Protein 7XOF (pdb70)

InterPro domains:
  IPR002310 Glycine-tRNA ligase, alpha subunit [MF_00254] (72-352)
  IPR002310 Glycine-tRNA ligase, alpha subunit [PF02091] (74-351)
  IPR002310 Glycine-tRNA ligase, alpha subunit [PR01044] (126-141)
  IPR002310 Glycine-tRNA ligase, alpha subunit [PR01044] (147-167)
  IPR002310 Glycine-tRNA ligase, alpha subunit [PR01044] (178-202)
  IPR002310 Glycine-tRNA ligase, alpha subunit [PR01044] (204-224)
  IPR002310 Glycine-tRNA ligase, alpha subunit [PR01044] (227-242)
  IPR002310 Glycine-tRNA ligase, alpha subunit [PR01044] (312-328)
  IPR002310 Glycine-tRNA ligase, alpha subunit [TIGR00388] (73-357)
  IPR002310 Glycine-tRNA ligase, alpha subunit [cd00733] (73-351)
  IPR006194 Glycine-tRNA synthetase, heterodimeric [PS50861] (73-347)
  IPR006194 Glycine-tRNA synthetase, heterodimeric [PS50861] (741-1030)
  IPR006194 Glycine-tRNA synthetase, heterodimeric [PTHR30075] (70-1066)
  IPR008909 DALR anticodon binding [PF05746] (961-1054)
  IPR015944 Glycine-tRNA ligase, beta subunit [MF_00255] (383-1065)
  IPR015944 Glycine-tRNA ligase, beta subunit [PF02092] (386-930)
  IPR015944 Glycine-tRNA ligase, beta subunit [TIGR00211] (386-1065)
  IPR045864 Class II Aminoacyl-tRNA synthetase/Biotinyl protein ligase (BPL) and lipoyl protein ligase (LPL) [G3DSA:3.30.930.10] (60-275)
  IPR045864 Class II Aminoacyl-tRNA synthetase/Biotinyl protein ligase (BPL) and lipoyl protein ligase (LPL) [SSF55681] (73-352)

Foldseek 3Di:
DFDALVNLVVLLQVLLVVVVADEDEEDPAAAQFPCLPCLHQQVQAAFFWHWYKYKYFHAFLLLQPLQPAQPRFRTFIKIKTKGPQDPQPVVVSVVVSCVSSVDDPQFWFKFFAWDWDDDVLQLWTFTTGFIDTLQDGFKDWTFIQTTLVHGGPRTMIMIMGGSLVVQCLSVVHRGSQQGRNDVPHGPVNVPSNVSNVSNCCLAANPDLVVLVVLLVVLLVVLVVCLVVLNLPSSSVSLRSSVVSVSSCVNNPNQFLVNVVVSSVSSSVSSSSSNVSSNVVCVVVVVVSDGDDAQDFFFKKKKKFFFAFFALVLFVQQLVLLQVLVVVVCVVQQWDFDDKDWFTARGMTMIMTHRTHQWHDPVVIGGPLVSCQVCVQVSNLPRDDPDWHARRDPRIDRGDGNEMEIAGFQDRSWYAYSNYTYDQWDAADPPAPPRIDGDRTSVCVVVVNVVSQFDRHLVVLLVVVLVVQQVVLVVVQWGWDQDPVLSSRLSHREGRWDKAKAFEDCVLLPPDPVLLVCCQCVSRSWIWIAHPPPRGTDRMIIDIGYHSHNRVSSRVSNRSVSHSVSVQLVVLVVVQLVDALLVLLVCQQRAAPDPLFGGVSLLLVLLLVQLLVQLVLQPHDNVCSVLLSVLSSNAQSCCRGPNCVVVVVCQLVVSLVRCVVVPHDNLSSNLNSQLCPPVDVPRDHDADSSNLSSVLSSLLLVLQQVLLVVQPPPDPDNPSCNLVSLLNNLCSQQVNLTWGQLQVSSVSSQVSTSGHGDVVSSVVSLVSSLVSLLVVLVVVPQDSLLLQQLCVQASRTSNVSSQQSVVVSVVCPDPCNLLLLVLLPVLCVVLVPPPADADVVLDDDPLVVVLVVLLVVLLVQFDQPDHVVSVSVSSVSNRVSSVCCVVPPDLVDDPPVSNRNVSRSSVSNNCRCHNRTRSPSPVND/DAAALVNLVVLLQVLLVVVPAAEDEEDPFAAQFSCLPCLHQQVQAAFFWHWYKYKYFHAQLLQQPLLPAQDTFRTFIKIKTKGPQDPQPVVVSVVVSCVSSVDDPQFWFWFFAWDWDDDLLFLWTFTTGFIDTLLFGFWDWTFTQATLVHGGPRTMIMIMGGSLRVQCLRVVPQGQLARRNDVPHGPVNVPSNVSNVSNCQLAPNPDLVVLVVLLVVLLVVLVVCLVVLNLPVSSVSLRSNVVSVSSNVNNPNQFPVNVVVSSVSSSNSNSSSNVSSNVVCVVVVVVSDGDDADDDFDWFAKKKKKFFFAFFALVLFVQQLVLLQVLVVVLCVVQQKDFDDKDWFGARGMTMIMTGRIGQAHPPGDGPLVSCQPVVQVSSQPRDDLDWHARGHPRIDRGDGNEIEIARFQDWSWHDYSRYTYDQKDAADPPDPPRIDGDRTSVCVVVVNVVRQFDRHLVVLLVVQQVQQQVVLVVVQWGWPQFVVLSSRVSRREGHWDKAKAFEDCVLLVPPQVLLCCCQCVSSSWTWIAHPPPRGTDRMIIDTGYHSHNRVSSRSSNRSVSRSSSSQLVVLVVVPPVDALLVLQVCQQRAAPDPLFHGVNSLLVLLLVQLQVLLVQLVDDNVCVVLLSVLSSRAQSCCRGSNCVVVVSCQLVVSLVSCVVVVHDNLSSNLNNQLCPPVDVRRDHDADSSSLSNVLSSLLLCQLQCLVVVQPADPSDNPVPNLVSLLNNLVNCQVNVTWGQQLVSSVSSQVSTSDHGDSVSSVVSLVSSLVSLLVVLVVVPFDNLLLVQLCVQASSTSNLSSQQSVQVSVVVPDVCNVLLLVLLVVLVVVLPPVCLLVVDDQDVVLDDDVLVVQLVVLLVVLLVQADLVDHVVSNSVSSVSNRVSSVVCVVPPDLCDPPPVSNSSSNNSSVSSNCRCHNRGHSVRPD

Organism: Oryza sativa subsp. japonica (NCBI:txid39947)

Secondary structure (DSSP, 8-state):
-PPPHHHHHHHHHHHHHHTT-EE----SS-BSSGGGSHHHHTTTSSS--EEEEEEEEEE-GGG--TT-SSS--SEEEEEEEEEES--S-HHHHHHHHHHHTT--TTTS-EEEEE---EEGGGTEEEEEEEEEETTEEEEEEEEEEEETTEEEEEEEEEEEEEHHHHHHHHTT-SSGGG-EEETTEEHHHHHHHHHHHHHHIIIIIS-HHHHHHHHHHHHHHHHHHHHTT-HHHHHHHHHHHHHHHHHHHHTT---TTHHHHHHHHHHHHHHHHHHHHHHHHHHTT-TT---------EEEEEEEEES---HHHHHHHHHHHHHHHHHHHHHTT-----EEEEEETTEEEEEEEEE-SBPPP----BHHHHHHHHHHHHHHH---SS-B-SSSS--BSS-EEEEEEEETTEE---EETTEE-BSEE--STTSTTSSEE-SSGGGHHHHHHHHT----HHHHHHHHHHHHHHHHHTTTEEE---HHHHHHHHTT-SSEEEEEEE--GGGGGS-HHHHHHIIIIII-PEEEEETTT-SEEEEEEEEEESS--HHHHHHHHHHHHHHHHHHHHHHHHHHTTS-HHHHGGGGGGSEEETTTEEHHHHHHHHHTTHHHHHHHHT--GGGHHHHHHHHHHTTGGGGSHHHHH-GGGTTHHHHHHHHHHT--HHHHHHHHHTT---STT-----SHHHHHHHHHHHHHHHHHHHHTT---SSS--TT-HHHHHHHHHHHHHHTT----HHHHHHHHHTTSSS---HHHHHHHHHHHHHHHHHHHHHHT--HHHHHHHHHHHTTSHHHHHHHHHHHHHHTTSSSHHHHHHHHHHHHHHHTS------GGG--SHHHHHHHHHHHHHHHH--TT--HHHHHHHHHHHHHHHHHHHHH--TT-SSHHHHHHHHHHHHHHHTTTTTT--GGGSTT-/-PPPHHHHHHHHHHHHHHTT-EE----SS-BSSGGGSHHHHTTTSSS--EEEEEEEEEE-GGG--TT-SSS--SEEEEEEEEEES--S-HHHHHHHHHHHTT--TTTS-EEEEE---EETTTTEEEEEEEEEETTEEEEEEEEEEEETTEEEEEEEEEEEEEHHHHHHHHHT-SSGGG-EEETTEEHHHHHHHHHHHHHHIIIIIS-HHHHHHHHHHHHHHHHHHHHTT-HHHHHHHHHHHHHHHHHHHHTT---TTHHHHHHHHHHHHHHHHHHHHHHHHHHTT-TT------------EEEEEEEEESPPPHHHHHHHHHHHHHHHHHHHHHTT---S-EEEEEETTEEEEEEEEE-SB-----BHHHHHHHHHHHHHHH---SS-B-SSSS--BSS-EEEEEEEETTEE---EETTEEEESEEE-STTSTTSEEE-SSGGGHHHHHHHTT----HHHHHHHHHHHHHHHHHTTTEEE---HHHHHHHHTT-SSEEEEEEE--GGGGGS-HHHHHHIIIIII--EEEEETTT-SEEEEEEEEEESS--HHHHHHHHHHHHHHHHHHHHHHHHHHHTS-HHHHHGGGGGSEEETTTEEHHHHHHHHHHHHHHHHHHTT--TTTHHHHHHHHTTTTGGGGSHHHHH-GGGTTHHHHHHHHTTT--HHHHHHHHHTT---STT-----SHHHHHHHHHHHHHHHHHHHHTT----SS--TT-HHHHHHHHHHHHHHTT----HHHHHHHHHHT-SS---HHHHHHHHHHHHHHHHHHHHHTT--HHHHHHHHHHHTTSHHHHHHHHHHHHHHTTSSHHHHHHHHHHHHHHHHTT-THHHHS---GGG--SHHHHHHHHHHHHHHHS--TT--HHHHHHHHGGGHHHHHHHHHH--TT-SSHHHHHHHHHHHHHHHHTTTTT--TTS--

Nearest PDB structures (foldseek):
  7xof-assembly1_A  TM=1.001E+00  e=0.000E+00  Oryza sativa Japonica Group
  7xjy-assembly1_B  TM=9.845E-01  e=1.356E-102  Oryza sativa Japonica Group
  7lu4-assembly1_A  TM=8.728E-01  e=5.247E-87  Thermanaerothrix daxensis
  7lu4-assembly1_B  TM=8.501E-01  e=8.000E-86  Thermanaerothrix daxensis
  5f5w-assembly1_A  TM=9.738E-01  e=4.546E-29  Aquifex aeolicus VF5

Radius of gyration: 50.52 Å; Cα contacts (8 Å, |Δi|>4): 3530; chains: 2; bounding box: 124×88×186 Å

Solvent-accessible surface area: 74160 Å² total; per-residue (Å²): 168,88,24,13,1,17,83,0,16,22,108,0,17,56,32,0,30,91,56,52,1,4,13,8,15,14,10,32,2,19,2,12,18,0,9,27,5,44,34,0,2,3,26,0,4,15,32,7,47,10,59,1,0,0,7,0,1,0,8,95,1,82,29,2,86,72,2,108,32,38,64,104,4,2,27,36,1,13,0,0,0,0,5,0,46,20,75,24,63,0,10,63,23,0,14,102,0,0,53,36,3,59,6,69,24,159,59,37,11,26,25,7,12,64,56,39,40,115,19,76,35,11,7,4,87,1,3,0,1,26,0,30,5,7,13,22,58,4,2,33,0,0,0,0,8,51,1,0,48,34,106,2,94,1,3,0,0,1,0,19,0,18,0,8,97,0,0,16,50,50,25,68,36,126,24,0,75,75,0,64,0,17,183,60,44,32,2,8,68,15,22,45,36,30,2,86,8,20,0,11,11,8,53,83,54,1,45,16,101,31,14,52,46,14,0,64,24,28,16,93,16,0,139,47,0,20,81,76,145,18,0,28,0,0,2,30,16,4,3,38,0,8,21,7,20,45,9,0,36,13,44,63,94,14,37,46,83,82,100,68,160,13,67,25,38,15,100,43,5,1,107,59,0,0,73,7,7,32,76,16,7,98,111,64,58,49,76,26,33,74,55,161,151,175,36,147,58,67,2,0,0,0,0,0,0,4,8,20,5,4,16,97,8,0,32,80,0,10,122,43,0,35,138,33,0,60,99,34,0,127,70,86,74,6,50,63,28,159,6,120,18,25,0,0,8,24,0,0,0,0,16,0,74,79,0,46,29,41,18,107,150,120,122,33,78,89,0,21,90,1,0,45,99,16,0,33,95,6,1,76,52,10,76,22,119,131,32,1,47,5,50,30,126,43,77,2,0,3,0,0,58,34,4,0,0,2,3,0,89,107,67,0,79,20,81,24,8,67,39,82,16,12,25,121,4,23,0,21,68,62,42,117,56,28,115,17,129,3,108,16,2,74,85,0,65,100,23,2,102,139,10,38,3,35,10,42,40,119,74,0,62,108,130,0,52,106,31,0,41,89,52,0,118,69,64,32,0,59,36,43,32,54,106,82,11,6,77,55,3,4,1,18,2,4,8,12,73,14,2,34,2,129,4,44,100,67,2,66,94,12,16,112,44,0,2,18,17,0,0,29,100,27,10,32,3,0,0,0,25,12,103,124,101,45,89,16,26,26,8,0,0,12,8,0,36,8,96,24,94,93,86,35,0,68,119,21,4,29,58,17,0,100,42,58,0,76,26,0,83,112,38,38,124,79,2,28,127,69,132,2,60,89,8,26,103,73,0,49,79,61,57,36,26,140,129,2,20,16,23,20,59,5,0,96,14,0,48,91,6,0,26,100,0,0,84,50,9,64,10,91,120,183,56,18,82,19,0,104,74,0,0,39,16,0,23,0,0,45,20,0,38,0,6,96,44,0,94,31,0,24,3,20,1,0,53,46,8,0,69,118,51,66,49,49,127,69,14,0,50,0,1,25,2,1,27,4,18,102,116,118,82,12,82,43,0,140,49,37,0,0,2,0,0,0,0,0,17,23,0,2,7,0,0,0,1,6,17,18,56,26,52,17,107,66,133,104,33,101,76,22,0,66,72,35,0,54,1,0,0,39,0,0,27,97,31,145,42,90,7,34,1,55,121,0,0,54,43,3,11,139,63,19,78,21,111,28,88,88,46,26,12,94,69,0,31,97,4,1,23,89,37,1,46,88,17,4,49,85,132,56,23,77,54,67,4,0,88,0,0,14,93,58,14,12,50,18,0,39,55,0,19,76,0,0,58,62,2,25,61,15,32,185,60,162,43,14,84,99,0,5,105,10,4,4,119,0,25,111,44,32,135,55,89,206,110,87,28,80,59,97,39,12,110,108,102,46,0,102,56,0,47,58,19,18,88,113,0,24,137,100,9,97,99,47,7,74,3,62,36,4,12,86,1,1,67,78,2,42,108,28,7,96,52,0,32,90,75,11,125,11,77,14,167,79,104,61,8,51,69,11,14,20,6,0,0,40,70,0,18,65,15,10,55,18,0,3,44,9,46,36,7,91,63,33,160,94,14,12,0,15,73,0,9,50,80,0,12,58,29,0,31,91,57,49,1,6,16,11,16,7,10,29,6,16,3,12,18,0,9,19,4,43,29,0,1,5,29,0,7,17,26,10,46,13,55,2,0,0,12,0,3,0,5,100,1,88,20,2,56,65,6,92,0,11,45,44,8,2,29,35,0,9,0,0,0,0,4,0,48,16,72,24,68,0,10,64,23,0,14,108,0,0,51,36,4,60,9,66,19,138,62,30,6,26,18,8,17,80,54,41,40,114,14,68,23,4,8,4,80,1,2,0,1,27,0,35,1,3,9,28,62,2,2,44,0,0,0,1,8,51,2,0,42,40,110,3,111,3,5,0,0,4,0,17,0,14,0,10,104,1,0,17,21,36,36,52,34,82,25,1,78,71,0,65,0,17,179,69,46,34,2,8,62,14,24,42,25,29,2,94,6,21,0,12,6,7,51,86,55,0,51,16,96,19,17,30,105,13,1,71,33,25,12,102,13,0,130,44,0,17,88,76,140,17,0,28,0,0,0,35,12,2,2,45,0,5,23,8,4,38,12,8,37,19,49,62,113,16,28,44,86,78,84,72,172,36,51,22,45,1,92,32,2,0,80,53,0,0,71,13,6,34,109,13,10,104,117,73,59,48,78,26,28,101,56,152,158,239,57,150,73,36,142,40,67,11,0,0,0,0,0,0,3,9,19,6,7,21,149,13,0,51,69,0,6,120,47,0,46,136,28,0,64,84,38,0,140,158,85,99,4,45,62,32,129,23,100,33,19,0,0,7,19,0,0,0,0,16,0,84,85,0,51,60,59,21,108,184,65,99,61,0,50,69,1,0,35,112,9,0,32,97,9,1,69,52,12,74,23,85,113,36,2,50,6,54,29,124,50,77,3,0,3,0,0,63,28,3,0,0,2,16,2,87,124,74,0,68,17,78,18,6,71,36,78,18,16,26,106,3,27,0,21,70,58,38,117,48,33,119,19,138,2,127,10,5,84,75,0,72,105,17,1,130,145,9,37,3,26,10,23,24,85,93,0,50,124,116,0,60,114,47,0,49,86,48,0,104,67,49,34,1,58,31,52,26,50,87,29,5,2,71,56,5,0,1,15,1,4,8,6,76,16,8,31,1,126,9,75,98,62,7,66,97,19,22,125,47,0,2,27,12,0,0,19,74,54,13,37,4,1,0,0,28,13,118,128,70,47,93,18,40,24,1,2,0,10,8,0,34,7,95,29,93,94,106,35,0,60,57,11,2,34,24,8,0,92,19,44,0,44,4,0,66,52,5,38,107,98,0,43,147,67,87,0,70,94,7,24,102,72,0,50,70,56,74,30,36,110,161,4,18,19,16,37,60,5,0,102,14,0,45,100,6,0,25,90,0,0,91,45,17,67,23,99,133,140,50,19,81,18,0,110,82,0,0,40,23,0,23,0,0,37,16,0,36,0,5,90,38,0,106,28,0,19,1,9,0,0,46,52,1,0,80,72,45,71,66,49,140,77,14,0,55,0,0,16,5,4,21,2,18,92,58,71,63,10,92,39,0,119,43,53,4,0,10,0,0,0,0,0,18,23,0,1,8,0,0,0,1,10,25,27,54,29,77,30,70,123,79,98,39,106,68,25,0,109,115,38,0,16,2,0,0,38,0,0,26,82,29,141,13,78,10,45,1,56,118,0,0,53,35,1,10,160,66,14,81,37,132,30,100,96,39,21,19,73,68,0,24,111,36,0,28,158,11,1,33,67,6,8,61,84,121,55,26,67,54,63,11,0,81,0,0,9,91,46,14,14,55,18,0,32,55,0,12,78,2,0,53,64,2,29,58,14,31,174,76,137,38,11,72,91,3,11,109,16,4,32,92,0,54,148,44,31,61,86,80,136,66,2,78,76,68,134,20,65,52,100,18,34,124,90,100,37,1,117,35,0,43,63,18,16,81,90,0,35,132,101,10,100,103,39,10,66,3,155,33,4,13,75,5,1,64,72,1,44,118,27,6,49,52,0,35,102,74,8,148,17,89,13,178,78,106,138,9,56,9,6,11,1,0,0,0,16,65,0,19,55,15,8,141,9,1,3,36,20,89,53,16,117

B-factor: mean 53.89, std 11.97, range [23.92, 171.67]

Sequence (1851 aa):
SVLTFQQAIQRLQDYWASVGCAVMQCSNTEVGAGTMNPLTFLRVLGPEPWNVAYVEPSIRPDDSRYGDNPNRLQRHTQFQVILKPDPGNSQDLFLHSLSALGINVREHDIRFVEDNWESPVLGAWGLGWEVWMDGMEITQFTYFQQSGSLPLLPVSVEITYGLERILMSLQGVDHFKNIQYTKGITYGELFLENEKEMSAYYLEHANVDNIQKHFDDFEEEARSLLSLWLPIPAYDHVLKASHAFNILDSRGFVGVTERARYFGRMRSLARQCAQQLWVKTRENLGYPLGTYQEVGQPRAFVLEIGTEELPPHDVIEATKQLEKSLIQILEKRRLSHGKVRSYGTPRRLAVVVENLNMKQMEESARFADEVLTEDLPTIISGISFPKSMRWNSNIVFSRPIRWIFALHGDLIVPFCFAGISSGNQSCGLRNSSLANFKVEAAELYLHTLEKAGILIDMQERKQRILHDSSILAEGVGGDIIAPDSLVQEVINLVEAPMPIIGRYDVSFLALPKDVLITVMQKHQKYFPVTSKTMGNLLPCFITVANGAIKEEVVRKGNEAVLRARYEDAKFFYKMDTQKKLSEFRDQLSSILFHERLGTMLDKMKRVENTVAEVALLLGINEKMIPAIKDAAALAMSDLATNIVTEFTSLAGIMARHYALRDGLSEQIAEALFEITLPRFSGDVFPKTDPGIVLAVTDRLDSLVGLFGAGCQPSSTNDPFGLRRISYGLVQILVENKKNFDLTKALTLVAEEQPITIDSGVIDEVVQFVTRRLEQLLVDEGINCEIVRSVLIERANCPYLAASQTAIEMEAFSRTEDFPKIVEAYSRPTRIIRGKELEVDASVFEKDEERALWSAYLEVADKIHPGVDIKAFADASLELLQPLEDFFTNVFVMAEDEKVRNNRLALLTKVASLPKGIADLSVLPGFSVLTFQQAIQRLQDYWASVGCAVMQCSNTEVGAGTMNPLTFLRVLGPEPWNVAYVEPSIRPDDSRYGDNPNRLQRHTQFQVILKPDPGNSQDLFLHSLSALGINVREHDIRFVEDNWESPVLGAWGLGWEVWMDGMEITQFTYFQQSGSLPLLPVSVEITYGLERILMSLQGVDHFKNIQYTKGITYGELFLENEKEMSAYYLEHANVDNIQKHFDDFEEEARSLLSLWLPIPAYDHVLKASHAFNILDSRGFVGVTERARYFGRMRSLARQCAQLWVKTRENLGYPLGTYQEKGVVGQPRAFVLEIGTEELPPHDVIEATKQLEKSLIQILEKRRLSHGKVRSYGTPRRLAVVVENLNMKQMEARFADDEVLTEDLPTIISGISFPKSMRWNSNIVFSRPIRWIFALHGDLIVPFCFAGISSGNQSCGLRNSSLANFKVEAAELYLHTLEKAGILIDMQERKQRILHDSSILAEGVGGDIIAPDSLVQEVINLVEAPMPIIGRYDVSFLALPKDVLITVMQKHQKYFPVTSKTMGNLLPCFITVANGAIKEEVVRKGNEAVLRARYEDAKFFYKMDTQKKLSEFRDQLSSILFHERLGTMLDKMKRVENTVAEVALLLGINEKMIPAIKDAAALAMSDLATNIVTEFTSLAGIMARHYALRDGLSEQIAEALFEITLPRFSGDVFPKTDPGIVLAVTDRLDSLVGLFGAGCQPSSTNDPFGLRRISYGLVQILVENKKNFDLTKALTLVAEEQPITIDSGVIDEVVQFVTRRLEQLLVDEGINCEIVRSVLIERANCPYLAASQTAIEMEAFSRTEDFPKIVEAYSRPTRIIRGKEIGSALEVDASVFEKDEERALWSAYLEVADKIHPGVDIKAFADASLELLQPLEDFFTNVFVMAEDEKVRNNRLALLTKVASLPKGIADLSVLP

Structure (mmCIF, N/CA/C/O backbone):
data_7XOF
#
_entry.id   7XOF
#
_cell.length_a   74.130
_cell.length_b   130.940
_cell.length_c   123.390
_cell.angle_alpha   90.000
_cell.angle_beta   101.880
_cell.angle_gamma   90.000
#
_symmetry.space_group_name_H-M   'P 1 21 1'
#
loop_
_entity.id
_entity.type
_entity.pdbx_description
1 polymer 'Glycine--tRNA ligase'
2 water water
#
loop_
_atom_site.group_PDB
_atom_site.id
_atom_site.type_symbol
_atom_site.label_atom_id
_atom_site.label_alt_id
_atom_site.label_comp_id
_atom_site.label_asym_id
_atom_site.label_entity_id
_atom_site.label_seq_id
_atom_site.pdbx_PDB_ins_code
_atom_site.Cartn_x
_atom_site.Cartn_y
_atom_site.Cartn_z
_atom_site.occupancy
_atom_site.B_iso_or_equiv
_atom_site.auth_seq_id
_atom_site.auth_comp_id
_atom_site.auth_asym_id
_atom_site.auth_atom_id
_atom_site.pdbx_PDB_model_num
ATOM 1 N N . SER A 1 47 ? 40.882 17.049 20.309 1.00 69.06 70 SER A N 1
ATOM 2 C CA . SER A 1 47 ? 41.525 17.824 21.365 1.00 66.51 70 SER A CA 1
ATOM 3 C C . SER A 1 47 ? 41.029 17.396 22.742 1.00 68.83 70 SER A C 1
ATOM 4 O O . SER A 1 47 ? 41.689 16.618 23.431 1.00 76.93 70 SER A O 1
ATOM 7 N N . VAL A 1 48 ? 39.864 17.895 23.146 1.00 67.56 71 VAL A N 1
ATOM 8 C CA . VAL A 1 48 ? 39.320 17.600 24.467 1.00 63.26 71 VAL A CA 1
ATOM 9 C C . VAL A 1 48 ? 38.339 16.442 24.373 1.00 53.56 71 VAL A C 1
ATOM 10 O O . VAL A 1 48 ? 37.633 16.264 23.375 1.00 52.36 71 VAL A O 1
ATOM 14 N N . LEU A 1 49 ? 38.297 15.650 25.440 1.00 54.86 72 LEU A N 1
ATOM 15 C CA . LEU A 1 49 ? 37.463 14.460 25.487 1.00 51.79 72 LEU A CA 1
ATOM 16 C C . LEU A 1 49 ? 35.986 14.827 25.578 1.00 49.04 72 LEU A C 1
ATOM 17 O O . LEU A 1 49 ? 35.590 15.686 26.372 1.00 46.50 72 LEU A O 1
ATOM 22 N N . THR A 1 50 ? 35.167 14.159 24.769 1.00 45.70 73 THR A N 1
ATOM 23 C CA . THR A 1 50 ? 33.722 14.335 24.798 1.00 44.51 73 THR A CA 1
ATOM 24 C C . THR A 1 50 ? 33.072 13.285 25.698 1.00 44.74 73 THR A C 1
ATOM 25 O O . THR A 1 50 ? 33.688 12.298 26.104 1.00 40.76 73 THR A O 1
ATOM 29 N N . PHE A 1 51 ? 31.794 13.520 25.995 1.00 40.26 74 PHE A N 1
ATOM 30 C CA . PHE A 1 51 ? 31.036 12.652 26.890 1.00 38.45 74 PHE A CA 1
ATOM 31 C C . PHE A 1 51 ? 31.011 11.212 26.382 1.00 41.65 74 PHE A C 1
ATOM 32 O O . PHE A 1 51 ? 31.309 10.263 27.123 1.00 42.55 74 PHE A O 1
ATOM 40 N N . GLN A 1 52 ? 30.677 11.029 25.103 1.00 46.61 75 GLN A N 1
ATOM 41 C CA . GLN A 1 52 ? 30.518 9.676 24.588 1.00 46.53 75 GLN A CA 1
ATOM 42 C C . GLN A 1 52 ? 31.859 8.956 24.459 1.00 45.13 75 GLN A C 1
ATOM 43 O O . GLN A 1 52 ? 31.913 7.731 24.622 1.00 49.34 75 GLN A O 1
ATOM 49 N N . GLN A 1 53 ? 32.952 9.684 24.194 1.00 40.94 76 GLN A N 1
ATOM 50 C CA . GLN A 1 53 ? 34.259 9.031 24.202 1.00 40.50 76 GLN A CA 1
ATOM 51 C C . GLN A 1 53 ? 34.639 8.593 25.609 1.00 45.93 76 GLN A C 1
ATOM 52 O O . GLN A 1 53 ? 35.249 7.536 25.784 1.00 50.87 76 GLN A O 1
ATOM 58 N N . ALA A 1 54 ? 34.299 9.392 26.623 1.00 46.70 77 ALA A N 1
ATOM 59 C CA . ALA A 1 54 ? 34.508 8.952 27.999 1.00 41.93 77 ALA A CA 1
ATOM 60 C C . ALA A 1 54 ? 33.765 7.650 28.268 1.00 43.01 77 ALA A C 1
ATOM 61 O O . ALA A 1 54 ? 34.319 6.720 28.874 1.00 42.01 77 ALA A O 1
ATOM 63 N N . ILE A 1 55 ? 32.519 7.553 27.796 1.00 38.20 78 ILE A N 1
ATOM 64 C CA . ILE A 1 55 ? 31.748 6.328 28.011 1.00 39.97 78 ILE A CA 1
ATOM 65 C C . ILE A 1 55 ? 32.393 5.144 27.294 1.00 39.74 78 ILE A C 1
ATOM 66 O O . ILE A 1 55 ? 32.548 4.056 27.869 1.00 42.69 78 ILE A O 1
ATOM 71 N N . GLN A 1 56 ? 32.781 5.336 26.030 1.00 33.69 79 GLN A N 1
ATOM 72 C CA . GLN A 1 56 ? 33.416 4.252 25.283 1.00 39.49 79 GLN A CA 1
ATOM 73 C C . GLN A 1 56 ? 34.725 3.824 25.927 1.00 43.66 79 GLN A C 1
ATOM 74 O O . GLN A 1 56 ? 35.018 2.627 26.012 1.00 42.09 79 GLN A O 1
ATOM 80 N N . ARG A 1 57 ? 35.528 4.787 26.385 1.00 40.81 80 ARG A N 1
ATOM 81 C CA . ARG A 1 57 ? 36.821 4.463 26.976 1.00 41.69 80 ARG A CA 1
ATOM 82 C C . ARG A 1 57 ? 36.655 3.722 28.295 1.00 39.90 80 ARG A C 1
ATOM 83 O O . ARG A 1 57 ? 37.432 2.812 28.602 1.00 39.28 80 ARG A O 1
ATOM 91 N N . LEU A 1 58 ? 35.632 4.075 29.076 1.00 39.01 81 LEU A N 1
ATOM 92 C CA . LEU A 1 58 ? 35.387 3.358 30.322 1.00 40.53 81 LEU A CA 1
ATOM 93 C C . LEU A 1 58 ? 34.910 1.932 30.054 1.00 38.60 81 LEU A C 1
ATOM 94 O O . LEU A 1 58 ? 35.379 0.976 30.691 1.00 34.23 81 LEU A O 1
ATOM 99 N N . GLN A 1 59 ? 33.972 1.770 29.114 1.00 42.77 82 GLN A N 1
ATOM 100 C CA . GLN A 1 59 ? 33.533 0.427 28.744 1.00 40.21 82 GLN A CA 1
ATOM 101 C C . GLN A 1 59 ? 34.700 -0.411 28.241 1.00 37.36 82 GLN A C 1
ATOM 102 O O . GLN A 1 59 ? 34.844 -1.579 28.621 1.00 39.92 82 GLN A O 1
ATOM 108 N N . ASP A 1 60 ? 35.572 0.184 27.423 1.00 37.40 83 ASP A N 1
ATOM 109 C CA . ASP A 1 60 ? 36.692 -0.564 26.865 1.00 37.94 83 ASP A CA 1
ATOM 110 C C . ASP A 1 60 ? 37.698 -0.944 27.944 1.00 39.90 83 ASP A C 1
ATOM 111 O O . ASP A 1 60 ? 38.167 -2.089 27.985 1.00 41.55 83 ASP A O 1
ATOM 116 N N . TYR A 1 61 ? 38.024 -0.011 28.844 1.00 43.09 84 TYR A N 1
ATOM 117 C CA . TYR A 1 61 ? 38.960 -0.330 29.916 1.00 39.22 84 TYR A CA 1
ATOM 118 C C . TYR A 1 61 ? 38.433 -1.457 30.790 1.00 42.69 84 TYR A C 1
ATOM 119 O O . TYR A 1 61 ? 39.137 -2.442 31.050 1.00 39.38 84 TYR A O 1
ATOM 128 N N . TRP A 1 62 ? 37.200 -1.317 31.284 1.00 38.18 85 TRP A N 1
ATOM 129 C CA . TRP A 1 62 ? 36.701 -2.326 32.206 1.00 33.02 85 TRP A CA 1
ATOM 130 C C . TRP A 1 62 ? 36.454 -3.659 31.507 1.00 39.14 85 TRP A C 1
ATOM 131 O O . TRP A 1 62 ? 36.629 -4.712 32.132 1.00 38.59 85 TRP A O 1
ATOM 142 N N . ALA A 1 63 ? 36.114 -3.650 30.209 1.00 38.28 86 ALA A N 1
ATOM 143 C CA . ALA A 1 63 ? 36.035 -4.906 29.466 1.00 33.90 86 ALA A CA 1
ATOM 144 C C . ALA A 1 63 ? 37.404 -5.563 29.343 1.00 38.33 86 ALA A C 1
ATOM 145 O O . ALA A 1 63 ? 37.516 -6.792 29.404 1.00 38.51 86 ALA A O 1
ATOM 147 N N . SER A 1 64 ? 38.464 -4.763 29.180 1.00 37.00 87 SER A N 1
ATOM 148 C CA . SER A 1 64 ? 39.806 -5.329 29.103 1.00 34.06 87 SER A CA 1
ATOM 149 C C . SER A 1 64 ? 40.261 -5.956 30.418 1.00 45.67 87 SER A C 1
ATOM 150 O O . SER A 1 64 ? 41.210 -6.748 30.416 1.00 47.52 87 SER A O 1
ATOM 153 N N . VAL A 1 65 ? 39.617 -5.616 31.540 1.00 41.96 88 VAL A N 1
ATOM 154 C CA . VAL A 1 65 ? 39.998 -6.154 32.848 1.00 35.25 88 VAL A CA 1
ATOM 155 C C . VAL A 1 65 ? 39.245 -7.442 33.161 1.00 39.05 88 VAL A C 1
ATOM 156 O O . VAL A 1 65 ? 39.554 -8.114 34.156 1.00 35.63 88 VAL A O 1
ATOM 160 N N . GLY A 1 66 ? 38.293 -7.836 32.320 1.00 42.62 89 GLY A N 1
ATOM 161 C CA . GLY A 1 66 ? 37.499 -9.026 32.550 1.00 32.50 89 GLY A CA 1
ATOM 162 C C . GLY A 1 66 ? 36.045 -8.743 32.834 1.00 39.11 89 GLY A C 1
ATOM 163 O O . GLY A 1 66 ? 35.258 -9.690 32.976 1.00 41.53 89 GLY A O 1
ATOM 164 N N . CYS A 1 67 ? 35.660 -7.475 32.917 1.00 38.28 90 CYS A N 1
ATOM 165 C CA . CYS A 1 67 ? 34.276 -7.144 33.181 1.00 34.91 90 CYS A CA 1
ATOM 166 C C . CYS A 1 67 ? 33.428 -7.431 31.955 1.00 40.52 90 CYS A C 1
ATOM 167 O O . CYS A 1 67 ? 33.906 -7.459 30.818 1.00 41.54 90 CYS A O 1
ATOM 170 N N . ALA A 1 68 ? 32.146 -7.628 32.202 1.00 38.41 91 ALA A N 1
ATOM 171 C CA . ALA A 1 68 ? 31.165 -7.772 31.146 1.00 31.49 91 ALA A CA 1
ATOM 172 C C . ALA A 1 68 ? 30.371 -6.473 31.053 1.00 37.94 91 ALA A C 1
ATOM 173 O O . ALA A 1 68 ? 29.883 -5.965 32.069 1.00 36.53 91 ALA A O 1
ATOM 175 N N . VAL A 1 69 ? 30.282 -5.914 29.847 1.00 43.53 92 VAL A N 1
ATOM 176 C CA . VAL A 1 69 ? 29.639 -4.619 29.629 1.00 38.19 92 VAL A CA 1
ATOM 177 C C . VAL A 1 69 ? 28.146 -4.843 29.433 1.00 36.92 92 VAL A C 1
ATOM 178 O O . VAL A 1 69 ? 27.722 -5.436 28.438 1.00 40.66 92 VAL A O 1
ATOM 182 N N . MET A 1 70 ? 27.351 -4.346 30.368 1.00 35.09 93 MET A N 1
ATOM 183 C CA . MET A 1 70 ? 25.918 -4.578 30.397 1.00 38.71 93 MET A CA 1
ATOM 184 C C . MET A 1 70 ? 25.193 -3.385 29.791 1.00 36.10 93 MET A C 1
ATOM 185 O O . MET A 1 70 ? 25.799 -2.500 29.183 1.00 33.75 93 MET A O 1
ATOM 190 N N . GLN A 1 71 ? 23.882 -3.359 29.970 1.00 36.93 94 GLN A N 1
ATOM 191 C CA . GLN A 1 71 ? 23.032 -2.282 29.502 1.00 40.17 94 GLN A CA 1
ATOM 192 C C . GLN A 1 71 ? 22.408 -1.585 30.704 1.00 41.17 94 GLN A C 1
ATOM 193 O O . GLN A 1 71 ? 22.431 -2.091 31.830 1.00 45.35 94 GLN A O 1
ATOM 199 N N . CYS A 1 72 ? 21.865 -0.401 30.453 1.00 40.16 95 CYS A N 1
ATOM 200 C CA . CYS A 1 72 ? 21.165 0.351 31.479 1.00 41.29 95 CYS A CA 1
ATOM 201 C C . CYS A 1 72 ? 19.886 -0.373 31.876 1.00 40.33 95 CYS A C 1
ATOM 202 O O . CYS A 1 72 ? 19.342 -1.180 31.120 1.00 42.97 95 CYS A O 1
ATOM 205 N N . SER A 1 73 ? 19.398 -0.065 33.073 1.00 38.64 96 SER A N 1
ATOM 206 C CA . SER A 1 73 ? 18.072 -0.516 33.470 1.00 38.75 96 SER A CA 1
ATOM 207 C C . SER A 1 73 ? 17.024 0.025 32.506 1.00 38.85 96 SER A C 1
ATOM 208 O O . SER A 1 73 ? 17.093 1.179 32.072 1.00 45.35 96 SER A O 1
ATOM 211 N N . ASN A 1 74 ? 16.066 -0.821 32.140 1.00 43.18 97 ASN A N 1
ATOM 212 C CA . ASN A 1 74 ? 14.938 -0.393 31.327 1.00 41.85 97 ASN A CA 1
ATOM 213 C C . ASN A 1 74 ? 13.725 -0.050 32.184 1.00 42.96 97 ASN A C 1
ATOM 214 O O . ASN A 1 74 ? 12.599 0.010 31.677 1.00 43.95 97 ASN A O 1
ATOM 219 N N . THR A 1 75 ? 13.940 0.146 33.479 1.00 39.50 98 THR A N 1
ATOM 220 C CA . THR A 1 75 ? 12.975 0.769 34.366 1.00 42.96 98 THR A CA 1
ATOM 221 C C . THR A 1 75 ? 13.730 1.800 35.193 1.00 39.59 98 THR A C 1
ATOM 222 O O . THR A 1 75 ? 14.948 1.699 35.368 1.00 43.86 98 THR A O 1
ATOM 226 N N . GLU A 1 76 ? 13.016 2.825 35.650 1.00 41.86 99 GLU A N 1
ATOM 227 C CA . GLU A 1 76 ? 13.683 3.986 36.232 1.00 43.71 99 GLU A CA 1
ATOM 228 C C . GLU A 1 76 ? 14.324 3.612 37.558 1.00 40.92 99 GLU A C 1
ATOM 229 O O . GLU A 1 76 ? 13.637 3.168 38.483 1.00 43.69 99 GLU A O 1
ATOM 235 N N . VAL A 1 77 ? 15.637 3.792 37.652 1.00 39.90 100 VAL A N 1
ATOM 236 C CA . VAL A 1 77 ? 16.364 3.563 38.893 1.00 43.91 100 VAL A CA 1
ATOM 237 C C . VAL A 1 77 ? 17.072 4.853 39.281 1.00 41.36 100 VAL A C 1
ATOM 238 O O . VAL A 1 77 ? 17.498 5.636 38.425 1.00 37.87 100 VAL A O 1
ATOM 242 N N . GLY A 1 78 ? 17.185 5.077 40.591 1.00 44.90 101 GLY A N 1
ATOM 243 C CA . GLY A 1 78 ? 17.875 6.245 41.104 1.00 35.70 101 GLY A CA 1
ATOM 244 C C . GLY A 1 78 ? 19.384 6.144 41.144 1.00 37.77 101 GLY A C 1
ATOM 245 O O . GLY A 1 78 ? 20.049 7.150 41.404 1.00 40.12 101 GLY A O 1
ATOM 246 N N . ALA A 1 79 ? 19.940 4.959 40.900 1.00 38.43 102 ALA A N 1
ATOM 247 C CA . ALA A 1 79 ? 21.383 4.745 40.931 1.00 36.80 102 ALA A CA 1
ATOM 248 C C . ALA A 1 79 ? 21.680 3.398 40.293 1.00 39.29 102 ALA A C 1
ATOM 249 O O . ALA A 1 79 ? 20.835 2.499 40.286 1.00 36.35 102 ALA A O 1
ATOM 251 N N . GLY A 1 80 ? 22.902 3.267 39.763 1.00 35.65 103 GLY A N 1
ATOM 252 C CA . GLY A 1 80 ? 23.352 1.974 39.278 1.00 39.49 103 GLY A CA 1
ATOM 253 C C . GLY A 1 80 ? 23.274 0.888 40.334 1.00 40.71 103 GLY A C 1
ATOM 254 O O . GLY A 1 80 ? 23.010 -0.275 40.015 1.00 38.34 103 GLY A O 1
ATOM 255 N N . THR A 1 81 ? 23.487 1.255 41.603 1.00 39.07 104 THR A N 1
ATOM 256 C CA . THR A 1 81 ? 23.365 0.297 42.700 1.00 43.74 104 THR A CA 1
ATOM 257 C C . THR A 1 81 ? 21.995 -0.364 42.717 1.00 38.29 104 THR A C 1
ATOM 258 O O . THR A 1 81 ? 21.870 -1.539 43.081 1.00 37.50 104 THR A O 1
ATOM 262 N N . MET A 1 82 ? 20.951 0.387 42.362 1.00 33.44 105 MET A N 1
ATOM 263 C CA . MET A 1 82 ? 19.602 -0.157 42.408 1.00 38.98 105 MET A CA 1
ATOM 264 C C . MET A 1 82 ? 19.333 -1.148 41.286 1.00 41.69 105 MET A C 1
ATOM 265 O O . MET A 1 82 ? 18.445 -1.998 41.429 1.00 39.08 105 MET A O 1
ATOM 270 N N . ASN A 1 83 ? 20.058 -1.046 40.178 1.00 36.50 106 ASN A N 1
ATOM 271 C CA . ASN A 1 83 ? 19.903 -2.005 39.101 1.00 41.90 106 ASN A CA 1
ATOM 272 C C . ASN A 1 83 ? 20.146 -3.409 39.645 1.00 40.71 106 ASN A C 1
ATOM 273 O O . ASN A 1 83 ? 21.100 -3.611 40.410 1.00 36.48 106 ASN A O 1
ATOM 278 N N . PRO A 1 84 ? 19.306 -4.390 39.298 1.00 40.16 107 PRO A N 1
ATOM 279 C CA . PRO A 1 84 ? 19.531 -5.764 39.788 1.00 37.51 107 PRO A CA 1
ATOM 280 C C . PRO A 1 84 ? 20.912 -6.303 39.470 1.00 36.40 107 PRO A C 1
ATOM 281 O O . PRO A 1 84 ? 21.426 -7.144 40.218 1.00 32.50 107 PRO A O 1
ATOM 285 N N . LEU A 1 85 ? 21.535 -5.838 38.383 1.00 36.67 108 LEU A N 1
ATOM 286 C CA . LEU A 1 85 ? 22.919 -6.195 38.086 1.00 35.20 108 LEU A CA 1
ATOM 287 C C . LEU A 1 85 ? 23.859 -5.937 39.256 1.00 35.62 108 LEU A C 1
ATOM 288 O O . LEU A 1 85 ? 24.963 -6.492 39.281 1.00 37.89 108 LEU A O 1
ATOM 293 N N . THR A 1 86 ? 23.460 -5.086 40.204 1.00 33.72 109 THR A N 1
ATOM 294 C CA . THR A 1 86 ? 24.205 -4.849 41.434 1.00 34.01 109 THR A CA 1
ATOM 295 C C . THR A 1 86 ? 23.459 -5.385 42.649 1.00 34.18 109 THR A C 1
ATOM 296 O O . THR A 1 86 ? 23.949 -6.308 43.304 1.00 30.53 109 THR A O 1
ATOM 300 N N . PHE A 1 87 ? 22.272 -4.840 42.948 1.00 31.59 110 PHE A N 1
ATOM 301 C CA . PHE A 1 87 ? 21.555 -5.195 44.171 1.00 34.72 110 PHE A CA 1
ATOM 302 C C . PHE A 1 87 ? 21.394 -6.705 44.322 1.00 29.71 110 PHE A C 1
ATOM 303 O O . PHE A 1 87 ? 21.758 -7.278 45.354 1.00 37.12 110 PHE A O 1
ATOM 311 N N . LEU A 1 88 ? 20.841 -7.368 43.309 1.00 35.22 111 LEU A N 1
ATOM 312 C CA . LEU A 1 88 ? 20.641 -8.811 43.409 1.00 37.64 111 LEU A CA 1
ATOM 313 C C . LEU A 1 88 ? 21.946 -9.577 43.225 1.00 38.17 111 LEU A C 1
ATOM 314 O O . LEU A 1 88 ? 22.243 -10.495 44.000 1.00 36.03 111 LEU A O 1
ATOM 319 N N . ARG A 1 89 ? 22.752 -9.190 42.233 1.00 30.73 112 ARG A N 1
ATOM 320 C CA . ARG A 1 89 ? 23.899 -10.002 41.843 1.00 33.30 112 ARG A CA 1
ATOM 321 C C . ARG A 1 89 ? 25.015 -10.029 42.877 1.00 34.54 112 ARG A C 1
ATOM 322 O O . ARG A 1 89 ? 25.818 -10.968 42.854 1.00 33.90 112 ARG A O 1
ATOM 330 N N . VAL A 1 90 ? 25.106 -9.035 43.769 1.00 34.06 113 VAL A N 1
ATOM 331 C CA . VAL A 1 90 ? 26.154 -9.065 44.790 1.00 32.83 113 VAL A CA 1
ATOM 332 C C . VAL A 1 90 ? 25.896 -10.114 45.854 1.00 36.11 113 VAL A C 1
ATOM 333 O O . VAL A 1 90 ? 26.794 -10.409 46.646 1.00 39.01 113 VAL A O 1
ATOM 337 N N . LEU A 1 91 ? 24.690 -10.669 45.903 1.00 41.49 114 LEU A N 1
ATOM 338 C CA . LEU A 1 91 ? 24.360 -11.701 46.868 1.00 35.10 114 LEU A CA 1
ATOM 339 C C . LEU A 1 91 ? 24.917 -13.048 46.421 1.00 36.25 114 LEU A C 1
ATOM 340 O O . LEU A 1 91 ? 25.263 -13.251 45.256 1.00 36.53 114 LEU A O 1
ATOM 345 N N . GLY A 1 92 ? 25.015 -13.971 47.380 1.00 35.27 115 GLY A N 1
ATOM 346 C CA . GLY A 1 92 ? 25.508 -15.302 47.128 1.00 31.22 115 GLY A CA 1
ATOM 347 C C . GLY A 1 92 ? 26.998 -15.376 46.849 1.00 33.39 115 GLY A C 1
ATOM 348 O O . GLY A 1 92 ? 27.687 -14.361 46.714 1.00 35.92 115 GLY A O 1
ATOM 349 N N . PRO A 1 93 ? 27.518 -16.601 46.747 1.00 37.25 116 PRO A N 1
ATOM 350 C CA . PRO A 1 93 ? 28.953 -16.799 46.504 1.00 37.67 116 PRO A CA 1
ATOM 351 C C . PRO A 1 93 ? 29.388 -16.693 45.049 1.00 41.20 116 PRO A C 1
ATOM 352 O O . PRO A 1 93 ? 30.593 -16.777 44.782 1.00 40.64 116 PRO A O 1
ATOM 356 N N . GLU A 1 94 ? 28.470 -16.536 44.100 1.00 35.82 117 GLU A N 1
ATOM 357 C CA . GLU A 1 94 ? 28.866 -16.509 42.700 1.00 39.56 117 GLU A CA 1
ATOM 358 C C . GLU A 1 94 ? 29.667 -15.242 42.398 1.00 45.18 117 GLU A C 1
ATOM 359 O O . GLU A 1 94 ? 29.351 -14.165 42.917 1.00 41.78 117 GLU A O 1
ATOM 365 N N . PRO A 1 95 ? 30.704 -15.336 41.568 1.00 43.82 118 PRO A N 1
ATOM 366 C CA . PRO A 1 95 ? 31.441 -14.133 41.165 1.00 45.25 118 PRO A CA 1
ATOM 367 C C . PRO A 1 95 ? 30.615 -13.289 40.199 1.00 31.73 118 PRO A C 1
ATOM 368 O O . PRO A 1 95 ? 29.598 -13.724 39.664 1.00 36.81 118 PRO A O 1
ATOM 372 N N . TRP A 1 96 ? 31.072 -12.055 39.987 1.00 36.66 119 TRP A N 1
ATOM 373 C CA . TRP A 1 96 ? 30.327 -11.055 39.226 1.00 39.37 119 TRP A CA 1
ATOM 374 C C . TRP A 1 96 ? 31.203 -9.853 38.889 1.00 37.96 119 TRP A C 1
ATOM 375 O O . TRP A 1 96 ? 31.513 -9.034 39.761 1.00 39.27 119 TRP A O 1
ATOM 386 N N . ASN A 1 97 ? 31.620 -9.738 37.634 1.00 36.71 120 ASN A N 1
ATOM 387 C CA . ASN A 1 97 ? 32.417 -8.606 37.176 1.00 36.18 120 ASN A CA 1
ATOM 388 C C . ASN A 1 97 ? 31.664 -7.928 36.043 1.00 35.85 120 ASN A C 1
ATOM 389 O O . ASN A 1 97 ? 31.592 -8.462 34.930 1.00 36.21 120 ASN A O 1
ATOM 394 N N . VAL A 1 98 ? 31.097 -6.755 36.328 1.00 41.23 121 VAL A N 1
ATOM 395 C CA . VAL A 1 98 ? 30.219 -6.082 35.378 1.00 36.56 121 VAL A CA 1
ATOM 396 C C . VAL A 1 98 ? 30.491 -4.587 35.356 1.00 40.78 121 VAL A C 1
ATOM 397 O O . VAL A 1 98 ? 30.969 -3.997 36.332 1.00 37.83 121 VAL A O 1
ATOM 401 N N . ALA A 1 99 ? 30.146 -3.978 34.224 1.00 39.52 122 ALA A N 1
ATOM 402 C CA . ALA A 1 99 ? 30.322 -2.551 34.011 1.00 34.83 122 ALA A CA 1
ATOM 403 C C . ALA A 1 99 ? 29.197 -2.063 33.113 1.00 36.81 122 ALA A C 1
ATOM 404 O O . ALA A 1 99 ? 28.928 -2.675 32.078 1.00 36.04 122 ALA A O 1
ATOM 406 N N . TYR A 1 100 ? 28.539 -0.974 33.506 1.00 38.17 123 TYR A N 1
ATOM 407 C CA . TYR A 1 100 ? 27.436 -0.465 32.699 1.00 37.69 123 TYR A CA 1
ATOM 408 C C . TYR A 1 100 ? 27.166 1.003 32.996 1.00 38.67 123 TYR A C 1
ATOM 409 O O . TYR A 1 100 ? 27.339 1.475 34.123 1.00 35.59 123 TYR A O 1
ATOM 418 N N . VAL A 1 101 ? 26.739 1.714 31.954 1.00 34.52 124 VAL A N 1
ATOM 419 C CA . VAL A 1 101 ? 26.205 3.059 32.110 1.00 34.70 124 VAL A CA 1
ATOM 420 C C . VAL A 1 101 ? 24.823 2.975 32.743 1.00 37.71 124 VAL A C 1
ATOM 421 O O . VAL A 1 101 ? 24.015 2.104 32.397 1.00 44.00 124 VAL A O 1
ATOM 425 N N . GLU A 1 102 ? 24.540 3.866 33.682 1.00 40.06 125 GLU A N 1
ATOM 426 C CA . GLU A 1 102 ? 23.220 3.920 34.302 1.00 44.87 125 GLU A CA 1
ATOM 427 C C . GLU A 1 102 ? 22.727 5.360 34.362 1.00 43.95 125 GLU A C 1
ATOM 428 O O . GLU A 1 102 ? 23.301 6.186 35.106 1.00 45.12 125 GLU A O 1
ATOM 434 N N . PRO A 1 103 ? 21.708 5.714 33.584 1.00 43.69 126 PRO A N 1
ATOM 435 C CA . PRO A 1 103 ? 20.996 6.973 33.831 1.00 46.09 126 PRO A CA 1
ATOM 436 C C . PRO A 1 103 ? 20.240 6.867 35.147 1.00 41.77 126 PRO A C 1
ATOM 437 O O . PRO A 1 103 ? 19.352 6.026 35.303 1.00 42.72 126 PRO A O 1
ATOM 441 N N . SER A 1 104 ? 20.623 7.707 36.102 1.00 33.15 127 SER A N 1
ATOM 442 C CA . SER A 1 104 ? 20.022 7.742 37.424 1.00 39.58 127 SER A CA 1
ATOM 443 C C . SER A 1 104 ? 19.053 8.909 37.519 1.00 41.29 127 SER A C 1
ATOM 444 O O . SER A 1 104 ? 19.410 10.053 37.197 1.00 40.17 127 SER A O 1
ATOM 447 N N . ILE A 1 105 ? 17.840 8.607 37.986 1.00 42.23 128 ILE A N 1
ATOM 448 C CA . ILE A 1 105 ? 16.704 9.521 37.995 1.00 45.45 128 ILE A CA 1
ATOM 449 C C . ILE A 1 105 ? 16.375 9.880 39.436 1.00 38.05 128 ILE A C 1
ATOM 450 O O . ILE A 1 105 ? 15.951 9.021 40.217 1.00 39.42 128 ILE A O 1
ATOM 455 N N . ARG A 1 106 ? 16.533 11.157 39.775 1.00 35.42 129 ARG A N 1
ATOM 456 C CA . ARG A 1 106 ? 16.280 11.665 41.121 1.00 41.09 129 ARG A CA 1
ATOM 457 C C . ARG A 1 106 ? 15.298 12.824 41.029 1.00 42.76 129 ARG A C 1
ATOM 458 O O . ARG A 1 106 ? 15.704 13.984 40.864 1.00 40.26 129 ARG A O 1
ATOM 466 N N . PRO A 1 107 ? 13.993 12.544 41.130 1.00 43.40 130 PRO A N 1
ATOM 467 C CA . PRO A 1 107 ? 12.988 13.609 40.946 1.00 47.80 130 PRO A CA 1
ATOM 468 C C . PRO A 1 107 ? 13.178 14.816 41.851 1.00 49.08 130 PRO A C 1
ATOM 469 O O . PRO A 1 107 ? 12.778 15.927 41.475 1.00 49.86 130 PRO A O 1
ATOM 473 N N . ASP A 1 108 ? 13.783 14.641 43.027 1.00 47.09 131 ASP A N 1
ATOM 474 C CA . ASP A 1 108 ? 13.962 15.781 43.920 1.00 49.56 131 ASP A CA 1
ATOM 475 C C . ASP A 1 108 ? 15.049 16.724 43.418 1.00 50.46 131 ASP A C 1
ATOM 476 O O . ASP A 1 108 ? 15.018 17.921 43.727 1.00 55.82 131 ASP A O 1
ATOM 481 N N . ASP A 1 109 ? 15.995 16.219 42.629 1.00 46.01 132 ASP A N 1
ATOM 482 C CA . ASP A 1 109 ? 17.050 17.037 42.044 1.00 50.55 132 ASP A CA 1
ATOM 483 C C . ASP A 1 109 ? 16.585 17.852 40.835 1.00 48.10 132 ASP A C 1
ATOM 484 O O . ASP A 1 109 ? 17.425 18.468 40.166 1.00 45.25 132 ASP A O 1
ATOM 489 N N . SER A 1 110 ? 15.285 17.862 40.536 1.00 42.52 133 SER A N 1
ATOM 490 C CA . SER A 1 110 ? 14.752 18.663 39.440 1.00 45.27 133 SER A CA 1
ATOM 491 C C . SER A 1 110 ? 14.970 20.152 39.671 1.00 45.20 133 SER A C 1
ATOM 492 O O . SER A 1 110 ? 14.376 20.733 40.582 1.00 46.33 133 SER A O 1
ATOM 495 N N . ARG A 1 111 ? 15.800 20.781 38.833 1.00 47.85 134 ARG A N 1
ATOM 496 C CA . ARG A 1 111 ? 16.048 22.219 38.893 1.00 43.87 134 ARG A CA 1
ATOM 497 C C . ARG A 1 111 ? 15.736 22.914 37.569 1.00 46.70 134 ARG A C 1
ATOM 498 O O . ARG A 1 111 ? 16.219 24.027 37.335 1.00 46.16 134 ARG A O 1
ATOM 506 N N . TYR A 1 112 ? 14.956 22.274 36.692 1.00 43.63 135 TYR A N 1
ATOM 507 C CA . TYR A 1 112 ? 14.567 22.816 35.387 1.00 44.50 135 TYR A CA 1
ATOM 508 C C . TYR A 1 112 ? 15.762 23.104 34.486 1.00 45.39 135 TYR A C 1
ATOM 509 O O . TYR A 1 112 ? 15.642 23.866 33.521 1.00 51.22 135 TYR A O 1
ATOM 518 N N . GLY A 1 113 ? 16.915 22.508 34.772 1.00 41.56 136 GLY A N 1
ATOM 519 C CA . GLY A 1 113 ? 18.101 22.770 33.987 1.00 44.38 136 GLY A CA 1
ATOM 520 C C . GLY A 1 113 ? 18.773 24.092 34.272 1.00 45.92 136 GLY A C 1
ATOM 521 O O . GLY A 1 113 ? 19.743 24.437 33.586 1.00 46.67 136 GLY A O 1
ATOM 522 N N . ASP A 1 114 ? 18.298 24.838 35.269 1.00 47.75 137 ASP A N 1
ATOM 523 C CA . ASP A 1 114 ? 18.877 26.143 35.565 1.00 51.74 137 ASP A CA 1
ATOM 524 C C . ASP A 1 114 ? 20.108 26.039 36.458 1.00 49.17 137 ASP A C 1
ATOM 525 O O . ASP A 1 114 ? 21.034 26.849 36.324 1.00 52.72 137 ASP A O 1
ATOM 530 N N . ASN A 1 115 ? 20.132 25.071 37.372 1.00 49.74 138 ASN A N 1
ATOM 531 C CA . ASN A 1 115 ? 21.317 24.834 38.186 1.00 46.42 138 ASN A CA 1
ATOM 532 C C . ASN A 1 115 ? 22.398 24.171 37.334 1.00 47.94 138 ASN A C 1
ATOM 533 O O . ASN A 1 115 ? 22.096 23.294 36.518 1.00 54.19 138 ASN A O 1
ATOM 538 N N . PRO A 1 116 ? 23.666 24.562 37.498 1.00 52.03 139 PRO A N 1
ATOM 539 C CA . PRO A 1 116 ? 24.723 24.022 36.629 1.00 48.50 139 PRO A CA 1
ATOM 540 C C . PRO A 1 116 ? 25.184 22.610 36.972 1.00 48.74 139 PRO A C 1
ATOM 541 O O . PRO A 1 116 ? 25.986 22.051 36.212 1.00 48.24 139 PRO A O 1
ATOM 545 N N . ASN A 1 117 ? 24.720 22.011 38.073 1.00 52.69 140 ASN A N 1
ATOM 546 C CA . ASN A 1 117 ? 25.189 20.674 38.448 1.00 50.96 140 ASN A CA 1
ATOM 547 C C . ASN A 1 117 ? 24.065 19.717 38.823 1.00 52.03 140 ASN A C 1
ATOM 548 O O . ASN A 1 117 ? 24.139 18.535 38.478 1.00 58.96 140 ASN A O 1
ATOM 553 N N . ARG A 1 118 ? 23.042 20.184 39.538 1.00 51.40 141 ARG A N 1
ATOM 554 C CA . ARG A 1 118 ? 21.988 19.301 40.025 1.00 46.67 141 ARG A CA 1
ATOM 555 C C . ARG A 1 118 ? 20.984 19.015 38.914 1.00 50.99 141 ARG A C 1
ATOM 556 O O . ARG A 1 118 ? 20.431 19.940 38.310 1.00 46.62 141 ARG A O 1
ATOM 564 N N . LEU A 1 119 ? 20.746 17.729 38.660 1.00 52.78 142 LEU A N 1
ATOM 565 C CA . LEU A 1 119 ? 19.991 17.262 37.505 1.00 44.69 142 LEU A CA 1
ATOM 566 C C . LEU A 1 119 ? 19.029 16.167 37.932 1.00 39.88 142 LEU A C 1
ATOM 567 O O . LEU A 1 119 ? 19.402 15.285 38.708 1.00 52.54 142 LEU A O 1
ATOM 572 N N . GLN A 1 120 ? 17.798 16.208 37.420 1.00 35.83 143 GLN A N 1
ATOM 573 C CA . GLN A 1 120 ? 16.877 15.112 37.711 1.00 42.58 143 GLN A CA 1
ATOM 574 C C . GLN A 1 120 ? 17.282 13.828 36.998 1.00 43.60 143 GLN A C 1
ATOM 575 O O . GLN A 1 120 ? 16.794 12.751 37.359 1.00 41.99 143 GLN A O 1
ATOM 581 N N . ARG A 1 121 ? 18.168 13.917 36.007 1.00 41.15 144 ARG A N 1
ATOM 582 C CA . ARG A 1 121 ? 18.692 12.746 35.312 1.00 36.93 144 ARG A CA 1
ATOM 583 C C . ARG A 1 121 ? 20.179 12.961 35.090 1.00 39.84 144 ARG A C 1
ATOM 584 O O . ARG A 1 121 ? 20.568 13.797 34.268 1.00 41.16 144 ARG A O 1
ATOM 592 N N . HIS A 1 122 ? 21.012 12.209 35.802 1.00 37.30 145 HIS A N 1
ATOM 593 C CA . HIS A 1 122 ? 22.445 12.266 35.542 1.00 34.82 145 HIS A CA 1
ATOM 594 C C . HIS A 1 122 ? 22.948 10.867 35.207 1.00 40.52 145 HIS A C 1
ATOM 595 O O . HIS A 1 122 ? 22.209 9.886 35.280 1.00 37.06 145 HIS A O 1
ATOM 602 N N . THR A 1 123 ? 24.201 10.773 34.777 1.00 37.45 146 THR A N 1
ATOM 603 C CA . THR A 1 123 ? 24.712 9.535 34.199 1.00 37.49 146 THR A CA 1
ATOM 604 C C . THR A 1 123 ? 25.854 9.006 35.053 1.00 40.44 146 THR A C 1
ATOM 605 O O . THR A 1 123 ? 26.936 9.604 35.091 1.00 37.86 146 THR A O 1
ATOM 609 N N . GLN A 1 124 ? 25.622 7.885 35.731 1.00 36.74 147 GLN A N 1
ATOM 610 C CA . GLN A 1 124 ? 26.697 7.209 36.434 1.00 40.88 147 GLN A CA 1
ATOM 611 C C . GLN A 1 124 ? 27.285 6.117 35.554 1.00 37.91 147 GLN A C 1
ATOM 612 O O . GLN A 1 124 ? 26.636 5.604 34.640 1.00 38.56 147 GLN A O 1
ATOM 618 N N . PHE A 1 125 ? 28.536 5.777 35.837 1.00 33.74 148 PHE A N 1
ATOM 619 C CA . PHE A 1 125 ? 29.147 4.559 35.319 1.00 36.74 148 PHE A CA 1
ATOM 620 C C . PHE A 1 125 ? 29.358 3.614 36.492 1.00 40.81 148 PHE A C 1
ATOM 621 O O . PHE A 1 125 ? 29.995 3.985 37.486 1.00 35.90 148 PHE A O 1
ATOM 629 N N . GLN A 1 126 ? 28.815 2.407 36.382 1.00 35.98 149 GLN A N 1
ATOM 630 C CA . GLN A 1 126 ? 28.766 1.451 37.475 1.00 34.98 149 GLN A CA 1
ATOM 631 C C . GLN A 1 126 ? 29.703 0.292 37.175 1.00 37.97 149 GLN A C 1
ATOM 632 O O . GLN A 1 126 ? 29.637 -0.299 36.091 1.00 35.25 149 GLN A O 1
ATOM 638 N N . VAL A 1 127 ? 30.567 -0.029 38.136 1.00 37.15 150 VAL A N 1
ATOM 639 C CA . VAL A 1 127 ? 31.448 -1.187 38.070 1.00 37.31 150 VAL A CA 1
ATOM 640 C C . VAL A 1 127 ? 31.268 -2.003 39.340 1.00 37.80 150 VAL A C 1
ATOM 641 O O . VAL A 1 127 ? 31.360 -1.463 40.448 1.00 39.74 150 VAL A O 1
ATOM 645 N N . ILE A 1 128 ? 31.015 -3.301 39.182 1.00 37.05 151 ILE A N 1
ATOM 646 C CA . ILE A 1 128 ? 30.982 -4.239 40.301 1.00 39.10 151 ILE A CA 1
ATOM 647 C C . ILE A 1 128 ? 32.062 -5.288 40.066 1.00 37.67 151 ILE A C 1
ATOM 648 O O . ILE A 1 128 ? 32.077 -5.946 39.015 1.00 38.46 151 ILE A O 1
ATOM 653 N N . LEU A 1 129 ? 32.965 -5.437 41.038 1.00 33.81 152 LEU A N 1
ATOM 654 C CA . LEU A 1 129 ? 33.997 -6.469 41.009 1.00 37.20 152 LEU A CA 1
ATOM 655 C C . LEU A 1 129 ? 33.767 -7.416 42.177 1.00 42.39 152 LEU A C 1
ATOM 656 O O . LEU A 1 129 ? 33.863 -7.007 43.339 1.00 42.82 152 LEU A O 1
ATOM 661 N N . LYS A 1 130 ? 33.462 -8.673 41.871 1.00 39.18 153 LYS A N 1
ATOM 662 C CA . LYS A 1 130 ? 33.179 -9.640 42.918 1.00 43.47 153 LYS A CA 1
ATOM 663 C C . LYS A 1 130 ? 33.745 -10.999 42.525 1.00 47.34 153 LYS A C 1
ATOM 664 O O . LYS A 1 130 ? 33.447 -11.499 41.436 1.00 54.46 153 LYS A O 1
ATOM 670 N N . PRO A 1 131 ? 34.600 -11.615 43.356 1.00 48.88 154 PRO A N 1
ATOM 671 C CA . PRO A 1 131 ? 35.118 -11.083 44.622 1.00 43.80 154 PRO A CA 1
ATOM 672 C C . PRO A 1 131 ? 36.141 -9.977 44.396 1.00 43.97 154 PRO A C 1
ATOM 673 O O . PRO A 1 131 ? 36.475 -9.685 43.244 1.00 43.76 154 PRO A O 1
ATOM 677 N N . ASP A 1 132 ? 36.622 -9.376 45.479 1.00 44.63 155 ASP A N 1
ATOM 678 C CA . ASP A 1 132 ? 37.596 -8.297 45.383 1.00 42.99 155 ASP A CA 1
ATOM 679 C C . ASP A 1 132 ? 38.905 -8.827 44.812 1.00 43.14 155 ASP A C 1
ATOM 680 O O . ASP A 1 132 ? 39.529 -9.699 45.425 1.00 37.06 155 ASP A O 1
ATOM 685 N N . PRO A 1 133 ? 39.353 -8.343 43.650 1.00 44.55 156 PRO A N 1
ATOM 686 C CA . PRO A 1 133 ? 40.641 -8.804 43.112 1.00 39.76 156 PRO A CA 1
ATOM 687 C C . PRO A 1 133 ? 41.837 -8.359 43.933 1.00 36.74 156 PRO A C 1
ATOM 688 O O . PRO A 1 133 ? 42.929 -8.904 43.743 1.00 36.76 156 PRO A O 1
ATOM 692 N N . GLY A 1 134 ? 41.680 -7.371 44.813 1.00 38.54 157 GLY A N 1
ATOM 693 C CA . GLY A 1 134 ? 42.746 -6.943 45.688 1.00 37.67 157 GLY A CA 1
ATOM 694 C C . GLY A 1 134 ? 43.541 -5.750 45.206 1.00 42.90 157 GLY A C 1
ATOM 695 O O . GLY A 1 134 ? 44.354 -5.225 45.978 1.00 49.85 157 GLY A O 1
ATOM 696 N N . ASN A 1 135 ? 43.340 -5.305 43.966 1.00 39.31 158 ASN A N 1
ATOM 697 C CA . ASN A 1 135 ? 44.002 -4.114 43.440 1.00 36.62 158 ASN A CA 1
ATOM 698 C C . ASN A 1 135 ? 43.001 -3.206 42.743 1.00 38.47 158 ASN A C 1
ATOM 699 O O . ASN A 1 135 ? 43.286 -2.636 41.689 1.00 41.62 158 ASN A O 1
ATOM 704 N N . SER A 1 136 ? 41.811 -3.043 43.334 1.00 39.77 159 SER A N 1
ATOM 705 C CA . SER A 1 136 ? 40.773 -2.226 42.705 1.00 42.07 159 SER A CA 1
ATOM 706 C C . SER A 1 136 ? 41.169 -0.757 42.604 1.00 46.00 159 SER A C 1
ATOM 707 O O . SER A 1 136 ? 40.790 -0.083 41.636 1.00 47.52 159 SER A O 1
ATOM 710 N N . GLN A 1 137 ? 41.908 -0.235 43.584 1.00 42.37 160 GLN A N 1
ATOM 711 C CA . GLN A 1 137 ? 42.362 1.150 43.490 1.00 43.22 160 GLN A CA 1
ATOM 712 C C . GLN A 1 137 ? 43.278 1.343 42.290 1.00 43.53 160 GLN A C 1
ATOM 713 O O . GLN A 1 137 ? 43.170 2.347 41.571 1.00 45.57 160 GLN A O 1
ATOM 719 N N . ASP A 1 138 ? 44.185 0.391 42.057 1.00 40.51 161 ASP A N 1
ATOM 720 C CA . ASP A 1 138 ? 45.062 0.476 40.894 1.00 44.93 161 ASP A CA 1
ATOM 721 C C . ASP A 1 138 ? 44.261 0.422 39.602 1.00 44.77 161 ASP A C 1
ATOM 722 O O . ASP A 1 138 ? 44.522 1.189 38.666 1.00 44.88 161 ASP A O 1
ATOM 727 N N . LEU A 1 139 ? 43.273 -0.473 39.538 1.00 42.71 162 LEU A N 1
ATOM 728 C CA . LEU A 1 139 ? 42.455 -0.589 38.337 1.00 41.05 162 LEU A CA 1
ATOM 729 C C . LEU A 1 139 ? 41.687 0.700 38.076 1.00 42.45 162 LEU A C 1
ATOM 730 O O . LEU A 1 139 ? 41.548 1.125 36.926 1.00 43.81 162 LEU A O 1
ATOM 735 N N . PHE A 1 140 ? 41.203 1.349 39.139 1.00 41.42 163 PHE A N 1
ATOM 736 C CA . PHE A 1 140 ? 40.466 2.595 38.984 1.00 36.72 163 PHE A CA 1
ATOM 737 C C . PHE A 1 140 ? 41.376 3.715 38.504 1.00 41.22 163 PHE A C 1
ATOM 738 O O . PHE A 1 140 ? 41.007 4.495 37.622 1.00 46.30 163 PHE A O 1
ATOM 746 N N . LEU A 1 141 ? 42.571 3.824 39.081 1.00 39.25 164 LEU A N 1
ATOM 747 C CA . LEU A 1 141 ? 43.530 4.818 38.602 1.00 44.34 164 LEU A CA 1
ATOM 748 C C . LEU A 1 141 ? 43.864 4.594 37.134 1.00 44.30 164 LEU A C 1
ATOM 749 O O . LEU A 1 141 ? 43.958 5.543 36.354 1.00 45.93 164 LEU A O 1
ATOM 754 N N . HIS A 1 142 ? 43.994 3.323 36.718 1.00 40.48 165 HIS A N 1
ATOM 755 C CA . HIS A 1 142 ? 44.206 3.012 35.314 1.00 43.46 165 HIS A CA 1
ATOM 756 C C . HIS A 1 142 ? 43.015 3.408 34.465 1.00 43.38 165 HIS A C 1
ATOM 757 O O . HIS A 1 142 ? 43.191 3.869 33.331 1.00 36.75 165 HIS A O 1
ATOM 764 N N . SER A 1 143 ? 41.790 3.244 34.992 1.00 42.35 166 SER A N 1
ATOM 765 C CA . SER A 1 143 ? 40.612 3.719 34.275 1.00 40.65 166 SER A CA 1
ATOM 766 C C . SER A 1 143 ? 40.666 5.224 34.074 1.00 41.19 166 SER A C 1
ATOM 767 O O . SER A 1 143 ? 40.305 5.729 33.011 1.00 44.32 166 SER A O 1
ATOM 770 N N . LEU A 1 144 ? 41.162 5.960 35.079 1.00 40.58 167 LEU A N 1
ATOM 771 C CA . LEU A 1 144 ? 41.342 7.398 34.915 1.00 38.52 167 LEU A CA 1
ATOM 772 C C . LEU A 1 144 ? 42.340 7.696 33.816 1.00 44.54 167 LEU A C 1
ATOM 773 O O . LEU A 1 144 ? 42.117 8.581 32.977 1.00 46.37 167 LEU A O 1
ATOM 778 N N . SER A 1 145 ? 43.453 6.941 33.781 1.00 38.90 168 SER A N 1
ATOM 779 C CA . SER A 1 145 ? 44.421 7.152 32.710 1.00 41.43 168 SER A CA 1
ATOM 780 C C . SER A 1 145 ? 43.839 6.834 31.345 1.00 42.29 168 SER A C 1
ATOM 781 O O . SER A 1 145 ? 44.190 7.491 30.360 1.00 50.22 168 SER A O 1
ATOM 784 N N . ALA A 1 146 ? 42.922 5.852 31.262 1.00 41.98 169 ALA A N 1
ATOM 785 C CA . ALA A 1 146 ? 42.283 5.527 29.993 1.00 46.23 169 ALA A CA 1
ATOM 786 C C . ALA A 1 146 ? 41.278 6.589 29.562 1.00 44.58 169 ALA A C 1
ATOM 787 O O . ALA A 1 146 ? 40.840 6.563 28.409 1.00 44.38 169 ALA A O 1
ATOM 789 N N . LEU A 1 147 ? 40.904 7.509 30.462 1.00 43.44 170 LEU A N 1
ATOM 790 C CA . LEU A 1 147 ? 40.068 8.650 30.136 1.00 43.92 170 LEU A CA 1
ATOM 791 C C . LEU A 1 147 ? 40.891 9.854 29.695 1.00 42.59 170 LEU A C 1
ATOM 792 O O . LEU A 1 147 ? 40.322 10.921 29.476 1.00 51.78 170 LEU A O 1
ATOM 797 N N . GLY A 1 148 ? 42.222 9.709 29.577 1.00 36.40 171 GLY A N 1
ATOM 798 C CA . GLY A 1 148 ? 43.104 10.809 29.268 1.00 39.15 171 GLY A CA 1
ATOM 799 C C . GLY A 1 148 ? 43.647 11.565 30.461 1.00 43.37 171 GLY A C 1
ATOM 800 O O . GLY A 1 148 ? 44.403 12.530 30.277 1.00 43.96 171 GLY A O 1
ATOM 801 N N . ILE A 1 149 ? 43.307 11.157 31.677 1.00 47.14 172 ILE A N 1
ATOM 802 C CA . ILE A 1 149 ? 43.708 11.868 32.883 1.00 41.80 172 ILE A CA 1
ATOM 803 C C . ILE A 1 149 ? 45.119 11.452 33.281 1.00 43.92 172 ILE A C 1
ATOM 804 O O . ILE A 1 149 ? 45.386 10.265 33.490 1.00 47.98 172 ILE A O 1
ATOM 809 N N . ASN A 1 150 ? 46.021 12.428 33.380 1.00 42.82 173 ASN A N 1
ATOM 810 C CA . ASN A 1 150 ? 47.367 12.185 33.882 1.00 46.18 173 ASN A CA 1
ATOM 811 C C . ASN A 1 150 ? 47.307 12.141 35.405 1.00 47.06 173 ASN A C 1
ATOM 812 O O . ASN A 1 150 ? 47.103 13.170 36.058 1.00 43.76 173 ASN A O 1
ATOM 817 N N . VAL A 1 151 ? 47.473 10.944 35.971 1.00 49.84 174 VAL A N 1
ATOM 818 C CA . VAL A 1 151 ? 47.321 10.766 37.411 1.00 48.03 174 VAL A CA 1
ATOM 819 C C . VAL A 1 151 ? 48.540 11.251 38.190 1.00 45.99 174 VAL A C 1
ATOM 820 O O . VAL A 1 151 ? 48.426 11.513 39.392 1.00 49.84 174 VAL A O 1
ATOM 824 N N . ARG A 1 152 ? 49.704 11.383 37.545 1.00 49.97 175 ARG A N 1
ATOM 825 C CA . ARG A 1 152 ? 50.854 11.979 38.221 1.00 47.90 175 ARG A CA 1
ATOM 826 C C . ARG A 1 152 ? 50.659 13.477 38.429 1.00 51.27 175 ARG A C 1
ATOM 827 O O . ARG A 1 152 ? 51.008 14.013 39.487 1.00 52.85 175 ARG A O 1
ATOM 835 N N . GLU A 1 153 ? 50.102 14.168 37.431 1.00 52.29 176 GLU A N 1
ATOM 836 C CA . GLU A 1 153 ? 49.977 15.622 37.498 1.00 50.20 176 GLU A CA 1
ATOM 837 C C . GLU A 1 153 ? 48.753 16.056 38.299 1.00 46.26 176 GLU A C 1
ATOM 838 O O . GLU A 1 153 ? 48.794 17.080 38.990 1.00 47.36 176 GLU A O 1
ATOM 844 N N . HIS A 1 154 ? 47.661 15.300 38.218 1.00 48.22 177 HIS A N 1
ATOM 845 C CA . HIS A 1 154 ? 46.474 15.596 39.004 1.00 44.80 177 HIS A CA 1
ATOM 846 C C . HIS A 1 154 ? 46.616 15.049 40.415 1.00 46.56 177 HIS A C 1
ATOM 847 O O . HIS A 1 154 ? 47.430 14.164 40.688 1.00 52.94 177 HIS A O 1
ATOM 854 N N . ASP A 1 155 ? 45.801 15.586 41.315 1.00 42.61 178 ASP A N 1
ATOM 855 C CA . ASP A 1 155 ? 45.788 15.165 42.712 1.00 43.84 178 ASP A CA 1
ATOM 856 C C . ASP A 1 155 ? 44.544 14.304 42.916 1.00 48.88 178 ASP A C 1
ATOM 857 O O . ASP A 1 155 ? 43.443 14.821 43.116 1.00 45.21 178 ASP A O 1
ATOM 862 N N . ILE A 1 156 ? 44.725 12.984 42.843 1.00 51.82 179 ILE A N 1
ATOM 863 C CA . ILE A 1 156 ? 43.645 12.014 43.007 1.00 44.38 179 ILE A CA 1
ATOM 864 C C . ILE A 1 156 ? 43.673 11.521 44.447 1.00 43.34 179 ILE A C 1
ATOM 865 O O . ILE A 1 156 ? 44.667 10.935 44.888 1.00 43.10 179 ILE A O 1
ATOM 870 N N . ARG A 1 157 ? 42.581 11.736 45.180 1.00 42.57 180 ARG A N 1
ATOM 871 C CA . ARG A 1 157 ? 42.555 11.485 46.613 1.00 41.50 180 ARG A CA 1
ATOM 872 C C . ARG A 1 157 ? 41.407 10.565 47.004 1.00 43.10 180 ARG A C 1
ATOM 873 O O . ARG A 1 157 ? 40.268 10.765 46.581 1.00 43.99 180 ARG A O 1
ATOM 881 N N . PHE A 1 158 ? 41.712 9.575 47.841 1.00 43.09 181 PHE A N 1
ATOM 882 C CA . PHE A 1 158 ? 40.710 8.683 48.416 1.00 44.06 181 PHE A CA 1
ATOM 883 C C . PHE A 1 158 ? 40.356 9.222 49.800 1.00 41.79 181 PHE A C 1
ATOM 884 O O . PHE A 1 158 ? 41.163 9.126 50.729 1.00 43.12 181 PHE A O 1
ATOM 892 N N . VAL A 1 159 ? 39.163 9.791 49.949 1.00 39.78 182 VAL A N 1
ATOM 893 C CA . VAL A 1 159 ? 38.770 10.420 51.203 1.00 40.58 182 VAL A CA 1
ATOM 894 C C . VAL A 1 159 ? 37.576 9.675 51.771 1.00 38.52 182 VAL A C 1
ATOM 895 O O . VAL A 1 159 ? 36.634 9.358 51.041 1.00 43.36 182 VAL A O 1
ATOM 899 N N . GLU A 1 160 ? 37.603 9.421 53.078 1.00 44.18 183 GLU A N 1
ATOM 900 C CA . GLU A 1 160 ? 36.557 8.622 53.711 1.00 43.91 183 GLU A CA 1
ATOM 901 C C . GLU A 1 160 ? 35.167 9.130 53.360 1.00 46.38 183 GLU A C 1
ATOM 902 O O . GLU A 1 160 ? 34.861 10.321 53.500 1.00 45.49 183 GLU A O 1
ATOM 908 N N . ASP A 1 161 ? 34.338 8.206 52.888 1.00 48.22 184 ASP A N 1
ATOM 909 C CA . ASP A 1 161 ? 32.929 8.427 52.633 1.00 45.80 184 ASP A CA 1
ATOM 910 C C . ASP A 1 161 ? 32.290 7.049 52.489 1.00 46.73 184 ASP A C 1
ATOM 911 O O . ASP A 1 161 ? 32.330 6.448 51.410 1.00 52.64 184 ASP A O 1
ATOM 916 N N . ASN A 1 162 ? 31.741 6.515 53.575 1.00 42.54 185 ASN A N 1
ATOM 917 C CA . ASN A 1 162 ? 31.242 5.140 53.592 1.00 45.47 185 ASN A CA 1
ATOM 918 C C . ASN A 1 162 ? 29.817 5.107 53.048 1.00 49.08 185 ASN A C 1
ATOM 919 O O . ASN A 1 162 ? 28.888 5.586 53.703 1.00 47.33 185 ASN A O 1
ATOM 924 N N . TRP A 1 163 ? 29.641 4.527 51.862 1.00 44.09 186 TRP A N 1
ATOM 925 C CA . TRP A 1 163 ? 28.326 4.479 51.240 1.00 43.12 186 TRP A CA 1
ATOM 926 C C . TRP A 1 163 ? 27.360 3.638 52.067 1.00 47.77 186 TRP A C 1
ATOM 927 O O . TRP A 1 163 ? 27.735 2.608 52.637 1.00 49.80 186 TRP A O 1
ATOM 938 N N . GLU A 1 164 ? 26.103 4.077 52.126 1.00 50.70 187 GLU A N 1
ATOM 939 C CA . GLU A 1 164 ? 25.063 3.303 52.790 1.00 51.35 187 GLU A CA 1
ATOM 940 C C . GLU A 1 164 ? 23.705 3.665 52.203 1.00 55.18 187 GLU A C 1
ATOM 941 O O . GLU A 1 164 ? 23.449 4.828 51.877 1.00 49.34 187 GLU A O 1
ATOM 947 N N . SER A 1 165 ? 22.847 2.656 52.064 1.00 53.03 188 SER A N 1
ATOM 948 C CA . SER A 1 165 ? 21.461 2.842 51.640 1.00 46.60 188 SER A CA 1
ATOM 949 C C . SER A 1 165 ? 20.572 2.076 52.607 1.00 48.84 188 SER A C 1
ATOM 950 O O . SER A 1 165 ? 20.347 0.869 52.438 1.00 47.73 188 SER A O 1
ATOM 953 N N . PRO A 1 166 ? 20.057 2.746 53.645 1.00 50.74 189 PRO A N 1
ATOM 954 C CA . PRO A 1 166 ? 19.200 2.045 54.616 1.00 53.09 189 PRO A CA 1
ATOM 955 C C . PRO A 1 166 ? 18.008 1.348 53.985 1.00 49.90 189 PRO A C 1
ATOM 956 O O . PRO A 1 166 ? 17.687 0.213 54.366 1.00 48.43 189 PRO A O 1
ATOM 960 N N . VAL A 1 167 ? 17.348 1.994 53.018 1.00 47.99 190 VAL A N 1
ATOM 961 C CA . VAL A 1 167 ? 16.147 1.424 52.420 1.00 45.46 190 VAL A CA 1
ATOM 962 C C . VAL A 1 167 ? 16.461 0.180 51.599 1.00 48.27 190 VAL A C 1
ATOM 963 O O . VAL A 1 167 ? 15.584 -0.671 51.414 1.00 46.31 190 VAL A O 1
ATOM 967 N N . LEU A 1 168 ? 17.693 0.043 51.112 1.00 48.32 191 LEU A N 1
ATOM 968 C CA . LEU A 1 168 ? 18.136 -1.168 50.431 1.00 37.53 191 LEU A CA 1
ATOM 969 C C . LEU A 1 168 ? 18.817 -2.152 51.368 1.00 44.80 191 LEU A C 1
ATOM 970 O O . LEU A 1 168 ? 19.338 -3.170 50.898 1.00 43.24 191 LEU A O 1
ATOM 975 N N . GLY A 1 169 ? 18.830 -1.872 52.672 1.00 49.16 192 GLY A N 1
ATOM 976 C CA . GLY A 1 169 ? 19.491 -2.738 53.631 1.00 43.89 192 GLY A CA 1
ATOM 977 C C . GLY A 1 169 ? 20.946 -2.979 53.316 1.00 44.56 192 GLY A C 1
ATOM 978 O O . GLY A 1 169 ? 21.464 -4.070 53.584 1.00 43.33 192 GLY A O 1
ATOM 979 N N . ALA A 1 170 ? 21.622 -1.989 52.742 1.00 43.07 193 ALA A N 1
ATOM 980 C CA . ALA A 1 170 ? 22.969 -2.169 52.232 1.00 43.70 193 ALA A CA 1
ATOM 981 C C . ALA A 1 170 ? 23.897 -1.105 52.796 1.00 50.46 193 ALA A C 1
ATOM 982 O O . ALA A 1 170 ? 23.493 0.041 53.024 1.00 44.78 193 ALA A O 1
ATOM 984 N N . TRP A 1 171 ? 25.151 -1.499 53.023 1.00 47.11 194 TRP A N 1
ATOM 985 C CA . TRP A 1 171 ? 26.173 -0.544 53.421 1.00 49.79 194 TRP A CA 1
ATOM 986 C C . TRP A 1 171 ? 27.549 -1.097 53.084 1.00 44.76 194 TRP A C 1
ATOM 987 O O . TRP A 1 171 ? 27.723 -2.295 52.835 1.00 43.06 194 TRP A O 1
ATOM 998 N N . GLY A 1 172 ? 28.525 -0.195 53.072 1.00 38.22 195 GLY A N 1
ATOM 999 C CA . GLY A 1 172 ? 29.907 -0.593 52.907 1.00 44.98 195 GLY A CA 1
ATOM 1000 C C . GLY A 1 172 ? 30.833 0.467 53.461 1.00 42.99 195 GLY A C 1
ATOM 1001 O O . GLY A 1 172 ? 30.403 1.522 53.936 1.00 44.78 195 GLY A O 1
ATOM 1002 N N . LEU A 1 173 ? 32.125 0.178 53.396 1.00 36.99 196 LEU A N 1
ATOM 1003 C CA . LEU A 1 173 ? 33.114 1.180 53.771 1.00 41.26 196 LEU A CA 1
ATOM 1004 C C . LEU A 1 173 ? 33.972 1.526 52.569 1.00 41.24 196 LEU A C 1
ATOM 1005 O O . LEU A 1 173 ? 34.247 0.674 51.723 1.00 45.59 196 LEU A O 1
ATOM 1010 N N . GLY A 1 174 ? 34.375 2.782 52.484 1.00 36.65 197 GLY A N 1
ATOM 1011 C CA . GLY A 1 174 ? 35.273 3.165 51.422 1.00 37.02 197 GLY A CA 1
ATOM 1012 C C . GLY A 1 174 ? 35.514 4.652 51.378 1.00 43.75 197 GLY A C 1
ATOM 1013 O O . GLY A 1 174 ? 35.710 5.297 52.411 1.00 40.71 197 GLY A O 1
ATOM 1014 N N . TRP A 1 175 ? 35.485 5.208 50.172 1.00 42.69 198 TRP A N 1
ATOM 1015 C CA . TRP A 1 175 ? 35.882 6.586 49.958 1.00 39.37 198 TRP A CA 1
ATOM 1016 C C . TRP A 1 175 ? 35.049 7.223 48.857 1.00 44.92 198 TRP A C 1
ATOM 1017 O O . TRP A 1 175 ? 34.369 6.551 48.073 1.00 41.99 198 TRP A O 1
ATOM 1028 N N . GLU A 1 176 ? 35.111 8.541 48.818 1.00 41.13 199 GLU A N 1
ATOM 1029 C CA . GLU A 1 176 ? 34.799 9.287 47.622 1.00 40.10 199 GLU A CA 1
ATOM 1030 C C . GLU A 1 176 ? 36.137 9.752 47.066 1.00 41.34 199 GLU A C 1
ATOM 1031 O O . GLU A 1 176 ? 37.071 10.033 47.830 1.00 39.52 199 GLU A O 1
ATOM 1037 N N . VAL A 1 177 ? 36.262 9.750 45.750 1.00 38.42 200 VAL A N 1
ATOM 1038 C CA . VAL A 1 177 ? 37.512 10.102 45.090 1.00 44.99 200 VAL A CA 1
ATOM 1039 C C . VAL A 1 177 ? 37.432 11.561 44.666 1.00 43.05 200 VAL A C 1
ATOM 1040 O O . VAL A 1 177 ? 36.456 11.989 44.040 1.00 43.17 200 VAL A O 1
ATOM 1044 N N . TRP A 1 178 ? 38.443 12.328 45.042 1.00 44.15 201 TRP A N 1
ATOM 1045 C CA . TRP A 1 178 ? 38.543 13.739 44.717 1.00 45.21 201 TRP A CA 1
ATOM 1046 C C . TRP A 1 178 ? 39.567 13.878 43.606 1.00 45.99 201 TRP A C 1
ATOM 1047 O O . TRP A 1 178 ? 40.692 13.383 43.738 1.00 45.94 201 TRP A O 1
ATOM 1058 N N . MET A 1 179 ? 39.175 14.519 42.513 1.00 45.19 202 MET A N 1
ATOM 1059 C CA . MET A 1 179 ? 40.117 14.966 41.499 1.00 43.00 202 MET A CA 1
ATOM 1060 C C . MET A 1 179 ? 40.281 16.465 41.696 1.00 40.86 202 MET A C 1
ATOM 1061 O O . MET A 1 179 ? 39.359 17.235 41.409 1.00 44.26 202 MET A O 1
ATOM 1066 N N . ASP A 1 180 ? 41.438 16.867 42.222 1.00 45.91 203 ASP A N 1
ATOM 1067 C CA . ASP A 1 180 ? 41.749 18.273 42.488 1.00 45.85 203 ASP A CA 1
ATOM 1068 C C . ASP A 1 180 ? 40.623 18.956 43.262 1.00 47.01 203 ASP A C 1
ATOM 1069 O O . ASP A 1 180 ? 40.299 20.125 43.036 1.00 51.25 203 ASP A O 1
ATOM 1074 N N . GLY A 1 181 ? 40.007 18.208 44.178 1.00 42.31 204 GLY A N 1
ATOM 1075 C CA . GLY A 1 181 ? 39.032 18.741 45.097 1.00 45.78 204 GLY A CA 1
ATOM 1076 C C . GLY A 1 181 ? 37.593 18.386 44.792 1.00 49.59 204 GLY A C 1
ATOM 1077 O O . GLY A 1 181 ? 36.729 18.579 45.657 1.00 50.20 204 GLY A O 1
ATOM 1078 N N . MET A 1 182 ? 37.310 17.870 43.600 1.00 51.07 205 MET A N 1
ATOM 1079 C CA . MET A 1 182 ? 35.946 17.573 43.183 1.00 47.42 205 MET A CA 1
ATOM 1080 C C . MET A 1 182 ? 35.661 16.084 43.307 1.00 44.34 205 MET A C 1
ATOM 1081 O O . MET A 1 182 ? 36.431 15.257 42.808 1.00 41.00 205 MET A O 1
ATOM 1086 N N . GLU A 1 183 ? 34.534 15.755 43.930 1.00 46.21 206 GLU A N 1
ATOM 1087 C CA . GLU A 1 183 ? 34.066 14.378 43.995 1.00 46.15 206 GLU A CA 1
ATOM 1088 C C . GLU A 1 183 ? 33.745 13.862 42.601 1.00 49.33 206 GLU A C 1
ATOM 1089 O O . GLU A 1 183 ? 32.926 14.448 41.886 1.00 52.50 206 GLU A O 1
ATOM 1095 N N . ILE A 1 184 ? 34.386 12.762 42.211 1.00 48.40 207 ILE A N 1
ATOM 1096 C CA . ILE A 1 184 ? 34.160 12.187 40.888 1.00 46.68 207 ILE A CA 1
ATOM 1097 C C . ILE A 1 184 ? 33.745 10.725 40.923 1.00 43.66 207 ILE A C 1
ATOM 1098 O O . ILE A 1 184 ? 33.237 10.210 39.907 1.00 38.12 207 ILE A O 1
ATOM 1103 N N . THR A 1 185 ? 33.910 10.013 42.038 1.00 39.07 208 THR A N 1
ATOM 1104 C CA . THR A 1 185 ? 33.700 8.573 42.058 1.00 42.25 208 THR A CA 1
ATOM 1105 C C . THR A 1 185 ? 33.430 8.138 43.489 1.00 40.62 208 THR A C 1
ATOM 1106 O O . THR A 1 185 ? 34.110 8.580 44.409 1.00 42.58 208 THR A O 1
ATOM 1110 N N . GLN A 1 186 ? 32.430 7.288 43.672 1.00 41.06 209 GLN A N 1
ATOM 1111 C CA . GLN A 1 186 ? 32.227 6.590 44.933 1.00 41.05 209 GLN A CA 1
ATOM 1112 C C . GLN A 1 186 ? 32.869 5.212 44.841 1.00 43.50 209 GLN A C 1
ATOM 1113 O O . GLN A 1 186 ? 32.685 4.497 43.851 1.00 41.01 209 GLN A O 1
ATOM 1119 N N . PHE A 1 187 ? 33.616 4.842 45.877 1.00 36.84 210 PHE A N 1
ATOM 1120 C CA . PHE A 1 187 ? 34.421 3.626 45.891 1.00 40.79 210 PHE A CA 1
ATOM 1121 C C . PHE A 1 187 ? 34.107 2.903 47.192 1.00 41.23 210 PHE A C 1
ATOM 1122 O O . PHE A 1 187 ? 34.443 3.395 48.271 1.00 38.70 210 PHE A O 1
ATOM 1130 N N . THR A 1 188 ? 33.465 1.741 47.108 1.00 38.92 211 THR A N 1
ATOM 1131 C CA . THR A 1 188 ? 32.936 1.108 48.308 1.00 37.66 211 THR A CA 1
ATOM 1132 C C . THR A 1 188 ? 33.218 -0.385 48.314 1.00 37.27 211 THR A C 1
ATOM 1133 O O . THR A 1 188 ? 33.033 -1.064 47.305 1.00 36.58 211 THR A O 1
ATOM 1137 N N . TYR A 1 189 ? 33.666 -0.891 49.459 1.00 40.26 212 TYR A N 1
ATOM 1138 C CA . TYR A 1 189 ? 33.647 -2.321 49.746 1.00 35.36 212 TYR A CA 1
ATOM 1139 C C . TYR A 1 189 ? 32.300 -2.611 50.390 1.00 35.32 212 TYR A C 1
ATOM 1140 O O . TYR A 1 189 ? 32.062 -2.242 51.547 1.00 38.97 212 TYR A O 1
ATOM 1149 N N . PHE A 1 190 ? 31.402 -3.216 49.607 1.00 38.45 213 PHE A N 1
ATOM 1150 C CA . PHE A 1 190 ? 30.087 -3.610 50.087 1.00 39.72 213 PHE A CA 1
ATOM 1151 C C . PHE A 1 190 ? 30.228 -4.706 51.134 1.00 42.24 213 PHE A C 1
ATOM 1152 O O . PHE A 1 190 ? 30.932 -5.697 50.920 1.00 37.00 213 PHE A O 1
ATOM 1160 N N . GLN A 1 191 ? 29.562 -4.536 52.268 1.00 44.17 214 GLN A N 1
ATOM 1161 C CA . GLN A 1 191 ? 29.600 -5.551 53.307 1.00 46.01 214 GLN A CA 1
ATOM 1162 C C . GLN A 1 191 ? 28.277 -6.267 53.466 1.00 43.11 214 GLN A C 1
ATOM 1163 O O . GLN A 1 191 ? 28.249 -7.431 53.872 1.00 42.00 214 GLN A O 1
ATOM 1169 N N . GLN A 1 192 ? 27.190 -5.596 53.117 1.00 41.05 215 GLN A N 1
ATOM 1170 C CA . GLN A 1 192 ? 25.855 -6.079 53.389 1.00 41.04 215 GLN A CA 1
ATOM 1171 C C . GLN A 1 192 ? 24.928 -5.475 52.350 1.00 44.79 215 GLN A C 1
ATOM 1172 O O . GLN A 1 192 ? 25.059 -4.297 52.008 1.00 37.79 215 GLN A O 1
ATOM 1178 N N . SER A 1 193 ? 24.025 -6.294 51.817 1.00 45.77 216 SER A N 1
ATOM 1179 C CA . SER A 1 193 ? 23.029 -5.818 50.875 1.00 39.75 216 SER A CA 1
ATOM 1180 C C . SER A 1 193 ? 21.726 -6.565 51.115 1.00 37.86 216 SER A C 1
ATOM 1181 O O . SER A 1 193 ? 21.724 -7.785 51.306 1.00 32.92 216 SER A O 1
ATOM 1184 N N . GLY A 1 194 ? 20.625 -5.821 51.101 1.00 42.86 217 GLY A N 1
ATOM 1185 C CA . GLY A 1 194 ? 19.328 -6.403 51.401 1.00 38.10 217 GLY A CA 1
ATOM 1186 C C . GLY A 1 194 ? 19.276 -6.995 52.789 1.00 43.10 217 GLY A C 1
ATOM 1187 O O . GLY A 1 194 ? 18.674 -8.057 52.984 1.00 47.42 217 GLY A O 1
ATOM 1188 N N . SER A 1 195 ? 19.920 -6.335 53.756 1.00 44.47 218 SER A N 1
ATOM 1189 C CA . SER A 1 195 ? 20.017 -6.761 55.149 1.00 38.96 218 SER A CA 1
ATOM 1190 C C . SER A 1 195 ? 20.760 -8.082 55.312 1.00 42.31 218 SER A C 1
ATOM 1191 O O . SER A 1 195 ? 20.708 -8.689 56.388 1.00 44.87 218 SER A O 1
ATOM 1194 N N . LEU A 1 196 ? 21.466 -8.533 54.282 1.00 42.84 219 LEU A N 1
ATOM 1195 C CA . LEU A 1 196 ? 22.177 -9.792 54.337 1.00 44.45 219 LEU A CA 1
ATOM 1196 C C . LEU A 1 196 ? 23.678 -9.554 54.249 1.00 45.82 219 LEU A C 1
ATOM 1197 O O . LEU A 1 196 ? 24.125 -8.715 53.459 1.00 43.31 219 LEU A O 1
ATOM 1202 N N . PRO A 1 197 ? 24.475 -10.262 55.047 1.00 45.76 220 PRO A N 1
ATOM 1203 C CA . PRO A 1 197 ? 25.928 -10.100 54.954 1.00 41.91 220 PRO A CA 1
ATOM 1204 C C . PRO A 1 197 ? 26.442 -10.696 53.656 1.00 45.82 220 PRO A C 1
ATOM 1205 O O . PRO A 1 197 ? 25.974 -11.743 53.203 1.00 45.91 220 PRO A O 1
ATOM 1209 N N . LEU A 1 198 ? 27.408 -10.013 53.053 1.00 45.50 221 LEU A N 1
ATOM 1210 C CA . LEU A 1 198 ? 27.936 -10.399 51.754 1.00 40.79 221 LEU A CA 1
ATOM 1211 C C . LEU A 1 198 ? 29.201 -11.234 51.908 1.00 42.50 221 LEU A C 1
ATOM 1212 O O . LEU A 1 198 ? 30.057 -10.941 52.746 1.00 50.06 221 LEU A O 1
ATOM 1217 N N . LEU A 1 199 ? 29.306 -12.276 51.092 1.00 39.68 222 LEU A N 1
ATOM 1218 C CA . LEU A 1 199 ? 30.451 -13.175 51.029 1.00 41.13 222 LEU A CA 1
ATOM 1219 C C . LEU A 1 199 ? 30.430 -13.864 49.672 1.00 43.18 222 LEU A C 1
ATOM 1220 O O . LEU A 1 199 ? 29.546 -14.693 49.416 1.00 42.55 222 LEU A O 1
ATOM 1225 N N . PRO A 1 200 ? 31.369 -13.545 48.767 1.00 43.60 223 PRO A N 1
ATOM 1226 C CA . PRO A 1 200 ? 32.488 -12.637 49.014 1.00 42.70 223 PRO A CA 1
ATOM 1227 C C . PRO A 1 200 ? 32.120 -11.157 48.856 1.00 43.29 223 PRO A C 1
ATOM 1228 O O . PRO A 1 200 ? 31.142 -10.831 48.185 1.00 48.17 223 PRO A O 1
ATOM 1232 N N . VAL A 1 201 ? 32.917 -10.286 49.479 1.00 39.76 224 VAL A N 1
ATOM 1233 C CA . VAL A 1 201 ? 32.696 -8.850 49.381 1.00 36.59 224 VAL A CA 1
ATOM 1234 C C . VAL A 1 201 ? 32.847 -8.396 47.933 1.00 39.83 224 VAL A C 1
ATOM 1235 O O . VAL A 1 201 ? 33.713 -8.883 47.192 1.00 37.12 224 VAL A O 1
ATOM 1239 N N . SER A 1 202 ? 31.991 -7.462 47.523 1.00 36.14 225 SER A N 1
ATOM 1240 C CA . SER A 1 202 ? 32.084 -6.810 46.224 1.00 39.75 225 SER A CA 1
ATOM 1241 C C . SER A 1 202 ? 32.651 -5.398 46.354 1.00 40.31 225 SER A C 1
ATOM 1242 O O . SER A 1 202 ? 32.465 -4.713 47.365 1.00 36.80 225 SER A O 1
ATOM 1245 N N . VAL A 1 203 ? 33.367 -4.973 45.319 1.00 38.30 226 VAL A N 1
ATOM 1246 C CA . VAL A 1 203 ? 33.862 -3.607 45.217 1.00 40.78 226 VAL A CA 1
ATOM 1247 C C . VAL A 1 203 ? 32.987 -2.879 44.206 1.00 42.16 226 VAL A C 1
ATOM 1248 O O . VAL A 1 203 ? 32.862 -3.320 43.054 1.00 39.55 226 VAL A O 1
ATOM 1252 N N . GLU A 1 204 ? 32.365 -1.783 44.642 1.00 36.61 227 GLU A N 1
ATOM 1253 C CA . GLU A 1 204 ? 31.509 -0.958 43.800 1.00 38.08 227 GLU A CA 1
ATOM 1254 C C . GLU A 1 204 ? 32.222 0.348 43.486 1.00 36.57 227 GLU A C 1
ATOM 1255 O O . GLU A 1 204 ? 32.625 1.082 44.397 1.00 38.12 227 GLU A O 1
ATOM 1261 N N . ILE A 1 205 ? 32.356 0.640 42.198 1.00 39.07 228 ILE A N 1
ATOM 1262 C CA . ILE A 1 205 ? 32.973 1.868 41.718 1.00 39.88 228 ILE A CA 1
ATOM 1263 C C . ILE A 1 205 ? 31.943 2.592 40.864 1.00 36.30 228 ILE A C 1
ATOM 1264 O O . ILE A 1 205 ? 31.496 2.067 39.837 1.00 38.84 228 ILE A O 1
ATOM 1269 N N . THR A 1 206 ? 31.557 3.786 41.292 1.00 35.10 229 THR A N 1
ATOM 1270 C CA . THR A 1 206 ? 30.522 4.560 40.621 1.00 36.93 229 THR A CA 1
ATOM 1271 C C . THR A 1 206 ? 31.110 5.896 40.205 1.00 37.52 229 THR A C 1
ATOM 1272 O O . THR A 1 206 ? 31.515 6.686 41.057 1.00 39.77 229 THR A O 1
ATOM 1276 N N . TYR A 1 207 ? 31.166 6.139 38.906 1.00 40.62 230 TYR A N 1
ATOM 1277 C CA . TYR A 1 207 ? 31.645 7.406 38.389 1.00 34.79 230 TYR A CA 1
ATOM 1278 C C . TYR A 1 207 ? 30.461 8.328 38.168 1.00 35.40 230 TYR A C 1
ATOM 1279 O O . TYR A 1 207 ? 29.418 7.894 37.670 1.00 38.52 230 TYR A O 1
ATOM 1288 N N . GLY A 1 208 ? 30.633 9.598 38.531 1.00 39.80 231 GLY A N 1
ATOM 1289 C CA . GLY A 1 208 ? 29.730 10.650 38.106 1.00 37.24 231 GLY A CA 1
ATOM 1290 C C . GLY A 1 208 ? 30.194 11.285 36.809 1.00 36.93 231 GLY A C 1
ATOM 1291 O O . GLY A 1 208 ? 31.099 12.124 36.805 1.00 42.91 231 GLY A O 1
ATOM 1292 N N . LEU A 1 209 ? 29.572 10.899 35.695 1.00 41.51 232 LEU A N 1
ATOM 1293 C CA . LEU A 1 209 ? 30.110 11.251 34.383 1.00 43.03 232 LEU A CA 1
ATOM 1294 C C . LEU A 1 209 ? 29.973 12.744 34.083 1.00 41.88 232 LEU A C 1
ATOM 1295 O O . LEU A 1 209 ? 30.916 13.366 33.577 1.00 39.49 232 LEU A O 1
ATOM 1300 N N . GLU A 1 210 ? 28.808 13.331 34.368 1.00 36.27 233 GLU A N 1
ATOM 1301 C CA . GLU A 1 210 ? 28.620 14.761 34.129 1.00 45.13 233 GLU A CA 1
ATOM 1302 C C . GLU A 1 210 ? 29.714 15.589 34.806 1.00 44.36 233 GLU A C 1
ATOM 1303 O O . GLU A 1 210 ? 30.322 16.461 34.179 1.00 43.76 233 GLU A O 1
ATOM 1309 N N . ARG A 1 211 ? 29.998 15.304 36.083 1.00 44.34 234 ARG A N 1
ATOM 1310 C CA . ARG A 1 211 ? 30.998 16.076 36.822 1.00 40.73 234 ARG A CA 1
ATOM 1311 C C . ARG A 1 211 ? 32.397 15.861 36.256 1.00 42.49 234 ARG A C 1
ATOM 1312 O O . ARG A 1 211 ? 33.166 16.822 36.084 1.00 44.91 234 ARG A O 1
ATOM 1320 N N . ILE A 1 212 ? 32.747 14.601 35.983 1.00 36.45 235 ILE A N 1
ATOM 1321 C CA . ILE A 1 212 ? 34.044 14.283 35.393 1.00 38.19 235 ILE A CA 1
ATOM 1322 C C . ILE A 1 212 ? 34.247 15.072 34.106 1.00 43.57 235 ILE A C 1
ATOM 1323 O O . ILE A 1 212 ? 35.270 15.739 33.929 1.00 39.74 235 ILE A O 1
ATOM 1328 N N . LEU A 1 213 ? 33.278 15.004 33.184 1.00 42.95 236 LEU A N 1
ATOM 1329 C CA . LEU A 1 213 ? 33.434 15.713 31.914 1.00 44.14 236 LEU A CA 1
ATOM 1330 C C . LEU A 1 213 ? 33.448 17.219 32.122 1.00 44.57 236 LEU A C 1
ATOM 1331 O O . LEU A 1 213 ? 34.182 17.940 31.435 1.00 42.88 236 LEU A O 1
ATOM 1336 N N . MET A 1 214 ? 32.660 17.711 33.078 1.00 46.78 237 MET A N 1
ATOM 1337 C CA . MET A 1 214 ? 32.619 19.144 33.333 1.00 43.42 237 MET A CA 1
ATOM 1338 C C . MET A 1 214 ? 33.986 19.664 33.750 1.00 39.40 237 MET A C 1
ATOM 1339 O O . MET A 1 214 ? 34.384 20.765 33.355 1.00 45.69 237 MET A O 1
ATOM 1344 N N . SER A 1 215 ? 34.726 18.890 34.539 1.00 34.58 238 SER A N 1
ATOM 1345 C CA . SER A 1 215 ? 36.050 19.361 34.926 1.00 40.34 238 SER A CA 1
ATOM 1346 C C . SER A 1 215 ? 37.141 18.961 33.944 1.00 45.57 238 SER A C 1
ATOM 1347 O O . SER A 1 215 ? 38.169 19.643 33.872 1.00 50.35 238 SER A O 1
ATOM 1350 N N . LEU A 1 216 ? 36.955 17.880 33.189 1.00 41.06 239 LEU A N 1
ATOM 1351 C CA . LEU A 1 216 ? 37.914 17.575 32.138 1.00 42.65 239 LEU A CA 1
ATOM 1352 C C . LEU A 1 216 ? 37.807 18.582 30.997 1.00 44.66 239 LEU A C 1
ATOM 1353 O O . LEU A 1 216 ? 38.828 18.966 30.418 1.00 46.02 239 LEU A O 1
ATOM 1358 N N . GLN A 1 217 ? 36.592 19.048 30.693 1.00 39.60 240 GLN A N 1
ATOM 1359 C CA . GLN A 1 217 ? 36.353 20.028 29.637 1.00 48.30 240 GLN A CA 1
ATOM 1360 C C . GLN A 1 217 ? 36.444 21.469 30.126 1.00 52.04 240 GLN A C 1
ATOM 1361 O O . GLN A 1 217 ? 36.387 22.391 29.304 1.00 50.40 240 GLN A O 1
ATOM 1367 N N . GLY A 1 218 ? 36.563 21.682 31.433 1.00 49.18 241 GLY A N 1
ATOM 1368 C CA . GLY A 1 218 ? 36.661 23.029 31.972 1.00 40.55 241 GLY A CA 1
ATOM 1369 C C . GLY A 1 218 ? 35.427 23.875 31.750 1.00 43.88 241 GLY A C 1
ATOM 1370 O O . GLY A 1 218 ? 35.543 25.063 31.423 1.00 41.41 241 GLY A O 1
ATOM 1371 N N . VAL A 1 219 ? 34.241 23.293 31.921 1.00 43.12 242 VAL A N 1
ATOM 1372 C CA . VAL A 1 219 ? 32.982 24.009 31.749 1.00 48.60 242 VAL A CA 1
ATOM 1373 C C . VAL A 1 219 ? 32.218 23.957 33.063 1.00 43.04 242 VAL A C 1
ATOM 1374 O O . VAL A 1 219 ? 32.203 22.924 33.743 1.00 43.43 242 VAL A O 1
ATOM 1378 N N . ASP A 1 220 ? 31.598 25.080 33.427 1.00 45.17 243 ASP A N 1
ATOM 1379 C CA . ASP A 1 220 ? 30.937 25.234 34.715 1.00 48.99 243 ASP A CA 1
ATOM 1380 C C . ASP A 1 220 ? 29.418 25.106 34.627 1.00 45.43 243 ASP A C 1
ATOM 1381 O O . ASP A 1 220 ? 28.717 25.474 35.575 1.00 48.74 243 ASP A O 1
ATOM 1386 N N . HIS A 1 221 ? 28.891 24.603 33.518 1.00 44.68 244 HIS A N 1
ATOM 1387 C CA . HIS A 1 221 ? 27.466 24.329 33.418 1.00 47.77 244 HIS A CA 1
ATOM 1388 C C . HIS A 1 221 ? 27.262 23.073 32.589 1.00 46.42 244 HIS A C 1
ATOM 1389 O O . HIS A 1 221 ? 27.817 22.960 31.492 1.00 48.40 244 HIS A O 1
ATOM 1396 N N . PHE A 1 222 ? 26.470 22.136 33.120 1.00 43.42 245 PHE A N 1
ATOM 1397 C CA . PHE A 1 222 ? 26.293 20.844 32.465 1.00 46.68 245 PHE A CA 1
ATOM 1398 C C . PHE A 1 222 ? 25.843 20.997 31.017 1.00 45.47 245 PHE A C 1
ATOM 1399 O O . PHE A 1 222 ? 26.223 20.192 30.160 1.00 42.84 245 PHE A O 1
ATOM 1407 N N . LYS A 1 223 ? 25.045 22.028 30.722 1.00 45.80 246 LYS A N 1
ATOM 1408 C CA . LYS A 1 223 ? 24.515 22.198 29.375 1.00 46.50 246 LYS A CA 1
ATOM 1409 C C . LYS A 1 223 ? 25.606 22.484 28.356 1.00 42.92 246 LYS A C 1
ATOM 1410 O O . LYS A 1 223 ? 25.367 22.336 27.154 1.00 42.31 246 LYS A O 1
ATOM 1416 N N . ASN A 1 224 ? 26.799 22.862 28.803 1.00 40.05 247 ASN A N 1
ATOM 1417 C CA . ASN A 1 224 ? 27.899 23.156 27.900 1.00 42.95 247 ASN A CA 1
ATOM 1418 C C . ASN A 1 224 ? 28.912 22.020 27.813 1.00 44.19 247 ASN A C 1
ATOM 1419 O O . ASN A 1 224 ? 30.021 22.232 27.316 1.00 45.50 247 ASN A O 1
ATOM 1424 N N . ILE A 1 225 ? 28.561 20.825 28.291 1.00 42.50 248 ILE A N 1
ATOM 1425 C CA . ILE A 1 225 ? 29.393 19.650 28.060 1.00 39.16 248 ILE A CA 1
ATOM 1426 C C . ILE A 1 225 ? 29.329 19.280 26.585 1.00 44.51 248 ILE A C 1
ATOM 1427 O O . ILE A 1 225 ? 28.240 19.185 26.005 1.00 41.10 248 ILE A O 1
ATOM 1432 N N . GLN A 1 226 ? 30.491 19.063 25.970 1.00 45.98 249 GLN A N 1
ATOM 1433 C CA . GLN A 1 226 ? 30.539 18.505 24.619 1.00 43.93 249 GLN A CA 1
ATOM 1434 C C . GLN A 1 226 ? 30.216 17.017 24.709 1.00 45.46 249 GLN A C 1
ATOM 1435 O O . GLN A 1 226 ? 31.070 16.200 25.069 1.00 39.41 249 GLN A O 1
ATOM 1441 N N . TYR A 1 227 ? 28.964 16.662 24.409 1.00 44.06 250 TYR A N 1
ATOM 1442 C CA . TYR A 1 227 ? 28.606 15.251 24.304 1.00 48.90 250 TYR A CA 1
ATOM 1443 C C . TYR A 1 227 ? 29.361 14.594 23.159 1.00 45.81 250 TYR A C 1
ATOM 1444 O O . TYR A 1 227 ? 30.029 13.568 23.340 1.00 48.39 250 TYR A O 1
ATOM 1453 N N . THR A 1 228 ? 29.271 15.182 21.973 1.00 50.63 251 THR A N 1
ATOM 1454 C CA . THR A 1 228 ? 30.024 14.744 20.813 1.00 54.62 251 THR A CA 1
ATOM 1455 C C . THR A 1 228 ? 30.534 15.988 20.102 1.00 58.15 251 THR A C 1
ATOM 1456 O O . THR A 1 228 ? 30.182 17.116 20.461 1.00 57.66 251 THR A O 1
ATOM 1460 N N . LYS A 1 229 ? 31.379 15.792 19.096 1.00 58.64 252 LYS A N 1
ATOM 1461 C CA . LYS A 1 229 ? 31.822 16.928 18.297 1.00 69.18 252 LYS A CA 1
ATOM 1462 C C . LYS A 1 229 ? 30.616 17.473 17.537 1.00 67.61 252 LYS A C 1
ATOM 1463 O O . LYS A 1 229 ? 30.045 16.783 16.686 1.00 72.70 252 LYS A O 1
ATOM 1469 N N . GLY A 1 230 ? 30.187 18.687 17.885 1.00 60.15 253 GLY A N 1
ATOM 1470 C CA . GLY A 1 230 ? 29.103 19.359 17.199 1.00 57.17 253 GLY A CA 1
ATOM 1471 C C . GLY A 1 230 ? 27.812 19.477 17.984 1.00 58.98 253 GLY A C 1
ATOM 1472 O O . GLY A 1 230 ? 26.990 20.345 17.662 1.00 69.91 253 GLY A O 1
ATOM 1473 N N . ILE A 1 231 ? 27.593 18.635 18.991 1.00 62.07 254 ILE A N 1
ATOM 1474 C CA . ILE A 1 231 ? 26.373 18.684 19.789 1.00 57.62 254 ILE A CA 1
ATOM 1475 C C . ILE A 1 231 ? 26.752 18.733 21.262 1.00 50.11 254 ILE A C 1
ATOM 1476 O O . ILE A 1 231 ? 27.527 17.896 21.739 1.00 49.42 254 ILE A O 1
ATOM 1481 N N . THR A 1 232 ? 26.205 19.706 21.980 1.00 49.29 255 THR A N 1
ATOM 1482 C CA . THR A 1 232 ? 26.455 19.808 23.407 1.00 49.62 255 THR A CA 1
ATOM 1483 C C . THR A 1 232 ? 25.428 19.001 24.189 1.00 45.58 255 THR A C 1
ATOM 1484 O O . THR A 1 232 ? 24.362 18.638 23.683 1.00 44.36 255 THR A O 1
ATOM 1488 N N . TYR A 1 233 ? 25.784 18.719 25.445 1.00 45.79 256 TYR A N 1
ATOM 1489 C CA . TYR A 1 233 ? 24.865 18.073 26.372 1.00 40.54 256 TYR A CA 1
ATOM 1490 C C . TYR A 1 233 ? 23.554 18.840 26.451 1.00 42.92 256 TYR A C 1
ATOM 1491 O O . TYR A 1 233 ? 22.470 18.239 26.491 1.00 41.42 256 TYR A O 1
ATOM 1500 N N . GLY A 1 234 ? 23.640 20.174 26.445 1.00 39.16 257 GLY A N 1
ATOM 1501 C CA . GLY A 1 234 ? 22.444 20.990 26.550 1.00 36.34 257 GLY A CA 1
ATOM 1502 C C . GLY A 1 234 ? 21.465 20.745 25.421 1.00 38.05 257 GLY A C 1
ATOM 1503 O O . GLY A 1 234 ? 20.279 20.516 25.663 1.00 43.97 257 GLY A O 1
ATOM 1504 N N . GLU A 1 235 ? 21.951 20.772 24.176 1.00 37.41 258 GLU A N 1
ATOM 1505 C CA . GLU A 1 235 ? 21.078 20.573 23.020 1.00 40.70 258 GLU A CA 1
ATOM 1506 C C . GLU A 1 235 ? 20.356 19.234 23.058 1.00 43.90 258 GLU A C 1
ATOM 1507 O O . GLU A 1 235 ? 19.288 19.099 22.449 1.00 38.91 258 GLU A O 1
ATOM 1513 N N . LEU A 1 236 ? 20.907 18.247 23.763 1.00 40.15 259 LEU A N 1
ATOM 1514 C CA . LEU A 1 236 ? 20.263 16.949 23.882 1.00 40.95 259 LEU A CA 1
ATOM 1515 C C . LEU A 1 236 ? 19.337 16.850 25.084 1.00 43.70 259 LEU A C 1
ATOM 1516 O O . LEU A 1 236 ? 18.334 16.131 25.014 1.00 43.47 259 LEU A O 1
ATOM 1521 N N . PHE A 1 237 ? 19.639 17.552 26.186 1.00 45.13 260 PHE A N 1
ATOM 1522 C CA . PHE A 1 237 ? 19.001 17.244 27.462 1.00 43.30 260 PHE A CA 1
ATOM 1523 C C . PHE A 1 237 ? 18.392 18.419 28.228 1.00 42.94 260 PHE A C 1
ATOM 1524 O O . PHE A 1 237 ? 17.708 18.165 29.224 1.00 43.11 260 PHE A O 1
ATOM 1532 N N . LEU A 1 238 ? 18.596 19.677 27.816 1.00 42.62 261 LEU A N 1
ATOM 1533 C CA . LEU A 1 238 ? 18.083 20.797 28.606 1.00 43.40 261 LEU A CA 1
ATOM 1534 C C . LEU A 1 238 ? 16.561 20.824 28.610 1.00 42.67 261 LEU A C 1
ATOM 1535 O O . LEU A 1 238 ? 15.938 21.070 29.650 1.00 45.04 261 LEU A O 1
ATOM 1540 N N . GLU A 1 239 ? 15.944 20.562 27.459 1.00 44.68 262 GLU A N 1
ATOM 1541 C CA . GLU A 1 239 ? 14.489 20.532 27.387 1.00 44.92 262 GLU A CA 1
ATOM 1542 C C . GLU A 1 239 ? 13.921 19.342 28.160 1.00 48.47 262 GLU A C 1
ATOM 1543 O O . GLU A 1 239 ? 12.869 19.455 28.806 1.00 45.09 262 GLU A O 1
ATOM 1549 N N . ASN A 1 240 ? 14.603 18.193 28.106 1.00 45.26 263 ASN A N 1
ATOM 1550 C CA . ASN A 1 240 ? 14.219 17.060 28.942 1.00 42.17 263 ASN A CA 1
ATOM 1551 C C . ASN A 1 240 ? 14.244 17.446 30.415 1.00 46.00 263 ASN A C 1
ATOM 1552 O O . ASN A 1 240 ? 13.309 17.153 31.168 1.00 44.85 263 ASN A O 1
ATOM 1557 N N . GLU A 1 241 ? 15.317 18.113 30.840 1.00 41.22 264 GLU A N 1
ATOM 1558 C CA . GLU A 1 241 ? 15.418 18.586 32.217 1.00 43.84 264 GLU A CA 1
ATOM 1559 C C . GLU A 1 241 ? 14.253 19.503 32.570 1.00 45.12 264 GLU A C 1
ATOM 1560 O O . GLU A 1 241 ? 13.609 19.331 33.609 1.00 44.39 264 GLU A O 1
ATOM 1566 N N . LYS A 1 242 ? 13.947 20.461 31.691 1.00 45.18 265 LYS A N 1
ATOM 1567 C CA . LYS A 1 242 ? 12.859 21.406 31.944 1.00 44.50 265 LYS A CA 1
ATOM 1568 C C . LYS A 1 242 ? 11.523 20.685 32.117 1.00 41.85 265 LYS A C 1
ATOM 1569 O O . LYS A 1 242 ? 10.828 20.851 33.134 1.00 43.43 265 LYS A O 1
ATOM 1575 N N . GLU A 1 243 ? 11.158 19.857 31.137 1.00 45.19 266 GLU A N 1
ATOM 1576 C CA . GLU A 1 243 ? 9.838 19.238 31.153 1.00 47.14 266 GLU A CA 1
ATOM 1577 C C . GLU A 1 243 ? 9.716 18.201 32.265 1.00 48.00 266 GLU A C 1
ATOM 1578 O O . GLU A 1 243 ? 8.680 18.131 32.941 1.00 48.36 266 GLU A O 1
ATOM 1584 N N . MET A 1 244 ? 10.755 17.386 32.483 1.00 44.21 267 MET A N 1
ATOM 1585 C CA . MET A 1 244 ? 10.686 16.420 33.571 1.00 46.23 267 MET A CA 1
ATOM 1586 C C . MET A 1 244 ? 10.684 17.106 34.931 1.00 42.96 267 MET A C 1
ATOM 1587 O O . MET A 1 244 ? 10.039 16.611 35.858 1.00 44.81 267 MET A O 1
ATOM 1592 N N . SER A 1 245 ? 11.392 18.232 35.080 1.00 41.65 268 SER A N 1
ATOM 1593 C CA . SER A 1 245 ? 11.312 18.993 36.323 1.00 44.45 268 SER A CA 1
ATOM 1594 C C . SER A 1 245 ? 9.886 19.451 36.581 1.00 47.35 268 SER A C 1
ATOM 1595 O O . SER A 1 245 ? 9.385 19.366 37.713 1.00 45.26 268 SER A O 1
ATOM 1598 N N . ALA A 1 246 ? 9.214 19.936 35.536 1.00 44.48 269 ALA A N 1
ATOM 1599 C CA . ALA A 1 246 ? 7.820 20.325 35.708 1.00 48.36 269 ALA A CA 1
ATOM 1600 C C . ALA A 1 246 ? 6.965 19.128 36.107 1.00 50.79 269 ALA A C 1
ATOM 1601 O O . ALA A 1 246 ? 6.144 19.224 37.026 1.00 50.65 269 ALA A O 1
ATOM 1603 N N . TYR A 1 247 ? 7.159 17.983 35.444 1.00 47.93 270 TYR A N 1
ATOM 1604 C CA . TYR A 1 247 ? 6.381 16.795 35.796 1.00 48.90 270 TYR A CA 1
ATOM 1605 C C . TYR A 1 247 ? 6.592 16.409 37.259 1.00 44.17 270 TYR A C 1
ATOM 1606 O O . TYR A 1 247 ? 5.626 16.221 38.008 1.00 41.83 270 TYR A O 1
ATOM 1615 N N . TYR A 1 248 ? 7.854 16.317 37.686 1.00 40.98 271 TYR A N 1
ATOM 1616 C CA . TYR A 1 248 ? 8.198 15.793 39.004 1.00 41.43 271 TYR A CA 1
ATOM 1617 C C . TYR A 1 248 ? 7.850 16.751 40.138 1.00 50.20 271 TYR A C 1
ATOM 1618 O O . TYR A 1 248 ? 7.636 16.297 41.268 1.00 46.77 271 TYR A O 1
ATOM 1627 N N . LEU A 1 249 ? 7.793 18.060 39.878 1.00 47.90 272 LEU A N 1
ATOM 1628 C CA . LEU A 1 249 ? 7.562 18.999 40.968 1.00 43.90 272 LEU A CA 1
ATOM 1629 C C . LEU A 1 249 ? 6.150 19.571 41.020 1.00 47.83 272 LEU A C 1
ATOM 1630 O O . LEU A 1 249 ? 5.687 19.915 42.112 1.00 49.68 272 LEU A O 1
ATOM 1635 N N . GLU A 1 250 ? 5.439 19.679 39.897 1.00 51.66 273 GLU A N 1
ATOM 1636 C CA . GLU A 1 250 ? 4.161 20.384 39.951 1.00 49.69 273 GLU A CA 1
ATOM 1637 C C . GLU A 1 250 ? 2.976 19.652 39.312 1.00 49.88 273 GLU A C 1
ATOM 1638 O O . GLU A 1 250 ? 1.833 19.882 39.720 1.00 55.29 273 GLU A O 1
ATOM 1644 N N . HIS A 1 251 ? 3.199 18.773 38.333 1.00 52.09 274 HIS A N 1
ATOM 1645 C CA . HIS A 1 251 ? 2.080 18.260 37.545 1.00 53.02 274 HIS A CA 1
ATOM 1646 C C . HIS A 1 251 ? 1.780 16.775 37.701 1.00 49.34 274 HIS A C 1
ATOM 1647 O O . HIS A 1 251 ? 0.705 16.345 37.272 1.00 52.49 274 HIS A O 1
ATOM 1654 N N . ALA A 1 252 ? 2.664 15.982 38.301 1.00 51.72 275 ALA A N 1
ATOM 1655 C CA . ALA A 1 252 ? 2.410 14.546 38.379 1.00 50.91 275 ALA A CA 1
ATOM 1656 C C . ALA A 1 252 ? 1.221 14.258 39.291 1.00 52.72 275 ALA A C 1
ATOM 1657 O O . ALA A 1 252 ? 1.134 14.791 40.400 1.00 56.16 275 ALA A O 1
ATOM 1659 N N . ASN A 1 253 ? 0.301 13.418 38.816 1.00 56.23 276 ASN A N 1
ATOM 1660 C CA . ASN A 1 253 ? -0.853 13.012 39.613 1.00 56.67 276 ASN A CA 1
ATOM 1661 C C . ASN A 1 253 ? -0.427 12.206 40.833 1.00 53.72 276 ASN A C 1
ATOM 1662 O O . ASN A 1 253 ? -0.063 11.034 40.706 1.00 51.76 276 ASN A O 1
ATOM 1667 N N . VAL A 1 254 ? -0.518 12.809 42.022 1.00 53.19 277 VAL A N 1
ATOM 1668 C CA . VAL A 1 254 ? -0.035 12.139 43.226 1.00 54.88 277 VAL A CA 1
ATOM 1669 C C . VAL A 1 254 ? -1.008 11.065 43.707 1.00 59.45 277 VAL A C 1
ATOM 1670 O O . VAL A 1 254 ? -0.591 10.103 44.358 1.00 61.20 277 VAL A O 1
ATOM 1674 N N . ASP A 1 255 ? -2.301 11.196 43.403 1.00 64.18 278 ASP A N 1
ATOM 1675 C CA . ASP A 1 255 ? -3.266 10.194 43.847 1.00 64.15 278 ASP A CA 1
ATOM 1676 C C . ASP A 1 255 ? -3.069 8.880 43.101 1.00 61.16 278 ASP A C 1
ATOM 1677 O O . ASP A 1 255 ? -3.001 7.802 43.713 1.00 68.61 278 ASP A O 1
ATOM 1682 N N . ASN A 1 256 ? -2.946 8.955 41.774 1.00 58.46 279 ASN A N 1
ATOM 1683 C CA . ASN A 1 256 ? -2.683 7.754 40.991 1.00 61.56 279 ASN A CA 1
ATOM 1684 C C . ASN A 1 256 ? -1.307 7.177 41.284 1.00 53.51 279 ASN A C 1
ATOM 1685 O O . ASN A 1 256 ? -1.144 5.957 41.266 1.00 53.10 279 ASN A O 1
ATOM 1690 N N . ILE A 1 257 ? -0.312 8.020 41.558 1.00 50.54 280 ILE A N 1
ATOM 1691 C CA . ILE A 1 257 ? 1.011 7.503 41.905 1.00 56.05 280 ILE A CA 1
ATOM 1692 C C . ILE A 1 257 ? 0.986 6.811 43.265 1.00 51.64 280 ILE A C 1
ATOM 1693 O O . ILE A 1 257 ? 1.660 5.794 43.468 1.00 50.33 280 ILE A O 1
ATOM 1698 N N . GLN A 1 258 ? 0.196 7.328 44.208 1.00 48.51 281 GLN A N 1
ATOM 1699 C CA . GLN A 1 258 ? -0.014 6.621 45.469 1.00 56.63 281 GLN A CA 1
ATOM 1700 C C . GLN A 1 258 ? -0.624 5.242 45.220 1.00 52.36 281 GLN A C 1
ATOM 1701 O O . GLN A 1 258 ? -0.121 4.217 45.711 1.00 49.44 281 GLN A O 1
ATOM 1707 N N . LYS A 1 259 ? -1.712 5.205 44.444 1.00 53.76 282 LYS A N 1
ATOM 1708 C CA . LYS A 1 259 ? -2.366 3.933 44.146 1.00 56.52 282 LYS A CA 1
ATOM 1709 C C . LYS A 1 259 ? -1.424 2.989 43.407 1.00 53.29 282 LYS A C 1
ATOM 1710 O O . LYS A 1 259 ? -1.459 1.769 43.613 1.00 53.00 282 LYS A O 1
ATOM 1712 N N . HIS A 1 260 ? -0.557 3.537 42.558 1.00 51.09 283 HIS A N 1
ATOM 1713 C CA . HIS A 1 260 ? 0.387 2.705 41.824 1.00 52.66 283 HIS A CA 1
ATOM 1714 C C . HIS A 1 260 ? 1.455 2.142 42.750 1.00 52.34 283 HIS A C 1
ATOM 1715 O O . HIS A 1 260 ? 1.860 0.989 42.599 1.00 48.13 283 HIS A O 1
ATOM 1722 N N . PHE A 1 261 ? 1.930 2.940 43.708 1.00 54.53 284 PHE A N 1
ATOM 1723 C CA . PHE A 1 261 ? 2.828 2.410 44.729 1.00 48.70 284 PHE A CA 1
ATOM 1724 C C . PHE A 1 261 ? 2.190 1.223 45.433 1.00 48.07 284 PHE A C 1
ATOM 1725 O O . PHE A 1 261 ? 2.827 0.178 45.627 1.00 48.82 284 PHE A O 1
ATOM 1733 N N . ASP A 1 262 ? 0.924 1.371 45.828 1.00 49.22 285 ASP A N 1
ATOM 1734 C CA . ASP A 1 262 ? 0.250 0.281 46.529 1.00 46.52 285 ASP A CA 1
ATOM 1735 C C . ASP A 1 262 ? 0.140 -0.961 45.652 1.00 52.87 285 ASP A C 1
ATOM 1736 O O . ASP A 1 262 ? 0.415 -2.082 46.105 1.00 53.51 285 ASP A O 1
ATOM 1741 N N . ASP A 1 263 ? -0.238 -0.779 44.384 1.00 54.29 286 ASP A N 1
ATOM 1742 C CA . ASP A 1 263 ? -0.356 -1.921 43.483 1.00 51.11 286 ASP A CA 1
ATOM 1743 C C . ASP A 1 263 ? 1.002 -2.546 43.181 1.00 52.44 286 ASP A C 1
ATOM 1744 O O . ASP A 1 263 ? 1.094 -3.764 42.996 1.00 49.58 286 ASP A O 1
ATOM 1749 N N . PHE A 1 264 ? 2.063 -1.739 43.133 1.00 47.27 287 PHE A N 1
ATOM 1750 C CA . PHE A 1 264 ? 3.396 -2.280 42.906 1.00 48.95 287 PHE A CA 1
ATOM 1751 C C . PHE A 1 264 ? 3.839 -3.129 44.085 1.00 50.94 287 PHE A C 1
ATOM 1752 O O . PHE A 1 264 ? 4.410 -4.209 43.902 1.00 51.39 287 PHE A O 1
ATOM 1760 N N . GLU A 1 265 ? 3.582 -2.654 45.305 1.00 43.98 288 GLU A N 1
ATOM 1761 C CA . GLU A 1 265 ? 3.890 -3.465 46.477 1.00 48.37 288 GLU A CA 1
ATOM 1762 C C . GLU A 1 265 ? 3.085 -4.760 46.470 1.00 49.98 288 GLU A C 1
ATOM 1763 O O . GLU A 1 265 ? 3.620 -5.833 46.780 1.00 48.16 288 GLU A O 1
ATOM 1769 N N . GLU A 1 266 ? 1.807 -4.684 46.077 1.00 52.47 289 GLU A N 1
ATOM 1770 C CA . GLU A 1 266 ? 0.975 -5.883 45.973 1.00 49.67 289 GLU A CA 1
ATOM 1771 C C . GLU A 1 266 ? 1.532 -6.872 44.957 1.00 43.04 289 GLU A C 1
ATOM 1772 O O . GLU A 1 266 ? 1.566 -8.087 45.203 1.00 41.26 289 GLU A O 1
ATOM 1778 N N . GLU A 1 267 ? 1.961 -6.374 43.802 1.00 47.83 290 GLU A N 1
ATOM 1779 C CA . GLU A 1 267 ? 2.454 -7.274 42.770 1.00 50.23 290 GLU A CA 1
ATOM 1780 C C . GLU A 1 267 ? 3.787 -7.877 43.174 1.00 46.14 290 GLU A C 1
ATOM 1781 O O . GLU A 1 267 ? 4.038 -9.062 42.923 1.00 46.59 290 GLU A O 1
ATOM 1787 N N . ALA A 1 268 ? 4.654 -7.076 43.799 1.00 43.67 291 ALA A N 1
ATOM 1788 C CA . ALA A 1 268 ? 5.921 -7.605 44.288 1.00 45.24 291 ALA A CA 1
ATOM 1789 C C . ALA A 1 268 ? 5.685 -8.699 45.317 1.00 44.15 291 ALA A C 1
ATOM 1790 O O . ALA A 1 268 ? 6.336 -9.745 45.275 1.00 41.98 291 ALA A O 1
ATOM 1792 N N . ARG A 1 269 ? 4.739 -8.476 46.235 1.00 48.20 292 ARG A N 1
ATOM 1793 C CA . ARG A 1 269 ? 4.348 -9.498 47.201 1.00 45.23 292 ARG A CA 1
ATOM 1794 C C . ARG A 1 269 ? 3.905 -10.777 46.499 1.00 51.04 292 ARG A C 1
ATOM 1795 O O . ARG A 1 269 ? 4.387 -11.879 46.807 1.00 52.37 292 ARG A O 1
ATOM 1803 N N . SER A 1 270 ? 2.965 -10.643 45.557 1.00 52.51 293 SER A N 1
ATOM 1804 C CA . SER A 1 270 ? 2.457 -11.798 44.822 1.00 47.68 293 SER A CA 1
ATOM 1805 C C . SER A 1 270 ? 3.592 -12.572 44.161 1.00 47.71 293 SER A C 1
ATOM 1806 O O . SER A 1 270 ? 3.694 -13.795 44.307 1.00 51.12 293 SER A O 1
ATOM 1809 N N . LEU A 1 271 ? 4.467 -11.870 43.443 1.00 45.80 294 LEU A N 1
ATOM 1810 C CA . LEU A 1 271 ? 5.574 -12.537 42.766 1.00 45.97 294 LEU A CA 1
ATOM 1811 C C . LEU A 1 271 ? 6.561 -13.151 43.751 1.00 49.79 294 LEU A C 1
ATOM 1812 O O . LEU A 1 271 ? 7.169 -14.185 43.450 1.00 49.47 294 LEU A O 1
ATOM 1817 N N . LEU A 1 272 ? 6.734 -12.539 44.926 1.00 46.98 295 LEU A N 1
ATOM 1818 C CA . LEU A 1 272 ? 7.585 -13.135 45.950 1.00 48.95 295 LEU A CA 1
ATOM 1819 C C . LEU A 1 272 ? 7.032 -14.480 46.391 1.00 49.69 295 LEU A C 1
ATOM 1820 O O . LEU A 1 272 ? 7.768 -15.470 46.475 1.00 55.44 295 LEU A O 1
ATOM 1825 N N . SER A 1 273 ? 5.728 -14.540 46.669 1.00 50.17 296 SER A N 1
ATOM 1826 C CA . SER A 1 273 ? 5.147 -15.816 47.076 1.00 50.26 296 SER A CA 1
ATOM 1827 C C . SER A 1 273 ? 5.193 -16.862 45.966 1.00 50.89 296 SER A C 1
ATOM 1828 O O . SER A 1 273 ? 5.163 -18.062 46.261 1.00 50.92 296 SER A O 1
ATOM 1831 N N . LEU A 1 274 ? 5.275 -16.442 44.705 1.00 56.95 297 LEU A N 1
ATOM 1832 C CA . LEU A 1 274 ? 5.400 -17.359 43.577 1.00 50.35 297 LEU A CA 1
ATOM 1833 C C . LEU A 1 274 ? 6.844 -17.766 43.296 1.00 46.96 297 LEU A C 1
ATOM 1834 O O . LEU A 1 274 ? 7.093 -18.473 42.314 1.00 43.37 297 LEU A O 1
ATOM 1839 N N . TRP A 1 275 ? 7.793 -17.326 44.126 1.00 48.08 298 TRP A N 1
ATOM 1840 C CA . TRP A 1 275 ? 9.215 -17.655 43.979 1.00 45.96 298 TRP A CA 1
ATOM 1841 C C . TRP A 1 275 ? 9.803 -17.097 42.681 1.00 47.41 298 TRP A C 1
ATOM 1842 O O . TRP A 1 275 ? 10.613 -17.745 42.015 1.00 47.52 298 TRP A O 1
ATOM 1853 N N . LEU A 1 276 ? 9.421 -15.863 42.340 1.00 43.94 299 LEU A N 1
ATOM 1854 C CA . LEU A 1 276 ? 9.917 -15.165 41.151 1.00 49.00 299 LEU A CA 1
ATOM 1855 C C . LEU A 1 276 ? 10.595 -13.869 41.579 1.00 45.48 299 LEU A C 1
ATOM 1856 O O . LEU A 1 276 ? 9.966 -12.800 41.580 1.00 45.65 299 LEU A O 1
ATOM 1861 N N . PRO A 1 277 ? 11.881 -13.913 41.940 1.00 43.05 300 PRO A N 1
ATOM 1862 C CA . PRO A 1 277 ? 12.539 -12.693 42.438 1.00 40.80 300 PRO A CA 1
ATOM 1863 C C . PRO A 1 277 ? 12.691 -11.593 41.403 1.00 43.05 300 PRO A C 1
ATOM 1864 O O . PRO A 1 277 ? 12.686 -10.413 41.775 1.00 41.59 300 PRO A O 1
ATOM 1868 N N . ILE A 1 278 ? 12.836 -11.925 40.126 1.00 39.82 301 ILE A N 1
ATOM 1869 C CA . ILE A 1 278 ? 13.197 -10.920 39.129 1.00 43.04 301 ILE A CA 1
ATOM 1870 C C . ILE A 1 278 ? 12.020 -9.973 38.882 1.00 40.81 301 ILE A C 1
ATOM 1871 O O . ILE A 1 278 ? 12.185 -8.748 39.028 1.00 40.98 301 ILE A O 1
ATOM 1876 N N . PRO A 1 279 ? 10.815 -10.459 38.549 1.00 43.86 302 PRO A N 1
ATOM 1877 C CA . PRO A 1 279 ? 9.688 -9.516 38.430 1.00 44.12 302 PRO A CA 1
ATOM 1878 C C . PRO A 1 279 ? 9.336 -8.823 39.737 1.00 43.18 302 PRO A C 1
ATOM 1879 O O . PRO A 1 279 ? 8.971 -7.633 39.733 1.00 45.27 302 PRO A O 1
ATOM 1883 N N . ALA A 1 280 ? 9.439 -9.538 40.861 1.00 40.75 303 ALA A N 1
ATOM 1884 C CA . ALA A 1 280 ? 9.171 -8.922 42.159 1.00 40.76 303 ALA A CA 1
ATOM 1885 C C . ALA A 1 280 ? 10.079 -7.723 42.385 1.00 37.27 303 ALA A C 1
ATOM 1886 O O . ALA A 1 280 ? 9.626 -6.645 42.790 1.00 38.51 303 ALA A O 1
ATOM 1888 N N . TYR A 1 281 ? 11.372 -7.888 42.106 1.00 39.35 304 TYR A N 1
ATOM 1889 C CA . TYR A 1 281 ? 12.312 -6.795 42.306 1.00 41.91 304 TYR A CA 1
ATOM 1890 C C . TYR A 1 281 ? 12.055 -5.661 41.330 1.00 44.43 304 TYR A C 1
ATOM 1891 O O . TYR A 1 281 ? 12.216 -4.485 41.681 1.00 45.37 304 TYR A O 1
ATOM 1900 N N . ASP A 1 282 ? 11.692 -5.997 40.091 1.00 45.17 305 ASP A N 1
ATOM 1901 C CA . ASP A 1 282 ? 11.277 -4.973 39.139 1.00 41.00 305 ASP A CA 1
ATOM 1902 C C . ASP A 1 282 ? 10.179 -4.093 39.727 1.00 44.98 305 ASP A C 1
ATOM 1903 O O . ASP A 1 282 ? 10.213 -2.856 39.613 1.00 48.68 305 ASP A O 1
ATOM 1908 N N . HIS A 1 283 ? 9.197 -4.718 40.377 1.00 42.85 306 HIS A N 1
ATOM 1909 C CA . HIS A 1 283 ? 8.108 -3.930 40.946 1.00 41.61 306 HIS A CA 1
ATOM 1910 C C . HIS A 1 283 ? 8.546 -3.171 42.192 1.00 41.60 306 HIS A C 1
ATOM 1911 O O . HIS A 1 283 ? 8.001 -2.099 42.478 1.00 37.95 306 HIS A O 1
ATOM 1918 N N . VAL A 1 284 ? 9.530 -3.691 42.932 1.00 39.95 307 VAL A N 1
ATOM 1919 C CA . VAL A 1 284 ? 10.108 -2.903 44.026 1.00 41.78 307 VAL A CA 1
ATOM 1920 C C . VAL A 1 284 ? 10.753 -1.631 43.479 1.00 46.34 307 VAL A C 1
ATOM 1921 O O . VAL A 1 284 ? 10.618 -0.541 44.057 1.00 42.82 307 VAL A O 1
ATOM 1925 N N . LEU A 1 285 ? 11.464 -1.752 42.353 1.00 44.72 308 LEU A N 1
ATOM 1926 C CA . LEU A 1 285 ? 12.064 -0.584 41.709 1.00 42.50 308 LEU A CA 1
ATOM 1927 C C . LEU A 1 285 ? 11.000 0.439 41.335 1.00 45.01 308 LEU A C 1
ATOM 1928 O O . LEU A 1 285 ? 11.145 1.644 41.601 1.00 40.03 308 LEU A O 1
ATOM 1933 N N . LYS A 1 286 ? 9.930 -0.027 40.683 1.00 46.20 309 LYS A N 1
ATOM 1934 C CA . LYS A 1 286 ? 8.858 0.888 40.298 1.00 48.05 309 LYS A CA 1
ATOM 1935 C C . LYS A 1 286 ? 8.209 1.540 41.517 1.00 43.94 309 LYS A C 1
ATOM 1936 O O . LYS A 1 286 ? 7.826 2.719 41.464 1.00 43.27 309 LYS A O 1
ATOM 1942 N N . ALA A 1 287 ? 8.101 0.802 42.623 1.00 39.39 310 ALA A N 1
ATOM 1943 C CA . ALA A 1 287 ? 7.577 1.382 43.857 1.00 43.93 310 ALA A CA 1
ATOM 1944 C C . ALA A 1 287 ? 8.483 2.494 44.373 1.00 39.90 310 ALA A C 1
ATOM 1945 O O . ALA A 1 287 ? 7.997 3.536 44.828 1.00 38.71 310 ALA A O 1
ATOM 1947 N N . SER A 1 288 ? 9.804 2.292 44.302 1.00 43.78 311 SER A N 1
ATOM 1948 C CA . SER A 1 288 ? 10.740 3.338 44.723 1.00 39.20 311 SER A CA 1
ATOM 1949 C C . SER A 1 288 ? 10.614 4.587 43.859 1.00 40.42 311 SER A C 1
ATOM 1950 O O . SER A 1 288 ? 10.643 5.714 44.374 1.00 42.58 311 SER A O 1
ATOM 1953 N N . HIS A 1 289 ? 10.492 4.413 42.540 1.00 39.96 312 HIS A N 1
ATOM 1954 C CA . HIS A 1 289 ? 10.382 5.590 41.677 1.00 42.04 312 HIS A CA 1
ATOM 1955 C C . HIS A 1 289 ? 9.075 6.339 41.932 1.00 42.02 312 HIS A C 1
ATOM 1956 O O . HIS A 1 289 ? 9.062 7.580 42.015 1.00 41.33 312 HIS A O 1
ATOM 1963 N N . ALA A 1 290 ? 7.966 5.600 42.077 1.00 38.16 313 ALA A N 1
ATOM 1964 C CA . ALA A 1 290 ? 6.697 6.218 42.453 1.00 38.91 313 ALA A CA 1
ATOM 1965 C C . ALA A 1 290 ? 6.825 7.006 43.749 1.00 41.48 313 ALA A C 1
ATOM 1966 O O . ALA A 1 290 ? 6.334 8.142 43.850 1.00 49.08 313 ALA A O 1
ATOM 1968 N N . PHE A 1 291 ? 7.482 6.421 44.753 1.00 36.73 314 PHE A N 1
ATOM 1969 C CA . PHE A 1 291 ? 7.673 7.135 46.009 1.00 42.72 314 PHE A CA 1
ATOM 1970 C C . PHE A 1 291 ? 8.457 8.421 45.791 1.00 40.53 314 PHE A C 1
ATOM 1971 O O . PHE A 1 291 ? 8.098 9.472 46.328 1.00 40.88 314 PHE A O 1
ATOM 1979 N N . ASN A 1 292 ? 9.554 8.344 45.034 1.00 38.26 315 ASN A N 1
ATOM 1980 C CA . ASN A 1 292 ? 10.370 9.529 44.796 1.00 36.22 315 ASN A CA 1
ATOM 1981 C C . ASN A 1 292 ? 9.558 10.642 44.157 1.00 43.26 315 ASN A C 1
ATOM 1982 O O . ASN A 1 292 ? 9.757 11.824 44.472 1.00 38.47 315 ASN A O 1
ATOM 1987 N N . ILE A 1 293 ? 8.647 10.289 43.244 1.00 45.95 316 ILE A N 1
ATOM 1988 C CA . ILE A 1 293 ? 7.813 11.322 42.639 1.00 42.72 316 ILE A CA 1
ATOM 1989 C C . ILE A 1 293 ? 6.856 11.907 43.670 1.00 45.96 316 ILE A C 1
ATOM 1990 O O . ILE A 1 293 ? 6.662 13.129 43.728 1.00 42.65 316 ILE A O 1
ATOM 1995 N N . LEU A 1 294 ? 6.246 11.055 44.505 1.00 45.66 317 LEU A N 1
ATOM 1996 C CA . LEU A 1 294 ? 5.438 11.574 45.612 1.00 44.37 317 LEU A CA 1
ATOM 1997 C C . LEU A 1 294 ? 6.231 12.554 46.469 1.00 45.77 317 LEU A C 1
ATOM 1998 O O . LEU A 1 294 ? 5.701 13.574 46.921 1.00 49.18 317 LEU A O 1
ATOM 2003 N N . ASP A 1 295 ? 7.506 12.250 46.702 1.00 43.63 318 ASP A N 1
ATOM 2004 C CA . ASP A 1 295 ? 8.338 13.080 47.565 1.00 42.39 318 ASP A CA 1
ATOM 2005 C C . ASP A 1 295 ? 8.640 14.426 46.912 1.00 43.97 318 ASP A C 1
ATOM 2006 O O . ASP A 1 295 ? 8.497 15.479 47.542 1.00 49.37 318 ASP A O 1
ATOM 2011 N N . SER A 1 296 ? 9.072 14.406 45.649 1.00 44.74 319 SER A N 1
ATOM 2012 C CA . SER A 1 296 ? 9.404 15.650 44.958 1.00 47.08 319 SER A CA 1
ATOM 2013 C C . SER A 1 296 ? 8.167 16.507 44.707 1.00 45.82 319 SER A C 1
ATOM 2014 O O . SER A 1 296 ? 8.272 17.736 44.634 1.00 43.11 319 SER A O 1
ATOM 2017 N N . ARG A 1 297 ? 6.994 15.885 44.560 1.00 48.88 320 ARG A N 1
ATOM 2018 C CA . ARG A 1 297 ? 5.756 16.648 44.460 1.00 41.75 320 ARG A CA 1
ATOM 2019 C C . ARG A 1 297 ? 5.362 17.269 45.789 1.00 42.39 320 ARG A C 1
ATOM 2020 O O . ARG A 1 297 ? 4.486 18.137 45.815 1.00 48.69 320 ARG A O 1
ATOM 2028 N N . GLY A 1 298 ? 5.982 16.841 46.885 1.00 46.55 321 GLY A N 1
ATOM 2029 C CA . GLY A 1 298 ? 5.713 17.416 48.185 1.00 40.47 321 GLY A CA 1
ATOM 2030 C C . GLY A 1 298 ? 4.554 16.812 48.944 1.00 44.12 321 GLY A C 1
ATOM 2031 O O . GLY A 1 298 ? 3.921 17.511 49.741 1.00 47.03 321 GLY A O 1
ATOM 2032 N N . PHE A 1 299 ? 4.254 15.528 48.739 1.00 48.56 322 PHE A N 1
ATOM 2033 C CA . PHE A 1 299 ? 3.083 14.919 49.361 1.00 48.70 322 PHE A CA 1
ATOM 2034 C C . PHE A 1 299 ? 3.444 13.789 50.316 1.00 47.45 322 PHE A C 1
ATOM 2035 O O . PHE A 1 299 ? 2.569 13.009 50.703 1.00 58.38 322 PHE A O 1
ATOM 2043 N N . VAL A 1 300 ? 4.704 13.684 50.717 1.00 43.19 323 VAL A N 1
ATOM 2044 C CA . VAL A 1 300 ? 5.114 12.729 51.738 1.00 52.94 323 VAL A CA 1
ATOM 2045 C C . VAL A 1 300 ? 5.214 13.500 53.050 1.00 55.03 323 VAL A C 1
ATOM 2046 O O . VAL A 1 300 ? 6.170 14.247 53.278 1.00 47.89 323 VAL A O 1
ATOM 2050 N N . GLY A 1 301 ? 4.210 13.326 53.910 1.00 60.16 324 GLY A N 1
ATOM 2051 C CA . GLY A 1 301 ? 4.229 13.965 55.210 1.00 51.86 324 GLY A CA 1
ATOM 2052 C C . GLY A 1 301 ? 5.401 13.509 56.057 1.00 59.51 324 GLY A C 1
ATOM 2053 O O . GLY A 1 301 ? 6.015 12.465 55.826 1.00 54.68 324 GLY A O 1
ATOM 2054 N N . VAL A 1 302 ? 5.705 14.315 57.077 1.00 64.92 325 VAL A N 1
ATOM 2055 C CA . VAL A 1 302 ? 6.948 14.128 57.816 1.00 59.01 325 VAL A CA 1
ATOM 2056 C C . VAL A 1 302 ? 6.929 12.814 58.597 1.00 60.65 325 VAL A C 1
ATOM 2057 O O . VAL A 1 302 ? 7.970 12.162 58.752 1.00 58.07 325 VAL A O 1
ATOM 2061 N N . THR A 1 303 ? 5.760 12.380 59.070 1.00 62.86 326 THR A N 1
ATOM 2062 C CA . THR A 1 303 ? 5.649 11.070 59.702 1.00 55.56 326 THR A CA 1
ATOM 2063 C C . THR A 1 303 ? 5.365 9.959 58.699 1.00 62.21 326 THR A C 1
ATOM 2064 O O . THR A 1 303 ? 5.756 8.810 58.932 1.00 64.86 326 THR A O 1
ATOM 2068 N N . GLU A 1 304 ? 4.698 10.278 57.585 1.00 66.73 327 GLU A N 1
ATOM 2069 C CA . GLU A 1 304 ? 4.406 9.281 56.556 1.00 60.23 327 GLU A CA 1
ATOM 2070 C C . GLU A 1 304 ? 5.679 8.647 56.000 1.00 56.61 327 GLU A C 1
ATOM 2071 O O . GLU A 1 304 ? 5.684 7.458 55.622 1.00 59.85 327 GLU A O 1
ATOM 2077 N N . ARG A 1 305 ? 6.763 9.425 55.950 1.00 49.59 328 ARG A N 1
ATOM 2078 C CA . ARG A 1 305 ? 7.974 8.978 55.276 1.00 49.68 328 ARG A CA 1
ATOM 2079 C C . ARG A 1 305 ? 8.508 7.686 55.871 1.00 49.88 328 ARG A C 1
ATOM 2080 O O . ARG A 1 305 ? 9.024 6.840 55.137 1.00 54.04 328 ARG A O 1
ATOM 2088 N N . ALA A 1 306 ? 8.370 7.503 57.187 1.00 49.26 329 ALA A N 1
ATOM 2089 C CA . ALA A 1 306 ? 8.890 6.300 57.828 1.00 50.54 329 ALA A CA 1
ATOM 2090 C C . ALA A 1 306 ? 8.101 5.064 57.414 1.00 53.21 329 ALA A C 1
ATOM 2091 O O . ALA A 1 306 ? 8.683 3.995 57.184 1.00 45.91 329 ALA A O 1
ATOM 2093 N N . ARG A 1 307 ? 6.775 5.185 57.336 1.00 53.41 330 ARG A N 1
ATOM 2094 C CA . ARG A 1 307 ? 5.962 4.069 56.871 1.00 48.57 330 ARG A CA 1
ATOM 2095 C C . ARG A 1 307 ? 6.365 3.670 55.459 1.00 49.68 330 ARG A C 1
ATOM 2096 O O . ARG A 1 307 ? 6.570 2.479 55.165 1.00 45.45 330 ARG A O 1
ATOM 2104 N N . TYR A 1 308 ? 6.504 4.666 54.575 1.00 51.56 331 TYR A N 1
ATOM 2105 C CA . TYR A 1 308 ? 6.938 4.384 53.207 1.00 45.94 331 TYR A CA 1
ATOM 2106 C C . TYR A 1 308 ? 8.301 3.694 53.185 1.00 49.99 331 TYR A C 1
ATOM 2107 O O . TYR A 1 308 ? 8.507 2.705 52.459 1.00 48.29 331 TYR A O 1
ATOM 2116 N N . PHE A 1 309 ? 9.240 4.213 53.978 1.00 46.22 332 PHE A N 1
ATOM 2117 C CA . PHE A 1 309 ? 10.583 3.652 54.066 1.00 47.29 332 PHE A CA 1
ATOM 2118 C C . PHE A 1 309 ? 10.541 2.185 54.480 1.00 48.14 332 PHE A C 1
ATOM 2119 O O . PHE A 1 309 ? 11.242 1.341 53.905 1.00 50.49 332 PHE A O 1
ATOM 2127 N N . GLY A 1 310 ? 9.729 1.867 55.490 1.00 42.53 333 GLY A N 1
ATOM 2128 C CA . GLY A 1 310 ? 9.652 0.491 55.957 1.00 42.05 333 GLY A CA 1
ATOM 2129 C C . GLY A 1 310 ? 9.078 -0.447 54.916 1.00 44.75 333 GLY A C 1
ATOM 2130 O O . GLY A 1 310 ? 9.571 -1.565 54.732 1.00 42.90 333 GLY A O 1
ATOM 2131 N N . ARG A 1 311 ? 8.028 -0.010 54.217 1.00 44.68 334 ARG A N 1
ATOM 2132 C CA . ARG A 1 311 ? 7.446 -0.858 53.177 1.00 44.51 334 ARG A CA 1
ATOM 2133 C C . ARG A 1 311 ? 8.468 -1.155 52.078 1.00 46.22 334 ARG A C 1
ATOM 2134 O O . ARG A 1 311 ? 8.653 -2.317 51.661 1.00 41.49 334 ARG A O 1
ATOM 2142 N N . MET A 1 312 ? 9.178 -0.115 51.632 1.00 43.43 335 MET A N 1
ATOM 2143 C CA . MET A 1 312 ? 10.200 -0.300 50.607 1.00 42.56 335 MET A CA 1
ATOM 2144 C C . MET A 1 312 ? 11.298 -1.255 51.072 1.00 43.42 335 MET A C 1
ATOM 2145 O O . MET A 1 312 ? 11.671 -2.192 50.349 1.00 46.42 335 MET A O 1
ATOM 2150 N N . ARG A 1 313 ? 11.817 -1.049 52.289 1.00 44.95 336 ARG A N 1
ATOM 2151 C CA . ARG A 1 313 ? 12.928 -1.876 52.763 1.00 41.67 336 ARG A CA 1
ATOM 2152 C C . ARG A 1 313 ? 12.509 -3.326 52.975 1.00 44.07 336 ARG A C 1
ATOM 2153 O O . ARG A 1 313 ? 13.285 -4.246 52.684 1.00 42.58 336 ARG A O 1
ATOM 2161 N N . SER A 1 314 ? 11.306 -3.550 53.515 1.00 43.74 337 SER A N 1
ATOM 2162 C CA . SER A 1 314 ? 10.817 -4.915 53.691 1.00 40.53 337 SER A CA 1
ATOM 2163 C C . SER A 1 314 ? 10.776 -5.655 52.362 1.00 44.74 337 SER A C 1
ATOM 2164 O O . SER A 1 314 ? 11.263 -6.791 52.252 1.00 42.15 337 SER A O 1
ATOM 2167 N N . LEU A 1 315 ? 10.195 -5.020 51.333 1.00 43.30 338 LEU A N 1
ATOM 2168 C CA . LEU A 1 315 ? 10.129 -5.681 50.031 1.00 43.52 338 LEU A CA 1
ATOM 2169 C C . LEU A 1 315 ? 11.524 -5.988 49.492 1.00 43.86 338 LEU A C 1
ATOM 2170 O O . LEU A 1 315 ? 11.772 -7.087 48.974 1.00 48.49 338 LEU A O 1
ATOM 2175 N N . ALA A 1 316 ? 12.448 -5.030 49.608 1.00 39.88 339 ALA A N 1
ATOM 2176 C CA . ALA A 1 316 ? 13.798 -5.242 49.087 1.00 42.54 339 ALA A CA 1
ATOM 2177 C C . ALA A 1 316 ? 14.485 -6.411 49.783 1.00 47.60 339 ALA A C 1
ATOM 2178 O O . ALA A 1 316 ? 15.096 -7.272 49.132 1.00 54.56 339 ALA A O 1
ATOM 2180 N N . ARG A 1 317 ? 14.403 -6.445 51.114 1.00 41.31 340 ARG A N 1
ATOM 2181 C CA . ARG A 1 317 ? 15.002 -7.533 51.881 1.00 45.14 340 ARG A CA 1
ATOM 2182 C C . ARG A 1 317 ? 14.436 -8.887 51.449 1.00 49.03 340 ARG A C 1
ATOM 2183 O O . ARG A 1 317 ? 15.187 -9.856 51.247 1.00 48.59 340 ARG A O 1
ATOM 2191 N N . GLN A 1 318 ? 13.109 -8.966 51.280 1.00 53.17 341 GLN A N 1
ATOM 2192 C CA . GLN A 1 318 ? 12.497 -10.228 50.865 1.00 49.71 341 GLN A CA 1
ATOM 2193 C C . GLN A 1 318 ? 12.974 -10.651 49.482 1.00 47.35 341 GLN A C 1
ATOM 2194 O O . GLN A 1 318 ? 13.268 -11.835 49.257 1.00 54.30 341 GLN A O 1
ATOM 2200 N N . CYS A 1 319 ? 13.046 -9.703 48.541 1.00 41.81 342 CYS A N 1
ATOM 2201 C CA . CYS A 1 319 ? 13.538 -10.032 47.205 1.00 45.93 342 CYS A CA 1
ATOM 2202 C C . CYS A 1 319 ? 14.961 -10.569 47.266 1.00 43.48 342 CYS A C 1
ATOM 2203 O O . CYS A 1 319 ? 15.312 -11.513 46.545 1.00 42.36 342 CYS A O 1
ATOM 2206 N N . ALA A 1 320 ? 15.791 -9.984 48.136 1.00 45.90 343 ALA A N 1
ATOM 2207 C CA . ALA A 1 320 ? 17.176 -10.433 48.276 1.00 49.34 343 ALA A CA 1
ATOM 2208 C C . ALA A 1 320 ? 17.255 -11.854 48.822 1.00 45.68 343 ALA A C 1
ATOM 2209 O O . ALA A 1 320 ? 18.056 -12.673 48.341 1.00 45.86 343 ALA A O 1
ATOM 2211 N N A GLN A 1 321 ? 16.435 -12.166 49.828 0.59 50.32 344 GLN A N 1
ATOM 2212 N N B GLN A 1 321 ? 16.446 -12.165 49.839 0.41 48.92 344 GLN A N 1
ATOM 2213 C CA A GLN A 1 321 ? 16.446 -13.518 50.383 0.59 50.74 344 GLN A CA 1
ATOM 2214 C CA B GLN A 1 321 ? 16.454 -13.527 50.371 0.41 52.05 344 GLN A CA 1
ATOM 2215 C C A GLN A 1 321 ? 15.991 -14.538 49.346 0.59 48.75 344 GLN A C 1
ATOM 2216 C C B GLN A 1 321 ? 16.008 -14.531 49.323 0.41 48.79 344 GLN A C 1
ATOM 2217 O O A GLN A 1 321 ? 16.590 -15.615 49.210 0.59 52.35 344 GLN A O 1
ATOM 2218 O O B GLN A 1 321 ? 16.615 -15.602 49.179 0.41 50.22 344 GLN A O 1
ATOM 2229 N N . LEU A 1 322 ? 14.941 -14.211 48.590 1.00 48.12 345 LEU A N 1
ATOM 2230 C CA . LEU A 1 322 ? 14.461 -15.149 47.587 1.00 46.77 345 LEU A CA 1
ATOM 2231 C C . LEU A 1 322 ? 15.482 -15.323 46.472 1.00 42.82 345 LEU A C 1
ATOM 2232 O O . LEU A 1 322 ? 15.700 -16.444 46.008 1.00 47.57 345 LEU A O 1
ATOM 2237 N N . TRP A 1 323 ? 16.154 -14.245 46.065 1.00 42.19 346 TRP A N 1
ATOM 2238 C CA . TRP A 1 323 ? 17.212 -14.373 45.068 1.00 43.27 346 TRP A CA 1
ATOM 2239 C C . TRP A 1 323 ? 18.311 -15.316 45.548 1.00 45.52 346 TRP A C 1
ATOM 2240 O O . TRP A 1 323 ? 18.800 -16.158 44.783 1.00 47.04 346 TRP A O 1
ATOM 2251 N N . VAL A 1 324 ? 18.736 -15.172 46.807 1.00 44.17 347 VAL A N 1
ATOM 2252 C CA . VAL A 1 324 ? 19.766 -16.068 47.330 1.00 43.01 347 VAL A CA 1
ATOM 2253 C C . VAL A 1 324 ? 19.284 -17.514 47.281 1.00 41.45 347 VAL A C 1
ATOM 2254 O O . VAL A 1 324 ? 20.003 -18.412 46.818 1.00 42.49 347 VAL A O 1
ATOM 2258 N N . LYS A 1 325 ? 18.052 -17.754 47.745 1.00 41.49 348 LYS A N 1
ATOM 2259 C CA . LYS A 1 325 ? 17.498 -19.108 47.685 1.00 43.36 348 LYS A CA 1
ATOM 2260 C C . LYS A 1 325 ? 17.443 -19.632 46.251 1.00 51.42 348 LYS A C 1
ATOM 2261 O O . LYS A 1 325 ? 17.640 -20.829 46.016 1.00 47.66 348 LYS A O 1
ATOM 2267 N N . THR A 1 326 ? 17.170 -18.752 45.281 1.00 41.41 349 THR A N 1
ATOM 2268 C CA . THR A 1 326 ? 17.022 -19.182 43.892 1.00 40.78 349 THR A CA 1
ATOM 2269 C C . THR A 1 326 ? 18.367 -19.534 43.272 1.00 46.83 349 THR A C 1
ATOM 2270 O O . THR A 1 326 ? 18.472 -20.504 42.510 1.00 49.11 349 THR A O 1
ATOM 2274 N N . ARG A 1 327 ? 19.398 -18.735 43.553 1.00 42.95 350 ARG A N 1
ATOM 2275 C CA . ARG A 1 327 ? 20.732 -19.073 43.070 1.00 44.88 350 ARG A CA 1
ATOM 2276 C C . ARG A 1 327 ? 21.214 -20.365 43.711 1.00 48.32 350 ARG A C 1
ATOM 2277 O O . ARG A 1 327 ? 21.926 -21.159 43.081 1.00 45.16 350 ARG A O 1
ATOM 2285 N N . GLU A 1 328 ? 20.823 -20.600 44.962 1.00 49.95 351 GLU A N 1
ATOM 2286 C CA . GLU A 1 328 ? 21.151 -21.866 45.601 1.00 52.43 351 GLU A CA 1
ATOM 2287 C C . GLU A 1 328 ? 20.437 -23.020 44.905 1.00 47.51 351 GLU A C 1
ATOM 2288 O O . GLU A 1 328 ? 21.061 -24.025 44.544 1.00 50.33 351 GLU A O 1
ATOM 2294 N N . ASN A 1 329 ? 19.133 -22.871 44.669 1.00 46.53 352 ASN A N 1
ATOM 2295 C CA . ASN A 1 329 ? 18.358 -23.913 44.005 1.00 40.63 352 ASN A CA 1
ATOM 2296 C C . ASN A 1 329 ? 18.829 -24.172 42.587 1.00 41.60 352 ASN A C 1
ATOM 2297 O O . ASN A 1 329 ? 18.550 -25.241 42.041 1.00 47.86 352 ASN A O 1
ATOM 2302 N N . LEU A 1 330 ? 19.530 -23.225 41.981 1.00 47.66 353 LEU A N 1
ATOM 2303 C CA . LEU A 1 330 ? 20.048 -23.376 40.631 1.00 41.85 353 LEU A CA 1
ATOM 2304 C C . LEU A 1 330 ? 21.426 -24.022 40.618 1.00 44.98 353 LEU A C 1
ATOM 2305 O O . LEU A 1 330 ? 21.972 -24.270 39.536 1.00 43.05 353 LEU A O 1
ATOM 2310 N N . GLY A 1 331 ? 22.002 -24.280 41.792 1.00 47.71 354 GLY A N 1
ATOM 2311 C CA . GLY A 1 331 ? 23.318 -24.886 41.891 1.00 46.27 354 GLY A CA 1
ATOM 2312 C C . GLY A 1 331 ? 24.476 -23.925 41.780 1.00 46.73 354 GLY A C 1
ATOM 2313 O O . GLY A 1 331 ? 25.583 -24.358 41.431 1.00 45.01 354 GLY A O 1
ATOM 2314 N N . TYR A 1 332 ? 24.261 -22.642 42.074 1.00 44.91 355 TYR A N 1
ATOM 2315 C CA . TYR A 1 332 ? 25.247 -21.580 41.920 1.00 42.62 355 TYR A CA 1
ATOM 2316 C C . TYR A 1 332 ? 26.005 -21.736 40.579 1.00 41.38 355 TYR A C 1
ATOM 2317 O O . TYR A 1 332 ? 27.206 -21.893 40.566 1.00 41.28 355 TYR A O 1
ATOM 2326 N N . PRO A 1 333 ? 25.269 -21.669 39.457 1.00 48.92 356 PRO A N 1
ATOM 2327 C CA . PRO A 1 333 ? 25.873 -22.050 38.164 1.00 36.73 356 PRO A CA 1
ATOM 2328 C C . PRO A 1 333 ? 27.080 -21.222 37.751 1.00 40.46 356 PRO A C 1
ATOM 2329 O O . PRO A 1 333 ? 27.876 -21.693 36.932 1.00 39.13 356 PRO A O 1
ATOM 2333 N N . LEU A 1 334 ? 27.246 -20.015 38.280 1.00 42.95 357 LEU A N 1
ATOM 2334 C CA . LEU A 1 334 ? 28.407 -19.204 37.937 1.00 38.27 357 LEU A CA 1
ATOM 2335 C C . LEU A 1 334 ? 29.668 -19.630 38.679 1.00 43.70 357 LEU A C 1
ATOM 2336 O O . LEU A 1 334 ? 30.730 -19.046 38.446 1.00 44.77 357 LEU A O 1
ATOM 2341 N N . GLY A 1 335 ? 29.586 -20.636 39.546 1.00 45.26 358 GLY A N 1
ATOM 2342 C CA . GLY A 1 335 ? 30.700 -20.993 40.399 1.00 41.94 358 GLY A CA 1
ATOM 2343 C C . GLY A 1 335 ? 30.589 -20.363 41.777 1.00 44.09 358 GLY A C 1
ATOM 2344 O O . GLY A 1 335 ? 29.816 -19.437 42.014 1.00 41.48 358 GLY A O 1
ATOM 2345 N N . THR A 1 336 ? 31.387 -20.886 42.708 1.00 49.34 359 THR A N 1
ATOM 2346 C CA . THR A 1 336 ? 31.348 -20.444 44.093 1.00 43.33 359 THR A CA 1
ATOM 2347 C C . THR A 1 336 ? 32.709 -19.942 44.552 1.00 48.74 359 THR A C 1
ATOM 2348 O O . THR A 1 336 ? 33.756 -20.444 44.132 1.00 54.51 359 THR A O 1
ATOM 2352 N N . TYR A 1 337 ? 32.662 -18.941 45.430 1.00 52.85 360 TYR A N 1
ATOM 2353 C CA . TYR A 1 337 ? 33.859 -18.357 46.024 1.00 52.71 360 TYR A CA 1
ATOM 2354 C C . TYR A 1 337 ? 34.635 -19.389 46.837 1.00 58.00 360 TYR A C 1
ATOM 2355 O O . TYR A 1 337 ? 34.051 -20.203 47.558 1.00 51.07 360 TYR A O 1
ATOM 2364 N N . GLN A 1 338 ? 35.964 -19.347 46.718 1.00 63.28 361 GLN A N 1
ATOM 2365 C CA . GLN A 1 338 ? 36.861 -20.140 47.550 1.00 62.06 361 GLN A CA 1
ATOM 2366 C C . GLN A 1 338 ? 37.870 -19.224 48.225 1.00 67.50 361 GLN A C 1
ATOM 2367 O O . GLN A 1 338 ? 38.315 -18.235 47.634 1.00 72.13 361 GLN A O 1
ATOM 2373 N N . GLU A 1 339 ? 38.240 -19.559 49.457 1.00 70.51 362 GLU A N 1
ATOM 2374 C CA . GLU A 1 339 ? 39.225 -18.763 50.182 1.00 78.83 362 GLU A CA 1
ATOM 2375 C C . GLU A 1 339 ? 40.559 -19.492 50.291 1.00 83.52 362 GLU A C 1
ATOM 2376 O O . GLU A 1 339 ? 41.185 -19.503 51.353 1.00 86.31 362 GLU A O 1
ATOM 2382 N N . VAL A 1 357 ? 73.820 -15.897 69.403 1.00 70.36 380 VAL A N 1
ATOM 2383 C CA . VAL A 1 357 ? 73.607 -14.581 69.991 1.00 74.86 380 VAL A CA 1
ATOM 2384 C C . VAL A 1 357 ? 73.334 -13.524 68.930 1.00 74.84 380 VAL A C 1
ATOM 2385 O O . VAL A 1 357 ? 72.709 -13.791 67.897 1.00 79.70 380 VAL A O 1
ATOM 2389 N N . GLY A 1 358 ? 73.817 -12.317 69.220 1.00 68.01 381 GLY A N 1
ATOM 2390 C CA . GLY A 1 358 ? 73.683 -11.167 68.354 1.00 64.47 381 GLY A CA 1
ATOM 2391 C C . GLY A 1 358 ? 73.607 -9.886 69.158 1.00 62.08 381 GLY A C 1
ATOM 2392 O O . GLY A 1 358 ? 72.907 -9.825 70.173 1.00 60.63 381 GLY A O 1
ATOM 2393 N N . GLN A 1 359 ? 74.343 -8.866 68.734 1.00 58.60 382 GLN A N 1
ATOM 2394 C CA . GLN A 1 359 ? 74.149 -7.544 69.300 1.00 57.51 382 GLN A CA 1
ATOM 2395 C C . GLN A 1 359 ? 72.750 -7.038 68.936 1.00 63.20 382 GLN A C 1
ATOM 2396 O O . GLN A 1 359 ? 72.181 -7.447 67.918 1.00 62.77 382 GLN A O 1
ATOM 2402 N N . PRO A 1 360 ? 72.161 -6.167 69.757 1.00 58.76 383 PRO A N 1
ATOM 2403 C CA . PRO A 1 360 ? 70.775 -5.760 69.506 1.00 56.82 383 PRO A CA 1
ATOM 2404 C C . PRO A 1 360 ? 70.655 -4.995 68.199 1.00 60.22 383 PRO A C 1
ATOM 2405 O O . PRO A 1 360 ? 71.588 -4.318 67.759 1.00 61.52 383 PRO A O 1
ATOM 2409 N N . ARG A 1 361 ? 69.493 -5.135 67.566 1.00 61.94 384 ARG A N 1
ATOM 2410 C CA . ARG A 1 361 ? 69.216 -4.498 66.288 1.00 51.96 384 ARG A CA 1
ATOM 2411 C C . ARG A 1 361 ? 67.820 -3.900 66.325 1.00 51.95 384 ARG A C 1
ATOM 2412 O O . ARG A 1 361 ? 66.920 -4.426 66.986 1.00 50.42 384 ARG A O 1
ATOM 2420 N N . ALA A 1 362 ? 67.653 -2.790 65.606 1.00 53.45 385 ALA A N 1
ATOM 2421 C CA . ALA A 1 362 ? 66.349 -2.151 65.497 1.00 51.12 385 ALA A CA 1
ATOM 2422 C C . ALA A 1 362 ? 65.334 -3.096 64.869 1.00 47.22 385 ALA A C 1
ATOM 2423 O O . ALA A 1 362 ? 65.665 -3.938 64.027 1.00 42.24 385 ALA A O 1
ATOM 2425 N N . PHE A 1 363 ? 64.088 -2.959 65.304 1.00 43.65 386 PHE A N 1
ATOM 2426 C CA . PHE A 1 363 ? 62.957 -3.665 64.729 1.00 43.04 386 PHE A CA 1
ATOM 2427 C C . PHE A 1 363 ? 61.974 -2.645 64.179 1.00 48.39 386 PHE A C 1
ATOM 2428 O O . PHE A 1 363 ? 61.703 -1.625 64.813 1.00 48.46 386 PHE A O 1
ATOM 2436 N N . VAL A 1 364 ? 61.457 -2.913 62.989 1.00 50.54 387 VAL A N 1
ATOM 2437 C CA . VAL A 1 364 ? 60.457 -2.058 62.369 1.00 45.02 387 VAL A CA 1
ATOM 2438 C C . VAL A 1 364 ? 59.292 -2.929 61.928 1.00 43.93 387 VAL A C 1
ATOM 2439 O O . VAL A 1 364 ? 59.490 -3.945 61.246 1.00 40.09 387 VAL A O 1
ATOM 2443 N N . LEU A 1 365 ? 58.082 -2.544 62.339 1.00 45.96 388 LEU A N 1
ATOM 2444 C CA . LEU A 1 365 ? 56.856 -3.111 61.799 1.00 44.16 388 LEU A CA 1
ATOM 2445 C C . LEU A 1 365 ? 56.069 -2.016 61.085 1.00 47.57 388 LEU A C 1
ATOM 2446 O O . LEU A 1 365 ? 55.922 -0.906 61.605 1.00 40.08 388 LEU A O 1
ATOM 2451 N N . GLU A 1 366 ? 55.582 -2.329 59.887 1.00 46.18 389 GLU A N 1
ATOM 2452 C CA . GLU A 1 366 ? 54.768 -1.419 59.085 1.00 47.52 389 GLU A CA 1
ATOM 2453 C C . GLU A 1 366 ? 53.628 -2.220 58.472 1.00 42.11 389 GLU A C 1
ATOM 2454 O O . GLU A 1 366 ? 53.858 -3.116 57.660 1.00 42.88 389 GLU A O 1
ATOM 2460 N N . ILE A 1 367 ? 52.407 -1.898 58.869 1.00 40.29 390 ILE A N 1
ATOM 2461 C CA . ILE A 1 367 ? 51.199 -2.436 58.265 1.00 44.47 390 ILE A CA 1
ATOM 2462 C C . ILE A 1 367 ? 50.787 -1.473 57.157 1.00 43.04 390 ILE A C 1
ATOM 2463 O O . ILE A 1 367 ? 50.387 -0.339 57.430 1.00 42.94 390 ILE A O 1
ATOM 2468 N N . GLY A 1 368 ? 50.927 -1.904 55.905 1.00 43.41 391 GLY A N 1
ATOM 2469 C CA . GLY A 1 368 ? 50.551 -1.092 54.771 1.00 43.25 391 GLY A CA 1
ATOM 2470 C C . GLY A 1 368 ? 49.129 -1.354 54.338 1.00 44.08 391 GLY A C 1
ATOM 2471 O O . GLY A 1 368 ? 48.788 -2.483 53.951 1.00 47.32 391 GLY A O 1
ATOM 2472 N N . THR A 1 369 ? 48.318 -0.295 54.374 1.00 36.46 392 THR A N 1
ATOM 2473 C CA . THR A 1 369 ? 46.879 -0.344 54.186 1.00 44.49 392 THR A CA 1
ATOM 2474 C C . THR A 1 369 ? 46.449 0.509 52.993 1.00 45.07 392 THR A C 1
ATOM 2475 O O . THR A 1 369 ? 47.211 1.326 52.463 1.00 42.25 392 THR A O 1
ATOM 2479 N N . GLU A 1 370 ? 45.205 0.310 52.568 1.00 40.24 393 GLU A N 1
ATOM 2480 C CA . GLU A 1 370 ? 44.559 1.315 51.745 1.00 44.59 393 GLU A CA 1
ATOM 2481 C C . GLU A 1 370 ? 44.158 2.494 52.636 1.00 41.31 393 GLU A C 1
ATOM 2482 O O . GLU A 1 370 ? 44.206 2.414 53.865 1.00 40.28 393 GLU A O 1
ATOM 2488 N N . GLU A 1 371 ? 43.782 3.607 52.006 1.00 41.29 394 GLU A N 1
ATOM 2489 C CA . GLU A 1 371 ? 43.641 4.876 52.718 1.00 38.36 394 GLU A CA 1
ATOM 2490 C C . GLU A 1 371 ? 42.703 4.782 53.920 1.00 42.78 394 GLU A C 1
ATOM 2491 O O . GLU A 1 371 ? 41.489 4.617 53.760 1.00 41.54 394 GLU A O 1
ATOM 2497 N N . LEU A 1 372 ? 43.279 4.893 55.150 1.00 42.34 395 LEU A N 1
ATOM 2498 C CA . LEU A 1 372 ? 42.520 4.897 56.391 1.00 35.99 395 LEU A CA 1
ATOM 2499 C C . LEU A 1 372 ? 42.026 6.305 56.722 1.00 37.74 395 LEU A C 1
ATOM 2500 O O . LEU A 1 372 ? 42.704 7.294 56.428 1.00 40.14 395 LEU A O 1
ATOM 2505 N N . PRO A 1 373 ? 40.859 6.421 57.349 1.00 35.24 396 PRO A N 1
ATOM 2506 C CA . PRO A 1 373 ? 40.400 7.733 57.838 1.00 40.77 396 PRO A CA 1
ATOM 2507 C C . PRO A 1 373 ? 41.366 8.295 58.866 1.00 44.01 396 PRO A C 1
ATOM 2508 O O . PRO A 1 373 ? 42.124 7.537 59.491 1.00 43.14 396 PRO A O 1
ATOM 2512 N N . PRO A 1 374 ? 41.377 9.620 59.065 1.00 49.08 397 PRO A N 1
ATOM 2513 C CA . PRO A 1 374 ? 42.362 10.211 60.002 1.00 41.56 397 PRO A CA 1
ATOM 2514 C C . PRO A 1 374 ? 42.268 9.667 61.423 1.00 41.03 397 PRO A C 1
ATOM 2515 O O . PRO A 1 374 ? 43.295 9.293 62.028 1.00 40.31 397 PRO A O 1
ATOM 2519 N N . HIS A 1 375 ? 41.052 9.606 61.975 1.00 39.79 398 HIS A N 1
ATOM 2520 C CA . HIS A 1 375 ? 40.892 9.097 63.333 1.00 39.38 398 HIS A CA 1
ATOM 2521 C C . HIS A 1 375 ? 41.381 7.657 63.444 1.00 46.22 398 HIS A C 1
ATOM 2522 O O . HIS A 1 375 ? 42.001 7.278 64.450 1.00 46.34 398 HIS A O 1
ATOM 2529 N N . ASP A 1 376 ? 41.114 6.836 62.421 1.00 44.12 399 ASP A N 1
ATOM 2530 C CA . ASP A 1 376 ? 41.568 5.450 62.463 1.00 41.35 399 ASP A CA 1
ATOM 2531 C C . ASP A 1 376 ? 43.089 5.366 62.437 1.00 43.51 399 ASP A C 1
ATOM 2532 O O . ASP A 1 376 ? 43.672 4.505 63.105 1.00 46.06 399 ASP A O 1
ATOM 2537 N N . VAL A 1 377 ? 43.753 6.264 61.701 1.00 38.67 400 VAL A N 1
ATOM 2538 C CA . VAL A 1 377 ? 45.215 6.292 61.714 1.00 39.03 400 VAL A CA 1
ATOM 2539 C C . VAL A 1 377 ? 45.721 6.564 63.124 1.00 44.03 400 VAL A C 1
ATOM 2540 O O . VAL A 1 377 ? 46.568 5.828 63.657 1.00 46.10 400 VAL A O 1
ATOM 2544 N N . ILE A 1 378 ? 45.197 7.621 63.753 1.00 39.98 401 ILE A N 1
ATOM 2545 C CA . ILE A 1 378 ? 45.649 7.987 65.095 1.00 41.45 401 ILE A CA 1
ATOM 2546 C C . ILE A 1 378 ? 45.457 6.819 66.055 1.00 49.59 401 ILE A C 1
ATOM 2547 O O . ILE A 1 378 ? 46.390 6.391 66.760 1.00 49.12 401 ILE A O 1
ATOM 2552 N N . GLU A 1 379 ? 44.234 6.288 66.096 1.00 47.03 402 GLU A N 1
ATOM 2553 C CA . GLU A 1 379 ? 43.900 5.300 67.110 1.00 46.11 402 GLU A CA 1
ATOM 2554 C C . GLU A 1 379 ? 44.633 3.990 66.856 1.00 48.14 402 GLU A C 1
ATOM 2555 O O . GLU A 1 379 ? 45.055 3.312 67.802 1.00 50.03 402 GLU A O 1
ATOM 2561 N N . ALA A 1 380 ? 44.834 3.636 65.588 1.00 46.39 403 ALA A N 1
ATOM 2562 C CA . ALA A 1 380 ? 45.533 2.400 65.285 1.00 49.11 403 ALA A CA 1
ATOM 2563 C C . ALA A 1 380 ? 47.005 2.502 65.645 1.00 44.43 403 ALA A C 1
ATOM 2564 O O . ALA A 1 380 ? 47.596 1.522 66.107 1.00 43.68 403 ALA A O 1
ATOM 2566 N N . THR A 1 381 ? 47.623 3.673 65.446 1.00 47.74 404 THR A N 1
ATOM 2567 C CA . THR A 1 381 ? 49.028 3.790 65.836 1.00 45.64 404 THR A CA 1
ATOM 2568 C C . THR A 1 381 ? 49.178 3.732 67.351 1.00 46.08 404 THR A C 1
ATOM 2569 O O . THR A 1 381 ? 50.083 3.055 67.867 1.00 47.62 404 THR A O 1
ATOM 2573 N N . LYS A 1 382 ? 48.291 4.416 68.083 1.00 47.49 405 LYS A N 1
ATOM 2574 C CA . LYS A 1 382 ? 48.312 4.299 69.541 1.00 40.18 405 LYS A CA 1
ATOM 2575 C C . LYS A 1 382 ? 48.188 2.842 69.975 1.00 42.95 405 LYS A C 1
ATOM 2576 O O . LYS A 1 382 ? 48.976 2.354 70.803 1.00 48.65 405 LYS A O 1
ATOM 2582 N N . GLN A 1 383 ? 47.216 2.120 69.405 1.00 41.60 406 GLN A N 1
ATOM 2583 C CA . GLN A 1 383 ? 46.996 0.731 69.802 1.00 46.08 406 GLN A CA 1
ATOM 2584 C C . GLN A 1 383 ? 48.202 -0.143 69.475 1.00 43.69 406 GLN A C 1
ATOM 2585 O O . GLN A 1 383 ? 48.604 -0.990 70.285 1.00 46.03 406 GLN A O 1
ATOM 2591 N N . LEU A 1 384 ? 48.791 0.047 68.295 1.00 43.03 407 LEU A N 1
ATOM 2592 C CA . LEU A 1 384 ? 49.910 -0.793 67.889 1.00 48.25 407 LEU A CA 1
ATOM 2593 C C . LEU A 1 384 ? 51.100 -0.583 68.810 1.00 44.70 407 LEU A C 1
ATOM 2594 O O . LEU A 1 384 ? 51.713 -1.550 69.282 1.00 44.37 407 LEU A O 1
ATOM 2599 N N . GLU A 1 385 ? 51.435 0.681 69.092 1.00 48.21 408 GLU A N 1
ATOM 2600 C CA . GLU A 1 385 ? 52.553 0.956 69.989 1.00 49.02 408 GLU A CA 1
ATOM 2601 C C . GLU A 1 385 ? 52.319 0.333 71.363 1.00 47.38 408 GLU A C 1
ATOM 2602 O O . GLU A 1 385 ? 53.198 -0.355 71.906 1.00 48.05 408 GLU A O 1
ATOM 2608 N N . LYS A 1 386 ? 51.133 0.562 71.940 1.00 45.84 409 LYS A N 1
ATOM 2609 C CA . LYS A 1 386 ? 50.844 0.025 73.267 1.00 44.15 409 LYS A CA 1
ATOM 2610 C C . LYS A 1 386 ? 51.014 -1.492 73.296 1.00 50.30 409 LYS A C 1
ATOM 2611 O O . LYS A 1 386 ? 51.725 -2.041 74.155 1.00 57.41 409 LYS A O 1
ATOM 2617 N N . SER A 1 387 ? 50.385 -2.185 72.342 1.00 44.69 410 SER A N 1
ATOM 2618 C CA . SER A 1 387 ? 50.395 -3.644 72.362 1.00 53.49 410 SER A CA 1
ATOM 2619 C C . SER A 1 387 ? 51.801 -4.193 72.171 1.00 52.63 410 SER A C 1
ATOM 2620 O O . SER A 1 387 ? 52.192 -5.175 72.824 1.00 59.47 410 SER A O 1
ATOM 2623 N N . LEU A 1 388 ? 52.579 -3.575 71.279 1.00 46.78 411 LEU A N 1
ATOM 2624 C CA . LEU A 1 388 ? 53.916 -4.087 71.024 1.00 49.37 411 LEU A CA 1
ATOM 2625 C C . LEU A 1 388 ? 54.806 -3.910 72.245 1.00 54.92 411 LEU A C 1
ATOM 2626 O O . LEU A 1 388 ? 55.535 -4.837 72.622 1.00 51.85 411 LEU A O 1
ATOM 2631 N N . ILE A 1 389 ? 54.746 -2.737 72.886 1.00 50.37 412 ILE A N 1
ATOM 2632 C CA . ILE A 1 389 ? 55.524 -2.529 74.105 1.00 51.28 412 ILE A CA 1
ATOM 2633 C C . ILE A 1 389 ? 55.167 -3.591 75.139 1.00 52.66 412 ILE A C 1
ATOM 2634 O O . ILE A 1 389 ? 56.048 -4.218 75.750 1.00 49.10 412 ILE A O 1
ATOM 2639 N N . GLN A 1 390 ? 53.864 -3.831 75.327 1.00 52.58 413 GLN A N 1
ATOM 2640 C CA . GLN A 1 390 ? 53.440 -4.751 76.378 1.00 51.28 413 GLN A CA 1
ATOM 2641 C C . GLN A 1 390 ? 53.936 -6.167 76.124 1.00 54.98 413 GLN A C 1
ATOM 2642 O O . GLN A 1 390 ? 54.494 -6.801 77.025 1.00 59.02 413 GLN A O 1
ATOM 2648 N N . ILE A 1 391 ? 53.732 -6.699 74.914 1.00 49.29 414 ILE A N 1
ATOM 2649 C CA . ILE A 1 391 ? 54.165 -8.082 74.722 1.00 54.50 414 ILE A CA 1
ATOM 2650 C C . ILE A 1 391 ? 55.684 -8.190 74.646 1.00 56.45 414 ILE A C 1
ATOM 2651 O O . ILE A 1 391 ? 56.231 -9.261 74.924 1.00 63.69 414 ILE A O 1
ATOM 2656 N N . LEU A 1 392 ? 56.392 -7.116 74.280 1.00 54.28 415 LEU A N 1
ATOM 2657 C CA . LEU A 1 392 ? 57.847 -7.158 74.377 1.00 55.73 415 LEU A CA 1
ATOM 2658 C C . LEU A 1 392 ? 58.287 -7.279 75.830 1.00 64.18 415 LEU A C 1
ATOM 2659 O O . LEU A 1 392 ? 59.256 -7.983 76.141 1.00 63.80 415 LEU A O 1
ATOM 2664 N N . GLU A 1 393 ? 57.578 -6.603 76.737 1.00 62.48 416 GLU A N 1
ATOM 2665 C CA . GLU A 1 393 ? 57.931 -6.697 78.150 1.00 56.42 416 GLU A CA 1
ATOM 2666 C C . GLU A 1 393 ? 57.536 -8.052 78.729 1.00 59.01 416 GLU A C 1
ATOM 2667 O O . GLU A 1 393 ? 58.339 -8.708 79.403 1.00 59.40 416 GLU A O 1
ATOM 2673 N N . LYS A 1 394 ? 56.300 -8.488 78.472 1.00 60.82 417 LYS A N 1
ATOM 2674 C CA . LYS A 1 394 ? 55.832 -9.783 78.951 1.00 56.59 417 LYS A CA 1
ATOM 2675 C C . LYS A 1 394 ? 56.652 -10.933 78.386 1.00 61.16 417 LYS A C 1
ATOM 2676 O O . LYS A 1 394 ? 56.627 -12.033 78.948 1.00 64.36 417 LYS A O 1
ATOM 2678 N N . ARG A 1 395 ? 57.370 -10.707 77.289 1.00 61.16 418 ARG A N 1
ATOM 2679 C CA . ARG A 1 395 ? 58.253 -11.710 76.718 1.00 59.77 418 ARG A CA 1
ATOM 2680 C C . ARG A 1 395 ? 59.713 -11.465 77.067 1.00 60.92 418 ARG A C 1
ATOM 2681 O O . ARG A 1 395 ? 60.590 -12.091 76.468 1.00 63.65 418 ARG A O 1
ATOM 2689 N N . ARG A 1 396 ? 59.989 -10.567 78.016 1.00 59.72 419 ARG A N 1
ATOM 2690 C CA . ARG A 1 396 ? 61.347 -10.337 78.520 1.00 62.22 419 ARG A CA 1
ATOM 2691 C C . ARG A 1 396 ? 62.316 -10.000 77.391 1.00 61.05 419 ARG A C 1
ATOM 2692 O O . ARG A 1 396 ? 63.453 -10.475 77.353 1.00 61.66 419 ARG A O 1
ATOM 2700 N N . LEU A 1 397 ? 61.858 -9.178 76.457 1.00 62.13 420 LEU A N 1
ATOM 2701 C CA . LEU A 1 397 ? 62.707 -8.650 75.400 1.00 60.24 420 LEU A CA 1
ATOM 2702 C C . LEU A 1 397 ? 63.044 -7.204 75.737 1.00 57.24 420 LEU A C 1
ATOM 2703 O O . LEU A 1 397 ? 62.148 -6.358 75.825 1.00 60.93 420 LEU A O 1
ATOM 2708 N N . SER A 1 398 ? 64.326 -6.931 75.949 1.00 62.26 421 SER A N 1
ATOM 2709 C CA . SER A 1 398 ? 64.775 -5.584 76.260 1.00 59.41 421 SER A CA 1
ATOM 2710 C C . SER A 1 398 ? 65.018 -4.803 74.978 1.00 57.19 421 SER A C 1
ATOM 2711 O O . SER A 1 398 ? 65.445 -5.354 73.959 1.00 51.04 421 SER A O 1
ATOM 2714 N N . HIS A 1 399 ? 64.745 -3.503 75.040 1.00 56.54 422 HIS A N 1
ATOM 2715 C CA . HIS A 1 399 ? 64.768 -2.694 73.833 1.00 54.77 422 HIS A CA 1
ATOM 2716 C C . HIS A 1 399 ? 65.007 -1.238 74.196 1.00 52.81 422 HIS A C 1
ATOM 2717 O O . HIS A 1 399 ? 64.783 -0.817 75.335 1.00 57.31 422 HIS A O 1
ATOM 2724 N N . GLY A 1 400 ? 65.463 -0.477 73.203 1.00 52.39 423 GLY A N 1
ATOM 2725 C CA . GLY A 1 400 ? 65.618 0.956 73.334 1.00 47.78 423 GLY A CA 1
ATOM 2726 C C . GLY A 1 400 ? 64.292 1.665 73.156 1.00 45.63 423 GLY A C 1
ATOM 2727 O O . GLY A 1 400 ? 63.216 1.090 73.339 1.00 42.56 423 GLY A O 1
ATOM 2728 N N . LYS A 1 401 ? 64.378 2.943 72.792 1.00 46.84 424 LYS A N 1
ATOM 2729 C CA . LYS A 1 401 ? 63.177 3.758 72.673 1.00 46.81 424 LYS A CA 1
ATOM 2730 C C . LYS A 1 401 ? 62.299 3.255 71.535 1.00 59.70 424 LYS A C 1
ATOM 2731 O O . LYS A 1 401 ? 62.767 2.633 70.574 1.00 52.62 424 LYS A O 1
ATOM 2737 N N . VAL A 1 402 ? 61.003 3.512 71.668 1.00 57.59 425 VAL A N 1
ATOM 2738 C CA . VAL A 1 402 ? 60.000 3.046 70.724 1.00 56.10 425 VAL A CA 1
ATOM 2739 C C . VAL A 1 402 ? 59.212 4.255 70.250 1.00 58.27 425 VAL A C 1
ATOM 2740 O O . VAL A 1 402 ? 58.745 5.056 71.069 1.00 56.91 425 VAL A O 1
ATOM 2744 N N . ARG A 1 403 ? 59.083 4.393 68.931 1.00 53.34 426 ARG A N 1
ATOM 2745 C CA . ARG A 1 403 ? 58.361 5.505 68.325 1.00 54.09 426 ARG A CA 1
ATOM 2746 C C . ARG A 1 403 ? 57.417 4.980 67.251 1.00 57.37 426 ARG A C 1
ATOM 2747 O O . ARG A 1 403 ? 57.817 4.171 66.407 1.00 48.87 426 ARG A O 1
ATOM 2755 N N . SER A 1 404 ? 56.166 5.438 67.290 1.00 59.63 427 SER A N 1
ATOM 2756 C CA . SER A 1 404 ? 55.141 5.037 66.336 1.00 52.38 427 SER A CA 1
ATOM 2757 C C . SER A 1 404 ? 54.857 6.175 65.365 1.00 54.82 427 SER A C 1
ATOM 2758 O O . SER A 1 404 ? 54.825 7.346 65.758 1.00 54.81 427 SER A O 1
ATOM 2761 N N . TYR A 1 405 ? 54.642 5.807 64.102 1.00 49.04 428 TYR A N 1
ATOM 2762 C CA . TYR A 1 405 ? 54.442 6.723 62.990 1.00 46.21 428 TYR A CA 1
ATOM 2763 C C . TYR A 1 405 ? 53.261 6.226 62.160 1.00 53.29 428 TYR A C 1
ATOM 2764 O O . TYR A 1 405 ? 52.877 5.058 62.238 1.00 52.83 428 TYR A O 1
ATOM 2773 N N . GLY A 1 406 ? 52.667 7.115 61.366 1.00 52.99 429 GLY A N 1
ATOM 2774 C CA . GLY A 1 406 ? 51.441 6.764 60.676 1.00 44.75 429 GLY A CA 1
ATOM 2775 C C . GLY A 1 406 ? 51.065 7.746 59.592 1.00 49.85 429 GLY A C 1
ATOM 2776 O O . GLY A 1 406 ? 51.260 8.958 59.730 1.00 52.58 429 GLY A O 1
ATOM 2777 N N . THR A 1 407 ? 50.539 7.206 58.496 1.00 47.91 430 THR A N 1
ATOM 2778 C CA . THR A 1 407 ? 49.971 7.910 57.356 1.00 46.12 430 THR A CA 1
ATOM 2779 C C . THR A 1 407 ? 48.716 7.158 56.940 1.00 41.22 430 THR A C 1
ATOM 2780 O O . THR A 1 407 ? 48.523 6.003 57.339 1.00 44.32 430 THR A O 1
ATOM 2784 N N . PRO A 1 408 ? 47.846 7.782 56.101 1.00 44.94 431 PRO A N 1
ATOM 2785 C CA . PRO A 1 408 ? 46.623 7.093 55.653 1.00 41.58 431 PRO A CA 1
ATOM 2786 C C . PRO A 1 408 ? 46.860 5.691 55.099 1.00 40.10 431 PRO A C 1
ATOM 2787 O O . PRO A 1 408 ? 45.961 4.840 55.136 1.00 38.62 431 PRO A O 1
ATOM 2791 N N . ARG A 1 409 ? 48.071 5.432 54.606 1.00 38.19 432 ARG A N 1
ATOM 2792 C CA . ARG A 1 409 ? 48.394 4.162 53.973 1.00 38.81 432 ARG A CA 1
ATOM 2793 C C . ARG A 1 409 ? 49.377 3.311 54.756 1.00 45.02 432 ARG A C 1
ATOM 2794 O O . ARG A 1 409 ? 49.762 2.240 54.267 1.00 41.34 432 ARG A O 1
ATOM 2802 N N . ARG A 1 410 ? 49.806 3.733 55.952 1.00 43.15 433 ARG A N 1
ATOM 2803 C CA . ARG A 1 410 ? 50.835 2.966 56.647 1.00 44.94 433 ARG A CA 1
ATOM 2804 C C . ARG A 1 410 ? 50.755 3.207 58.151 1.00 49.98 433 ARG A C 1
ATOM 2805 O O . ARG A 1 410 ? 50.576 4.345 58.602 1.00 44.04 433 ARG A O 1
ATOM 2813 N N . LEU A 1 411 ? 50.849 2.119 58.917 1.00 42.20 434 LEU A N 1
ATOM 2814 C CA . LEU A 1 411 ? 50.903 2.160 60.372 1.00 44.66 434 LEU A CA 1
ATOM 2815 C C . LEU A 1 411 ? 52.231 1.545 60.773 1.00 48.02 434 LEU A C 1
ATOM 2816 O O . LEU A 1 411 ? 52.478 0.386 60.455 1.00 49.32 434 LEU A O 1
ATOM 2821 N N . ALA A 1 412 ? 53.092 2.297 61.455 1.00 47.54 435 ALA A N 1
ATOM 2822 C CA . ALA A 1 412 ? 54.440 1.800 61.688 1.00 46.01 435 ALA A CA 1
ATOM 2823 C C . ALA A 1 412 ? 54.867 2.022 63.130 1.00 44.92 435 ALA A C 1
ATOM 2824 O O . ALA A 1 412 ? 54.428 2.961 63.797 1.00 45.18 435 ALA A O 1
ATOM 2826 N N . VAL A 1 413 ? 55.753 1.147 63.589 1.00 50.56 436 VAL A N 1
ATOM 2827 C CA . VAL A 1 413 ? 56.356 1.241 64.909 1.00 50.60 436 VAL A CA 1
ATOM 2828 C C . VAL A 1 413 ? 57.817 0.822 64.799 1.00 48.22 436 VAL A C 1
ATOM 2829 O O . VAL A 1 413 ? 58.139 -0.219 64.206 1.00 40.67 436 VAL A O 1
ATOM 2833 N N . VAL A 1 414 ? 58.697 1.657 65.347 1.00 48.11 437 VAL A N 1
ATOM 2834 C CA . VAL A 1 414 ? 60.139 1.473 65.309 1.00 49.94 437 VAL A CA 1
ATOM 2835 C C . VAL A 1 414 ? 60.611 1.267 66.741 1.00 50.25 437 VAL A C 1
ATOM 2836 O O . VAL A 1 414 ? 60.432 2.146 67.598 1.00 47.30 437 VAL A O 1
ATOM 2840 N N . VAL A 1 415 ? 61.192 0.101 66.999 1.00 49.22 438 VAL A N 1
ATOM 2841 C CA . VAL A 1 415 ? 61.759 -0.271 68.286 1.00 50.33 438 VAL A CA 1
ATOM 2842 C C . VAL A 1 415 ? 63.269 -0.239 68.131 1.00 51.90 438 VAL A C 1
ATOM 2843 O O . VAL A 1 415 ? 63.850 -1.118 67.483 1.00 44.17 438 VAL A O 1
ATOM 2847 N N . GLU A 1 416 ? 63.912 0.766 68.719 1.00 53.34 439 GLU A N 1
ATOM 2848 C CA . GLU A 1 416 ? 65.364 0.837 68.651 1.00 57.63 439 GLU A CA 1
ATOM 2849 C C . GLU A 1 416 ? 65.979 -0.223 69.561 1.00 53.17 439 GLU A C 1
ATOM 2850 O O . GLU A 1 416 ? 65.514 -0.439 70.681 1.00 54.35 439 GLU A O 1
ATOM 2856 N N . ASN A 1 417 ? 67.000 -0.915 69.052 1.00 52.32 440 ASN A N 1
ATOM 2857 C CA . ASN A 1 417 ? 67.860 -1.780 69.866 1.00 52.83 440 ASN A CA 1
ATOM 2858 C C . ASN A 1 417 ? 67.077 -2.910 70.534 1.00 56.66 440 ASN A C 1
ATOM 2859 O O . ASN A 1 417 ? 67.239 -3.186 71.725 1.00 56.67 440 ASN A O 1
ATOM 2864 N N . LEU A 1 418 ? 66.218 -3.569 69.763 1.00 57.40 441 LEU A N 1
ATOM 2865 C CA . LEU A 1 418 ? 65.543 -4.752 70.278 1.00 56.78 441 LEU A CA 1
ATOM 2866 C C . LEU A 1 418 ? 66.547 -5.890 70.419 1.00 56.72 441 LEU A C 1
ATOM 2867 O O . LEU A 1 418 ? 67.286 -6.196 69.478 1.00 59.36 441 LEU A O 1
ATOM 2872 N N . ASN A 1 419 ? 66.579 -6.504 71.601 1.00 58.05 442 ASN A N 1
ATOM 2873 C CA . ASN A 1 419 ? 67.509 -7.594 71.863 1.00 53.67 442 ASN A CA 1
ATOM 2874 C C . ASN A 1 419 ? 67.263 -8.766 70.917 1.00 60.78 442 ASN A C 1
ATOM 2875 O O . ASN A 1 419 ? 66.142 -9.012 70.463 1.00 60.00 442 ASN A O 1
ATOM 2880 N N . MET A 1 420 ? 68.338 -9.495 70.625 1.00 58.46 443 MET A N 1
ATOM 2881 C CA . MET A 1 420 ? 68.236 -10.667 69.770 1.00 51.60 443 MET A CA 1
ATOM 2882 C C . MET A 1 420 ? 67.591 -11.854 70.471 1.00 58.89 443 MET A C 1
ATOM 2883 O O . MET A 1 420 ? 67.119 -12.771 69.794 1.00 63.61 443 MET A O 1
ATOM 2888 N N . LYS A 1 421 ? 67.546 -11.862 71.799 1.00 63.92 444 LYS A N 1
ATOM 2889 C CA . LYS A 1 421 ? 67.018 -13.021 72.499 1.00 66.23 444 LYS A CA 1
ATOM 2890 C C . LYS A 1 421 ? 66.349 -12.582 73.792 1.00 61.86 444 LYS A C 1
ATOM 2891 O O . LYS A 1 421 ? 66.571 -11.474 74.292 1.00 61.23 444 LYS A O 1
ATOM 2893 N N . GLN A 1 422 ? 65.513 -13.473 74.316 1.00 64.41 445 GLN A N 1
ATOM 2894 C CA . GLN A 1 422 ? 64.812 -13.236 75.567 1.00 62.59 445 GLN A CA 1
ATOM 2895 C C . GLN A 1 422 ? 65.788 -13.196 76.734 1.00 64.24 445 GLN A C 1
ATOM 2896 O O . GLN A 1 422 ? 66.825 -13.865 76.730 1.00 73.22 445 GLN A O 1
ATOM 2902 N N . MET A 1 423 ? 65.440 -12.413 77.750 1.00 66.83 446 MET A N 1
ATOM 2903 C CA . MET A 1 423 ? 66.146 -12.491 79.021 1.00 61.57 446 MET A CA 1
ATOM 2904 C C . MET A 1 423 ? 65.821 -13.814 79.705 1.00 68.89 446 MET A C 1
ATOM 2905 O O . MET A 1 423 ? 64.656 -14.223 79.769 1.00 67.42 446 MET A O 1
ATOM 2910 N N . GLU A 1 424 ? 66.848 -14.492 80.210 1.00 68.42 447 GLU A N 1
ATOM 2911 C CA . GLU A 1 424 ? 66.634 -15.736 80.938 1.00 68.19 447 GLU A CA 1
ATOM 2912 C C . GLU A 1 424 ? 66.147 -15.422 82.346 1.00 62.86 447 GLU A C 1
ATOM 2913 O O . GLU A 1 424 ? 66.801 -14.682 83.087 1.00 72.17 447 GLU A O 1
ATOM 2919 N N . GLU A 1 425 ? 64.991 -15.966 82.706 1.00 67.10 448 GLU A N 1
ATOM 2920 C CA . GLU A 1 425 ? 64.453 -15.791 84.049 1.00 70.05 448 GLU A CA 1
ATOM 2921 C C . GLU A 1 425 ? 64.019 -17.136 84.630 1.00 74.00 448 GLU A C 1
ATOM 2922 O O . GLU A 1 425 ? 63.721 -18.077 83.892 1.00 68.80 448 GLU A O 1
ATOM 2924 N N . SER A 1 480 ? 62.718 -20.901 79.248 1.00 72.58 503 SER A N 1
ATOM 2925 C CA . SER A 1 480 ? 62.697 -20.932 77.788 1.00 73.64 503 SER A CA 1
ATOM 2926 C C . SER A 1 480 ? 62.911 -19.536 77.211 1.00 75.71 503 SER A C 1
ATOM 2927 O O . SER A 1 480 ? 61.961 -18.768 77.055 1.00 76.04 503 SER A O 1
ATOM 2930 N N . ALA A 1 481 ? 64.164 -19.213 76.900 1.00 75.17 504 ALA A N 1
ATOM 2931 C CA . ALA A 1 481 ? 64.535 -17.925 76.321 1.00 76.52 504 ALA A CA 1
ATOM 2932 C C . ALA A 1 481 ? 64.876 -18.159 74.851 1.00 73.05 504 ALA A C 1
ATOM 2933 O O . ALA A 1 481 ? 65.975 -18.617 74.524 1.00 69.81 504 ALA A O 1
ATOM 2935 N N . ARG A 1 482 ? 63.926 -17.847 73.970 1.00 69.26 505 ARG A N 1
ATOM 2936 C CA . ARG A 1 482 ? 64.093 -18.068 72.541 1.00 67.57 505 ARG A CA 1
ATOM 2937 C C . ARG A 1 482 ? 64.580 -16.803 71.839 1.00 66.58 505 ARG A C 1
ATOM 2938 O O . ARG A 1 482 ? 64.675 -15.722 72.429 1.00 59.54 505 ARG A O 1
ATOM 2946 N N . PHE A 1 483 ? 64.887 -16.958 70.553 1.00 69.57 506 PHE A N 1
ATOM 2947 C CA . PHE A 1 483 ? 65.257 -15.829 69.715 1.00 67.91 506 PHE A CA 1
ATOM 2948 C C . PHE A 1 483 ? 64.068 -14.884 69.562 1.00 64.24 506 PHE A C 1
ATOM 2949 O O . PHE A 1 483 ? 62.910 -15.310 69.524 1.00 66.17 506 PHE A O 1
ATOM 2957 N N . ALA A 1 484 ? 64.364 -13.583 69.487 1.00 64.22 507 ALA A N 1
ATOM 2958 C CA . ALA A 1 484 ? 63.303 -12.579 69.446 1.00 63.70 507 ALA A CA 1
ATOM 2959 C C . ALA A 1 484 ? 62.425 -12.728 68.209 1.00 58.27 507 ALA A C 1
ATOM 2960 O O . ALA A 1 484 ? 61.213 -12.475 68.264 1.00 55.32 507 ALA A O 1
ATOM 2962 N N . ASP A 1 485 ? 63.016 -13.145 67.089 1.00 67.36 508 ASP A N 1
ATOM 2963 C CA . ASP A 1 485 ? 62.255 -13.288 65.853 1.00 57.43 508 ASP A CA 1
ATOM 2964 C C . ASP A 1 485 ? 61.200 -14.383 65.955 1.00 56.36 508 ASP A C 1
ATOM 2965 O O . ASP A 1 485 ? 60.099 -14.219 65.428 1.00 52.42 508 ASP A O 1
ATOM 2970 N N . GLU A 1 486 ? 61.482 -15.471 66.671 1.00 60.15 509 GLU A N 1
ATOM 2971 C CA . GLU A 1 486 ? 60.509 -16.557 66.786 1.00 60.35 509 GLU A CA 1
ATOM 2972 C C . GLU A 1 486 ? 59.324 -16.162 67.673 1.00 57.21 509 GLU A C 1
ATOM 2973 O O . GLU A 1 486 ? 58.153 -16.404 67.324 1.00 56.40 509 GLU A O 1
ATOM 2979 N N . VAL A 1 487 ? 59.608 -15.555 68.831 1.00 54.65 510 VAL A N 1
ATOM 2980 C CA . VAL A 1 487 ? 58.525 -15.115 69.707 1.00 58.62 510 VAL A CA 1
ATOM 2981 C C . VAL A 1 487 ? 57.680 -14.059 69.006 1.00 57.48 510 VAL A C 1
ATOM 2982 O O . VAL A 1 487 ? 56.445 -14.075 69.091 1.00 58.70 510 VAL A O 1
ATOM 2986 N N . LEU A 1 488 ? 58.325 -13.147 68.269 1.00 57.23 511 LEU A N 1
ATOM 2987 C CA . LEU A 1 488 ? 57.558 -12.168 67.508 1.00 51.67 511 LEU A CA 1
ATOM 2988 C C . LEU A 1 488 ? 56.773 -12.830 66.382 1.00 53.15 511 LEU A C 1
ATOM 2989 O O . LEU A 1 488 ? 55.664 -12.392 66.067 1.00 49.54 511 LEU A O 1
ATOM 2994 N N . THR A 1 489 ? 57.311 -13.898 65.788 1.00 54.10 512 THR A N 1
ATOM 2995 C CA . THR A 1 489 ? 56.584 -14.611 64.744 1.00 53.25 512 THR A CA 1
ATOM 2996 C C . THR A 1 489 ? 55.272 -15.164 65.278 1.00 54.37 512 THR A C 1
ATOM 2997 O O . THR A 1 489 ? 54.237 -15.089 64.606 1.00 59.54 512 THR A O 1
ATOM 3001 N N . GLU A 1 490 ? 55.285 -15.706 66.492 1.00 57.74 513 GLU A N 1
ATOM 3002 C CA . GLU A 1 490 ? 54.022 -16.207 67.026 1.00 53.63 513 GLU A CA 1
ATOM 3003 C C . GLU A 1 490 ? 53.181 -15.140 67.724 1.00 55.87 513 GLU A C 1
ATOM 3004 O O . GLU A 1 490 ? 52.012 -15.406 68.022 1.00 58.89 513 GLU A O 1
ATOM 3010 N N . ASP A 1 491 ? 53.725 -13.950 67.990 1.00 59.64 514 ASP A N 1
ATOM 3011 C CA . ASP A 1 491 ? 52.966 -12.930 68.713 1.00 56.28 514 ASP A CA 1
ATOM 3012 C C . ASP A 1 491 ? 52.405 -11.811 67.844 1.00 56.40 514 ASP A C 1
ATOM 3013 O O . ASP A 1 491 ? 51.370 -11.239 68.200 1.00 56.40 514 ASP A O 1
ATOM 3018 N N . LEU A 1 492 ? 53.053 -11.471 66.732 1.00 52.28 515 LEU A N 1
ATOM 3019 C CA . LEU A 1 492 ? 52.703 -10.271 65.975 1.00 53.10 515 LEU A CA 1
ATOM 3020 C C . LEU A 1 492 ? 51.321 -10.344 65.323 1.00 53.16 515 LEU A C 1
ATOM 3021 O O . LEU A 1 492 ? 50.623 -9.318 65.274 1.00 53.44 515 LEU A O 1
ATOM 3026 N N . PRO A 1 493 ? 50.890 -11.497 64.784 1.00 51.34 516 PRO A N 1
ATOM 3027 C CA . PRO A 1 493 ? 49.509 -11.553 64.279 1.00 51.26 516 PRO A CA 1
ATOM 3028 C C . PRO A 1 493 ? 48.486 -11.208 65.345 1.00 49.48 516 PRO A C 1
ATOM 3029 O O . PRO A 1 493 ? 47.476 -10.569 65.040 1.00 52.81 516 PRO A O 1
ATOM 3033 N N . THR A 1 494 ? 48.734 -11.593 66.598 1.00 50.82 517 THR A N 1
ATOM 3034 C CA . THR A 1 494 ? 47.819 -11.237 67.677 1.00 51.06 517 THR A CA 1
ATOM 3035 C C . THR A 1 494 ? 47.803 -9.730 67.906 1.00 56.70 517 THR A C 1
ATOM 3036 O O . THR A 1 494 ? 46.737 -9.135 68.115 1.00 55.35 517 THR A O 1
ATOM 3040 N N . ILE A 1 495 ? 48.979 -9.098 67.862 1.00 54.50 518 ILE A N 1
ATOM 3041 C CA . ILE A 1 495 ? 49.060 -7.649 68.025 1.00 51.52 518 ILE A CA 1
ATOM 3042 C C . ILE A 1 495 ? 48.259 -6.950 66.935 1.00 53.62 518 ILE A C 1
ATOM 3043 O O . ILE A 1 495 ? 47.482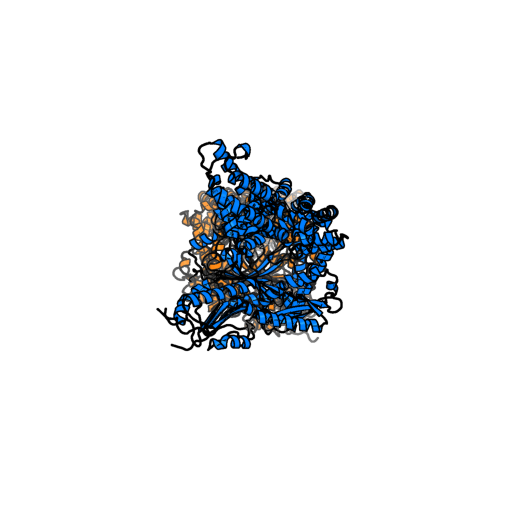 -6.025 67.206 1.00 51.09 518 ILE A O 1
ATOM 3048 N N . ILE A 1 496 ? 48.440 -7.379 65.684 1.00 52.34 519 ILE A N 1
ATOM 3049 C CA . ILE A 1 496 ? 47.713 -6.751 64.583 1.00 52.12 519 ILE A CA 1
ATOM 3050 C C . ILE A 1 496 ? 46.218 -7.011 64.710 1.00 51.89 519 ILE A C 1
ATOM 3051 O O . ILE A 1 496 ? 45.394 -6.115 64.482 1.00 46.32 519 ILE A O 1
ATOM 3056 N N . SER A 1 497 ? 45.844 -8.234 65.089 1.00 47.54 520 SER A N 1
ATOM 3057 C CA . SER A 1 497 ? 44.442 -8.585 65.258 1.00 46.58 520 SER A CA 1
ATOM 3058 C C . SER A 1 497 ? 43.794 -7.838 66.411 1.00 46.03 520 SER A C 1
ATOM 3059 O O . SER A 1 497 ? 42.563 -7.758 66.464 1.00 49.76 520 SER A O 1
ATOM 3062 N N . GLY A 1 498 ? 44.588 -7.297 67.338 1.00 43.98 521 GLY A N 1
ATOM 3063 C CA . GLY A 1 498 ? 44.010 -6.560 68.444 1.00 36.13 521 GLY A CA 1
ATOM 3064 C C . GLY A 1 498 ? 43.542 -5.163 68.100 1.00 43.11 521 GLY A C 1
ATOM 3065 O O . GLY A 1 498 ? 42.755 -4.586 68.858 1.00 46.15 521 GLY A O 1
ATOM 3066 N N . ILE A 1 499 ? 44.004 -4.608 66.981 1.00 42.91 522 ILE A N 1
ATOM 3067 C CA . ILE A 1 499 ? 43.701 -3.221 66.629 1.00 42.07 522 ILE A CA 1
ATOM 3068 C C . ILE A 1 499 ? 42.235 -3.133 66.216 1.00 45.79 522 ILE A C 1
ATOM 3069 O O . ILE A 1 499 ? 41.830 -3.699 65.198 1.00 49.55 522 ILE A O 1
ATOM 3074 N N . SER A 1 500 ? 41.437 -2.416 67.000 1.00 48.04 523 SER A N 1
ATOM 3075 C CA . SER A 1 500 ? 40.013 -2.286 66.746 1.00 46.53 523 SER A CA 1
ATOM 3076 C C . SER A 1 500 ? 39.675 -0.859 66.335 1.00 44.74 523 SER A C 1
ATOM 3077 O O . SER A 1 500 ? 40.348 0.099 66.727 1.00 43.02 523 SER A O 1
ATOM 3080 N N . PHE A 1 501 ? 38.627 -0.734 65.535 1.00 45.88 524 PHE A N 1
ATOM 3081 C CA . PHE A 1 501 ? 38.134 0.530 65.016 1.00 42.20 524 PHE A CA 1
ATOM 3082 C C . PHE A 1 501 ? 36.647 0.631 65.310 1.00 40.13 524 PHE A C 1
ATOM 3083 O O . PHE A 1 501 ? 35.986 -0.384 65.549 1.00 46.60 524 PHE A O 1
ATOM 3091 N N . PRO A 1 502 ? 36.090 1.846 65.326 1.00 44.70 525 PRO A N 1
ATOM 3092 C CA . PRO A 1 502 ? 34.625 1.958 65.452 1.00 45.38 525 PRO A CA 1
ATOM 3093 C C . PRO A 1 502 ? 33.883 1.299 64.300 1.00 46.50 525 PRO A C 1
ATOM 3094 O O . PRO A 1 502 ? 32.810 0.718 64.507 1.00 49.21 525 PRO A O 1
ATOM 3098 N N . LYS A 1 503 ? 34.428 1.373 63.087 1.00 40.44 526 LYS A N 1
ATOM 3099 C CA . LYS A 1 503 ? 33.873 0.705 61.918 1.00 40.08 526 LYS A CA 1
ATOM 3100 C C . LYS A 1 503 ? 34.961 -0.125 61.252 1.00 41.35 526 LYS A C 1
ATOM 3101 O O . LYS A 1 503 ? 36.102 0.326 61.118 1.00 45.57 526 LYS A O 1
ATOM 3107 N N . SER A 1 504 ? 34.603 -1.340 60.838 1.00 42.90 527 SER A N 1
ATOM 3108 C CA . SER A 1 504 ? 35.548 -2.283 60.252 1.00 42.92 527 SER A CA 1
ATOM 3109 C C . SER A 1 504 ? 34.928 -2.916 59.014 1.00 39.45 527 SER A C 1
ATOM 3110 O O . SER A 1 504 ? 33.723 -2.814 58.773 1.00 38.78 527 SER A O 1
ATOM 3113 N N . MET A 1 505 ? 35.764 -3.601 58.236 1.00 37.43 528 MET A N 1
ATOM 3114 C CA . MET A 1 505 ? 35.303 -4.193 56.989 1.00 43.94 528 MET A CA 1
ATOM 3115 C C . MET A 1 505 ? 36.166 -5.398 56.639 1.00 41.73 528 MET A C 1
ATOM 3116 O O . MET A 1 505 ? 37.318 -5.511 57.063 1.00 42.51 528 MET A O 1
ATOM 3121 N N . ARG A 1 506 ? 35.583 -6.296 55.848 1.00 43.54 529 ARG A N 1
ATOM 3122 C CA . ARG A 1 506 ? 36.248 -7.471 55.304 1.00 40.61 529 ARG A CA 1
ATOM 3123 C C . ARG A 1 506 ? 36.493 -7.284 53.811 1.00 44.46 529 ARG A C 1
ATOM 3124 O O . ARG A 1 506 ? 35.860 -6.449 53.151 1.00 39.26 529 ARG A O 1
ATOM 3132 N N . TRP A 1 507 ? 37.433 -8.063 53.278 1.00 41.46 530 TRP A N 1
ATOM 3133 C CA . TRP A 1 507 ? 37.714 -7.997 51.850 1.00 43.14 530 TRP A CA 1
ATOM 3134 C C . TRP A 1 507 ? 38.043 -9.369 51.274 1.00 43.05 530 TRP A C 1
ATOM 3135 O O . TRP A 1 507 ? 37.399 -9.810 50.319 1.00 57.34 530 TRP A O 1
ATOM 3146 N N . ASN A 1 508 ? 39.035 -10.054 51.833 1.00 43.69 531 ASN A N 1
ATOM 3147 C CA . ASN A 1 508 ? 39.436 -11.356 51.330 1.00 37.28 531 ASN A CA 1
ATOM 3148 C C . ASN A 1 508 ? 39.115 -12.494 52.284 1.00 48.41 531 ASN A C 1
ATOM 3149 O O . ASN A 1 508 ? 39.219 -13.657 51.887 1.00 59.20 531 ASN A O 1
ATOM 3154 N N . SER A 1 509 ? 38.747 -12.197 53.524 1.00 47.95 532 SER A N 1
ATOM 3155 C CA . SER A 1 509 ? 38.572 -13.224 54.539 1.00 45.28 532 SER A CA 1
ATOM 3156 C C . SER A 1 509 ? 37.565 -12.714 55.563 1.00 47.50 532 SER A C 1
ATOM 3157 O O . SER A 1 509 ? 36.824 -11.761 55.304 1.00 50.10 532 SER A O 1
ATOM 3160 N N . ASN A 1 510 ? 37.548 -13.343 56.735 1.00 43.16 533 ASN A N 1
ATOM 3161 C CA . ASN A 1 510 ? 36.711 -12.907 57.841 1.00 42.50 533 ASN A CA 1
ATOM 3162 C C . ASN A 1 510 ? 37.436 -11.960 58.784 1.00 50.98 533 ASN A C 1
ATOM 3163 O O . ASN A 1 510 ? 36.812 -11.435 59.714 1.00 46.37 533 ASN A O 1
ATOM 3168 N N . ILE A 1 511 ? 38.733 -11.732 58.580 1.00 46.62 534 ILE A N 1
ATOM 3169 C CA . ILE A 1 511 ? 39.423 -10.742 59.388 1.00 50.69 534 ILE A CA 1
ATOM 3170 C C . ILE A 1 511 ? 38.928 -9.355 58.989 1.00 45.85 534 ILE A C 1
ATOM 3171 O O . ILE A 1 511 ? 38.710 -9.063 57.803 1.00 47.20 534 ILE A O 1
ATOM 3176 N N . VAL A 1 512 ? 38.712 -8.502 59.980 1.00 42.69 535 VAL A N 1
ATOM 3177 C CA . VAL A 1 512 ? 38.184 -7.165 59.751 1.00 44.65 535 VAL A CA 1
ATOM 3178 C C . VAL A 1 512 ? 39.277 -6.142 60.026 1.00 43.04 535 VAL A C 1
ATOM 3179 O O . VAL A 1 512 ? 40.179 -6.364 60.839 1.00 41.34 535 VAL A O 1
ATOM 3183 N N . PHE A 1 513 ? 39.194 -5.017 59.321 1.00 44.72 536 PHE A N 1
ATOM 3184 C CA . PHE A 1 513 ? 40.068 -3.878 59.560 1.00 43.49 536 PHE A CA 1
ATOM 3185 C C . PHE A 1 513 ? 39.346 -2.630 59.083 1.00 42.48 536 PHE A C 1
ATOM 3186 O O . PHE A 1 513 ? 38.286 -2.705 58.459 1.00 47.20 536 PHE A O 1
ATOM 3194 N N . SER A 1 514 ? 39.937 -1.474 59.392 1.00 43.15 537 SER A N 1
ATOM 3195 C CA . SER A 1 514 ? 39.373 -0.208 58.935 1.00 40.95 537 SER A CA 1
ATOM 3196 C C . SER A 1 514 ? 39.312 -0.154 57.412 1.00 41.65 537 SER A C 1
ATOM 3197 O O . SER A 1 514 ? 38.272 0.178 56.830 1.00 42.70 537 SER A O 1
ATOM 3200 N N . ARG A 1 515 ? 40.432 -0.471 56.751 1.00 41.42 538 ARG A N 1
ATOM 3201 C CA . ARG A 1 515 ? 40.560 -0.614 55.304 1.00 40.42 538 ARG A CA 1
ATOM 3202 C C . ARG A 1 515 ? 41.462 -1.816 55.039 1.00 41.14 538 ARG A C 1
ATOM 3203 O O . ARG A 1 515 ? 42.115 -2.301 55.973 1.00 42.00 538 ARG A O 1
ATOM 3211 N N . PRO A 1 516 ? 41.524 -2.340 53.813 1.00 39.50 539 PRO A N 1
ATOM 3212 C CA . PRO A 1 516 ? 42.281 -3.577 53.593 1.00 40.80 539 PRO A CA 1
ATOM 3213 C C . PRO A 1 516 ? 43.762 -3.392 53.868 1.00 41.72 539 PRO A C 1
ATOM 3214 O O . PRO A 1 516 ? 44.349 -2.361 53.537 1.00 44.16 539 PRO A O 1
ATOM 3218 N N . ILE A 1 517 ? 44.360 -4.408 54.481 1.00 41.03 540 ILE A N 1
ATOM 3219 C CA . ILE A 1 517 ? 45.806 -4.484 54.628 1.00 42.43 540 ILE A CA 1
ATOM 3220 C C . ILE A 1 517 ? 46.355 -5.110 53.356 1.00 36.10 540 ILE A C 1
ATOM 3221 O O . ILE A 1 517 ? 45.931 -6.198 52.956 1.00 40.99 540 ILE A O 1
ATOM 3226 N N . ARG A 1 518 ? 47.282 -4.419 52.704 1.00 38.48 541 ARG A N 1
ATOM 3227 C CA . ARG A 1 518 ? 47.823 -4.902 51.448 1.00 42.01 541 ARG A CA 1
ATOM 3228 C C . ARG A 1 518 ? 49.281 -5.312 51.542 1.00 41.08 541 ARG A C 1
ATOM 3229 O O . ARG A 1 518 ? 49.761 -6.019 50.650 1.00 43.63 541 ARG A O 1
ATOM 3237 N N . TRP A 1 519 ? 49.994 -4.914 52.591 1.00 39.68 542 TRP A N 1
ATOM 3238 C CA . TRP A 1 519 ? 51.322 -5.490 52.772 1.00 46.17 542 TRP A CA 1
ATOM 3239 C C . TRP A 1 519 ? 51.754 -5.352 54.223 1.00 47.12 542 TRP A C 1
ATOM 3240 O O . TRP A 1 519 ? 51.211 -4.547 54.980 1.00 45.25 542 TRP A O 1
ATOM 3251 N N . ILE A 1 520 ? 52.724 -6.175 54.614 1.00 50.47 543 ILE A N 1
ATOM 3252 C CA . ILE A 1 520 ? 53.239 -6.166 55.979 1.00 46.31 543 ILE A CA 1
ATOM 3253 C C . ILE A 1 520 ? 54.760 -6.213 55.921 1.00 47.83 543 ILE A C 1
ATOM 3254 O O . ILE A 1 520 ? 55.342 -7.146 55.351 1.00 44.31 543 ILE A O 1
ATOM 3259 N N . PHE A 1 521 ? 55.394 -5.203 56.509 1.00 44.98 544 PHE A N 1
ATOM 3260 C CA . PHE A 1 521 ? 56.836 -5.010 56.521 1.00 49.48 544 PHE A CA 1
ATOM 3261 C C . PHE A 1 521 ? 57.320 -5.259 57.945 1.00 47.80 544 PHE A C 1
ATOM 3262 O O . PHE A 1 521 ? 56.875 -4.585 58.875 1.00 47.82 544 PHE A O 1
ATOM 3270 N N . ALA A 1 522 ? 58.206 -6.233 58.129 1.00 48.14 545 ALA A N 1
ATOM 3271 C CA . ALA A 1 522 ? 58.671 -6.551 59.480 1.00 49.88 545 ALA A CA 1
ATOM 3272 C C . ALA A 1 522 ? 60.135 -6.955 59.408 1.00 47.31 545 ALA A C 1
ATOM 3273 O O . ALA A 1 522 ? 60.458 -8.015 58.862 1.00 41.14 545 ALA A O 1
ATOM 3275 N N . LEU A 1 523 ? 61.012 -6.124 59.969 1.00 46.08 546 LEU A N 1
ATOM 3276 C CA . LEU A 1 523 ? 62.453 -6.341 59.884 1.00 47.22 546 LEU A CA 1
ATOM 3277 C C . LEU A 1 523 ? 63.089 -6.183 61.260 1.00 53.85 546 LEU A C 1
ATOM 3278 O O . LEU A 1 523 ? 62.944 -5.135 61.896 1.00 51.25 546 LEU A O 1
ATOM 3283 N N . HIS A 1 524 ? 63.799 -7.221 61.719 1.00 51.92 547 HIS A N 1
ATOM 3284 C CA . HIS A 1 524 ? 64.646 -7.141 62.913 1.00 52.59 547 HIS A CA 1
ATOM 3285 C C . HIS A 1 524 ? 66.093 -7.167 62.434 1.00 52.59 547 HIS A C 1
ATOM 3286 O O . HIS A 1 524 ? 66.612 -8.219 62.054 1.00 53.43 547 HIS A O 1
ATOM 3293 N N . GLY A 1 525 ? 66.741 -6.005 62.451 1.00 51.23 548 GLY A N 1
ATOM 3294 C CA . GLY A 1 525 ? 68.052 -5.879 61.857 1.00 52.00 548 GLY A CA 1
ATOM 3295 C C . GLY A 1 525 ? 68.043 -6.182 60.373 1.00 58.20 548 GLY A C 1
ATOM 3296 O O . GLY A 1 525 ? 67.376 -5.492 59.593 1.00 50.92 548 GLY A O 1
ATOM 3297 N N . ASP A 1 526 ? 68.774 -7.220 59.973 1.00 61.31 549 ASP A N 1
ATOM 3298 C CA . ASP A 1 526 ? 68.844 -7.625 58.578 1.00 49.14 549 ASP A CA 1
ATOM 3299 C C . ASP A 1 526 ? 67.840 -8.713 58.230 1.00 54.28 549 ASP A C 1
ATOM 3300 O O . ASP A 1 526 ? 67.817 -9.169 57.082 1.00 58.30 549 ASP A O 1
ATOM 3305 N N . LEU A 1 527 ? 67.011 -9.142 59.176 1.00 55.53 550 LEU A N 1
ATOM 3306 C CA . LEU A 1 527 ? 66.236 -10.365 59.027 1.00 59.91 550 LEU A CA 1
ATOM 3307 C C . LEU A 1 527 ? 64.745 -10.068 59.048 1.00 53.77 550 LEU A C 1
ATOM 3308 O O . LEU A 1 527 ? 64.261 -9.326 59.909 1.00 56.99 550 LEU A O 1
ATOM 3313 N N . ILE A 1 528 ? 64.025 -10.663 58.098 1.00 54.96 551 ILE A N 1
ATOM 3314 C CA . ILE A 1 528 ? 62.572 -10.587 58.080 1.00 52.20 551 ILE A CA 1
ATOM 3315 C C . ILE A 1 528 ? 62.016 -11.422 59.221 1.00 48.76 551 ILE A C 1
ATOM 3316 O O . ILE A 1 528 ? 62.350 -12.605 59.366 1.00 49.93 551 ILE A O 1
ATOM 3321 N N . VAL A 1 529 ? 61.174 -10.810 60.044 1.00 48.81 552 VAL A N 1
ATOM 3322 C CA . VAL A 1 529 ? 60.396 -11.563 61.021 1.00 49.23 552 VAL A CA 1
ATOM 3323 C C . VAL A 1 529 ? 59.234 -12.205 60.273 1.00 52.60 552 VAL A C 1
ATOM 3324 O O . VAL A 1 529 ? 58.251 -11.526 59.940 1.00 47.22 552 VAL A O 1
ATOM 3328 N N . PRO A 1 530 ? 59.305 -13.507 59.989 1.00 54.87 553 PRO A N 1
ATOM 3329 C CA . PRO A 1 530 ? 58.330 -14.124 59.083 1.00 45.41 553 PRO A CA 1
ATOM 3330 C C . PRO A 1 530 ? 57.044 -14.544 59.779 1.00 50.33 553 PRO A C 1
ATOM 3331 O O . PRO A 1 530 ? 57.084 -15.281 60.769 1.00 55.67 553 PRO A O 1
ATOM 3335 N N . PHE A 1 531 ? 55.903 -14.079 59.273 1.00 50.73 554 PHE A N 1
ATOM 3336 C CA . PHE A 1 531 ? 54.598 -14.496 59.773 1.00 47.27 554 PHE A CA 1
ATOM 3337 C C . PHE A 1 531 ? 53.545 -14.174 58.718 1.00 54.42 554 PHE A C 1
ATOM 3338 O O . PHE A 1 531 ? 53.845 -13.639 57.646 1.00 51.40 554 PHE A O 1
ATOM 3346 N N . CYS A 1 532 ? 52.297 -14.501 59.041 1.00 54.43 555 CYS A N 1
ATOM 3347 C CA . CYS A 1 532 ? 51.182 -14.396 58.115 1.00 51.70 555 CYS A CA 1
ATOM 3348 C C . CYS A 1 532 ? 50.009 -13.735 58.820 1.00 57.01 555 CYS A C 1
ATOM 3349 O O . CYS A 1 532 ? 49.734 -14.022 59.990 1.00 58.12 555 CYS A O 1
ATOM 3352 N N . PHE A 1 533 ? 49.326 -12.842 58.113 1.00 55.37 556 PHE A N 1
ATOM 3353 C CA . PHE A 1 533 ? 48.136 -12.202 58.652 1.00 55.33 556 PHE A CA 1
ATOM 3354 C C . PHE A 1 533 ? 47.276 -11.729 57.496 1.00 51.02 556 PHE A C 1
ATOM 3355 O O . PHE A 1 533 ? 47.796 -11.207 56.508 1.00 49.11 556 PHE A O 1
ATOM 3363 N N . ALA A 1 534 ? 45.963 -11.918 57.626 1.00 50.94 557 ALA A N 1
ATOM 3364 C CA . ALA A 1 534 ? 45.011 -11.416 56.638 1.00 52.67 557 ALA A CA 1
ATOM 3365 C C . ALA A 1 534 ? 45.309 -11.958 55.240 1.00 53.95 557 ALA A C 1
ATOM 3366 O O . ALA A 1 534 ? 44.966 -11.337 54.230 1.00 53.59 557 ALA A O 1
ATOM 3368 N N . GLY A 1 535 ? 45.945 -13.126 55.169 1.00 47.73 558 GLY A N 1
ATOM 3369 C CA . GLY A 1 535 ? 46.420 -13.622 53.893 1.00 48.68 558 GLY A CA 1
ATOM 3370 C C . GLY A 1 535 ? 47.634 -12.907 53.349 1.00 48.81 558 GLY A C 1
ATOM 3371 O O . GLY A 1 535 ? 48.003 -13.127 52.191 1.00 52.80 558 GLY A O 1
ATOM 3372 N N . ILE A 1 536 ? 48.265 -12.049 54.145 1.00 48.78 559 ILE A N 1
ATOM 3373 C CA . ILE A 1 536 ? 49.462 -11.319 53.748 1.00 52.62 559 ILE A CA 1
ATOM 3374 C C . ILE A 1 536 ? 50.637 -11.893 54.522 1.00 54.55 559 ILE A C 1
ATOM 3375 O O . ILE A 1 536 ? 50.593 -11.974 55.755 1.00 55.86 559 ILE A O 1
ATOM 3380 N N . SER A 1 537 ? 51.682 -12.288 53.807 1.00 51.40 560 SER A N 1
ATOM 3381 C CA . SER A 1 537 ? 52.910 -12.745 54.437 1.00 55.92 560 SER A CA 1
ATOM 3382 C C . SER A 1 537 ? 53.901 -11.589 54.528 1.00 56.09 560 SER A C 1
ATOM 3383 O O . SER A 1 537 ? 54.060 -10.816 53.577 1.00 51.92 560 SER A O 1
ATOM 3386 N N . SER A 1 538 ? 54.563 -11.477 55.680 1.00 53.98 561 SER A N 1
ATOM 3387 C CA . SER A 1 538 ? 55.440 -10.348 55.954 1.00 50.09 561 SER A CA 1
ATOM 3388 C C . SER A 1 538 ? 56.694 -10.405 55.088 1.00 48.37 561 SER A C 1
ATOM 3389 O O . SER A 1 538 ? 57.050 -11.443 54.525 1.00 51.26 561 SER A O 1
ATOM 3392 N N . GLY A 1 539 ? 57.368 -9.267 54.987 1.00 48.17 562 GLY A N 1
ATOM 3393 C CA . GLY A 1 539 ? 58.571 -9.201 54.186 1.00 49.57 562 GLY A CA 1
ATOM 3394 C C . GLY A 1 539 ? 59.298 -7.891 54.389 1.00 52.02 562 GLY A C 1
ATOM 3395 O O . GLY A 1 539 ? 59.012 -7.133 55.317 1.00 50.23 562 GLY A O 1
ATOM 3396 N N . ASN A 1 540 ? 60.259 -7.638 53.501 1.00 52.60 563 ASN A N 1
ATOM 3397 C CA . ASN A 1 540 ? 61.046 -6.412 53.524 1.00 53.87 563 ASN A CA 1
ATOM 3398 C C . ASN A 1 540 ? 60.647 -5.453 52.409 1.00 54.36 563 ASN A C 1
ATOM 3399 O O . ASN A 1 540 ? 61.422 -4.561 52.053 1.00 55.81 563 ASN A O 1
ATOM 3404 N N . GLN A 1 541 ? 59.460 -5.624 51.847 1.00 50.15 564 GLN A N 1
ATOM 3405 C CA . GLN A 1 541 ? 58.980 -4.767 50.779 1.00 51.65 564 GLN A CA 1
ATOM 3406 C C . GLN A 1 541 ? 57.965 -3.775 51.323 1.00 52.92 564 GLN A C 1
ATOM 3407 O O . GLN A 1 541 ? 57.197 -4.087 52.239 1.00 51.68 564 GLN A O 1
ATOM 3413 N N . SER A 1 542 ? 57.975 -2.573 50.761 1.00 52.86 565 SER A N 1
ATOM 3414 C CA . SER A 1 542 ? 56.986 -1.570 51.119 1.00 50.30 565 SER A CA 1
ATOM 3415 C C . SER A 1 542 ? 56.446 -0.894 49.869 1.00 53.76 565 SER A C 1
ATOM 3416 O O . SER A 1 542 ? 56.745 -1.315 48.747 1.00 56.84 565 SER A O 1
ATOM 3419 N N . CYS A 1 543 ? 55.647 0.151 50.054 1.00 53.33 566 CYS A N 1
ATOM 3420 C CA . CYS A 1 543 ? 55.081 0.909 48.950 1.00 47.62 566 CYS A CA 1
ATOM 3421 C C . CYS A 1 543 ? 55.289 2.387 49.231 1.00 47.80 566 CYS A C 1
ATOM 3422 O O . CYS A 1 543 ? 54.998 2.855 50.336 1.00 46.20 566 CYS A O 1
ATOM 3425 N N . GLY A 1 544 ? 55.800 3.112 48.246 1.00 51.96 567 GLY A N 1
ATOM 3426 C CA . GLY A 1 544 ? 55.950 4.552 48.333 1.00 49.17 567 GLY A CA 1
ATOM 3427 C C . GLY A 1 544 ? 54.754 5.282 47.763 1.00 45.69 567 GLY A C 1
ATOM 3428 O O . GLY A 1 544 ? 53.621 4.792 47.794 1.00 39.96 567 GLY A O 1
ATOM 3429 N N . LEU A 1 545 ? 55.005 6.477 47.238 1.00 46.51 568 LEU A N 1
ATOM 3430 C CA . LEU A 1 545 ? 53.956 7.221 46.554 1.00 51.69 568 LEU A CA 1
ATOM 3431 C C . LEU A 1 545 ? 53.545 6.500 45.275 1.00 45.77 568 LEU A C 1
ATOM 3432 O O . LEU A 1 545 ? 54.384 5.936 44.565 1.00 43.35 568 LEU A O 1
ATOM 3437 N N . ARG A 1 546 ? 52.241 6.475 45.002 1.00 38.51 569 ARG A N 1
ATOM 3438 C CA . ARG A 1 546 ? 51.779 5.859 43.761 1.00 42.71 569 ARG A CA 1
ATOM 3439 C C . ARG A 1 546 ? 52.309 6.646 42.568 1.00 46.88 569 ARG A C 1
ATOM 3440 O O . ARG A 1 546 ? 52.469 7.871 42.630 1.00 48.49 569 ARG A O 1
ATOM 3448 N N . ASN A 1 547 ? 52.587 5.932 41.474 1.00 49.76 570 ASN A N 1
ATOM 3449 C CA . ASN A 1 547 ? 53.101 6.527 40.245 1.00 52.96 570 ASN A CA 1
ATOM 3450 C C . ASN A 1 547 ? 54.464 7.168 40.453 1.00 46.75 570 ASN A C 1
ATOM 3451 O O . ASN A 1 547 ? 54.776 8.190 39.848 1.00 55.29 570 ASN A O 1
ATOM 3456 N N . SER A 1 548 ? 55.275 6.574 41.310 1.00 49.30 571 SER A N 1
ATOM 3457 C CA . SER A 1 548 ? 56.600 7.095 41.628 1.00 52.81 571 SER A CA 1
ATOM 3458 C C . SER A 1 548 ? 57.639 6.003 41.422 1.00 53.50 571 SER A C 1
ATOM 3459 O O . SER A 1 548 ? 57.317 4.808 41.376 1.00 51.72 571 SER A O 1
ATOM 3462 N N . SER A 1 549 ? 58.903 6.433 41.276 1.00 56.96 572 SER A N 1
ATOM 3463 C CA . SER A 1 549 ? 60.010 5.490 41.109 1.00 58.87 572 SER A CA 1
ATOM 3464 C C . SER A 1 549 ? 60.134 4.543 42.291 1.00 61.32 572 SER A C 1
ATOM 3465 O O . SER A 1 549 ? 60.683 3.445 42.147 1.00 59.05 572 SER A O 1
ATOM 3468 N N . LEU A 1 550 ? 59.638 4.945 43.469 1.00 56.96 573 LEU A N 1
ATOM 3469 C CA . LEU A 1 550 ? 59.687 4.135 44.674 1.00 56.74 573 LEU A CA 1
ATOM 3470 C C . LEU A 1 550 ? 58.292 3.711 45.119 1.00 54.65 573 LEU A C 1
ATOM 3471 O O . LEU A 1 550 ? 58.057 3.423 46.295 1.00 57.10 573 LEU A O 1
ATOM 3476 N N . ALA A 1 551 ? 57.348 3.671 44.163 1.00 52.59 574 ALA A N 1
ATOM 3477 C CA . ALA A 1 551 ? 56.046 3.069 44.424 1.00 58.15 574 ALA A CA 1
ATOM 3478 C C . ALA A 1 551 ? 56.161 1.650 44.960 1.00 54.26 574 ALA A C 1
ATOM 3479 O O . ALA A 1 551 ? 55.244 1.163 45.630 1.00 53.09 574 ALA A O 1
ATOM 3481 N N . ASN A 1 552 ? 57.272 0.964 44.662 1.00 53.31 575 ASN A N 1
ATOM 3482 C CA . ASN A 1 552 ? 57.595 -0.325 45.256 1.00 53.76 575 ASN A CA 1
ATOM 3483 C C . ASN A 1 552 ? 59.071 -0.294 45.597 1.00 54.60 575 ASN A C 1
ATOM 3484 O O . ASN A 1 552 ? 59.897 -0.012 44.724 1.00 59.44 575 ASN A O 1
ATOM 3489 N N . PHE A 1 553 ? 59.409 -0.542 46.860 1.00 50.72 576 PHE A N 1
ATOM 3490 C CA . PHE A 1 553 ? 60.807 -0.581 47.266 1.00 54.28 576 PHE A CA 1
ATOM 3491 C C . PHE A 1 553 ? 60.996 -1.642 48.340 1.00 54.65 576 PHE A C 1
ATOM 3492 O O . PHE A 1 553 ? 60.036 -2.107 48.957 1.00 52.80 576 PHE A O 1
ATOM 3500 N N . LYS A 1 554 ? 62.249 -2.037 48.544 1.00 54.66 577 LYS A N 1
ATOM 3501 C CA . LYS A 1 554 ? 62.605 -2.975 49.593 1.00 55.32 577 LYS A CA 1
ATOM 3502 C C . LYS A 1 554 ? 63.688 -2.359 50.466 1.00 51.41 577 LYS A C 1
ATOM 3503 O O . LYS A 1 554 ? 64.474 -1.523 50.011 1.00 51.22 577 LYS A O 1
ATOM 3509 N N . VAL A 1 555 ? 63.708 -2.768 51.732 1.00 55.10 578 VAL A N 1
ATOM 3510 C CA . VAL A 1 555 ? 64.668 -2.284 52.717 1.00 50.53 578 VAL A CA 1
ATOM 3511 C C . VAL A 1 555 ? 65.525 -3.460 53.165 1.00 55.51 578 VAL A C 1
ATOM 3512 O O . VAL A 1 555 ? 64.997 -4.521 53.520 1.00 49.70 578 VAL A O 1
ATOM 3516 N N . GLU A 1 556 ? 66.841 -3.268 53.159 1.00 54.24 579 GLU A N 1
ATOM 3517 C CA . GLU A 1 556 ? 67.756 -4.340 53.516 1.00 60.08 579 GLU A CA 1
ATOM 3518 C C . GLU A 1 556 ? 68.033 -4.414 55.012 1.00 54.15 579 GLU A C 1
ATOM 3519 O O . GLU A 1 556 ? 68.234 -5.513 55.543 1.00 58.52 579 GLU A O 1
ATOM 3525 N N . ALA A 1 557 ? 68.040 -3.277 55.704 1.00 52.19 580 ALA A N 1
ATOM 3526 C CA . ALA A 1 557 ? 68.307 -3.218 57.134 1.00 49.88 580 ALA A CA 1
ATOM 3527 C C . ALA A 1 557 ? 67.220 -2.392 57.802 1.00 52.83 580 ALA A C 1
ATOM 3528 O O . ALA A 1 557 ? 66.878 -1.310 57.315 1.00 51.41 580 ALA A O 1
ATOM 3530 N N . ALA A 1 558 ? 66.678 -2.904 58.913 1.00 52.02 581 ALA A N 1
ATOM 3531 C CA . ALA A 1 558 ? 65.651 -2.169 59.645 1.00 50.00 581 ALA A CA 1
ATOM 3532 C C . ALA A 1 558 ? 66.104 -0.751 59.965 1.00 47.18 581 ALA A C 1
ATOM 3533 O O . ALA A 1 558 ? 65.325 0.203 59.844 1.00 52.08 581 ALA A O 1
ATOM 3535 N N . GLU A 1 559 ? 67.374 -0.583 60.331 1.00 45.90 582 GLU A N 1
ATOM 3536 C CA . GLU A 1 559 ? 67.878 0.746 60.641 1.00 52.99 582 GLU A CA 1
ATOM 3537 C C . GLU A 1 559 ? 67.863 1.679 59.436 1.00 52.77 582 GLU A C 1
ATOM 3538 O O . GLU A 1 559 ? 68.165 2.867 59.594 1.00 56.49 582 GLU A O 1
ATOM 3544 N N . LEU A 1 560 ? 67.528 1.180 58.247 1.00 50.27 583 LEU A N 1
ATOM 3545 C CA . LEU A 1 560 ? 67.447 2.006 57.048 1.00 54.93 583 LEU A CA 1
ATOM 3546 C C . LEU A 1 560 ? 66.015 2.355 56.667 1.00 49.60 583 LEU A C 1
ATOM 3547 O O . LEU A 1 560 ? 65.808 3.027 55.652 1.00 46.26 583 LEU A O 1
ATOM 3552 N N . TYR A 1 561 ? 65.030 1.935 57.465 1.00 46.78 584 TYR A N 1
ATOM 3553 C CA . TYR A 1 561 ? 63.631 2.112 57.087 1.00 45.93 584 TYR A CA 1
ATOM 3554 C C . TYR A 1 561 ? 63.280 3.590 56.952 1.00 48.23 584 TYR A C 1
ATOM 3555 O O . TYR A 1 561 ? 62.885 4.051 55.873 1.00 54.74 584 TYR A O 1
ATOM 3564 N N . LEU A 1 562 ? 63.447 4.353 58.035 1.00 49.59 585 LEU A N 1
ATOM 3565 C CA . LEU A 1 562 ? 63.071 5.764 58.040 1.00 48.71 585 LEU A CA 1
ATOM 3566 C C . LEU A 1 562 ? 63.713 6.521 56.883 1.00 49.98 585 LEU A C 1
ATOM 3567 O O . LEU A 1 562 ? 63.020 7.140 56.068 1.00 55.96 585 LEU A O 1
ATOM 3572 N N . HIS A 1 563 ? 65.043 6.463 56.791 1.00 54.50 586 HIS A N 1
ATOM 3573 C CA . HIS A 1 563 ? 65.748 7.129 55.700 1.00 53.81 586 HIS A CA 1
ATOM 3574 C C . HIS A 1 563 ? 65.151 6.746 54.351 1.00 56.11 586 HIS A C 1
ATOM 3575 O O . HIS A 1 563 ? 64.906 7.615 53.504 1.00 54.75 586 HIS A O 1
ATOM 3582 N N . THR A 1 564 ? 64.838 5.459 54.162 1.00 51.58 587 THR A N 1
ATOM 3583 C CA . THR A 1 564 ? 64.258 5.023 52.894 1.00 49.95 587 THR A CA 1
ATOM 3584 C C . THR A 1 564 ? 62.953 5.756 52.600 1.00 55.87 587 THR A C 1
ATOM 3585 O O . THR A 1 564 ? 62.761 6.278 51.494 1.00 52.33 587 THR A O 1
ATOM 3589 N N . LEU A 1 565 ? 62.051 5.834 53.588 1.00 54.29 588 LEU A N 1
ATOM 3590 C CA . LEU A 1 565 ? 60.826 6.599 53.371 1.00 48.98 588 LEU A CA 1
ATOM 3591 C C . LEU A 1 565 ? 61.143 8.045 53.035 1.00 53.78 588 LEU A C 1
ATOM 3592 O O . LEU A 1 565 ? 60.500 8.640 52.163 1.00 56.16 588 LEU A O 1
ATOM 3597 N N . GLU A 1 566 ? 62.147 8.623 53.702 1.00 52.39 589 GLU A N 1
ATOM 3598 C CA . GLU A 1 566 ? 62.497 10.007 53.410 1.00 60.52 589 GLU A CA 1
ATOM 3599 C C . GLU A 1 566 ? 62.906 10.170 51.954 1.00 58.36 589 GLU A C 1
ATOM 3600 O O . GLU A 1 566 ? 62.621 11.206 51.342 1.00 59.57 589 GLU A O 1
ATOM 3606 N N . LYS A 1 567 ? 63.539 9.153 51.369 1.00 56.00 590 LYS A N 1
ATOM 3607 C CA . LYS A 1 567 ? 63.929 9.238 49.973 1.00 51.64 590 LYS A CA 1
ATOM 3608 C C . LYS A 1 567 ? 62.809 8.834 49.028 1.00 55.80 590 LYS A C 1
ATOM 3609 O O . LYS A 1 567 ? 62.891 9.132 47.833 1.00 58.19 590 LYS A O 1
ATOM 3615 N N . ALA A 1 568 ? 61.763 8.181 49.532 1.00 55.47 591 ALA A N 1
ATOM 3616 C CA . ALA A 1 568 ? 60.571 7.969 48.728 1.00 47.57 591 ALA A CA 1
ATOM 3617 C C . ALA A 1 568 ? 59.665 9.188 48.726 1.00 51.60 591 ALA A C 1
ATOM 3618 O O . ALA A 1 568 ? 58.669 9.208 47.993 1.00 54.53 591 ALA A O 1
ATOM 3620 N N . GLY A 1 569 ? 59.997 10.202 49.520 1.00 47.48 592 GLY A N 1
ATOM 3621 C CA . GLY A 1 569 ? 59.219 11.418 49.570 1.00 46.51 592 GLY A CA 1
ATOM 3622 C C . GLY A 1 569 ? 58.076 11.405 50.554 1.00 49.33 592 GLY A C 1
ATOM 3623 O O . GLY A 1 569 ? 57.153 12.213 50.413 1.00 54.58 592 GLY A O 1
ATOM 3624 N N . ILE A 1 570 ? 58.103 10.523 51.548 1.00 51.11 593 ILE A N 1
ATOM 3625 C CA . ILE A 1 570 ? 57.033 10.412 52.532 1.00 48.33 593 ILE A CA 1
ATOM 3626 C C . ILE A 1 570 ? 57.524 10.984 53.854 1.00 52.47 593 ILE A C 1
ATOM 3627 O O . ILE A 1 570 ? 58.651 10.704 54.284 1.00 58.24 593 ILE A O 1
ATOM 3632 N N . LEU A 1 571 ? 56.683 11.799 54.486 1.00 52.75 594 LEU A N 1
ATOM 3633 C CA . LEU A 1 571 ? 56.923 12.306 55.833 1.00 45.95 594 LEU A CA 1
ATOM 3634 C C . LEU A 1 571 ? 56.058 11.473 56.773 1.00 45.15 594 LEU A C 1
ATOM 3635 O O . LEU A 1 571 ? 54.900 11.797 57.032 1.00 43.42 594 LEU A O 1
ATOM 3640 N N . ILE A 1 572 ? 56.629 10.386 57.291 1.00 42.65 595 ILE A N 1
ATOM 3641 C CA . ILE A 1 572 ? 55.829 9.467 58.092 1.00 47.07 595 ILE A CA 1
ATOM 3642 C C . ILE A 1 572 ? 55.581 10.011 59.504 1.00 49.28 595 ILE A C 1
ATOM 3643 O O . ILE A 1 572 ? 54.569 9.671 60.129 1.00 54.07 595 ILE A O 1
ATOM 3648 N N . ASP A 1 573 ? 56.466 10.862 60.028 1.00 47.15 596 ASP A N 1
ATOM 3649 C CA . ASP A 1 573 ? 56.231 11.460 61.341 1.00 51.76 596 ASP A CA 1
ATOM 3650 C C . ASP A 1 573 ? 55.134 12.513 61.237 1.00 53.21 596 ASP A C 1
ATOM 3651 O O . ASP A 1 573 ? 55.263 13.487 60.489 1.00 52.38 596 ASP A O 1
ATOM 3656 N N . MET A 1 574 ? 54.060 12.325 62.008 1.00 55.19 597 MET A N 1
ATOM 3657 C CA . MET A 1 574 ? 52.898 13.198 61.885 1.00 54.83 597 MET A CA 1
ATOM 3658 C C . MET A 1 574 ? 53.168 14.607 62.409 1.00 57.69 597 MET A C 1
ATOM 3659 O O . MET A 1 574 ? 52.600 15.577 61.890 1.00 58.15 597 MET A O 1
ATOM 3664 N N . GLN A 1 575 ? 54.001 14.756 63.442 1.00 57.42 598 GLN A N 1
ATOM 3665 C CA . GLN A 1 575 ? 54.341 16.107 63.875 1.00 61.92 598 GLN A CA 1
ATOM 3666 C C . GLN A 1 575 ? 55.247 16.785 62.856 1.00 57.07 598 GLN A C 1
ATOM 3667 O O . GLN A 1 575 ? 55.130 17.992 62.616 1.00 58.67 598 GLN A O 1
ATOM 3673 N N . GLU A 1 576 ? 56.132 16.013 62.221 1.00 53.11 599 GLU A N 1
ATOM 3674 C CA . GLU A 1 576 ? 56.922 16.529 61.106 1.00 57.40 599 GLU A CA 1
ATOM 3675 C C . GLU A 1 576 ? 56.017 17.000 59.966 1.00 60.59 599 GLU A C 1
ATOM 3676 O O . GLU A 1 576 ? 56.190 18.107 59.432 1.00 56.72 599 GLU A O 1
ATOM 3682 N N . ARG A 1 577 ? 55.051 16.159 59.578 1.00 52.84 600 ARG A N 1
ATOM 3683 C CA . ARG A 1 577 ? 54.081 16.529 58.551 1.00 52.85 600 ARG A CA 1
ATOM 3684 C C . ARG A 1 577 ? 53.357 17.811 58.928 1.00 54.53 600 ARG A C 1
ATOM 3685 O O . ARG A 1 577 ? 53.232 18.730 58.111 1.00 55.44 600 ARG A O 1
ATOM 3693 N N . LYS A 1 578 ? 52.853 17.873 60.163 1.00 49.39 601 LYS A N 1
ATOM 3694 C CA . LYS A 1 578 ? 52.123 19.050 60.620 1.00 56.00 601 LYS A CA 1
ATOM 3695 C C . LYS A 1 578 ? 52.989 20.297 60.551 1.00 54.60 601 LYS A C 1
ATOM 3696 O O . LYS A 1 578 ? 52.515 21.374 60.167 1.00 57.81 601 LYS A O 1
ATOM 3702 N N . GLN A 1 579 ? 54.268 20.172 60.898 1.00 56.90 602 GLN A N 1
ATOM 3703 C CA . GLN A 1 579 ? 55.125 21.349 60.883 1.00 57.51 602 GLN A CA 1
ATOM 3704 C C . GLN A 1 579 ? 55.391 21.817 59.457 1.00 57.99 602 GLN A C 1
ATOM 3705 O O . GLN A 1 579 ? 55.321 23.019 59.177 1.00 57.49 602 GLN A O 1
ATOM 3711 N N . ARG A 1 580 ? 55.668 20.895 58.529 1.00 57.46 603 ARG A N 1
ATOM 3712 C CA . ARG A 1 580 ? 55.908 21.355 57.161 1.00 55.13 603 ARG A CA 1
ATOM 3713 C C . ARG A 1 580 ? 54.640 21.937 56.546 1.00 54.54 603 ARG A C 1
ATOM 3714 O O . ARG A 1 580 ? 54.701 22.945 55.826 1.00 60.79 603 ARG A O 1
ATOM 3722 N N . ILE A 1 581 ? 53.480 21.350 56.850 1.00 51.78 604 ILE A N 1
ATOM 3723 C CA . ILE A 1 581 ? 52.220 21.902 56.359 1.00 52.96 604 ILE A CA 1
ATOM 3724 C C . ILE A 1 581 ? 52.036 23.330 56.858 1.00 57.09 604 ILE A C 1
ATOM 3725 O O . ILE A 1 581 ? 51.846 24.266 56.066 1.00 52.11 604 ILE A O 1
ATOM 3730 N N . LEU A 1 582 ? 52.098 23.521 58.182 1.00 55.33 605 LEU A N 1
ATOM 3731 C CA . LEU A 1 582 ? 51.888 24.849 58.748 1.00 49.90 605 LEU A CA 1
ATOM 3732 C C . LEU A 1 582 ? 52.897 25.845 58.194 1.00 52.70 605 LEU A C 1
ATOM 3733 O O . LEU A 1 582 ? 52.533 26.956 57.790 1.00 55.01 605 LEU A O 1
ATOM 3738 N N . HIS A 1 583 ? 54.169 25.450 58.131 1.00 55.13 606 HIS A N 1
ATOM 3739 C CA . HIS A 1 583 ? 55.209 26.365 57.676 1.00 55.97 606 HIS A CA 1
ATOM 3740 C C . HIS A 1 583 ? 54.967 26.809 56.238 1.00 55.50 606 HIS A C 1
ATOM 3741 O O . HIS A 1 583 ? 54.912 28.011 55.948 1.00 50.93 606 HIS A O 1
ATOM 3748 N N . ASP A 1 584 ? 54.817 25.853 55.320 1.00 54.75 607 ASP A N 1
ATOM 3749 C CA . ASP A 1 584 ? 54.726 26.213 53.910 1.00 53.44 607 ASP A CA 1
ATOM 3750 C C . ASP A 1 584 ? 53.421 26.951 53.611 1.00 53.14 607 ASP A C 1
ATOM 3751 O O . ASP A 1 584 ? 53.399 27.881 52.787 1.00 52.06 607 ASP A O 1
ATOM 3756 N N . SER A 1 585 ? 52.332 26.592 54.301 1.00 51.07 608 SER A N 1
ATOM 3757 C CA . SER A 1 585 ? 51.084 27.330 54.130 1.00 46.97 608 SER A CA 1
ATOM 3758 C C . SER A 1 585 ? 51.228 28.769 54.612 1.00 53.36 608 SER A C 1
ATOM 3759 O O . SER A 1 585 ? 50.784 29.709 53.939 1.00 48.93 608 SER A O 1
ATOM 3762 N N . SER A 1 586 ? 51.847 28.971 55.782 1.00 57.05 609 SER A N 1
ATOM 3763 C CA . SER A 1 586 ? 51.993 30.335 56.277 1.00 54.16 609 SER A CA 1
ATOM 3764 C C . SER A 1 586 ? 52.955 31.141 55.415 1.00 51.58 609 SER A C 1
ATOM 3765 O O . SER A 1 586 ? 52.810 32.361 55.314 1.00 50.90 609 SER A O 1
ATOM 3768 N N . ILE A 1 587 ? 53.918 30.484 54.768 1.00 52.93 610 ILE A N 1
ATOM 3769 C CA . ILE A 1 587 ? 54.773 31.188 53.814 1.00 51.54 610 ILE A CA 1
ATOM 3770 C C . ILE A 1 587 ? 53.956 31.664 52.615 1.00 54.11 610 ILE A C 1
ATOM 3771 O O . ILE A 1 587 ? 54.063 32.826 52.191 1.00 57.17 610 ILE A O 1
ATOM 3776 N N . LEU A 1 588 ? 53.138 30.775 52.038 1.00 52.29 611 LEU A N 1
ATOM 3777 C CA . LEU A 1 588 ? 52.292 31.199 50.922 1.00 48.42 611 LEU A CA 1
ATOM 3778 C C . LEU A 1 588 ? 51.350 32.323 51.340 1.00 48.98 611 LEU A C 1
ATOM 3779 O O . LEU A 1 588 ? 51.086 33.242 50.557 1.00 47.06 611 LEU A O 1
ATOM 3784 N N . ALA A 1 589 ? 50.846 32.273 52.578 1.00 55.60 612 ALA A N 1
ATOM 3785 C CA . ALA A 1 589 ? 49.966 33.333 53.071 1.00 55.61 612 ALA A CA 1
ATOM 3786 C C . ALA A 1 589 ? 50.723 34.641 53.281 1.00 53.99 612 ALA A C 1
ATOM 3787 O O . ALA A 1 589 ? 50.179 35.726 53.045 1.00 54.84 612 ALA A O 1
ATOM 3789 N N . GLU A 1 590 ? 51.967 34.559 53.756 1.00 51.56 613 GLU A N 1
ATOM 3790 C CA . GLU A 1 590 ? 52.817 35.742 53.817 1.00 57.45 613 GLU A CA 1
ATOM 3791 C C . GLU A 1 590 ? 52.947 36.381 52.441 1.00 53.24 613 GLU A C 1
ATOM 3792 O O . GLU A 1 590 ? 52.844 37.606 52.298 1.00 53.30 613 GLU A O 1
ATOM 3798 N N . GLY A 1 591 ? 53.145 35.559 51.417 1.00 49.74 614 GLY A N 1
ATOM 3799 C CA . GLY A 1 591 ? 53.290 36.044 50.057 1.00 50.72 614 GLY A CA 1
ATOM 3800 C C . GLY A 1 591 ? 52.177 36.955 49.576 1.00 49.71 614 GLY A C 1
ATOM 3801 O O . GLY A 1 591 ? 52.359 37.689 48.602 1.00 52.81 614 GLY A O 1
ATOM 3802 N N . VAL A 1 592 ? 51.022 36.919 50.238 1.00 49.91 615 VAL A N 1
ATOM 3803 C CA . VAL A 1 592 ? 49.916 37.816 49.934 1.00 43.49 615 VAL A CA 1
ATOM 3804 C C . VAL A 1 592 ? 49.581 38.719 51.122 1.00 46.87 615 VAL A C 1
ATOM 3805 O O . VAL A 1 592 ? 48.491 39.277 51.187 1.00 45.62 615 VAL A O 1
ATOM 3809 N N . GLY A 1 593 ? 50.507 38.868 52.064 1.00 46.07 616 GLY A N 1
ATOM 3810 C CA . GLY A 1 593 ? 50.240 39.667 53.249 1.00 47.47 616 GLY A CA 1
ATOM 3811 C C . GLY A 1 593 ? 49.136 39.115 54.123 1.00 55.04 616 GLY A C 1
ATOM 3812 O O . GLY A 1 593 ? 48.302 39.880 54.622 1.00 56.02 616 GLY A O 1
ATOM 3813 N N . GLY A 1 594 ? 49.112 37.795 54.328 1.00 58.56 617 GLY A N 1
ATOM 3814 C CA . GLY A 1 594 ? 48.052 37.177 55.090 1.00 54.30 617 GLY A CA 1
ATOM 3815 C C . GLY A 1 594 ? 48.570 36.107 56.032 1.00 53.00 617 GLY A C 1
ATOM 3816 O O . GLY A 1 594 ? 49.755 35.758 56.038 1.00 50.45 617 GLY A O 1
ATOM 3817 N N . ASP A 1 595 ? 47.636 35.593 56.829 1.00 49.42 618 ASP A N 1
ATOM 3818 C CA . ASP A 1 595 ? 47.871 34.539 57.799 1.00 55.30 618 ASP A CA 1
ATOM 3819 C C . ASP A 1 595 ? 46.809 33.464 57.603 1.00 53.08 618 ASP A C 1
ATOM 3820 O O . ASP A 1 595 ? 45.708 33.745 57.120 1.00 50.62 618 ASP A O 1
ATOM 3825 N N . ILE A 1 596 ? 47.142 32.231 57.979 1.00 52.10 619 ILE A N 1
ATOM 3826 C CA . ILE A 1 596 ? 46.261 31.090 57.742 1.00 49.11 619 ILE A CA 1
ATOM 3827 C C . ILE A 1 596 ? 45.344 30.872 58.938 1.00 48.05 619 ILE A C 1
ATOM 3828 O O . ILE A 1 596 ? 45.742 31.033 60.099 1.00 54.33 619 ILE A O 1
ATOM 3833 N N . ILE A 1 597 ? 44.091 30.535 58.644 1.00 45.95 620 ILE A N 1
ATOM 3834 C CA . ILE A 1 597 ? 43.127 30.116 59.655 1.00 48.36 620 ILE A CA 1
ATOM 3835 C C . ILE A 1 597 ? 43.198 28.593 59.695 1.00 49.78 620 ILE A C 1
ATOM 3836 O O . ILE A 1 597 ? 42.708 27.913 58.793 1.00 50.37 620 ILE A O 1
ATOM 3841 N N . ALA A 1 598 ? 43.826 28.055 60.737 1.00 45.61 621 ALA A N 1
ATOM 3842 C CA . ALA A 1 598 ? 44.136 26.629 60.829 1.00 45.02 621 ALA A CA 1
ATOM 3843 C C . ALA A 1 598 ? 43.747 26.102 62.204 1.00 48.58 621 ALA A C 1
ATOM 3844 O O . ALA A 1 598 ? 44.609 25.904 63.071 1.00 53.70 621 ALA A O 1
ATOM 3846 N N . PRO A 1 599 ? 42.459 25.847 62.435 1.00 48.29 622 PRO A N 1
ATOM 3847 C CA . PRO A 1 599 ? 42.047 25.280 63.724 1.00 49.02 622 PRO A CA 1
ATOM 3848 C C . PRO A 1 599 ? 42.625 23.888 63.899 1.00 52.12 622 PRO A C 1
ATOM 3849 O O . PRO A 1 599 ? 42.820 23.150 62.931 1.00 54.29 622 PRO A O 1
ATOM 3853 N N . ASP A 1 600 ? 42.893 23.530 65.158 1.00 54.80 623 ASP A N 1
ATOM 3854 C CA . ASP A 1 600 ? 43.582 22.273 65.447 1.00 54.57 623 ASP A CA 1
ATOM 3855 C C . ASP A 1 600 ? 42.893 21.077 64.802 1.00 55.45 623 ASP A C 1
ATOM 3856 O O . ASP A 1 600 ? 43.559 20.168 64.296 1.00 54.57 623 ASP A O 1
ATOM 3861 N N . SER A 1 601 ? 41.559 21.064 64.804 1.00 56.35 624 SER A N 1
ATOM 3862 C CA . SER A 1 601 ? 40.821 19.946 64.223 1.00 48.97 624 SER A CA 1
ATOM 3863 C C . SER A 1 601 ? 41.114 19.805 62.732 1.00 55.05 624 SER A C 1
ATOM 3864 O O . SER A 1 601 ? 41.442 18.710 62.246 1.00 54.95 624 SER A O 1
ATOM 3867 N N . LEU A 1 602 ? 40.998 20.909 61.987 1.00 52.19 625 LEU A N 1
ATOM 3868 C CA . LEU A 1 602 ? 41.246 20.867 60.551 1.00 50.76 625 LEU A CA 1
ATOM 3869 C C . LEU A 1 602 ? 42.670 20.419 60.252 1.00 48.48 625 LEU A C 1
ATOM 3870 O O . LEU A 1 602 ? 42.904 19.651 59.313 1.00 51.47 625 LEU A O 1
ATOM 3875 N N . VAL A 1 603 ? 43.633 20.896 61.039 1.00 42.11 626 VAL A N 1
ATOM 3876 C CA . VAL A 1 603 ? 45.029 20.522 60.832 1.00 46.31 626 VAL A CA 1
ATOM 3877 C C . VAL A 1 603 ? 45.231 19.038 61.098 1.00 49.56 626 VAL A C 1
ATOM 3878 O O . VAL A 1 603 ? 45.923 18.348 60.343 1.00 46.41 626 VAL A O 1
ATOM 3882 N N . GLN A 1 604 ? 44.661 18.538 62.198 1.00 55.13 627 GLN A N 1
ATOM 3883 C CA . GLN A 1 604 ? 44.700 17.109 62.489 1.00 52.00 627 GLN A CA 1
ATOM 3884 C C . GLN A 1 604 ? 44.205 16.305 61.297 1.00 50.83 627 GLN A C 1
ATOM 3885 O O . GLN A 1 604 ? 44.826 15.318 60.888 1.00 50.32 627 GLN A O 1
ATOM 3891 N N . GLU A 1 605 ? 43.089 16.734 60.710 1.00 50.55 628 GLU A N 1
ATOM 3892 C CA . GLU A 1 605 ? 42.545 16.009 59.568 1.00 49.76 628 GLU A CA 1
ATOM 3893 C C . GLU A 1 605 ? 43.478 16.077 58.364 1.00 48.55 628 GLU A C 1
ATOM 3894 O O . GLU A 1 605 ? 43.754 15.056 57.724 1.00 48.33 628 GLU A O 1
ATOM 3900 N N . VAL A 1 606 ? 43.976 17.274 58.039 1.00 47.54 629 VAL A N 1
ATOM 3901 C CA . VAL A 1 606 ? 44.856 17.424 56.880 1.00 44.21 629 VAL A CA 1
ATOM 3902 C C . VAL A 1 606 ? 46.122 16.590 57.043 1.00 43.76 629 VAL A C 1
ATOM 3903 O O . VAL A 1 606 ? 46.658 16.069 56.057 1.00 41.84 629 VAL A O 1
ATOM 3907 N N . ILE A 1 607 ? 46.612 16.440 58.281 1.00 43.45 630 ILE A N 1
ATOM 3908 C CA . ILE A 1 607 ? 47.789 15.608 58.544 1.00 44.88 630 ILE A CA 1
ATOM 3909 C C . ILE A 1 607 ? 47.622 14.222 57.938 1.00 45.91 630 ILE A C 1
ATOM 3910 O O . ILE A 1 607 ? 48.558 13.665 57.350 1.00 48.39 630 ILE A O 1
ATOM 3915 N N . ASN A 1 608 ? 46.429 13.639 58.072 1.00 41.88 631 ASN A N 1
ATOM 3916 C CA . ASN A 1 608 ? 46.181 12.281 57.606 1.00 43.99 631 ASN A CA 1
ATOM 3917 C C . ASN A 1 608 ? 45.223 12.240 56.414 1.00 47.88 631 ASN A C 1
ATOM 3918 O O . ASN A 1 608 ? 44.459 11.281 56.250 1.00 43.43 631 ASN A O 1
ATOM 3923 N N . LEU A 1 609 ? 45.253 13.281 55.578 1.00 40.51 632 LEU A N 1
ATOM 3924 C CA . LEU A 1 609 ? 44.735 13.205 54.219 1.00 44.21 632 LEU A CA 1
ATOM 3925 C C . LEU A 1 609 ? 45.845 13.138 53.186 1.00 45.84 632 LEU A C 1
ATOM 3926 O O . LEU A 1 609 ? 45.558 12.962 51.997 1.00 43.61 632 LEU A O 1
ATOM 3931 N N . VAL A 1 610 ? 47.100 13.280 53.608 1.00 45.80 633 VAL A N 1
ATOM 3932 C CA . VAL A 1 610 ? 48.255 13.252 52.725 1.00 41.58 633 VAL A CA 1
ATOM 3933 C C . VAL A 1 610 ? 49.337 12.397 53.372 1.00 47.50 633 VAL A C 1
ATOM 3934 O O . VAL A 1 610 ? 49.279 12.062 54.558 1.00 48.87 633 VAL A O 1
ATOM 3938 N N . GLU A 1 611 ? 50.328 12.031 52.566 1.00 44.32 634 GLU A N 1
ATOM 3939 C CA . GLU A 1 611 ? 51.569 11.483 53.081 1.00 44.79 634 GLU A CA 1
ATOM 3940 C C . GLU A 1 611 ? 52.782 12.126 52.433 1.00 46.16 634 GLU A C 1
ATOM 3941 O O . GLU A 1 611 ? 53.913 11.757 52.762 1.00 53.63 634 GLU A O 1
ATOM 3947 N N . ALA A 1 612 ? 52.577 13.093 51.542 1.00 49.42 635 ALA A N 1
ATOM 3948 C CA . ALA A 1 612 ? 53.655 13.958 51.067 1.00 43.87 635 ALA A CA 1
ATOM 3949 C C . ALA A 1 612 ? 53.047 15.328 50.823 1.00 44.92 635 ALA A C 1
ATOM 3950 O O . ALA A 1 612 ? 52.636 15.655 49.702 1.00 49.95 635 ALA A O 1
ATOM 3952 N N . PRO A 1 613 ? 52.964 16.161 51.858 1.00 47.64 636 PRO A N 1
ATOM 3953 C CA . PRO A 1 613 ? 52.169 17.389 51.742 1.00 53.14 636 PRO A CA 1
ATOM 3954 C C . PRO A 1 613 ? 52.820 18.402 50.813 1.00 54.75 636 PRO A C 1
ATOM 3955 O O . PRO A 1 613 ? 54.045 18.539 50.762 1.00 56.39 636 PRO A O 1
ATOM 3959 N N . MET A 1 614 ? 51.974 19.102 50.061 1.00 55.18 637 MET A N 1
ATOM 3960 C CA . MET A 1 614 ? 52.434 20.106 49.105 1.00 57.48 637 MET A CA 1
ATOM 3961 C C . MET A 1 614 ? 51.409 21.231 49.103 1.00 58.21 637 MET A C 1
ATOM 3962 O O . MET A 1 614 ? 50.395 21.172 48.395 1.00 50.91 637 MET A O 1
ATOM 3967 N N . PRO A 1 615 ? 51.607 22.247 49.939 1.00 51.83 638 PRO A N 1
ATOM 3968 C CA . PRO A 1 615 ? 50.619 23.331 50.022 1.00 52.28 638 PRO A CA 1
ATOM 3969 C C . PRO A 1 615 ? 50.635 24.213 48.781 1.00 49.69 638 PRO A C 1
ATOM 3970 O O . PRO A 1 615 ? 51.690 24.541 48.234 1.00 54.91 638 PRO A O 1
ATOM 3974 N N . ILE A 1 616 ? 49.440 24.594 48.340 1.00 47.31 639 ILE A N 1
ATOM 3975 C CA . ILE A 1 616 ? 49.229 25.383 47.136 1.00 48.79 639 ILE A CA 1
ATOM 3976 C C . ILE A 1 616 ? 48.243 26.488 47.479 1.00 49.01 639 ILE A C 1
ATOM 3977 O O . ILE A 1 616 ? 47.244 26.243 48.164 1.00 49.46 639 ILE A O 1
ATOM 3982 N N . ILE A 1 617 ? 48.515 27.702 47.013 1.00 43.50 640 ILE A N 1
ATOM 3983 C CA . ILE A 1 617 ? 47.591 28.811 47.217 1.00 52.17 640 ILE A CA 1
ATOM 3984 C C . ILE A 1 617 ? 46.802 29.050 45.936 1.00 52.36 640 ILE A C 1
ATOM 3985 O O . ILE A 1 617 ? 47.342 28.967 44.823 1.00 48.32 640 ILE A O 1
ATOM 3990 N N . GLY A 1 618 ? 45.496 29.287 46.100 1.00 45.13 641 GLY A N 1
ATOM 3991 C CA . GLY A 1 618 ? 44.631 29.625 44.992 1.00 46.17 641 GLY A CA 1
ATOM 3992 C C . GLY A 1 618 ? 43.685 30.736 45.397 1.00 47.15 641 GLY A C 1
ATOM 3993 O O . GLY A 1 618 ? 43.570 31.076 46.576 1.00 49.60 641 GLY A O 1
ATOM 3994 N N . ARG A 1 619 ? 43.011 31.302 44.403 1.00 46.66 642 ARG A N 1
ATOM 3995 C CA . ARG A 1 619 ? 42.152 32.457 44.616 1.00 46.77 642 ARG A CA 1
ATOM 3996 C C . ARG A 1 619 ? 40.684 32.108 44.399 1.00 43.79 642 ARG A C 1
ATOM 3997 O O . ARG A 1 619 ? 40.346 31.101 43.767 1.00 46.96 642 ARG A O 1
ATOM 4005 N N . TYR A 1 620 ? 39.810 32.960 44.939 1.00 43.62 643 TYR A N 1
ATOM 4006 C CA . TYR A 1 620 ? 38.392 32.959 44.599 1.00 45.20 643 TYR A CA 1
ATOM 4007 C C . TYR A 1 620 ? 37.932 34.390 44.335 1.00 47.32 643 TYR A C 1
ATOM 4008 O O . TYR A 1 620 ? 38.659 35.357 44.571 1.00 50.82 643 TYR A O 1
ATOM 4017 N N . ASP A 1 621 ? 36.703 34.512 43.845 1.00 47.29 644 ASP A N 1
ATOM 4018 C CA . ASP A 1 621 ? 36.201 35.795 43.371 1.00 47.17 644 ASP A CA 1
ATOM 4019 C C . ASP A 1 621 ? 35.878 36.723 44.535 1.00 48.63 644 ASP A C 1
ATOM 4020 O O . ASP A 1 621 ? 35.362 36.292 45.570 1.00 43.95 644 ASP A O 1
ATOM 4025 N N . VAL A 1 622 ? 36.156 38.016 44.345 1.00 47.71 645 VAL A N 1
ATOM 4026 C CA . VAL A 1 622 ? 35.918 38.991 45.403 1.00 43.63 645 VAL A CA 1
ATOM 4027 C C . VAL A 1 622 ? 34.432 39.186 45.686 1.00 44.20 645 VAL A C 1
ATOM 4028 O O . VAL A 1 622 ? 34.080 39.630 46.785 1.00 48.04 645 VAL A O 1
ATOM 4032 N N . SER A 1 623 ? 33.549 38.866 44.730 1.00 43.41 646 SER A N 1
ATOM 4033 C CA . SER A 1 623 ? 32.112 38.883 45.006 1.00 46.58 646 SER A CA 1
ATOM 4034 C C . SER A 1 623 ? 31.787 38.092 46.258 1.00 43.87 646 SER A C 1
ATOM 4035 O O . SER A 1 623 ? 30.965 38.513 47.080 1.00 45.29 646 SER A O 1
ATOM 4038 N N . PHE A 1 624 ? 32.422 36.930 46.410 1.00 43.90 647 PHE A N 1
ATOM 4039 C CA . PHE A 1 624 ? 32.116 36.056 47.529 1.00 46.00 647 PHE A CA 1
ATOM 4040 C C . PHE A 1 624 ? 32.542 36.661 48.860 1.00 42.27 647 PHE A C 1
ATOM 4041 O O . PHE A 1 624 ? 32.066 36.212 49.907 1.00 44.76 647 PHE A O 1
ATOM 4049 N N . LEU A 1 625 ? 33.400 37.685 48.848 1.00 40.14 648 LEU A N 1
ATOM 4050 C CA . LEU A 1 625 ? 33.715 38.374 50.095 1.00 43.89 648 LEU A CA 1
ATOM 4051 C C . LEU A 1 625 ? 32.484 39.046 50.690 1.00 45.02 648 LEU A C 1
ATOM 4052 O O . LEU A 1 625 ? 32.465 39.325 51.894 1.00 41.90 648 LEU A O 1
ATOM 4057 N N . ALA A 1 626 ? 31.453 39.295 49.876 1.00 42.20 649 ALA A N 1
ATOM 4058 C CA . ALA A 1 626 ? 30.199 39.833 50.388 1.00 38.99 649 ALA A CA 1
ATOM 4059 C C . ALA A 1 626 ? 29.421 38.809 51.204 1.00 43.60 649 ALA A C 1
ATOM 4060 O O . ALA A 1 626 ? 28.546 39.197 51.985 1.00 42.60 649 ALA A O 1
ATOM 4062 N N . LEU A 1 627 ? 29.696 37.520 51.024 1.00 42.77 650 LEU A N 1
ATOM 4063 C CA . LEU A 1 627 ? 29.066 36.508 51.852 1.00 45.11 650 LEU A CA 1
ATOM 4064 C C . LEU A 1 627 ? 29.612 36.592 53.276 1.00 46.11 650 LEU A C 1
ATOM 4065 O O . LEU A 1 627 ? 30.726 37.073 53.491 1.00 44.01 650 LEU A O 1
ATOM 4070 N N . PRO A 1 628 ? 28.843 36.143 54.267 1.00 45.17 651 PRO A N 1
ATOM 4071 C CA . PRO A 1 628 ? 29.311 36.253 55.653 1.00 49.52 651 PRO A CA 1
ATOM 4072 C C . PRO A 1 628 ? 30.575 35.443 55.901 1.00 46.91 651 PRO A C 1
ATOM 4073 O O . PRO A 1 628 ? 30.789 34.378 55.317 1.00 51.36 651 PRO A O 1
ATOM 4077 N N . LYS A 1 629 ? 31.427 36.001 56.766 1.00 51.20 652 LYS A N 1
ATOM 4078 C CA . LYS A 1 629 ? 32.674 35.376 57.199 1.00 52.00 652 LYS A CA 1
ATOM 4079 C C . LYS A 1 629 ? 32.528 33.877 57.427 1.00 51.98 652 LYS A C 1
ATOM 4080 O O . LYS A 1 629 ? 33.245 33.063 56.827 1.00 51.19 652 LYS A O 1
ATOM 4086 N N . ASP A 1 630 ? 31.567 33.500 58.271 1.00 48.34 653 ASP A N 1
ATOM 4087 C CA . ASP A 1 630 ? 31.459 32.114 58.706 1.00 49.39 653 ASP A CA 1
ATOM 4088 C C . ASP A 1 630 ? 31.061 31.186 57.567 1.00 50.27 653 ASP A C 1
ATOM 4089 O O . ASP A 1 630 ? 31.490 30.030 57.544 1.00 44.41 653 ASP A O 1
ATOM 4094 N N . VAL A 1 631 ? 30.253 31.660 56.619 1.00 46.55 654 VAL A N 1
ATOM 4095 C CA . VAL A 1 631 ? 29.905 30.820 55.476 1.00 45.75 654 VAL A CA 1
ATOM 4096 C C . VAL A 1 631 ? 31.149 30.503 54.656 1.00 47.26 654 VAL A C 1
ATOM 4097 O O . VAL A 1 631 ? 31.420 29.337 54.336 1.00 49.74 654 VAL A O 1
ATOM 4101 N N . LEU A 1 632 ? 31.914 31.539 54.293 1.00 45.27 655 LEU A N 1
ATOM 4102 C CA . LEU A 1 632 ? 33.154 31.335 53.551 1.00 45.18 655 LEU A CA 1
ATOM 4103 C C . LEU A 1 632 ? 34.065 30.361 54.283 1.00 44.75 655 LEU A C 1
ATOM 4104 O O . LEU A 1 632 ? 34.594 29.409 53.692 1.00 45.73 655 LEU A O 1
ATOM 4109 N N . ILE A 1 633 ? 34.212 30.557 55.596 1.00 46.56 656 ILE A N 1
ATOM 4110 C CA . ILE A 1 633 ? 35.149 29.737 56.358 1.00 49.63 656 ILE A CA 1
ATOM 4111 C C . ILE A 1 633 ? 34.663 28.299 56.475 1.00 45.04 656 ILE A C 1
ATOM 4112 O O . ILE A 1 633 ? 35.451 27.361 56.332 1.00 42.29 656 ILE A O 1
ATOM 4117 N N . THR A 1 634 ? 33.376 28.091 56.755 1.00 42.08 657 THR A N 1
ATOM 4118 C CA . THR A 1 634 ? 32.879 26.728 56.905 1.00 45.55 657 THR A CA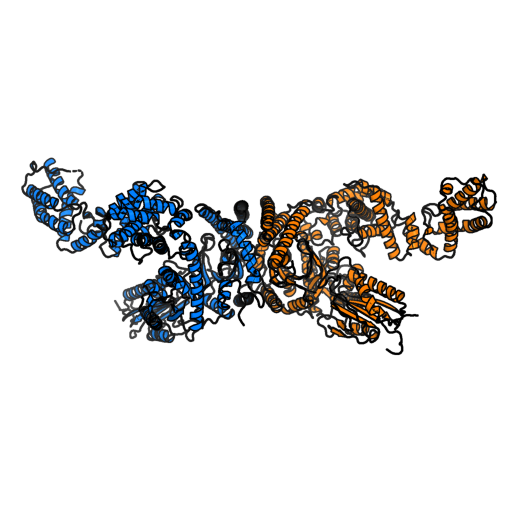 1
ATOM 4119 C C . THR A 1 634 ? 32.944 25.971 55.586 1.00 49.47 657 THR A C 1
ATOM 4120 O O . THR A 1 634 ? 33.376 24.813 55.556 1.00 55.18 657 THR A O 1
ATOM 4124 N N . VAL A 1 635 ? 32.535 26.608 54.481 1.00 42.47 658 VAL A N 1
ATOM 4125 C CA . VAL A 1 635 ? 32.622 25.950 53.179 1.00 46.94 658 VAL A CA 1
ATOM 4126 C C . VAL A 1 635 ? 34.068 25.589 52.862 1.00 44.06 658 VAL A C 1
ATOM 4127 O O . VAL A 1 635 ? 34.356 24.501 52.355 1.00 47.11 658 VAL A O 1
ATOM 4131 N N . MET A 1 636 ? 35.002 26.483 53.182 1.00 41.92 659 MET A N 1
ATOM 4132 C CA . MET A 1 636 ? 36.416 26.201 52.953 1.00 45.93 659 MET A CA 1
ATOM 4133 C C . MET A 1 636 ? 36.916 25.051 53.823 1.00 50.37 659 MET A C 1
ATOM 4134 O O . MET A 1 636 ? 37.541 24.105 53.331 1.00 49.01 659 MET A O 1
ATOM 4139 N N . GLN A 1 637 ? 36.663 25.134 55.130 1.00 48.56 660 GLN A N 1
ATOM 4140 C CA . GLN A 1 637 ? 37.260 24.236 56.108 1.00 49.15 660 GLN A CA 1
ATOM 4141 C C . GLN A 1 637 ? 36.570 22.881 56.103 1.00 50.23 660 GLN A C 1
ATOM 4142 O O . GLN A 1 637 ? 37.198 21.851 55.840 1.00 51.59 660 GLN A O 1
ATOM 4148 N N . LYS A 1 638 ? 35.267 22.874 56.391 1.00 48.27 661 LYS A N 1
ATOM 4149 C CA . LYS A 1 638 ? 34.549 21.620 56.582 1.00 60.20 661 LYS A CA 1
ATOM 4150 C C . LYS A 1 638 ? 34.479 20.814 55.289 1.00 58.21 661 LYS A C 1
ATOM 4151 O O . LYS A 1 638 ? 34.711 19.600 55.298 1.00 58.08 661 LYS A O 1
ATOM 4157 N N . HIS A 1 639 ? 34.185 21.468 54.166 1.00 56.89 662 HIS A N 1
ATOM 4158 C CA . HIS A 1 639 ? 33.872 20.739 52.944 1.00 55.78 662 HIS A CA 1
ATOM 4159 C C . HIS A 1 639 ? 35.088 20.494 52.054 1.00 56.00 662 HIS A C 1
ATOM 4160 O O . HIS A 1 639 ? 35.199 19.422 51.452 1.00 59.72 662 HIS A O 1
ATOM 4167 N N . GLN A 1 640 ? 36.014 21.449 51.964 1.00 52.49 663 GLN A N 1
ATOM 4168 C CA . GLN A 1 640 ? 37.168 21.313 51.086 1.00 47.34 663 GLN A CA 1
ATOM 4169 C C . GLN A 1 640 ? 38.473 21.028 51.818 1.00 50.15 663 GLN A C 1
ATOM 4170 O O . GLN A 1 640 ? 39.445 20.622 51.169 1.00 46.75 663 GLN A O 1
ATOM 4176 N N . LYS A 1 641 ? 38.513 21.220 53.140 1.00 50.22 664 LYS A N 1
ATOM 4177 C CA . LYS A 1 641 ? 39.718 21.074 53.958 1.00 44.25 664 LYS A CA 1
ATOM 4178 C C . LYS A 1 641 ? 40.773 22.115 53.596 1.00 43.59 664 LYS A C 1
ATOM 4179 O O . LYS A 1 641 ? 41.973 21.851 53.694 1.00 47.53 664 LYS A O 1
ATOM 4185 N N . TYR A 1 642 ? 40.337 23.301 53.180 1.00 46.03 665 TYR A N 1
ATOM 4186 C CA . TYR A 1 642 ? 41.239 24.391 52.841 1.00 43.68 665 TYR A CA 1
ATOM 4187 C C . TYR A 1 642 ? 41.553 25.231 54.073 1.00 43.48 665 TYR A C 1
ATOM 4188 O O . TYR A 1 642 ? 40.776 25.283 55.031 1.00 45.97 665 TYR A O 1
ATOM 4197 N N . PHE A 1 643 ? 42.705 25.898 54.035 1.00 42.80 666 PHE A N 1
ATOM 4198 C CA . PHE A 1 643 ? 43.028 26.929 55.016 1.00 45.58 666 PHE A CA 1
ATOM 4199 C C . PHE A 1 643 ? 42.562 28.284 54.499 1.00 48.64 666 PHE A C 1
ATOM 4200 O O . PHE A 1 643 ? 43.060 28.738 53.455 1.00 42.25 666 PHE A O 1
ATOM 4208 N N . PRO A 1 644 ? 41.621 28.955 55.165 1.00 46.58 667 PRO A N 1
ATOM 4209 C CA . PRO A 1 644 ? 41.336 30.350 54.815 1.00 45.13 667 PRO A CA 1
ATOM 4210 C C . PRO A 1 644 ? 42.554 31.224 55.063 1.00 43.46 667 PRO A C 1
ATOM 4211 O O . PRO A 1 644 ? 43.440 30.896 55.854 1.00 43.96 667 PRO A O 1
ATOM 4215 N N . VAL A 1 645 ? 42.597 32.355 54.367 1.00 43.33 668 VAL A N 1
ATOM 4216 C CA . VAL A 1 645 ? 43.666 33.326 54.548 1.00 46.19 668 VAL A CA 1
ATOM 4217 C C . VAL A 1 645 ? 43.031 34.655 54.916 1.00 43.65 668 VAL A C 1
ATOM 4218 O O . VAL A 1 645 ? 42.065 35.086 54.279 1.00 45.07 668 VAL A O 1
ATOM 4222 N N . THR A 1 646 ? 43.553 35.286 55.961 1.00 49.79 669 THR A N 1
ATOM 4223 C CA . THR A 1 646 ? 43.046 36.561 56.437 1.00 51.41 669 THR A CA 1
ATOM 4224 C C . THR A 1 646 ? 44.171 37.586 56.405 1.00 48.34 669 THR A C 1
ATOM 4225 O O . THR A 1 646 ? 45.350 37.233 56.502 1.00 49.44 669 THR A O 1
ATOM 4229 N N . SER A 1 647 ? 43.813 38.857 56.226 1.00 45.32 670 SER A N 1
ATOM 4230 C CA . SER A 1 647 ? 44.837 39.899 56.120 1.00 55.46 670 SER A CA 1
ATOM 4231 C C . SER A 1 647 ? 45.527 40.151 57.454 1.00 55.87 670 SER A C 1
ATOM 4232 O O . SER A 1 647 ? 44.877 40.266 58.499 1.00 49.84 670 SER A O 1
ATOM 4235 N N . LYS A 1 648 ? 46.857 40.259 57.400 1.00 59.41 671 LYS A N 1
ATOM 4236 C CA . LYS A 1 648 ? 47.654 40.660 58.549 1.00 64.53 671 LYS A CA 1
ATOM 4237 C C . LYS A 1 648 ? 47.377 42.089 58.997 1.00 69.24 671 LYS A C 1
ATOM 4238 O O . LYS A 1 648 ? 47.698 42.439 60.137 1.00 64.99 671 LYS A O 1
ATOM 4244 N N . THR A 1 649 ? 46.787 42.929 58.138 1.00 67.90 672 THR A N 1
ATOM 4245 C CA . THR A 1 649 ? 46.570 44.345 58.426 1.00 68.52 672 THR A CA 1
ATOM 4246 C C . THR A 1 649 ? 45.141 44.662 58.852 1.00 72.72 672 THR A C 1
ATOM 4247 O O . THR A 1 649 ? 44.936 45.235 59.930 1.00 83.13 672 THR A O 1
ATOM 4251 N N . MET A 1 650 ? 44.146 44.304 58.041 1.00 80.89 673 MET A N 1
ATOM 4252 C CA . MET A 1 650 ? 42.757 44.611 58.349 1.00 79.12 673 MET A CA 1
ATOM 4253 C C . MET A 1 650 ? 42.085 43.520 59.178 1.00 80.75 673 MET A C 1
ATOM 4254 O O . MET A 1 650 ? 40.972 43.729 59.665 1.00 82.39 673 MET A O 1
ATOM 4259 N N . GLY A 1 651 ? 42.724 42.348 59.338 1.00 69.10 674 GLY A N 1
ATOM 4260 C CA . GLY A 1 651 ? 42.091 41.197 59.956 1.00 64.83 674 GLY A CA 1
ATOM 4261 C C . GLY A 1 651 ? 40.995 40.537 59.153 1.00 65.72 674 GLY A C 1
ATOM 4262 O O . GLY A 1 651 ? 40.519 39.472 59.551 1.00 65.44 674 GLY A O 1
ATOM 4263 N N . ASN A 1 652 ? 40.582 41.131 58.022 1.00 63.94 675 ASN A N 1
ATOM 4264 C CA . ASN A 1 652 ? 39.476 40.609 57.230 1.00 62.19 675 ASN A CA 1
ATOM 4265 C C . ASN A 1 652 ? 39.970 39.551 56.247 1.00 56.04 675 ASN A C 1
ATOM 4266 O O . ASN A 1 652 ? 41.160 39.475 55.933 1.00 54.44 675 ASN A O 1
ATOM 4271 N N . LEU A 1 653 ? 39.035 38.729 55.753 1.00 53.08 676 LEU A N 1
ATOM 4272 C CA . LEU A 1 653 ? 39.408 37.608 54.889 1.00 52.38 676 LEU A CA 1
ATOM 4273 C C . LEU A 1 653 ? 39.918 38.117 53.543 1.00 42.10 676 LEU A C 1
ATOM 4274 O O . LEU A 1 653 ? 39.316 39.009 52.938 1.00 44.94 676 LEU A O 1
ATOM 4279 N N . LEU A 1 654 ? 41.047 37.563 53.084 1.00 35.81 677 LEU A N 1
ATOM 4280 C CA . LEU A 1 654 ? 41.583 37.747 51.743 1.00 36.53 677 LEU A CA 1
ATOM 4281 C C . LEU A 1 654 ? 40.973 36.719 50.796 1.00 46.80 677 LEU A C 1
ATOM 4282 O O . LEU A 1 654 ? 40.707 35.581 51.199 1.00 46.99 677 LEU A O 1
ATOM 4287 N N . PRO A 1 655 ? 40.744 37.061 49.527 1.00 45.48 678 PRO A N 1
ATOM 4288 C CA . PRO A 1 655 ? 40.137 36.084 48.609 1.00 44.97 678 PRO A CA 1
ATOM 4289 C C . PRO A 1 655 ? 41.076 34.944 48.232 1.00 45.05 678 PRO A C 1
ATOM 4290 O O . PRO A 1 655 ? 41.183 34.591 47.052 1.00 48.04 678 PRO A O 1
ATOM 4294 N N . CYS A 1 656 ? 41.743 34.351 49.225 1.00 43.44 679 CYS A N 1
ATOM 4295 C CA . CYS A 1 656 ? 42.746 33.319 49.010 1.00 45.05 679 CYS A CA 1
ATOM 4296 C C . CYS A 1 656 ? 42.428 32.087 49.845 1.00 52.70 679 CYS A C 1
ATOM 4297 O O . CYS A 1 656 ? 41.772 32.166 50.886 1.00 51.11 679 CYS A O 1
ATOM 4300 N N . PHE A 1 657 ? 42.923 30.940 49.380 1.00 49.92 680 PHE A N 1
ATOM 4301 C CA . PHE A 1 657 ? 42.841 29.699 50.132 1.00 47.53 680 PHE A CA 1
ATOM 4302 C C . PHE A 1 657 ? 44.106 28.889 49.908 1.00 48.95 680 PHE A C 1
ATOM 4303 O O . PHE A 1 657 ? 44.800 29.049 48.902 1.00 49.70 680 PHE A O 1
ATOM 4311 N N . ILE A 1 658 ? 44.398 28.018 50.871 1.00 45.89 681 ILE A N 1
ATOM 4312 C CA . ILE A 1 658 ? 45.494 27.064 50.772 1.00 48.33 681 ILE A CA 1
ATOM 4313 C C . ILE A 1 658 ? 44.907 25.662 50.775 1.00 44.34 681 ILE A C 1
ATOM 4314 O O . ILE A 1 658 ? 44.094 25.322 51.643 1.00 45.44 681 ILE A O 1
ATOM 4319 N N . THR A 1 659 ? 45.306 24.858 49.801 1.00 40.04 682 THR A N 1
ATOM 4320 C CA . THR A 1 659 ? 44.962 23.449 49.773 1.00 46.40 682 THR A CA 1
ATOM 4321 C C . THR A 1 659 ? 46.254 22.652 49.866 1.00 46.24 682 THR A C 1
ATOM 4322 O O . THR A 1 659 ? 47.266 23.029 49.277 1.00 49.07 682 THR A O 1
ATOM 4326 N N . VAL A 1 660 ? 46.234 21.565 50.621 1.00 42.51 683 VAL A N 1
ATOM 4327 C CA . VAL A 1 660 ? 47.429 20.758 50.831 1.00 46.55 683 VAL A CA 1
ATOM 4328 C C . VAL A 1 660 ? 47.312 19.552 49.907 1.00 45.01 683 VAL A C 1
ATOM 4329 O O . VAL A 1 660 ? 46.582 18.601 50.195 1.00 45.27 683 VAL A O 1
ATOM 4333 N N . ALA A 1 661 ? 48.012 19.594 48.777 1.00 45.37 684 ALA A N 1
ATOM 4334 C CA . ALA A 1 661 ? 47.989 18.478 47.850 1.00 50.48 684 ALA A CA 1
ATOM 4335 C C . ALA A 1 661 ? 48.915 17.366 48.340 1.00 51.73 684 ALA A C 1
ATOM 4336 O O . ALA A 1 661 ? 49.679 17.529 49.295 1.00 49.56 684 ALA A O 1
ATOM 4338 N N . ASN A 1 662 ? 48.847 16.222 47.661 1.00 51.33 685 ASN A N 1
ATOM 4339 C CA . ASN A 1 662 ? 49.618 15.040 48.026 1.00 47.07 685 ASN A CA 1
ATOM 4340 C C . ASN A 1 662 ? 50.447 14.583 46.835 1.00 48.58 685 ASN A C 1
ATOM 4341 O O . ASN A 1 662 ? 49.892 14.239 45.785 1.00 52.14 685 ASN A O 1
ATOM 4346 N N . GLY A 1 663 ? 51.762 14.576 46.999 1.00 47.44 686 GLY A N 1
ATOM 4347 C CA . GLY A 1 663 ? 52.641 13.983 46.014 1.00 50.65 686 GLY A CA 1
ATOM 4348 C C . GLY A 1 663 ? 53.225 14.990 45.046 1.00 56.23 686 GLY A C 1
ATOM 4349 O O . GLY A 1 663 ? 53.090 16.210 45.185 1.00 62.32 686 GLY A O 1
ATOM 4350 N N . ALA A 1 664 ? 53.895 14.442 44.032 1.00 54.32 687 ALA A N 1
ATOM 4351 C CA . ALA A 1 664 ? 54.575 15.241 43.014 1.00 59.96 687 ALA A CA 1
ATOM 4352 C C . ALA A 1 664 ? 53.596 15.660 41.911 1.00 54.95 687 ALA A C 1
ATOM 4353 O O . ALA A 1 664 ? 53.771 15.366 40.729 1.00 50.06 687 ALA A O 1
ATOM 4355 N N . ILE A 1 665 ? 52.547 16.366 42.332 1.00 54.54 688 ILE A N 1
ATOM 4356 C CA . ILE A 1 665 ? 51.504 16.840 41.428 1.00 53.74 688 ILE A CA 1
ATOM 4357 C C . ILE A 1 665 ? 52.008 18.053 40.659 1.00 50.93 688 ILE A C 1
ATOM 4358 O O . ILE A 1 665 ? 53.074 18.598 40.968 1.00 56.14 688 ILE A O 1
ATOM 4363 N N . LYS A 1 666 ? 51.239 18.490 39.664 1.00 51.90 689 LYS A N 1
ATOM 4364 C CA . LYS A 1 666 ? 51.521 19.725 38.945 1.00 50.23 689 LYS A CA 1
ATOM 4365 C C . LYS A 1 666 ? 50.726 20.855 39.591 1.00 53.29 689 LYS A C 1
ATOM 4366 O O . LYS A 1 666 ? 49.489 20.815 39.609 1.00 51.06 689 LYS A O 1
ATOM 4372 N N . GLU A 1 667 ? 51.438 21.854 40.127 1.00 53.45 690 GLU A N 1
ATOM 4373 C CA . GLU A 1 667 ? 50.795 22.881 40.946 1.00 54.00 690 GLU A CA 1
ATOM 4374 C C . GLU A 1 667 ? 49.702 23.619 40.180 1.00 49.82 690 GLU A C 1
ATOM 4375 O O . GLU A 1 667 ? 48.631 23.905 40.733 1.00 47.40 690 GLU A O 1
ATOM 4381 N N . GLU A 1 668 ? 49.948 23.918 38.901 1.00 61.16 691 GLU A N 1
ATOM 4382 C CA . GLU A 1 668 ? 48.988 24.672 38.095 1.00 58.52 691 GLU A CA 1
ATOM 4383 C C . GLU A 1 668 ? 47.665 23.922 37.962 1.00 54.70 691 GLU A C 1
ATOM 4384 O O . GLU A 1 668 ? 46.584 24.484 38.206 1.00 50.31 691 GLU A O 1
ATOM 4390 N N . VAL A 1 669 ? 47.739 22.643 37.590 1.00 52.41 692 VAL A N 1
ATOM 4391 C CA . VAL A 1 669 ? 46.540 21.829 37.399 1.00 49.94 692 VAL A CA 1
ATOM 4392 C C . VAL A 1 669 ? 45.733 21.755 38.691 1.00 45.83 692 VAL A C 1
ATOM 4393 O O . VAL A 1 669 ? 44.512 21.975 38.705 1.00 42.86 692 VAL A O 1
ATOM 4397 N N . VAL A 1 670 ? 46.411 21.439 39.796 1.00 44.47 693 VAL A N 1
ATOM 4398 C CA . VAL A 1 670 ? 45.719 21.207 41.059 1.00 41.74 693 VAL A CA 1
ATOM 4399 C C . VAL A 1 670 ? 45.061 22.489 41.546 1.00 43.40 693 VAL A C 1
ATOM 4400 O O . VAL A 1 670 ? 43.899 22.489 41.985 1.00 41.91 693 VAL A O 1
ATOM 4404 N N . ARG A 1 671 ? 45.801 23.602 41.484 1.00 48.12 694 ARG A N 1
ATOM 4405 C CA . ARG A 1 671 ? 45.245 24.897 41.859 1.00 42.09 694 ARG A CA 1
ATOM 4406 C C . ARG A 1 671 ? 44.004 25.229 41.046 1.00 49.74 694 ARG A C 1
ATOM 4407 O O . ARG A 1 671 ? 42.985 25.650 41.605 1.00 46.46 694 ARG A O 1
ATOM 4415 N N . LYS A 1 672 ? 44.071 25.066 39.718 1.00 46.12 695 LYS A N 1
ATOM 4416 C CA . LYS A 1 672 ? 42.918 25.427 38.897 1.00 44.19 695 LYS A CA 1
ATOM 4417 C C . LYS A 1 672 ? 41.708 24.560 39.226 1.00 40.79 695 LYS A C 1
ATOM 4418 O O . LYS A 1 672 ? 40.581 25.067 39.323 1.00 41.59 695 LYS A O 1
ATOM 4424 N N . GLY A 1 673 ? 41.915 23.253 39.408 1.00 39.59 696 GLY A N 1
ATOM 4425 C CA . GLY A 1 673 ? 40.785 22.387 39.719 1.00 37.30 696 GLY A CA 1
ATOM 4426 C C . GLY A 1 673 ? 40.129 22.754 41.036 1.00 42.25 696 GLY A C 1
ATOM 4427 O O . GLY A 1 673 ? 38.894 22.845 41.142 1.00 40.48 696 GLY A O 1
ATOM 4428 N N . ASN A 1 674 ? 40.953 22.999 42.056 1.00 41.30 697 ASN A N 1
ATOM 4429 C CA . ASN A 1 674 ? 40.418 23.407 43.345 1.00 41.61 697 ASN A CA 1
ATOM 4430 C C . ASN A 1 674 ? 39.686 24.744 43.244 1.00 43.81 697 ASN A C 1
ATOM 4431 O O . ASN A 1 674 ? 38.619 24.920 43.849 1.00 42.68 697 ASN A O 1
ATOM 4436 N N . GLU A 1 675 ? 40.233 25.693 42.473 1.00 43.64 698 GLU A N 1
ATOM 4437 C CA . GLU A 1 675 ? 39.569 26.984 42.308 1.00 43.24 698 GLU A CA 1
ATOM 4438 C C . GLU A 1 675 ? 38.201 26.820 41.660 1.00 41.36 698 GLU A C 1
ATOM 4439 O O . GLU A 1 675 ? 37.237 27.492 42.048 1.00 42.26 698 GLU A O 1
ATOM 4445 N N . ALA A 1 676 ? 38.093 25.919 40.679 1.00 40.92 699 ALA A N 1
ATOM 4446 C CA . ALA A 1 676 ? 36.800 25.687 40.038 1.00 35.04 699 ALA A CA 1
ATOM 4447 C C . ALA A 1 676 ? 35.790 25.124 41.034 1.00 40.21 699 ALA A C 1
ATOM 4448 O O . ALA A 1 676 ? 34.631 25.568 41.090 1.00 40.13 699 ALA A O 1
ATOM 4450 N N . VAL A 1 677 ? 36.218 24.149 41.840 1.00 34.94 700 VAL A N 1
ATOM 4451 C CA . VAL A 1 677 ? 35.297 23.561 42.814 1.00 40.39 700 VAL A CA 1
ATOM 4452 C C . VAL A 1 677 ? 34.839 24.611 43.825 1.00 42.79 700 VAL A C 1
ATOM 4453 O O . VAL A 1 677 ? 33.648 24.695 44.172 1.00 39.33 700 VAL A O 1
ATOM 4457 N N . LEU A 1 678 ? 35.776 25.418 44.327 1.00 39.33 701 LEU A N 1
ATOM 4458 C CA . LEU A 1 678 ? 35.399 26.408 45.328 1.00 38.05 701 LEU A CA 1
ATOM 4459 C C . LEU A 1 678 ? 34.478 27.459 44.729 1.00 41.03 701 LEU A C 1
ATOM 4460 O O . LEU A 1 678 ? 33.535 27.907 45.392 1.00 39.88 701 LEU A O 1
ATOM 4465 N N . ARG A 1 679 ? 34.715 27.852 43.473 1.00 37.43 702 ARG A N 1
ATOM 4466 C CA . ARG A 1 679 ? 33.794 28.777 42.824 1.00 36.79 702 ARG A CA 1
ATOM 4467 C C . ARG A 1 679 ? 32.393 28.195 42.757 1.00 38.25 702 ARG A C 1
ATOM 4468 O O . ARG A 1 679 ? 31.412 28.899 43.024 1.00 39.25 702 ARG A O 1
ATOM 4476 N N . ALA A 1 680 ? 32.277 26.911 42.401 1.00 37.69 703 ALA A N 1
ATOM 4477 C CA . ALA A 1 680 ? 30.957 26.288 42.313 1.00 35.53 703 ALA A CA 1
ATOM 4478 C C . ALA A 1 680 ? 30.246 26.315 43.662 1.00 43.96 703 ALA A C 1
ATOM 4479 O O . ALA A 1 680 ? 29.078 26.733 43.764 1.00 41.98 703 ALA A O 1
ATOM 4481 N N . ARG A 1 681 ? 30.942 25.867 44.714 1.00 37.69 704 ARG A N 1
ATOM 4482 C CA . ARG A 1 681 ? 30.338 25.867 46.044 1.00 39.49 704 ARG A CA 1
ATOM 4483 C C . ARG A 1 681 ? 29.945 27.277 46.472 1.00 39.62 704 ARG A C 1
ATOM 4484 O O . ARG A 1 681 ? 28.866 27.483 47.042 1.00 42.46 704 ARG A O 1
ATOM 4492 N N . TYR A 1 682 ? 30.794 28.269 46.183 1.00 39.89 705 TYR A N 1
ATOM 4493 C CA . TYR A 1 682 ? 30.483 29.634 46.592 1.00 42.02 705 TYR A CA 1
ATOM 4494 C C . TYR A 1 682 ? 29.316 30.206 45.805 1.00 44.13 705 TYR A C 1
ATOM 4495 O O . TYR A 1 682 ? 28.546 30.999 46.348 1.00 44.82 705 TYR A O 1
ATOM 4504 N N . GLU A 1 683 ? 29.173 29.827 44.531 1.00 43.72 706 GLU A N 1
ATOM 4505 C CA . GLU A 1 683 ? 28.016 30.264 43.754 1.00 46.24 706 GLU A CA 1
ATOM 4506 C C . GLU A 1 683 ? 26.729 29.696 44.334 1.00 47.21 706 GLU A C 1
ATOM 4507 O O . GLU A 1 683 ? 25.712 30.399 44.432 1.00 43.32 706 GLU A O 1
ATOM 4513 N N . ASP A 1 684 ? 26.761 28.421 44.734 1.00 44.38 707 ASP A N 1
ATOM 4514 C CA . ASP A 1 684 ? 25.607 27.840 45.412 1.00 44.61 707 ASP A CA 1
ATOM 4515 C C . ASP A 1 684 ? 25.299 28.581 46.711 1.00 46.91 707 ASP A C 1
ATOM 4516 O O . ASP A 1 684 ? 24.133 28.878 47.006 1.00 46.54 707 ASP A O 1
ATOM 4521 N N . ALA A 1 685 ? 26.333 28.885 47.500 1.00 45.62 708 ALA A N 1
ATOM 4522 C CA . ALA A 1 685 ? 26.116 29.598 48.755 1.00 47.46 708 ALA A CA 1
ATOM 4523 C C . ALA A 1 685 ? 25.563 30.997 48.507 1.00 47.56 708 ALA A C 1
ATOM 4524 O O . ALA A 1 685 ? 24.702 31.469 49.253 1.00 48.94 708 ALA A O 1
ATOM 4526 N N . LYS A 1 686 ? 26.053 31.672 47.463 1.00 50.83 709 LYS A N 1
ATOM 4527 C CA . LYS A 1 686 ? 25.562 33.001 47.103 1.00 51.60 709 LYS A CA 1
ATOM 4528 C C . LYS A 1 686 ? 24.085 32.955 46.744 1.00 46.73 709 LYS A C 1
ATOM 4529 O O . LYS A 1 686 ? 23.289 33.788 47.206 1.00 48.02 709 LYS A O 1
ATOM 4535 N N . PHE A 1 687 ? 23.697 31.948 45.960 1.00 42.50 710 PHE A N 1
ATOM 4536 C CA . PHE A 1 687 ? 22.297 31.793 45.584 1.00 49.63 710 PHE A CA 1
ATOM 4537 C C . PHE A 1 687 ? 21.418 31.500 46.799 1.00 49.20 710 PHE A C 1
ATOM 4538 O O . PHE A 1 687 ? 20.338 32.092 46.956 1.00 50.38 710 PHE A O 1
ATOM 4546 N N . PHE A 1 688 ? 21.874 30.608 47.686 1.00 50.12 711 PHE A N 1
ATOM 4547 C CA . PHE A 1 688 ? 21.057 30.239 48.841 1.00 49.60 711 PHE A CA 1
ATOM 4548 C C . PHE A 1 688 ? 20.983 31.364 49.867 1.00 45.54 711 PHE A C 1
ATOM 4549 O O . PHE A 1 688 ? 19.940 31.560 50.497 1.00 48.49 711 PHE A O 1
ATOM 4557 N N . TYR A 1 689 ? 22.074 32.111 50.053 1.00 45.07 712 TYR A N 1
ATOM 4558 C CA . TYR A 1 689 ? 22.040 33.272 50.939 1.00 50.73 712 TYR A CA 1
ATOM 4559 C C . TYR A 1 689 ? 21.084 34.332 50.411 1.00 49.60 712 TYR A C 1
ATOM 4560 O O . TYR A 1 689 ? 20.340 34.949 51.187 1.00 47.68 712 TYR A O 1
ATOM 4569 N N . LYS A 1 690 ? 21.093 34.560 49.092 1.00 46.58 713 LYS A N 1
ATOM 4570 C CA . LYS A 1 690 ? 20.145 35.505 48.512 1.00 50.55 713 LYS A CA 1
ATOM 4571 C C . LYS A 1 690 ? 18.710 35.050 48.735 1.00 46.23 713 LYS A C 1
ATOM 4572 O O . LYS A 1 690 ? 17.846 35.856 49.094 1.00 46.87 713 LYS A O 1
ATOM 4578 N N . MET A 1 691 ? 18.435 33.759 48.540 1.00 48.67 714 MET A N 1
ATOM 4579 C CA . MET A 1 691 ? 17.097 33.252 48.836 1.00 50.07 714 MET A CA 1
ATOM 4580 C C . MET A 1 691 ? 16.733 33.472 50.297 1.00 51.97 714 MET A C 1
ATOM 4581 O O . MET A 1 691 ? 15.631 33.938 50.611 1.00 50.47 714 MET A O 1
ATOM 4586 N N . ASP A 1 692 ? 17.657 33.137 51.204 1.00 51.46 715 ASP A N 1
ATOM 4587 C CA . ASP A 1 692 ? 17.384 33.173 52.637 1.00 51.44 715 ASP A CA 1
ATOM 4588 C C . ASP A 1 692 ? 17.093 34.589 53.120 1.00 52.61 715 ASP A C 1
ATOM 4589 O O . ASP A 1 692 ? 16.190 34.802 53.938 1.00 54.83 715 ASP A O 1
ATOM 4594 N N . THR A 1 693 ? 17.853 35.572 52.640 1.00 48.86 716 THR A N 1
ATOM 4595 C CA . THR A 1 693 ? 17.660 36.942 53.106 1.00 55.35 716 THR A CA 1
ATOM 4596 C C . THR A 1 693 ? 16.449 37.642 52.473 1.00 48.31 716 THR A C 1
ATOM 4597 O O . THR A 1 693 ? 16.365 38.869 52.567 1.00 46.47 716 THR A O 1
ATOM 4601 N N . GLN A 1 694 ? 15.524 36.913 51.840 1.00 48.87 717 GLN A N 1
ATOM 4602 C CA . GLN A 1 694 ? 14.260 37.490 51.396 1.00 52.00 717 GLN A CA 1
ATOM 4603 C C . GLN A 1 694 ? 13.170 37.402 52.454 1.00 52.92 717 GLN A C 1
ATOM 4604 O O . GLN A 1 694 ? 12.121 38.036 52.299 1.00 56.38 717 GLN A O 1
ATOM 4610 N N . LYS A 1 695 ? 13.385 36.621 53.509 1.00 58.20 718 LYS A N 1
ATOM 4611 C CA . LYS A 1 695 ? 12.474 36.548 54.641 1.00 60.55 718 LYS A CA 1
ATOM 4612 C C . LYS A 1 695 ? 13.250 36.800 55.927 1.00 57.00 718 LYS A C 1
ATOM 4613 O O . LYS A 1 695 ? 14.469 36.612 55.989 1.00 55.87 718 LYS A O 1
ATOM 4619 N N . LYS A 1 696 ? 12.531 37.234 56.958 1.00 53.29 719 LYS A N 1
ATOM 4620 C CA . LYS A 1 696 ? 13.122 37.288 58.286 1.00 56.99 719 LYS A CA 1
ATOM 4621 C C . LYS A 1 696 ? 13.295 35.876 58.835 1.00 53.28 719 LYS A C 1
ATOM 4622 O O . LYS A 1 696 ? 12.568 34.946 58.467 1.00 54.63 719 LYS A O 1
ATOM 4628 N N . LEU A 1 697 ? 14.291 35.716 59.708 1.00 50.64 720 LEU A N 1
ATOM 4629 C CA . LEU A 1 697 ? 14.571 34.401 60.274 1.00 49.36 720 LEU A CA 1
ATOM 4630 C C . LEU A 1 697 ? 13.361 33.843 61.014 1.00 51.46 720 LEU A C 1
ATOM 4631 O O . LEU A 1 697 ? 13.123 32.629 60.988 1.00 51.25 720 LEU A O 1
ATOM 4636 N N . SER A 1 698 ? 12.575 34.714 61.651 1.00 53.71 721 SER A N 1
ATOM 4637 C CA . SER A 1 698 ? 11.343 34.281 62.303 1.00 48.88 721 SER A CA 1
ATOM 4638 C C . SER A 1 698 ? 10.366 33.648 61.318 1.00 51.88 721 SER A C 1
ATOM 4639 O O . SER A 1 698 ? 9.524 32.836 61.717 1.00 53.52 721 SER A O 1
ATOM 4642 N N . GLU A 1 699 ? 10.442 34.018 60.038 1.00 44.80 722 GLU A N 1
ATOM 4643 C CA . GLU A 1 699 ? 9.521 33.459 59.059 1.00 56.86 722 GLU A CA 1
ATOM 4644 C C . GLU A 1 699 ? 9.931 32.068 58.603 1.00 61.89 722 GLU A C 1
ATOM 4645 O O . GLU A 1 699 ? 9.105 31.354 58.024 1.00 65.76 722 GLU A O 1
ATOM 4651 N N . PHE A 1 700 ? 11.180 31.668 58.850 1.00 56.34 723 PHE A N 1
ATOM 4652 C CA . PHE A 1 700 ? 11.600 30.297 58.596 1.00 49.06 723 PHE A CA 1
ATOM 4653 C C . PHE A 1 700 ? 11.165 29.343 59.697 1.00 51.45 723 PHE A C 1
ATOM 4654 O O . PHE A 1 700 ? 11.128 28.131 59.468 1.00 57.11 723 PHE A O 1
ATOM 4662 N N . ARG A 1 701 ? 10.830 29.862 60.881 1.00 58.22 724 ARG A N 1
ATOM 4663 C CA . ARG A 1 701 ? 10.620 29.002 62.042 1.00 51.98 724 ARG A CA 1
ATOM 4664 C C . ARG A 1 701 ? 9.460 28.037 61.837 1.00 51.28 724 ARG A C 1
ATOM 4665 O O . ARG A 1 701 ? 9.516 26.893 62.302 1.00 54.36 724 ARG A O 1
ATOM 4673 N N . ASP A 1 702 ? 8.415 28.463 61.127 1.00 56.62 725 ASP A N 1
ATOM 4674 C CA . ASP A 1 702 ? 7.254 27.602 60.938 1.00 54.62 725 ASP A CA 1
ATOM 4675 C C . ASP A 1 702 ? 7.567 26.369 60.098 1.00 49.98 725 ASP A C 1
ATOM 4676 O O . ASP A 1 702 ? 6.835 25.378 60.185 1.00 48.48 725 ASP A O 1
ATOM 4681 N N . GLN A 1 703 ? 8.629 26.401 59.294 1.00 46.65 726 GLN A N 1
ATOM 4682 C CA . GLN A 1 703 ? 9.020 25.231 58.518 1.00 52.84 726 GLN A CA 1
ATOM 4683 C C . GLN A 1 703 ? 9.755 24.189 59.353 1.00 49.68 726 GLN A C 1
ATOM 4684 O O . GLN A 1 703 ? 10.102 23.128 58.825 1.00 51.71 726 GLN A O 1
ATOM 4690 N N . LEU A 1 704 ? 10.006 24.458 60.635 1.00 51.64 727 LEU A N 1
ATOM 4691 C CA . LEU A 1 704 ? 10.479 23.412 61.532 1.00 52.00 727 LEU A CA 1
ATOM 4692 C C . LEU A 1 704 ? 9.442 22.318 61.735 1.00 48.45 727 LEU A C 1
ATOM 4693 O O . LEU A 1 704 ? 9.766 21.276 62.313 1.00 52.05 727 LEU A O 1
ATOM 4698 N N . SER A 1 705 ? 8.205 22.536 61.291 1.00 46.73 728 SER A N 1
ATOM 4699 C CA . SER A 1 705 ? 7.180 21.508 61.389 1.00 49.93 728 SER A CA 1
ATOM 4700 C C . SER A 1 705 ? 7.364 20.417 60.348 1.00 46.91 728 SER A C 1
ATOM 4701 O O . SER A 1 705 ? 6.680 19.392 60.415 1.00 48.95 728 SER A O 1
ATOM 4704 N N . SER A 1 706 ? 8.269 20.617 59.397 1.00 48.14 729 SER A N 1
ATOM 4705 C CA . SER A 1 706 ? 8.575 19.632 58.373 1.00 48.38 729 SER A CA 1
ATOM 4706 C C . SER A 1 706 ? 9.735 18.729 58.763 1.00 51.44 729 SER A C 1
ATOM 4707 O O . SER A 1 706 ? 10.099 17.837 57.989 1.00 59.12 729 SER A O 1
ATOM 4710 N N . ILE A 1 707 ? 10.317 18.929 59.939 1.00 49.20 730 ILE A N 1
ATOM 4711 C CA . ILE A 1 707 ? 11.419 18.110 60.424 1.00 47.66 730 ILE A CA 1
ATOM 4712 C C . ILE A 1 707 ? 10.936 17.392 61.673 1.00 48.85 730 ILE A C 1
ATOM 4713 O O . ILE A 1 707 ? 10.672 18.032 62.699 1.00 47.21 730 ILE A O 1
ATOM 4718 N N . LEU A 1 708 ? 10.809 16.070 61.591 1.00 44.32 731 LEU A N 1
ATOM 4719 C CA . LEU A 1 708 ? 10.399 15.297 62.753 1.00 48.12 731 LEU A CA 1
ATOM 4720 C C . LEU A 1 708 ? 11.527 15.239 63.771 1.00 51.46 731 LEU A C 1
ATOM 4721 O O . LEU A 1 708 ? 12.706 15.169 63.415 1.00 54.54 731 LEU A O 1
ATOM 4726 N N . PHE A 1 709 ? 11.162 15.287 65.047 1.00 41.96 732 PHE A N 1
ATOM 4727 C CA . PHE A 1 709 ? 12.107 14.962 66.101 1.00 47.37 732 PHE A CA 1
ATOM 4728 C C . PHE A 1 709 ? 11.961 13.519 66.561 1.00 46.88 732 PHE A C 1
ATOM 4729 O O . PHE A 1 709 ? 12.966 12.819 66.728 1.00 44.35 732 PHE A O 1
ATOM 4737 N N . HIS A 1 710 ? 10.722 13.057 66.728 1.00 44.28 733 HIS A N 1
ATOM 4738 C CA . HIS A 1 710 ? 10.379 11.690 67.090 1.00 44.56 733 HIS A CA 1
ATOM 4739 C C . HIS A 1 710 ? 8.878 11.534 66.910 1.00 48.66 733 HIS A C 1
ATOM 4740 O O . HIS A 1 710 ? 8.120 12.448 67.241 1.00 53.80 733 HIS A O 1
ATOM 4747 N N . GLU A 1 711 ? 8.458 10.379 66.378 1.00 51.45 734 GLU A N 1
ATOM 4748 C CA . GLU A 1 711 ? 7.052 10.189 66.020 1.00 52.50 734 GLU A CA 1
ATOM 4749 C C . GLU A 1 711 ? 6.122 10.435 67.202 1.00 50.00 734 GLU A C 1
ATOM 4750 O O . GLU A 1 711 ? 5.009 10.941 67.021 1.00 54.38 734 GLU A O 1
ATOM 4756 N N . ARG A 1 712 ? 6.563 10.117 68.415 1.00 51.06 735 ARG A N 1
ATOM 4757 C CA . ARG A 1 712 ? 5.734 10.306 69.593 1.00 53.68 735 ARG A CA 1
ATOM 4758 C C . ARG A 1 712 ? 5.821 11.713 70.161 1.00 54.87 735 ARG A C 1
ATOM 4759 O O . ARG A 1 712 ? 4.925 12.119 70.911 1.00 53.61 735 ARG A O 1
ATOM 4767 N N . LEU A 1 713 ? 6.868 12.466 69.820 1.00 52.55 736 LEU A N 1
ATOM 4768 C CA . LEU A 1 713 ? 7.090 13.792 70.380 1.00 54.36 736 LEU A CA 1
ATOM 4769 C C . LEU A 1 713 ? 6.853 14.924 69.393 1.00 53.44 736 LEU A C 1
ATOM 4770 O O . LEU A 1 713 ? 6.913 16.090 69.796 1.00 45.78 736 LEU A O 1
ATOM 4775 N N . GLY A 1 714 ? 6.594 14.621 68.122 1.00 49.58 737 GLY A N 1
ATOM 4776 C CA . GLY A 1 714 ? 6.322 15.658 67.153 1.00 41.71 737 GLY A CA 1
ATOM 4777 C C . GLY A 1 714 ? 7.549 16.165 66.424 1.00 47.62 737 GLY A C 1
ATOM 4778 O O . GLY A 1 714 ? 8.553 15.455 66.299 1.00 41.54 737 GLY A O 1
ATOM 4779 N N . THR A 1 715 ? 7.471 17.409 65.949 1.00 46.70 738 THR A N 1
ATOM 4780 C CA . THR A 1 715 ? 8.460 18.003 65.066 1.00 47.83 738 THR A CA 1
ATOM 4781 C C . THR A 1 715 ? 9.424 18.897 65.844 1.00 49.05 738 THR A C 1
ATOM 4782 O O . THR A 1 715 ? 9.332 19.048 67.064 1.00 47.75 738 THR A O 1
ATOM 4786 N N . MET A 1 716 ? 10.368 19.500 65.112 1.00 48.41 739 MET A N 1
ATOM 4787 C CA . MET A 1 716 ? 11.283 20.463 65.717 1.00 49.07 739 MET A CA 1
ATOM 4788 C C . MET A 1 716 ? 10.562 21.726 66.159 1.00 50.10 739 MET A C 1
ATOM 4789 O O . MET A 1 716 ? 10.982 22.373 67.127 1.00 49.73 739 MET A O 1
ATOM 4794 N N . LEU A 1 717 ? 9.477 22.089 65.473 1.00 49.90 740 LEU A N 1
ATOM 4795 C CA . LEU A 1 717 ? 8.689 23.234 65.911 1.00 49.35 740 LEU A CA 1
ATOM 4796 C C . LEU A 1 717 ? 8.077 22.982 67.285 1.00 49.61 740 LEU A C 1
ATOM 4797 O O . LEU A 1 717 ? 8.091 23.867 68.150 1.00 47.96 740 LEU A O 1
ATOM 4802 N N . ASP A 1 718 ? 7.548 21.773 67.507 1.00 45.47 741 ASP A N 1
ATOM 4803 C CA . ASP A 1 718 ? 7.030 21.416 68.825 1.00 47.26 741 ASP A CA 1
ATOM 4804 C C . ASP A 1 718 ? 8.130 21.463 69.878 1.00 48.15 741 ASP A C 1
ATOM 4805 O O . ASP A 1 718 ? 7.919 21.965 70.990 1.00 47.46 741 ASP A O 1
ATOM 4810 N N . LYS A 1 719 ? 9.311 20.936 69.543 1.00 46.10 742 LYS A N 1
ATOM 4811 C CA . LYS A 1 719 ? 10.430 20.939 70.476 1.00 48.26 742 LYS A CA 1
ATOM 4812 C C . LYS A 1 719 ? 10.821 22.361 70.865 1.00 50.45 742 LYS A C 1
ATOM 4813 O O . LYS A 1 719 ? 11.094 22.644 72.040 1.00 41.04 742 LYS A O 1
ATOM 4819 N N . MET A 1 720 ? 10.829 23.277 69.893 1.00 47.32 743 MET A N 1
ATOM 4820 C CA . MET A 1 720 ? 11.234 24.646 70.189 1.00 46.51 743 MET A CA 1
ATOM 4821 C C . MET A 1 720 ? 10.157 25.390 70.967 1.00 44.93 743 MET A C 1
ATOM 4822 O O . MET A 1 720 ? 10.473 26.208 71.841 1.00 47.03 743 MET A O 1
ATOM 4827 N N . LYS A 1 721 ? 8.883 25.119 70.673 1.00 40.48 744 LYS A N 1
ATOM 4828 C CA . LYS A 1 721 ? 7.812 25.641 71.515 1.00 40.33 744 LYS A CA 1
ATOM 4829 C C . LYS A 1 721 ? 7.962 25.160 72.955 1.00 45.16 744 LYS A C 1
ATOM 4830 O O . LYS A 1 721 ? 7.739 25.924 73.901 1.00 50.87 744 LYS A O 1
ATOM 4836 N N . ARG A 1 722 ? 8.346 23.897 73.143 1.00 46.57 745 ARG A N 1
ATOM 4837 C CA . ARG A 1 722 ? 8.559 23.393 74.496 1.00 45.70 745 ARG A CA 1
ATOM 4838 C C . ARG A 1 722 ? 9.743 24.084 75.163 1.00 45.76 745 ARG A C 1
ATOM 4839 O O . ARG A 1 722 ? 9.708 24.359 76.369 1.00 46.64 745 ARG A O 1
ATOM 4847 N N . VAL A 1 723 ? 10.801 24.364 74.398 1.00 42.06 746 VAL A N 1
ATOM 4848 C CA . VAL A 1 723 ? 11.953 25.074 74.953 1.00 42.31 746 VAL A CA 1
ATOM 4849 C C . VAL A 1 723 ? 11.547 26.471 75.409 1.00 48.36 746 VAL A C 1
ATOM 4850 O O . VAL A 1 723 ? 11.877 26.904 76.521 1.00 50.19 746 VAL A O 1
ATOM 4854 N N . GLU A 1 724 ? 10.808 27.192 74.565 1.00 47.22 747 GLU A N 1
ATOM 4855 C CA . GLU A 1 724 ? 10.472 28.573 74.888 1.00 47.41 747 GLU A CA 1
ATOM 4856 C C . GLU A 1 724 ? 9.429 28.686 75.996 1.00 46.49 747 GLU A C 1
ATOM 4857 O O . GLU A 1 724 ? 9.256 29.779 76.547 1.00 51.61 747 GLU A O 1
ATOM 4863 N N . ASN A 1 725 ? 8.752 27.594 76.355 1.00 46.29 748 ASN A N 1
ATOM 4864 C CA . ASN A 1 725 ? 7.863 27.585 77.510 1.00 43.74 748 ASN A CA 1
ATOM 4865 C C . ASN A 1 725 ? 8.567 27.169 78.793 1.00 46.59 748 ASN A C 1
ATOM 4866 O O . ASN A 1 725 ? 7.951 27.212 79.861 1.00 44.96 748 ASN A O 1
ATOM 4871 N N . THR A 1 726 ? 9.829 26.750 78.710 1.00 43.27 749 THR A N 1
ATOM 4872 C CA . THR A 1 726 ? 10.573 26.259 79.860 1.00 45.40 749 THR A CA 1
ATOM 4873 C C . THR A 1 726 ? 11.821 27.072 80.157 1.00 43.56 749 THR A C 1
ATOM 4874 O O . THR A 1 726 ? 12.419 26.896 81.224 1.00 48.99 749 THR A O 1
ATOM 4878 N N . VAL A 1 727 ? 12.219 27.964 79.255 1.00 39.76 750 VAL A N 1
ATOM 4879 C CA . VAL A 1 727 ? 13.550 28.546 79.310 1.00 41.90 750 VAL A CA 1
ATOM 4880 C C . VAL A 1 727 ? 13.711 29.477 80.517 1.00 45.93 750 VAL A C 1
ATOM 4881 O O . VAL A 1 727 ? 14.796 29.554 81.114 1.00 41.95 750 VAL A O 1
ATOM 4885 N N . ALA A 1 728 ? 12.634 30.150 80.936 1.00 40.18 751 ALA A N 1
ATOM 4886 C CA . ALA A 1 728 ? 12.744 31.152 81.991 1.00 42.72 751 ALA A CA 1
ATOM 4887 C C . ALA A 1 728 ? 12.910 30.499 83.361 1.00 50.83 751 ALA A C 1
ATOM 4888 O O . ALA A 1 728 ? 13.760 30.911 84.165 1.00 46.41 751 ALA A O 1
ATOM 4890 N N . GLU A 1 729 ? 12.091 29.490 83.655 1.00 49.25 752 GLU A N 1
ATOM 4891 C CA . GLU A 1 729 ? 12.225 28.804 84.931 1.00 49.48 752 GLU A CA 1
ATOM 4892 C C . GLU A 1 729 ? 13.578 28.112 85.032 1.00 48.57 752 GLU A C 1
ATOM 4893 O O . GLU A 1 729 ? 14.185 28.080 86.107 1.00 51.29 752 GLU A O 1
ATOM 4899 N N . VAL A 1 730 ? 14.078 27.573 83.916 1.00 43.72 753 VAL A N 1
ATOM 4900 C CA . VAL A 1 730 ? 15.417 26.989 83.923 1.00 47.68 753 VAL A CA 1
ATOM 4901 C C . VAL A 1 730 ? 16.461 28.057 84.225 1.00 46.78 753 VAL A C 1
ATOM 4902 O O . VAL A 1 730 ? 17.396 27.829 85.004 1.00 45.66 753 VAL A O 1
ATOM 4906 N N . ALA A 1 731 ? 16.304 29.246 83.633 1.00 46.06 754 ALA A N 1
ATOM 4907 C CA . ALA A 1 731 ? 17.215 30.351 83.924 1.00 41.80 754 ALA A CA 1
ATOM 4908 C C . ALA A 1 731 ? 17.222 30.693 85.411 1.00 47.31 754 ALA A C 1
ATOM 4909 O O . ALA A 1 731 ? 18.285 30.884 86.015 1.00 46.23 754 ALA A O 1
ATOM 4911 N N . LEU A 1 732 ? 16.038 30.782 86.020 1.00 49.09 755 LEU A N 1
ATOM 4912 C CA . LEU A 1 732 ? 15.975 31.070 87.453 1.00 39.66 755 LEU A CA 1
ATOM 4913 C C . LEU A 1 732 ? 16.621 29.958 88.268 1.00 44.18 755 LEU A C 1
ATOM 4914 O O . LEU A 1 732 ? 17.316 30.223 89.255 1.00 49.02 755 LEU A O 1
ATOM 4919 N N . LEU A 1 733 ? 16.410 28.707 87.866 1.00 49.97 756 LEU A N 1
ATOM 4920 C CA . LEU A 1 733 ? 17.067 27.589 88.526 1.00 42.42 756 LEU A CA 1
ATOM 4921 C C . LEU A 1 733 ? 18.581 27.647 88.375 1.00 50.83 756 LEU A C 1
ATOM 4922 O O . LEU A 1 733 ? 19.302 27.090 89.213 1.00 58.71 756 LEU A O 1
ATOM 4927 N N . LEU A 1 734 ? 19.077 28.302 87.326 1.00 46.01 757 LEU A N 1
ATOM 4928 C CA . LEU A 1 734 ? 20.506 28.498 87.136 1.00 43.30 757 LEU A CA 1
ATOM 4929 C C . LEU A 1 734 ? 21.016 29.777 87.783 1.00 44.62 757 LEU A C 1
ATOM 4930 O O . LEU A 1 734 ? 22.229 30.011 87.787 1.00 48.98 757 LEU A O 1
ATOM 4935 N N . GLY A 1 735 ? 20.130 30.607 88.319 1.00 43.22 758 GLY A N 1
ATOM 4936 C CA . GLY A 1 735 ? 20.567 31.839 88.952 1.00 53.59 758 GLY A CA 1
ATOM 4937 C C . GLY A 1 735 ? 20.959 32.935 87.987 1.00 51.50 758 GLY A C 1
ATOM 4938 O O . GLY A 1 735 ? 21.943 33.645 88.226 1.00 52.12 758 GLY A O 1
ATOM 4939 N N . ILE A 1 736 ? 20.218 33.092 86.904 1.00 49.63 759 ILE A N 1
ATOM 4940 C CA . ILE A 1 736 ? 20.470 34.134 85.918 1.00 48.58 759 ILE A CA 1
ATOM 4941 C C . ILE A 1 736 ? 19.783 35.414 86.366 1.00 42.60 759 ILE A C 1
ATOM 4942 O O . ILE A 1 736 ? 18.673 35.381 86.912 1.00 39.48 759 ILE A O 1
ATOM 4947 N N . ASN A 1 737 ? 20.453 36.544 86.152 1.00 42.09 760 ASN A N 1
ATOM 4948 C CA . ASN A 1 737 ? 19.822 37.849 86.302 1.00 37.81 760 ASN A CA 1
ATOM 4949 C C . ASN A 1 737 ? 18.440 37.842 85.668 1.00 44.30 760 ASN A C 1
ATOM 4950 O O . ASN A 1 737 ? 18.300 37.583 84.468 1.00 46.31 760 ASN A O 1
ATOM 4955 N N . GLU A 1 738 ? 17.420 38.121 86.485 1.00 40.08 761 GLU A N 1
ATOM 4956 C CA . GLU A 1 738 ? 16.049 38.144 85.987 1.00 45.63 761 GLU A CA 1
ATOM 4957 C C . GLU A 1 738 ? 15.873 39.152 84.852 1.00 49.10 761 GLU A C 1
ATOM 4958 O O . GLU A 1 738 ? 15.041 38.948 83.957 1.00 49.50 761 GLU A O 1
ATOM 4964 N N . LYS A 1 739 ? 16.661 40.227 84.850 1.00 46.34 762 LYS A N 1
ATOM 4965 C CA . LYS A 1 739 ? 16.546 41.212 83.784 1.00 46.11 762 LYS A CA 1
ATOM 4966 C C . LYS A 1 739 ? 17.004 40.667 82.439 1.00 45.68 762 LYS A C 1
ATOM 4967 O O . LYS A 1 739 ? 16.676 41.257 81.405 1.00 48.41 762 LYS A O 1
ATOM 4973 N N . MET A 1 740 ? 17.756 39.564 82.426 1.00 41.95 763 MET A N 1
ATOM 4974 C CA . MET A 1 740 ? 18.118 38.898 81.181 1.00 41.98 763 MET A CA 1
ATOM 4975 C C . MET A 1 740 ? 17.023 37.977 80.661 1.00 42.33 763 MET A C 1
ATOM 4976 O O . MET A 1 740 ? 17.119 37.526 79.514 1.00 38.91 763 MET A O 1
ATOM 4981 N N . ILE A 1 741 ? 16.001 37.683 81.469 1.00 46.20 764 ILE A N 1
ATOM 4982 C CA . ILE A 1 741 ? 14.964 36.719 81.074 1.00 42.13 764 ILE A CA 1
ATOM 4983 C C . ILE A 1 741 ? 14.258 37.131 79.770 1.00 46.40 764 ILE A C 1
ATOM 4984 O O . ILE A 1 741 ? 14.051 36.265 78.911 1.00 45.94 764 ILE A O 1
ATOM 4989 N N . PRO A 1 742 ? 13.841 38.392 79.586 1.00 48.16 765 PRO A N 1
ATOM 4990 C CA . PRO A 1 742 ? 13.103 38.718 78.350 1.00 44.05 765 PRO A CA 1
ATOM 4991 C C . PRO A 1 742 ? 13.926 38.545 77.088 1.00 48.15 765 PRO A C 1
ATOM 4992 O O . PRO A 1 742 ? 13.362 38.215 76.036 1.00 48.08 765 PRO A O 1
ATOM 4996 N N . ALA A 1 743 ? 15.241 38.763 77.151 1.00 43.72 766 ALA A N 1
ATOM 4997 C CA . ALA A 1 743 ? 16.082 38.450 76.002 1.00 41.63 766 ALA A CA 1
ATOM 4998 C C . ALA A 1 743 ? 16.144 36.943 75.781 1.00 44.71 766 ALA A C 1
ATOM 4999 O O . ALA A 1 743 ? 15.906 36.457 74.666 1.00 48.59 766 ALA A O 1
ATOM 5001 N N . ILE A 1 744 ? 16.422 36.188 76.850 1.00 40.47 767 ILE A N 1
ATOM 5002 C CA . ILE A 1 744 ? 16.453 34.727 76.781 1.00 40.76 767 ILE A CA 1
ATOM 5003 C C . ILE A 1 744 ? 15.214 34.202 76.062 1.00 44.46 767 ILE A C 1
ATOM 5004 O O . ILE A 1 744 ? 15.311 33.418 75.108 1.00 44.46 767 ILE A O 1
ATOM 5009 N N . LYS A 1 745 ? 14.031 34.665 76.485 1.00 44.53 768 LYS A N 1
ATOM 5010 C CA . LYS A 1 745 ? 12.788 34.209 75.867 1.00 42.80 768 LYS A CA 1
ATOM 5011 C C . LYS A 1 745 ? 12.761 34.532 74.380 1.00 45.13 768 LYS A C 1
ATOM 5012 O O . LYS A 1 745 ? 12.444 33.667 73.552 1.00 40.45 768 LYS A O 1
ATOM 5018 N N . ASP A 1 746 ? 13.105 35.774 74.020 1.00 46.64 769 ASP A N 1
ATOM 5019 C CA . ASP A 1 746 ? 13.193 36.131 72.608 1.00 43.69 769 ASP A CA 1
ATOM 5020 C C . ASP A 1 746 ? 14.129 35.185 71.878 1.00 45.23 769 ASP A C 1
ATOM 5021 O O . ASP A 1 746 ? 13.813 34.712 70.779 1.00 45.16 769 ASP A O 1
ATOM 5026 N N . ALA A 1 747 ? 15.271 34.864 72.499 1.00 42.74 770 ALA A N 1
ATOM 5027 C CA . ALA A 1 747 ? 16.184 33.900 71.899 1.00 44.17 770 ALA A CA 1
ATOM 5028 C C . ALA A 1 747 ? 15.462 32.591 71.603 1.00 44.97 770 ALA A C 1
ATOM 5029 O O . ALA A 1 747 ? 15.530 32.069 70.485 1.00 42.34 770 ALA A O 1
ATOM 5031 N N . ALA A 1 748 ? 14.719 32.073 72.584 1.00 39.76 771 ALA A N 1
ATOM 5032 C CA . ALA A 1 748 ? 14.064 30.786 72.387 1.00 47.33 771 ALA A CA 1
ATOM 5033 C C . ALA A 1 748 ? 12.991 30.869 71.311 1.00 48.76 771 ALA A C 1
ATOM 5034 O O . ALA A 1 748 ? 12.663 29.853 70.682 1.00 39.87 771 ALA A O 1
ATOM 5036 N N . ALA A 1 749 ? 12.448 32.064 71.065 1.00 47.15 772 ALA A N 1
ATOM 5037 C CA . ALA A 1 749 ? 11.441 32.179 70.018 1.00 40.79 772 ALA A CA 1
ATOM 5038 C C . ALA A 1 749 ? 12.047 32.090 68.626 1.00 44.55 772 ALA A C 1
ATOM 5039 O O . ALA A 1 749 ? 11.310 31.899 67.654 1.00 52.50 772 ALA A O 1
ATOM 5041 N N . LEU A 1 750 ? 13.366 32.206 68.509 1.00 46.60 773 LEU A N 1
ATOM 5042 C CA . LEU A 1 750 ? 14.045 32.079 67.234 1.00 42.22 773 LEU A CA 1
ATOM 5043 C C . LEU A 1 750 ? 14.958 30.862 67.161 1.00 46.46 773 LEU A C 1
ATOM 5044 O O . LEU A 1 750 ? 15.504 30.584 66.086 1.00 42.69 773 LEU A O 1
ATOM 5049 N N . ALA A 1 751 ? 15.123 30.127 68.263 1.00 44.82 774 ALA A N 1
ATOM 5050 C CA . ALA A 1 751 ? 16.122 29.068 68.333 1.00 43.31 774 ALA A CA 1
ATOM 5051 C C . ALA A 1 751 ? 15.877 27.997 67.274 1.00 48.24 774 ALA A C 1
ATOM 5052 O O . ALA A 1 751 ? 14.754 27.508 67.108 1.00 40.61 774 ALA A O 1
ATOM 5054 N N . MET A 1 752 ? 16.942 27.653 66.549 1.00 47.13 775 MET A N 1
ATOM 5055 C CA . MET A 1 752 ? 16.952 26.619 65.516 1.00 43.73 775 MET A CA 1
ATOM 5056 C C . MET A 1 752 ? 16.053 26.949 64.325 1.00 46.96 775 MET A C 1
ATOM 5057 O O . MET A 1 752 ? 15.721 26.061 63.535 1.00 49.04 775 MET A O 1
ATOM 5062 N N . SER A 1 753 ? 15.662 28.216 64.155 1.00 48.82 776 SER A N 1
ATOM 5063 C CA . SER A 1 753 ? 14.904 28.599 62.964 1.00 47.77 776 SER A CA 1
ATOM 5064 C C . SER A 1 753 ? 15.701 28.393 61.685 1.00 45.04 776 SER A C 1
ATOM 5065 O O . SER A 1 753 ? 15.106 28.224 60.614 1.00 47.20 776 SER A O 1
ATOM 5068 N N . ASP A 1 754 ? 17.030 28.402 61.772 1.00 41.24 777 ASP A N 1
ATOM 5069 C CA . ASP A 1 754 ? 17.864 28.294 60.584 1.00 47.80 777 ASP A CA 1
ATOM 5070 C C . ASP A 1 754 ? 17.862 26.901 59.967 1.00 47.40 777 ASP A C 1
ATOM 5071 O O . ASP A 1 754 ? 18.338 26.754 58.836 1.00 40.23 777 ASP A O 1
ATOM 5076 N N . LEU A 1 755 ? 17.354 25.885 60.674 1.00 45.41 778 LEU A N 1
ATOM 5077 C CA . LEU A 1 755 ? 17.373 24.530 60.130 1.00 43.22 778 LEU A CA 1
ATOM 5078 C C . LEU A 1 755 ? 16.563 24.435 58.843 1.00 45.90 778 LEU A C 1
ATOM 5079 O O . LEU A 1 755 ? 16.844 23.584 57.993 1.00 48.83 778 LEU A O 1
ATOM 5084 N N . ALA A 1 756 ? 15.572 25.304 58.674 1.00 46.30 779 ALA A N 1
ATOM 5085 C CA . ALA A 1 756 ? 14.720 25.291 57.496 1.00 51.56 779 ALA A CA 1
ATOM 5086 C C . ALA A 1 756 ? 15.160 26.295 56.437 1.00 47.79 779 ALA A C 1
ATOM 5087 O O . ALA A 1 756 ? 14.436 26.505 55.459 1.00 51.10 779 ALA A O 1
ATOM 5089 N N . THR A 1 757 ? 16.317 26.928 56.612 1.00 48.72 780 THR A N 1
ATOM 5090 C CA . THR A 1 757 ? 16.835 27.820 55.587 1.00 49.27 780 THR A CA 1
ATOM 5091 C C . THR A 1 757 ? 17.590 27.014 54.534 1.00 50.51 780 THR A C 1
ATOM 5092 O O . THR A 1 757 ? 17.945 25.850 54.738 1.00 49.93 780 THR A O 1
ATOM 5096 N N . ASN A 1 758 ? 17.817 27.648 53.384 1.00 50.72 781 ASN A N 1
ATOM 5097 C CA . ASN A 1 758 ? 18.454 26.949 52.273 1.00 49.33 781 ASN A CA 1
ATOM 5098 C C . ASN A 1 758 ? 19.938 26.730 52.538 1.00 47.70 781 ASN A C 1
ATOM 5099 O O . ASN A 1 758 ? 20.483 25.661 52.229 1.00 56.95 781 ASN A O 1
ATOM 5104 N N . ILE A 1 759 ? 20.600 27.730 53.119 1.00 48.32 782 ILE A N 1
ATOM 5105 C CA . ILE A 1 759 ? 22.031 27.636 53.387 1.00 52.25 782 ILE A CA 1
ATOM 5106 C C . ILE A 1 759 ? 22.324 26.448 54.296 1.00 50.21 782 ILE A C 1
ATOM 5107 O O . ILE A 1 759 ? 23.236 25.654 54.038 1.00 49.29 782 ILE A O 1
ATOM 5112 N N . VAL A 1 760 ? 21.549 26.302 55.373 1.00 45.43 783 VAL A N 1
ATOM 5113 C CA . VAL A 1 760 ? 21.792 25.193 56.289 1.00 51.04 783 VAL A CA 1
ATOM 5114 C C . VAL A 1 760 ? 21.351 23.880 55.656 1.00 51.98 783 VAL A C 1
ATOM 5115 O O . VAL A 1 760 ? 21.993 22.838 55.837 1.00 47.69 783 VAL A O 1
ATOM 5119 N N . THR A 1 761 ? 20.262 23.911 54.886 1.00 52.30 784 THR A N 1
ATOM 5120 C CA . THR A 1 761 ? 19.792 22.689 54.247 1.00 49.81 784 THR A CA 1
ATOM 5121 C C . THR A 1 761 ? 20.855 22.108 53.323 1.00 52.53 784 THR A C 1
ATOM 5122 O O . THR A 1 761 ? 21.027 20.886 53.257 1.00 53.48 784 THR A O 1
ATOM 5126 N N . GLU A 1 762 ? 21.615 22.961 52.636 1.00 52.82 785 GLU A N 1
ATOM 5127 C CA . GLU A 1 762 ? 22.689 22.419 51.813 1.00 52.53 785 GLU A CA 1
ATOM 5128 C C . GLU A 1 762 ? 24.025 22.337 52.550 1.00 55.71 785 GLU A C 1
ATOM 5129 O O . GLU A 1 762 ? 24.840 21.464 52.230 1.00 58.40 785 GLU A O 1
ATOM 5135 N N . PHE A 1 763 ? 24.271 23.201 53.536 1.00 49.51 786 PHE A N 1
ATOM 5136 C CA . PHE A 1 763 ? 25.517 23.194 54.311 1.00 49.63 786 PHE A CA 1
ATOM 5137 C C . PHE A 1 763 ? 25.178 22.925 55.780 1.00 56.78 786 PHE A C 1
ATOM 5138 O O . PHE A 1 763 ? 25.088 23.849 56.595 1.00 55.27 786 PHE A O 1
ATOM 5146 N N . THR A 1 764 ? 25.024 21.644 56.126 1.00 49.62 787 THR A N 1
ATOM 5147 C CA . THR A 1 764 ? 24.475 21.292 57.433 1.00 52.32 787 THR A CA 1
ATOM 5148 C C . THR A 1 764 ? 25.382 21.692 58.593 1.00 51.03 787 THR A C 1
ATOM 5149 O O . THR A 1 764 ? 24.903 21.787 59.728 1.00 46.75 787 THR A O 1
ATOM 5153 N N . SER A 1 765 ? 26.669 21.935 58.343 1.00 52.67 788 SER A N 1
ATOM 5154 C CA . SER A 1 765 ? 27.571 22.365 59.405 1.00 49.59 788 SER A CA 1
ATOM 5155 C C . SER A 1 765 ? 27.297 23.790 59.871 1.00 55.35 788 SER A C 1
ATOM 5156 O O . SER A 1 765 ? 27.868 24.213 60.886 1.00 55.19 788 SER A O 1
ATOM 5159 N N . LEU A 1 766 ? 26.432 24.525 59.172 1.00 49.19 789 LEU A N 1
ATOM 5160 C CA . LEU A 1 766 ? 26.151 25.923 59.459 1.00 44.84 789 LEU A CA 1
ATOM 5161 C C . LEU A 1 766 ? 24.939 26.127 60.359 1.00 47.50 789 LEU A C 1
ATOM 5162 O O . LEU A 1 766 ? 24.501 27.269 60.530 1.00 52.20 789 LEU A O 1
ATOM 5167 N N . ALA A 1 767 ? 24.376 25.064 60.926 1.00 41.16 790 ALA A N 1
ATOM 5168 C CA . ALA A 1 767 ? 23.291 25.251 61.878 1.00 46.89 790 ALA A CA 1
ATOM 5169 C C . ALA A 1 767 ? 23.808 25.981 63.116 1.00 49.00 790 ALA A C 1
ATOM 5170 O O . ALA A 1 767 ? 24.963 25.818 63.521 1.00 51.35 790 ALA A O 1
ATOM 5172 N N . GLY A 1 768 ? 22.945 26.800 63.710 1.00 45.52 791 GLY A N 1
ATOM 5173 C CA . GLY A 1 768 ? 23.348 27.703 64.797 1.00 39.22 791 GLY A CA 1
ATOM 5174 C C . GLY A 1 768 ? 24.102 28.933 64.335 1.00 42.47 791 GLY A C 1
ATOM 5175 O O . GLY A 1 768 ? 23.717 30.059 64.660 1.00 49.48 791 GLY A O 1
ATOM 5176 N N . ILE A 1 769 ? 25.182 28.740 63.575 1.00 41.81 792 ILE A N 1
ATOM 5177 C CA . ILE A 1 769 ? 25.924 29.860 63.002 1.00 43.08 792 ILE A CA 1
ATOM 5178 C C . ILE A 1 769 ? 25.000 30.748 62.177 1.00 46.46 792 ILE A C 1
ATOM 5179 O O . ILE A 1 769 ? 24.997 31.982 62.312 1.00 47.03 792 ILE A O 1
ATOM 5184 N N . MET A 1 770 ? 24.198 30.126 61.306 1.00 46.64 793 MET A N 1
ATOM 5185 C CA . MET A 1 770 ? 23.321 30.886 60.424 1.00 47.96 793 MET A CA 1
ATOM 5186 C C . MET A 1 770 ? 22.188 31.553 61.195 1.00 45.94 793 MET A C 1
ATOM 5187 O O . MET A 1 770 ? 21.759 32.650 60.833 1.00 45.96 793 MET A O 1
ATOM 5192 N N . ALA A 1 771 ? 21.657 30.895 62.228 1.00 44.78 794 ALA A N 1
ATOM 5193 C CA . ALA A 1 771 ? 20.631 31.548 63.033 1.00 43.90 794 ALA A CA 1
ATOM 5194 C C . ALA A 1 771 ? 21.184 32.816 63.665 1.00 43.35 794 ALA A C 1
ATOM 5195 O O . ALA A 1 771 ? 20.513 33.853 63.688 1.00 43.06 794 ALA A O 1
ATOM 5197 N N . ARG A 1 772 ? 22.427 32.757 64.139 1.00 45.14 795 ARG A N 1
ATOM 5198 C CA . ARG A 1 772 ? 23.096 33.935 64.679 1.00 49.98 795 ARG A CA 1
ATOM 5199 C C . ARG A 1 772 ? 23.219 35.035 63.624 1.00 45.74 795 ARG A C 1
ATOM 5200 O O . ARG A 1 772 ? 22.820 36.187 63.855 1.00 44.81 795 ARG A O 1
ATOM 5208 N N . HIS A 1 773 ? 23.761 34.693 62.451 1.00 42.37 796 HIS A N 1
ATOM 5209 C CA . HIS A 1 773 ? 23.957 35.698 61.405 1.00 46.70 796 HIS A CA 1
ATOM 5210 C C . HIS A 1 773 ? 22.633 36.311 60.952 1.00 49.20 796 HIS A C 1
ATOM 5211 O O . HIS A 1 773 ? 22.524 37.533 60.792 1.00 43.42 796 HIS A O 1
ATOM 5218 N N . TYR A 1 774 ? 21.611 35.478 60.744 1.00 47.11 797 TYR A N 1
ATOM 5219 C CA . TYR A 1 774 ? 20.329 35.976 60.263 1.00 44.75 797 TYR A CA 1
ATOM 5220 C C . TYR A 1 774 ? 19.623 36.810 61.319 1.00 46.61 797 TYR A C 1
ATOM 5221 O O . TYR A 1 774 ? 18.951 37.792 60.985 1.00 47.59 797 TYR A O 1
ATOM 5230 N N . ALA A 1 775 ? 19.744 36.434 62.596 1.00 47.34 798 ALA A N 1
ATOM 5231 C CA . ALA A 1 775 ? 19.177 37.254 63.661 1.00 42.54 798 ALA A CA 1
ATOM 5232 C C . ALA A 1 775 ? 19.843 38.621 63.698 1.00 44.95 798 ALA A C 1
ATOM 5233 O O . ALA A 1 775 ? 19.167 39.654 63.775 1.00 40.31 798 ALA A O 1
ATOM 5235 N N . LEU A 1 776 ? 21.177 38.642 63.633 1.00 46.64 799 LEU A N 1
ATOM 5236 C CA . LEU A 1 776 ? 21.898 39.907 63.549 1.00 43.70 799 LEU A CA 1
ATOM 5237 C C . LEU A 1 776 ? 21.408 40.735 62.367 1.00 46.91 799 LEU A C 1
ATOM 5238 O O . LEU A 1 776 ? 21.220 41.953 62.479 1.00 45.39 799 LEU A O 1
ATOM 5243 N N . ARG A 1 777 ? 21.184 40.082 61.228 1.00 44.46 800 ARG A N 1
ATOM 5244 C CA . ARG A 1 777 ? 20.673 40.779 60.054 1.00 44.85 800 ARG A CA 1
ATOM 5245 C C . ARG A 1 777 ? 19.300 41.383 60.325 1.00 46.22 800 ARG A C 1
ATOM 5246 O O . ARG A 1 777 ? 19.041 42.545 59.992 1.00 40.31 800 ARG A O 1
ATOM 5254 N N . ASP A 1 778 ? 18.407 40.605 60.937 1.00 48.10 801 ASP A N 1
ATOM 5255 C CA . ASP A 1 778 ? 17.050 41.055 61.217 1.00 47.59 801 ASP A CA 1
ATOM 5256 C C . ASP A 1 778 ? 16.999 42.171 62.254 1.00 52.04 801 ASP A C 1
ATOM 5257 O O . ASP A 1 778 ? 15.917 42.717 62.492 1.00 55.67 801 ASP A O 1
ATOM 5262 N N . GLY A 1 779 ? 18.123 42.505 62.883 1.00 49.09 802 GLY A N 1
ATOM 5263 C CA . GLY A 1 779 ? 18.180 43.596 63.833 1.00 54.60 802 GLY A CA 1
ATOM 5264 C C . GLY A 1 779 ? 18.204 43.203 65.293 1.00 56.99 802 GLY A C 1
ATOM 5265 O O . GLY A 1 779 ? 17.989 44.066 66.153 1.00 54.21 802 GLY A O 1
ATOM 5266 N N . LEU A 1 780 ? 18.460 41.942 65.605 1.00 51.75 803 LEU A N 1
ATOM 5267 C CA . LEU A 1 780 ? 18.430 41.484 66.982 1.00 45.78 803 LEU A CA 1
ATOM 5268 C C . LEU A 1 780 ? 19.786 41.692 67.648 1.00 51.86 803 LEU A C 1
ATOM 5269 O O . LEU A 1 780 ? 20.811 41.885 66.983 1.00 47.26 803 LEU A O 1
ATOM 5274 N N . SER A 1 781 ? 19.775 41.660 68.983 1.00 45.59 804 SER A N 1
ATOM 5275 C CA . SER A 1 781 ? 20.983 41.886 69.765 1.00 45.64 804 SER A CA 1
ATOM 5276 C C . SER A 1 781 ? 22.024 40.808 69.487 1.00 48.66 804 SER A C 1
ATOM 5277 O O . SER A 1 781 ? 21.698 39.677 69.120 1.00 47.82 804 SER A O 1
ATOM 5280 N N . GLU A 1 782 ? 23.293 41.170 69.673 1.00 44.95 805 GLU A N 1
ATOM 5281 C CA . GLU A 1 782 ? 24.369 40.194 69.543 1.00 49.15 805 GLU A CA 1
ATOM 5282 C C . GLU A 1 782 ? 24.278 39.127 70.625 1.00 51.46 805 GLU A C 1
ATOM 5283 O O . GLU A 1 782 ? 24.724 37.991 70.421 1.00 51.77 805 GLU A O 1
ATOM 5289 N N . GLN A 1 783 ? 23.669 39.465 71.763 1.00 43.85 806 GLN A N 1
ATOM 5290 C CA . GLN A 1 783 ? 23.470 38.498 72.836 1.00 42.13 806 GLN A CA 1
ATOM 5291 C C . GLN A 1 783 ? 22.479 37.418 72.414 1.00 45.40 806 GLN A C 1
ATOM 5292 O O . GLN A 1 783 ? 22.736 36.217 72.582 1.00 48.20 806 GLN A O 1
ATOM 5298 N N . ILE A 1 784 ? 21.355 37.829 71.825 1.00 47.77 807 ILE A N 1
ATOM 5299 C CA . ILE A 1 784 ? 20.345 36.875 71.373 1.00 49.01 807 ILE A CA 1
ATOM 5300 C C . ILE A 1 784 ? 20.913 35.988 70.273 1.00 44.32 807 ILE A C 1
ATOM 5301 O O . ILE A 1 784 ? 20.782 34.754 70.301 1.00 42.49 807 ILE A O 1
ATOM 5306 N N . ALA A 1 785 ? 21.561 36.611 69.289 1.00 38.80 808 ALA A N 1
ATOM 5307 C CA . ALA A 1 785 ? 22.122 35.862 68.172 1.00 49.59 808 ALA A CA 1
ATOM 5308 C C . ALA A 1 785 ? 23.165 34.862 68.655 1.00 45.12 808 ALA A C 1
ATOM 5309 O O . ALA A 1 785 ? 23.204 33.704 68.200 1.00 46.68 808 ALA A O 1
ATOM 5311 N N . GLU A 1 786 ? 24.011 35.288 69.592 1.00 44.15 809 GLU A N 1
ATOM 5312 C CA . GLU A 1 786 ? 24.999 34.373 70.135 1.00 42.57 809 GLU A CA 1
ATOM 5313 C C . GLU A 1 786 ? 24.321 33.208 70.844 1.00 48.64 809 GLU A C 1
ATOM 5314 O O . GLU A 1 786 ? 24.746 32.058 70.692 1.00 50.53 809 GLU A O 1
ATOM 5320 N N . ALA A 1 787 ? 23.238 33.477 71.586 1.00 39.49 810 ALA A N 1
ATOM 5321 C CA . ALA A 1 787 ? 22.464 32.384 72.174 1.00 40.26 810 ALA A CA 1
ATOM 5322 C C . ALA A 1 787 ? 21.973 31.402 71.107 1.00 43.63 810 ALA A C 1
ATOM 5323 O O . ALA A 1 787 ? 21.916 30.186 71.345 1.00 37.25 810 ALA A O 1
ATOM 5325 N N . LEU A 1 788 ? 21.589 31.913 69.931 1.00 41.23 811 LEU A N 1
ATOM 5326 C CA . LEU A 1 788 ? 21.080 31.023 68.886 1.00 33.07 811 LEU A CA 1
ATOM 5327 C C . LEU A 1 788 ? 22.168 30.084 68.384 1.00 41.42 811 LEU A C 1
ATOM 5328 O O . LEU A 1 788 ? 21.907 28.906 68.108 1.00 41.23 811 LEU A O 1
ATOM 5333 N N . PHE A 1 789 ? 23.398 30.583 68.251 1.00 41.57 812 PHE A N 1
ATOM 5334 C CA . PHE A 1 789 ? 24.474 29.645 67.911 1.00 38.58 812 PHE A CA 1
ATOM 5335 C C . PHE A 1 789 ? 24.828 28.736 69.092 1.00 48.36 812 PHE A C 1
ATOM 5336 O O . PHE A 1 789 ? 25.258 27.591 68.889 1.00 42.30 812 PHE A O 1
ATOM 5344 N N . GLU A 1 790 ? 24.631 29.213 70.326 1.00 46.67 813 GLU A N 1
ATOM 5345 C CA . GLU A 1 790 ? 25.105 28.508 71.511 1.00 44.36 813 GLU A CA 1
ATOM 5346 C C . GLU A 1 790 ? 24.194 27.368 71.961 1.00 46.48 813 GLU A C 1
ATOM 5347 O O . GLU A 1 790 ? 24.677 26.438 72.618 1.00 44.52 813 GLU A O 1
ATOM 5353 N N . ILE A 1 791 ? 22.898 27.418 71.637 1.00 46.04 814 ILE A N 1
ATOM 5354 C CA . ILE A 1 791 ? 21.989 26.327 72.008 1.00 47.04 814 ILE A CA 1
ATOM 5355 C C . ILE A 1 791 ? 22.490 24.973 71.508 1.00 47.10 814 ILE A C 1
ATOM 5356 O O . ILE A 1 791 ? 22.116 23.931 72.054 1.00 41.01 814 ILE A O 1
ATOM 5361 N N . THR A 1 792 ? 23.343 24.964 70.488 1.00 47.79 815 THR A N 1
ATOM 5362 C CA . THR A 1 792 ? 23.832 23.733 69.891 1.00 44.30 815 THR A CA 1
ATOM 5363 C C . THR A 1 792 ? 25.105 23.207 70.541 1.00 46.74 815 THR A C 1
ATOM 5364 O O . THR A 1 792 ? 25.473 22.055 70.294 1.00 51.83 815 THR A O 1
ATOM 5368 N N . LEU A 1 793 ? 25.785 24.008 71.359 1.00 46.43 816 LEU A N 1
ATOM 5369 C CA . LEU A 1 793 ? 27.077 23.546 71.848 1.00 50.81 816 LEU A CA 1
ATOM 5370 C C . LEU A 1 793 ? 26.927 22.753 73.146 1.00 48.16 816 LEU A C 1
ATOM 5371 O O . LEU A 1 793 ? 26.045 23.044 73.961 1.00 48.86 816 LEU A O 1
ATOM 5376 N N . PRO A 1 794 ? 27.769 21.733 73.372 1.00 45.89 817 PRO A N 1
ATOM 5377 C CA . PRO A 1 794 ? 28.771 21.232 72.430 1.00 54.23 817 PRO A CA 1
ATOM 5378 C C . PRO A 1 794 ? 28.133 20.385 71.331 1.00 57.49 817 PRO A C 1
ATOM 5379 O O . PRO A 1 794 ? 27.187 19.644 71.596 1.00 54.57 817 PRO A O 1
ATOM 5383 N N . ARG A 1 795 ? 28.639 20.512 70.109 1.00 52.96 818 ARG A N 1
ATOM 5384 C CA . ARG A 1 795 ? 28.093 19.784 68.977 1.00 54.70 818 ARG A CA 1
ATOM 5385 C C . ARG A 1 795 ? 28.766 18.435 68.763 1.00 58.85 818 ARG A C 1
ATOM 5386 O O . ARG A 1 795 ? 28.275 17.631 67.963 1.00 56.81 818 ARG A O 1
ATOM 5394 N N . PHE A 1 796 ? 29.862 18.173 69.467 1.00 62.81 819 PHE A N 1
ATOM 5395 C CA . PHE A 1 796 ? 30.656 16.957 69.354 1.00 55.10 819 PHE A CA 1
ATOM 5396 C C . PHE A 1 796 ? 31.699 16.994 70.461 1.00 58.79 819 PHE A C 1
ATOM 5397 O O . PHE A 1 796 ? 31.984 18.057 71.021 1.00 62.07 819 PHE A O 1
ATOM 5405 N N . SER A 1 797 ? 32.261 15.829 70.778 1.00 55.15 820 SER A N 1
ATOM 5406 C CA . SER A 1 797 ? 33.352 15.781 71.747 1.00 61.60 820 SER A CA 1
ATOM 5407 C C . SER A 1 797 ? 34.540 16.595 71.249 1.00 59.05 820 SER A C 1
ATOM 5408 O O . SER A 1 797 ? 35.016 16.401 70.127 1.00 63.82 820 SER A O 1
ATOM 5411 N N . GLY A 1 798 ? 35.021 17.507 72.091 1.00 59.69 821 GLY A N 1
ATOM 5412 C CA . GLY A 1 798 ? 36.071 18.430 71.719 1.00 58.18 821 GLY A CA 1
ATOM 5413 C C . GLY A 1 798 ? 35.584 19.790 71.266 1.00 61.36 821 GLY A C 1
ATOM 5414 O O . GLY A 1 798 ? 36.393 20.722 71.181 1.00 57.98 821 GLY A O 1
ATOM 5415 N N . ASP A 1 799 ? 34.292 19.930 70.972 1.00 59.79 822 ASP A N 1
ATOM 5416 C CA . ASP A 1 799 ? 33.732 21.213 70.584 1.00 59.86 822 ASP A CA 1
ATOM 5417 C C . ASP A 1 799 ? 33.728 22.165 71.778 1.00 55.18 822 ASP A C 1
ATOM 5418 O O . ASP A 1 799 ? 33.964 21.773 72.924 1.00 67.98 822 ASP A O 1
ATOM 5423 N N . VAL A 1 800 ? 33.461 23.437 71.496 1.00 53.85 823 VAL A N 1
ATOM 5424 C CA . VAL A 1 800 ? 33.433 24.466 72.527 1.00 53.22 823 VAL A CA 1
ATOM 5425 C C . VAL A 1 800 ? 32.081 24.392 73.227 1.00 53.78 823 VAL A C 1
ATOM 5426 O O . VAL A 1 800 ? 31.159 23.725 72.743 1.00 51.52 823 VAL A O 1
ATOM 5430 N N . PHE A 1 801 ? 31.955 25.060 74.367 1.00 53.09 824 PHE A N 1
ATOM 5431 C CA . PHE A 1 801 ? 30.747 25.070 75.172 1.00 53.31 824 PHE A CA 1
ATOM 5432 C C . PHE A 1 801 ? 30.083 26.441 75.132 1.00 53.30 824 PHE A C 1
ATOM 5433 O O . PHE A 1 801 ? 30.727 27.446 74.813 1.00 54.59 824 PHE A O 1
ATOM 5441 N N . PRO A 1 802 ? 28.786 26.518 75.430 1.00 49.67 825 PRO A N 1
ATOM 5442 C CA . PRO A 1 802 ? 28.149 27.834 75.592 1.00 48.87 825 PRO A CA 1
ATOM 5443 C C . PRO A 1 802 ? 28.744 28.571 76.785 1.00 52.21 825 PRO A C 1
ATOM 5444 O O . PRO A 1 802 ? 28.901 27.994 77.863 1.00 54.47 825 PRO A O 1
ATOM 5448 N N . LYS A 1 803 ? 29.077 29.852 76.591 1.00 55.03 826 LYS A N 1
ATOM 5449 C CA . LYS A 1 803 ? 29.670 30.665 77.654 1.00 53.04 826 LYS A CA 1
ATOM 5450 C C . LYS A 1 803 ? 28.762 31.771 78.171 1.00 52.15 826 LYS A C 1
ATOM 5451 O O . LYS A 1 803 ? 28.888 32.153 79.337 1.00 54.16 826 LYS A O 1
ATOM 5457 N N . THR A 1 804 ? 27.874 32.314 77.340 1.00 52.46 827 THR A N 1
ATOM 5458 C CA . THR A 1 804 ? 26.977 33.373 77.786 1.00 42.72 827 THR A CA 1
ATOM 5459 C C . THR A 1 804 ? 25.771 32.783 78.509 1.00 43.90 827 THR A C 1
ATOM 5460 O O . THR A 1 804 ? 25.325 31.670 78.215 1.00 44.97 827 THR A O 1
ATOM 5464 N N . ASP A 1 805 ? 25.249 33.543 79.471 1.00 44.53 828 ASP A N 1
ATOM 5465 C CA . ASP A 1 805 ? 24.100 33.092 80.256 1.00 42.99 828 ASP A CA 1
ATOM 5466 C C . ASP A 1 805 ? 22.904 32.701 79.393 1.00 41.47 828 ASP A C 1
ATOM 5467 O O . ASP A 1 805 ? 22.364 31.600 79.597 1.00 44.38 828 ASP A O 1
ATOM 5472 N N . PRO A 1 806 ? 22.454 33.507 78.421 1.00 45.47 829 PRO A N 1
ATOM 5473 C CA . PRO A 1 806 ? 21.299 33.068 77.613 1.00 43.29 829 PRO A CA 1
ATOM 5474 C C . PRO A 1 806 ? 21.582 31.819 76.797 1.00 40.78 829 PRO A C 1
ATOM 5475 O O . PRO A 1 806 ? 20.720 30.933 76.702 1.00 38.57 829 PRO A O 1
ATOM 5479 N N . GLY A 1 807 ? 22.778 31.716 76.214 1.00 43.92 830 GLY A N 1
ATOM 5480 C CA . GLY A 1 807 ? 23.137 30.504 75.492 1.00 41.55 830 GLY A CA 1
ATOM 5481 C C . GLY A 1 807 ? 23.194 29.277 76.386 1.00 44.79 830 GLY A C 1
ATOM 5482 O O . GLY A 1 807 ? 22.726 28.200 76.003 1.00 44.86 830 GLY A O 1
ATOM 5483 N N . ILE A 1 808 ? 23.783 29.417 77.581 1.00 42.91 831 ILE A N 1
ATOM 5484 C CA . ILE A 1 808 ? 23.789 28.311 78.538 1.00 41.21 831 ILE A CA 1
ATOM 5485 C C . ILE A 1 808 ? 22.365 27.864 78.836 1.00 43.39 831 ILE A C 1
ATOM 5486 O O . ILE A 1 808 ? 22.058 26.665 78.825 1.00 44.06 831 ILE A O 1
ATOM 5491 N N . VAL A 1 809 ? 21.478 28.822 79.123 1.00 38.15 832 VAL A N 1
ATOM 5492 C CA . VAL A 1 809 ? 20.093 28.476 79.436 1.00 39.67 832 VAL A CA 1
ATOM 5493 C C . VAL A 1 809 ? 19.446 27.728 78.272 1.00 45.00 832 VAL A C 1
ATOM 5494 O O . VAL A 1 809 ? 18.764 26.711 78.469 1.00 42.97 832 VAL A O 1
ATOM 5498 N N . LEU A 1 810 ? 19.663 28.207 77.043 1.00 40.71 833 LEU A N 1
ATOM 5499 C CA . LEU A 1 810 ? 19.052 27.562 75.883 1.00 43.04 833 LEU A CA 1
ATOM 5500 C C . LEU A 1 810 ? 19.555 26.133 75.720 1.00 42.84 833 LEU A C 1
ATOM 5501 O O . LEU A 1 810 ? 18.765 25.202 75.509 1.00 41.36 833 LEU A O 1
ATOM 5506 N N . ALA A 1 811 ? 20.874 25.945 75.810 1.00 40.53 834 ALA A N 1
ATOM 5507 C CA . ALA A 1 811 ? 21.451 24.613 75.669 1.00 44.44 834 ALA A CA 1
ATOM 5508 C C . ALA A 1 811 ? 20.930 23.670 76.745 1.00 43.54 834 ALA A C 1
ATOM 5509 O O . ALA A 1 811 ? 20.531 22.532 76.454 1.00 48.81 834 ALA A O 1
ATOM 5511 N N . VAL A 1 812 ? 20.935 24.126 78.001 1.00 43.44 835 VAL A N 1
ATOM 5512 C CA . VAL A 1 812 ? 20.475 23.284 79.102 1.00 44.81 835 VAL A CA 1
ATOM 5513 C C . VAL A 1 812 ? 19.028 22.871 78.877 1.00 45.12 835 VAL A C 1
ATOM 5514 O O . VAL A 1 812 ? 18.673 21.693 79.007 1.00 45.47 835 VAL A O 1
ATOM 5518 N N . THR A 1 813 ? 18.173 23.833 78.522 1.00 40.58 836 THR A N 1
ATOM 5519 C CA . THR A 1 813 ? 16.758 23.525 78.367 1.00 43.61 836 THR A CA 1
ATOM 5520 C C . THR A 1 813 ? 16.529 22.549 77.221 1.00 47.40 836 THR A C 1
ATOM 5521 O O . THR A 1 813 ? 15.754 21.594 77.356 1.00 44.84 836 THR A O 1
ATOM 5525 N N . ASP A 1 814 ? 17.215 22.753 76.092 1.00 46.40 837 ASP A N 1
ATOM 5526 C CA . ASP A 1 814 ? 17.022 21.860 74.955 1.00 42.93 837 ASP A CA 1
ATOM 5527 C C . ASP A 1 814 ? 17.470 20.443 75.293 1.00 43.68 837 ASP A C 1
ATOM 5528 O O . ASP A 1 814 ? 16.790 19.463 74.948 1.00 40.19 837 ASP A O 1
ATOM 5533 N N . ARG A 1 815 ? 18.605 20.315 75.986 1.00 47.09 838 ARG A N 1
ATOM 5534 C CA . ARG A 1 815 ? 19.110 18.989 76.327 1.00 40.53 838 ARG A CA 1
ATOM 5535 C C . ARG A 1 815 ? 18.207 18.291 77.340 1.00 41.52 838 ARG A C 1
ATOM 5536 O O . ARG A 1 815 ? 17.939 17.087 77.216 1.00 46.49 838 ARG A O 1
ATOM 5544 N N . LEU A 1 816 ? 17.718 19.029 78.342 1.00 41.10 839 LEU A N 1
ATOM 5545 C CA . LEU A 1 816 ? 16.746 18.455 79.266 1.00 43.02 839 LEU A CA 1
ATOM 5546 C C . LEU A 1 816 ? 15.505 17.979 78.523 1.00 42.49 839 LEU A C 1
ATOM 5547 O O . LEU A 1 816 ? 14.945 16.920 78.840 1.00 45.08 839 LEU A O 1
ATOM 5552 N N . ASP A 1 817 ? 15.058 18.754 77.531 1.00 42.70 840 ASP A N 1
ATOM 5553 C CA . ASP A 1 817 ? 13.851 18.395 76.795 1.00 48.59 840 ASP A CA 1
ATOM 5554 C C . ASP A 1 817 ? 14.043 17.094 76.029 1.00 41.89 840 ASP A C 1
ATOM 5555 O O . ASP A 1 817 ? 13.187 16.202 76.073 1.00 41.15 840 ASP A O 1
ATOM 5560 N N . SER A 1 818 ? 15.166 16.977 75.310 1.00 40.46 841 SER A N 1
ATOM 5561 C CA . SER A 1 818 ? 15.489 15.718 74.642 1.00 45.18 841 SER A CA 1
ATOM 5562 C C . SER A 1 818 ? 15.473 14.554 75.625 1.00 49.35 841 SER A C 1
ATOM 5563 O O . SER A 1 818 ? 14.806 13.537 75.386 1.00 49.73 841 SER A O 1
ATOM 5566 N N . LEU A 1 819 ? 16.208 14.684 76.738 1.00 45.62 842 LEU A N 1
ATOM 5567 C CA . LEU A 1 819 ? 16.298 13.586 77.698 1.00 43.00 842 LEU A CA 1
ATOM 5568 C C . LEU A 1 819 ? 14.919 13.152 78.178 1.00 47.17 842 LEU A C 1
ATOM 5569 O O . LEU A 1 819 ? 14.557 11.971 78.082 1.00 51.06 842 LEU A O 1
ATOM 5574 N N . VAL A 1 820 ? 14.131 14.093 78.697 1.00 46.68 843 VAL A N 1
ATOM 5575 C CA . VAL A 1 820 ? 12.857 13.719 79.302 1.00 48.41 843 VAL A CA 1
ATOM 5576 C C . VAL A 1 820 ? 11.915 13.139 78.253 1.00 50.19 843 VAL A C 1
ATOM 5577 O O . VAL A 1 820 ? 11.299 12.089 78.471 1.00 52.57 843 VAL A O 1
ATOM 5581 N N . GLY A 1 821 ? 11.804 13.791 77.092 1.00 48.20 844 GLY A N 1
ATOM 5582 C CA . GLY A 1 821 ? 10.880 13.306 76.078 1.00 49.30 844 GLY A CA 1
ATOM 5583 C C . GLY A 1 821 ? 11.234 11.919 75.572 1.00 53.95 844 GLY A C 1
ATOM 5584 O O . GLY A 1 821 ? 10.369 11.045 75.450 1.00 50.50 844 GLY A O 1
ATOM 5585 N N . LEU A 1 822 ? 12.518 11.686 75.290 1.00 50.45 845 LEU A N 1
ATOM 5586 C CA . LEU A 1 822 ? 12.902 10.402 74.716 1.00 50.60 845 LEU A CA 1
ATOM 5587 C C . LEU A 1 822 ? 12.865 9.287 75.756 1.00 53.93 845 LEU A C 1
ATOM 5588 O O . LEU A 1 822 ? 12.504 8.149 75.432 1.00 52.94 845 LEU A O 1
ATOM 5593 N N . PHE A 1 823 ? 13.229 9.576 77.010 1.00 50.80 846 PHE A N 1
ATOM 5594 C CA . PHE A 1 823 ? 13.064 8.561 78.045 1.00 49.25 846 PHE A CA 1
ATOM 5595 C C . PHE A 1 823 ? 11.591 8.234 78.257 1.00 52.35 846 PHE A C 1
ATOM 5596 O O . PHE A 1 823 ? 11.232 7.073 78.478 1.00 54.96 846 PHE A O 1
ATOM 5604 N N . GLY A 1 824 ? 10.718 9.239 78.174 1.00 51.35 847 GLY A N 1
ATOM 5605 C CA . GLY A 1 824 ? 9.300 8.950 78.194 1.00 50.89 847 GLY A CA 1
ATOM 5606 C C . GLY A 1 824 ? 8.842 8.168 76.984 1.00 47.99 847 GLY A C 1
ATOM 5607 O O . GLY A 1 824 ? 7.789 7.524 77.035 1.00 47.64 847 GLY A O 1
ATOM 5608 N N . ALA A 1 825 ? 9.612 8.204 75.896 1.00 47.65 848 ALA A N 1
ATOM 5609 C CA . ALA A 1 825 ? 9.246 7.517 74.662 1.00 49.76 848 ALA A CA 1
ATOM 5610 C C . ALA A 1 825 ? 9.866 6.127 74.522 1.00 55.22 848 ALA A C 1
ATOM 5611 O O . ALA A 1 825 ? 9.610 5.454 73.517 1.00 49.78 848 ALA A O 1
ATOM 5613 N N . GLY A 1 826 ? 10.676 5.683 75.487 1.00 52.25 849 GLY A N 1
ATOM 5614 C CA . GLY A 1 826 ? 11.249 4.353 75.456 1.00 57.77 849 GLY A CA 1
ATOM 5615 C C . GLY A 1 826 ? 12.624 4.241 74.831 1.00 61.92 849 GLY A C 1
ATOM 5616 O O . GLY A 1 826 ? 13.148 3.122 74.727 1.00 63.46 849 GLY A O 1
ATOM 5617 N N . CYS A 1 827 ? 13.233 5.357 74.426 1.00 58.36 850 CYS A N 1
ATOM 5618 C CA . CYS A 1 827 ? 14.485 5.327 73.676 1.00 59.28 850 CYS A CA 1
ATOM 5619 C C . CYS A 1 827 ? 15.722 5.254 74.566 1.00 60.91 850 CYS A C 1
ATOM 5620 O O . CYS A 1 827 ? 16.836 5.375 74.041 1.00 71.00 850 CYS A O 1
ATOM 5623 N N . GLN A 1 828 ? 15.556 5.034 75.874 1.00 59.22 851 GLN A N 1
ATOM 5624 C CA . GLN A 1 828 ? 16.701 4.918 76.781 1.00 63.53 851 GLN A CA 1
ATOM 5625 C C . GLN A 1 828 ? 17.632 3.794 76.330 1.00 65.78 851 GLN A C 1
ATOM 5626 O O . GLN A 1 828 ? 17.170 2.667 76.087 1.00 70.05 851 GLN A O 1
ATOM 5632 N N . PRO A 1 829 ? 18.940 4.048 76.242 1.00 64.28 852 PRO A N 1
ATOM 5633 C CA . PRO A 1 829 ? 19.856 3.121 75.557 1.00 66.92 852 PRO A CA 1
ATOM 5634 C C . PRO A 1 829 ? 19.830 1.674 76.033 1.00 76.28 852 PRO A C 1
ATOM 5635 O O . PRO A 1 829 ? 19.489 0.781 75.252 1.00 89.99 852 PRO A O 1
ATOM 5639 N N . SER A 1 830 ? 20.242 1.436 77.282 1.00 72.67 853 SER A N 1
ATOM 5640 C CA . SER A 1 830 ? 20.312 0.104 77.889 1.00 79.65 853 SER A CA 1
ATOM 5641 C C . SER A 1 830 ? 21.432 -0.772 77.322 1.00 77.88 853 SER A C 1
ATOM 5642 O O . SER A 1 830 ? 21.758 -1.810 77.908 1.00 65.03 853 SER A O 1
ATOM 5645 N N . SER A 1 831 ? 22.030 -0.378 76.200 1.00 82.31 854 SER A N 1
ATOM 5646 C CA . SER A 1 831 ? 23.138 -1.129 75.613 1.00 80.71 854 SER A CA 1
ATOM 5647 C C . SER A 1 831 ? 23.943 -0.185 74.724 1.00 80.85 854 SER A C 1
ATOM 5648 O O . SER A 1 831 ? 23.775 1.038 74.777 1.00 82.40 854 SER A O 1
ATOM 5651 N N . THR A 1 832 ? 24.816 -0.760 73.892 1.00 81.39 855 THR A N 1
ATOM 5652 C CA . THR A 1 832 ? 25.696 0.028 73.035 1.00 82.58 855 THR A CA 1
ATOM 5653 C C . THR A 1 832 ? 24.950 0.803 71.955 1.00 86.25 855 THR A C 1
ATOM 5654 O O . THR A 1 832 ? 25.534 1.716 71.360 1.00 92.39 855 THR A O 1
ATOM 5658 N N . ASN A 1 833 ? 23.691 0.469 71.680 1.00 82.90 856 ASN A N 1
ATOM 5659 C CA . ASN A 1 833 ? 22.926 1.135 70.628 1.00 82.91 856 ASN A CA 1
ATOM 5660 C C . ASN A 1 833 ? 22.241 2.360 71.225 1.00 84.14 856 ASN A C 1
ATOM 5661 O O . ASN A 1 833 ? 21.174 2.257 71.837 1.00 87.29 856 ASN A O 1
ATOM 5666 N N . ASP A 1 834 ? 22.858 3.528 71.043 1.00 76.57 857 ASP A N 1
ATOM 5667 C CA . ASP A 1 834 ? 22.280 4.792 71.476 1.00 79.15 857 ASP A CA 1
ATOM 5668 C C . ASP A 1 834 ? 22.016 5.642 70.241 1.00 75.43 857 ASP A C 1
ATOM 5669 O O . ASP A 1 834 ? 22.781 6.572 69.951 1.00 74.04 857 ASP A O 1
ATOM 5674 N N . PRO A 1 835 ? 20.955 5.346 69.485 1.00 73.07 858 PRO A N 1
ATOM 5675 C CA . PRO A 1 835 ? 20.757 6.051 68.205 1.00 75.76 858 PRO A CA 1
ATOM 5676 C C . PRO A 1 835 ? 20.515 7.539 68.373 1.00 72.68 858 PRO A C 1
ATOM 5677 O O . PRO A 1 835 ? 21.010 8.338 67.569 1.00 67.27 858 PRO A O 1
ATOM 5681 N N . PHE A 1 836 ? 19.769 7.934 69.401 1.00 73.08 859 PHE A N 1
ATOM 5682 C CA . PHE A 1 836 ? 19.462 9.340 69.628 1.00 70.33 859 PHE A CA 1
ATOM 5683 C C . PHE A 1 836 ? 20.601 10.099 70.293 1.00 64.61 859 PHE A C 1
ATOM 5684 O O . PHE A 1 836 ? 20.494 11.319 70.452 1.00 61.77 859 PHE A O 1
ATOM 5692 N N . GLY A 1 837 ? 21.677 9.418 70.680 1.00 60.21 860 GLY A N 1
ATOM 5693 C CA . GLY A 1 837 ? 22.800 10.084 71.313 1.00 59.39 860 GLY A CA 1
ATOM 5694 C C . GLY A 1 837 ? 22.517 10.604 72.703 1.00 55.93 860 GLY A C 1
ATOM 5695 O O . GLY A 1 837 ? 23.113 11.606 73.113 1.00 50.86 860 GLY A O 1
ATOM 5696 N N . LEU A 1 838 ? 21.629 9.936 73.448 1.00 61.22 861 LEU A N 1
ATOM 5697 C CA . LEU A 1 838 ? 21.235 10.417 74.771 1.00 61.93 861 LEU A CA 1
ATOM 5698 C C . LEU A 1 838 ? 22.411 10.443 75.739 1.00 55.46 861 LEU A C 1
ATOM 5699 O O . LEU A 1 838 ? 22.472 11.307 76.626 1.00 57.27 861 LEU A O 1
ATOM 5704 N N . ARG A 1 839 ? 23.357 9.520 75.578 1.00 53.86 862 ARG A N 1
ATOM 5705 C CA . ARG A 1 839 ? 24.549 9.540 76.415 1.00 59.64 862 ARG A CA 1
ATOM 5706 C C . ARG A 1 839 ? 25.380 10.792 76.150 1.00 52.33 862 ARG A C 1
ATOM 5707 O O . ARG A 1 839 ? 25.799 11.478 77.088 1.00 55.48 862 ARG A O 1
ATOM 5715 N N . ARG A 1 840 ? 25.615 11.116 74.873 1.00 54.13 863 ARG A N 1
ATOM 5716 C CA . ARG A 1 840 ? 26.394 12.309 74.544 1.00 54.32 863 ARG A CA 1
ATOM 5717 C C . ARG A 1 840 ? 25.657 13.577 74.955 1.00 49.94 863 ARG A C 1
ATOM 5718 O O . ARG A 1 840 ? 26.282 14.548 75.399 1.00 48.89 863 ARG A O 1
ATOM 5720 N N . ILE A 1 841 ? 24.327 13.575 74.840 1.00 47.07 864 ILE A N 1
ATOM 5721 C CA . ILE A 1 841 ? 23.531 14.721 75.271 1.00 49.94 864 ILE A CA 1
ATOM 5722 C C . ILE A 1 841 ? 23.693 14.958 76.769 1.00 50.21 864 ILE A C 1
ATOM 5723 O O . ILE A 1 841 ? 23.959 16.081 77.211 1.00 49.96 864 ILE A O 1
ATOM 5728 N N . SER A 1 842 ? 23.517 13.907 77.574 1.00 56.25 865 SER A N 1
ATOM 5729 C CA . SER A 1 842 ? 23.642 14.059 79.022 1.00 51.20 865 SER A CA 1
ATOM 5730 C C . SER A 1 842 ? 25.067 14.438 79.425 1.00 47.72 865 SER A C 1
ATOM 5731 O O . SER A 1 842 ? 25.270 15.239 80.354 1.00 49.08 865 SER A O 1
ATOM 5734 N N . TYR A 1 843 ? 26.064 13.881 78.733 1.00 47.52 866 TYR A N 1
ATOM 5735 C CA . TYR A 1 843 ? 27.451 14.265 78.984 1.00 51.00 866 TYR A CA 1
ATOM 5736 C C . TYR A 1 843 ? 27.655 15.755 78.736 1.00 53.47 866 TYR A C 1
ATOM 5737 O O . TYR A 1 843 ? 28.227 16.468 79.571 1.00 51.64 866 TYR A O 1
ATOM 5746 N N . GLY A 1 844 ? 27.180 16.243 77.589 1.00 53.60 867 GLY A N 1
ATOM 5747 C CA . GLY A 1 844 ? 27.292 17.660 77.302 1.00 45.90 867 GLY A CA 1
ATOM 5748 C C . GLY A 1 844 ? 26.566 18.519 78.316 1.00 46.72 867 GLY A C 1
ATOM 5749 O O . GLY A 1 844 ? 27.062 19.571 78.710 1.00 46.04 867 GLY A O 1
ATOM 5750 N N . LEU A 1 845 ? 25.382 18.082 78.749 1.00 41.92 868 LEU A N 1
ATOM 5751 C CA . LEU A 1 845 ? 24.617 18.844 79.734 1.00 41.44 868 LEU A CA 1
ATOM 5752 C C . LEU A 1 845 ? 25.406 19.011 81.031 1.00 49.04 868 LEU A C 1
ATOM 5753 O O . LEU A 1 845 ? 25.577 20.136 81.538 1.00 50.17 868 LEU A O 1
ATOM 5758 N N . VAL A 1 846 ? 25.907 17.897 81.583 1.00 48.65 869 VAL A N 1
ATOM 5759 C CA . VAL A 1 846 ? 26.663 18.001 82.831 1.00 47.77 869 VAL A CA 1
ATOM 5760 C C . VAL A 1 846 ? 27.946 18.792 82.608 1.00 47.85 869 VAL A C 1
ATOM 5761 O O . VAL A 1 846 ? 28.435 19.464 83.526 1.00 56.99 869 VAL A O 1
ATOM 5765 N N . GLN A 1 847 ? 28.488 18.774 81.385 1.00 47.62 870 GLN A N 1
ATOM 5766 C CA . GLN A 1 847 ? 29.662 19.598 81.105 1.00 51.88 870 GLN A CA 1
ATOM 5767 C C . GLN A 1 847 ? 29.318 21.084 81.064 1.00 49.54 870 GLN A C 1
ATOM 5768 O O . GLN A 1 847 ? 30.097 21.913 81.536 1.00 50.40 870 GLN A O 1
ATOM 5774 N N . ILE A 1 848 ? 28.182 21.447 80.468 1.00 47.70 871 ILE A N 1
ATOM 5775 C CA . ILE A 1 848 ? 27.755 22.845 80.479 1.00 47.70 871 ILE A CA 1
ATOM 5776 C C . ILE A 1 848 ? 27.624 23.336 81.909 1.00 51.18 871 ILE A C 1
ATOM 5777 O O . ILE A 1 848 ? 27.985 24.476 82.230 1.00 53.10 871 ILE A O 1
ATOM 5782 N N . LEU A 1 849 ? 27.113 22.484 82.797 1.00 47.56 872 LEU A N 1
ATOM 5783 C CA . LEU A 1 849 ? 26.974 22.919 84.186 1.00 46.45 872 LEU A CA 1
ATOM 5784 C C . LEU A 1 849 ? 28.330 23.035 84.878 1.00 48.55 872 LEU A C 1
ATOM 5785 O O . LEU A 1 849 ? 28.622 24.052 85.519 1.00 53.11 872 LEU A O 1
ATOM 5790 N N . VAL A 1 850 ? 29.180 22.014 84.752 1.00 49.87 873 VAL A N 1
ATOM 5791 C CA . VAL A 1 850 ? 30.433 22.011 85.505 1.00 56.77 873 VAL A CA 1
ATOM 5792 C C . VAL A 1 850 ? 31.403 23.049 84.946 1.00 54.02 873 VAL A C 1
ATOM 5793 O O . VAL A 1 850 ? 32.130 23.709 85.696 1.00 59.93 873 VAL A O 1
ATOM 5797 N N . GLU A 1 851 ? 31.412 23.221 83.624 1.00 56.30 874 GLU A N 1
ATOM 5798 C CA . GLU A 1 851 ? 32.359 24.115 82.967 1.00 56.10 874 GLU A CA 1
ATOM 5799 C C . GLU A 1 851 ? 32.019 25.579 83.210 1.00 52.62 874 GLU A C 1
ATOM 5800 O O . GLU A 1 851 ? 32.915 26.430 83.205 1.00 49.66 874 GLU A O 1
ATOM 5806 N N . ASN A 1 852 ? 30.742 25.895 83.406 1.00 48.90 875 ASN A N 1
ATOM 5807 C CA . ASN A 1 852 ? 30.311 27.265 83.635 1.00 42.48 875 ASN A CA 1
ATOM 5808 C C . ASN A 1 852 ? 30.026 27.545 85.102 1.00 50.38 875 ASN A C 1
ATOM 5809 O O . ASN A 1 852 ? 29.501 28.616 85.425 1.00 51.41 875 ASN A O 1
ATOM 5814 N N . LYS A 1 853 ? 30.363 26.607 85.992 1.00 50.67 876 LYS A N 1
ATOM 5815 C CA . LYS A 1 853 ? 30.278 26.810 87.440 1.00 48.79 876 LYS A CA 1
ATOM 5816 C C . LYS A 1 853 ? 28.881 27.251 87.865 1.00 48.33 876 LYS A C 1
ATOM 5817 O O . LYS A 1 853 ? 28.710 28.129 88.712 1.00 50.08 876 LYS A O 1
ATOM 5823 N N . LYS A 1 854 ? 27.869 26.624 87.280 1.00 42.89 877 LYS A N 1
ATOM 5824 C CA . LYS A 1 854 ? 26.486 26.999 87.524 1.00 51.92 877 LYS A CA 1
ATOM 5825 C C . LYS A 1 854 ? 25.824 25.974 88.430 1.00 44.38 877 LYS A C 1
ATOM 5826 O O . LYS A 1 854 ? 25.840 24.776 88.134 1.00 44.25 877 LYS A O 1
ATOM 5832 N N . ASN A 1 855 ? 25.253 26.452 89.529 1.00 46.57 878 ASN A N 1
ATOM 5833 C CA . ASN A 1 855 ? 24.433 25.617 90.388 1.00 43.02 878 ASN A CA 1
ATOM 5834 C C . ASN A 1 855 ? 23.081 25.373 89.736 1.00 44.85 878 ASN A C 1
ATOM 5835 O O . ASN A 1 855 ? 22.570 26.204 88.982 1.00 46.67 878 ASN A O 1
ATOM 5840 N N . PHE A 1 856 ? 22.500 24.218 90.036 1.00 50.05 879 PHE A N 1
ATOM 5841 C CA . PHE A 1 856 ? 21.328 23.766 89.308 1.00 51.07 879 PHE A CA 1
ATOM 5842 C C . PHE A 1 856 ? 20.641 22.686 90.121 1.00 53.18 879 PHE A C 1
ATOM 5843 O O . PHE A 1 856 ? 21.311 21.899 90.789 1.00 57.29 879 PHE A O 1
ATOM 5851 N N . ASP A 1 857 ? 19.314 22.645 90.063 1.00 53.65 880 ASP A N 1
ATOM 5852 C CA . ASP A 1 857 ? 18.562 21.538 90.645 1.00 54.93 880 ASP A CA 1
ATOM 5853 C C . ASP A 1 857 ? 18.101 20.650 89.495 1.00 52.78 880 ASP A C 1
ATOM 5854 O O . ASP A 1 857 ? 17.122 20.960 88.808 1.00 50.66 880 ASP A O 1
ATOM 5859 N N . LEU A 1 858 ? 18.800 19.531 89.302 1.00 55.59 881 LEU A N 1
ATOM 5860 C CA . LEU A 1 858 ? 18.482 18.627 88.198 1.00 57.54 881 LEU A CA 1
ATOM 5861 C C . LEU A 1 858 ? 17.028 18.168 88.246 1.00 53.70 881 LEU A C 1
ATOM 5862 O O . LEU A 1 858 ? 16.333 18.170 87.222 1.00 50.30 881 LEU A O 1
ATOM 5867 N N . THR A 1 859 ? 16.543 17.800 89.433 1.00 54.33 882 THR A N 1
ATOM 5868 C CA . THR A 1 859 ? 15.228 17.176 89.544 1.00 53.18 882 THR A CA 1
ATOM 5869 C C . THR A 1 859 ? 14.101 18.159 89.228 1.00 53.36 882 THR A C 1
ATOM 5870 O O . THR A 1 859 ? 13.193 17.836 88.453 1.00 50.43 882 THR A O 1
ATOM 5874 N N . LYS A 1 860 ? 14.113 19.350 89.836 1.00 54.11 883 LYS A N 1
ATOM 5875 C CA . LYS A 1 860 ? 13.034 20.297 89.559 1.00 57.58 883 LYS A CA 1
ATOM 5876 C C . LYS A 1 860 ? 13.036 20.719 88.097 1.00 53.81 883 LYS A C 1
ATOM 5877 O O . LYS A 1 860 ? 11.972 20.892 87.496 1.00 52.13 883 LYS A O 1
ATOM 5883 N N . ALA A 1 861 ? 14.221 20.858 87.497 1.00 50.74 884 ALA A N 1
ATOM 5884 C CA . ALA A 1 861 ? 14.285 21.216 86.083 1.00 46.37 884 ALA A CA 1
ATOM 5885 C C . ALA A 1 861 ? 13.718 20.107 85.201 1.00 48.47 884 ALA A C 1
ATOM 5886 O O . ALA A 1 861 ? 12.954 20.381 84.266 1.00 43.12 884 ALA A O 1
ATOM 5888 N N . LEU A 1 862 ? 14.083 18.851 85.486 1.00 52.92 885 LEU A N 1
ATOM 5889 C CA . LEU A 1 862 ? 13.547 17.716 84.738 1.00 48.33 885 LEU A CA 1
ATOM 5890 C C . LEU A 1 862 ? 12.033 17.622 84.876 1.00 52.78 885 LEU A C 1
ATOM 5891 O O . LEU A 1 862 ? 11.332 17.328 83.903 1.00 54.17 885 LEU A O 1
ATOM 5896 N N . THR A 1 863 ? 11.513 17.870 86.081 1.00 53.23 886 THR A N 1
ATOM 5897 C CA . THR A 1 863 ? 10.066 17.896 86.291 1.00 50.35 886 THR A CA 1
ATOM 5898 C C . THR A 1 863 ? 9.413 19.008 85.476 1.00 52.51 886 THR A C 1
ATOM 5899 O O . THR A 1 863 ? 8.369 18.802 84.839 1.00 54.07 886 THR A O 1
ATOM 5903 N N . LEU A 1 864 ? 10.007 20.206 85.521 1.00 53.65 887 LEU A N 1
ATOM 5904 C CA . LEU A 1 864 ? 9.550 21.340 84.727 1.00 56.48 887 LEU A CA 1
ATOM 5905 C C . LEU A 1 864 ? 9.418 20.961 83.261 1.00 56.71 887 LEU A C 1
ATOM 5906 O O . LEU A 1 864 ? 8.397 21.223 82.617 1.00 51.30 887 LEU A O 1
ATOM 5911 N N . VAL A 1 865 ? 10.466 20.343 82.721 1.00 53.95 888 VAL A N 1
ATOM 5912 C CA . VAL A 1 865 ? 10.476 19.957 81.319 1.00 52.95 888 VAL A CA 1
ATOM 5913 C C . VAL A 1 865 ? 9.471 18.843 81.055 1.00 57.84 888 VAL A C 1
ATOM 5914 O O . VAL A 1 865 ? 8.857 18.787 79.981 1.00 55.41 888 VAL A O 1
ATOM 5918 N N . ALA A 1 866 ? 9.275 17.952 82.028 1.00 60.43 889 ALA A N 1
ATOM 5919 C CA . ALA A 1 866 ? 8.300 16.878 81.878 1.00 58.69 889 ALA A CA 1
ATOM 5920 C C . ALA A 1 866 ? 6.896 17.435 81.681 1.00 57.52 889 ALA A C 1
ATOM 5921 O O . ALA A 1 866 ? 6.176 17.022 80.765 1.00 60.41 889 ALA A O 1
ATOM 5923 N N . GLU A 1 867 ? 6.498 18.394 82.524 1.00 58.08 890 GLU A N 1
ATOM 5924 C CA . GLU A 1 867 ? 5.137 18.931 82.446 1.00 58.10 890 GLU A CA 1
ATOM 5925 C C . GLU A 1 867 ? 4.809 19.545 81.088 1.00 61.19 890 GLU A C 1
ATOM 5926 O O . GLU A 1 867 ? 3.631 19.808 80.814 1.00 56.03 890 GLU A O 1
ATOM 5932 N N . GLU A 1 868 ? 5.803 19.765 80.230 1.00 59.01 891 GLU A N 1
ATOM 5933 C CA . GLU A 1 868 ? 5.573 20.369 78.928 1.00 56.04 891 GLU A CA 1
ATOM 5934 C C . GLU A 1 868 ? 5.544 19.356 77.790 1.00 55.13 891 GLU A C 1
ATOM 5935 O O . GLU A 1 868 ? 5.198 19.730 76.663 1.00 54.94 891 GLU A O 1
ATOM 5941 N N . GLN A 1 869 ? 5.878 18.092 78.053 1.00 57.19 892 GLN A N 1
ATOM 5942 C CA . GLN A 1 869 ? 6.028 17.115 76.981 1.00 55.17 892 GLN A CA 1
ATOM 5943 C C . GLN A 1 869 ? 4.671 16.699 76.415 1.00 54.25 892 GLN A C 1
ATOM 5944 O O . GLN A 1 869 ? 3.649 16.783 77.099 1.00 55.51 892 GLN A O 1
ATOM 5950 N N . PRO A 1 870 ? 4.639 16.238 75.158 1.00 59.22 893 PRO A N 1
ATOM 5951 C CA . PRO A 1 870 ? 3.375 15.764 74.578 1.00 55.90 893 PRO A CA 1
ATOM 5952 C C . PRO A 1 870 ? 2.933 14.404 75.093 1.00 56.54 893 PRO A C 1
ATOM 5953 O O . PRO A 1 870 ? 1.779 14.025 74.861 1.00 58.34 893 PRO A O 1
ATOM 5957 N N . ILE A 1 871 ? 3.806 13.663 75.773 1.00 50.63 894 ILE A N 1
ATOM 5958 C CA . ILE A 1 871 ? 3.489 12.351 76.320 1.00 52.86 894 ILE A CA 1
ATOM 5959 C C . ILE A 1 871 ? 3.575 12.428 77.836 1.00 62.50 894 ILE A C 1
ATOM 5960 O O . ILE A 1 871 ? 4.275 13.274 78.399 1.00 69.44 894 ILE A O 1
ATOM 5965 N N . THR A 1 872 ? 2.853 11.533 78.497 1.00 60.59 895 THR A N 1
ATOM 5966 C CA . THR A 1 872 ? 2.869 11.486 79.950 1.00 60.49 895 THR A CA 1
ATOM 5967 C C . THR A 1 872 ? 4.249 11.079 80.449 1.00 60.31 895 THR A C 1
ATOM 5968 O O . THR A 1 872 ? 4.798 10.059 80.021 1.00 58.96 895 THR A O 1
ATOM 5972 N N . ILE A 1 873 ? 4.816 11.910 81.315 1.00 64.57 896 ILE A N 1
ATOM 5973 C CA . ILE A 1 873 ? 6.128 11.583 81.935 1.00 65.02 896 ILE A CA 1
ATOM 5974 C C . ILE A 1 873 ? 5.852 11.238 83.394 1.00 62.19 896 ILE A C 1
ATOM 5975 O O . ILE A 1 873 ? 5.338 12.095 84.115 1.00 69.26 896 ILE A O 1
ATOM 5980 N N . ASP A 1 874 ? 6.169 10.012 83.784 1.00 62.18 897 ASP A N 1
ATOM 5981 C CA . ASP A 1 874 ? 5.890 9.556 85.160 1.00 64.10 897 ASP A CA 1
ATOM 5982 C C . ASP A 1 874 ? 7.112 9.835 86.025 1.00 61.91 897 ASP A C 1
ATOM 5983 O O . ASP A 1 874 ? 8.196 10.015 85.478 1.00 61.75 897 ASP A O 1
ATOM 5988 N N . SER A 1 875 ? 6.919 9.854 87.334 1.00 63.36 898 SER A N 1
ATOM 5989 C CA . SER A 1 875 ? 8.030 10.189 88.251 1.00 64.03 898 SER A CA 1
ATOM 5990 C C . SER A 1 875 ? 9.154 9.193 88.043 1.00 60.24 898 SER A C 1
ATOM 5991 O O . SER A 1 875 ? 10.308 9.557 88.275 1.00 59.20 898 SER A O 1
ATOM 5994 N N . GLY A 1 876 ? 8.803 7.977 87.642 1.00 58.28 899 GLY A N 1
ATOM 5995 C CA . GLY A 1 876 ? 9.850 7.010 87.372 1.00 50.34 899 GLY A CA 1
ATOM 5996 C C . GLY A 1 876 ? 10.733 7.420 86.213 1.00 48.55 899 GLY A C 1
ATOM 5997 O O . GLY A 1 876 ? 11.944 7.194 86.239 1.00 45.74 899 GLY A O 1
ATOM 5998 N N . VAL A 1 877 ? 10.143 8.020 85.180 1.00 53.14 900 VAL A N 1
ATOM 5999 C CA . VAL A 1 877 ? 10.935 8.562 84.082 1.00 55.83 900 VAL A CA 1
ATOM 6000 C C . VAL A 1 877 ? 11.917 9.600 84.609 1.00 55.20 900 VAL A C 1
ATOM 6001 O O . VAL A 1 877 ? 13.100 9.600 84.244 1.00 53.35 900 VAL A O 1
ATOM 6005 N N . ILE A 1 878 ? 11.439 10.501 85.472 1.00 49.54 901 ILE A N 1
ATOM 6006 C CA . ILE A 1 878 ? 12.304 11.522 86.061 1.00 53.75 901 ILE A CA 1
ATOM 6007 C C . ILE A 1 878 ? 13.451 10.872 86.809 1.00 53.90 901 ILE A C 1
ATOM 6008 O O . ILE A 1 878 ? 14.619 11.237 86.627 1.00 53.22 901 ILE A O 1
ATOM 6013 N N . ASP A 1 879 ? 13.128 9.907 87.673 1.00 51.36 902 ASP A N 1
ATOM 6014 C CA . ASP A 1 879 ? 14.157 9.193 88.429 1.00 49.25 902 ASP A CA 1
ATOM 6015 C C . ASP A 1 879 ? 15.163 8.517 87.517 1.00 48.92 902 ASP A C 1
ATOM 6016 O O . ASP A 1 879 ? 16.369 8.565 87.775 1.00 48.42 902 ASP A O 1
ATOM 6021 N N . GLU A 1 880 ? 14.699 7.903 86.418 1.00 53.66 903 GLU A N 1
ATOM 6022 C CA . GLU A 1 880 ? 15.632 7.216 85.530 1.00 52.45 903 GLU A CA 1
ATOM 6023 C C . GLU A 1 880 ? 16.525 8.200 84.783 1.00 53.55 903 GLU A C 1
ATOM 6024 O O . GLU A 1 880 ? 17.714 7.936 84.577 1.00 50.96 903 GLU A O 1
ATOM 6030 N N . VAL A 1 881 ? 15.985 9.367 84.386 1.00 49.56 904 VAL A N 1
ATOM 6031 C CA . VAL A 1 881 ? 16.844 10.361 83.748 1.00 47.27 904 VAL A CA 1
ATOM 6032 C C . VAL A 1 881 ? 17.853 10.896 84.745 1.00 48.69 904 VAL A C 1
ATOM 6033 O O . VAL A 1 881 ? 19.017 11.139 84.402 1.00 49.40 904 VAL A O 1
ATOM 6037 N N . VAL A 1 882 ? 17.442 11.050 86.007 1.00 52.01 905 VAL A N 1
ATOM 6038 C CA . VAL A 1 882 ? 18.385 11.507 87.022 1.00 53.34 905 VAL A CA 1
ATOM 6039 C C . VAL A 1 882 ? 19.516 10.509 87.173 1.00 55.04 905 VAL A C 1
ATOM 6040 O O . VAL A 1 882 ? 20.693 10.886 87.237 1.00 52.64 905 VAL A O 1
ATOM 6044 N N . GLN A 1 883 ? 19.169 9.215 87.208 1.00 53.08 906 GLN A N 1
ATOM 6045 C CA . GLN A 1 883 ? 20.179 8.170 87.383 1.00 48.47 906 GLN A CA 1
ATOM 6046 C C . GLN A 1 883 ? 21.131 8.132 86.198 1.00 50.87 906 GLN A C 1
ATOM 6047 O O . GLN A 1 883 ? 22.351 8.012 86.362 1.00 46.72 906 GLN A O 1
ATOM 6053 N N . PHE A 1 884 ? 20.580 8.280 84.987 1.00 49.67 907 PHE A N 1
ATOM 6054 C CA . PHE A 1 884 ? 21.360 8.225 83.759 1.00 50.44 907 PHE A CA 1
ATOM 6055 C C . PHE A 1 884 ? 22.353 9.381 83.680 1.00 54.92 907 PHE A C 1
ATOM 6056 O O . PHE A 1 884 ? 23.543 9.195 83.354 1.00 57.28 907 PHE A O 1
ATOM 6064 N N . VAL A 1 885 ? 21.877 10.5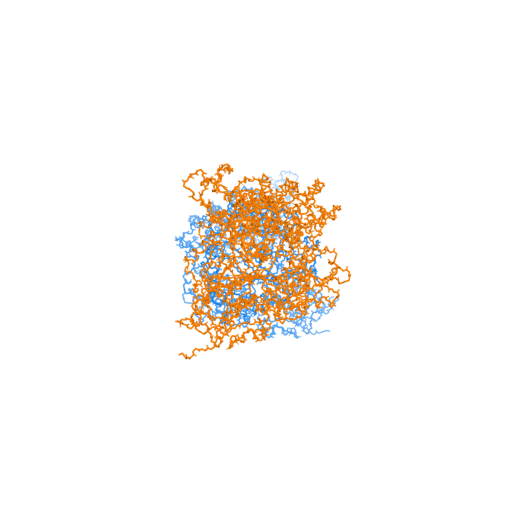88 83.989 1.00 55.40 908 VAL A N 1
ATOM 6065 C CA . VAL A 1 885 ? 22.718 11.779 83.968 1.00 52.63 908 VAL A CA 1
ATOM 6066 C C . VAL A 1 885 ? 23.772 11.720 85.072 1.00 50.15 908 VAL A C 1
ATOM 6067 O O . VAL A 1 885 ? 24.933 12.101 84.860 1.00 50.62 908 VAL A O 1
ATOM 6071 N N . THR A 1 886 ? 23.384 11.258 86.271 1.00 51.53 909 THR A N 1
ATOM 6072 C CA . THR A 1 886 ? 24.351 11.038 87.344 1.00 52.97 909 THR A CA 1
ATOM 6073 C C . THR A 1 886 ? 25.448 10.081 86.911 1.00 54.23 909 THR A C 1
ATOM 6074 O O . THR A 1 886 ? 26.622 10.283 87.232 1.00 57.06 909 THR A O 1
ATOM 6078 N N . ARG A 1 887 ? 25.080 9.011 86.202 1.00 50.66 910 ARG A N 1
ATOM 6079 C CA . ARG A 1 887 ? 26.071 8.052 85.707 1.00 52.86 910 ARG A CA 1
ATOM 6080 C C . ARG A 1 887 ? 27.048 8.720 84.756 1.00 55.07 910 ARG A C 1
ATOM 6081 O O . ARG A 1 887 ? 28.259 8.478 84.822 1.00 55.99 910 ARG A O 1
ATOM 6089 N N . ARG A 1 888 ? 26.539 9.567 83.845 1.00 56.33 911 ARG A N 1
ATOM 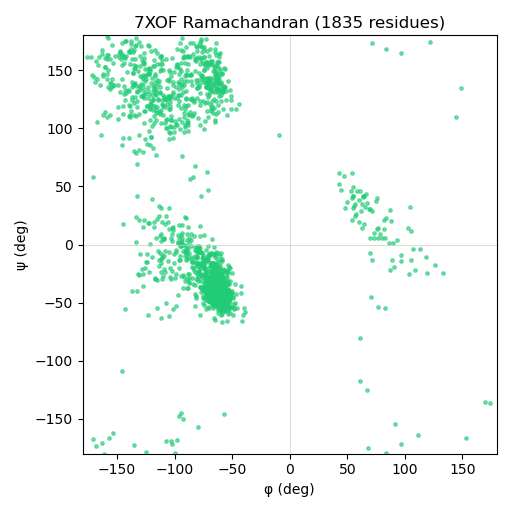6090 C CA . ARG A 1 888 ? 27.450 10.296 82.967 1.00 54.49 911 ARG A CA 1
ATOM 6091 C C . ARG A 1 888 ? 28.352 11.234 83.761 1.00 59.46 911 ARG A C 1
ATOM 6092 O O . ARG A 1 888 ? 29.556 11.331 83.483 1.00 63.01 911 ARG A O 1
ATOM 6100 N N . LEU A 1 889 ? 27.796 11.916 84.763 1.00 55.89 912 LEU A N 1
ATOM 6101 C CA . LEU A 1 889 ? 28.610 12.754 85.638 1.00 53.09 912 LEU A CA 1
ATOM 6102 C C . LEU A 1 889 ? 29.691 11.931 86.328 1.00 58.79 912 LEU A C 1
ATOM 6103 O O . LEU A 1 889 ? 30.820 12.400 86.513 1.00 58.22 912 LEU A O 1
ATOM 6108 N N . GLU A 1 890 ? 29.354 10.697 86.710 1.00 56.92 913 GLU A N 1
ATOM 6109 C CA . GLU A 1 890 ? 30.315 9.806 87.353 1.00 63.19 913 GLU A CA 1
ATOM 6110 C C . GLU A 1 890 ? 31.465 9.480 86.416 1.00 63.75 913 GLU A C 1
ATOM 6111 O O . GLU A 1 890 ? 32.638 9.629 86.778 1.00 63.72 913 GLU A O 1
ATOM 6117 N N . GLN A 1 891 ? 31.144 9.019 85.206 1.00 65.70 914 GLN A N 1
ATOM 6118 C CA . GLN A 1 891 ? 32.199 8.704 84.248 1.00 66.92 914 GLN A CA 1
ATOM 6119 C C . GLN A 1 891 ? 33.043 9.935 83.943 1.00 68.42 914 GLN A C 1
ATOM 6120 O O . GLN A 1 891 ? 34.265 9.834 83.793 1.00 72.49 914 GLN A O 1
ATOM 6126 N N . LEU A 1 892 ? 32.415 11.112 83.885 1.00 64.47 915 LEU A N 1
ATOM 6127 C CA . LEU A 1 892 ? 33.152 12.341 83.599 1.00 67.32 915 LEU A CA 1
ATOM 6128 C C . LEU A 1 892 ? 34.172 12.646 84.695 1.00 69.33 915 LEU A C 1
ATOM 6129 O O . LEU A 1 892 ? 35.347 12.907 84.408 1.00 71.05 915 LEU A O 1
ATOM 6134 N N . LEU A 1 893 ? 33.743 12.617 85.962 1.00 64.57 916 LEU A N 1
ATOM 6135 C CA . LEU A 1 893 ? 34.672 12.867 87.064 1.00 67.24 916 LEU A CA 1
ATOM 6136 C C . LEU A 1 893 ? 35.728 11.772 87.161 1.00 72.57 916 LEU A C 1
ATOM 6137 O O . LEU A 1 893 ? 36.894 12.051 87.467 1.00 75.74 916 LEU A O 1
ATOM 6142 N N . VAL A 1 894 ? 35.334 10.519 86.921 1.00 67.36 917 VAL A N 1
ATOM 6143 C CA . VAL A 1 894 ? 36.285 9.413 86.967 1.00 70.55 917 VAL A CA 1
ATOM 6144 C C . VAL A 1 894 ? 37.231 9.466 85.770 1.00 74.25 917 VAL A C 1
ATOM 6145 O O . VAL A 1 894 ? 38.404 9.080 85.874 1.00 70.44 917 VAL A O 1
ATOM 6149 N N . ASP A 1 895 ? 36.754 9.962 84.624 1.00 76.02 918 ASP A N 1
ATOM 6150 C CA . ASP A 1 895 ? 37.651 10.212 83.499 1.00 75.90 918 ASP A CA 1
ATOM 6151 C C . ASP A 1 895 ? 38.709 11.245 83.854 1.00 77.82 918 ASP A C 1
ATOM 6152 O O . ASP A 1 895 ? 39.818 11.211 83.310 1.00 77.05 918 ASP A O 1
ATOM 6157 N N . GLU A 1 896 ? 38.386 12.161 84.764 1.00 82.39 919 GLU A N 1
ATOM 6158 C CA . GLU A 1 896 ? 39.271 13.260 85.120 1.00 78.22 919 GLU A CA 1
ATOM 6159 C C . GLU A 1 896 ? 40.285 12.896 86.199 1.00 82.70 919 GLU A C 1
ATOM 6160 O O . GLU A 1 896 ? 41.225 13.666 86.421 1.00 85.72 919 GLU A O 1
ATOM 6166 N N . GLY A 1 897 ? 40.124 11.759 86.878 1.00 78.20 920 GLY A N 1
ATOM 6167 C CA . GLY A 1 897 ? 41.150 11.297 87.795 1.00 79.50 920 GLY A CA 1
ATOM 6168 C C . GLY A 1 897 ? 40.696 10.997 89.209 1.00 83.29 920 GLY A C 1
ATOM 6169 O O . GLY A 1 897 ? 41.402 10.309 89.955 1.00 79.34 920 GLY A O 1
ATOM 6170 N N . ILE A 1 898 ? 39.527 11.513 89.599 1.00 80.92 921 ILE A N 1
ATOM 6171 C CA . ILE A 1 898 ? 39.038 11.275 90.949 1.00 80.26 921 ILE A CA 1
ATOM 6172 C C . ILE A 1 898 ? 38.779 9.786 91.147 1.00 77.82 921 ILE A C 1
ATOM 6173 O O . ILE A 1 898 ? 38.344 9.074 90.231 1.00 77.82 921 ILE A O 1
ATOM 6178 N N . ASN A 1 899 ? 39.067 9.307 92.355 1.00 74.88 922 ASN A N 1
ATOM 6179 C CA . ASN A 1 899 ? 38.858 7.903 92.679 1.00 73.16 922 ASN A CA 1
ATOM 6180 C C . ASN A 1 899 ? 37.379 7.548 92.604 1.00 67.97 922 ASN A C 1
ATOM 6181 O O . ASN A 1 899 ? 36.518 8.293 93.081 1.00 69.91 922 ASN A O 1
ATOM 6186 N N . CYS A 1 900 ? 37.087 6.392 91.994 1.00 59.57 923 CYS A N 1
ATOM 6187 C CA . CYS A 1 900 ? 35.702 5.959 91.817 1.00 65.64 923 CYS A CA 1
ATOM 6188 C C . CYS A 1 900 ? 34.925 5.974 93.123 1.00 70.94 923 CYS A C 1
ATOM 6189 O O . CYS A 1 900 ? 33.772 6.416 93.168 1.00 69.78 923 CYS A O 1
ATOM 6192 N N . GLU A 1 901 ? 35.541 5.492 94.221 1.00 68.12 924 GLU A N 1
ATOM 6193 C CA . GLU A 1 901 ? 34.829 5.423 95.500 1.00 67.59 924 GLU A CA 1
ATOM 6194 C C . GLU A 1 901 ? 34.512 6.814 96.032 1.00 58.67 924 GLU A C 1
ATOM 6195 O O . GLU A 1 901 ? 33.428 7.042 96.576 1.00 63.98 924 GLU A O 1
ATOM 6201 N N . ILE A 1 902 ? 35.436 7.771 95.857 1.00 60.40 925 ILE A N 1
ATOM 6202 C CA . ILE A 1 902 ? 35.192 9.158 96.259 1.00 68.00 925 ILE A CA 1
ATOM 6203 C C . ILE A 1 902 ? 34.029 9.748 95.465 1.00 64.73 925 ILE A C 1
ATOM 6204 O O . ILE A 1 902 ? 33.112 10.365 96.033 1.00 59.71 925 ILE A O 1
ATOM 6209 N N . VAL A 1 903 ? 34.064 9.575 94.139 1.00 57.22 926 VAL A N 1
ATOM 6210 C CA . VAL A 1 903 ? 33.002 10.075 93.281 1.00 56.40 926 VAL A CA 1
ATOM 6211 C C . VAL A 1 903 ? 31.663 9.517 93.718 1.00 55.55 926 VAL A C 1
ATOM 6212 O O . VAL A 1 903 ? 30.677 10.245 93.820 1.00 59.45 926 VAL A O 1
ATOM 6216 N N . ARG A 1 904 ? 31.606 8.206 93.962 1.00 52.39 927 ARG A N 1
ATOM 6217 C CA . ARG A 1 904 ? 30.344 7.590 94.362 1.00 51.65 927 ARG A CA 1
ATOM 6218 C C . ARG A 1 904 ? 29.872 8.118 95.702 1.00 52.53 927 ARG A C 1
ATOM 6219 O O . ARG A 1 904 ? 28.688 8.458 95.865 1.00 51.86 927 ARG A O 1
ATOM 6227 N N . SER A 1 905 ? 30.794 8.208 96.677 1.00 59.17 928 SER A N 1
ATOM 6228 C CA . SER A 1 905 ? 30.495 8.809 97.976 1.00 55.43 928 SER A CA 1
ATOM 6229 C C . SER A 1 905 ? 29.813 10.156 97.843 1.00 54.15 928 SER A C 1
ATOM 6230 O O . SER A 1 905 ? 28.820 10.430 98.528 1.00 51.96 928 SER A O 1
ATOM 6233 N N . VAL A 1 906 ? 30.328 11.014 96.950 1.00 56.65 929 VAL A N 1
ATOM 6234 C CA . VAL A 1 906 ? 29.742 12.338 96.799 1.00 57.14 929 VAL A CA 1
ATOM 6235 C C . VAL A 1 906 ? 28.418 12.265 96.046 1.00 52.93 929 VAL A C 1
ATOM 6236 O O . VAL A 1 906 ? 27.414 12.861 96.460 1.00 55.07 929 VAL A O 1
ATOM 6240 N N . LEU A 1 907 ? 28.384 11.514 94.945 1.00 53.08 930 LEU A N 1
ATOM 6241 C CA . LEU A 1 907 ? 27.214 11.505 94.079 1.00 51.94 930 LEU A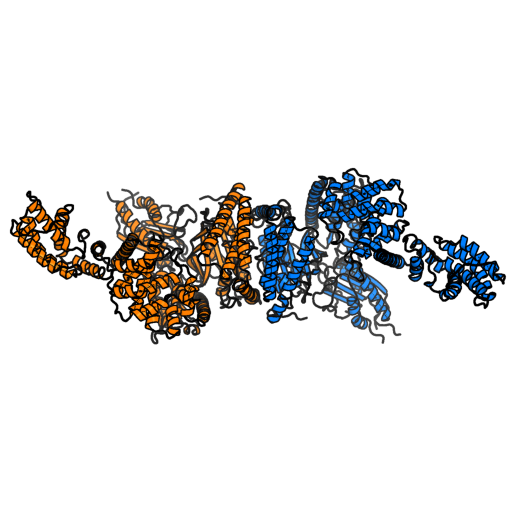 CA 1
ATOM 6242 C C . LEU A 1 907 ? 25.995 10.903 94.756 1.00 53.13 930 LEU A C 1
ATOM 6243 O O . LEU A 1 907 ? 24.872 11.184 94.334 1.00 54.84 930 LEU A O 1
ATOM 6248 N N . ILE A 1 908 ? 26.183 10.100 95.803 1.00 56.58 931 ILE A N 1
ATOM 6249 C CA . ILE A 1 908 ? 25.026 9.597 96.538 1.00 54.97 931 ILE A CA 1
ATOM 6250 C C . ILE A 1 908 ? 24.270 10.742 97.211 1.00 51.68 931 ILE A C 1
ATOM 6251 O O . ILE A 1 908 ? 23.043 10.682 97.362 1.00 51.89 931 ILE A O 1
ATOM 6256 N N . GLU A 1 909 ? 24.968 11.820 97.584 1.00 58.61 932 GLU A N 1
ATOM 6257 C CA . GLU A 1 909 ? 24.375 12.890 98.378 1.00 56.56 932 GLU A CA 1
ATOM 6258 C C . GLU A 1 909 ? 24.212 14.210 97.639 1.00 60.90 932 GLU A C 1
ATOM 6259 O O . GLU A 1 909 ? 23.361 15.014 98.035 1.00 65.01 932 GLU A O 1
ATOM 6265 N N . ARG A 1 910 ? 24.996 14.456 96.581 1.00 59.60 933 ARG A N 1
ATOM 6266 C CA . ARG A 1 910 ? 25.022 15.782 95.974 1.00 60.02 933 ARG A CA 1
ATOM 6267 C C . ARG A 1 910 ? 24.923 15.740 94.448 1.00 59.64 933 ARG A C 1
ATOM 6268 O O . ARG A 1 910 ? 25.335 16.699 93.784 1.00 52.41 933 ARG A O 1
ATOM 6276 N N . ALA A 1 911 ? 24.366 14.670 93.873 1.00 58.75 934 ALA A N 1
ATOM 6277 C CA . ALA A 1 911 ? 24.300 14.554 92.420 1.00 56.84 934 ALA A CA 1
ATOM 6278 C C . ALA A 1 911 ? 23.250 15.463 91.796 1.00 55.14 934 ALA A C 1
ATOM 6279 O O . ALA A 1 911 ? 23.330 15.738 90.594 1.00 47.24 934 ALA A O 1
ATOM 6281 N N . ASN A 1 912 ? 22.272 15.931 92.573 1.00 55.46 935 ASN A N 1
ATOM 6282 C CA . ASN A 1 912 ? 21.223 16.761 91.995 1.00 55.62 935 ASN A CA 1
ATOM 6283 C C . ASN A 1 912 ? 21.747 18.107 91.512 1.00 54.65 935 ASN A C 1
ATOM 6284 O O . ASN A 1 912 ? 21.078 18.765 90.710 1.00 59.51 935 ASN A O 1
ATOM 6289 N N . CYS A 1 913 ? 22.924 18.523 91.973 1.00 53.20 936 CYS A N 1
ATOM 6290 C CA . CYS A 1 913 ? 23.602 19.714 91.461 1.00 49.09 936 CYS A CA 1
ATOM 6291 C C . CYS A 1 913 ? 24.974 19.297 90.951 1.00 50.92 936 CYS A C 1
ATOM 6292 O O . CYS A 1 913 ? 25.916 19.150 91.749 1.00 51.31 936 CYS A O 1
ATOM 6295 N N . PRO A 1 914 ? 25.136 19.081 89.642 1.00 45.71 937 PRO A N 1
ATOM 6296 C CA . PRO A 1 914 ? 26.416 18.547 89.143 1.00 42.73 937 PRO A CA 1
ATOM 6297 C C . PRO A 1 914 ? 27.629 19.402 89.467 1.00 50.58 937 PRO A C 1
ATOM 6298 O O . PRO A 1 914 ? 28.702 18.850 89.742 1.00 49.66 937 PRO A O 1
ATOM 6302 N N . TYR A 1 915 ? 27.504 20.734 89.442 1.00 51.29 938 TYR A N 1
ATOM 6303 C CA . TYR A 1 915 ? 28.671 21.574 89.703 1.00 54.01 938 TYR A CA 1
ATOM 6304 C C . TYR A 1 915 ? 29.118 21.470 91.162 1.00 55.26 938 TYR A C 1
ATOM 6305 O O . TYR A 1 915 ? 30.324 21.367 91.445 1.00 52.90 938 TYR A O 1
ATOM 6314 N N . LEU A 1 916 ? 28.159 21.500 92.097 1.00 53.28 939 LEU A N 1
ATOM 6315 C CA . LEU A 1 916 ? 28.471 21.263 93.504 1.00 55.13 939 LEU A CA 1
ATOM 6316 C C . LEU A 1 916 ? 29.149 19.914 93.699 1.00 56.56 939 LEU A C 1
ATOM 6317 O O . LEU A 1 916 ? 30.120 19.803 94.454 1.00 57.67 939 LEU A O 1
ATOM 6322 N N A ALA A 1 917 ? 28.644 18.873 93.031 0.50 53.44 940 ALA A N 1
ATOM 6323 N N B ALA A 1 917 ? 28.644 18.873 93.031 0.50 53.44 940 ALA A N 1
ATOM 6324 C CA A ALA A 1 917 ? 29.212 17.540 93.203 0.50 53.89 940 ALA A CA 1
ATOM 6325 C CA B ALA A 1 917 ? 29.212 17.540 93.203 0.50 53.89 940 ALA A CA 1
ATOM 6326 C C A ALA A 1 917 ? 30.620 17.461 92.632 0.50 55.65 940 ALA A C 1
ATOM 6327 C C B ALA A 1 917 ? 30.620 17.461 92.632 0.50 55.65 940 ALA A C 1
ATOM 6328 O O A ALA A 1 917 ? 31.482 16.777 93.190 0.50 56.25 940 ALA A O 1
ATOM 6329 O O B ALA A 1 917 ? 31.482 16.777 93.190 0.50 56.25 940 ALA A O 1
ATOM 6332 N N . SER A 1 918 ? 30.871 18.146 91.516 1.00 59.38 941 SER A N 1
ATOM 6333 C CA . SER A 1 918 ? 32.224 18.210 90.976 1.00 59.95 941 SER A CA 1
ATOM 6334 C C . SER A 1 918 ? 33.169 18.847 91.992 1.00 57.07 941 SER A C 1
ATOM 6335 O O . SER A 1 918 ? 34.228 18.284 92.323 1.00 59.32 941 SER A O 1
ATOM 6338 N N . GLN A 1 919 ? 32.777 20.016 92.516 1.00 55.42 942 GLN A N 1
ATOM 6339 C CA . GLN A 1 919 ? 33.518 20.666 93.595 1.00 58.71 942 GLN A CA 1
ATOM 6340 C C . GLN A 1 919 ? 33.836 19.682 94.714 1.00 58.43 942 GLN A C 1
ATOM 6341 O O . GLN A 1 919 ? 34.999 19.499 95.098 1.00 60.82 942 GLN A O 1
ATOM 6347 N N . THR A 1 920 ? 32.786 19.046 95.244 1.00 55.79 943 THR A N 1
ATOM 6348 C CA . THR A 1 920 ? 32.904 18.230 96.444 1.00 58.92 943 THR A CA 1
ATOM 6349 C C . THR A 1 920 ? 33.761 17.000 96.198 1.00 55.17 943 THR A C 1
ATOM 6350 O O . THR A 1 920 ? 34.550 16.616 97.058 1.00 58.98 943 THR A O 1
ATOM 6354 N N . ALA A 1 921 ? 33.617 16.358 95.041 1.00 57.13 944 ALA A N 1
ATOM 6355 C CA . ALA A 1 921 ? 34.478 15.228 94.732 1.00 62.83 944 ALA A CA 1
ATOM 6356 C C . ALA A 1 921 ? 35.935 15.661 94.690 1.00 64.17 944 ALA A C 1
ATOM 6357 O O . ALA A 1 921 ? 36.801 14.971 95.235 1.00 71.69 944 ALA A O 1
ATOM 6359 N N . ILE A 1 922 ? 36.224 16.823 94.097 1.00 62.97 945 ILE A N 1
ATOM 6360 C CA . ILE A 1 922 ? 37.613 17.286 94.068 1.00 67.09 945 ILE A CA 1
ATOM 6361 C C . ILE A 1 922 ? 38.143 17.494 95.488 1.00 61.74 945 ILE A C 1
ATOM 6362 O O . ILE A 1 922 ? 39.202 16.967 95.867 1.00 63.04 945 ILE A O 1
ATOM 6364 N N . GLU A 1 923 ? 37.413 18.263 96.301 1.00 61.05 946 GLU A N 1
ATOM 6365 C CA . GLU A 1 923 ? 37.962 18.607 97.612 1.00 61.92 946 GLU A CA 1
ATOM 6366 C C . GLU A 1 923 ? 37.947 17.419 98.569 1.00 62.93 946 GLU A C 1
ATOM 6367 O O . GLU A 1 923 ? 38.835 17.300 99.420 1.00 68.11 946 GLU A O 1
ATOM 6373 N N . MET A 1 924 ? 36.972 16.518 98.438 1.00 67.52 947 MET A N 1
ATOM 6374 C CA . MET A 1 924 ? 36.974 15.299 99.231 1.00 66.37 947 MET A CA 1
ATOM 6375 C C . MET A 1 924 ? 38.075 14.348 98.798 1.00 67.42 947 MET A C 1
ATOM 6376 O O . MET A 1 924 ? 38.615 13.609 99.627 1.00 71.90 947 MET A O 1
ATOM 6381 N N . GLU A 1 925 ? 38.433 14.347 97.515 1.00 67.82 948 GLU A N 1
ATOM 6382 C CA . GLU A 1 925 ? 39.590 13.570 97.099 1.00 67.64 948 GLU A CA 1
ATOM 6383 C C . GLU A 1 925 ? 40.862 14.134 97.715 1.00 71.76 948 GLU A C 1
ATOM 6384 O O . GLU A 1 925 ? 41.757 13.376 98.109 1.00 70.88 948 GLU A O 1
ATOM 6390 N N . ALA A 1 926 ? 40.959 15.462 97.813 1.00 71.52 949 ALA A N 1
ATOM 6391 C CA . ALA A 1 926 ? 42.070 16.053 98.560 1.00 67.70 949 ALA A CA 1
ATOM 6392 C C . ALA A 1 926 ? 42.055 15.587 100.015 1.00 69.80 949 ALA A C 1
ATOM 6393 O O . ALA A 1 926 ? 43.080 15.149 100.553 1.00 69.46 949 ALA A O 1
ATOM 6395 N N . PHE A 1 927 ? 40.887 15.681 100.665 1.00 71.18 950 PHE A N 1
ATOM 6396 C CA . PHE A 1 927 ? 40.693 15.161 102.019 1.00 68.37 950 PHE A CA 1
ATOM 6397 C C . PHE A 1 927 ? 41.182 13.722 102.151 1.00 70.09 950 PHE A C 1
ATOM 6398 O O . PHE A 1 927 ? 41.822 13.361 103.151 1.00 68.42 950 PHE A O 1
ATOM 6406 N N . SER A 1 928 ? 40.902 12.887 101.136 1.00 71.30 951 SER A N 1
ATOM 6407 C CA . SER A 1 928 ? 41.210 11.464 101.160 1.00 67.81 951 SER A CA 1
ATOM 6408 C C . SER A 1 928 ? 42.694 11.155 101.304 1.00 68.52 951 SER A C 1
ATOM 6409 O O . SER A 1 928 ? 43.042 9.984 101.513 1.00 68.53 951 SER A O 1
ATOM 6412 N N . ARG A 1 929 ? 43.573 12.158 101.184 1.00 66.02 952 ARG A N 1
ATOM 6413 C CA . ARG A 1 929 ? 45.014 11.983 101.271 1.00 62.10 952 ARG A CA 1
ATOM 6414 C C . ARG A 1 929 ? 45.594 12.649 102.508 1.00 69.71 952 ARG A C 1
ATOM 6415 O O . ARG A 1 929 ? 46.816 12.691 102.667 1.00 74.86 952 ARG A O 1
ATOM 6423 N N . THR A 1 930 ? 44.731 13.155 103.402 1.00 74.29 953 THR A N 1
ATOM 6424 C CA . THR A 1 930 ? 45.124 13.680 104.692 1.00 72.56 953 THR A CA 1
ATOM 6425 C C . THR A 1 930 ? 45.450 12.531 105.629 1.00 77.27 953 THR A C 1
ATOM 6426 O O . THR A 1 930 ? 45.008 11.394 105.427 1.00 74.05 953 THR A O 1
ATOM 6430 N N . GLU A 1 931 ? 46.270 12.822 106.649 1.00 77.95 954 GLU A N 1
ATOM 6431 C CA . GLU A 1 931 ? 46.510 11.823 107.687 1.00 73.29 954 GLU A CA 1
ATOM 6432 C C . GLU A 1 931 ? 45.321 11.672 108.623 1.00 74.36 954 GLU A C 1
ATOM 6433 O O . GLU A 1 931 ? 45.190 10.631 109.275 1.00 80.35 954 GLU A O 1
ATOM 6439 N N . ASP A 1 932 ? 44.440 12.675 108.690 1.00 68.32 955 ASP A N 1
ATOM 6440 C CA . ASP A 1 932 ? 43.246 12.543 109.516 1.00 74.08 955 ASP A CA 1
ATOM 6441 C C . ASP A 1 932 ? 42.149 11.720 108.856 1.00 71.04 955 ASP A C 1
ATOM 6442 O O . ASP A 1 932 ? 41.318 11.155 109.572 1.00 73.40 955 ASP A O 1
ATOM 6447 N N . PHE A 1 933 ? 42.146 11.618 107.523 1.00 63.64 956 PHE A N 1
ATOM 6448 C CA . PHE A 1 933 ? 41.102 10.933 106.765 1.00 71.61 956 PHE A CA 1
ATOM 6449 C C . PHE A 1 933 ? 40.652 9.628 107.428 1.00 67.59 956 PHE A C 1
ATOM 6450 O O . PHE A 1 933 ? 39.478 9.533 107.827 1.00 62.85 956 PHE A O 1
ATOM 6458 N N . PRO A 1 934 ? 41.535 8.633 107.622 1.00 68.79 957 PRO A N 1
ATOM 6459 C CA . PRO A 1 934 ? 41.064 7.371 108.217 1.00 65.33 957 PRO A CA 1
ATOM 6460 C C . PRO A 1 934 ? 40.426 7.559 109.579 1.00 63.35 957 PRO A C 1
ATOM 6461 O O . PRO A 1 934 ? 39.490 6.825 109.923 1.00 65.21 957 PRO A O 1
ATOM 6465 N N . LYS A 1 935 ? 40.877 8.558 110.343 1.00 56.97 958 LYS A N 1
ATOM 6466 C CA . LYS A 1 935 ? 40.341 8.783 111.680 1.00 52.81 958 LYS A CA 1
ATOM 6467 C C . LYS A 1 935 ? 38.889 9.247 111.635 1.00 54.85 958 LYS A C 1
ATOM 6468 O O . LYS A 1 935 ? 38.046 8.729 112.375 1.00 57.38 958 LYS A O 1
ATOM 6474 N N . ILE A 1 936 ? 38.571 10.228 110.782 1.00 64.44 959 ILE A N 1
ATOM 6475 C CA . ILE A 1 936 ? 37.177 10.661 110.677 1.00 60.75 959 ILE A CA 1
ATOM 6476 C C . ILE A 1 936 ? 36.310 9.560 110.070 1.00 54.82 959 ILE A C 1
ATOM 6477 O O . ILE A 1 936 ? 35.161 9.352 110.497 1.00 56.63 959 ILE A O 1
ATOM 6482 N N . VAL A 1 937 ? 36.829 8.833 109.069 1.00 56.70 960 VAL A N 1
ATOM 6483 C CA . VAL A 1 937 ? 36.034 7.736 108.514 1.00 63.81 960 VAL A CA 1
ATOM 6484 C C . VAL A 1 937 ? 35.692 6.713 109.593 1.00 61.22 960 VAL A C 1
ATOM 6485 O O . VAL A 1 937 ? 34.546 6.265 109.690 1.00 59.46 960 VAL A O 1
ATOM 6489 N N . GLU A 1 938 ? 36.663 6.351 110.441 1.00 63.49 961 GLU A N 1
ATOM 6490 C CA . GLU A 1 938 ? 36.395 5.394 111.519 1.00 67.15 961 GLU A CA 1
ATOM 6491 C C . GLU A 1 938 ? 35.434 5.961 112.559 1.00 61.88 961 GLU A C 1
ATOM 6492 O O . GLU A 1 938 ? 34.548 5.246 113.062 1.00 59.54 961 GLU A O 1
ATOM 6498 N N . ALA A 1 939 ? 35.621 7.238 112.918 1.00 58.74 962 ALA A N 1
ATOM 6499 C CA . ALA A 1 939 ? 34.770 7.879 113.912 1.00 53.38 962 ALA A CA 1
ATOM 6500 C C . ALA A 1 939 ? 33.322 7.922 113.467 1.00 50.97 962 ALA A C 1
ATOM 6501 O O . ALA A 1 939 ? 32.416 7.913 114.305 1.00 53.35 962 ALA A O 1
ATOM 6503 N N . TYR A 1 940 ? 33.076 7.997 112.167 1.00 56.08 963 TYR A N 1
ATOM 6504 C CA . TYR A 1 940 ? 31.697 7.886 111.711 1.00 57.95 963 TYR A CA 1
ATOM 6505 C C . TYR A 1 940 ? 31.276 6.444 111.474 1.00 55.89 963 TYR A C 1
ATOM 6506 O O . TYR A 1 940 ? 30.088 6.131 111.594 1.00 50.69 963 TYR A O 1
ATOM 6515 N N . SER A 1 941 ? 32.231 5.557 111.181 1.00 57.34 964 SER A N 1
ATOM 6516 C CA . SER A 1 941 ? 31.905 4.166 110.886 1.00 63.91 964 SER A CA 1
ATOM 6517 C C . SER A 1 941 ? 31.343 3.453 112.106 1.00 62.07 964 SER A C 1
ATOM 6518 O O . SER A 1 941 ? 30.266 2.850 112.041 1.00 56.02 964 SER A O 1
ATOM 6521 N N . ARG A 1 942 ? 32.063 3.511 113.229 1.00 60.24 965 ARG A N 1
ATOM 6522 C CA . ARG A 1 942 ? 31.660 2.720 114.395 1.00 58.43 965 ARG A CA 1
ATOM 6523 C C . ARG A 1 942 ? 30.219 3.005 114.840 1.00 57.88 965 ARG A C 1
ATOM 6524 O O . ARG A 1 942 ? 29.407 2.066 114.904 1.00 65.19 965 ARG A O 1
ATOM 6532 N N . PRO A 1 943 ? 29.837 4.259 115.127 1.00 60.84 966 PRO A N 1
ATOM 6533 C CA . PRO A 1 943 ? 28.433 4.494 115.519 1.00 59.97 966 PRO A CA 1
ATOM 6534 C C . PRO A 1 943 ? 27.450 4.080 114.444 1.00 63.48 966 PRO A C 1
ATOM 6535 O O . PRO A 1 943 ? 26.367 3.563 114.754 1.00 69.47 966 PRO A O 1
ATOM 6539 N N . THR A 1 944 ? 27.826 4.264 113.176 1.00 66.70 967 THR A N 1
ATOM 6540 C CA . THR A 1 944 ? 26.927 3.963 112.067 1.00 66.11 967 THR A CA 1
ATOM 6541 C C . THR A 1 944 ? 26.691 2.465 111.927 1.00 64.06 967 THR A C 1
ATOM 6542 O O . THR A 1 944 ? 25.552 2.029 111.755 1.00 65.82 967 THR A O 1
ATOM 6546 N N . ARG A 1 945 ? 27.757 1.659 111.965 1.00 69.30 968 ARG A N 1
ATOM 6547 C CA . ARG A 1 945 ? 27.563 0.211 111.939 1.00 71.03 968 ARG A CA 1
ATOM 6548 C C . ARG A 1 945 ? 26.742 -0.249 113.125 1.00 69.87 968 ARG A C 1
ATOM 6549 O O . ARG A 1 945 ? 25.856 -1.100 112.978 1.00 73.53 968 ARG A O 1
ATOM 6557 N N . ILE A 1 946 ? 27.044 0.282 114.316 1.00 68.86 969 ILE A N 1
ATOM 6558 C CA . ILE A 1 946 ? 26.231 -0.039 115.486 1.00 70.35 969 ILE A CA 1
ATOM 6559 C C . ILE A 1 946 ? 24.754 0.157 115.158 1.00 67.51 969 ILE A C 1
ATOM 6560 O O . ILE A 1 946 ? 23.974 -0.798 115.141 1.00 65.27 969 ILE A O 1
ATOM 6565 N N . ILE A 1 947 ? 24.367 1.383 114.801 1.00 70.44 970 ILE A N 1
ATOM 6566 C CA . ILE A 1 947 ? 22.942 1.700 114.718 1.00 68.32 970 ILE A CA 1
ATOM 6567 C C . ILE A 1 947 ? 22.278 1.246 113.418 1.00 77.67 970 ILE A C 1
ATOM 6568 O O . ILE A 1 947 ? 21.042 1.185 113.358 1.00 79.29 970 ILE A O 1
ATOM 6573 N N . ARG A 1 948 ? 23.046 0.924 112.378 1.00 74.92 971 ARG A N 1
ATOM 6574 C CA . ARG A 1 948 ? 22.475 0.592 111.076 1.00 75.83 971 ARG A CA 1
ATOM 6575 C C . ARG A 1 948 ? 21.963 -0.836 111.009 1.00 74.84 971 ARG A C 1
ATOM 6576 O O . ARG A 1 948 ? 21.414 -1.234 109.977 1.00 78.24 971 ARG A O 1
ATOM 6584 N N . GLY A 1 949 ? 22.147 -1.616 112.072 1.00 74.65 972 GLY A N 1
ATOM 6585 C CA . GLY A 1 949 ? 21.547 -2.930 112.174 1.00 68.83 972 GLY A CA 1
ATOM 6586 C C . GLY A 1 949 ? 20.481 -2.973 113.249 1.00 74.89 972 GLY A C 1
ATOM 6587 O O . GLY A 1 949 ? 19.720 -3.943 113.348 1.00 79.22 972 GLY A O 1
ATOM 6588 N N . LYS A 1 950 ? 20.447 -1.934 114.083 1.00 74.59 973 LYS A N 1
ATOM 6589 C CA . LYS A 1 950 ? 19.365 -1.759 115.036 1.00 75.95 973 LYS A CA 1
ATOM 6590 C C . LYS A 1 950 ? 18.152 -1.195 114.318 1.00 83.30 973 LYS A C 1
ATOM 6591 O O . LYS A 1 950 ? 18.275 -0.441 113.350 1.00 89.82 973 LYS A O 1
ATOM 6597 N N . GLU A 1 951 ? 16.970 -1.577 114.786 1.00 84.62 974 GLU A N 1
ATOM 6598 C CA . GLU A 1 951 ? 15.744 -1.128 114.142 1.00 89.00 974 GLU A CA 1
ATOM 6599 C C . GLU A 1 951 ? 14.848 -0.348 115.102 1.00 86.72 974 GLU A C 1
ATOM 6600 O O . GLU A 1 951 ? 15.204 -0.105 116.251 1.00 95.53 974 GLU A O 1
ATOM 6606 N N . LEU A 1 956 ? 13.725 9.297 117.352 1.00 77.49 979 LEU A N 1
ATOM 6607 C CA . LEU A 1 956 ? 15.127 9.177 117.740 1.00 77.74 979 LEU A CA 1
ATOM 6608 C C . LEU A 1 956 ? 15.624 10.431 118.457 1.00 91.49 979 LEU A C 1
ATOM 6609 O O . LEU A 1 956 ? 16.587 11.064 118.020 1.00 95.63 979 LEU A O 1
ATOM 6611 N N . GLU A 1 957 ? 14.973 10.781 119.562 1.00 85.66 980 GLU A N 1
ATOM 6612 C CA . GLU A 1 957 ? 15.304 11.982 120.313 1.00 81.12 980 GLU A CA 1
ATOM 6613 C C . GLU A 1 957 ? 16.219 11.647 121.483 1.00 87.83 980 GLU A C 1
ATOM 6614 O O . GLU A 1 957 ? 16.199 10.534 122.015 1.00 93.65 980 GLU A O 1
ATOM 6616 N N . VAL A 1 958 ? 17.025 12.628 121.877 1.00 84.83 981 VAL A N 1
ATOM 6617 C CA . VAL A 1 958 ? 17.932 12.506 123.010 1.00 79.39 981 VAL A CA 1
ATOM 6618 C C . VAL A 1 958 ? 17.336 13.278 124.176 1.00 84.89 981 VAL A C 1
ATOM 6619 O O . VAL A 1 958 ? 16.976 14.452 124.029 1.00 85.13 981 VAL A O 1
ATOM 6623 N N . ASP A 1 959 ? 17.216 12.623 125.328 1.00 84.58 982 ASP A N 1
ATOM 6624 C CA . ASP A 1 959 ? 16.720 13.256 126.548 1.00 83.57 982 ASP A CA 1
ATOM 6625 C C . ASP A 1 959 ? 17.880 13.352 127.531 1.00 85.17 982 ASP A C 1
ATOM 6626 O O . ASP A 1 959 ? 18.275 12.352 128.139 1.00 81.44 982 ASP A O 1
ATOM 6631 N N . ALA A 1 960 ? 18.417 14.565 127.688 1.00 86.05 983 ALA A N 1
ATOM 6632 C CA . ALA A 1 960 ? 19.562 14.777 128.565 1.00 85.34 983 ALA A CA 1
ATOM 6633 C C . ALA A 1 960 ? 19.260 14.416 130.015 1.00 86.90 983 ALA A C 1
ATOM 6634 O O . ALA A 1 960 ? 20.195 14.180 130.790 1.00 86.09 983 ALA A O 1
ATOM 6636 N N . SER A 1 961 ? 17.981 14.361 130.397 1.00 87.98 984 SER A N 1
ATOM 6637 C CA . SER A 1 961 ? 17.619 13.907 131.735 1.00 88.16 984 SER A CA 1
ATOM 6638 C C . SER A 1 961 ? 18.021 12.456 131.980 1.00 88.84 984 SER A C 1
ATOM 6639 O O . SER A 1 961 ? 18.221 12.061 133.134 1.00 86.21 984 SER A O 1
ATOM 6642 N N . VAL A 1 962 ? 18.173 11.669 130.917 1.00 90.09 985 VAL A N 1
ATOM 6643 C CA . VAL A 1 962 ? 18.385 10.228 130.998 1.00 85.51 985 VAL A CA 1
ATOM 6644 C C . VAL A 1 962 ? 19.889 9.940 130.966 1.00 84.15 985 VAL A C 1
ATOM 6645 O O . VAL A 1 962 ? 20.326 8.785 131.057 1.00 84.71 985 VAL A O 1
ATOM 6649 N N . PHE A 1 963 ? 20.700 10.995 130.922 1.00 84.92 986 PHE A N 1
ATOM 6650 C CA . PHE A 1 963 ? 22.147 10.832 130.989 1.00 82.05 986 PHE A CA 1
ATOM 6651 C C . PHE A 1 963 ? 22.565 10.430 132.399 1.00 86.49 986 PHE A C 1
ATOM 6652 O O . PHE A 1 963 ? 22.164 11.064 133.380 1.00 93.35 986 PHE A O 1
ATOM 6660 N N . GLU A 1 964 ? 23.357 9.364 132.497 1.00 85.87 987 GLU A N 1
ATOM 6661 C CA . GLU A 1 964 ? 23.876 8.883 133.771 1.00 81.70 987 GLU A CA 1
ATOM 6662 C C . GLU A 1 964 ? 25.360 9.169 133.937 1.00 80.15 987 GLU A C 1
ATOM 6663 O O . GLU A 1 964 ? 25.773 9.720 134.962 1.00 88.82 987 GLU A O 1
ATOM 6669 N N . LYS A 1 965 ? 26.175 8.811 132.952 1.00 78.69 988 LYS A N 1
ATOM 6670 C CA . LYS A 1 965 ? 27.604 9.073 133.015 1.00 81.15 988 LYS A CA 1
ATOM 6671 C C . LYS A 1 965 ? 27.926 10.420 132.369 1.00 78.96 988 LYS A C 1
ATOM 6672 O O . LYS A 1 965 ? 27.131 10.986 131.616 1.00 77.55 988 LYS A O 1
ATOM 6678 N N . ASP A 1 966 ? 29.115 10.934 132.686 1.00 80.71 989 ASP A N 1
ATOM 6679 C CA . ASP A 1 966 ? 29.490 12.276 132.255 1.00 77.97 989 ASP A CA 1
ATOM 6680 C C . ASP A 1 966 ? 30.001 12.299 130.820 1.00 75.88 989 ASP A C 1
ATOM 6681 O O . ASP A 1 966 ? 29.847 13.314 130.123 1.00 75.78 989 ASP A O 1
ATOM 6686 N N . GLU A 1 967 ? 30.608 11.202 130.361 1.00 77.81 990 GLU A N 1
ATOM 6687 C CA . GLU A 1 967 ? 31.018 11.118 128.964 1.00 71.89 990 GLU A CA 1
ATOM 6688 C C . GLU A 1 967 ? 29.824 11.275 128.032 1.00 69.23 990 GLU A C 1
ATOM 6689 O O . GLU A 1 967 ? 29.956 11.841 126.938 1.00 68.72 990 GLU A O 1
ATOM 6695 N N . GLU A 1 968 ? 28.649 10.815 128.467 1.00 70.44 991 GLU A N 1
ATOM 6696 C CA . GLU A 1 968 ? 27.411 11.026 127.720 1.00 70.56 991 GLU A CA 1
ATOM 6697 C C . GLU A 1 968 ? 27.182 12.511 127.443 1.00 74.12 991 GLU A C 1
ATOM 6698 O O . GLU A 1 968 ? 27.023 12.935 126.286 1.00 74.24 991 GLU A O 1
ATOM 6704 N N . ARG A 1 969 ? 27.153 13.316 128.510 1.00 72.82 992 ARG A N 1
ATOM 6705 C CA . ARG A 1 969 ? 26.868 14.742 128.374 1.00 72.98 992 ARG A CA 1
ATOM 6706 C C . ARG A 1 969 ? 27.959 15.451 127.581 1.00 68.14 992 ARG A C 1
ATOM 6707 O O . ARG A 1 969 ? 27.672 16.352 126.778 1.00 64.73 992 ARG A O 1
ATOM 6715 N N . ALA A 1 970 ? 29.220 15.064 127.798 1.00 65.82 993 ALA A N 1
ATOM 6716 C CA . ALA A 1 970 ? 30.301 15.648 127.010 1.00 60.85 993 ALA A CA 1
ATOM 6717 C C . ALA A 1 970 ? 30.091 15.397 125.520 1.00 60.80 993 ALA A C 1
ATOM 6718 O O . ALA A 1 970 ? 30.259 16.309 124.695 1.00 66.78 993 ALA A O 1
ATOM 6720 N N . LEU A 1 971 ? 29.706 14.168 125.156 1.00 62.70 994 LEU A N 1
ATOM 6721 C CA . LEU A 1 971 ? 29.448 13.875 123.751 1.00 65.08 994 LEU A CA 1
ATOM 6722 C C . LEU A 1 971 ? 28.292 14.706 123.212 1.00 66.35 994 LEU A C 1
ATOM 6723 O O . LEU A 1 971 ? 28.364 15.215 122.086 1.00 63.10 994 LEU A O 1
ATOM 6728 N N . TRP A 1 972 ? 27.211 14.839 123.988 1.00 65.86 995 TRP A N 1
ATOM 6729 C CA . TRP A 1 972 ? 26.088 15.663 123.533 1.00 68.63 995 TRP A CA 1
ATOM 6730 C C . TRP A 1 972 ? 26.536 17.091 123.234 1.00 65.63 995 TRP A C 1
ATOM 6731 O O . TRP A 1 972 ? 26.176 17.662 122.197 1.00 65.01 995 TRP A O 1
ATOM 6742 N N . SER A 1 973 ? 27.320 17.684 124.138 1.00 60.20 996 SER A N 1
ATOM 6743 C CA . SER A 1 973 ? 27.774 19.060 123.939 1.00 64.71 996 SER A CA 1
ATOM 6744 C C . SER A 1 973 ? 28.607 19.188 122.669 1.00 64.11 996 SER A C 1
ATOM 6745 O O . SER A 1 973 ? 28.359 20.070 121.820 1.00 67.53 996 SER A O 1
ATOM 6748 N N . ALA A 1 974 ? 29.620 18.324 122.534 1.00 58.34 997 ALA A N 1
ATOM 6749 C CA . ALA A 1 974 ? 30.485 18.399 121.363 1.00 59.15 997 ALA A CA 1
ATOM 6750 C C . ALA A 1 974 ? 29.687 18.205 120.080 1.00 56.60 997 ALA A C 1
ATOM 6751 O O . ALA A 1 974 ? 29.933 18.892 119.077 1.00 61.65 997 ALA A O 1
ATOM 6753 N N . TYR A 1 975 ? 28.699 17.303 120.099 1.00 58.43 998 TYR A N 1
ATOM 6754 C CA . TYR A 1 975 ? 27.896 17.087 118.903 1.00 61.01 998 TYR A CA 1
ATOM 6755 C C . TYR A 1 975 ? 27.082 18.317 118.570 1.00 58.98 998 TYR A C 1
ATOM 6756 O O . TYR A 1 975 ? 26.986 18.700 117.406 1.00 56.74 998 TYR A O 1
ATOM 6765 N N . LEU A 1 976 ? 26.445 18.923 119.570 1.00 58.67 999 LEU A N 1
ATOM 6766 C CA . LEU A 1 976 ? 25.582 20.071 119.295 1.00 56.93 999 LEU A CA 1
ATOM 6767 C C . LEU A 1 976 ? 26.370 21.175 118.613 1.00 54.93 999 LEU A C 1
ATOM 6768 O O . LEU A 1 976 ? 25.929 21.755 117.612 1.00 54.80 999 LEU A O 1
ATOM 6773 N N . GLU A 1 977 ? 27.588 21.439 119.109 1.00 51.20 1000 GLU A N 1
ATOM 6774 C CA . GLU A 1 977 ? 28.414 22.486 118.504 1.00 49.39 1000 GLU A CA 1
ATOM 6775 C C . GLU A 1 977 ? 28.860 22.101 117.098 1.00 53.34 1000 GLU A C 1
ATOM 6776 O O . GLU A 1 977 ? 28.644 22.854 116.136 1.00 54.44 1000 GLU A O 1
ATOM 6782 N N . VAL A 1 978 ? 29.432 20.902 116.937 1.00 58.81 1001 VAL A N 1
ATOM 6783 C CA . VAL A 1 978 ? 29.848 20.437 115.612 1.00 59.52 1001 VAL A CA 1
ATOM 6784 C C . VAL A 1 978 ? 28.676 20.399 114.642 1.00 58.92 1001 VAL A C 1
ATOM 6785 O O . VAL A 1 978 ? 28.847 20.580 113.425 1.00 59.88 1001 VAL A O 1
ATOM 6789 N N . ALA A 1 979 ? 27.452 20.195 115.166 1.00 55.64 1002 ALA A N 1
ATOM 6790 C CA . ALA A 1 979 ? 26.263 20.153 114.335 1.00 54.28 1002 ALA A CA 1
ATOM 6791 C C . ALA A 1 979 ? 25.925 21.533 113.815 1.00 61.86 1002 ALA A C 1
ATOM 6792 O O . ALA A 1 979 ? 25.717 21.730 112.614 1.00 63.64 1002 ALA A O 1
ATOM 6794 N N . ASP A 1 980 ? 25.897 22.531 114.706 1.00 61.65 1003 ASP A N 1
ATOM 6795 C CA . ASP A 1 980 ? 25.714 23.869 114.186 1.00 61.88 1003 ASP A CA 1
ATOM 6796 C C . ASP A 1 980 ? 26.882 24.307 113.299 1.00 62.73 1003 ASP A C 1
ATOM 6797 O O . ASP A 1 980 ? 26.763 25.361 112.655 1.00 70.74 1003 ASP A O 1
ATOM 6802 N N . LYS A 1 981 ? 27.981 23.547 113.224 1.00 56.03 1004 LYS A N 1
ATOM 6803 C CA . LYS A 1 981 ? 29.013 23.798 112.205 1.00 55.37 1004 LYS A CA 1
ATOM 6804 C C . LYS A 1 981 ? 28.896 22.948 110.960 1.00 65.53 1004 LYS A C 1
ATOM 6805 O O . LYS A 1 981 ? 29.393 23.352 109.904 1.00 66.42 1004 LYS A O 1
ATOM 6811 N N . ILE A 1 982 ? 28.187 21.811 111.043 1.00 65.28 1005 ILE A N 1
ATOM 6812 C CA . ILE A 1 982 ? 28.092 20.832 109.959 1.00 60.27 1005 ILE A CA 1
ATOM 6813 C C . ILE A 1 982 ? 26.659 20.849 109.456 1.00 63.83 1005 ILE A C 1
ATOM 6814 O O . ILE A 1 982 ? 25.746 20.411 110.180 1.00 61.44 1005 ILE A O 1
ATOM 6819 N N . HIS A 1 983 ? 26.461 21.291 108.209 1.00 65.97 1006 HIS A N 1
ATOM 6820 C CA . HIS A 1 983 ? 25.131 21.355 107.620 1.00 63.75 1006 HIS A CA 1
ATOM 6821 C C . HIS A 1 983 ? 25.199 20.803 106.210 1.00 68.40 1006 HIS A C 1
ATOM 6822 O O . HIS A 1 983 ? 26.273 20.836 105.605 1.00 70.12 1006 HIS A O 1
ATOM 6829 N N . PRO A 1 984 ? 24.111 20.226 105.690 1.00 65.73 1007 PRO A N 1
ATOM 6830 C CA . PRO A 1 984 ? 24.073 19.926 104.254 1.00 59.65 1007 PRO A CA 1
ATOM 6831 C C . PRO A 1 984 ? 24.342 21.207 103.497 1.00 71.44 1007 PRO A C 1
ATOM 6832 O O . PRO A 1 984 ? 23.699 22.238 103.738 1.00 76.14 1007 PRO A O 1
ATOM 6836 N N . GLY A 1 985 ? 25.351 21.167 102.644 1.00 71.83 1008 GLY A N 1
ATOM 6837 C CA . GLY A 1 985 ? 25.873 22.349 101.995 1.00 62.46 1008 GLY A CA 1
ATOM 6838 C C . GLY A 1 985 ? 27.235 22.842 102.489 1.00 56.51 1008 GLY A C 1
ATOM 6839 O O . GLY A 1 985 ? 27.742 23.823 101.923 1.00 55.13 1008 GLY A O 1
ATOM 6840 N N . VAL A 1 986 ? 27.851 22.241 103.511 1.00 58.26 1009 VAL A N 1
ATOM 6841 C CA . VAL A 1 986 ? 29.202 22.678 103.878 1.00 55.27 1009 VAL A CA 1
ATOM 6842 C C . VAL A 1 986 ? 30.225 22.178 102.867 1.00 54.21 1009 VAL A C 1
ATOM 6843 O O . VAL A 1 986 ? 29.989 21.241 102.105 1.00 53.71 1009 VAL A O 1
ATOM 6847 N N . ASP A 1 987 ? 31.388 22.830 102.878 1.00 58.68 1010 ASP A N 1
ATOM 6848 C CA . ASP A 1 987 ? 32.573 22.331 102.203 1.00 59.73 1010 ASP A CA 1
ATOM 6849 C C . ASP A 1 987 ? 33.161 21.172 102.999 1.00 63.92 1010 ASP A C 1
ATOM 6850 O O . ASP A 1 987 ? 32.766 20.899 104.137 1.00 64.21 1010 ASP A O 1
ATOM 6855 N N . ILE A 1 988 ? 34.130 20.491 102.398 1.00 62.42 1011 ILE A N 1
ATOM 6856 C CA . ILE A 1 988 ? 34.679 19.309 103.054 1.00 62.39 1011 ILE A CA 1
ATOM 6857 C C . ILE A 1 988 ? 35.683 19.679 104.135 1.00 59.15 1011 ILE A C 1
ATOM 6858 O O . ILE A 1 988 ? 35.819 18.964 105.126 1.00 65.09 1011 ILE A O 1
ATOM 6863 N N . LYS A 1 989 ? 36.379 20.807 103.987 1.00 60.52 1012 LYS A N 1
ATOM 6864 C CA . LYS A 1 989 ? 37.307 21.276 105.014 1.00 57.45 1012 LYS A CA 1
ATOM 6865 C C . LYS A 1 989 ? 36.597 21.508 106.340 1.00 56.99 1012 LYS A C 1
ATOM 6866 O O . LYS A 1 989 ? 37.066 21.080 107.406 1.00 59.64 1012 LYS A O 1
ATOM 6868 N N . ALA A 1 990 ? 35.470 22.236 106.302 1.00 61.33 1013 ALA A N 1
ATOM 6869 C CA . ALA A 1 990 ? 34.678 22.432 107.515 1.00 60.81 1013 ALA A CA 1
ATOM 6870 C C . ALA A 1 990 ? 34.187 21.103 108.069 1.00 56.50 1013 ALA A C 1
ATOM 6871 O O . ALA A 1 990 ? 34.192 20.888 109.285 1.00 57.29 1013 ALA A O 1
ATOM 6873 N N . PHE A 1 991 ? 33.769 20.180 107.183 1.00 56.99 1014 PHE A N 1
ATOM 6874 C CA . PHE A 1 991 ? 33.341 18.854 107.619 1.00 57.96 1014 PHE A CA 1
ATOM 6875 C C . PHE A 1 991 ? 34.434 18.163 108.415 1.00 50.94 1014 PHE A C 1
ATOM 6876 O O . PHE A 1 991 ? 34.232 17.796 109.580 1.00 58.33 1014 PHE A O 1
ATOM 6884 N N . ALA A 1 992 ? 35.618 18.008 107.809 1.00 47.33 1015 ALA A N 1
ATOM 6885 C CA . ALA A 1 992 ? 36.752 17.385 108.487 1.00 56.59 1015 ALA A CA 1
ATOM 6886 C C . ALA A 1 992 ? 37.056 18.059 109.818 1.00 57.51 1015 ALA A C 1
ATOM 6887 O O . ALA A 1 992 ? 37.205 17.388 110.849 1.00 56.72 1015 ALA A O 1
ATOM 6889 N N . ASP A 1 993 ? 37.183 19.398 109.813 1.00 54.34 1016 ASP A N 1
ATOM 6890 C CA . ASP A 1 993 ? 37.679 20.116 110.988 1.00 57.65 1016 ASP A CA 1
ATOM 6891 C C . ASP A 1 993 ? 36.705 20.018 112.147 1.00 54.15 1016 ASP A C 1
ATOM 6892 O O . ASP A 1 993 ? 37.110 19.809 113.300 1.00 55.72 1016 ASP A O 1
ATOM 6897 N N . ALA A 1 994 ? 35.400 20.156 111.865 1.00 48.49 1017 ALA A N 1
ATOM 6898 C CA . ALA A 1 994 ? 34.413 19.997 112.932 1.00 53.90 1017 ALA A CA 1
ATOM 6899 C C . ALA A 1 994 ? 34.369 18.563 113.433 1.00 59.31 1017 ALA A C 1
ATOM 6900 O O . ALA A 1 994 ? 34.354 18.322 114.649 1.00 58.20 1017 ALA A O 1
ATOM 6902 N N . SER A 1 995 ? 34.380 17.574 112.515 1.00 55.56 1018 SER A N 1
ATOM 6903 C CA . SER A 1 995 ? 34.324 16.183 112.959 1.00 60.30 1018 SER A CA 1
ATOM 6904 C C . SER A 1 995 ? 35.501 15.826 113.847 1.00 62.18 1018 SER A C 1
ATOM 6905 O O . SER A 1 995 ? 35.376 14.997 114.752 1.00 56.66 1018 SER A O 1
ATOM 6908 N N . LEU A 1 996 ? 36.658 16.462 113.610 1.00 59.06 1019 LEU A N 1
ATOM 6909 C CA . LEU A 1 996 ? 37.822 16.263 114.459 1.00 61.14 1019 LEU A CA 1
ATOM 6910 C C . LEU A 1 996 ? 37.503 16.513 115.928 1.00 61.37 1019 LEU A C 1
ATOM 6911 O O . LEU A 1 996 ? 38.049 15.843 116.809 1.00 64.73 1019 LEU A O 1
ATOM 6916 N N . GLU A 1 997 ? 36.600 17.467 116.217 1.00 60.14 1020 GLU A N 1
ATOM 6917 C CA . GLU A 1 997 ? 36.192 17.788 117.577 1.00 61.40 1020 GLU A CA 1
ATOM 6918 C C . GLU A 1 997 ? 35.361 16.688 118.226 1.00 60.78 1020 GLU A C 1
ATOM 6919 O O . GLU A 1 997 ? 35.103 16.762 119.430 1.00 62.15 1020 GLU A O 1
ATOM 6925 N N . LEU A 1 998 ? 34.947 15.674 117.459 1.00 63.68 1021 LEU A N 1
ATOM 6926 C CA . LEU A 1 998 ? 34.218 14.531 117.996 1.00 60.77 1021 LEU A CA 1
ATOM 6927 C C . LEU A 1 998 ? 35.120 13.350 118.325 1.00 58.51 1021 LEU A C 1
ATOM 6928 O O . LEU A 1 998 ? 34.674 12.429 119.013 1.00 60.88 1021 LEU A O 1
ATOM 6933 N N . LEU A 1 999 ? 36.369 13.363 117.854 1.00 57.19 1022 LEU A N 1
ATOM 6934 C CA . LEU A 1 999 ? 37.226 12.187 117.966 1.00 61.46 1022 LEU A CA 1
ATOM 6935 C C . LEU A 1 999 ? 37.414 11.769 119.421 1.00 62.77 1022 LEU A C 1
ATOM 6936 O O . LEU A 1 999 ? 37.072 10.646 119.807 1.00 60.71 1022 LEU A O 1
ATOM 6941 N N . GLN A 1 1000 ? 37.960 12.668 120.247 1.00 59.20 1023 GLN A N 1
ATOM 6942 C CA . GLN A 1 1000 ? 38.186 12.318 121.649 1.00 63.71 1023 GLN A CA 1
ATOM 6943 C C . GLN A 1 1000 ? 36.881 12.101 122.408 1.00 66.87 1023 GLN A C 1
ATOM 6944 O O . GLN A 1 1000 ? 36.793 11.118 123.170 1.00 70.91 1023 GLN A O 1
ATOM 6950 N N . PRO A 1 1001 ? 35.851 12.954 122.276 1.00 64.35 1024 PRO A N 1
ATOM 6951 C CA . PRO A 1 1001 ? 34.579 12.656 122.955 1.00 64.78 1024 PRO A CA 1
ATOM 6952 C C . PRO A 1 1001 ? 34.035 11.274 122.640 1.00 65.71 1024 PRO A C 1
ATOM 6953 O O . PRO A 1 1001 ? 33.553 10.580 123.543 1.00 68.99 1024 PRO A O 1
ATOM 6957 N N . LEU A 1 1002 ? 34.120 10.848 121.377 1.00 58.76 1025 LEU A N 1
ATOM 6958 C CA . LEU A 1 1002 ? 33.583 9.548 120.998 1.00 59.34 1025 LEU A CA 1
ATOM 6959 C C . LEU A 1 1002 ? 34.409 8.416 121.593 1.00 61.84 1025 LEU A C 1
ATOM 6960 O O . LEU A 1 1002 ? 33.851 7.414 122.056 1.00 59.22 1025 LEU A O 1
ATOM 6965 N N . GLU A 1 1003 ? 35.738 8.547 121.569 1.00 63.59 1026 GLU A N 1
ATOM 6966 C CA . GLU A 1 1003 ? 36.591 7.556 122.217 1.00 68.73 1026 GLU A CA 1
ATOM 6967 C C . GLU A 1 1003 ? 36.224 7.396 123.686 1.00 68.40 1026 GLU A C 1
ATOM 6968 O O . GLU A 1 1003 ? 36.064 6.273 124.178 1.00 72.55 1026 GLU A O 1
ATOM 6974 N N . ASP A 1 1004 ? 36.084 8.513 124.404 1.00 61.39 1027 ASP A N 1
ATOM 6975 C CA . ASP A 1 1004 ? 35.775 8.424 125.828 1.00 65.71 1027 ASP A CA 1
ATOM 6976 C C . ASP A 1 1004 ? 34.391 7.827 126.056 1.00 65.65 1027 ASP A C 1
ATOM 6977 O O . ASP A 1 1004 ? 34.196 7.023 126.979 1.00 73.25 1027 ASP A O 1
ATOM 6982 N N . PHE A 1 1005 ? 33.426 8.183 125.205 1.00 61.49 1028 PHE A N 1
ATOM 6983 C CA . PHE A 1 1005 ? 32.089 7.610 125.308 1.00 63.39 1028 PHE A CA 1
ATOM 6984 C C . PHE A 1 1005 ? 32.116 6.099 125.080 1.00 70.24 1028 PHE A C 1
ATOM 6985 O O . PHE A 1 1005 ? 31.397 5.349 125.750 1.00 65.91 1028 PHE A O 1
ATOM 6993 N N . PHE A 1 1006 ? 32.947 5.629 124.150 1.00 70.32 1029 PHE A N 1
ATOM 6994 C CA . PHE A 1 1006 ? 32.961 4.201 123.844 1.00 70.45 1029 PHE A CA 1
ATOM 6995 C C . PHE A 1 1006 ? 33.710 3.404 124.905 1.00 71.03 1029 PHE A C 1
ATOM 6996 O O . PHE A 1 1006 ? 33.311 2.281 125.236 1.00 68.59 1029 PHE A O 1
ATOM 7004 N N . THR A 1 1007 ? 34.788 3.960 125.457 1.00 64.00 1030 THR A N 1
ATOM 7005 C CA . THR A 1 1007 ? 35.505 3.225 126.491 1.00 64.33 1030 THR A CA 1
ATOM 7006 C C . THR A 1 1007 ? 34.791 3.256 127.836 1.00 69.52 1030 THR A C 1
ATOM 7007 O O . THR A 1 1007 ? 34.941 2.314 128.621 1.00 76.14 1030 THR A O 1
ATOM 7011 N N . ASN A 1 1008 ? 34.013 4.301 128.130 1.00 69.87 1031 ASN A N 1
ATOM 7012 C CA . ASN A 1 1008 ? 33.449 4.448 129.466 1.00 69.72 1031 ASN A CA 1
ATOM 7013 C C . ASN A 1 1008 ? 31.935 4.308 129.532 1.00 65.52 1031 ASN A C 1
ATOM 7014 O O . ASN A 1 1008 ? 31.389 4.281 130.639 1.00 70.31 1031 ASN A O 1
ATOM 7019 N N . VAL A 1 1009 ? 31.241 4.219 128.400 1.00 68.62 1032 VAL A N 1
ATOM 7020 C CA . VAL A 1 1009 ? 29.785 4.145 128.375 1.00 74.27 1032 VAL A CA 1
ATOM 7021 C C . VAL A 1 1009 ? 29.374 2.903 127.597 1.00 74.36 1032 VAL A C 1
ATOM 7022 O O . VAL A 1 1009 ? 29.998 2.542 126.593 1.00 76.05 1032 VAL A O 1
ATOM 7026 N N . PHE A 1 1010 ? 28.315 2.252 128.071 1.00 70.93 1033 PHE A N 1
ATOM 7027 C CA . PHE A 1 1010 ? 27.844 0.978 127.537 1.00 71.90 1033 PHE A CA 1
ATOM 7028 C C . PHE A 1 1010 ? 26.534 1.207 126.812 1.00 70.40 1033 PHE A C 1
ATOM 7029 O O . PHE A 1 1010 ? 25.524 1.521 127.442 1.00 68.51 1033 PHE A O 1
ATOM 7037 N N . VAL A 1 1011 ? 26.560 1.058 125.490 1.00 69.11 1034 VAL A N 1
ATOM 7038 C CA . VAL A 1 1011 ? 25.371 1.329 124.699 1.00 63.13 1034 VAL A CA 1
ATOM 7039 C C . VAL A 1 1011 ? 24.320 0.253 124.903 1.00 70.94 1034 VAL A C 1
ATOM 7040 O O . VAL A 1 1011 ? 23.135 0.547 125.076 1.00 70.67 1034 VAL A O 1
ATOM 7044 N N . MET A 1 1012 ? 24.736 -1.026 124.912 1.00 69.40 1035 MET A N 1
ATOM 7045 C CA . MET A 1 1012 ? 23.779 -2.130 124.963 1.00 72.34 1035 MET A CA 1
ATOM 7046 C C . MET A 1 1012 ? 23.235 -2.308 126.372 1.00 73.06 1035 MET A C 1
ATOM 7047 O O . MET A 1 1012 ? 23.070 -3.443 126.841 1.00 76.95 1035 MET A O 1
ATOM 7052 N N . ALA A 1 1013 ? 22.941 -1.190 127.034 1.00 72.86 1036 ALA A N 1
ATOM 7053 C CA . ALA A 1 1013 ? 22.535 -1.212 128.429 1.00 76.32 1036 ALA A CA 1
ATOM 7054 C C . ALA A 1 1013 ? 21.223 -1.952 128.611 1.00 79.24 1036 ALA A C 1
ATOM 7055 O O . ALA A 1 1013 ? 20.462 -2.165 127.660 1.00 76.11 1036 ALA A O 1
ATOM 7057 N N . GLU A 1 1014 ? 20.951 -2.331 129.874 1.00 82.98 1037 GLU A N 1
ATOM 7058 C CA . GLU A 1 1014 ? 19.731 -3.063 130.197 1.00 81.61 1037 GLU A CA 1
ATOM 7059 C C . GLU A 1 1014 ? 18.518 -2.156 130.115 1.00 83.07 1037 GLU A C 1
ATOM 7060 O O . GLU A 1 1014 ? 17.559 -2.444 129.389 1.00 86.95 1037 GLU A O 1
ATOM 7066 N N . ASP A 1 1015 ? 18.534 -1.037 130.864 1.00 77.59 1038 ASP A N 1
ATOM 7067 C CA . ASP A 1 1015 ? 17.447 -0.061 130.800 1.00 80.91 1038 ASP A CA 1
ATOM 7068 C C . ASP A 1 1015 ? 17.182 0.310 129.349 1.00 78.38 1038 ASP A C 1
ATOM 7069 O O . ASP A 1 1015 ? 18.062 0.847 128.669 1.00 75.19 1038 ASP A O 1
ATOM 7074 N N . GLU A 1 1016 ? 15.971 -0.015 128.870 1.00 78.27 1039 GLU A N 1
ATOM 7075 C CA . GLU A 1 1016 ? 15.661 0.195 127.464 1.00 80.77 1039 GLU A CA 1
ATOM 7076 C C . GLU A 1 1016 ? 15.703 1.674 127.093 1.00 83.88 1039 GLU A C 1
ATOM 7077 O O . GLU A 1 1016 ? 16.243 2.041 126.044 1.00 77.37 1039 GLU A O 1
ATOM 7083 N N . LYS A 1 1017 ? 15.151 2.542 127.941 1.00 87.34 1040 LYS A N 1
ATOM 7084 C CA . LYS A 1 1017 ? 15.142 3.968 127.624 1.00 81.51 1040 LYS A CA 1
ATOM 7085 C C . LYS A 1 1017 ? 16.551 4.544 127.624 1.00 80.86 1040 LYS A C 1
ATOM 7086 O O . LYS A 1 1017 ? 16.928 5.289 126.714 1.00 82.79 1040 LYS A O 1
ATOM 7088 N N . VAL A 1 1018 ? 17.361 4.190 128.621 1.00 80.32 1041 VAL A N 1
ATOM 7089 C CA . VAL A 1 1018 ? 18.748 4.645 128.651 1.00 79.91 1041 VAL A CA 1
ATOM 7090 C C . VAL A 1 1018 ? 19.499 4.165 127.412 1.00 76.29 1041 VAL A C 1
ATOM 7091 O O . VAL A 1 1018 ? 20.222 4.933 126.758 1.00 76.27 1041 VAL A O 1
ATOM 7095 N N . ARG A 1 1019 ? 19.305 2.887 127.040 1.00 77.87 1042 ARG A N 1
ATOM 7096 C CA . ARG A 1 1019 ? 19.995 2.328 125.879 1.00 75.84 1042 ARG A CA 1
ATOM 7097 C C . ARG A 1 1019 ? 19.558 2.996 124.585 1.00 74.74 1042 ARG A C 1
ATOM 7098 O O . ARG A 1 1019 ? 20.393 3.403 123.771 1.00 72.64 1042 ARG A O 1
ATOM 7106 N N . ASN A 1 1020 ? 18.234 3.102 124.363 1.00 75.16 1043 ASN A N 1
ATOM 7107 C CA . ASN A 1 1020 ? 17.724 3.736 123.143 1.00 76.56 1043 ASN A CA 1
ATOM 7108 C C . ASN A 1 1020 ? 18.091 5.207 123.077 1.00 74.58 1043 ASN A C 1
ATOM 7109 O O . ASN A 1 1020 ? 18.262 5.754 121.983 1.00 70.82 1043 ASN A O 1
ATOM 7114 N N . ASN A 1 1021 ? 18.279 5.853 124.239 1.00 71.82 1044 ASN A N 1
ATOM 7115 C CA . ASN A 1 1021 ? 18.767 7.221 124.257 1.00 73.83 1044 ASN A CA 1
ATOM 7116 C C . ASN A 1 1021 ? 20.212 7.296 123.770 1.00 73.17 1044 ASN A C 1
ATOM 7117 O O . ASN A 1 1021 ? 20.561 8.142 122.931 1.00 71.75 1044 ASN A O 1
ATOM 7122 N N . ARG A 1 1022 ? 21.073 6.424 124.299 1.00 76.29 1045 ARG A N 1
ATOM 7123 C CA . ARG A 1 1022 ? 22.448 6.352 123.803 1.00 71.01 1045 ARG A CA 1
ATOM 7124 C C . ARG A 1 1022 ? 22.476 6.043 122.310 1.00 71.09 1045 ARG A C 1
ATOM 7125 O O . ARG A 1 1022 ? 23.290 6.604 121.560 1.00 67.51 1045 ARG A O 1
ATOM 7133 N N . LEU A 1 1023 ? 21.584 5.159 121.861 1.00 68.27 1046 LEU A N 1
ATOM 7134 C CA . LEU A 1 1023 ? 21.511 4.824 120.444 1.00 70.98 1046 LEU A CA 1
ATOM 7135 C C . LEU A 1 1023 ? 21.120 6.042 119.619 1.00 70.21 1046 LEU A C 1
ATOM 7136 O O . LEU A 1 1023 ? 21.675 6.276 118.540 1.00 67.62 1046 LEU A O 1
ATOM 7141 N N . ALA A 1 1024 ? 20.158 6.826 120.111 1.00 71.80 1047 ALA A N 1
ATOM 7142 C CA . ALA A 1 1024 ? 19.744 8.038 119.410 1.00 71.54 1047 ALA A CA 1
ATOM 7143 C C . ALA A 1 1024 ? 20.892 9.031 119.295 1.00 66.97 1047 ALA A C 1
ATOM 7144 O O . ALA A 1 1024 ? 21.060 9.683 118.257 1.00 70.85 1047 ALA A O 1
ATOM 7146 N N . LEU A 1 1025 ? 21.682 9.174 120.361 1.00 63.36 1048 LEU A N 1
ATOM 7147 C CA . LEU A 1 1025 ? 22.852 10.046 120.296 1.00 62.34 1048 LEU A CA 1
ATOM 7148 C C . LEU A 1 1025 ? 23.836 9.563 119.236 1.00 60.91 1048 LEU A C 1
ATOM 7149 O O . LEU A 1 1025 ? 24.341 10.353 118.420 1.00 64.79 1048 LEU A O 1
ATOM 7154 N N . LEU A 1 1026 ? 24.112 8.258 119.228 1.00 64.02 1049 LEU A N 1
ATOM 7155 C CA . LEU A 1 1026 ? 24.981 7.702 118.195 1.00 65.46 1049 LEU A CA 1
ATOM 7156 C C . LEU A 1 1026 ? 24.409 7.948 116.802 1.00 58.48 1049 LEU A C 1
ATOM 7157 O O . LEU A 1 1026 ? 25.162 8.173 115.847 1.00 55.65 1049 LEU A O 1
ATOM 7162 N N . THR A 1 1027 ? 23.079 7.932 116.679 1.00 56.71 1050 THR A N 1
ATOM 7163 C CA . THR A 1 1027 ? 22.436 8.173 115.390 1.00 65.23 1050 THR A CA 1
ATOM 7164 C C . THR A 1 1027 ? 22.622 9.615 114.945 1.00 61.61 1050 THR A C 1
ATOM 7165 O O . THR A 1 1027 ? 22.880 9.877 113.765 1.00 57.54 1050 THR A O 1
ATOM 7169 N N . LYS A 1 1028 ? 22.470 10.563 115.869 1.00 66.36 1051 LYS A N 1
ATOM 7170 C CA . LYS A 1 1028 ? 22.743 11.958 115.531 1.00 67.80 1051 LYS A CA 1
ATOM 7171 C C . LYS A 1 1028 ? 24.177 12.123 115.051 1.00 61.51 1051 LYS A C 1
ATOM 7172 O O . LYS A 1 1028 ? 24.440 12.852 114.086 1.00 61.40 1051 LYS A O 1
ATOM 7178 N N . VAL A 1 1029 ? 25.118 11.440 115.703 1.00 59.32 1052 VAL A N 1
ATOM 7179 C CA . VAL A 1 1029 ? 26.509 11.544 115.266 1.00 63.85 1052 VAL A CA 1
ATOM 7180 C C . VAL A 1 1029 ? 26.685 10.964 113.866 1.00 64.75 1052 VAL A C 1
ATOM 7181 O O . VAL A 1 1029 ? 27.351 11.563 113.012 1.00 62.04 1052 VAL A O 1
ATOM 7185 N N . ALA A 1 1030 ? 26.098 9.796 113.607 1.00 63.57 1053 ALA A N 1
ATOM 7186 C CA . ALA A 1 1030 ? 26.261 9.153 112.310 1.00 58.87 1053 ALA A CA 1
ATOM 7187 C C . ALA A 1 1030 ? 25.438 9.811 111.212 1.00 56.82 1053 ALA A C 1
ATOM 7188 O O . ALA A 1 1030 ? 25.637 9.486 110.037 1.00 64.54 1053 ALA A O 1
ATOM 7190 N N . SER A 1 1031 ? 24.523 10.716 111.556 1.00 61.96 1054 SER A N 1
ATOM 7191 C CA . SER A 1 1031 ? 23.693 11.401 110.573 1.00 63.59 1054 SER A CA 1
ATOM 7192 C C . SER A 1 1031 ? 24.236 12.771 110.184 1.00 62.24 1054 SER A C 1
ATOM 7193 O O . SER A 1 1031 ? 23.615 13.464 109.370 1.00 61.71 1054 SER A O 1
ATOM 7196 N N . LEU A 1 1032 ? 25.376 13.174 110.744 1.00 61.73 1055 LEU A N 1
ATOM 7197 C CA . LEU A 1 1032 ? 26.010 14.418 110.320 1.00 58.71 1055 LEU A CA 1
ATOM 7198 C C . LEU A 1 1032 ? 26.435 14.418 108.853 1.00 60.46 1055 LEU A C 1
ATOM 7199 O O . LEU A 1 1032 ? 26.227 15.448 108.187 1.00 62.99 1055 LEU A O 1
ATOM 7204 N N . PRO A 1 1033 ? 27.017 13.350 108.287 1.00 61.94 1056 PRO A N 1
ATOM 7205 C CA . PRO A 1 1033 ? 27.486 13.436 106.892 1.00 57.24 1056 PRO A CA 1
ATOM 7206 C C . PRO A 1 1033 ? 26.375 13.506 105.854 1.00 56.42 1056 PRO A C 1
ATOM 7207 O O . PRO A 1 1033 ? 26.684 13.728 104.676 1.00 57.88 1056 PRO A O 1
ATOM 7211 N N . LYS A 1 1034 ? 25.110 13.318 106.232 1.00 61.43 1057 LYS A N 1
ATOM 7212 C CA . LYS A 1 1034 ? 24.038 13.269 105.243 1.00 58.63 1057 LYS A CA 1
ATOM 7213 C C . LYS A 1 1034 ? 23.924 14.603 104.514 1.00 62.54 1057 LYS A C 1
ATOM 7214 O O . LYS A 1 1034 ? 23.885 15.669 105.136 1.00 60.60 1057 LYS A O 1
ATOM 7216 N N . GLY A 1 1035 ? 23.867 14.536 103.184 1.00 57.15 1058 GLY A N 1
ATOM 7217 C CA . GLY A 1 1035 ? 23.925 15.707 102.348 1.00 53.32 1058 GLY A CA 1
ATOM 7218 C C . GLY A 1 1035 ? 25.323 16.101 101.925 1.00 58.39 1058 GLY A C 1
ATOM 7219 O O . GLY A 1 1035 ? 25.476 16.832 100.938 1.00 59.85 1058 GLY A O 1
ATOM 7220 N N . ILE A 1 1036 ? 26.343 15.638 102.635 1.00 51.77 1059 ILE A N 1
ATOM 7221 C CA . ILE A 1 1036 ? 27.730 15.940 102.306 1.00 54.84 1059 ILE A CA 1
ATOM 7222 C C . ILE A 1 1036 ? 28.374 14.792 101.536 1.00 57.41 1059 ILE A C 1
ATOM 7223 O O . ILE A 1 1036 ? 28.927 14.994 100.455 1.00 57.50 1059 ILE A O 1
ATOM 7228 N N . ALA A 1 1037 ? 28.293 13.576 102.074 1.00 51.02 1060 ALA A N 1
ATOM 7229 C CA . ALA A 1 1037 ? 28.817 12.384 101.418 1.00 59.83 1060 ALA A CA 1
ATOM 7230 C C . ALA A 1 1037 ? 28.370 11.159 102.200 1.00 57.19 1060 ALA A C 1
ATOM 7231 O O . ALA A 1 1037 ? 28.254 11.205 103.427 1.00 55.96 1060 ALA A O 1
ATOM 7233 N N . ASP A 1 1038 ? 28.116 10.069 101.479 1.00 58.30 1061 ASP A N 1
ATOM 7234 C CA . ASP A 1 1038 ? 27.849 8.774 102.099 1.00 59.69 1061 ASP A CA 1
ATOM 7235 C C . ASP A 1 1038 ? 29.185 8.077 102.306 1.00 64.42 1061 ASP A C 1
ATOM 7236 O O . ASP A 1 1038 ? 29.777 7.551 101.360 1.00 60.53 1061 ASP A O 1
ATOM 7241 N N . LEU A 1 1039 ? 29.662 8.079 103.552 1.00 59.71 1062 LEU A N 1
ATOM 7242 C CA . LEU A 1 1039 ? 30.974 7.542 103.880 1.00 55.66 1062 LEU A CA 1
ATOM 7243 C C . LEU A 1 1039 ? 31.002 6.021 103.911 1.00 63.23 1062 LEU A C 1
ATOM 7244 O O . LEU A 1 1039 ? 32.092 5.440 103.950 1.00 64.07 1062 LEU A O 1
ATOM 7249 N N . SER A 1 1040 ? 29.837 5.367 103.887 1.00 66.51 1063 SER A N 1
ATOM 7250 C CA . SER A 1 1040 ? 29.776 3.913 103.981 1.00 62.49 1063 SER A CA 1
ATOM 7251 C C . SER A 1 1040 ? 30.423 3.222 102.789 1.00 65.92 1063 SER A C 1
ATOM 7252 O O . SER A 1 1040 ? 30.847 2.068 102.910 1.00 72.87 1063 SER A O 1
ATOM 7255 N N . VAL A 1 1041 ? 30.509 3.900 101.644 1.00 66.81 1064 VAL A N 1
ATOM 7256 C CA . VAL A 1 1041 ? 31.131 3.323 100.456 1.00 65.57 1064 VAL A CA 1
ATOM 7257 C C . VAL A 1 1041 ? 32.635 3.563 100.435 1.00 66.02 1064 VAL A C 1
ATOM 7258 O O . VAL A 1 1041 ? 33.342 2.998 99.584 1.00 68.74 1064 VAL A O 1
ATOM 7262 N N . LEU A 1 1042 ? 33.152 4.349 101.368 1.00 65.68 1065 LEU A N 1
ATOM 7263 C CA . LEU A 1 1042 ? 34.546 4.730 101.352 1.00 73.98 1065 LEU A CA 1
ATOM 7264 C C . LEU A 1 1042 ? 35.439 3.555 101.746 1.00 83.54 1065 LEU A C 1
ATOM 7265 O O . LEU A 1 1042 ? 34.995 2.616 102.415 1.00 81.06 1065 LEU A O 1
ATOM 7270 N N . PRO A 1 1043 ? 36.717 3.583 101.332 1.00 90.08 1066 PRO A N 1
ATOM 7271 C CA . PRO A 1 1043 ? 37.668 2.571 101.811 1.00 83.81 1066 PRO A CA 1
ATOM 7272 C C . PRO A 1 1043 ? 37.904 2.694 103.308 1.00 80.94 1066 PRO A C 1
ATOM 7273 O O . PRO A 1 1043 ? 38.581 3.624 103.761 1.00 85.36 1066 PRO A O 1
ATOM 7277 N N . GLY A 1 1044 ? 37.335 1.776 104.086 1.00 78.84 1067 GLY A N 1
ATOM 7278 C CA . GLY A 1 1044 ? 37.519 1.790 105.525 1.00 80.00 1067 GLY A CA 1
ATOM 7279 C C . GLY A 1 1044 ? 36.230 1.619 106.300 1.00 78.93 1067 GLY A C 1
ATOM 7280 O O . GLY A 1 1044 ? 36.243 1.172 107.451 1.00 84.47 1067 GLY A O 1
ATOM 7281 N N . PHE A 1 1045 ? 35.111 1.976 105.682 1.00 84.20 1068 PHE A N 1
ATOM 7282 C CA . PHE A 1 1045 ? 33.809 1.862 106.327 1.00 82.79 1068 PHE A CA 1
ATOM 7283 C C . PHE A 1 1045 ? 33.311 0.420 106.245 1.00 92.83 1068 PHE A C 1
ATOM 7284 O O . PHE A 1 1045 ? 32.179 0.160 105.838 1.00 90.68 1068 PHE A O 1
ATOM 7293 N N . SER B 1 47 ? 39.482 -16.573 17.722 1.00 78.11 70 SER B N 1
ATOM 7294 C CA . SER B 1 47 ? 38.231 -16.408 18.452 1.00 74.22 70 SER B CA 1
ATOM 7295 C C . SER B 1 47 ? 37.312 -15.406 17.756 1.00 75.98 70 SER B C 1
ATOM 7296 O O . SER B 1 47 ? 37.728 -14.301 17.399 1.00 69.41 70 SER B O 1
ATOM 7299 N N . VAL B 1 48 ? 36.055 -15.803 17.569 1.00 71.63 71 VAL B N 1
ATOM 7300 C CA . VAL B 1 48 ? 35.086 -14.985 16.852 1.00 63.32 71 VAL B CA 1
ATOM 7301 C C . VAL B 1 48 ? 34.543 -13.913 17.792 1.00 60.11 71 VAL B C 1
ATOM 7302 O O . VAL B 1 48 ? 34.778 -13.953 19.006 1.00 59.74 71 VAL B O 1
ATOM 7306 N N . LEU B 1 49 ? 33.807 -12.962 17.224 1.00 54.32 72 LEU B N 1
ATOM 7307 C CA . LEU B 1 49 ? 33.347 -11.772 17.925 1.00 47.45 72 LEU B CA 1
ATOM 7308 C C . LEU B 1 49 ? 32.414 -12.110 19.083 1.00 50.20 72 LEU B C 1
ATOM 7309 O O . LEU B 1 49 ? 31.533 -12.968 18.970 1.00 44.77 72 LEU B O 1
ATOM 7314 N N . THR B 1 50 ? 32.590 -11.408 20.199 1.00 45.86 73 THR B N 1
ATOM 7315 C CA . THR B 1 50 ? 31.670 -11.543 21.315 1.00 43.98 73 THR B CA 1
ATOM 7316 C C . THR B 1 50 ? 30.562 -10.496 21.227 1.00 44.99 73 THR B C 1
ATOM 7317 O O . THR B 1 50 ? 30.685 -9.477 20.544 1.00 42.37 73 THR B O 1
ATOM 7321 N N . PHE B 1 51 ? 29.467 -10.773 21.936 1.00 42.69 74 PHE B N 1
ATOM 7322 C CA . PHE B 1 51 ? 28.314 -9.879 21.968 1.00 39.92 74 PHE B CA 1
ATOM 7323 C C . PHE B 1 51 ? 28.727 -8.452 22.331 1.00 44.75 74 PHE B C 1
ATOM 7324 O O . PHE B 1 51 ? 28.433 -7.491 21.603 1.00 44.63 74 PHE B O 1
ATOM 7332 N N . GLN B 1 52 ? 29.440 -8.296 23.447 1.00 40.62 75 GLN B N 1
ATOM 7333 C CA . GLN B 1 52 ? 29.814 -6.950 23.858 1.00 44.99 75 GLN B CA 1
ATOM 7334 C C . GLN B 1 52 ? 30.850 -6.348 22.913 1.00 42.36 75 GLN B C 1
ATOM 7335 O O . GLN B 1 52 ? 30.876 -5.126 22.725 1.00 46.97 75 GLN B O 1
ATOM 7341 N N . GLN B 1 53 ? 31.682 -7.182 22.281 1.00 37.77 76 GLN B N 1
ATOM 7342 C CA . GLN B 1 53 ? 32.545 -6.675 21.218 1.00 44.16 76 GLN B CA 1
ATOM 7343 C C . GLN B 1 53 ? 31.726 -6.094 20.071 1.00 47.78 76 GLN B C 1
ATOM 7344 O O . GLN B 1 53 ? 32.059 -5.027 19.543 1.00 47.48 76 GLN B O 1
ATOM 7350 N N . ALA B 1 54 ? 30.661 -6.791 19.658 1.00 43.95 77 ALA B N 1
ATOM 7351 C CA . ALA B 1 54 ? 29.792 -6.265 18.609 1.00 44.31 77 ALA B CA 1
ATOM 7352 C C . ALA B 1 54 ? 29.218 -4.912 19.001 1.00 47.96 77 ALA B C 1
ATOM 7353 O O . ALA B 1 54 ? 29.187 -3.980 18.183 1.00 45.10 77 ALA B O 1
ATOM 7355 N N . ILE B 1 55 ? 28.744 -4.789 20.243 1.00 41.29 78 ILE B N 1
ATOM 7356 C CA . ILE B 1 55 ? 28.196 -3.510 20.699 1.00 43.67 78 ILE B CA 1
ATOM 7357 C C . ILE B 1 55 ? 29.251 -2.414 20.594 1.00 47.82 78 ILE B C 1
ATOM 7358 O O . ILE B 1 55 ? 29.005 -1.329 20.038 1.00 48.14 78 ILE B O 1
ATOM 7363 N N . GLN B 1 56 ? 30.443 -2.683 21.131 1.00 44.44 79 GLN B N 1
ATOM 7364 C CA . GLN B 1 56 ? 31.510 -1.687 21.119 1.00 45.96 79 GLN B CA 1
ATOM 7365 C C . GLN B 1 56 ? 31.867 -1.273 19.696 1.00 43.70 79 GLN B C 1
ATOM 7366 O O . GLN B 1 56 ? 32.059 -0.081 19.414 1.00 43.10 79 GLN B O 1
ATOM 7372 N N . ARG B 1 57 ? 31.941 -2.241 18.779 1.00 49.96 80 ARG B N 1
ATOM 7373 C CA . ARG B 1 57 ? 32.343 -1.927 17.412 1.00 48.08 80 ARG B CA 1
ATOM 7374 C C . ARG B 1 57 ? 31.272 -1.134 16.681 1.00 37.16 80 ARG B C 1
ATOM 7375 O O . ARG B 1 57 ? 31.593 -0.204 15.935 1.00 39.29 80 ARG B O 1
ATOM 7383 N N . LEU B 1 58 ? 29.996 -1.475 16.881 1.00 35.01 81 LEU B N 1
ATOM 7384 C CA . LEU B 1 58 ? 28.930 -0.714 16.234 1.00 34.79 81 LEU B CA 1
ATOM 7385 C C . LEU B 1 58 ? 28.890 0.723 16.746 1.00 39.93 81 LEU B C 1
ATOM 7386 O O . LEU B 1 58 ? 28.688 1.666 15.964 1.00 34.08 81 LEU B O 1
ATOM 7391 N N . GLN B 1 59 ? 29.107 0.908 18.056 1.00 44.00 82 GLN B N 1
ATOM 7392 C CA . GLN B 1 59 ? 29.133 2.251 18.633 1.00 38.18 82 GLN B CA 1
ATOM 7393 C C . GLN B 1 59 ? 30.299 3.063 18.086 1.00 35.59 82 GLN B C 1
ATOM 7394 O O . GLN B 1 59 ? 30.129 4.220 17.680 1.00 33.36 82 GLN B O 1
ATOM 7400 N N . ASP B 1 60 ? 31.494 2.467 18.053 1.00 34.03 83 ASP B N 1
ATOM 7401 C CA . ASP B 1 60 ? 32.640 3.167 17.485 1.00 35.79 83 ASP B CA 1
ATOM 7402 C C . ASP B 1 60 ? 32.397 3.520 16.023 1.00 41.65 83 ASP B C 1
ATOM 7403 O O . ASP B 1 60 ? 32.634 4.663 15.603 1.00 41.01 83 ASP B O 1
ATOM 7408 N N . TYR B 1 61 ? 31.890 2.565 15.239 1.00 42.65 84 TYR B N 1
ATOM 7409 C CA . TYR B 1 61 ? 31.657 2.819 13.826 1.00 36.97 84 TYR B CA 1
ATOM 7410 C C . TYR B 1 61 ? 30.704 3.989 13.628 1.00 41.39 84 TYR B C 1
ATOM 7411 O O . TYR B 1 61 ? 31.030 4.967 12.942 1.00 37.80 84 TYR B O 1
ATOM 7420 N N . TRP B 1 62 ? 29.499 3.898 14.203 1.00 37.45 85 TRP B N 1
ATOM 7421 C CA . TRP B 1 62 ? 28.517 4.937 13.932 1.00 35.55 85 TRP B CA 1
ATOM 7422 C C . TRP B 1 62 ? 28.903 6.274 14.559 1.00 41.58 85 TRP B C 1
ATOM 7423 O O . TRP B 1 62 ? 28.503 7.324 14.038 1.00 41.40 85 TRP B O 1
ATOM 7434 N N . ALA B 1 63 ? 29.706 6.272 15.630 1.00 39.57 86 ALA B N 1
ATOM 7435 C CA . ALA B 1 63 ? 30.229 7.534 16.138 1.00 35.37 86 ALA B CA 1
ATOM 7436 C C . ALA B 1 63 ? 31.201 8.160 15.146 1.00 37.15 86 ALA B C 1
ATOM 7437 O O . ALA B 1 63 ? 31.216 9.384 14.972 1.00 44.41 86 ALA B O 1
ATOM 7439 N N . SER B 1 64 ? 32.019 7.339 14.480 1.00 37.28 87 SER B N 1
ATOM 7440 C CA . SER B 1 64 ? 32.929 7.872 13.469 1.00 36.96 87 SER B CA 1
ATOM 7441 C C . SER B 1 64 ? 32.191 8.464 12.272 1.00 40.48 87 SER B C 1
ATOM 7442 O O . SER B 1 64 ? 32.791 9.218 11.498 1.00 35.78 87 SER B O 1
ATOM 7445 N N . VAL B 1 65 ? 30.906 8.139 12.098 1.00 35.45 88 VAL B N 1
ATOM 7446 C CA . VAL B 1 65 ? 30.131 8.678 10.985 1.00 39.69 88 VAL B CA 1
ATOM 7447 C C . VAL B 1 65 ? 29.362 9.929 11.400 1.00 40.76 88 VAL B C 1
ATOM 7448 O O . VAL B 1 65 ? 28.720 10.576 10.562 1.00 37.08 88 VAL B O 1
ATOM 7452 N N . GLY B 1 66 ? 29.458 10.331 12.661 1.00 42.50 89 GLY B N 1
ATOM 7453 C CA . GLY B 1 66 ? 28.811 11.537 13.130 1.00 34.35 89 GLY B CA 1
ATOM 7454 C C . GLY B 1 66 ? 27.574 11.319 13.973 1.00 38.15 89 GLY B C 1
ATOM 7455 O O . GLY B 1 66 ? 26.837 12.281 14.214 1.00 36.53 89 GLY B O 1
ATOM 7456 N N . CYS B 1 67 ? 27.311 10.093 14.416 1.00 38.86 90 CYS B N 1
ATOM 7457 C CA . CYS B 1 67 ? 26.188 9.856 15.304 1.00 38.90 90 CYS B CA 1
ATOM 7458 C C . CYS B 1 67 ? 26.556 10.190 16.744 1.00 43.70 90 CYS B C 1
ATOM 7459 O O . CYS B 1 67 ? 27.729 10.222 17.131 1.00 37.67 90 CYS B O 1
ATOM 7462 N N . ALA B 1 68 ? 25.525 10.443 17.538 1.00 36.96 91 ALA B N 1
ATOM 7463 C CA . ALA B 1 68 ? 25.657 10.530 18.981 1.00 40.32 91 ALA B CA 1
ATOM 7464 C C . ALA B 1 68 ? 25.275 9.174 19.565 1.00 45.28 91 ALA B C 1
ATOM 7465 O O . ALA B 1 68 ? 24.185 8.657 19.292 1.00 37.79 91 ALA B O 1
ATOM 7467 N N . VAL B 1 69 ? 26.185 8.579 20.331 1.00 46.90 92 VAL B N 1
ATOM 7468 C CA . VAL B 1 69 ? 25.909 7.296 20.967 1.00 41.82 92 VAL B CA 1
ATOM 7469 C C . VAL B 1 69 ? 25.165 7.586 22.265 1.00 40.54 92 VAL B C 1
ATOM 7470 O O . VAL B 1 69 ? 25.730 8.145 23.206 1.00 42.16 92 VAL B O 1
ATOM 7474 N N . MET B 1 70 ? 23.895 7.220 22.305 1.00 38.78 93 MET B N 1
ATOM 7475 C CA . MET B 1 70 ? 23.019 7.518 23.421 1.00 41.50 93 MET B CA 1
ATOM 7476 C C . MET B 1 70 ? 22.832 6.286 24.296 1.00 37.72 93 MET B C 1
ATOM 7477 O O . MET B 1 70 ? 23.500 5.264 24.130 1.00 36.71 93 MET B O 1
ATOM 7482 N N . GLN B 1 71 ? 21.918 6.393 25.250 1.00 39.45 94 GLN B N 1
ATOM 7483 C CA . GLN B 1 71 ? 21.590 5.327 26.176 1.00 44.94 94 GLN B CA 1
ATOM 7484 C C . GLN B 1 71 ? 20.182 4.825 25.892 1.00 45.76 94 GLN B C 1
ATOM 7485 O O . GLN B 1 71 ? 19.379 5.491 25.230 1.00 43.17 94 GLN B O 1
ATOM 7491 N N . CYS B 1 72 ? 19.890 3.633 26.398 1.00 40.52 95 CYS B N 1
ATOM 7492 C CA . CYS B 1 72 ? 18.592 3.045 26.128 1.00 44.54 95 CYS B CA 1
ATOM 7493 C C . CYS B 1 72 ? 17.522 3.705 26.984 1.00 44.86 95 CYS B C 1
ATOM 7494 O O . CYS B 1 72 ? 17.808 4.429 27.942 1.00 52.21 95 CYS B O 1
ATOM 7497 N N . SER B 1 73 ? 16.272 3.465 26.606 1.00 47.23 96 SER B N 1
ATOM 7498 C CA . SER B 1 73 ? 15.155 3.918 27.418 1.00 47.40 96 SER B CA 1
ATOM 7499 C C . SER B 1 73 ? 15.224 3.278 28.798 1.00 47.85 96 SER B C 1
ATOM 7500 O O . SER B 1 73 ? 15.458 2.071 28.924 1.00 48.56 96 SER B O 1
ATOM 7503 N N . ASN B 1 74 ? 15.051 4.095 29.835 1.00 48.32 97 ASN B N 1
ATOM 7504 C CA . ASN B 1 74 ? 14.857 3.577 31.181 1.00 48.82 97 ASN B CA 1
ATOM 7505 C C . ASN B 1 74 ? 13.381 3.359 31.492 1.00 45.95 97 ASN B C 1
ATOM 7506 O O . ASN B 1 74 ? 12.988 3.355 32.664 1.00 43.46 97 ASN B O 1
ATOM 7511 N N . THR B 1 75 ? 12.557 3.202 30.459 1.00 42.01 98 THR B N 1
ATOM 7512 C CA . THR B 1 75 ? 11.204 2.688 30.587 1.00 45.32 98 THR B CA 1
ATOM 7513 C C . THR B 1 75 ? 10.998 1.688 29.451 1.00 46.39 98 THR B C 1
ATOM 7514 O O . THR B 1 75 ? 11.586 1.825 28.374 1.00 43.97 98 THR B O 1
ATOM 7518 N N . GLU B 1 76 ? 10.197 0.654 29.712 1.00 45.60 99 GLU B N 1
ATOM 7519 C CA . GLU B 1 76 ? 10.177 -0.529 28.850 1.00 48.03 99 GLU B CA 1
ATOM 7520 C C . GLU B 1 76 ? 9.600 -0.215 27.470 1.00 45.04 99 GLU B C 1
ATOM 7521 O O . GLU B 1 76 ? 8.460 0.243 27.353 1.00 44.51 99 GLU B O 1
ATOM 7527 N N . VAL B 1 77 ? 10.379 -0.494 26.423 1.00 43.11 100 VAL B N 1
ATOM 7528 C CA . VAL B 1 77 ? 9.950 -0.314 25.040 1.00 44.38 100 VAL B CA 1
ATOM 7529 C C . VAL B 1 77 ? 10.031 -1.648 24.301 1.00 43.47 100 VAL B C 1
ATOM 7530 O O . VAL B 1 77 ? 10.861 -2.510 24.612 1.00 41.77 100 VAL B O 1
ATOM 7534 N N . GLY B 1 78 ? 9.144 -1.821 23.319 1.00 48.22 101 GLY B N 1
ATOM 7535 C CA . GLY B 1 78 ? 9.175 -3.005 22.472 1.00 39.75 101 GLY B CA 1
ATOM 7536 C C . GLY B 1 78 ? 10.199 -2.971 21.354 1.00 39.80 101 GLY B C 1
ATOM 7537 O O . GLY B 1 78 ? 10.442 -4.004 20.724 1.00 44.99 101 GLY B O 1
ATOM 7538 N N . ALA B 1 79 ? 10.804 -1.812 21.100 1.00 45.04 102 ALA B N 1
ATOM 7539 C CA . ALA B 1 79 ? 11.782 -1.629 20.034 1.00 46.92 102 ALA B CA 1
ATOM 7540 C C . ALA B 1 79 ? 12.456 -0.281 20.233 1.00 46.55 102 ALA B C 1
ATOM 7541 O O . ALA B 1 79 ? 11.906 0.615 20.878 1.00 44.66 102 ALA B O 1
ATOM 7543 N N . GLY B 1 80 ? 13.651 -0.142 19.657 1.00 46.24 103 GLY B N 1
ATOM 7544 C CA . GLY B 1 80 ? 14.308 1.151 19.653 1.00 41.38 103 GLY B CA 1
ATOM 7545 C C . GLY B 1 80 ? 13.510 2.229 18.950 1.00 43.59 103 GLY B C 1
ATOM 7546 O O . GLY B 1 80 ? 13.725 3.419 19.213 1.00 41.33 103 GLY B O 1
ATOM 7547 N N . THR B 1 81 ? 12.586 1.838 18.064 1.00 44.98 104 THR B N 1
ATOM 7548 C CA . THR B 1 81 ? 11.754 2.817 17.369 1.00 45.32 104 THR B CA 1
ATOM 7549 C C . THR B 1 81 ? 10.862 3.576 18.340 1.00 45.40 104 THR B C 1
ATOM 7550 O O . THR B 1 81 ? 10.588 4.766 18.140 1.00 47.87 104 THR B O 1
ATOM 7554 N N . MET B 1 82 ? 10.377 2.902 19.387 1.00 42.05 105 MET B N 1
ATOM 7555 C CA . MET B 1 82 ? 9.512 3.570 20.352 1.00 41.50 105 MET B CA 1
ATOM 7556 C C . MET B 1 82 ? 10.281 4.506 21.273 1.00 45.38 105 MET B C 1
ATOM 7557 O O . MET B 1 82 ? 9.658 5.323 21.958 1.00 46.30 105 MET B O 1
ATOM 7562 N N . ASN B 1 83 ? 11.605 4.407 21.310 1.00 45.31 106 ASN B N 1
ATOM 7563 C CA . ASN B 1 83 ? 12.382 5.324 22.125 1.00 42.04 106 ASN B CA 1
ATOM 7564 C C . ASN B 1 83 ? 12.153 6.754 21.648 1.00 44.95 106 ASN B C 1
ATOM 7565 O O . ASN B 1 83 ? 12.100 7.001 20.438 1.00 45.81 106 ASN B O 1
ATOM 7570 N N . PRO B 1 84 ? 11.974 7.706 22.563 1.00 49.18 107 PRO B N 1
ATOM 7571 C CA . PRO B 1 84 ? 11.814 9.107 22.143 1.00 45.67 107 PRO B CA 1
ATOM 7572 C C . PRO B 1 84 ? 12.915 9.581 21.218 1.00 41.70 107 PRO B C 1
ATOM 7573 O O . PRO B 1 84 ? 12.664 10.426 20.350 1.00 45.01 107 PRO B O 1
ATOM 7577 N N . LEU B 1 85 ? 14.131 9.048 21.369 1.00 44.07 108 LEU B N 1
ATOM 7578 C CA . LEU B 1 85 ? 15.214 9.379 20.451 1.00 42.27 108 LEU B CA 1
ATOM 7579 C C . LEU B 1 85 ? 14.879 9.042 19.007 1.00 41.87 108 LEU B C 1
ATOM 7580 O O . LEU B 1 85 ? 15.520 9.585 18.101 1.00 40.53 108 LEU B O 1
ATOM 7585 N N . THR B 1 86 ? 13.916 8.148 18.769 1.00 41.04 109 THR B N 1
ATOM 7586 C CA . THR B 1 86 ? 13.413 7.883 17.426 1.00 46.33 109 THR B CA 1
ATOM 7587 C C . THR B 1 86 ? 12.040 8.506 17.200 1.00 44.47 109 THR B C 1
ATOM 7588 O O . THR B 1 86 ? 11.901 9.373 16.333 1.00 46.65 109 THR B O 1
ATOM 7592 N N . PHE B 1 87 ? 11.021 8.105 17.973 1.00 40.58 110 PHE B N 1
ATOM 7593 C CA . PHE B 1 87 ? 9.646 8.491 17.654 1.00 44.61 110 PHE B CA 1
ATOM 7594 C C . PHE B 1 87 ? 9.472 10.006 17.636 1.00 43.15 110 PHE B C 1
ATOM 7595 O O . PHE B 1 87 ? 8.783 10.546 16.764 1.00 45.81 110 PHE B O 1
ATOM 7603 N N . LEU B 1 88 ? 10.075 10.708 18.594 1.00 46.11 111 LEU B N 1
ATOM 7604 C CA . LEU B 1 88 ? 9.931 12.159 18.617 1.00 46.32 111 LEU B CA 1
ATOM 7605 C C . LEU B 1 88 ? 10.911 12.838 17.671 1.00 44.97 111 LEU B C 1
ATOM 7606 O O . LEU B 1 88 ? 10.536 13.771 16.953 1.00 46.64 111 LEU B O 1
ATOM 7611 N N . ARG B 1 89 ? 12.160 12.384 17.646 1.00 40.88 112 ARG B N 1
ATOM 7612 C CA . ARG B 1 89 ? 13.197 13.126 16.943 1.00 41.24 112 ARG B CA 1
ATOM 7613 C C . ARG B 1 89 ? 13.127 13.000 15.427 1.00 46.02 112 ARG B C 1
ATOM 7614 O O . ARG B 1 89 ? 13.810 13.765 14.737 1.00 47.21 112 ARG B O 1
ATOM 7622 N N . VAL B 1 90 ? 12.343 12.063 14.881 1.00 42.71 113 VAL B N 1
ATOM 7623 C CA . VAL B 1 90 ? 12.156 12.068 13.435 1.00 42.80 113 VAL B CA 1
ATOM 7624 C C . VAL B 1 90 ? 11.256 13.216 13.010 1.00 45.29 113 VAL B C 1
ATOM 7625 O O . VAL B 1 90 ? 11.322 13.661 11.859 1.00 43.56 113 VAL B O 1
ATOM 7629 N N . LEU B 1 91 ? 10.420 13.706 13.920 1.00 44.17 114 LEU B N 1
ATOM 7630 C CA . LEU B 1 91 ? 9.504 14.792 13.635 1.00 40.19 114 LEU B CA 1
ATOM 7631 C C . LEU B 1 91 ? 10.260 16.098 13.408 1.00 40.94 114 LEU B C 1
ATOM 7632 O O . LEU B 1 91 ? 11.401 16.272 13.844 1.00 41.77 114 LEU B O 1
ATOM 7637 N N . GLY B 1 92 ? 9.598 17.026 12.713 1.00 39.04 115 GLY B N 1
ATOM 7638 C CA . GLY B 1 92 ? 10.168 18.319 12.410 1.00 39.12 115 GLY B CA 1
ATOM 7639 C C . GLY B 1 92 ? 11.334 18.244 11.444 1.00 38.22 115 GLY B C 1
ATOM 7640 O O . GLY B 1 92 ? 11.673 17.181 10.920 1.00 38.62 115 GLY B O 1
ATOM 7641 N N . PRO B 1 93 ? 11.982 19.385 11.202 1.00 37.80 116 PRO B N 1
ATOM 7642 C CA . PRO B 1 93 ? 13.040 19.441 10.185 1.00 40.60 116 PRO B CA 1
ATOM 7643 C C . PRO B 1 93 ? 14.461 19.340 10.726 1.00 44.02 116 PRO B C 1
ATOM 7644 O O . PRO B 1 93 ? 15.413 19.306 9.940 1.00 46.61 116 PRO B O 1
ATOM 7648 N N . GLU B 1 94 ? 14.625 19.315 12.048 1.00 48.53 117 GLU B N 1
ATOM 7649 C CA . GLU B 1 94 ? 15.961 19.316 12.628 1.00 37.91 117 GLU B CA 1
ATOM 7650 C C . GLU B 1 94 ? 16.692 18.016 12.293 1.00 40.55 117 GLU B C 1
ATOM 7651 O O . GLU B 1 94 ? 16.099 16.934 12.353 1.00 41.97 117 GLU B O 1
ATOM 7657 N N . PRO B 1 95 ? 17.974 18.083 11.936 1.00 40.94 118 PRO B N 1
ATOM 7658 C CA . PRO B 1 95 ? 18.726 16.854 11.666 1.00 34.61 118 PRO B CA 1
ATOM 7659 C C . PRO B 1 95 ? 18.943 16.061 12.948 1.00 38.94 118 PRO B C 1
ATOM 7660 O O . PRO B 1 95 ? 18.930 16.596 14.058 1.00 40.64 118 PRO B O 1
ATOM 7664 N N . TRP B 1 96 ? 19.139 14.755 12.776 1.00 42.61 119 TRP B N 1
ATOM 7665 C CA . TRP B 1 96 ? 19.225 13.846 13.917 1.00 40.85 119 TRP B CA 1
ATOM 7666 C C . TRP B 1 96 ? 20.010 12.619 13.473 1.00 42.36 119 TRP B C 1
ATOM 7667 O O . TRP B 1 96 ? 19.535 11.852 12.632 1.00 40.14 119 TRP B O 1
ATOM 7678 N N . ASN B 1 97 ? 21.215 12.446 14.016 1.00 39.83 120 ASN B N 1
ATOM 7679 C CA . ASN B 1 97 ? 22.054 11.285 13.723 1.00 37.74 120 ASN B CA 1
ATOM 7680 C C . ASN B 1 97 ? 22.466 10.634 15.037 1.00 42.38 120 ASN B C 1
ATOM 7681 O O . ASN B 1 97 ? 23.341 11.142 15.746 1.00 43.90 120 ASN B O 1
ATOM 7686 N N . VAL B 1 98 ? 21.838 9.504 15.366 1.00 40.94 121 VAL B N 1
ATOM 7687 C CA . VAL B 1 98 ? 22.018 8.896 16.680 1.00 36.44 121 VAL B CA 1
ATOM 7688 C C . VAL B 1 98 ? 22.176 7.387 16.547 1.00 42.51 121 VAL B C 1
ATOM 7689 O O . VAL B 1 98 ? 21.768 6.778 15.555 1.00 40.62 121 VAL B O 1
ATOM 7693 N N . ALA B 1 99 ? 22.760 6.784 17.585 1.00 41.62 122 ALA B N 1
ATOM 7694 C CA . ALA B 1 99 ? 22.922 5.340 17.662 1.00 38.45 122 ALA B CA 1
ATOM 7695 C C . ALA B 1 99 ? 22.879 4.927 19.126 1.00 40.86 122 ALA B C 1
ATOM 7696 O O . ALA B 1 99 ? 23.474 5.590 19.980 1.00 37.03 122 ALA B O 1
ATOM 7698 N N . TYR B 1 100 ? 22.166 3.842 19.414 1.00 38.23 123 TYR B N 1
ATOM 7699 C CA . TYR B 1 100 ? 22.047 3.410 20.798 1.00 34.95 123 TYR B CA 1
ATOM 7700 C C . TYR B 1 100 ? 21.590 1.963 20.877 1.00 36.88 123 TYR B C 1
ATOM 7701 O O . TYR B 1 100 ? 20.834 1.480 20.031 1.00 35.07 123 TYR B O 1
ATOM 7710 N N . VAL B 1 101 ? 22.077 1.279 21.911 1.00 37.65 124 VAL B N 1
ATOM 7711 C CA . VAL B 1 101 ? 21.574 -0.042 22.251 1.00 34.31 124 VAL B CA 1
ATOM 7712 C C . VAL B 1 101 ? 20.180 0.094 22.847 1.00 39.60 124 VAL B C 1
ATOM 7713 O O . VAL B 1 101 ? 19.890 1.052 23.581 1.00 33.81 124 VAL B O 1
ATOM 7717 N N . GLU B 1 102 ? 19.302 -0.857 22.523 1.00 33.41 125 GLU B N 1
ATOM 7718 C CA . GLU B 1 102 ? 17.965 -0.864 23.092 1.00 37.08 125 GLU B CA 1
ATOM 7719 C C . GLU B 1 102 ? 17.551 -2.284 23.453 1.00 38.42 125 GLU B C 1
ATOM 7720 O O . GLU B 1 102 ? 17.364 -3.123 22.564 1.00 42.68 125 GLU B O 1
ATOM 7726 N N . PRO B 1 103 ? 17.428 -2.605 24.740 1.00 42.02 126 PRO B N 1
ATOM 7727 C CA . PRO B 1 103 ? 16.705 -3.825 25.118 1.00 41.08 126 PRO B CA 1
ATOM 7728 C C . PRO B 1 103 ? 15.234 -3.655 24.776 1.00 37.30 126 PRO B C 1
ATOM 7729 O O . PRO B 1 103 ? 14.567 -2.740 25.265 1.00 38.73 126 PRO B O 1
ATOM 7733 N N . SER B 1 104 ? 14.746 -4.520 23.897 1.00 42.52 127 SER B N 1
ATOM 7734 C CA . SER B 1 104 ? 13.382 -4.487 23.397 1.00 43.31 127 SER B CA 1
ATOM 7735 C C . SER B 1 104 ? 12.603 -5.620 24.041 1.00 42.24 127 SER B C 1
ATOM 7736 O O . SER B 1 104 ? 13.036 -6.782 23.996 1.00 39.82 127 SER B O 1
ATOM 7739 N N . ILE B 1 105 ? 11.469 -5.271 24.644 1.00 40.33 128 ILE B N 1
ATOM 7740 C CA . ILE B 1 105 ? 10.672 -6.181 25.454 1.00 42.24 128 ILE B CA 1
ATOM 7741 C C . ILE B 1 105 ? 9.369 -6.426 24.713 1.00 38.23 128 ILE B C 1
ATOM 7742 O O . ILE B 1 105 ? 8.551 -5.512 24.556 1.00 46.04 128 ILE B O 1
ATOM 7747 N N . ARG B 1 106 ? 9.176 -7.657 24.247 1.00 40.88 129 ARG B N 1
ATOM 7748 C CA . ARG B 1 106 ? 7.942 -8.082 23.591 1.00 45.88 129 ARG B CA 1
ATOM 7749 C C . ARG B 1 106 ? 7.375 -9.229 24.415 1.00 49.66 129 ARG B C 1
ATOM 7750 O O . ARG B 1 106 ? 7.751 -10.394 24.211 1.00 50.48 129 ARG B O 1
ATOM 7758 N N . PRO B 1 107 ? 6.488 -8.939 25.372 1.00 48.44 130 PRO B N 1
ATOM 7759 C CA . PRO B 1 107 ? 5.953 -10.003 26.238 1.00 39.38 130 PRO B CA 1
ATOM 7760 C C . PRO B 1 107 ? 5.322 -11.156 25.481 1.00 48.34 130 PRO B C 1
ATOM 7761 O O . PRO B 1 107 ? 5.258 -12.271 26.011 1.00 53.68 130 PRO B O 1
ATOM 7765 N N . ASP B 1 108 ? 4.864 -10.928 24.246 1.00 56.95 131 ASP B N 1
ATOM 7766 C CA . ASP B 1 108 ? 4.230 -11.991 23.471 1.00 53.57 131 ASP B CA 1
ATOM 7767 C C . ASP B 1 108 ? 5.219 -13.090 23.090 1.00 56.05 131 ASP B C 1
ATOM 7768 O O . ASP B 1 108 ? 4.809 -14.230 22.833 1.00 54.20 131 ASP B O 1
ATOM 7773 N N . ASP B 1 109 ? 6.517 -12.776 23.050 1.00 51.57 132 ASP B N 1
ATOM 7774 C CA . ASP B 1 109 ? 7.542 -13.732 22.652 1.00 53.81 132 ASP B CA 1
ATOM 7775 C C . ASP B 1 109 ? 8.074 -14.561 23.819 1.00 55.43 132 ASP B C 1
ATOM 7776 O O . ASP B 1 109 ? 9.127 -15.195 23.684 1.00 54.85 132 ASP B O 1
ATOM 7781 N N . SER B 1 110 ? 7.386 -14.570 24.958 1.00 50.96 133 SER B N 1
ATOM 7782 C CA . SER B 1 110 ? 7.888 -15.277 26.134 1.00 51.46 133 SER B CA 1
ATOM 7783 C C . SER B 1 110 ? 7.856 -16.785 25.895 1.00 52.90 133 SER B C 1
ATOM 7784 O O . SER B 1 110 ? 6.783 -17.381 25.752 1.00 53.52 133 SER B O 1
ATOM 7787 N N . ARG B 1 111 ? 9.035 -17.410 25.852 1.00 49.98 134 ARG B N 1
ATOM 7788 C CA . ARG B 1 111 ? 9.141 -18.859 25.713 1.00 48.62 134 ARG B CA 1
ATOM 7789 C C . ARG B 1 111 ? 9.910 -19.497 26.861 1.00 50.16 134 ARG B C 1
ATOM 7790 O O . ARG B 1 111 ? 10.395 -20.623 26.713 1.00 51.91 134 ARG B O 1
ATOM 7798 N N . TYR B 1 112 ? 10.062 -18.798 27.985 1.00 44.71 135 TYR B N 1
ATOM 7799 C CA . TYR B 1 112 ? 10.793 -19.309 29.141 1.00 45.38 135 TYR B CA 1
ATOM 7800 C C . TYR B 1 112 ? 12.228 -19.701 28.797 1.00 42.84 135 TYR B C 1
ATOM 7801 O O . TYR B 1 112 ? 12.824 -20.533 29.481 1.00 48.24 135 TYR B O 1
ATOM 7810 N N . GLY B 1 113 ? 12.805 -19.128 27.743 1.00 42.85 136 GLY B N 1
ATOM 7811 C CA . GLY B 1 113 ? 14.114 -19.566 27.298 1.00 43.85 136 GLY B CA 1
ATOM 7812 C C . GLY B 1 113 ? 14.154 -20.948 26.683 1.00 53.02 136 GLY B C 1
ATOM 7813 O O . GLY B 1 113 ? 15.242 -21.433 26.356 1.00 48.74 136 GLY B O 1
ATOM 7814 N N . ASP B 1 114 ? 12.995 -21.592 26.498 1.00 55.02 137 ASP B N 1
ATOM 7815 C CA . ASP B 1 114 ? 12.945 -22.970 26.015 1.00 50.75 137 ASP B CA 1
ATOM 7816 C C . ASP B 1 114 ? 13.220 -23.054 24.518 1.00 59.19 137 ASP B C 1
ATOM 7817 O O . ASP B 1 114 ? 13.876 -23.994 24.052 1.00 56.53 137 ASP B O 1
ATOM 7822 N N . ASN B 1 115 ? 12.716 -22.097 23.754 1.00 61.16 138 ASN B N 1
ATOM 7823 C CA . ASN B 1 115 ? 12.976 -22.066 22.327 1.00 55.19 138 ASN B CA 1
ATOM 7824 C C . ASN B 1 115 ? 14.365 -21.480 22.079 1.00 58.85 138 ASN B C 1
ATOM 7825 O O . ASN B 1 115 ? 14.775 -20.548 22.776 1.00 60.15 138 ASN B O 1
ATOM 7830 N N . PRO B 1 116 ? 15.109 -22.005 21.101 1.00 63.57 139 PRO B N 1
ATOM 7831 C CA . PRO B 1 116 ? 16.493 -21.539 20.897 1.00 62.62 139 PRO B CA 1
ATOM 7832 C C . PRO B 1 116 ? 16.619 -20.079 20.488 1.00 62.88 139 PRO B C 1
ATOM 7833 O O . PRO B 1 116 ? 17.710 -19.513 20.621 1.00 64.07 139 PRO B O 1
ATOM 7837 N N . ASN B 1 117 ? 15.562 -19.450 19.978 1.00 59.58 140 ASN B N 1
ATOM 7838 C CA . ASN B 1 117 ? 15.689 -18.140 19.345 1.00 58.24 140 ASN B CA 1
ATOM 7839 C C . ASN B 1 117 ? 14.727 -17.080 19.870 1.00 54.33 140 ASN B C 1
ATOM 7840 O O . ASN B 1 117 ? 14.993 -15.890 19.666 1.00 56.72 140 ASN B O 1
ATOM 7845 N N . ARG B 1 118 ? 13.621 -17.490 20.488 1.00 52.28 141 ARG B N 1
ATOM 7846 C CA . ARG B 1 118 ? 12.556 -16.534 20.909 1.00 56.22 141 ARG B CA 1
ATOM 7847 C C . ARG B 1 118 ? 12.867 -15.914 22.265 1.00 50.71 141 ARG B C 1
ATOM 7848 O O . ARG B 1 118 ? 13.209 -16.658 23.179 1.00 55.59 141 ARG B O 1
ATOM 7856 N N . LEU B 1 119 ? 12.652 -14.612 22.397 1.00 50.39 142 LEU B N 1
ATOM 7857 C CA . LEU B 1 119 ? 13.055 -13.882 23.594 1.00 47.66 142 LEU B CA 1
ATOM 7858 C C . LEU B 1 119 ? 12.024 -12.820 23.943 1.00 37.19 142 LEU B C 1
ATOM 7859 O O . LEU B 1 119 ? 11.602 -12.059 23.070 1.00 51.79 142 LEU B O 1
ATOM 7864 N N . GLN B 1 120 ? 11.626 -12.757 25.216 1.00 38.45 143 GLN B N 1
ATOM 7865 C CA . GLN B 1 120 ? 10.842 -11.615 25.668 1.00 42.50 143 GLN B CA 1
ATOM 7866 C C . GLN B 1 120 ? 11.700 -10.362 25.809 1.00 42.57 143 GLN B C 1
ATOM 7867 O O . GLN B 1 120 ? 11.151 -9.257 25.880 1.00 43.41 143 GLN B O 1
ATOM 7873 N N . ARG B 1 121 ? 13.026 -10.504 25.832 1.00 36.77 144 ARG B N 1
ATOM 7874 C CA . ARG B 1 121 ? 13.949 -9.371 25.833 1.00 38.08 144 ARG B CA 1
ATOM 7875 C C . ARG B 1 121 ? 15.065 -9.662 24.842 1.00 36.23 144 ARG B C 1
ATOM 7876 O O . ARG B 1 121 ? 15.894 -10.543 25.083 1.00 39.53 144 ARG B O 1
ATOM 7884 N N . HIS B 1 122 ? 15.106 -8.926 23.739 1.00 43.42 145 HIS B N 1
ATOM 7885 C CA . HIS B 1 122 ? 16.249 -9.042 22.839 1.00 43.09 145 HIS B CA 1
ATOM 7886 C C . HIS B 1 122 ? 16.902 -7.675 22.678 1.00 41.89 145 HIS B C 1
ATOM 7887 O O . HIS B 1 122 ? 16.401 -6.664 23.165 1.00 40.50 145 HIS B O 1
ATOM 7894 N N . THR B 1 123 ? 18.069 -7.640 22.049 1.00 36.46 146 THR B N 1
ATOM 7895 C CA . THR B 1 123 ? 18.894 -6.438 22.070 1.00 39.22 146 THR B CA 1
ATOM 7896 C C . THR B 1 123 ? 19.017 -5.892 20.656 1.00 43.94 146 THR B C 1
ATOM 7897 O O . THR B 1 123 ? 19.714 -6.477 19.818 1.00 47.96 146 THR B O 1
ATOM 7901 N N . GLN B 1 124 ? 18.340 -4.779 20.387 1.00 40.78 147 GLN B N 1
ATOM 7902 C CA . GLN B 1 124 ? 18.495 -4.081 19.123 1.00 43.16 147 GLN B CA 1
ATOM 7903 C C . GLN B 1 124 ? 19.622 -3.067 19.219 1.00 39.71 147 GLN B C 1
ATOM 7904 O O . GLN B 1 124 ? 19.917 -2.530 20.289 1.00 40.92 147 GLN B O 1
ATOM 7910 N N . PHE B 1 125 ? 20.264 -2.822 18.091 1.00 34.64 148 PHE B N 1
ATOM 7911 C CA . PHE B 1 125 ? 21.130 -1.664 17.940 1.00 33.79 148 PHE B CA 1
ATOM 7912 C C . PHE B 1 125 ? 20.421 -0.720 16.978 1.00 42.28 148 PHE B C 1
ATOM 7913 O O . PHE B 1 125 ? 20.129 -1.097 15.836 1.00 35.26 148 PHE B O 1
ATOM 7921 N N . GLN B 1 126 ? 20.117 0.487 17.449 1.00 37.65 149 GLN B N 1
ATOM 7922 C CA . GLN B 1 126 ? 19.234 1.411 16.757 1.00 37.96 149 GLN B CA 1
ATOM 7923 C C . GLN B 1 126 ? 20.052 2.563 16.198 1.00 35.33 149 GLN B C 1
ATOM 7924 O O . GLN B 1 126 ? 20.773 3.233 16.946 1.00 35.30 149 GLN B O 1
ATOM 7930 N N . VAL B 1 127 ? 19.932 2.800 14.893 1.00 34.51 150 VAL B N 1
ATOM 7931 C CA . VAL B 1 127 ? 20.631 3.887 14.222 1.00 37.38 150 VAL B CA 1
ATOM 7932 C C . VAL B 1 127 ? 19.615 4.721 13.461 1.00 38.62 150 VAL B C 1
ATOM 7933 O O . VAL B 1 127 ? 18.839 4.189 12.659 1.00 33.97 150 VAL B O 1
ATOM 7937 N N . ILE B 1 128 ? 19.617 6.025 13.718 1.00 40.73 151 ILE B N 1
ATOM 7938 C CA . ILE B 1 128 ? 18.785 6.972 12.990 1.00 39.77 151 ILE B CA 1
ATOM 7939 C C . ILE B 1 128 ? 19.710 7.937 12.269 1.00 39.01 151 ILE B C 1
ATOM 7940 O O . ILE B 1 128 ? 20.627 8.494 12.886 1.00 38.57 151 ILE B O 1
ATOM 7945 N N . LEU B 1 129 ? 19.481 8.117 10.967 1.00 42.96 152 LEU B N 1
ATOM 7946 C CA . LEU B 1 129 ? 20.193 9.109 10.165 1.00 44.07 152 LEU B CA 1
ATOM 7947 C C . LEU B 1 129 ? 19.174 10.028 9.506 1.00 40.48 152 LEU B C 1
ATOM 7948 O O . LEU B 1 129 ? 18.336 9.571 8.723 1.00 41.53 152 LEU B O 1
ATOM 7953 N N . LYS B 1 130 ? 19.251 11.318 9.815 1.00 44.34 153 LYS B N 1
ATOM 7954 C CA . LYS B 1 130 ? 18.266 12.280 9.342 1.00 44.18 153 LYS B CA 1
ATOM 7955 C C . LYS B 1 130 ? 18.959 13.605 9.060 1.00 40.07 153 LYS B C 1
ATOM 7956 O O . LYS B 1 130 ? 19.543 14.200 9.972 1.00 43.54 153 LYS B O 1
ATOM 7962 N N . PRO B 1 131 ? 18.923 14.106 7.814 1.00 42.15 154 PRO B N 1
ATOM 7963 C CA . PRO B 1 131 ? 18.208 13.521 6.677 1.00 38.67 154 PRO B CA 1
ATOM 7964 C C . PRO B 1 131 ? 18.948 12.324 6.083 1.00 42.06 154 PRO B C 1
ATOM 7965 O O . PRO B 1 131 ? 20.041 11.997 6.542 1.00 47.23 154 PRO B O 1
ATOM 7969 N N . ASP B 1 132 ? 18.369 11.678 5.085 1.00 37.59 155 ASP B N 1
ATOM 7970 C CA . ASP B 1 132 ? 19.054 10.567 4.448 1.00 40.54 155 ASP B CA 1
ATOM 7971 C C . ASP B 1 132 ? 20.340 11.077 3.803 1.00 37.36 155 ASP B C 1
ATOM 7972 O O . ASP B 1 132 ? 20.282 11.972 2.948 1.00 38.37 155 ASP B O 1
ATOM 7977 N N . PRO B 1 133 ? 21.512 10.573 4.199 1.00 39.60 156 PRO B N 1
ATOM 7978 C CA . PRO B 1 133 ? 22.757 11.032 3.563 1.00 36.59 156 PRO B CA 1
ATOM 7979 C C . PRO B 1 133 ? 22.893 10.596 2.118 1.00 41.64 156 PRO B C 1
ATOM 7980 O O . PRO B 1 133 ? 23.722 11.160 1.394 1.00 45.54 156 PRO B O 1
ATOM 7984 N N . GLY B 1 134 ? 22.122 9.603 1.676 1.00 38.83 157 GLY B N 1
ATOM 7985 C CA . GLY B 1 134 ? 22.140 9.140 0.315 1.00 40.91 157 GLY B CA 1
ATOM 7986 C C . GLY B 1 134 ? 22.882 7.833 0.103 1.00 43.42 157 GLY B C 1
ATOM 7987 O O . GLY B 1 134 ? 22.589 7.119 -0.864 1.00 45.92 157 GLY B O 1
ATOM 7988 N N . ASN B 1 135 ? 23.839 7.508 0.972 1.00 38.61 158 ASN B N 1
ATOM 7989 C CA . ASN B 1 135 ? 24.620 6.277 0.886 1.00 43.39 158 ASN B CA 1
ATOM 7990 C C . ASN B 1 135 ? 24.437 5.423 2.137 1.00 41.27 158 ASN B C 1
ATOM 7991 O O . ASN B 1 135 ? 25.376 4.791 2.622 1.00 38.14 158 ASN B O 1
ATOM 7996 N N . SER B 1 136 ? 23.205 5.383 2.656 1.00 42.69 159 SER B N 1
ATOM 7997 C CA . SER B 1 136 ? 22.921 4.663 3.896 1.00 35.67 159 SER B CA 1
ATOM 7998 C C . SER B 1 136 ? 23.253 3.178 3.779 1.00 40.65 159 SER B C 1
ATOM 7999 O O . SER B 1 136 ? 23.821 2.589 4.709 1.00 52.40 159 SER B O 1
ATOM 8002 N N . GLN B 1 137 ? 22.886 2.552 2.659 1.00 31.93 160 GLN B N 1
ATOM 8003 C CA . GLN B 1 137 ? 23.234 1.151 2.440 1.00 38.89 160 GLN B CA 1
ATOM 8004 C C . GLN B 1 137 ? 24.738 0.925 2.558 1.00 43.30 160 GLN B C 1
ATOM 8005 O O . GLN B 1 137 ? 25.185 -0.057 3.170 1.00 43.67 160 GLN B O 1
ATOM 8011 N N . ASP B 1 138 ? 25.535 1.823 1.976 1.00 40.99 161 ASP B N 1
ATOM 8012 C CA . ASP B 1 138 ? 26.984 1.670 2.036 1.00 42.68 161 ASP B CA 1
ATOM 8013 C C . ASP B 1 138 ? 27.498 1.871 3.454 1.00 46.76 161 ASP B C 1
ATOM 8014 O O . ASP B 1 138 ? 28.423 1.175 3.889 1.00 47.68 161 ASP B O 1
ATOM 8019 N N . LEU B 1 139 ? 26.911 2.819 4.190 1.00 43.40 162 LEU B N 1
ATOM 8020 C CA . LEU B 1 139 ? 27.306 3.015 5.580 1.00 43.56 162 LEU B CA 1
ATOM 8021 C C . LEU B 1 139 ? 27.001 1.774 6.409 1.00 43.90 162 LEU B C 1
ATOM 8022 O O . LEU B 1 139 ? 27.771 1.408 7.306 1.00 38.77 162 LEU B O 1
ATOM 8027 N N . PHE B 1 140 ? 25.898 1.089 6.098 1.00 41.54 163 PHE B N 1
ATOM 8028 C CA . PHE B 1 140 ? 25.565 -0.133 6.824 1.00 44.75 163 PHE B CA 1
ATOM 8029 C C . PHE B 1 140 ? 26.521 -1.272 6.472 1.00 44.47 163 PHE B C 1
ATOM 8030 O O . PHE B 1 140 ? 26.959 -2.020 7.359 1.00 42.32 163 PHE B O 1
ATOM 8038 N N . LEU B 1 141 ? 26.854 -1.429 5.187 1.00 41.53 164 LEU B N 1
ATOM 8039 C CA . LEU B 1 141 ? 27.832 -2.453 4.818 1.00 46.12 164 LEU B CA 1
ATOM 8040 C C . LEU B 1 141 ? 29.191 -2.165 5.450 1.00 46.48 164 LEU B C 1
ATOM 8041 O O . LEU B 1 141 ? 29.915 -3.092 5.848 1.00 46.16 164 LEU B O 1
ATOM 8046 N N . HIS B 1 142 ? 29.549 -0.884 5.564 1.00 38.83 165 HIS B N 1
ATOM 8047 C CA . HIS B 1 142 ? 30.788 -0.527 6.246 1.00 48.15 165 HIS B CA 1
ATOM 8048 C C . HIS B 1 142 ? 30.716 -0.866 7.731 1.00 43.01 165 HIS B C 1
ATOM 8049 O O . HIS B 1 142 ? 31.708 -1.304 8.322 1.00 37.21 165 HIS B O 1
ATOM 8056 N N . SER B 1 143 ? 29.553 -0.657 8.349 1.00 41.75 166 SER B N 1
ATOM 8057 C CA . SER B 1 143 ? 29.348 -1.103 9.722 1.00 42.09 166 SER B CA 1
ATOM 8058 C C . SER B 1 143 ? 29.562 -2.609 9.853 1.00 43.30 166 SER B C 1
ATOM 8059 O O . SER B 1 143 ? 30.184 -3.080 10.819 1.00 41.27 166 SER B O 1
ATOM 8062 N N . LEU B 1 144 ? 29.054 -3.380 8.887 1.00 42.70 167 LEU B N 1
ATOM 8063 C CA . LEU B 1 144 ? 29.267 -4.828 8.902 1.00 38.48 167 LEU B CA 1
ATOM 8064 C C . LEU B 1 144 ? 30.752 -5.165 8.852 1.00 40.90 167 LEU B C 1
ATOM 8065 O O . LEU B 1 144 ? 31.234 -6.008 9.617 1.00 39.80 167 LEU B O 1
ATOM 8070 N N . SER B 1 145 ? 31.495 -4.519 7.948 1.00 40.51 168 SER B N 1
ATOM 8071 C CA . SER B 1 145 ? 32.945 -4.719 7.928 1.00 39.70 168 SER B CA 1
ATOM 8072 C C . SER B 1 145 ? 33.573 -4.340 9.262 1.00 42.70 168 SER B C 1
ATOM 8073 O O . SER B 1 145 ? 34.497 -5.012 9.735 1.00 47.38 168 SER B O 1
ATOM 8076 N N . ALA B 1 146 ? 33.086 -3.266 9.885 1.00 42.12 169 ALA B N 1
ATOM 8077 C CA . ALA B 1 146 ? 33.583 -2.895 11.203 1.00 41.55 169 ALA B CA 1
ATOM 8078 C C . ALA B 1 146 ? 33.364 -4.020 12.203 1.00 44.40 169 ALA B C 1
ATOM 8079 O O . ALA B 1 146 ? 34.162 -4.193 13.130 1.00 42.89 169 ALA B O 1
ATOM 8081 N N . LEU B 1 147 ? 32.304 -4.802 12.025 1.00 42.03 170 LEU B N 1
ATOM 8082 C CA . LEU B 1 147 ? 32.145 -5.984 12.873 1.00 41.63 170 LEU B CA 1
ATOM 8083 C C . LEU B 1 147 ? 33.102 -7.116 12.504 1.00 45.10 170 LEU B C 1
ATOM 8084 O O . LEU B 1 147 ? 32.964 -8.215 13.049 1.00 49.42 170 LEU B O 1
ATOM 8089 N N . GLY B 1 148 ? 34.067 -6.912 11.611 1.00 45.47 171 GLY B N 1
ATOM 8090 C CA . GLY B 1 148 ? 34.920 -7.997 11.174 1.00 42.04 171 GLY B CA 1
ATOM 8091 C C . GLY B 1 148 ? 34.315 -8.898 10.121 1.00 43.71 171 GLY B C 1
ATOM 8092 O O . GLY B 1 148 ? 34.930 -9.906 9.762 1.00 46.88 171 GLY B O 1
ATOM 8093 N N . ILE B 1 149 ? 33.135 -8.567 9.614 1.00 45.84 172 ILE B N 1
ATOM 8094 C CA . ILE B 1 149 ? 32.484 -9.365 8.584 1.00 42.22 172 ILE B CA 1
ATOM 8095 C C . ILE B 1 149 ? 33.082 -9.016 7.228 1.00 45.21 172 ILE B C 1
ATOM 8096 O O . ILE B 1 149 ? 33.277 -7.838 6.908 1.00 52.65 172 ILE B O 1
ATOM 8101 N N . ASN B 1 150 ? 33.392 -10.036 6.430 1.00 46.12 173 ASN B N 1
ATOM 8102 C CA . ASN B 1 150 ? 33.880 -9.825 5.066 1.00 54.88 173 ASN B CA 1
ATOM 8103 C C . ASN B 1 150 ? 32.676 -9.806 4.129 1.00 49.69 173 ASN B C 1
ATOM 8104 O O . ASN B 1 150 ? 32.126 -10.855 3.785 1.00 45.87 173 ASN B O 1
ATOM 8109 N N . VAL B 1 151 ? 32.266 -8.606 3.706 1.00 49.00 174 VAL B N 1
ATOM 8110 C CA . VAL B 1 151 ? 31.057 -8.486 2.897 1.00 48.20 174 VAL B CA 1
ATOM 8111 C C . VAL B 1 151 ? 31.238 -9.098 1.516 1.00 48.45 174 VAL B C 1
ATOM 8112 O O . VAL B 1 151 ? 30.249 -9.487 0.885 1.00 50.92 174 VAL B O 1
ATOM 8116 N N . ARG B 1 152 ? 32.479 -9.209 1.033 1.00 53.83 175 ARG B N 1
ATOM 8117 C CA . ARG B 1 152 ? 32.714 -9.895 -0.234 1.00 46.32 175 ARG B CA 1
ATOM 8118 C C . ARG B 1 152 ? 32.416 -11.383 -0.114 1.00 47.93 175 ARG B C 1
ATOM 8119 O O . ARG B 1 152 ? 31.774 -11.965 -0.994 1.00 57.76 175 ARG B O 1
ATOM 8127 N N . GLU B 1 153 ? 32.866 -12.013 0.972 1.00 46.92 176 GLU B N 1
ATOM 8128 C CA . GLU B 1 153 ? 32.697 -13.453 1.128 1.00 48.76 176 GLU B CA 1
ATOM 8129 C C . GLU B 1 153 ? 31.299 -13.824 1.601 1.00 48.96 176 GLU B C 1
ATOM 8130 O O . GLU B 1 153 ? 30.829 -14.931 1.311 1.00 49.19 176 GLU B O 1
ATOM 8136 N N . HIS B 1 154 ? 30.630 -12.934 2.330 1.00 44.85 177 HIS B N 1
ATOM 8137 C CA . HIS B 1 154 ? 29.290 -13.217 2.818 1.00 44.86 177 HIS B CA 1
ATOM 8138 C C . HIS B 1 154 ? 28.243 -12.775 1.797 1.00 50.19 177 HIS B C 1
ATOM 8139 O O . HIS B 1 154 ? 28.503 -11.962 0.905 1.00 43.84 177 HIS B O 1
ATOM 8146 N N . ASP B 1 155 ? 27.042 -13.324 1.941 1.00 45.62 178 ASP B N 1
ATOM 8147 C CA . ASP B 1 155 ? 25.928 -12.987 1.063 1.00 39.29 178 ASP B CA 1
ATOM 8148 C C . ASP B 1 155 ? 24.991 -12.071 1.840 1.00 41.68 178 ASP B C 1
ATOM 8149 O O . ASP B 1 155 ? 24.080 -12.525 2.531 1.00 44.47 178 ASP B O 1
ATOM 8154 N N . ILE B 1 156 ? 25.231 -10.768 1.730 1.00 45.15 179 ILE B N 1
ATOM 8155 C CA . ILE B 1 156 ? 24.362 -9.757 2.325 1.00 44.15 179 ILE B CA 1
ATOM 8156 C C . ILE B 1 156 ? 23.303 -9.398 1.292 1.00 39.78 179 ILE B C 1
ATOM 8157 O O . ILE B 1 156 ? 23.636 -9.015 0.168 1.00 35.97 179 ILE B O 1
ATOM 8162 N N . ARG B 1 157 ? 22.031 -9.515 1.674 1.00 40.99 180 ARG B N 1
ATOM 8163 C CA . ARG B 1 157 ? 20.908 -9.290 0.774 1.00 37.81 180 ARG B CA 1
ATOM 8164 C C . ARG B 1 157 ? 19.900 -8.322 1.377 1.00 44.91 180 ARG B C 1
ATOM 8165 O O . ARG B 1 157 ? 19.556 -8.428 2.556 1.00 41.23 180 ARG B O 1
ATOM 8173 N N . PHE B 1 158 ? 19.400 -7.404 0.546 1.00 47.03 181 PHE B N 1
ATOM 8174 C CA . PHE B 1 158 ? 18.290 -6.525 0.904 1.00 42.68 181 PHE B CA 1
ATOM 8175 C C . PHE B 1 158 ? 17.016 -7.095 0.287 1.00 40.10 181 PHE B C 1
ATOM 8176 O O . PHE B 1 158 ? 16.818 -7.008 -0.927 1.00 44.26 181 PHE B O 1
ATOM 8184 N N . VAL B 1 159 ? 16.152 -7.675 1.115 1.00 41.40 182 VAL B N 1
ATOM 8185 C CA . VAL B 1 159 ? 14.913 -8.284 0.651 1.00 43.82 182 VAL B CA 1
ATOM 8186 C C . VAL B 1 159 ? 13.756 -7.470 1.206 1.00 42.67 182 VAL B C 1
ATOM 8187 O O . VAL B 1 159 ? 13.805 -7.017 2.350 1.00 43.73 182 VAL B O 1
ATOM 8191 N N . GLU B 1 160 ? 12.720 -7.274 0.395 1.00 48.41 183 GLU B N 1
ATOM 8192 C CA . GLU B 1 160 ? 11.637 -6.372 0.769 1.00 47.88 183 GLU B CA 1
ATOM 8193 C C . GLU B 1 160 ? 11.030 -6.749 2.119 1.00 44.20 183 GLU B C 1
ATOM 8194 O O . GLU B 1 160 ? 10.735 -7.919 2.384 1.00 43.85 183 GLU B O 1
ATOM 8200 N N . ASP B 1 161 ? 10.866 -5.743 2.978 1.00 47.51 184 ASP B N 1
ATOM 8201 C CA . ASP B 1 161 ? 10.123 -5.878 4.231 1.00 51.10 184 ASP B CA 1
ATOM 8202 C C . ASP B 1 161 ? 9.786 -4.465 4.687 1.00 48.85 184 ASP B C 1
ATOM 8203 O O . ASP B 1 161 ? 10.688 -3.704 5.048 1.00 55.02 184 ASP B O 1
ATOM 8208 N N . ASN B 1 162 ? 8.504 -4.114 4.652 1.00 43.91 185 ASN B N 1
ATOM 8209 C CA . ASN B 1 162 ? 8.051 -2.761 4.948 1.00 41.19 185 ASN B CA 1
ATOM 8210 C C . ASN B 1 162 ? 7.563 -2.682 6.387 1.00 44.49 185 ASN B C 1
ATOM 8211 O O . ASN B 1 162 ? 6.700 -3.458 6.802 1.00 49.58 185 ASN B O 1
ATOM 8216 N N . TRP B 1 163 ? 8.107 -1.738 7.138 1.00 52.43 186 TRP B N 1
ATOM 8217 C CA . TRP B 1 163 ? 7.792 -1.610 8.550 1.00 58.19 186 TRP B CA 1
ATOM 8218 C C . TRP B 1 163 ? 6.646 -0.626 8.733 1.00 57.22 186 TRP B C 1
ATOM 8219 O O . TRP B 1 163 ? 6.664 0.470 8.164 1.00 58.32 186 TRP B O 1
ATOM 8230 N N . GLU B 1 164 ? 5.643 -1.027 9.512 1.00 62.99 187 GLU B N 1
ATOM 8231 C CA . GLU B 1 164 ? 4.571 -0.128 9.909 1.00 61.60 187 GLU B CA 1
ATOM 8232 C C . GLU B 1 164 ? 4.154 -0.435 11.341 1.00 65.73 187 GLU B C 1
ATOM 8233 O O . GLU B 1 164 ? 4.427 -1.515 11.873 1.00 67.24 187 GLU B O 1
ATOM 8239 N N . SER B 1 165 ? 3.484 0.537 11.963 1.00 65.65 188 SER B N 1
ATOM 8240 C CA . SER B 1 165 ? 3.109 0.427 13.366 1.00 57.69 188 SER B CA 1
ATOM 8241 C C . SER B 1 165 ? 1.807 1.164 13.664 1.00 63.09 188 SER B C 1
ATOM 8242 O O . SER B 1 165 ? 1.774 2.401 13.662 1.00 58.49 188 SER B O 1
ATOM 8245 N N . PRO B 1 166 ? 0.713 0.435 13.907 1.00 67.67 189 PRO B N 1
ATOM 8246 C CA . PRO B 1 166 ? -0.532 1.102 14.331 1.00 64.08 189 PRO B CA 1
ATOM 8247 C C . PRO B 1 166 ? -0.410 1.847 15.651 1.00 66.80 189 PRO B C 1
ATOM 8248 O O . PRO B 1 166 ? -0.970 2.944 15.783 1.00 69.83 189 PRO B O 1
ATOM 8252 N N . VAL B 1 167 ? 0.280 1.276 16.644 1.00 64.54 190 VAL B N 1
ATOM 8253 C CA . VAL B 1 167 ? 0.435 1.963 17.926 1.00 63.47 190 VAL B CA 1
ATOM 8254 C C . VAL B 1 167 ? 1.096 3.323 17.730 1.00 62.61 190 VAL B C 1
ATOM 8255 O O . VAL B 1 167 ? 0.723 4.311 18.375 1.00 63.17 190 VAL B O 1
ATOM 8259 N N . LEU B 1 168 ? 2.052 3.409 16.810 1.00 60.42 191 LEU B N 1
ATOM 8260 C CA . LEU B 1 168 ? 2.803 4.637 16.597 1.00 61.75 191 LEU B CA 1
ATOM 8261 C C . LEU B 1 168 ? 2.297 5.464 15.421 1.00 60.59 191 LEU B C 1
ATOM 8262 O O . LEU B 1 168 ? 2.776 6.587 15.229 1.00 51.20 191 LEU B O 1
ATOM 8267 N N . GLY B 1 169 ? 1.344 4.948 14.643 1.00 60.33 192 GLY B N 1
ATOM 8268 C CA . GLY B 1 169 ? 0.901 5.645 13.447 1.00 53.44 192 GLY B CA 1
ATOM 8269 C C . GLY B 1 169 ? 2.024 5.933 12.479 1.00 54.21 192 GLY B C 1
ATOM 8270 O O . GLY B 1 169 ? 2.019 6.976 11.814 1.00 50.64 192 GLY B O 1
ATOM 8271 N N . ALA B 1 170 ? 2.997 5.032 12.389 1.00 59.48 193 ALA B N 1
ATOM 8272 C CA . ALA B 1 170 ? 4.204 5.244 11.610 1.00 55.97 193 ALA B CA 1
ATOM 8273 C C . ALA B 1 170 ? 4.353 4.152 10.562 1.00 57.24 193 ALA B C 1
ATOM 8274 O O . ALA B 1 170 ? 3.878 3.027 10.744 1.00 54.22 193 ALA B O 1
ATOM 8276 N N . TRP B 1 171 ? 5.019 4.494 9.461 1.00 53.23 194 TRP B N 1
ATOM 8277 C CA . TRP B 1 171 ? 5.354 3.492 8.461 1.00 49.76 194 TRP B CA 1
ATOM 8278 C C . TRP B 1 171 ? 6.519 3.986 7.615 1.00 44.84 194 TRP B C 1
ATOM 8279 O O . TRP B 1 171 ? 6.866 5.172 7.608 1.00 44.33 194 TRP B O 1
ATOM 8290 N N . GLY B 1 172 ? 7.132 3.041 6.920 1.00 44.92 195 GLY B N 1
ATOM 8291 C CA . GLY B 1 172 ? 8.176 3.352 5.970 1.00 46.00 195 GLY B CA 1
ATOM 8292 C C . GLY B 1 172 ? 8.289 2.205 4.993 1.00 47.40 195 GLY B C 1
ATOM 8293 O O . GLY B 1 172 ? 7.567 1.206 5.081 1.00 44.40 195 GLY B O 1
ATOM 8294 N N . LEU B 1 173 ? 9.211 2.356 4.055 1.00 39.28 196 LEU B N 1
ATOM 8295 C CA . LEU B 1 173 ? 9.516 1.257 3.151 1.00 43.94 196 LEU B CA 1
ATOM 8296 C C . LEU B 1 173 ? 10.995 0.923 3.225 1.00 44.89 196 LEU B C 1
ATOM 8297 O O . LEU B 1 173 ? 11.830 1.780 3.517 1.00 45.15 196 LEU B O 1
ATOM 8302 N N . GLY B 1 174 ? 11.310 -0.339 2.966 1.00 38.17 197 GLY B N 1
ATOM 8303 C CA . GLY B 1 174 ? 12.690 -0.765 2.978 1.00 36.12 197 GLY B CA 1
ATOM 8304 C C . GLY B 1 174 ? 12.828 -2.267 2.916 1.00 43.30 197 GLY B C 1
ATOM 8305 O O . GLY B 1 174 ? 12.130 -2.926 2.141 1.00 47.87 197 GLY B O 1
ATOM 8306 N N . TRP B 1 175 ? 13.707 -2.820 3.748 1.00 43.08 198 TRP B N 1
ATOM 8307 C CA . TRP B 1 175 ? 14.132 -4.202 3.616 1.00 39.47 198 TRP B CA 1
ATOM 8308 C C . TRP B 1 175 ? 14.408 -4.833 4.972 1.00 46.14 198 TRP B C 1
ATOM 8309 O O . TRP B 1 175 ? 14.613 -4.154 5.982 1.00 47.67 198 TRP B O 1
ATOM 8320 N N . GLU B 1 176 ? 14.388 -6.160 4.966 1.00 44.93 199 GLU B N 1
ATOM 8321 C CA . GLU B 1 176 ? 15.116 -6.985 5.913 1.00 43.11 199 GLU B CA 1
ATOM 8322 C C . GLU B 1 176 ? 16.419 -7.412 5.243 1.00 44.35 199 GLU B C 1
ATOM 8323 O O . GLU B 1 176 ? 16.449 -7.703 4.041 1.00 46.15 199 GLU B O 1
ATOM 8329 N N . VAL B 1 177 ? 17.499 -7.411 6.012 1.00 37.97 200 VAL B N 1
ATOM 8330 C CA . VAL B 1 177 ? 18.831 -7.711 5.511 1.00 42.40 200 VAL B CA 1
ATOM 8331 C C . VAL B 1 177 ? 19.198 -9.120 5.951 1.00 43.04 200 VAL B C 1
ATOM 8332 O O . VAL B 1 177 ? 19.242 -9.415 7.150 1.00 44.79 200 VAL B O 1
ATOM 8336 N N . TRP B 1 178 ? 19.442 -9.988 4.975 1.00 47.65 201 TRP B N 1
ATOM 8337 C CA . TRP B 1 178 ? 19.883 -11.351 5.225 1.00 41.17 201 TRP B CA 1
ATOM 8338 C C . TRP B 1 178 ? 21.396 -11.421 5.163 1.00 42.82 201 TRP B C 1
ATOM 8339 O O . TRP B 1 178 ? 22.000 -10.986 4.176 1.00 43.07 201 TRP B O 1
ATOM 8350 N N . MET B 1 179 ? 22.001 -11.989 6.200 1.00 42.18 202 MET B N 1
ATOM 8351 C CA . MET B 1 179 ? 23.383 -12.442 6.147 1.00 45.53 202 MET B CA 1
ATOM 8352 C C . MET B 1 179 ? 23.350 -13.955 6.007 1.00 45.27 202 MET B C 1
ATOM 8353 O O . MET B 1 179 ? 22.968 -14.659 6.950 1.00 48.41 202 MET B O 1
ATOM 8358 N N . ASP B 1 180 ? 23.747 -14.446 4.836 1.00 44.72 203 ASP B N 1
ATOM 8359 C CA . ASP B 1 180 ? 23.708 -15.871 4.521 1.00 41.90 203 ASP B CA 1
ATOM 8360 C C . ASP B 1 180 ? 22.389 -16.485 4.980 1.00 43.33 203 ASP B C 1
ATOM 8361 O O . ASP B 1 180 ? 22.350 -17.526 5.637 1.00 43.49 203 ASP B O 1
ATOM 8366 N N . GLY B 1 181 ? 21.294 -15.797 4.659 1.00 43.22 204 GLY B N 1
ATOM 8367 C CA . GLY B 1 181 ? 19.963 -16.297 4.929 1.00 43.19 204 GLY B CA 1
ATOM 8368 C C . GLY B 1 181 ? 19.420 -16.005 6.308 1.00 46.33 204 GLY B C 1
ATOM 8369 O O . GLY B 1 181 ? 18.294 -16.424 6.612 1.00 43.48 204 GLY B O 1
ATOM 8370 N N . MET B 1 182 ? 20.178 -15.308 7.150 1.00 45.71 205 MET B N 1
ATOM 8371 C CA . MET B 1 182 ? 19.737 -14.907 8.478 1.00 46.27 205 MET B CA 1
ATOM 8372 C C . MET B 1 182 ? 19.295 -13.449 8.455 1.00 46.54 205 MET B C 1
ATOM 8373 O O . MET B 1 182 ? 20.056 -12.576 8.027 1.00 41.72 205 MET B O 1
ATOM 8378 N N . GLU B 1 183 ? 18.072 -13.191 8.918 1.00 47.76 206 GLU B N 1
ATOM 8379 C CA . GLU B 1 183 ? 17.604 -11.821 9.108 1.00 48.57 206 GLU B CA 1
ATOM 8380 C C . GLU B 1 183 ? 18.382 -11.168 10.247 1.00 50.91 206 GLU B C 1
ATOM 8381 O O . GLU B 1 183 ? 18.322 -11.629 11.394 1.00 51.41 206 GLU B O 1
ATOM 8387 N N . ILE B 1 184 ? 19.122 -10.108 9.936 1.00 44.00 207 ILE B N 1
ATOM 8388 C CA . ILE B 1 184 ? 19.958 -9.451 10.931 1.00 44.45 207 ILE B CA 1
ATOM 8389 C C . ILE B 1 184 ? 19.657 -7.967 11.093 1.00 45.12 207 ILE B C 1
ATOM 8390 O O . ILE B 1 184 ? 20.090 -7.373 12.094 1.00 41.42 207 ILE B O 1
ATOM 8395 N N . THR B 1 185 ? 18.931 -7.333 10.172 1.00 42.85 208 THR B N 1
ATOM 8396 C CA . THR B 1 185 ? 18.756 -5.886 10.237 1.00 44.74 208 THR B CA 1
ATOM 8397 C C . THR B 1 185 ? 17.481 -5.490 9.506 1.00 46.21 208 THR B C 1
ATOM 8398 O O . THR B 1 185 ? 17.246 -5.944 8.389 1.00 45.33 208 THR B O 1
ATOM 8402 N N . GLN B 1 186 ? 16.672 -4.640 10.123 1.00 43.14 209 GLN B N 1
ATOM 8403 C CA . GLN B 1 186 ? 15.597 -3.972 9.406 1.00 45.01 209 GLN B CA 1
ATOM 8404 C C . GLN B 1 186 ? 16.049 -2.566 9.018 1.00 46.58 209 GLN B C 1
ATOM 8405 O O . GLN B 1 186 ? 16.638 -1.840 9.823 1.00 41.78 209 GLN B O 1
ATOM 8411 N N . PHE B 1 187 ? 15.770 -2.192 7.772 1.00 42.68 210 PHE B N 1
ATOM 8412 C CA . PHE B 1 187 ? 16.342 -1.009 7.143 1.00 42.10 210 PHE B CA 1
ATOM 8413 C C . PHE B 1 187 ? 15.193 -0.265 6.486 1.00 45.45 210 PHE B C 1
ATOM 8414 O O . PHE B 1 187 ? 14.536 -0.811 5.595 1.00 43.58 210 PHE B O 1
ATOM 8422 N N . THR B 1 188 ? 14.935 0.964 6.923 1.00 35.57 211 THR B N 1
ATOM 8423 C CA . THR B 1 188 ? 13.679 1.610 6.568 1.00 37.96 211 THR B CA 1
ATOM 8424 C C . THR B 1 188 ? 13.881 3.083 6.259 1.00 46.66 211 THR B C 1
ATOM 8425 O O . THR B 1 188 ? 14.550 3.795 7.012 1.00 45.84 211 THR B O 1
ATOM 8429 N N . TYR B 1 189 ? 13.295 3.534 5.156 1.00 41.18 212 TYR B N 1
ATOM 8430 C CA . TYR B 1 189 ? 13.075 4.951 4.912 1.00 39.26 212 TYR B CA 1
ATOM 8431 C C . TYR B 1 189 ? 11.732 5.297 5.545 1.00 43.71 212 TYR B C 1
ATOM 8432 O O . TYR B 1 189 ? 10.682 4.811 5.099 1.00 49.48 212 TYR B O 1
ATOM 8441 N N . PHE B 1 190 ? 11.782 6.085 6.620 1.00 43.08 213 PHE B N 1
ATOM 8442 C CA . PHE B 1 190 ? 10.594 6.458 7.375 1.00 47.35 213 PHE B CA 1
ATOM 8443 C C . PHE B 1 190 ? 9.811 7.499 6.598 1.00 45.99 213 PHE B C 1
ATOM 8444 O O . PHE B 1 190 ? 10.349 8.562 6.270 1.00 41.40 213 PHE B O 1
ATOM 8452 N N . GLN B 1 191 ? 8.544 7.216 6.310 1.00 49.12 214 GLN B N 1
ATOM 8453 C CA . GLN B 1 191 ? 7.725 8.181 5.595 1.00 46.10 214 GLN B CA 1
ATOM 8454 C C . GLN B 1 191 ? 6.808 8.973 6.510 1.00 47.39 214 GLN B C 1
ATOM 8455 O O . GLN B 1 191 ? 6.493 10.128 6.207 1.00 47.65 214 GLN B O 1
ATOM 8461 N N . GLN B 1 192 ? 6.395 8.391 7.630 1.00 46.33 215 GLN B N 1
ATOM 8462 C CA . GLN B 1 192 ? 5.355 8.978 8.458 1.00 49.70 215 GLN B CA 1
ATOM 8463 C C . GLN B 1 192 ? 5.523 8.479 9.885 1.00 53.48 215 GLN B C 1
ATOM 8464 O O . GLN B 1 192 ? 5.823 7.302 10.099 1.00 52.19 215 GLN B O 1
ATOM 8470 N N . SER B 1 193 ? 5.344 9.374 10.856 1.00 50.48 216 SER B N 1
ATOM 8471 C CA . SER B 1 193 ? 5.427 8.984 12.255 1.00 50.37 216 SER B CA 1
ATOM 8472 C C . SER B 1 193 ? 4.445 9.812 13.073 1.00 52.94 216 SER B C 1
ATOM 8473 O O . SER B 1 193 ? 4.264 11.007 12.820 1.00 42.84 216 SER B O 1
ATOM 8476 N N . GLY B 1 194 ? 3.831 9.174 14.066 1.00 56.94 217 GLY B N 1
ATOM 8477 C CA . GLY B 1 194 ? 2.754 9.831 14.795 1.00 50.33 217 GLY B CA 1
ATOM 8478 C C . GLY B 1 194 ? 1.664 10.327 13.875 1.00 55.47 217 GLY B C 1
ATOM 8479 O O . GLY B 1 194 ? 1.151 11.438 14.053 1.00 55.10 217 GLY B O 1
ATOM 8480 N N . SER B 1 195 ? 1.329 9.532 12.859 1.00 55.51 218 SER B N 1
ATOM 8481 C CA . SER B 1 195 ? 0.356 9.889 11.825 1.00 55.08 218 SER B CA 1
ATOM 8482 C C . SER B 1 195 ? 0.687 11.213 11.145 1.00 52.79 218 SER B C 1
ATOM 8483 O O . SER B 1 195 ? -0.191 11.848 10.557 1.00 58.86 218 SER B O 1
ATOM 8486 N N . LEU B 1 196 ? 1.953 11.647 11.215 1.00 53.07 219 LEU B N 1
ATOM 8487 C CA . LEU B 1 196 ? 2.397 12.872 10.568 1.00 51.34 219 LEU B CA 1
ATOM 8488 C C . LEU B 1 196 ? 3.367 12.547 9.438 1.00 52.34 219 LEU B C 1
ATOM 8489 O O . LEU B 1 196 ? 4.257 11.705 9.608 1.00 49.40 219 LEU B O 1
ATOM 8494 N N . PRO B 1 197 ? 3.217 13.179 8.276 1.00 49.42 220 PRO B N 1
ATOM 8495 C CA . PRO B 1 197 ? 4.186 12.956 7.198 1.00 47.31 220 PRO B CA 1
ATOM 8496 C C . PRO B 1 197 ? 5.533 13.557 7.565 1.00 50.42 220 PRO B C 1
ATOM 8497 O O . PRO B 1 197 ? 5.611 14.615 8.196 1.00 56.00 220 PRO B O 1
ATOM 8501 N N . LEU B 1 198 ? 6.598 12.870 7.174 1.00 44.53 221 LEU B N 1
ATOM 8502 C CA . LEU B 1 198 ? 7.938 13.214 7.626 1.00 47.01 221 LEU B CA 1
ATOM 8503 C C . LEU B 1 198 ? 8.698 13.986 6.555 1.00 49.71 221 LEU B C 1
ATOM 8504 O O . LEU B 1 198 ? 8.608 13.678 5.362 1.00 47.19 221 LEU B O 1
ATOM 8509 N N . LEU B 1 199 ? 9.444 14.995 6.999 1.00 46.47 222 LEU B N 1
ATOM 8510 C CA . LEU B 1 199 ? 10.289 15.820 6.149 1.00 45.44 222 LEU B CA 1
ATOM 8511 C C . LEU B 1 199 ? 11.326 16.511 7.025 1.00 48.68 222 LEU B C 1
ATOM 8512 O O . LEU B 1 199 ? 10.965 17.341 7.870 1.00 46.52 222 LEU B O 1
ATOM 8517 N N . PRO B 1 200 ? 12.622 16.189 6.874 1.00 50.59 223 PRO B N 1
ATOM 8518 C CA . PRO B 1 200 ? 13.164 15.239 5.896 1.00 47.74 223 PRO B CA 1
ATOM 8519 C C . PRO B 1 200 ? 12.900 13.788 6.269 1.00 46.28 223 PRO B C 1
ATOM 8520 O O . PRO B 1 200 ? 12.606 13.498 7.424 1.00 53.16 223 PRO B O 1
ATOM 8524 N N . VAL B 1 201 ? 13.004 12.886 5.295 1.00 50.93 224 VAL B N 1
ATOM 8525 C CA . VAL B 1 201 ? 12.848 11.465 5.573 1.00 42.34 224 VAL B CA 1
ATOM 8526 C C . VAL B 1 201 ? 14.080 10.966 6.316 1.00 41.29 224 VAL B C 1
ATOM 8527 O O . VAL B 1 201 ? 15.219 11.311 5.969 1.00 44.25 224 VAL B O 1
ATOM 8531 N N . SER B 1 202 ? 13.859 10.179 7.365 1.00 38.00 225 SER B N 1
ATOM 8532 C CA . SER B 1 202 ? 14.943 9.559 8.113 1.00 43.16 225 SER B CA 1
ATOM 8533 C C . SER B 1 202 ? 15.160 8.117 7.666 1.00 45.91 225 SER B C 1
ATOM 8534 O O . SER B 1 202 ? 14.253 7.456 7.150 1.00 41.08 225 SER B O 1
ATOM 8537 N N . VAL B 1 203 ? 16.386 7.641 7.860 1.00 41.97 226 VAL B N 1
ATOM 8538 C CA . VAL B 1 203 ? 16.741 6.244 7.657 1.00 42.34 226 VAL B CA 1
ATOM 8539 C C . VAL B 1 203 ? 16.915 5.597 9.024 1.00 44.43 226 VAL B C 1
ATOM 8540 O O . VAL B 1 203 ? 17.645 6.119 9.881 1.00 43.11 226 VAL B O 1
ATOM 8544 N N . GLU B 1 204 ? 16.231 4.474 9.234 1.00 39.60 227 GLU B N 1
ATOM 8545 C CA . GLU B 1 204 ? 16.350 3.675 10.449 1.00 43.76 227 GLU B CA 1
ATOM 8546 C C . GLU B 1 204 ? 17.034 2.359 10.113 1.00 40.85 227 GLU B C 1
ATOM 8547 O O . GLU B 1 204 ? 16.531 1.587 9.290 1.00 43.14 227 GLU B O 1
ATOM 8553 N N . ILE B 1 205 ? 18.159 2.101 10.764 1.00 39.03 228 ILE B N 1
ATOM 8554 C CA . ILE B 1 205 ? 18.876 0.837 10.656 1.00 43.20 228 ILE B CA 1
ATOM 8555 C C . ILE B 1 205 ? 18.820 0.178 12.028 1.00 40.24 228 ILE B C 1
ATOM 8556 O O . ILE B 1 205 ? 19.380 0.700 13.000 1.00 40.76 228 ILE B O 1
ATOM 8561 N N . THR B 1 206 ? 18.127 -0.954 12.122 1.00 34.45 229 THR B N 1
ATOM 8562 C CA . THR B 1 206 ? 17.909 -1.653 13.382 1.00 40.25 229 THR B CA 1
ATOM 8563 C C . THR B 1 206 ? 18.540 -3.032 13.280 1.00 43.97 229 THR B C 1
ATOM 8564 O O . THR B 1 206 ? 18.114 -3.851 12.460 1.00 44.63 229 THR B O 1
ATOM 8568 N N . TYR B 1 207 ? 19.554 -3.286 14.097 1.00 38.16 230 TYR B N 1
ATOM 8569 C CA . TYR B 1 207 ? 20.204 -4.586 14.131 1.00 37.94 230 TYR B CA 1
ATOM 8570 C C . TYR B 1 207 ? 19.589 -5.432 15.234 1.00 35.86 230 TYR B C 1
ATOM 8571 O O . TYR B 1 207 ? 19.270 -4.921 16.312 1.00 36.30 230 TYR B O 1
ATOM 8580 N N . GLY B 1 208 ? 19.450 -6.727 14.962 1.00 39.87 231 GLY B N 1
ATOM 8581 C CA . GLY B 1 208 ? 19.182 -7.714 15.991 1.00 40.51 231 GLY B CA 1
ATOM 8582 C C . GLY B 1 208 ? 20.466 -8.406 16.403 1.00 42.10 231 GLY B C 1
ATOM 8583 O O . GLY B 1 208 ? 20.959 -9.280 15.682 1.00 43.66 231 GLY B O 1
ATOM 8584 N N . LEU B 1 209 ? 21.019 -8.018 17.558 1.00 37.61 232 LEU B N 1
ATOM 8585 C CA . LEU B 1 209 ? 22.358 -8.472 17.932 1.00 42.69 232 LEU B CA 1
ATOM 8586 C C . LEU B 1 209 ? 22.394 -9.960 18.253 1.00 41.14 232 LEU B C 1
ATOM 8587 O O . LEU B 1 209 ? 23.379 -10.639 17.937 1.00 38.81 232 LEU B O 1
ATOM 8592 N N . GLU B 1 210 ? 21.351 -10.486 18.898 1.00 39.77 233 GLU B N 1
ATOM 8593 C CA . GLU B 1 210 ? 21.312 -11.923 19.150 1.00 44.83 233 GLU B CA 1
ATOM 8594 C C . GLU B 1 210 ? 21.404 -12.702 17.845 1.00 42.89 233 GLU B C 1
ATOM 8595 O O . GLU B 1 210 ? 22.163 -13.672 17.743 1.00 43.01 233 GLU B O 1
ATOM 8601 N N . ARG B 1 211 ? 20.658 -12.266 16.830 1.00 44.28 234 ARG B N 1
ATOM 8602 C CA . ARG B 1 211 ? 20.668 -12.939 15.536 1.00 45.00 234 ARG B CA 1
ATOM 8603 C C . ARG B 1 211 ? 22.052 -12.882 14.899 1.00 45.16 234 ARG B C 1
ATOM 8604 O O . ARG B 1 211 ? 22.573 -13.897 14.409 1.00 43.19 234 ARG B O 1
ATOM 8612 N N . ILE B 1 212 ? 22.674 -11.701 14.917 1.00 38.62 235 ILE B N 1
ATOM 8613 C CA . ILE B 1 212 ? 23.983 -11.545 14.292 1.00 40.20 235 ILE B CA 1
ATOM 8614 C C . ILE B 1 212 ? 25.013 -12.424 14.983 1.00 44.14 235 ILE B C 1
ATOM 8615 O O . ILE B 1 212 ? 25.823 -13.092 14.330 1.00 44.78 235 ILE B O 1
ATOM 8620 N N . LEU B 1 213 ? 25.010 -12.424 16.318 1.00 45.37 236 LEU B N 1
ATOM 8621 C CA . LEU B 1 213 ? 26.004 -13.211 17.037 1.00 48.26 236 LEU B CA 1
ATOM 8622 C C . LEU B 1 213 ? 25.770 -14.702 16.839 1.00 46.40 236 LEU B C 1
ATOM 8623 O O . LEU B 1 213 ? 26.725 -15.460 16.646 1.00 43.12 236 LEU B O 1
ATOM 8628 N N . MET B 1 214 ? 24.510 -15.143 16.872 1.00 48.51 237 MET B N 1
ATOM 8629 C CA . MET B 1 214 ? 24.224 -16.548 16.608 1.00 48.09 237 MET B CA 1
ATOM 8630 C C . MET B 1 214 ? 24.710 -16.965 15.230 1.00 50.40 237 MET B C 1
ATOM 8631 O O . MET B 1 214 ? 25.151 -18.106 15.043 1.00 54.06 237 MET B O 1
ATOM 8636 N N . SER B 1 215 ? 24.631 -16.063 14.252 1.00 50.77 238 SER B N 1
ATOM 8637 C CA . SER B 1 215 ? 25.079 -16.418 12.912 1.00 49.80 238 SER B CA 1
ATOM 8638 C C . SER B 1 215 ? 26.602 -16.387 12.798 1.00 46.32 238 SER B C 1
ATOM 8639 O O . SER B 1 215 ? 27.191 -17.237 12.125 1.00 51.70 238 SER B O 1
ATOM 8642 N N . LEU B 1 216 ? 27.261 -15.442 13.465 1.00 47.94 239 LEU B N 1
ATOM 8643 C CA . LEU B 1 216 ? 28.713 -15.338 13.337 1.00 52.02 239 LEU B CA 1
ATOM 8644 C C . LEU B 1 216 ? 29.439 -16.396 14.159 1.00 61.18 239 LEU B C 1
ATOM 8645 O O . LEU B 1 216 ? 30.438 -16.959 13.699 1.00 69.76 239 LEU B O 1
ATOM 8650 N N . GLN B 1 217 ? 28.974 -16.662 15.381 1.00 55.74 240 GLN B N 1
ATOM 8651 C CA . GLN B 1 217 ? 29.571 -17.691 16.223 1.00 55.07 240 GLN B CA 1
ATOM 8652 C C . GLN B 1 217 ? 29.107 -19.094 15.859 1.00 60.36 240 GLN B C 1
ATOM 8653 O O . GLN B 1 217 ? 29.730 -20.071 16.291 1.00 56.67 240 GLN B O 1
ATOM 8659 N N . GLY B 1 218 ? 28.029 -19.219 15.093 1.00 54.66 241 GLY B N 1
ATOM 8660 C CA . GLY B 1 218 ? 27.528 -20.530 14.729 1.00 53.72 241 GLY B CA 1
ATOM 8661 C C . GLY B 1 218 ? 26.965 -21.331 15.883 1.00 57.20 241 GLY B C 1
ATOM 8662 O O . GLY B 1 218 ? 27.120 -22.559 15.915 1.00 59.17 241 GLY B O 1
ATOM 8663 N N . VAL B 1 219 ? 26.323 -20.676 16.834 1.00 56.42 242 VAL B N 1
ATOM 8664 C CA . VAL B 1 219 ? 25.663 -21.399 17.912 1.00 64.19 242 VAL B CA 1
ATOM 8665 C C . VAL B 1 219 ? 24.205 -21.600 17.525 1.00 58.28 242 VAL B C 1
ATOM 8666 O O . VAL B 1 219 ? 23.614 -20.797 16.795 1.00 57.29 242 VAL B O 1
ATOM 8670 N N . ASP B 1 220 ? 23.623 -22.699 18.002 1.00 61.51 243 ASP B N 1
ATOM 8671 C CA . ASP B 1 220 ? 22.251 -23.064 17.676 1.00 62.10 243 ASP B CA 1
ATOM 8672 C C . ASP B 1 220 ? 21.242 -22.603 18.720 1.00 65.35 243 ASP B C 1
ATOM 8673 O O . ASP B 1 220 ? 20.035 -22.687 18.469 1.00 68.08 243 ASP B O 1
ATOM 8678 N N . HIS B 1 221 ? 21.703 -22.122 19.874 1.00 62.53 244 HIS B N 1
ATOM 8679 C CA . HIS B 1 221 ? 20.832 -21.669 20.949 1.00 60.36 244 HIS B CA 1
ATOM 8680 C C . HIS B 1 221 ? 21.399 -20.374 21.509 1.00 52.80 244 HIS B C 1
ATOM 8681 O O . HIS B 1 221 ? 22.617 -20.233 21.639 1.00 56.66 244 HIS B O 1
ATOM 8688 N N . PHE B 1 222 ? 20.514 -19.423 21.824 1.00 52.17 245 PHE B N 1
ATOM 8689 C CA . PHE B 1 222 ? 20.974 -18.119 22.295 1.00 52.53 245 PHE B CA 1
ATOM 8690 C C . PHE B 1 222 ? 21.697 -18.226 23.634 1.00 51.11 245 PHE B C 1
ATOM 8691 O O . PHE B 1 222 ? 22.584 -17.416 23.926 1.00 48.08 245 PHE B O 1
ATOM 8699 N N . LYS B 1 223 ? 21.335 -19.214 24.457 1.00 46.91 246 LYS B N 1
ATOM 8700 C CA . LYS B 1 223 ? 21.975 -19.366 25.756 1.00 48.17 246 LYS B CA 1
ATOM 8701 C C . LYS B 1 223 ? 23.478 -19.550 25.632 1.00 45.44 246 LYS B C 1
ATOM 8702 O O . LYS B 1 223 ? 24.209 -19.240 26.577 1.00 47.77 246 LYS B O 1
ATOM 8708 N N . ASN B 1 224 ? 23.960 -20.030 24.489 1.00 43.66 247 ASN B N 1
ATOM 8709 C CA . ASN B 1 224 ? 25.372 -20.329 24.313 1.00 44.39 247 ASN B CA 1
ATOM 8710 C C . ASN B 1 224 ? 26.097 -19.295 23.459 1.00 48.30 247 ASN B C 1
ATOM 8711 O O . ASN B 1 224 ? 27.221 -19.556 23.015 1.00 45.69 247 ASN B O 1
ATOM 8716 N N . ILE B 1 225 ? 25.482 -18.135 23.213 1.00 44.71 248 ILE B N 1
ATOM 8717 C CA . ILE B 1 225 ? 26.218 -17.019 22.631 1.00 45.20 248 ILE B CA 1
ATOM 8718 C C . ILE B 1 225 ? 27.322 -16.605 23.589 1.00 42.73 248 ILE B C 1
ATOM 8719 O O . ILE B 1 225 ? 27.096 -16.465 24.796 1.00 41.51 248 ILE B O 1
ATOM 8724 N N . GLN B 1 226 ? 28.525 -16.406 23.062 1.00 40.42 249 GLN B N 1
ATOM 8725 C CA . GLN B 1 226 ? 29.605 -15.869 23.876 1.00 42.36 249 GLN B CA 1
ATOM 8726 C C . GLN B 1 226 ? 29.354 -14.382 24.104 1.00 46.86 249 GLN B C 1
ATOM 8727 O O . GLN B 1 226 ? 29.506 -13.572 23.184 1.00 46.39 249 GLN B O 1
ATOM 8733 N N . TYR B 1 227 ? 28.937 -14.020 25.320 1.00 47.64 250 TYR B N 1
ATOM 8734 C CA . TYR B 1 227 ? 28.762 -12.607 25.650 1.00 45.82 250 TYR B CA 1
ATOM 8735 C C . TYR B 1 227 ? 30.111 -11.932 25.855 1.00 42.34 250 TYR B C 1
ATOM 8736 O O . TYR B 1 227 ? 30.389 -10.884 25.265 1.00 42.42 250 TYR B O 1
ATOM 8745 N N . THR B 1 228 ? 30.948 -12.510 26.708 1.00 46.49 251 THR B N 1
ATOM 8746 C CA . THR B 1 228 ? 32.350 -12.145 26.788 1.00 45.15 251 THR B CA 1
ATOM 8747 C C . THR B 1 228 ? 33.116 -13.418 27.114 1.00 47.40 251 THR B C 1
ATOM 8748 O O . THR B 1 228 ? 32.519 -14.467 27.360 1.00 51.32 251 THR B O 1
ATOM 8752 N N . LYS B 1 229 ? 34.444 -13.335 27.092 1.00 52.78 252 LYS B N 1
ATOM 8753 C CA . LYS B 1 229 ? 35.246 -14.535 27.316 1.00 58.58 252 LYS B CA 1
ATOM 8754 C C . LYS B 1 229 ? 34.944 -15.130 28.686 1.00 51.30 252 LYS B C 1
ATOM 8755 O O . LYS B 1 229 ? 35.059 -14.452 29.712 1.00 51.48 252 LYS B O 1
ATOM 8761 N N . GLY B 1 230 ? 34.538 -16.396 28.697 1.00 48.60 253 GLY B N 1
ATOM 8762 C CA . GLY B 1 230 ? 34.201 -17.084 29.922 1.00 48.68 253 GLY B CA 1
ATOM 8763 C C . GLY B 1 230 ? 32.757 -16.963 30.358 1.00 49.22 253 GLY B C 1
ATOM 8764 O O . GLY B 1 230 ? 32.328 -17.718 31.238 1.00 50.25 253 GLY B O 1
ATOM 8765 N N . ILE B 1 231 ? 31.988 -16.050 29.772 1.00 49.94 254 ILE B N 1
ATOM 8766 C CA . ILE B 1 231 ? 30.603 -15.826 30.163 1.00 44.97 254 ILE B CA 1
ATOM 8767 C C . ILE B 1 231 ? 29.728 -15.927 28.924 1.00 43.33 254 ILE B C 1
ATOM 8768 O O . ILE B 1 231 ? 30.017 -15.292 27.904 1.00 49.46 254 ILE B O 1
ATOM 8773 N N . THR B 1 232 ? 28.662 -16.716 29.007 1.00 39.96 255 THR B N 1
ATOM 8774 C CA . THR B 1 232 ? 27.747 -16.839 27.881 1.00 44.82 255 THR B CA 1
ATOM 8775 C C . THR B 1 232 ? 26.485 -16.019 28.122 1.00 43.28 255 THR B C 1
ATOM 8776 O O . THR B 1 232 ? 26.165 -15.635 29.251 1.00 44.49 255 THR B O 1
ATOM 8780 N N . TYR B 1 233 ? 25.784 -15.734 27.021 1.00 42.50 256 TYR B N 1
ATOM 8781 C CA . TYR B 1 233 ? 24.505 -15.035 27.091 1.00 41.75 256 TYR B CA 1
ATOM 8782 C C . TYR B 1 233 ? 23.560 -15.719 28.070 1.00 42.93 256 TYR B C 1
ATOM 8783 O O . TYR B 1 233 ? 22.843 -15.049 28.823 1.00 44.01 256 TYR B O 1
ATOM 8792 N N . GLY B 1 234 ? 23.552 -17.054 28.074 1.00 42.97 257 GLY B N 1
ATOM 8793 C CA . GLY B 1 234 ? 22.663 -17.783 28.962 1.00 41.28 257 GLY B CA 1
ATOM 8794 C C . GLY B 1 234 ? 22.977 -17.553 30.427 1.00 37.40 257 GLY B C 1
ATOM 8795 O O . GLY B 1 234 ? 22.069 -17.328 31.228 1.00 38.51 257 GLY B O 1
ATOM 8796 N N . GLU B 1 235 ? 24.264 -17.571 30.783 1.00 34.68 258 GLU B N 1
ATOM 8797 C CA . GLU B 1 235 ? 24.659 -17.324 32.167 1.00 41.23 258 GLU B CA 1
ATOM 8798 C C . GLU B 1 235 ? 24.123 -15.999 32.684 1.00 37.54 258 GLU B C 1
ATOM 8799 O O . GLU B 1 235 ? 23.834 -15.871 33.879 1.00 40.21 258 GLU B O 1
ATOM 8805 N N . LEU B 1 236 ? 23.967 -15.011 31.806 1.00 37.06 259 LEU B N 1
ATOM 8806 C CA . LEU B 1 236 ? 23.458 -13.713 32.222 1.00 34.44 259 LEU B CA 1
ATOM 8807 C C . LEU B 1 236 ? 21.937 -13.636 32.148 1.00 41.03 259 LEU B C 1
ATOM 8808 O O . LEU B 1 236 ? 21.308 -13.025 33.019 1.00 38.54 259 LEU B O 1
ATOM 8813 N N . PHE B 1 237 ? 21.323 -14.257 31.133 1.00 36.49 260 PHE B N 1
ATOM 8814 C CA . PHE B 1 237 ? 19.961 -13.908 30.761 1.00 37.29 260 PHE B CA 1
ATOM 8815 C C . PHE B 1 237 ? 18.955 -15.055 30.751 1.00 39.05 260 PHE B C 1
ATOM 8816 O O . PHE B 1 237 ? 17.759 -14.785 30.589 1.00 38.26 260 PHE B O 1
ATOM 8824 N N . LEU B 1 238 ? 19.378 -16.315 30.920 1.00 38.55 261 LEU B N 1
ATOM 8825 C CA . LEU B 1 238 ? 18.421 -17.419 30.852 1.00 32.61 261 LEU B CA 1
ATOM 8826 C C . LEU B 1 238 ? 17.414 -17.363 31.994 1.00 39.90 261 LEU B C 1
ATOM 8827 O O . LEU B 1 238 ? 16.216 -17.595 31.786 1.00 42.36 261 LEU B O 1
ATOM 8832 N N . GLU B 1 239 ? 17.879 -17.067 33.208 1.00 35.60 262 GLU B N 1
ATOM 8833 C CA . GLU B 1 239 ? 16.969 -17.008 34.347 1.00 40.91 262 GLU B CA 1
ATOM 8834 C C . GLU B 1 239 ? 16.010 -15.833 34.217 1.00 43.85 262 GLU B C 1
ATOM 8835 O O . GLU B 1 239 ? 14.833 -15.930 34.599 1.00 45.83 262 GLU B O 1
ATOM 8841 N N . ASN B 1 240 ? 16.500 -14.713 33.681 1.00 42.61 263 ASN B N 1
ATOM 8842 C CA . ASN B 1 240 ? 15.623 -13.594 33.363 1.00 36.24 263 ASN B CA 1
ATOM 8843 C C . ASN B 1 240 ? 14.543 -14.017 32.378 1.00 43.18 263 ASN B C 1
ATOM 8844 O O . ASN B 1 240 ? 13.353 -13.752 32.584 1.00 44.01 263 ASN B O 1
ATOM 8849 N N . GLU B 1 241 ? 14.943 -14.672 31.292 1.00 38.50 264 GLU B N 1
ATOM 8850 C CA . GLU B 1 241 ? 13.963 -15.146 30.322 1.00 44.65 264 GLU B CA 1
ATOM 8851 C C . GLU B 1 241 ? 12.921 -16.039 30.992 1.00 47.59 264 GLU B C 1
ATOM 8852 O O . GLU B 1 241 ? 11.712 -15.879 30.771 1.00 48.38 264 GLU B O 1
ATOM 8858 N N . LYS B 1 242 ? 13.376 -16.948 31.862 1.00 43.99 265 LYS B N 1
ATOM 8859 C CA . LYS B 1 242 ? 12.475 -17.881 32.540 1.00 44.72 265 LYS B CA 1
ATOM 8860 C C . LYS B 1 242 ? 11.429 -17.141 33.371 1.00 43.52 265 LYS B C 1
ATOM 8861 O O . LYS B 1 242 ? 10.212 -17.305 33.177 1.00 38.33 265 LYS B O 1
ATOM 8867 N N . GLU B 1 243 ? 11.894 -16.310 34.307 1.00 43.17 266 GLU B N 1
ATOM 8868 C CA . GLU B 1 243 ? 10.972 -15.691 35.254 1.00 42.91 266 GLU B CA 1
ATOM 8869 C C . GLU B 1 243 ? 10.116 -14.615 34.596 1.00 41.49 266 GLU B C 1
ATOM 8870 O O . GLU B 1 243 ? 8.932 -14.474 34.927 1.00 40.81 266 GLU B O 1
ATOM 8876 N N . MET B 1 244 ? 10.686 -13.839 33.672 1.00 42.26 267 MET B N 1
ATOM 8877 C CA . MET B 1 244 ? 9.891 -12.821 33.001 1.00 39.06 267 MET B CA 1
ATOM 8878 C C . MET B 1 244 ? 8.816 -13.454 32.132 1.00 43.91 267 MET B C 1
ATOM 8879 O O . MET B 1 244 ? 7.711 -12.910 32.024 1.00 45.58 267 MET B O 1
ATOM 8884 N N . SER B 1 245 ? 9.107 -14.607 31.516 1.00 41.12 268 SER B N 1
ATOM 8885 C CA . SER B 1 245 ? 8.063 -15.344 30.811 1.00 47.69 268 SER B CA 1
ATOM 8886 C C . SER B 1 245 ? 6.958 -15.775 31.761 1.00 45.20 268 SER B C 1
ATOM 8887 O O . SER B 1 245 ? 5.769 -15.627 31.449 1.00 47.23 268 SER B O 1
ATOM 8890 N N . ALA B 1 246 ? 7.327 -16.335 32.917 1.00 49.24 269 ALA B N 1
ATOM 8891 C CA . ALA B 1 246 ? 6.302 -16.706 33.892 1.00 50.31 269 ALA B CA 1
ATOM 8892 C C . ALA B 1 246 ? 5.431 -15.506 34.254 1.00 48.44 269 ALA B C 1
ATOM 8893 O O . ALA B 1 246 ? 4.201 -15.622 34.341 1.00 44.46 269 ALA B O 1
ATOM 8895 N N . TYR B 1 247 ? 6.049 -14.336 34.441 1.00 48.93 270 TYR B N 1
ATOM 8896 C CA . TYR B 1 247 ? 5.283 -13.140 34.790 1.00 47.63 270 TYR B CA 1
ATOM 8897 C C . TYR B 1 247 ? 4.347 -12.723 33.660 1.00 45.23 270 TYR B C 1
ATOM 8898 O O . TYR B 1 247 ? 3.159 -12.466 33.887 1.00 46.05 270 TYR B O 1
ATOM 8907 N N . TYR B 1 248 ? 4.874 -12.626 32.440 1.00 43.50 271 TYR B N 1
ATOM 8908 C CA . TYR B 1 248 ? 4.092 -12.093 31.328 1.00 49.00 271 TYR B CA 1
ATOM 8909 C C . TYR B 1 248 ? 2.966 -13.033 30.923 1.00 50.57 271 TYR B C 1
ATOM 8910 O O . TYR B 1 248 ? 1.894 -12.575 30.514 1.00 47.90 271 TYR B O 1
ATOM 8919 N N . LEU B 1 249 ? 3.182 -14.341 31.032 1.00 49.69 272 LEU B N 1
ATOM 8920 C CA . LEU B 1 249 ? 2.201 -15.297 30.542 1.00 49.64 272 LEU B CA 1
ATOM 8921 C C . LEU B 1 249 ? 1.225 -15.785 31.603 1.00 52.58 272 LEU B C 1
ATOM 8922 O O . LEU B 1 249 ? 0.100 -16.154 31.251 1.00 48.24 272 LEU B O 1
ATOM 8927 N N . GLU B 1 250 ? 1.600 -15.790 32.891 1.00 54.08 273 GLU B N 1
ATOM 8928 C CA . GLU B 1 250 ? 0.752 -16.452 33.881 1.00 47.98 273 GLU B CA 1
ATOM 8929 C C . GLU B 1 250 ? 0.368 -15.621 35.102 1.00 50.52 273 GLU B C 1
ATOM 8930 O O . GLU B 1 250 ? -0.745 -15.771 35.618 1.00 53.41 273 GLU B O 1
ATOM 8936 N N . HIS B 1 251 ? 1.262 -14.767 35.603 1.00 52.02 274 HIS B N 1
ATOM 8937 C CA . HIS B 1 251 ? 1.066 -14.208 36.936 1.00 44.45 274 HIS B CA 1
ATOM 8938 C C . HIS B 1 251 ? 0.709 -12.729 36.977 1.00 49.69 274 HIS B C 1
ATOM 8939 O O . HIS B 1 251 ? 0.147 -12.286 37.984 1.00 52.06 274 HIS B O 1
ATOM 8946 N N . ALA B 1 252 ? 0.998 -11.960 35.928 1.00 45.11 275 ALA B N 1
ATOM 8947 C CA . ALA B 1 252 ? 0.753 -10.522 35.980 1.00 48.24 275 ALA B CA 1
ATOM 8948 C C . ALA B 1 252 ? -0.715 -10.233 36.269 1.00 49.99 275 ALA B C 1
ATOM 8949 O O . ALA B 1 252 ? -1.607 -10.830 35.659 1.00 52.46 275 ALA B O 1
ATOM 8951 N N . ASN B 1 253 ? -0.966 -9.334 37.221 1.00 50.29 276 ASN B N 1
ATOM 8952 C CA . ASN B 1 253 ? -2.335 -8.972 37.587 1.00 54.41 276 ASN B CA 1
ATOM 8953 C C . ASN B 1 253 ? -2.944 -8.165 36.452 1.00 55.40 276 ASN B C 1
ATOM 8954 O O . ASN B 1 253 ? -2.557 -7.014 36.230 1.00 58.88 276 ASN B O 1
ATOM 8959 N N . VAL B 1 254 ? -3.905 -8.763 35.738 1.00 58.65 277 VAL B N 1
ATOM 8960 C CA . VAL B 1 254 ? -4.461 -8.106 34.557 1.00 58.64 277 VAL B CA 1
ATOM 8961 C C . VAL B 1 254 ? -5.383 -6.959 34.949 1.00 58.47 277 VAL B C 1
ATOM 8962 O O . VAL B 1 254 ? -5.438 -5.939 34.253 1.00 61.26 277 VAL B O 1
ATOM 8966 N N . ASP B 1 255 ? -6.107 -7.087 36.064 1.00 57.43 278 ASP B N 1
ATOM 8967 C CA . ASP B 1 255 ? -7.044 -6.038 36.462 1.00 61.63 278 ASP B CA 1
ATOM 8968 C C . ASP B 1 255 ? -6.307 -4.746 36.791 1.00 62.20 278 ASP B C 1
ATOM 8969 O O . ASP B 1 255 ? -6.629 -3.674 36.254 1.00 64.23 278 ASP B O 1
ATOM 8974 N N . ASN B 1 256 ? -5.307 -4.832 37.676 1.00 59.42 279 ASN B N 1
ATOM 8975 C CA . ASN B 1 256 ? -4.529 -3.648 38.026 1.00 62.16 279 ASN B CA 1
ATOM 8976 C C . ASN B 1 256 ? -3.834 -3.068 36.801 1.00 62.21 279 ASN B C 1
ATOM 8977 O O . ASN B 1 256 ? -3.728 -1.846 36.667 1.00 57.18 279 ASN B O 1
ATOM 8982 N N . ILE B 1 257 ? -3.386 -3.925 35.877 1.00 55.29 280 ILE B N 1
ATOM 8983 C CA . ILE B 1 257 ? -2.643 -3.421 34.723 1.00 54.80 280 ILE B CA 1
ATOM 8984 C C . ILE B 1 257 ? -3.581 -2.725 33.743 1.00 60.68 280 ILE B C 1
ATOM 8985 O O . ILE B 1 257 ? -3.202 -1.736 33.101 1.00 59.69 280 ILE B O 1
ATOM 8990 N N . GLN B 1 258 ? -4.829 -3.188 33.643 1.00 61.92 281 GLN B N 1
ATOM 8991 C CA . GLN B 1 258 ? -5.816 -2.481 32.829 1.00 63.21 281 GLN B CA 1
ATOM 8992 C C . GLN B 1 258 ? -6.121 -1.110 33.420 1.00 63.23 281 GLN B C 1
ATOM 8993 O O . GLN B 1 258 ? -6.116 -0.089 32.708 1.00 61.40 281 GLN B O 1
ATOM 8995 N N . LYS B 1 259 ? -6.383 -1.063 34.733 1.00 64.35 282 LYS B N 1
ATOM 8996 C CA . LYS B 1 259 ? -6.626 0.234 35.364 1.00 63.02 282 LYS B CA 1
ATOM 8997 C C . LYS B 1 259 ? -5.401 1.139 35.277 1.00 59.28 282 LYS B C 1
ATOM 8998 O O . LYS B 1 259 ? -5.542 2.359 35.146 1.00 62.08 282 LYS B O 1
ATOM 9004 N N . HIS B 1 260 ? -4.195 0.565 35.305 1.00 57.41 283 HIS B N 1
ATOM 9005 C CA . HIS B 1 260 ? -2.986 1.368 35.134 1.00 58.43 283 HIS B CA 1
ATOM 9006 C C . HIS B 1 260 ? -2.898 1.921 33.720 1.00 55.00 283 HIS B C 1
ATOM 9007 O O . HIS B 1 260 ? -2.462 3.059 33.521 1.00 55.64 283 HIS B O 1
ATOM 9014 N N . PHE B 1 261 ? -3.286 1.118 32.725 1.00 59.92 284 PHE B N 1
ATOM 9015 C CA . PHE B 1 261 ? -3.389 1.619 31.358 1.00 59.41 284 PHE B CA 1
ATOM 9016 C C . PHE B 1 261 ? -4.275 2.857 31.312 1.00 57.30 284 PHE B C 1
ATOM 9017 O O . PHE B 1 261 ? -3.941 3.861 30.666 1.00 54.21 284 PHE B O 1
ATOM 9025 N N . ASP B 1 262 ? -5.415 2.795 32.006 1.00 60.00 285 ASP B N 1
ATOM 9026 C CA . ASP B 1 262 ? -6.319 3.946 32.044 1.00 57.04 285 ASP B CA 1
ATOM 9027 C C . ASP B 1 262 ? -5.665 5.152 32.718 1.00 55.60 285 ASP B C 1
ATOM 9028 O O . ASP B 1 262 ? -5.769 6.284 32.227 1.00 60.64 285 ASP B O 1
ATOM 9033 N N . ASP B 1 263 ? -5.014 4.932 33.865 1.00 54.86 286 ASP B N 1
ATOM 9034 C CA . ASP B 1 263 ? -4.324 6.024 34.550 1.00 54.18 286 ASP B CA 1
ATOM 9035 C C . ASP B 1 263 ? -3.275 6.663 33.647 1.00 51.34 286 ASP B C 1
ATOM 9036 O O . ASP B 1 263 ? -3.102 7.889 33.646 1.00 51.73 286 ASP B O 1
ATOM 9041 N N . PHE B 1 264 ? -2.559 5.844 32.876 1.00 48.61 287 PHE B N 1
ATOM 9042 C CA . PHE B 1 264 ? -1.534 6.372 31.985 1.00 48.81 287 PHE B CA 1
ATOM 9043 C C . PHE B 1 264 ? -2.155 7.180 30.857 1.00 56.83 287 PHE B C 1
ATOM 9044 O O . PHE B 1 264 ? -1.614 8.219 30.463 1.00 56.14 287 PHE B O 1
ATOM 9052 N N . GLU B 1 265 ? -3.289 6.723 30.321 1.00 54.90 288 GLU B N 1
ATOM 9053 C CA . GLU B 1 265 ? -3.982 7.525 29.316 1.00 58.82 288 GLU B CA 1
ATOM 9054 C C . GLU B 1 265 ? -4.385 8.879 29.888 1.00 52.40 288 GLU B C 1
ATOM 9055 O O . GLU B 1 265 ? -4.174 9.923 29.255 1.00 53.50 288 GLU B O 1
ATOM 9061 N N . GLU B 1 266 ? -4.976 8.876 31.087 1.00 49.61 289 GLU B N 1
ATOM 9062 C CA . GLU B 1 266 ? -5.438 10.129 31.680 1.00 62.29 289 GLU B CA 1
ATOM 9063 C C . GLU B 1 266 ? -4.273 11.071 31.947 1.00 56.91 289 GLU B C 1
ATOM 9064 O O . GLU B 1 266 ? -4.359 12.276 31.673 1.00 54.50 289 GLU B O 1
ATOM 9070 N N . GLU B 1 267 ? -3.161 10.538 32.459 1.00 51.33 290 GLU B N 1
ATOM 9071 C CA . GLU B 1 267 ? -2.005 11.388 32.719 1.00 58.55 290 GLU B CA 1
ATOM 9072 C C . GLU B 1 267 ? -1.377 11.886 31.420 1.00 48.54 290 GLU B C 1
ATOM 9073 O O . GLU B 1 267 ? -0.907 13.026 31.367 1.00 51.93 290 GLU B O 1
ATOM 9079 N N . ALA B 1 268 ? -1.392 11.073 30.360 1.00 55.43 291 ALA B N 1
ATOM 9080 C CA . ALA B 1 268 ? -0.879 11.521 29.065 1.00 56.57 291 ALA B CA 1
ATOM 9081 C C . ALA B 1 268 ? -1.704 12.678 28.518 1.00 50.94 291 ALA B C 1
ATOM 9082 O O . ALA B 1 268 ? -1.152 13.675 28.035 1.00 45.29 291 ALA B O 1
ATOM 9084 N N . ARG B 1 269 ? -3.033 12.554 28.579 1.00 52.49 292 ARG B N 1
ATOM 9085 C CA . ARG B 1 269 ? -3.901 13.646 28.146 1.00 52.46 292 ARG B CA 1
ATOM 9086 C C . ARG B 1 269 ? -3.649 14.902 28.970 1.00 53.33 292 ARG B C 1
ATOM 9087 O O . ARG B 1 269 ? -3.491 16.001 28.422 1.00 55.77 292 ARG B O 1
ATOM 9095 N N . SER B 1 270 ? -3.609 14.749 30.295 1.00 53.77 293 SER B N 1
ATOM 9096 C CA . SER B 1 270 ? -3.330 15.869 31.186 1.00 53.81 293 SER B CA 1
ATOM 9097 C C . SER B 1 270 ? -2.026 16.569 30.820 1.00 54.71 293 SER B C 1
ATOM 9098 O O . SER B 1 270 ? -1.970 17.801 30.728 1.00 59.86 293 SER B O 1
ATOM 9101 N N . LEU B 1 271 ? -0.963 15.793 30.610 1.00 54.59 294 LEU B N 1
ATOM 9102 C CA . LEU B 1 271 ? 0.340 16.386 30.335 1.00 54.36 294 LEU B CA 1
ATOM 9103 C C . LEU B 1 271 ? 0.372 17.045 28.962 1.00 57.96 294 LEU B C 1
ATOM 9104 O O . LEU B 1 271 ? 1.006 18.093 28.791 1.00 56.55 294 LEU B O 1
ATOM 9109 N N . LEU B 1 272 ? -0.297 16.443 27.970 1.00 56.49 295 LEU B N 1
ATOM 9110 C CA . LEU B 1 272 ? -0.418 17.083 26.663 1.00 53.76 295 LEU B CA 1
ATOM 9111 C C . LEU B 1 272 ? -1.101 18.436 26.788 1.00 55.68 295 LEU B C 1
ATOM 9112 O O . LEU B 1 272 ? -0.627 19.438 26.240 1.00 60.35 295 LEU B O 1
ATOM 9117 N N . SER B 1 273 ? -2.218 18.487 27.521 1.00 57.93 296 SER B N 1
ATOM 9118 C CA . SER B 1 273 ? -2.912 19.751 27.738 1.00 55.54 296 SER B CA 1
ATOM 9119 C C . SER B 1 273 ? -2.066 20.759 28.515 1.00 55.76 296 SER B C 1
ATOM 9120 O O . SER B 1 273 ? -2.378 21.953 28.501 1.00 50.07 296 SER B O 1
ATOM 9123 N N . LEU B 1 274 ? -1.008 20.312 29.189 1.00 58.41 297 LEU B N 1
ATOM 9124 C CA . LEU B 1 274 ? -0.069 21.206 29.851 1.00 54.93 297 LEU B CA 1
ATOM 9125 C C . LEU B 1 274 ? 1.133 21.547 28.978 1.00 51.88 297 LEU B C 1
ATOM 9126 O O . LEU B 1 274 ? 2.092 22.146 29.472 1.00 45.36 297 LEU B O 1
ATOM 9131 N N . TRP B 1 275 ? 1.100 21.179 27.695 1.00 57.29 298 TRP B N 1
ATOM 9132 C CA . TRP B 1 275 ? 2.191 21.451 26.755 1.00 58.07 298 TRP B CA 1
ATOM 9133 C C . TRP B 1 275 ? 3.514 20.842 27.231 1.00 54.82 298 TRP B C 1
ATOM 9134 O O . TRP B 1 275 ? 4.570 21.476 27.196 1.00 57.12 298 TRP B O 1
ATOM 9145 N N . LEU B 1 276 ? 3.453 19.583 27.664 1.00 49.30 299 LEU B N 1
ATOM 9146 C CA . LEU B 1 276 ? 4.627 18.847 28.134 1.00 56.17 299 LEU B CA 1
ATOM 9147 C C . LEU B 1 276 ? 4.718 17.525 27.378 1.00 53.22 299 LEU B C 1
ATOM 9148 O O . LEU B 1 276 ? 4.350 16.466 27.904 1.00 50.27 299 LEU B O 1
ATOM 9153 N N . PRO B 1 277 ? 5.227 17.548 26.141 1.00 52.25 300 PRO B N 1
ATOM 9154 C CA . PRO B 1 277 ? 5.232 16.319 25.330 1.00 46.30 300 PRO B CA 1
ATOM 9155 C C . PRO B 1 277 ? 6.101 15.205 25.893 1.00 46.81 300 PRO B C 1
ATOM 9156 O O . PRO B 1 277 ? 5.788 14.026 25.684 1.00 41.27 300 PRO B O 1
ATOM 9160 N N . ILE B 1 278 ? 7.181 15.529 26.591 1.00 43.59 301 ILE B N 1
ATOM 9161 C CA . ILE B 1 278 ? 8.165 14.513 26.960 1.00 46.99 301 ILE B CA 1
ATOM 9162 C C . ILE B 1 278 ? 7.583 13.570 28.018 1.00 50.51 301 ILE B C 1
ATOM 9163 O O . ILE B 1 278 ? 7.538 12.346 27.781 1.00 49.98 301 ILE B O 1
ATOM 9168 N N . PRO B 1 279 ? 7.083 14.062 29.163 1.00 48.55 302 PRO B N 1
ATOM 9169 C CA . PRO B 1 279 ? 6.404 13.141 30.096 1.00 46.08 302 PRO B CA 1
ATOM 9170 C C . PRO B 1 279 ? 5.172 12.471 29.498 1.00 43.37 302 PRO B C 1
ATOM 9171 O O . PRO B 1 279 ? 4.868 11.320 29.845 1.00 46.37 302 PRO B O 1
ATOM 9175 N N . ALA B 1 280 ? 4.446 13.160 28.613 1.00 43.32 303 ALA B N 1
ATOM 9176 C CA . ALA B 1 280 ? 3.237 12.583 28.026 1.00 44.96 303 ALA B CA 1
ATOM 9177 C C . ALA B 1 280 ? 3.572 11.364 27.180 1.00 44.44 303 ALA B C 1
ATOM 9178 O O . ALA B 1 280 ? 2.923 10.315 27.289 1.00 42.49 303 ALA B O 1
ATOM 9180 N N . TYR B 1 281 ? 4.592 11.481 26.330 1.00 42.73 304 TYR B N 1
ATOM 9181 C CA . TYR B 1 281 ? 5.001 10.332 25.534 1.00 44.30 304 TYR B CA 1
ATOM 9182 C C . TYR B 1 281 ? 5.608 9.242 26.402 1.00 51.16 304 TYR B C 1
ATOM 9183 O O . TYR B 1 281 ? 5.470 8.047 26.091 1.00 45.47 304 TYR B O 1
ATOM 9192 N N . ASP B 1 282 ? 6.293 9.624 27.485 1.00 46.87 305 ASP B N 1
ATOM 9193 C CA . ASP B 1 282 ? 6.703 8.626 28.463 1.00 46.36 305 ASP B CA 1
ATOM 9194 C C . ASP B 1 282 ? 5.504 7.792 28.908 1.00 48.96 305 ASP B C 1
ATOM 9195 O O . ASP B 1 282 ? 5.556 6.551 28.953 1.00 51.79 305 ASP B O 1
ATOM 9200 N N . HIS B 1 283 ? 4.397 8.467 29.212 1.00 42.20 306 HIS B N 1
ATOM 9201 C CA . HIS B 1 283 ? 3.214 7.740 29.654 1.00 47.93 306 HIS B CA 1
ATOM 9202 C C . HIS B 1 283 ? 2.582 6.941 28.521 1.00 50.29 306 HIS B C 1
ATOM 9203 O O . HIS B 1 283 ? 1.970 5.893 28.769 1.00 48.96 306 HIS B O 1
ATOM 9210 N N . VAL B 1 284 ? 2.742 7.397 27.276 1.00 46.58 307 VAL B N 1
ATOM 9211 C CA . VAL B 1 284 ? 2.297 6.588 26.143 1.00 46.01 307 VAL B CA 1
ATOM 9212 C C . VAL B 1 284 ? 3.062 5.267 26.106 1.00 47.05 307 VAL B C 1
ATOM 9213 O O . VAL B 1 284 ? 2.472 4.196 25.907 1.00 48.27 307 VAL B O 1
ATOM 9217 N N . LEU B 1 285 ? 4.384 5.324 26.300 1.00 46.20 308 LEU B N 1
ATOM 9218 C CA . LEU B 1 285 ? 5.184 4.097 26.334 1.00 44.85 308 LEU B CA 1
ATOM 9219 C C . LEU B 1 285 ? 4.736 3.177 27.460 1.00 47.05 308 LEU B C 1
ATOM 9220 O O . LEU B 1 285 ? 4.673 1.951 27.286 1.00 48.67 308 LEU B O 1
ATOM 9225 N N . LYS B 1 286 ? 4.452 3.745 28.634 1.00 47.79 309 LYS B N 1
ATOM 9226 C CA . LYS B 1 286 ? 3.956 2.911 29.727 1.00 44.65 309 LYS B CA 1
ATOM 9227 C C . LYS B 1 286 ? 2.634 2.243 29.359 1.00 43.89 309 LYS B C 1
ATOM 9228 O O . LYS B 1 286 ? 2.422 1.063 29.667 1.00 45.73 309 LYS B O 1
ATOM 9234 N N . ALA B 1 287 ? 1.734 2.979 28.695 1.00 49.87 310 ALA B N 1
ATOM 9235 C CA . ALA B 1 287 ? 0.476 2.384 28.241 1.00 48.16 310 ALA B CA 1
ATOM 9236 C C . ALA B 1 287 ? 0.724 1.237 27.269 1.00 49.55 310 ALA B C 1
ATOM 9237 O O . ALA B 1 287 ? 0.061 0.193 27.338 1.00 47.75 310 ALA B O 1
ATOM 9239 N N . SER B 1 288 ? 1.670 1.422 26.346 1.00 48.49 311 SER B N 1
ATOM 9240 C CA . SER B 1 288 ? 1.995 0.366 25.392 1.00 46.40 311 SER B CA 1
ATOM 9241 C C . SER B 1 288 ? 2.503 -0.886 26.099 1.00 51.47 311 SER B C 1
ATOM 9242 O O . SER B 1 288 ? 2.090 -2.006 25.770 1.00 49.07 311 SER B O 1
ATOM 9245 N N . HIS B 1 289 ? 3.404 -0.718 27.072 1.00 50.16 312 HIS B N 1
ATOM 9246 C CA . HIS B 1 289 ? 3.917 -1.883 27.787 1.00 44.21 312 HIS B CA 1
ATOM 9247 C C . HIS B 1 289 ? 2.812 -2.567 28.587 1.00 45.81 312 HIS B C 1
ATOM 9248 O O . HIS B 1 289 ? 2.733 -3.805 28.628 1.00 46.83 312 HIS B O 1
ATOM 9255 N N . ALA B 1 290 ? 1.938 -1.776 29.214 1.00 42.63 313 ALA B N 1
ATOM 9256 C CA . ALA B 1 290 ? 0.815 -2.347 29.949 1.00 44.29 313 ALA B CA 1
ATOM 9257 C C . ALA B 1 290 ? -0.073 -3.174 29.030 1.00 50.99 313 ALA B C 1
ATOM 9258 O O . ALA B 1 290 ? -0.448 -4.308 29.361 1.00 47.42 313 ALA B O 1
ATOM 9260 N N . PHE B 1 291 ? -0.425 -2.614 27.865 1.00 50.88 314 PHE B N 1
ATOM 9261 C CA . PHE B 1 291 ? -1.247 -3.354 26.917 1.00 48.06 314 PHE B CA 1
ATOM 9262 C C . PHE B 1 291 ? -0.553 -4.629 26.465 1.00 52.45 314 PHE B C 1
ATOM 9263 O O . PHE B 1 291 ? -1.195 -5.675 26.327 1.00 52.10 314 PHE B O 1
ATOM 9271 N N . ASN B 1 292 ? 0.750 -4.554 26.189 1.00 47.42 315 ASN B N 1
ATOM 9272 C CA . ASN B 1 292 ? 1.471 -5.746 25.761 1.00 45.63 315 ASN B CA 1
ATOM 9273 C C . ASN B 1 292 ? 1.391 -6.837 26.821 1.00 49.58 315 ASN B C 1
ATOM 9274 O O . ASN B 1 292 ? 1.229 -8.020 26.496 1.00 49.01 315 ASN B O 1
ATOM 9279 N N . ILE B 1 293 ? 1.476 -6.455 28.099 1.00 46.63 316 ILE B N 1
ATOM 9280 C CA . ILE B 1 293 ? 1.371 -7.453 29.161 1.00 51.71 316 ILE B CA 1
ATOM 9281 C C . ILE B 1 293 ? -0.041 -8.025 29.223 1.00 56.84 316 ILE B C 1
ATOM 9282 O O . ILE B 1 293 ? -0.226 -9.240 29.381 1.00 54.75 316 ILE B O 1
ATOM 9287 N N . LEU B 1 294 ? -1.059 -7.164 29.110 1.00 50.61 317 LEU B N 1
ATOM 9288 C CA . LEU B 1 294 ? -2.432 -7.665 29.087 1.00 57.74 317 LEU B CA 1
ATOM 9289 C C . LEU B 1 294 ? -2.646 -8.617 27.921 1.00 54.76 317 LEU B C 1
ATOM 9290 O O . LEU B 1 294 ? -3.397 -9.592 28.039 1.00 55.28 317 LEU B O 1
ATOM 9295 N N . ASP B 1 295 ? -1.985 -8.352 26.796 1.00 53.40 318 ASP B N 1
ATOM 9296 C CA . ASP B 1 295 ? -2.070 -9.230 25.637 1.00 52.78 318 ASP B CA 1
ATOM 9297 C C . ASP B 1 295 ? -1.428 -10.579 25.933 1.00 52.84 318 ASP B C 1
ATOM 9298 O O . ASP B 1 295 ? -2.066 -11.627 25.782 1.00 51.19 318 ASP B O 1
ATOM 9303 N N . SER B 1 296 ? -0.166 -10.568 26.372 1.00 54.29 319 SER B N 1
ATOM 9304 C CA . SER B 1 296 ? 0.540 -11.816 26.650 1.00 54.46 319 SER B CA 1
ATOM 9305 C C . SER B 1 296 ? -0.185 -12.665 27.688 1.00 49.77 319 SER B C 1
ATOM 9306 O O . SER B 1 296 ? -0.079 -13.894 27.661 1.00 50.04 319 SER B O 1
ATOM 9309 N N . ARG B 1 297 ? -0.924 -12.038 28.608 1.00 53.47 320 ARG B N 1
ATOM 9310 C CA . ARG B 1 297 ? -1.749 -12.794 29.543 1.00 50.71 320 ARG B CA 1
ATOM 9311 C C . ARG B 1 297 ? -3.028 -13.321 28.905 1.00 58.95 320 ARG B C 1
ATOM 9312 O O . ARG B 1 297 ? -3.744 -14.099 29.547 1.00 56.70 320 ARG B O 1
ATOM 9320 N N . GLY B 1 298 ? -3.324 -12.922 27.670 1.00 60.22 321 GLY B N 1
ATOM 9321 C CA . GLY B 1 298 ? -4.505 -13.394 26.973 1.00 44.55 321 GLY B CA 1
ATOM 9322 C C . GLY B 1 298 ? -5.807 -12.785 27.441 1.00 56.26 321 GLY B C 1
ATOM 9323 O O . GLY B 1 298 ? -6.827 -13.483 27.496 1.00 59.58 321 GLY B O 1
ATOM 9324 N N . PHE B 1 299 ? -5.809 -11.495 27.783 1.00 61.04 322 PHE B N 1
ATOM 9325 C CA . PHE B 1 299 ? -7.020 -10.821 28.235 1.00 64.32 322 PHE B CA 1
ATOM 9326 C C . PHE B 1 299 ? -7.453 -9.703 27.297 1.00 62.28 322 PHE B C 1
ATOM 9327 O O . PHE B 1 299 ? -8.403 -8.974 27.611 1.00 65.50 322 PHE B O 1
ATOM 9335 N N . VAL B 1 300 ? -6.784 -9.547 26.161 1.00 60.02 323 VAL B N 1
ATOM 9336 C CA . VAL B 1 300 ? -7.263 -8.680 25.094 1.00 62.56 323 VAL B CA 1
ATOM 9337 C C . VAL B 1 300 ? -8.161 -9.519 24.195 1.00 64.30 323 VAL B C 1
ATOM 9338 O O . VAL B 1 300 ? -7.683 -10.385 23.457 1.00 60.69 323 VAL B O 1
ATOM 9342 N N . GLY B 1 301 ? -9.465 -9.281 24.274 1.00 70.30 324 GLY B N 1
ATOM 9343 C CA . GLY B 1 301 ? -10.396 -9.911 23.359 1.00 69.52 324 GLY B CA 1
ATOM 9344 C C . GLY B 1 301 ? -10.151 -9.476 21.927 1.00 63.66 324 GLY B C 1
ATOM 9345 O O . GLY B 1 301 ? -9.355 -8.586 21.631 1.00 63.87 324 GLY B O 1
ATOM 9346 N N . VAL B 1 302 ? -10.870 -10.121 21.012 1.00 66.02 325 VAL B N 1
ATOM 9347 C CA . VAL B 1 302 ? -10.561 -9.909 19.603 1.00 71.98 325 VAL B CA 1
ATOM 9348 C C . VAL B 1 302 ? -11.107 -8.574 19.100 1.00 73.38 325 VAL B C 1
ATOM 9349 O O . VAL B 1 302 ? -10.570 -8.006 18.140 1.00 70.27 325 VAL B O 1
ATOM 9353 N N . THR B 1 303 ? -12.158 -8.043 19.728 1.00 71.87 326 THR B N 1
ATOM 9354 C CA . THR B 1 303 ? -12.644 -6.716 19.375 1.00 75.58 326 THR B CA 1
ATOM 9355 C C . THR B 1 303 ? -11.937 -5.609 20.150 1.00 74.94 326 THR B C 1
ATOM 9356 O O . THR B 1 303 ? -11.746 -4.510 19.612 1.00 66.15 326 THR B O 1
ATOM 9360 N N . GLU B 1 304 ? -11.522 -5.882 21.394 1.00 73.99 327 GLU B N 1
ATOM 9361 C CA . GLU B 1 304 ? -10.873 -4.857 22.210 1.00 71.04 327 GLU B CA 1
ATOM 9362 C C . GLU B 1 304 ? -9.542 -4.416 21.611 1.00 66.35 327 GLU B C 1
ATOM 9363 O O . GLU B 1 304 ? -9.083 -3.293 21.869 1.00 66.92 327 GLU B O 1
ATOM 9369 N N . ARG B 1 305 ? -8.911 -5.286 20.819 1.00 62.87 328 ARG B N 1
ATOM 9370 C CA . ARG B 1 305 ? -7.556 -5.031 20.341 1.00 60.74 328 ARG B CA 1
ATOM 9371 C C . ARG B 1 305 ? -7.487 -3.739 19.535 1.00 61.48 328 ARG B C 1
ATOM 9372 O O . ARG B 1 305 ? -6.583 -2.911 19.732 1.00 67.20 328 ARG B O 1
ATOM 9380 N N . ALA B 1 306 ? -8.451 -3.540 18.634 1.00 62.72 329 ALA B N 1
ATOM 9381 C CA . ALA B 1 306 ? -8.417 -2.369 17.767 1.00 67.85 329 ALA B CA 1
ATOM 9382 C C . ALA B 1 306 ? -8.679 -1.090 18.551 1.00 60.23 329 ALA B C 1
ATOM 9383 O O . ALA B 1 306 ? -8.066 -0.054 18.271 1.00 58.23 329 ALA B O 1
ATOM 9385 N N . ARG B 1 307 ? -9.570 -1.139 19.546 1.00 58.73 330 ARG B N 1
ATOM 9386 C CA . ARG B 1 307 ? -9.828 0.053 20.351 1.00 67.86 330 ARG B CA 1
ATOM 9387 C C . ARG B 1 307 ? -8.605 0.432 21.180 1.00 62.94 330 ARG B C 1
ATOM 9388 O O . ARG B 1 307 ? -8.281 1.622 21.322 1.00 58.02 330 ARG B O 1
ATOM 9396 N N . TYR B 1 308 ? -7.910 -0.569 21.731 1.00 59.39 331 TYR B N 1
ATOM 9397 C CA . TYR B 1 308 ? -6.662 -0.306 22.440 1.00 59.84 331 TYR B CA 1
ATOM 9398 C C . TYR B 1 308 ? -5.649 0.379 21.530 1.00 60.76 331 TYR B C 1
ATOM 9399 O O . TYR B 1 308 ? -5.054 1.411 21.893 1.00 63.63 331 TYR B O 1
ATOM 9408 N N . PHE B 1 309 ? -5.424 -0.201 20.346 1.00 52.33 332 PHE B N 1
ATOM 9409 C CA . PHE B 1 309 ? -4.496 0.404 19.400 1.00 57.30 332 PHE B CA 1
ATOM 9410 C C . PHE B 1 309 ? -4.931 1.813 19.019 1.00 62.80 332 PHE B C 1
ATOM 9411 O O . PHE B 1 309 ? -4.082 2.690 18.819 1.00 61.67 332 PHE B O 1
ATOM 9419 N N . GLY B 1 310 ? -6.241 2.054 18.937 1.00 57.27 333 GLY B N 1
ATOM 9420 C CA . GLY B 1 310 ? -6.714 3.383 18.597 1.00 56.29 333 GLY B CA 1
ATOM 9421 C C . GLY B 1 310 ? -6.388 4.409 19.664 1.00 55.68 333 GLY B C 1
ATOM 9422 O O . GLY B 1 310 ? -5.962 5.524 19.351 1.00 47.86 333 GLY B O 1
ATOM 9423 N N . ARG B 1 311 ? -6.589 4.054 20.934 1.00 54.23 334 ARG B N 1
ATOM 9424 C CA . ARG B 1 311 ? -6.270 4.989 22.015 1.00 57.69 334 ARG B CA 1
ATOM 9425 C C . ARG B 1 311 ? -4.772 5.294 22.053 1.00 54.09 334 ARG B C 1
ATOM 9426 O O . ARG B 1 311 ? -4.357 6.462 22.177 1.00 47.12 334 ARG B O 1
ATOM 9434 N N . MET B 1 312 ? -3.943 4.254 21.916 1.00 54.23 335 MET B N 1
ATOM 9435 C CA . MET B 1 312 ? -2.498 4.472 21.873 1.00 52.09 335 MET B CA 1
ATOM 9436 C C . MET B 1 312 ? -2.103 5.358 20.692 1.00 56.41 335 MET B C 1
ATOM 9437 O O . MET B 1 312 ? -1.303 6.291 20.849 1.00 48.71 335 MET B O 1
ATOM 9442 N N . ARG B 1 313 ? -2.690 5.108 19.512 1.00 57.75 336 ARG B N 1
ATOM 9443 C CA . ARG B 1 313 ? -2.371 5.891 18.317 1.00 52.67 336 ARG B CA 1
ATOM 9444 C C . ARG B 1 313 ? -2.804 7.340 18.461 1.00 48.56 336 ARG B C 1
ATOM 9445 O O . ARG B 1 313 ? -2.095 8.256 18.024 1.00 50.62 336 ARG B O 1
ATOM 9453 N N . SER B 1 314 ? -3.992 7.568 19.021 1.00 45.05 337 SER B N 1
ATOM 9454 C CA . SER B 1 314 ? -4.441 8.937 19.237 1.00 51.57 337 SER B CA 1
ATOM 9455 C C . SER B 1 314 ? -3.453 9.684 20.116 1.00 55.49 337 SER B C 1
ATOM 9456 O O . SER B 1 314 ? -2.995 10.781 19.763 1.00 55.08 337 SER B O 1
ATOM 9459 N N . LEU B 1 315 ? -3.097 9.090 21.262 1.00 55.49 338 LEU B N 1
ATOM 9460 C CA . LEU B 1 315 ? -2.174 9.769 22.167 1.00 57.21 338 LEU B CA 1
ATOM 9461 C C . LEU B 1 315 ? -0.825 10.013 21.502 1.00 56.51 338 LEU B C 1
ATOM 9462 O O . LEU B 1 315 ? -0.198 11.060 21.715 1.00 50.89 338 LEU B O 1
ATOM 9467 N N . ALA B 1 316 ? -0.366 9.060 20.680 1.00 49.84 339 ALA B N 1
ATOM 9468 C CA . ALA B 1 316 ? 0.930 9.212 20.026 1.00 49.89 339 ALA B CA 1
ATOM 9469 C C . ALA B 1 316 ? 0.904 10.338 19.001 1.00 51.72 339 ALA B C 1
ATOM 9470 O O . ALA B 1 316 ? 1.854 11.125 18.912 1.00 52.96 339 ALA B O 1
ATOM 9472 N N . ARG B 1 317 ? -0.178 10.432 18.220 1.00 53.78 340 ARG B N 1
ATOM 9473 C CA . ARG B 1 317 ? -0.324 11.545 17.284 1.00 55.35 340 ARG B CA 1
ATOM 9474 C C . ARG B 1 317 ? -0.321 12.878 18.016 1.00 52.94 340 ARG B C 1
ATOM 9475 O O . ARG B 1 317 ? 0.308 13.842 17.564 1.00 52.84 340 ARG B O 1
ATOM 9483 N N . GLN B 1 318 ? -1.027 12.954 19.148 1.00 52.30 341 GLN B N 1
ATOM 9484 C CA . GLN B 1 318 ? -1.077 14.206 19.900 1.00 55.33 341 GLN B CA 1
ATOM 9485 C C . GLN B 1 318 ? 0.292 14.576 20.457 1.00 57.14 341 GLN B C 1
ATOM 9486 O O . GLN B 1 318 ? 0.706 15.741 20.378 1.00 56.16 341 GLN B O 1
ATOM 9492 N N . CYS B 1 319 ? 0.997 13.602 21.051 1.00 52.83 342 CYS B N 1
ATOM 9493 C CA . CYS B 1 319 ? 2.371 13.847 21.491 1.00 55.90 342 CYS B CA 1
ATOM 9494 C C . CYS B 1 319 ? 3.233 14.321 20.333 1.00 50.91 342 CYS B C 1
ATOM 9495 O O . CYS B 1 319 ? 4.078 15.206 20.499 1.00 47.54 342 CYS B O 1
ATOM 9498 N N . ALA B 1 320 ? 3.021 13.747 19.147 1.00 49.67 343 ALA B N 1
ATOM 9499 C CA . ALA B 1 320 ? 3.796 14.131 17.973 1.00 51.42 343 ALA B CA 1
ATOM 9500 C C . ALA B 1 320 ? 3.546 15.587 17.591 1.00 46.25 343 ALA B C 1
ATOM 9501 O O . ALA B 1 320 ? 4.494 16.361 17.392 1.00 47.17 343 ALA B O 1
ATOM 9503 N N . GLN B 1 321 ? 2.272 15.970 17.467 1.00 48.00 344 GLN B N 1
ATOM 9504 C CA . GLN B 1 321 ? 1.949 17.344 17.090 1.00 50.90 344 GLN B CA 1
ATOM 9505 C C . GLN B 1 321 ? 2.418 18.328 18.153 1.00 51.37 344 GLN B C 1
ATOM 9506 O O . GLN B 1 321 ? 2.940 19.406 17.832 1.00 50.89 344 GLN B O 1
ATOM 9512 N N . LEU B 1 322 ? 2.259 17.965 19.429 1.00 48.79 345 LEU B N 1
ATOM 9513 C CA . LEU B 1 322 ? 2.729 18.827 20.504 1.00 50.29 345 LEU B CA 1
ATOM 9514 C C . LEU B 1 322 ? 4.245 18.970 20.469 1.00 52.25 345 LEU B C 1
ATOM 9515 O O . LEU B 1 322 ? 4.775 20.065 20.675 1.00 53.00 345 LEU B O 1
ATOM 9520 N N . TRP B 1 323 ? 4.958 17.873 20.206 1.00 47.37 346 TRP B N 1
ATOM 9521 C CA . TRP B 1 323 ? 6.411 17.930 20.118 1.00 48.97 346 TRP B CA 1
ATOM 9522 C C . TRP B 1 323 ? 6.854 18.826 18.968 1.00 47.04 346 TRP B C 1
ATOM 9523 O O . TRP B 1 323 ? 7.822 19.585 19.101 1.00 42.12 346 TRP B O 1
ATOM 9534 N N . VAL B 1 324 ? 6.153 18.757 17.832 1.00 49.08 347 VAL B N 1
ATOM 9535 C CA . VAL B 1 324 ? 6.508 19.611 16.698 1.00 54.57 347 VAL B CA 1
ATOM 9536 C C . VAL B 1 324 ? 6.267 21.080 17.033 1.00 48.70 347 VAL B C 1
ATOM 9537 O O . VAL B 1 324 ? 7.110 21.941 16.750 1.00 52.20 347 VAL B O 1
ATOM 9541 N N . LYS B 1 325 ? 5.111 21.393 17.632 1.00 46.86 348 LYS B N 1
ATOM 9542 C CA . LYS B 1 325 ? 4.867 22.760 18.092 1.00 48.69 348 LYS B CA 1
ATOM 9543 C C . LYS B 1 325 ? 5.946 23.210 19.069 1.00 51.42 348 LYS B C 1
ATOM 9544 O O . LYS B 1 325 ? 6.415 24.350 19.006 1.00 56.99 348 LYS B O 1
ATOM 9550 N N . THR B 1 326 ? 6.354 22.319 19.977 1.00 47.81 349 THR B N 1
ATOM 9551 C CA . THR B 1 326 ? 7.373 22.645 20.967 1.00 44.30 349 THR B CA 1
ATOM 9552 C C . THR B 1 326 ? 8.702 22.974 20.300 1.00 49.76 349 THR B C 1
ATOM 9553 O O . THR B 1 326 ? 9.355 23.967 20.644 1.00 51.14 349 THR B O 1
ATOM 9557 N N . ARG B 1 327 ? 9.126 22.134 19.353 1.00 50.03 350 ARG B N 1
ATOM 9558 C CA . ARG B 1 327 ? 10.364 22.397 18.625 1.00 49.81 350 ARG B CA 1
ATOM 9559 C C . ARG B 1 327 ? 10.274 23.707 17.857 1.00 52.55 350 ARG B C 1
ATOM 9560 O O . ARG B 1 327 ? 11.248 24.466 17.798 1.00 49.00 350 ARG B O 1
ATOM 9568 N N . GLU B 1 328 ? 9.112 23.977 17.250 1.00 51.96 351 GLU B N 1
ATOM 9569 C CA . GLU B 1 328 ? 8.896 25.244 16.558 1.00 53.91 351 GLU B CA 1
ATOM 9570 C C . GLU B 1 328 ? 9.099 26.421 17.504 1.00 55.96 351 GLU B C 1
ATOM 9571 O O . GLU B 1 328 ? 9.915 27.313 17.242 1.00 52.82 351 GLU B O 1
ATOM 9577 N N . ASN B 1 329 ? 8.382 26.417 18.632 1.00 53.64 352 ASN B N 1
ATOM 9578 C CA . ASN B 1 329 ? 8.509 27.477 19.623 1.00 52.84 352 ASN B CA 1
ATOM 9579 C C . ASN B 1 329 ? 9.951 27.691 20.053 1.00 54.13 352 ASN B C 1
ATOM 9580 O O . ASN B 1 329 ? 10.292 28.779 20.529 1.00 60.46 352 ASN B O 1
ATOM 9585 N N . LEU B 1 330 ? 10.805 26.685 19.889 1.00 53.90 353 LEU B N 1
ATOM 9586 C CA . LEU B 1 330 ? 12.204 26.777 20.274 1.00 51.29 353 LEU B CA 1
ATOM 9587 C C . LEU B 1 330 ? 13.098 27.285 19.148 1.00 52.74 353 LEU B C 1
ATOM 9588 O O . LEU B 1 330 ? 14.297 27.477 19.371 1.00 52.98 353 LEU B O 1
ATOM 9593 N N . GLY B 1 331 ? 12.548 27.514 17.956 1.00 51.37 354 GLY B N 1
ATOM 9594 C CA . GLY B 1 331 ? 13.341 28.027 16.856 1.00 47.38 354 GLY B CA 1
ATOM 9595 C C . GLY B 1 331 ? 14.151 26.997 16.102 1.00 54.21 354 GLY B C 1
ATOM 9596 O O . GLY B 1 331 ? 15.118 27.368 15.426 1.00 52.39 354 GLY B O 1
ATOM 9597 N N . TYR B 1 332 ? 13.783 25.720 16.191 1.00 52.48 355 TYR B N 1
ATOM 9598 C CA . TYR B 1 332 ? 14.497 24.630 15.538 1.00 51.76 355 TYR B CA 1
ATOM 9599 C C . TYR B 1 332 ? 16.019 24.726 15.766 1.00 47.82 355 TYR B C 1
ATOM 9600 O O . TYR B 1 332 ? 16.784 24.806 14.830 1.00 51.38 355 TYR B O 1
ATOM 9609 N N . PRO B 1 333 ? 16.450 24.711 17.039 1.00 47.77 356 PRO B N 1
ATOM 9610 C CA . PRO B 1 333 ? 17.850 25.075 17.332 1.00 47.40 356 PRO B CA 1
ATOM 9611 C C . PRO B 1 333 ? 18.880 24.109 16.777 1.00 48.79 356 PRO B C 1
ATOM 9612 O O . PRO B 1 333 ? 20.034 24.514 16.587 1.00 47.88 356 PRO B O 1
ATOM 9616 N N . LEU B 1 334 ? 18.521 22.854 16.517 1.00 47.66 357 LEU B N 1
ATOM 9617 C CA . LEU B 1 334 ? 19.487 21.927 15.943 1.00 48.51 357 LEU B CA 1
ATOM 9618 C C . LEU B 1 334 ? 19.695 22.126 14.444 1.00 47.37 357 LEU B C 1
ATOM 9619 O O . LEU B 1 334 ? 20.593 21.496 13.874 1.00 43.25 357 LEU B O 1
ATOM 9624 N N . GLY B 1 335 ? 18.912 22.987 13.808 1.00 44.62 358 GLY B N 1
ATOM 9625 C CA . GLY B 1 335 ? 19.044 23.275 12.394 1.00 47.88 358 GLY B CA 1
ATOM 9626 C C . GLY B 1 335 ? 17.762 22.984 11.633 1.00 52.27 358 GLY B C 1
ATOM 9627 O O . GLY B 1 335 ? 16.785 22.461 12.166 1.00 56.93 358 GLY B O 1
ATOM 9628 N N . THR B 1 336 ? 17.793 23.342 10.353 1.00 52.12 359 THR B N 1
ATOM 9629 C CA . THR B 1 336 ? 16.662 23.152 9.456 1.00 56.98 359 THR B CA 1
ATOM 9630 C C . THR B 1 336 ? 17.107 22.388 8.217 1.00 58.83 359 THR B C 1
ATOM 9631 O O . THR B 1 336 ? 18.297 22.252 7.927 1.00 61.45 359 THR B O 1
ATOM 9635 N N . TYR B 1 337 ? 16.126 21.881 7.478 1.00 62.88 360 TYR B N 1
ATOM 9636 C CA . TYR B 1 337 ? 16.378 21.082 6.288 1.00 63.05 360 TYR B CA 1
ATOM 9637 C C . TYR B 1 337 ? 15.916 21.833 5.050 1.00 65.29 360 TYR B C 1
ATOM 9638 O O . TYR B 1 337 ? 15.039 22.696 5.115 1.00 61.79 360 TYR B O 1
ATOM 9647 N N . GLN B 1 338 ? 16.520 21.487 3.913 1.00 68.18 361 GLN B N 1
ATOM 9648 C CA . GLN B 1 338 ? 16.218 22.119 2.629 1.00 71.55 361 GLN B CA 1
ATOM 9649 C C . GLN B 1 338 ? 16.645 21.154 1.503 1.00 76.25 361 GLN B C 1
ATOM 9650 O O . GLN B 1 338 ? 17.490 20.268 1.726 1.00 66.76 361 GLN B O 1
ATOM 9656 N N . GLU B 1 339 ? 15.924 21.243 0.381 1.00 82.86 362 GLU B N 1
ATOM 9657 C CA . GLU B 1 339 ? 16.086 20.396 -0.819 1.00 72.99 362 GLU B CA 1
ATOM 9658 C C . GLU B 1 339 ? 15.321 19.092 -0.650 1.00 73.31 362 GLU B C 1
ATOM 9659 O O . GLU B 1 339 ? 14.220 18.948 -1.200 1.00 67.82 362 GLU B O 1
ATOM 9665 N N . LYS B 1 354 ? 25.649 21.653 -35.876 1.00 75.02 377 LYS B N 1
ATOM 9666 C CA . LYS B 1 354 ? 25.135 20.289 -35.936 1.00 71.59 377 LYS B CA 1
ATOM 9667 C C . LYS B 1 354 ? 25.956 19.429 -36.903 1.00 74.44 377 LYS B C 1
ATOM 9668 O O . LYS B 1 354 ? 27.101 19.079 -36.613 1.00 74.67 377 LYS B O 1
ATOM 9674 N N . GLY B 1 355 ? 25.369 19.093 -38.041 1.00 76.54 378 GLY B N 1
ATOM 9675 C CA . GLY B 1 355 ? 26.008 18.233 -39.013 1.00 70.98 378 GLY B CA 1
ATOM 9676 C C . GLY B 1 355 ? 24.960 17.501 -39.828 1.00 74.98 378 GLY B C 1
ATOM 9677 O O . GLY B 1 355 ? 23.779 17.840 -39.801 1.00 83.61 378 GLY B O 1
ATOM 9678 N N . VAL B 1 356 ? 25.416 16.486 -40.556 1.00 70.94 379 VAL B N 1
ATOM 9679 C CA . VAL B 1 356 ? 24.540 15.699 -41.420 1.00 66.87 379 VAL B CA 1
ATOM 9680 C C . VAL B 1 356 ? 23.952 14.560 -40.600 1.00 66.19 379 VAL B C 1
ATOM 9681 O O . VAL B 1 356 ? 24.689 13.724 -40.065 1.00 67.71 379 VAL B O 1
ATOM 9685 N N . VAL B 1 357 ? 22.620 14.534 -40.505 1.00 66.04 380 VAL B N 1
ATOM 9686 C CA . VAL B 1 357 ? 21.917 13.523 -39.724 1.00 65.17 380 VAL B CA 1
ATOM 9687 C C . VAL B 1 357 ? 22.378 12.134 -40.133 1.00 68.27 380 VAL B C 1
ATOM 9688 O O . VAL B 1 357 ? 22.462 11.814 -41.325 1.00 61.78 380 VAL B O 1
ATOM 9692 N N . GLY B 1 358 ? 22.684 11.301 -39.136 1.00 66.61 381 GLY B N 1
ATOM 9693 C CA . GLY B 1 358 ? 23.359 10.043 -39.358 1.00 59.28 381 GLY B CA 1
ATOM 9694 C C . GLY B 1 358 ? 22.439 8.838 -39.287 1.00 60.51 381 GLY B C 1
ATOM 9695 O O . GLY B 1 358 ? 21.212 8.942 -39.254 1.00 59.51 381 GLY B O 1
ATOM 9696 N N . GLN B 1 359 ? 23.069 7.668 -39.264 1.00 63.30 382 GLN B N 1
ATOM 9697 C CA . GLN B 1 359 ? 22.356 6.408 -39.203 1.00 63.59 382 GLN B CA 1
ATOM 9698 C C . GLN B 1 359 ? 21.654 6.254 -37.855 1.00 64.17 382 GLN B C 1
ATOM 9699 O O . GLN B 1 359 ? 22.066 6.849 -36.856 1.00 55.47 382 GLN B O 1
ATOM 9705 N N . PRO B 1 360 ? 20.593 5.450 -37.801 1.00 64.08 383 PRO B N 1
ATOM 9706 C CA . PRO B 1 360 ? 19.980 5.127 -36.506 1.00 55.57 383 PRO B CA 1
ATOM 9707 C C . PRO B 1 360 ? 20.962 4.385 -35.611 1.00 55.77 383 PRO B C 1
ATOM 9708 O O . PRO B 1 360 ? 21.633 3.439 -36.037 1.00 54.24 383 PRO B O 1
ATOM 9712 N N . ARG B 1 361 ? 21.035 4.816 -34.358 1.00 61.25 384 ARG B N 1
ATOM 9713 C CA . ARG B 1 361 ? 21.857 4.179 -33.344 1.00 53.24 384 ARG B CA 1
ATOM 9714 C C . ARG B 1 361 ? 20.961 3.644 -32.235 1.00 54.60 384 ARG B C 1
ATOM 9715 O O . ARG B 1 361 ? 19.773 3.967 -32.154 1.00 55.53 384 ARG B O 1
ATOM 9723 N N . ALA B 1 362 ? 21.544 2.808 -31.380 1.00 53.89 385 ALA B N 1
ATOM 9724 C CA . ALA B 1 362 ? 20.812 2.236 -30.262 1.00 44.26 385 ALA B CA 1
ATOM 9725 C C . ALA B 1 362 ? 20.647 3.257 -29.146 1.00 50.13 385 ALA B C 1
ATOM 9726 O O . ALA B 1 362 ? 21.520 4.096 -28.902 1.00 45.46 385 ALA B O 1
ATOM 9728 N N . PHE B 1 363 ? 19.506 3.182 -28.472 1.00 47.20 386 PHE B N 1
ATOM 9729 C CA . PHE B 1 363 ? 19.224 4.012 -27.313 1.00 45.46 386 PHE B CA 1
ATOM 9730 C C . PHE B 1 363 ? 19.002 3.119 -26.103 1.00 49.63 386 PHE B C 1
ATOM 9731 O O . PHE B 1 363 ? 18.152 2.223 -26.133 1.00 48.16 386 PHE B O 1
ATOM 9739 N N . VAL B 1 364 ? 19.754 3.369 -25.038 1.00 43.73 387 VAL B N 1
ATOM 9740 C CA . VAL B 1 364 ? 19.640 2.604 -23.803 1.00 48.57 387 VAL B CA 1
ATOM 9741 C C . VAL B 1 364 ? 19.245 3.545 -22.676 1.00 45.94 387 VAL B C 1
ATOM 9742 O O . VAL B 1 364 ? 19.885 4.587 -22.475 1.00 41.14 387 VAL B O 1
ATOM 9746 N N . LEU B 1 365 ? 18.192 3.175 -21.946 1.00 46.62 388 LEU B N 1
ATOM 9747 C CA . LEU B 1 365 ? 17.810 3.862 -20.717 1.00 47.90 388 LEU B CA 1
ATOM 9748 C C . LEU B 1 365 ? 17.846 2.870 -19.564 1.00 49.70 388 LEU B C 1
ATOM 9749 O O . LEU B 1 365 ? 17.139 1.858 -19.593 1.00 48.11 388 LEU B O 1
ATOM 9754 N N . GLU B 1 366 ? 18.662 3.163 -18.549 1.00 47.79 389 GLU B N 1
ATOM 9755 C CA . GLU B 1 366 ? 18.773 2.355 -17.335 1.00 46.91 389 GLU B CA 1
ATOM 9756 C C . GLU B 1 366 ? 18.556 3.248 -16.119 1.00 45.48 389 GLU B C 1
ATOM 9757 O O . GLU B 1 366 ? 19.358 4.148 -15.852 1.00 45.65 389 GLU B O 1
ATOM 9763 N N . ILE B 1 367 ? 17.480 2.997 -15.385 1.00 45.42 390 ILE B N 1
ATOM 9764 C CA . ILE B 1 367 ? 17.232 3.636 -14.099 1.00 46.06 390 ILE B CA 1
ATOM 9765 C C . ILE B 1 367 ? 17.816 2.728 -13.024 1.00 47.14 390 ILE B C 1
ATOM 9766 O O . ILE B 1 367 ? 17.343 1.604 -12.831 1.00 49.22 390 ILE B O 1
ATOM 9771 N N . GLY B 1 368 ? 18.864 3.191 -12.343 1.00 47.02 391 GLY B N 1
ATOM 9772 C CA . GLY B 1 368 ? 19.447 2.438 -11.253 1.00 44.70 391 GLY B CA 1
ATOM 9773 C C . GLY B 1 368 ? 18.775 2.805 -9.946 1.00 48.45 391 GLY B C 1
ATOM 9774 O O . GLY B 1 368 ? 18.597 3.986 -9.636 1.00 45.59 391 GLY B O 1
ATOM 9775 N N . THR B 1 369 ? 18.399 1.783 -9.180 1.00 47.40 392 THR B N 1
ATOM 9776 C CA . THR B 1 369 ? 17.658 1.954 -7.942 1.00 44.06 392 THR B CA 1
ATOM 9777 C C . THR B 1 369 ? 18.335 1.181 -6.820 1.00 46.80 392 THR B C 1
ATOM 9778 O O . THR B 1 369 ? 19.252 0.385 -7.038 1.00 51.45 392 THR B O 1
ATOM 9782 N N . GLU B 1 370 ? 17.857 1.419 -5.605 1.00 40.33 393 GLU B N 1
ATOM 9783 C CA . GLU B 1 370 ? 18.122 0.495 -4.521 1.00 45.44 393 GLU B CA 1
ATOM 9784 C C . GLU B 1 370 ? 17.139 -0.669 -4.633 1.00 42.93 393 GLU B C 1
ATOM 9785 O O . GLU B 1 370 ? 16.105 -0.563 -5.299 1.00 47.41 393 GLU B O 1
ATOM 9791 N N . GLU B 1 371 ? 17.484 -1.790 -3.994 1.00 41.84 394 GLU B N 1
ATOM 9792 C CA . GLU B 1 371 ? 16.835 -3.079 -4.259 1.00 40.67 394 GLU B CA 1
ATOM 9793 C C . GLU B 1 371 ? 15.316 -2.964 -4.288 1.00 44.41 394 GLU B C 1
ATOM 9794 O O . GLU B 1 371 ? 14.685 -2.621 -3.282 1.00 43.45 394 GLU B O 1
ATOM 9800 N N . LEU B 1 372 ? 14.714 -3.251 -5.491 1.00 37.51 395 LEU B N 1
ATOM 9801 C CA . LEU B 1 372 ? 13.269 -3.202 -5.593 1.00 38.51 395 LEU B CA 1
ATOM 9802 C C . LEU B 1 372 ? 12.676 -4.589 -5.398 1.00 36.78 395 LEU B C 1
ATOM 9803 O O . LEU B 1 372 ? 13.319 -5.593 -5.707 1.00 35.99 395 LEU B O 1
ATOM 9808 N N . PRO B 1 373 ? 11.456 -4.672 -4.880 1.00 39.03 396 PRO B N 1
ATOM 9809 C CA . PRO B 1 373 ? 10.796 -5.969 -4.752 1.00 41.13 396 PRO B CA 1
ATOM 9810 C C . PRO B 1 373 ? 10.551 -6.577 -6.120 1.00 45.65 396 PRO B C 1
ATOM 9811 O O . PRO B 1 373 ? 10.469 -5.852 -7.124 1.00 47.10 396 PRO B O 1
ATOM 9815 N N . PRO B 1 374 ? 10.447 -7.906 -6.202 1.00 47.04 397 PRO B N 1
ATOM 9816 C CA . PRO B 1 374 ? 10.273 -8.546 -7.520 1.00 42.88 397 PRO B CA 1
ATOM 9817 C C . PRO B 1 374 ? 9.077 -8.024 -8.301 1.00 49.08 397 PRO B C 1
ATOM 9818 O O . PRO B 1 374 ? 9.213 -7.686 -9.490 1.00 51.90 397 PRO B O 1
ATOM 9822 N N . HIS B 1 375 ? 7.901 -7.958 -7.661 1.00 53.36 398 HIS B N 1
ATOM 9823 C CA . HIS B 1 375 ? 6.714 -7.405 -8.311 1.00 51.05 398 HIS B CA 1
ATOM 9824 C C . HIS B 1 375 ? 6.999 -6.029 -8.894 1.00 53.98 398 HIS B C 1
ATOM 9825 O O . HIS B 1 375 ? 6.588 -5.720 -10.023 1.00 56.10 398 HIS B O 1
ATOM 9832 N N . ASP B 1 376 ? 7.700 -5.188 -8.130 1.00 44.07 399 ASP B N 1
ATOM 9833 C CA . ASP B 1 376 ? 7.998 -3.840 -8.594 1.00 47.03 399 ASP B CA 1
ATOM 9834 C C . ASP B 1 376 ? 8.927 -3.860 -9.798 1.00 45.53 399 ASP B C 1
ATOM 9835 O O . ASP B 1 376 ? 8.772 -3.046 -10.709 1.00 50.35 399 ASP B O 1
ATOM 9840 N N . VAL B 1 377 ? 9.878 -4.794 -9.843 1.00 41.02 400 VAL B N 1
ATOM 9841 C CA . VAL B 1 377 ? 10.751 -4.883 -11.010 1.00 48.36 400 VAL B CA 1
ATOM 9842 C C . VAL B 1 377 ? 9.944 -5.260 -12.251 1.00 54.55 400 VAL B C 1
ATOM 9843 O O . VAL B 1 377 ? 10.051 -4.617 -13.308 1.00 50.71 400 VAL B O 1
ATOM 9847 N N . ILE B 1 378 ? 9.107 -6.295 -12.129 1.00 48.05 401 ILE B N 1
ATOM 9848 C CA . ILE B 1 378 ? 8.289 -6.735 -13.257 1.00 51.45 401 ILE B CA 1
ATOM 9849 C C . ILE B 1 378 ? 7.428 -5.583 -13.773 1.00 57.30 401 ILE B C 1
ATOM 9850 O O . ILE B 1 378 ? 7.446 -5.247 -14.972 1.00 53.78 401 ILE B O 1
ATOM 9855 N N . GLU B 1 379 ? 6.668 -4.951 -12.872 1.00 52.35 402 GLU B N 1
ATOM 9856 C CA . GLU B 1 379 ? 5.708 -3.950 -13.322 1.00 54.68 402 GLU B CA 1
ATOM 9857 C C . GLU B 1 379 ? 6.400 -2.683 -13.803 1.00 54.13 402 GLU B C 1
ATOM 9858 O O . GLU B 1 379 ? 5.942 -2.063 -14.774 1.00 61.15 402 GLU B O 1
ATOM 9864 N N . ALA B 1 380 ? 7.511 -2.297 -13.173 1.00 47.80 403 ALA B N 1
ATOM 9865 C CA . ALA B 1 380 ? 8.250 -1.132 -13.638 1.00 53.96 403 ALA B CA 1
ATOM 9866 C C . ALA B 1 380 ? 8.753 -1.339 -15.059 1.00 52.48 403 ALA B C 1
ATOM 9867 O O . ALA B 1 380 ? 8.632 -0.445 -15.902 1.00 50.19 403 ALA B O 1
ATOM 9869 N N . THR B 1 381 ? 9.321 -2.513 -15.349 1.00 51.78 404 THR B N 1
ATOM 9870 C CA . THR B 1 381 ? 9.860 -2.722 -16.689 1.00 47.89 404 THR B CA 1
ATOM 9871 C C . THR B 1 381 ? 8.749 -2.765 -17.735 1.00 54.26 404 THR B C 1
ATOM 9872 O O . THR B 1 381 ? 8.900 -2.202 -18.831 1.00 48.60 404 THR B O 1
ATOM 9876 N N . LYS B 1 382 ? 7.624 -3.416 -17.413 1.00 53.14 405 LYS B N 1
ATOM 9877 C CA . LYS B 1 382 ? 6.469 -3.370 -18.307 1.00 46.23 405 LYS B CA 1
ATOM 9878 C C . LYS B 1 382 ? 6.078 -1.927 -18.629 1.00 52.64 405 LYS B C 1
ATOM 9879 O O . LYS B 1 382 ? 5.988 -1.526 -19.803 1.00 52.99 405 LYS B O 1
ATOM 9885 N N . GLN B 1 383 ? 5.829 -1.134 -17.580 1.00 54.75 406 GLN B N 1
ATOM 9886 C CA . GLN B 1 383 ? 5.394 0.242 -17.780 1.00 53.89 406 GLN B CA 1
ATOM 9887 C C . GLN B 1 383 ? 6.416 1.036 -18.580 1.00 55.84 406 GLN B C 1
ATOM 9888 O O . GLN B 1 383 ? 6.050 1.817 -19.466 1.00 51.59 406 GLN B O 1
ATOM 9894 N N . LEU B 1 384 ? 7.704 0.848 -18.283 1.00 50.78 407 LEU B N 1
ATOM 9895 C CA . LEU B 1 384 ? 8.740 1.626 -18.950 1.00 50.78 407 LEU B CA 1
ATOM 9896 C C . LEU B 1 384 ? 8.756 1.339 -20.443 1.00 49.12 407 LEU B C 1
ATOM 9897 O O . LEU B 1 384 ? 8.793 2.267 -21.264 1.00 52.59 407 LEU B O 1
ATOM 9902 N N . GLU B 1 385 ? 8.696 0.055 -20.815 1.00 46.14 408 GLU B N 1
ATOM 9903 C CA . GLU B 1 385 ? 8.711 -0.299 -22.231 1.00 46.63 408 GLU B CA 1
ATOM 9904 C C . GLU B 1 385 ? 7.492 0.269 -22.951 1.00 49.76 408 GLU B C 1
ATOM 9905 O O . GLU B 1 385 ? 7.616 0.890 -24.019 1.00 46.91 408 GLU B O 1
ATOM 9911 N N . LYS B 1 386 ? 6.300 0.079 -22.371 1.00 49.65 409 LYS B N 1
ATOM 9912 C CA . LYS B 1 386 ? 5.086 0.568 -23.019 1.00 45.24 409 LYS B CA 1
ATOM 9913 C C . LYS B 1 386 ? 5.127 2.084 -23.197 1.00 51.38 409 LYS B C 1
ATOM 9914 O O . LYS B 1 386 ? 4.861 2.604 -24.292 1.00 55.47 409 LYS B O 1
ATOM 9920 N N . SER B 1 387 ? 5.477 2.809 -22.129 1.00 53.66 410 SER B N 1
ATOM 9921 C CA . SER B 1 387 ? 5.492 4.267 -22.174 1.00 52.70 410 SER B CA 1
ATOM 9922 C C . SER B 1 387 ? 6.474 4.773 -23.216 1.00 56.92 410 SER B C 1
ATOM 9923 O O . SER B 1 387 ? 6.159 5.684 -23.995 1.00 58.92 410 SER B O 1
ATOM 9926 N N . LEU B 1 388 ? 7.685 4.211 -23.230 1.00 53.52 411 LEU B N 1
ATOM 9927 C CA . LEU B 1 388 ? 8.684 4.693 -24.172 1.00 54.99 411 LEU B CA 1
ATOM 9928 C C . LEU B 1 388 ? 8.246 4.444 -25.609 1.00 57.78 411 LEU B C 1
ATOM 9929 O O . LEU B 1 388 ? 8.383 5.325 -26.466 1.00 58.87 411 LEU B O 1
ATOM 9934 N N . ILE B 1 389 ? 7.713 3.251 -25.898 1.00 52.34 412 ILE B N 1
ATOM 9935 C CA . ILE B 1 389 ? 7.273 2.982 -27.265 1.00 53.58 412 ILE B CA 1
ATOM 9936 C C . ILE B 1 389 ? 6.191 3.973 -27.681 1.00 57.90 412 ILE B C 1
ATOM 9937 O O . ILE B 1 389 ? 6.229 4.534 -28.788 1.00 62.65 412 ILE B O 1
ATOM 9942 N N . GLN B 1 390 ? 5.226 4.227 -26.791 1.00 58.40 413 GLN B N 1
ATOM 9943 C CA . GLN B 1 390 ? 4.142 5.148 -27.123 1.00 60.32 413 GLN B CA 1
ATOM 9944 C C . GLN B 1 390 ? 4.670 6.552 -27.398 1.00 59.94 413 GLN B C 1
ATOM 9945 O O . GLN B 1 390 ? 4.290 7.188 -28.391 1.00 66.49 413 GLN B O 1
ATOM 9951 N N . ILE B 1 391 ? 5.555 7.050 -26.531 1.00 58.76 414 ILE B N 1
ATOM 9952 C CA . ILE B 1 391 ? 6.092 8.399 -26.716 1.00 63.20 414 ILE B CA 1
ATOM 9953 C C . ILE B 1 391 ? 6.887 8.488 -28.012 1.00 62.60 414 ILE B C 1
ATOM 9954 O O . ILE B 1 391 ? 6.784 9.474 -28.756 1.00 61.66 414 ILE B O 1
ATOM 9959 N N . LEU B 1 392 ? 7.687 7.457 -28.305 1.00 56.74 415 LEU B N 1
ATOM 9960 C CA . LEU B 1 392 ? 8.457 7.429 -29.545 1.00 62.53 415 LEU B CA 1
ATOM 9961 C C . LEU B 1 392 ? 7.544 7.516 -30.763 1.00 66.61 415 LEU B C 1
ATOM 9962 O O . LEU B 1 392 ? 7.848 8.221 -31.734 1.00 61.07 415 LEU B O 1
ATOM 9967 N N . GLU B 1 393 ? 6.421 6.800 -30.729 1.00 61.37 416 GLU B N 1
ATOM 9968 C CA . GLU B 1 393 ? 5.461 6.904 -31.820 1.00 65.03 416 GLU B CA 1
ATOM 9969 C C . GLU B 1 393 ? 4.915 8.322 -31.932 1.00 68.20 416 GLU B C 1
ATOM 9970 O O . GLU B 1 393 ? 5.018 8.960 -32.986 1.00 69.42 416 GLU B O 1
ATOM 9976 N N . LYS B 1 394 ? 4.339 8.837 -30.842 1.00 65.65 417 LYS B N 1
ATOM 9977 C CA . LYS B 1 394 ? 3.720 10.159 -30.873 1.00 65.98 417 LYS B CA 1
ATOM 9978 C C . LYS B 1 394 ? 4.693 11.269 -31.244 1.00 65.27 417 LYS B C 1
ATOM 9979 O O . LYS B 1 394 ? 4.249 12.377 -31.561 1.00 69.03 417 LYS B O 1
ATOM 9985 N N . ARG B 1 395 ? 5.999 11.006 -31.224 1.00 68.07 418 ARG B N 1
ATOM 9986 C CA . ARG B 1 395 ? 7.006 12.014 -31.527 1.00 67.38 418 ARG B CA 1
ATOM 9987 C C . ARG B 1 395 ? 7.684 11.771 -32.870 1.00 63.67 418 ARG B C 1
ATOM 9988 O O . ARG B 1 395 ? 8.758 12.326 -33.128 1.00 62.67 418 ARG B O 1
ATOM 9996 N N . ARG B 1 396 ? 7.075 10.949 -33.728 1.00 66.40 419 ARG B N 1
ATOM 9997 C CA . ARG B 1 396 ? 7.564 10.706 -35.087 1.00 69.13 419 ARG B CA 1
ATOM 9998 C C . ARG B 1 396 ? 8.957 10.076 -35.083 1.00 70.09 419 ARG B C 1
ATOM 9999 O O . ARG B 1 396 ? 9.741 10.269 -36.015 1.00 68.87 419 ARG B O 1
ATOM 10007 N N . LEU B 1 397 ? 9.282 9.319 -34.037 1.00 65.80 420 LEU B N 1
ATOM 10008 C CA . LEU B 1 397 ? 10.598 8.709 -33.887 1.00 59.70 420 LEU B CA 1
ATOM 10009 C C . LEU B 1 397 ? 10.495 7.222 -34.193 1.00 53.40 420 LEU B C 1
ATOM 10010 O O . LEU B 1 397 ? 9.793 6.487 -33.489 1.00 59.81 420 LEU B O 1
ATOM 10015 N N . SER B 1 398 ? 11.191 6.783 -35.238 1.00 59.53 421 SER B N 1
ATOM 10016 C CA . SER B 1 398 ? 11.160 5.394 -35.673 1.00 63.18 421 SER B CA 1
ATOM 10017 C C . SER B 1 398 ? 12.361 4.630 -35.135 1.00 54.03 421 SER B C 1
ATOM 10018 O O . SER B 1 398 ? 13.416 5.203 -34.845 1.00 50.48 421 SER B O 1
ATOM 10021 N N . HIS B 1 399 ? 12.189 3.315 -35.016 1.00 52.27 422 HIS B N 1
ATOM 10022 C CA . HIS B 1 399 ? 13.159 2.494 -34.305 1.00 57.60 422 HIS B CA 1
ATOM 10023 C C . HIS B 1 399 ? 12.961 1.029 -34.668 1.00 53.23 422 HIS B C 1
ATOM 10024 O O . HIS B 1 399 ? 11.949 0.640 -35.256 1.00 53.53 422 HIS B O 1
ATOM 10031 N N . GLY B 1 400 ? 13.945 0.221 -34.292 1.00 52.66 423 GLY B N 1
ATOM 10032 C CA . GLY B 1 400 ? 13.896 -1.217 -34.458 1.00 48.37 423 GLY B CA 1
ATOM 10033 C C . GLY B 1 400 ? 13.382 -1.922 -33.222 1.00 50.46 423 GLY B C 1
ATOM 10034 O O . GLY B 1 400 ? 12.518 -1.411 -32.500 1.00 50.82 423 GLY B O 1
ATOM 10035 N N . LYS B 1 401 ? 13.933 -3.109 -32.970 1.00 47.91 424 LYS B N 1
ATOM 10036 C CA . LYS B 1 401 ? 13.458 -3.956 -31.883 1.00 46.09 424 LYS B CA 1
ATOM 10037 C C . LYS B 1 401 ? 13.640 -3.275 -30.529 1.00 54.28 424 LYS B C 1
ATOM 10038 O O . LYS B 1 401 ? 14.623 -2.564 -30.292 1.00 46.44 424 LYS B O 1
ATOM 10044 N N . VAL B 1 402 ? 12.682 -3.501 -29.633 1.00 54.08 425 VAL B N 1
ATOM 10045 C CA . VAL B 1 402 ? 12.681 -2.918 -28.295 1.00 55.75 425 VAL B CA 1
ATOM 10046 C C . VAL B 1 402 ? 12.608 -4.051 -27.280 1.00 56.21 425 VAL B C 1
ATOM 10047 O O . VAL B 1 402 ? 11.701 -4.891 -27.345 1.00 50.80 425 VAL B O 1
ATOM 10051 N N . ARG B 1 403 ? 13.553 -4.066 -26.335 1.00 55.94 426 ARG B N 1
ATOM 10052 C CA . ARG B 1 403 ? 13.616 -5.101 -25.309 1.00 54.75 426 ARG B CA 1
ATOM 10053 C C . ARG B 1 403 ? 13.865 -4.471 -23.947 1.00 54.46 426 ARG B C 1
ATOM 10054 O O . ARG B 1 403 ? 14.700 -3.577 -23.811 1.00 49.78 426 ARG B O 1
ATOM 10062 N N . SER B 1 404 ? 13.160 -4.959 -22.932 1.00 57.69 427 SER B N 1
ATOM 10063 C CA . SER B 1 404 ? 13.308 -4.435 -21.586 1.00 49.93 427 SER B CA 1
ATOM 10064 C C . SER B 1 404 ? 13.826 -5.522 -20.657 1.00 54.85 427 SER B C 1
ATOM 10065 O O . SER B 1 404 ? 13.508 -6.705 -20.810 1.00 55.11 427 SER B O 1
ATOM 10068 N N . TYR B 1 405 ? 14.630 -5.090 -19.688 1.00 53.30 428 TYR B N 1
ATOM 10069 C CA . TYR B 1 405 ? 15.298 -5.951 -18.730 1.00 50.92 428 TYR B CA 1
ATOM 10070 C C . TYR B 1 405 ? 15.154 -5.356 -17.338 1.00 51.18 428 TYR B C 1
ATOM 10071 O O . TYR B 1 405 ? 15.005 -4.139 -17.168 1.00 50.94 428 TYR B O 1
ATOM 10080 N N . GLY B 1 406 ? 15.220 -6.226 -16.339 1.00 45.10 429 GLY B N 1
ATOM 10081 C CA . GLY B 1 406 ? 15.000 -5.810 -14.974 1.00 53.98 429 GLY B CA 1
ATOM 10082 C C . GLY B 1 406 ? 15.894 -6.564 -14.014 1.00 49.50 429 GLY B C 1
ATOM 10083 O O . GLY B 1 406 ? 16.418 -7.641 -14.311 1.00 52.24 429 GLY B O 1
ATOM 10084 N N . THR B 1 407 ? 16.027 -5.983 -12.848 1.00 47.21 430 THR B N 1
ATOM 10085 C CA . THR B 1 407 ? 16.962 -6.410 -11.822 1.00 45.47 430 THR B CA 1
ATOM 10086 C C . THR B 1 407 ? 16.633 -5.643 -10.554 1.00 42.56 430 THR B C 1
ATOM 10087 O O . THR B 1 407 ? 16.224 -4.478 -10.644 1.00 49.81 430 THR B O 1
ATOM 10091 N N . PRO B 1 408 ? 16.771 -6.252 -9.366 1.00 46.46 431 PRO B N 1
ATOM 10092 C CA . PRO B 1 408 ? 16.503 -5.512 -8.125 1.00 40.72 431 PRO B CA 1
ATOM 10093 C C . PRO B 1 408 ? 17.068 -4.098 -8.123 1.00 35.17 431 PRO B C 1
ATOM 10094 O O . PRO B 1 408 ? 16.432 -3.178 -7.604 1.00 38.51 431 PRO B O 1
ATOM 10098 N N . ARG B 1 409 ? 18.230 -3.898 -8.741 1.00 32.37 432 ARG B N 1
ATOM 10099 C CA . ARG B 1 409 ? 18.905 -2.609 -8.704 1.00 40.08 432 ARG B CA 1
ATOM 10100 C C . ARG B 1 409 ? 18.884 -1.856 -10.029 1.00 46.90 432 ARG B C 1
ATOM 10101 O O . ARG B 1 409 ? 19.503 -0.789 -10.114 1.00 42.45 432 ARG B O 1
ATOM 10109 N N . ARG B 1 410 ? 18.186 -2.351 -11.058 1.00 43.93 433 ARG B N 1
ATOM 10110 C CA . ARG B 1 410 ? 18.240 -1.643 -12.330 1.00 41.80 433 ARG B CA 1
ATOM 10111 C C . ARG B 1 410 ? 17.044 -1.990 -13.216 1.00 50.59 433 ARG B C 1
ATOM 10112 O O . ARG B 1 410 ? 16.568 -3.131 -13.235 1.00 46.84 433 ARG B O 1
ATOM 10120 N N . LEU B 1 411 ? 16.555 -0.977 -13.933 1.00 42.77 434 LEU B N 1
ATOM 10121 C CA . LEU B 1 411 ? 15.443 -1.098 -14.871 1.00 43.68 434 LEU B CA 1
ATOM 10122 C C . LEU B 1 411 ? 15.926 -0.554 -16.204 1.00 48.06 434 LEU B C 1
ATOM 10123 O O . LEU B 1 411 ? 16.212 0.640 -16.314 1.00 44.92 434 LEU B O 1
ATOM 10128 N N . ALA B 1 412 ? 16.018 -1.402 -17.221 1.00 42.02 435 ALA B N 1
ATOM 10129 C CA . ALA B 1 412 ? 16.638 -0.976 -18.463 1.00 46.66 435 ALA B CA 1
ATOM 10130 C C . ALA B 1 412 ? 15.729 -1.283 -19.643 1.00 54.38 435 ALA B C 1
ATOM 10131 O O . ALA B 1 412 ? 15.013 -2.286 -19.647 1.00 52.86 435 ALA B O 1
ATOM 10133 N N . VAL B 1 413 ? 15.744 -0.397 -20.630 1.00 49.13 436 VAL B N 1
ATOM 10134 C CA . VAL B 1 413 ? 15.118 -0.652 -21.917 1.00 47.09 436 VAL B CA 1
ATOM 10135 C C . VAL B 1 413 ? 16.121 -0.307 -23.010 1.00 50.28 436 VAL B C 1
ATOM 10136 O O . VAL B 1 413 ? 16.842 0.699 -22.925 1.00 44.04 436 VAL B O 1
ATOM 10140 N N . VAL B 1 414 ? 16.202 -1.189 -24.006 1.00 46.13 437 VAL B N 1
ATOM 10141 C CA . VAL B 1 414 ? 17.113 -1.074 -25.134 1.00 50.04 437 VAL B CA 1
ATOM 10142 C C . VAL B 1 414 ? 16.264 -0.955 -26.388 1.00 51.03 437 VAL B C 1
ATOM 10143 O O . VAL B 1 414 ? 15.477 -1.860 -26.706 1.00 52.69 437 VAL B O 1
ATOM 10147 N N . VAL B 1 415 ? 16.413 0.164 -27.083 1.00 46.18 438 VAL B N 1
ATOM 10148 C CA . VAL B 1 415 ? 15.774 0.416 -28.362 1.00 44.71 438 VAL B CA 1
ATOM 10149 C C . VAL B 1 415 ? 16.863 0.307 -29.416 1.00 44.87 438 VAL B C 1
ATOM 10150 O O . VAL B 1 415 ? 17.743 1.172 -29.506 1.00 45.41 438 VAL B O 1
ATOM 10154 N N . GLU B 1 416 ? 16.827 -0.767 -30.193 1.00 51.49 439 GLU B N 1
ATOM 10155 C CA . GLU B 1 416 ? 17.739 -0.897 -31.317 1.00 56.30 439 GLU B CA 1
ATOM 10156 C C . GLU B 1 416 ? 17.354 0.081 -32.419 1.00 54.21 439 GLU B C 1
ATOM 10157 O O . GLU B 1 416 ? 16.168 0.298 -32.687 1.00 54.31 439 GLU B O 1
ATOM 10163 N N . ASN B 1 417 ? 18.365 0.690 -33.037 1.00 58.75 440 ASN B N 1
ATOM 10164 C CA . ASN B 1 417 ? 18.216 1.465 -34.271 1.00 56.90 440 ASN B CA 1
ATOM 10165 C C . ASN B 1 417 ? 17.144 2.546 -34.140 1.00 54.75 440 ASN B C 1
ATOM 10166 O O . ASN B 1 417 ? 16.140 2.555 -34.851 1.00 51.98 440 ASN B O 1
ATOM 10171 N N . LEU B 1 418 ? 17.375 3.469 -33.215 1.00 57.45 441 LEU B N 1
ATOM 10172 C CA . LEU B 1 418 ? 16.473 4.594 -33.017 1.00 58.18 441 LEU B CA 1
ATOM 10173 C C . LEU B 1 418 ? 16.906 5.754 -33.906 1.00 58.15 441 LEU B C 1
ATOM 10174 O O . LEU B 1 418 ? 18.067 6.176 -33.863 1.00 57.24 441 LEU B O 1
ATOM 10179 N N . ASN B 1 419 ? 15.967 6.260 -34.707 1.00 60.73 442 ASN B N 1
ATOM 10180 C CA . ASN B 1 419 ? 16.256 7.326 -35.659 1.00 60.17 442 ASN B CA 1
ATOM 10181 C C . ASN B 1 419 ? 16.852 8.546 -34.968 1.00 53.50 442 ASN B C 1
ATOM 10182 O O . ASN B 1 419 ? 16.568 8.833 -33.804 1.00 60.13 442 ASN B O 1
ATOM 10187 N N . MET B 1 420 ? 17.671 9.284 -35.716 1.00 55.77 443 MET B N 1
ATOM 10188 C CA . MET B 1 420 ? 18.327 10.456 -35.151 1.00 55.49 443 MET B CA 1
ATOM 10189 C C . MET B 1 420 ? 17.367 11.639 -35.011 1.00 60.02 443 MET B C 1
ATOM 10190 O O . MET B 1 420 ? 17.444 12.384 -34.027 1.00 60.16 443 MET B O 1
ATOM 10195 N N . LYS B 1 421 ? 16.466 11.838 -35.977 1.00 62.91 444 LYS B N 1
ATOM 10196 C CA . LYS B 1 421 ? 15.429 12.858 -35.868 1.00 60.49 444 LYS B CA 1
ATOM 10197 C C . LYS B 1 421 ? 14.065 12.278 -36.211 1.00 66.03 444 LYS B C 1
ATOM 10198 O O . LYS B 1 421 ? 13.930 11.130 -36.649 1.00 64.71 444 LYS B O 1
ATOM 10204 N N . GLN B 1 422 ? 13.049 13.112 -36.013 1.00 66.75 445 GLN B N 1
ATOM 10205 C CA . GLN B 1 422 ? 11.673 12.759 -36.308 1.00 68.59 445 GLN B CA 1
ATOM 10206 C C . GLN B 1 422 ? 11.409 12.849 -37.811 1.00 73.58 445 GLN B C 1
ATOM 10207 O O . GLN B 1 422 ? 12.252 13.288 -38.598 1.00 75.60 445 GLN B O 1
ATOM 10213 N N . MET B 1 423 ? 10.210 12.430 -38.204 1.00 73.58 446 MET B N 1
ATOM 10214 C CA . MET B 1 423 ? 9.758 12.566 -39.577 1.00 73.80 446 MET B CA 1
ATOM 10215 C C . MET B 1 423 ? 9.180 13.964 -39.806 1.00 78.48 446 MET B C 1
ATOM 10216 O O . MET B 1 423 ? 9.034 14.763 -38.877 1.00 75.49 446 MET B O 1
ATOM 10221 N N . GLU B 1 424 ? 8.855 14.251 -41.067 1.00 97.03 447 GLU B N 1
ATOM 10222 C CA . GLU B 1 424 ? 8.391 15.573 -41.506 1.00 85.75 447 GLU B CA 1
ATOM 10223 C C . GLU B 1 424 ? 9.459 16.634 -41.247 1.00 87.85 447 GLU B C 1
ATOM 10224 O O . GLU B 1 424 ? 9.238 17.588 -40.500 1.00 90.59 447 GLU B O 1
ATOM 10230 N N . ALA B 1 481 ? 11.025 19.463 -36.947 1.00 58.63 504 ALA B N 1
ATOM 10231 C CA . ALA B 1 481 ? 11.527 18.141 -36.584 1.00 66.12 504 ALA B CA 1
ATOM 10232 C C . ALA B 1 481 ? 12.849 18.245 -35.828 1.00 72.50 504 ALA B C 1
ATOM 10233 O O . ALA B 1 481 ? 13.885 18.589 -36.401 1.00 69.20 504 ALA B O 1
ATOM 10235 N N . ARG B 1 482 ? 12.799 17.935 -34.536 1.00 70.92 505 ARG B N 1
ATOM 10236 C CA . ARG B 1 482 ? 13.961 18.015 -33.667 1.00 63.10 505 ARG B CA 1
ATOM 10237 C C . ARG B 1 482 ? 14.684 16.675 -33.599 1.00 66.15 505 ARG B C 1
ATOM 10238 O O . ARG B 1 482 ? 14.163 15.631 -33.997 1.00 67.50 505 ARG B O 1
ATOM 10246 N N . PHE B 1 483 ? 15.901 16.715 -33.067 1.00 69.09 506 PHE B N 1
ATOM 10247 C CA . PHE B 1 483 ? 16.661 15.494 -32.867 1.00 66.85 506 PHE B CA 1
ATOM 10248 C C . PHE B 1 483 ? 16.045 14.664 -31.744 1.00 63.63 506 PHE B C 1
ATOM 10249 O O . PHE B 1 483 ? 15.330 15.173 -30.876 1.00 65.75 506 PHE B O 1
ATOM 10257 N N . ALA B 1 484 ? 16.331 13.359 -31.774 1.00 65.40 507 ALA B N 1
ATOM 10258 C CA . ALA B 1 484 ? 15.772 12.458 -30.773 1.00 62.25 507 ALA B CA 1
ATOM 10259 C C . ALA B 1 484 ? 16.266 12.802 -29.377 1.00 62.15 507 ALA B C 1
ATOM 10260 O O . ALA B 1 484 ? 15.531 12.636 -28.399 1.00 63.51 507 ALA B O 1
ATOM 10262 N N A ASP B 1 485 ? 17.505 13.289 -29.262 0.43 64.46 508 ASP B N 1
ATOM 10263 N N B ASP B 1 485 ? 17.508 13.277 -29.268 0.57 64.44 508 ASP B N 1
ATOM 10264 C CA A ASP B 1 485 ? 18.044 13.639 -27.952 0.43 65.22 508 ASP B CA 1
ATOM 10265 C CA B ASP B 1 485 ? 18.057 13.649 -27.969 0.57 65.20 508 ASP B CA 1
ATOM 10266 C C A ASP B 1 485 ? 17.219 14.734 -27.287 0.43 68.47 508 ASP B C 1
ATOM 10267 C C B ASP B 1 485 ? 17.216 14.725 -27.296 0.57 68.61 508 ASP B C 1
ATOM 10268 O O A ASP B 1 485 ? 16.979 14.687 -26.078 0.43 68.17 508 ASP B O 1
ATOM 10269 O O B ASP B 1 485 ? 16.968 14.659 -26.090 0.57 68.32 508 ASP B O 1
ATOM 10278 N N . GLU B 1 486 ? 16.749 15.711 -28.064 1.00 69.24 509 GLU B N 1
ATOM 10279 C CA . GLU B 1 486 ? 15.947 16.795 -27.498 1.00 66.13 509 GLU B CA 1
ATOM 10280 C C . GLU B 1 486 ? 14.582 16.284 -27.037 1.00 66.39 509 GLU B C 1
ATOM 10281 O O . GLU B 1 486 ? 14.148 16.521 -25.893 1.00 70.31 509 GLU B O 1
ATOM 10287 N N . VAL B 1 487 ? 13.898 15.572 -27.932 1.00 64.24 510 VAL B N 1
ATOM 10288 C CA . VAL B 1 487 ? 12.614 14.956 -27.616 1.00 67.94 510 VAL B CA 1
ATOM 10289 C C . VAL B 1 487 ? 12.716 14.122 -26.347 1.00 67.05 510 VAL B C 1
ATOM 10290 O O . VAL B 1 487 ? 11.849 14.191 -25.469 1.00 64.28 510 VAL B O 1
ATOM 10294 N N . LEU B 1 488 ? 13.781 13.329 -26.224 1.00 62.93 511 LEU B N 1
ATOM 10295 C CA . LEU B 1 488 ? 13.907 12.440 -25.073 1.00 62.22 511 LEU B CA 1
ATOM 10296 C C . LEU B 1 488 ? 14.281 13.214 -23.815 1.00 67.19 511 LEU B C 1
ATOM 10297 O O . LEU B 1 488 ? 13.755 12.933 -22.734 1.00 64.52 511 LEU B O 1
ATOM 10302 N N . THR B 1 489 ? 15.176 14.199 -23.942 1.00 65.60 512 THR B N 1
ATOM 10303 C CA . THR B 1 489 ? 15.479 15.130 -22.867 1.00 65.61 512 THR B CA 1
ATOM 10304 C C . THR B 1 489 ? 14.216 15.680 -22.231 1.00 64.83 512 THR B C 1
ATOM 10305 O O . THR B 1 489 ? 14.184 15.932 -21.020 1.00 69.13 512 THR B O 1
ATOM 10309 N N . GLU B 1 490 ? 13.161 15.866 -23.024 1.00 68.81 513 GLU B N 1
ATOM 10310 C CA . GLU B 1 490 ? 11.932 16.397 -22.445 1.00 69.09 513 GLU B CA 1
ATOM 10311 C C . GLU B 1 490 ? 10.869 15.347 -22.113 1.00 67.85 513 GLU B C 1
ATOM 10312 O O . GLU B 1 490 ? 10.057 15.588 -21.214 1.00 67.82 513 GLU B O 1
ATOM 10318 N N . ASP B 1 491 ? 10.851 14.191 -22.781 1.00 71.27 514 ASP B N 1
ATOM 10319 C CA . ASP B 1 491 ? 9.821 13.191 -22.499 1.00 68.37 514 ASP B CA 1
ATOM 10320 C C . ASP B 1 491 ? 10.238 12.154 -21.463 1.00 65.44 514 ASP B C 1
ATOM 10321 O O . ASP B 1 491 ? 9.368 11.582 -20.793 1.00 66.67 514 ASP B O 1
ATOM 10326 N N . LEU B 1 492 ? 11.534 11.888 -21.316 1.00 62.45 515 LEU B N 1
ATOM 10327 C CA . LEU B 1 492 ? 11.981 10.859 -20.382 1.00 63.34 515 LEU B CA 1
ATOM 10328 C C . LEU B 1 492 ? 11.630 11.174 -18.931 1.00 58.93 515 LEU B C 1
ATOM 10329 O O . LEU B 1 492 ? 11.202 10.246 -18.220 1.00 58.63 515 LEU B O 1
ATOM 10334 N N . PRO B 1 493 ? 11.784 12.407 -18.425 1.00 62.85 516 PRO B N 1
ATOM 10335 C CA . PRO B 1 493 ? 11.363 12.660 -17.035 1.00 59.14 516 PRO B CA 1
ATOM 10336 C C . PRO B 1 493 ? 9.911 12.301 -16.768 1.00 59.68 516 PRO B C 1
ATOM 10337 O O . PRO B 1 493 ? 9.623 11.634 -15.769 1.00 60.91 516 PRO B O 1
ATOM 10341 N N . THR B 1 494 ? 8.983 12.703 -17.640 1.00 61.10 517 THR B N 1
ATOM 10342 C CA . THR B 1 494 ? 7.584 12.355 -17.412 1.00 62.50 517 THR B CA 1
ATOM 10343 C C . THR B 1 494 ? 7.302 10.877 -17.679 1.00 61.77 517 THR B C 1
ATOM 10344 O O . THR B 1 494 ? 6.328 10.338 -17.140 1.00 59.88 517 THR B O 1
ATOM 10348 N N . ILE B 1 495 ? 8.139 10.202 -18.470 1.00 59.54 518 ILE B N 1
ATOM 10349 C CA . ILE B 1 495 ? 8.005 8.755 -18.613 1.00 60.63 518 ILE B CA 1
ATOM 10350 C C . ILE B 1 495 ? 8.349 8.060 -17.301 1.00 58.30 518 ILE B C 1
ATOM 10351 O O . ILE B 1 495 ? 7.604 7.198 -16.821 1.00 61.04 518 ILE B O 1
ATOM 10356 N N . ILE B 1 496 ? 9.478 8.432 -16.694 1.00 55.38 519 ILE B N 1
ATOM 10357 C CA . ILE B 1 496 ? 9.852 7.834 -15.415 1.00 54.46 519 ILE B CA 1
ATOM 10358 C C . ILE B 1 496 ? 8.838 8.202 -14.339 1.00 57.72 519 ILE B C 1
ATOM 10359 O O . ILE B 1 496 ? 8.447 7.362 -13.520 1.00 54.77 519 ILE B O 1
ATOM 10364 N N . SER B 1 497 ? 8.399 9.467 -14.325 1.00 58.93 520 SER B N 1
ATOM 10365 C CA . SER B 1 497 ? 7.342 9.900 -13.416 1.00 51.85 520 SER B CA 1
ATOM 10366 C C . SER B 1 497 ? 6.084 9.058 -13.579 1.00 59.06 520 SER B C 1
ATOM 10367 O O . SER B 1 497 ? 5.403 8.752 -12.594 1.00 59.29 520 SER B O 1
ATOM 10370 N N . GLY B 1 498 ? 5.762 8.671 -14.815 1.00 54.62 521 GLY B N 1
ATOM 10371 C CA . GLY B 1 498 ? 4.579 7.871 -15.071 1.00 51.35 521 GLY B CA 1
ATOM 10372 C C . GLY B 1 498 ? 4.588 6.504 -14.417 1.00 55.22 521 GLY B C 1
ATOM 10373 O O . GLY B 1 498 ? 3.513 5.954 -14.155 1.00 53.47 521 GLY B O 1
ATOM 10374 N N . ILE B 1 499 ? 5.770 5.936 -14.156 1.00 56.64 522 ILE B N 1
ATOM 10375 C CA . ILE B 1 499 ? 5.833 4.636 -13.495 1.00 51.39 522 ILE B CA 1
ATOM 10376 C C . ILE B 1 499 ? 5.222 4.759 -12.111 1.00 49.88 522 ILE B C 1
ATOM 10377 O O . ILE B 1 499 ? 5.536 5.685 -11.356 1.00 47.90 522 ILE B O 1
ATOM 10382 N N . SER B 1 500 ? 4.336 3.830 -11.774 1.00 50.56 523 SER B N 1
ATOM 10383 C CA . SER B 1 500 ? 3.632 3.862 -10.504 1.00 53.01 523 SER B CA 1
ATOM 10384 C C . SER B 1 500 ? 3.696 2.492 -9.844 1.00 50.83 523 SER B C 1
ATOM 10385 O O . SER B 1 500 ? 3.727 1.459 -10.521 1.00 42.59 523 SER B O 1
ATOM 10388 N N . PHE B 1 501 ? 3.699 2.497 -8.518 1.00 45.31 524 PHE B N 1
ATOM 10389 C CA . PHE B 1 501 ? 3.782 1.296 -7.705 1.00 45.87 524 PHE B CA 1
ATOM 10390 C C . PHE B 1 501 ? 2.644 1.274 -6.697 1.00 42.61 524 PHE B C 1
ATOM 10391 O O . PHE B 1 501 ? 2.096 2.324 -6.348 1.00 49.50 524 PHE B O 1
ATOM 10399 N N . PRO B 1 502 ? 2.260 0.089 -6.210 1.00 44.29 525 PRO B N 1
ATOM 10400 C CA . PRO B 1 502 ? 1.268 0.050 -5.124 1.00 51.43 525 PRO B CA 1
ATOM 10401 C C . PRO B 1 502 ? 1.773 0.710 -3.858 1.00 51.55 525 PRO B C 1
ATOM 10402 O O . PRO B 1 502 ? 0.973 1.211 -3.057 1.00 52.59 525 PRO B O 1
ATOM 10406 N N . LYS B 1 503 ? 3.088 0.724 -3.659 1.00 45.48 526 LYS B N 1
ATOM 10407 C CA . LYS B 1 503 ? 3.714 1.428 -2.553 1.00 43.77 526 LYS B CA 1
ATOM 10408 C C . LYS B 1 503 ? 4.948 2.144 -3.080 1.00 43.08 526 LYS B C 1
ATOM 10409 O O . LYS B 1 503 ? 5.796 1.523 -3.729 1.00 46.93 526 LYS B O 1
ATOM 10415 N N . SER B 1 504 ? 5.036 3.446 -2.815 1.00 36.07 527 SER B N 1
ATOM 10416 C CA . SER B 1 504 ? 6.188 4.264 -3.160 1.00 41.07 527 SER B CA 1
ATOM 10417 C C . SER B 1 504 ? 6.567 5.112 -1.951 1.00 46.34 527 SER B C 1
ATOM 10418 O O . SER B 1 504 ? 5.881 5.101 -0.922 1.00 45.92 527 SER B O 1
ATOM 10421 N N . MET B 1 505 ? 7.648 5.883 -2.088 1.00 39.13 528 MET B N 1
ATOM 10422 C CA . MET B 1 505 ? 8.215 6.570 -0.937 1.00 41.57 528 MET B CA 1
ATOM 10423 C C . MET B 1 505 ? 9.090 7.726 -1.403 1.00 43.86 528 MET B C 1
ATOM 10424 O O . MET B 1 505 ? 9.670 7.689 -2.493 1.00 42.34 528 MET B O 1
ATOM 10429 N N . ARG B 1 506 ? 9.197 8.739 -0.548 1.00 44.42 529 ARG B N 1
ATOM 10430 C CA . ARG B 1 506 ? 10.152 9.819 -0.726 1.00 40.23 529 ARG B CA 1
ATOM 10431 C C . ARG B 1 506 ? 11.455 9.478 -0.007 1.00 38.39 529 ARG B C 1
ATOM 10432 O O . ARG B 1 506 ? 11.479 8.671 0.925 1.00 38.68 529 ARG B O 1
ATOM 10440 N N . TRP B 1 507 ? 12.550 10.094 -0.462 1.00 37.24 530 TRP B N 1
ATOM 10441 C CA . TRP B 1 507 ? 13.825 9.955 0.232 1.00 37.60 530 TRP B CA 1
ATOM 10442 C C . TRP B 1 507 ? 14.565 11.287 0.353 1.00 42.62 530 TRP B C 1
ATOM 10443 O O . TRP B 1 507 ? 15.162 11.562 1.398 1.00 49.05 530 TRP B O 1
ATOM 10454 N N . ASN B 1 508 ? 14.542 12.132 -0.690 1.00 40.40 531 ASN B N 1
ATOM 10455 C CA . ASN B 1 508 ? 15.210 13.425 -0.557 1.00 45.28 531 ASN B CA 1
ATOM 10456 C C . ASN B 1 508 ? 14.512 14.566 -1.296 1.00 48.09 531 ASN B C 1
ATOM 10457 O O . ASN B 1 508 ? 15.140 15.608 -1.513 1.00 50.15 531 ASN B O 1
ATOM 10462 N N . SER B 1 509 ? 13.246 14.414 -1.662 1.00 42.71 532 SER B N 1
ATOM 10463 C CA . SER B 1 509 ? 12.512 15.391 -2.463 1.00 47.76 532 SER B CA 1
ATOM 10464 C C . SER B 1 509 ? 11.035 15.011 -2.414 1.00 51.45 532 SER B C 1
ATOM 10465 O O . SER B 1 509 ? 10.639 14.093 -1.682 1.00 48.38 532 SER B O 1
ATOM 10468 N N . ASN B 1 510 ? 10.218 15.715 -3.204 1.00 52.25 533 ASN B N 1
ATOM 10469 C CA . ASN B 1 510 ? 8.812 15.363 -3.365 1.00 47.38 533 ASN B CA 1
ATOM 10470 C C . ASN B 1 510 ? 8.612 14.147 -4.259 1.00 43.73 533 ASN B C 1
ATOM 10471 O O . ASN B 1 510 ? 7.529 13.551 -4.235 1.00 40.65 533 ASN B O 1
ATOM 10476 N N . ILE B 1 511 ? 9.634 13.754 -5.023 1.00 42.12 534 ILE B N 1
ATOM 10477 C CA . ILE B 1 511 ? 9.515 12.629 -5.943 1.00 43.65 534 ILE B CA 1
ATOM 10478 C C . ILE B 1 511 ? 9.357 11.331 -5.161 1.00 46.20 534 ILE B C 1
ATOM 10479 O O . ILE B 1 511 ? 10.050 11.095 -4.160 1.00 51.07 534 ILE B O 1
ATOM 10484 N N . VAL B 1 512 ? 8.447 10.477 -5.615 1.00 42.44 535 VAL B N 1
ATOM 10485 C CA . VAL B 1 512 ? 8.256 9.168 -5.016 1.00 42.30 535 VAL B CA 1
ATOM 10486 C C . VAL B 1 512 ? 8.720 8.099 -6.000 1.00 48.52 535 VAL B C 1
ATOM 10487 O O . VAL B 1 512 ? 8.769 8.304 -7.217 1.00 48.35 535 VAL B O 1
ATOM 10491 N N . PHE B 1 513 ? 9.080 6.944 -5.449 1.00 44.36 536 PHE B N 1
ATOM 10492 C CA . PHE B 1 513 ? 9.471 5.766 -6.213 1.00 43.22 536 PHE B CA 1
ATOM 10493 C C . PHE B 1 513 ? 9.452 4.587 -5.257 1.00 46.09 536 PHE B C 1
ATOM 10494 O O . PHE B 1 513 ? 9.474 4.762 -4.034 1.00 47.68 536 PHE B O 1
ATOM 10502 N N . SER B 1 514 ? 9.401 3.383 -5.828 1.00 44.97 537 SER B N 1
ATOM 10503 C CA . SER B 1 514 ? 9.410 2.169 -5.016 1.00 42.61 537 SER B CA 1
ATOM 10504 C C . SER B 1 514 ? 10.591 2.163 -4.047 1.00 41.00 537 SER B C 1
ATOM 10505 O O . SER B 1 514 ? 10.435 1.855 -2.861 1.00 38.19 537 SER B O 1
ATOM 10508 N N . ARG B 1 515 ? 11.776 2.507 -4.542 1.00 41.11 538 ARG B N 1
ATOM 10509 C CA . ARG B 1 515 ? 12.984 2.647 -3.740 1.00 39.69 538 ARG B CA 1
ATOM 10510 C C . ARG B 1 515 ? 13.814 3.747 -4.380 1.00 39.60 538 ARG B C 1
ATOM 10511 O O . ARG B 1 515 ? 13.528 4.170 -5.506 1.00 42.62 538 ARG B O 1
ATOM 10519 N N . PRO B 1 516 ? 14.825 4.272 -3.676 1.00 44.62 539 PRO B N 1
ATOM 10520 C CA . PRO B 1 516 ? 15.513 5.463 -4.192 1.00 42.40 539 PRO B CA 1
ATOM 10521 C C . PRO B 1 516 ? 16.179 5.185 -5.525 1.00 42.75 539 PRO B C 1
ATOM 10522 O O . PRO B 1 516 ? 16.768 4.124 -5.729 1.00 39.34 539 PRO B O 1
ATOM 10526 N N . ILE B 1 517 ? 16.087 6.161 -6.431 1.00 38.02 540 ILE B N 1
ATOM 10527 C CA . ILE B 1 517 ? 16.852 6.150 -7.671 1.00 37.68 540 ILE B CA 1
ATOM 10528 C C . ILE B 1 517 ? 18.203 6.784 -7.390 1.00 36.85 540 ILE B C 1
ATOM 10529 O O . ILE B 1 517 ? 18.275 7.915 -6.893 1.00 43.95 540 ILE B O 1
ATOM 10534 N N . ARG B 1 518 ? 19.281 6.063 -7.698 1.00 36.35 541 ARG B N 1
ATOM 10535 C CA . ARG B 1 518 ? 20.609 6.563 -7.377 1.00 40.55 541 ARG B CA 1
ATOM 10536 C C . ARG B 1 518 ? 21.462 6.900 -8.589 1.00 43.57 541 ARG B C 1
ATOM 10537 O O . ARG B 1 518 ? 22.436 7.645 -8.442 1.00 46.33 541 ARG B O 1
ATOM 10545 N N . TRP B 1 519 ? 21.132 6.389 -9.773 1.00 46.69 542 TRP B N 1
ATOM 10546 C CA . TRP B 1 519 ? 21.790 6.852 -10.986 1.00 41.73 542 TRP B CA 1
ATOM 10547 C C . TRP B 1 519 ? 20.838 6.688 -12.160 1.00 46.41 542 TRP B C 1
ATOM 10548 O O . TRP B 1 519 ? 19.850 5.948 -12.094 1.00 50.23 542 TRP B O 1
ATOM 10559 N N . ILE B 1 520 ? 21.146 7.399 -13.243 1.00 47.19 543 ILE B N 1
ATOM 10560 C CA . ILE B 1 520 ? 20.341 7.347 -14.456 1.00 42.49 543 ILE B CA 1
ATOM 10561 C C . ILE B 1 520 ? 21.285 7.316 -15.649 1.00 45.60 543 ILE B C 1
ATOM 10562 O O . ILE B 1 520 ? 22.067 8.252 -15.851 1.00 46.53 543 ILE B O 1
ATOM 10567 N N . PHE B 1 521 ? 21.213 6.242 -16.431 1.00 42.11 544 PHE B N 1
ATOM 10568 C CA . PHE B 1 521 ? 22.049 6.008 -17.601 1.00 43.65 544 PHE B CA 1
ATOM 10569 C C . PHE B 1 521 ? 21.169 6.169 -18.838 1.00 46.70 544 PHE B C 1
ATOM 10570 O O . PHE B 1 521 ? 20.116 5.535 -18.936 1.00 48.29 544 PHE B O 1
ATOM 10578 N N . ALA B 1 522 ? 21.567 7.040 -19.759 1.00 47.20 545 ALA B N 1
ATOM 10579 C CA . ALA B 1 522 ? 20.769 7.268 -20.961 1.00 45.14 545 ALA B CA 1
ATOM 10580 C C . ALA B 1 522 ? 21.712 7.625 -22.094 1.00 48.29 545 ALA B C 1
ATOM 10581 O O . ALA B 1 522 ? 22.426 8.630 -22.020 1.00 46.98 545 ALA B O 1
ATOM 10583 N N . LEU B 1 523 ? 21.713 6.801 -23.133 1.00 45.62 546 LEU B N 1
ATOM 10584 C CA . LEU B 1 523 ? 22.694 6.926 -24.201 1.00 47.44 546 LEU B CA 1
ATOM 10585 C C . LEU B 1 523 ? 22.013 6.681 -25.535 1.00 49.43 546 LEU B C 1
ATOM 10586 O O . LEU B 1 523 ? 21.458 5.600 -25.755 1.00 49.47 546 LEU B O 1
ATOM 10591 N N . HIS B 1 524 ? 22.048 7.678 -26.418 1.00 55.01 547 HIS B N 1
ATOM 10592 C CA . HIS B 1 524 ? 21.684 7.496 -27.821 1.00 48.96 547 HIS B CA 1
ATOM 10593 C C . HIS B 1 524 ? 22.985 7.448 -28.609 1.00 48.88 547 HIS B C 1
ATOM 10594 O O . HIS B 1 524 ? 23.602 8.483 -28.874 1.00 45.79 547 HIS B O 1
ATOM 10601 N N . GLY B 1 525 ? 23.404 6.238 -28.971 1.00 47.69 548 GLY B N 1
ATOM 10602 C CA . GLY B 1 525 ? 24.658 6.085 -29.687 1.00 48.86 548 GLY B CA 1
ATOM 10603 C C . GLY B 1 525 ? 25.812 6.453 -28.776 1.00 51.51 548 GLY B C 1
ATOM 10604 O O . GLY B 1 525 ? 25.956 5.915 -27.669 1.00 47.63 548 GLY B O 1
ATOM 10605 N N . ASP B 1 526 ? 26.637 7.392 -29.230 1.00 47.21 549 ASP B N 1
ATOM 10606 C CA . ASP B 1 526 ? 27.801 7.852 -28.485 1.00 50.90 549 ASP B CA 1
ATOM 10607 C C . ASP B 1 526 ? 27.489 8.986 -27.521 1.00 53.77 549 ASP B C 1
ATOM 10608 O O . ASP B 1 526 ? 28.408 9.486 -26.865 1.00 52.28 549 ASP B O 1
ATOM 10613 N N . LEU B 1 527 ? 26.230 9.408 -27.419 1.00 50.90 550 LEU B N 1
ATOM 10614 C CA . LEU B 1 527 ? 25.887 10.684 -26.805 1.00 50.49 550 LEU B CA 1
ATOM 10615 C C . LEU B 1 527 ? 24.911 10.489 -25.655 1.00 51.25 550 LEU B C 1
ATOM 10616 O O . LEU B 1 527 ? 23.929 9.749 -25.782 1.00 47.51 550 LEU B O 1
ATOM 10621 N N . ILE B 1 528 ? 25.186 11.174 -24.543 1.00 51.54 551 ILE B N 1
ATOM 10622 C CA . ILE B 1 528 ? 24.286 11.191 -23.398 1.00 53.73 551 ILE B CA 1
ATOM 10623 C C . ILE B 1 528 ? 23.016 11.952 -23.753 1.00 54.41 551 ILE B C 1
ATOM 10624 O O . ILE B 1 528 ? 23.069 13.035 -24.354 1.00 58.13 551 ILE B O 1
ATOM 10629 N N . VAL B 1 529 ? 21.866 11.396 -23.380 1.00 50.95 552 VAL B N 1
ATOM 10630 C CA . VAL B 1 529 ? 20.593 12.109 -23.449 1.00 55.02 552 VAL B CA 1
ATOM 10631 C C . VAL B 1 529 ? 20.420 12.862 -22.130 1.00 55.79 552 VAL B C 1
ATOM 10632 O O . VAL B 1 529 ? 20.121 12.227 -21.102 1.00 52.65 552 VAL B O 1
ATOM 10636 N N . PRO B 1 530 ? 20.605 14.182 -22.105 1.00 61.28 553 PRO B N 1
ATOM 10637 C CA . PRO B 1 530 ? 20.632 14.910 -20.829 1.00 56.49 553 PRO B CA 1
ATOM 10638 C C . PRO B 1 530 ? 19.225 15.142 -20.295 1.00 61.02 553 PRO B C 1
ATOM 10639 O O . PRO B 1 530 ? 18.321 15.524 -21.042 1.00 63.30 553 PRO B O 1
ATOM 10643 N N . PHE B 1 531 ? 19.045 14.905 -18.997 1.00 55.32 554 PHE B N 1
ATOM 10644 C CA . PHE B 1 531 ? 17.792 15.170 -18.297 1.00 52.92 554 PHE B CA 1
ATOM 10645 C C . PHE B 1 531 ? 17.995 14.867 -16.821 1.00 57.90 554 PHE B C 1
ATOM 10646 O O . PHE B 1 531 ? 18.947 14.182 -16.435 1.00 62.40 554 PHE B O 1
ATOM 10654 N N . CYS B 1 532 ? 17.097 15.406 -15.998 1.00 60.66 555 CYS B N 1
ATOM 10655 C CA . CYS B 1 532 ? 17.132 15.235 -14.551 1.00 57.56 555 CYS B CA 1
ATOM 10656 C C . CYS B 1 532 ? 15.852 14.563 -14.081 1.00 57.06 555 CYS B C 1
ATOM 10657 O O . CYS B 1 532 ? 14.770 14.818 -14.620 1.00 59.00 555 CYS B O 1
ATOM 10660 N N . PHE B 1 533 ? 15.979 13.700 -13.079 1.00 53.02 556 PHE B N 1
ATOM 10661 C CA . PHE B 1 533 ? 14.810 13.162 -12.402 1.00 52.80 556 PHE B CA 1
ATOM 10662 C C . PHE B 1 533 ? 15.195 12.800 -10.980 1.00 52.70 556 PHE B C 1
ATOM 10663 O O . PHE B 1 533 ? 16.266 12.233 -10.747 1.00 56.37 556 PHE B O 1
ATOM 10671 N N . ALA B 1 534 ? 14.317 13.146 -10.036 1.00 53.71 557 ALA B N 1
ATOM 10672 C CA . ALA B 1 534 ? 14.523 12.844 -8.622 1.00 49.56 557 ALA B CA 1
ATOM 10673 C C . ALA B 1 534 ? 15.863 13.384 -8.124 1.00 50.66 557 ALA B C 1
ATOM 10674 O O . ALA B 1 534 ? 16.492 12.806 -7.235 1.00 57.27 557 ALA B O 1
ATOM 10676 N N . GLY B 1 535 ? 16.313 14.498 -8.696 1.00 48.70 558 GLY B N 1
ATOM 10677 C CA . GLY B 1 535 ? 17.589 15.072 -8.323 1.00 52.78 558 GLY B CA 1
ATOM 10678 C C . GLY B 1 535 ? 18.799 14.357 -8.874 1.00 56.61 558 GLY B C 1
ATOM 10679 O O . GLY B 1 535 ? 19.915 14.609 -8.407 1.00 64.15 558 GLY B O 1
ATOM 10680 N N . ILE B 1 536 ? 18.614 13.469 -9.846 1.00 57.66 559 ILE B N 1
ATOM 10681 C CA . ILE B 1 536 ? 19.698 12.723 -10.470 1.00 49.61 559 ILE B CA 1
ATOM 10682 C C . ILE B 1 536 ? 19.830 13.190 -11.909 1.00 57.72 559 ILE B C 1
ATOM 10683 O O . ILE B 1 536 ? 18.830 13.283 -12.636 1.00 56.51 559 ILE B O 1
ATOM 10688 N N . SER B 1 537 ? 21.057 13.492 -12.316 1.00 58.65 560 SER B N 1
ATOM 10689 C CA . SER B 1 537 ? 21.339 13.859 -13.694 1.00 53.83 560 SER B CA 1
ATOM 10690 C C . SER B 1 537 ? 21.687 12.615 -14.499 1.00 57.32 560 SER B C 1
ATOM 10691 O O . SER B 1 537 ? 22.313 11.678 -13.992 1.00 56.47 560 SER B O 1
ATOM 10694 N N . SER B 1 538 ? 21.269 12.610 -15.762 1.00 50.60 561 SER B N 1
ATOM 10695 C CA . SER B 1 538 ? 21.559 11.478 -16.630 1.00 49.37 561 SER B CA 1
ATOM 10696 C C . SER B 1 538 ? 23.030 11.474 -17.030 1.00 49.93 561 SER B C 1
ATOM 10697 O O . SER B 1 538 ? 23.693 12.516 -17.060 1.00 49.12 561 SER B O 1
ATOM 10700 N N . GLY B 1 539 ? 23.537 10.285 -17.337 1.00 41.53 562 GLY B N 1
ATOM 10701 C CA . GLY B 1 539 ? 24.911 10.155 -17.759 1.00 42.32 562 GLY B CA 1
ATOM 10702 C C . GLY B 1 539 ? 25.176 8.831 -18.444 1.00 50.42 562 GLY B C 1
ATOM 10703 O O . GLY B 1 539 ? 24.258 8.070 -18.758 1.00 42.41 562 GLY B O 1
ATOM 10704 N N . ASN B 1 540 ? 26.462 8.571 -18.674 1.00 50.77 563 ASN B N 1
ATOM 10705 C CA . ASN B 1 540 ? 26.932 7.338 -19.289 1.00 49.67 563 ASN B CA 1
ATOM 10706 C C . ASN B 1 540 ? 27.572 6.402 -18.269 1.00 52.03 563 ASN B C 1
ATOM 10707 O O . ASN B 1 540 ? 28.493 5.651 -18.599 1.00 56.21 563 ASN B O 1
ATOM 10712 N N . GLN B 1 541 ? 27.099 6.428 -17.029 1.00 52.99 564 GLN B N 1
ATOM 10713 C CA . GLN B 1 541 ? 27.743 5.680 -15.961 1.00 53.23 564 GLN B CA 1
ATOM 10714 C C . GLN B 1 541 ? 26.724 4.848 -15.199 1.00 49.23 564 GLN B C 1
ATOM 10715 O O . GLN B 1 541 ? 25.573 5.260 -15.020 1.00 47.23 564 GLN B O 1
ATOM 10721 N N . SER B 1 542 ? 27.155 3.668 -14.759 1.00 51.94 565 SER B N 1
ATOM 10722 C CA . SER B 1 542 ? 26.295 2.738 -14.044 1.00 50.80 565 SER B CA 1
ATOM 10723 C C . SER B 1 542 ? 27.105 2.054 -12.950 1.00 48.99 565 SER B C 1
ATOM 10724 O O . SER B 1 542 ? 28.323 2.242 -12.828 1.00 51.77 565 SER B O 1
ATOM 10727 N N . CYS B 1 543 ? 26.414 1.251 -12.149 1.00 51.81 566 CYS B N 1
ATOM 10728 C CA . CYS B 1 543 ? 27.014 0.527 -11.040 1.00 47.55 566 CYS B CA 1
ATOM 10729 C C . CYS B 1 543 ? 26.917 -0.969 -11.303 1.00 50.55 566 CYS B C 1
ATOM 10730 O O . CYS B 1 543 ? 25.920 -1.448 -11.854 1.00 53.92 566 CYS B O 1
ATOM 10733 N N . GLY B 1 544 ? 27.960 -1.696 -10.930 1.00 52.42 567 GLY B N 1
ATOM 10734 C CA . GLY B 1 544 ? 28.001 -3.139 -11.050 1.00 47.31 567 GLY B CA 1
ATOM 10735 C C . GLY B 1 544 ? 27.610 -3.823 -9.760 1.00 44.82 567 GLY B C 1
ATOM 10736 O O . GLY B 1 544 ? 26.780 -3.326 -8.991 1.00 45.76 567 GLY B O 1
ATOM 10737 N N . LEU B 1 545 ? 28.205 -4.986 -9.521 1.00 52.22 568 LEU B N 1
ATOM 10738 C CA . LEU B 1 545 ? 28.045 -5.643 -8.233 1.00 48.11 568 LEU B CA 1
ATOM 10739 C C . LEU B 1 545 ? 28.813 -4.875 -7.164 1.00 45.07 568 LEU B C 1
ATOM 10740 O O . LEU B 1 545 ? 29.927 -4.402 -7.404 1.00 49.28 568 LEU B O 1
ATOM 10745 N N . ARG B 1 546 ? 28.205 -4.732 -5.987 1.00 50.79 569 ARG B N 1
ATOM 10746 C CA . ARG B 1 546 ? 28.876 -4.054 -4.882 1.00 50.65 569 ARG B CA 1
ATOM 10747 C C . ARG B 1 546 ? 30.177 -4.762 -4.525 1.00 48.27 569 ARG B C 1
ATOM 10748 O O . ARG B 1 546 ? 30.291 -5.985 -4.625 1.00 46.49 569 ARG B O 1
ATOM 10756 N N . ASN B 1 547 ? 31.164 -3.971 -4.104 1.00 53.48 570 ASN B N 1
ATOM 10757 C CA . ASN B 1 547 ? 32.474 -4.481 -3.690 1.00 60.69 570 ASN B CA 1
ATOM 10758 C C . ASN B 1 547 ? 33.106 -5.343 -4.784 1.00 58.82 570 ASN B C 1
ATOM 10759 O O . ASN B 1 547 ? 33.570 -6.458 -4.542 1.00 62.46 570 ASN B O 1
ATOM 10764 N N . SER B 1 548 ? 33.122 -4.814 -6.006 1.00 58.46 571 SER B N 1
ATOM 10765 C CA . SER B 1 548 ? 33.679 -5.534 -7.141 1.00 54.06 571 SER B CA 1
ATOM 10766 C C . SER B 1 548 ? 34.471 -4.569 -8.014 1.00 52.39 571 SER B C 1
ATOM 10767 O O . SER B 1 548 ? 34.372 -3.346 -7.877 1.00 51.67 571 SER B O 1
ATOM 10770 N N . SER B 1 549 ? 35.271 -5.141 -8.921 1.00 50.82 572 SER B N 1
ATOM 10771 C CA . SER B 1 549 ? 36.148 -4.331 -9.762 1.00 50.78 572 SER B CA 1
ATOM 10772 C C . SER B 1 549 ? 35.363 -3.324 -10.589 1.00 51.45 572 SER B C 1
ATOM 10773 O O . SER B 1 549 ? 35.886 -2.258 -10.928 1.00 51.51 572 SER B O 1
ATOM 10776 N N . LEU B 1 550 ? 34.113 -3.642 -10.922 1.00 54.97 573 LEU B N 1
ATOM 10777 C CA . LEU B 1 550 ? 33.253 -2.769 -11.709 1.00 53.77 573 LEU B CA 1
ATOM 10778 C C . LEU B 1 550 ? 32.066 -2.257 -10.899 1.00 54.33 573 LEU B C 1
ATOM 10779 O O . LEU B 1 550 ? 30.979 -2.055 -11.445 1.00 53.34 573 LEU B O 1
ATOM 10784 N N . ALA B 1 551 ? 32.262 -2.047 -9.591 1.00 52.63 574 ALA B N 1
ATOM 10785 C CA . ALA B 1 551 ? 31.225 -1.427 -8.769 1.00 49.94 574 ALA B CA 1
ATOM 10786 C C . ALA B 1 551 ? 30.767 -0.104 -9.363 1.00 51.07 574 ALA B C 1
ATOM 10787 O O . ALA B 1 551 ? 29.602 0.282 -9.209 1.00 45.43 574 ALA B O 1
ATOM 10789 N N . ASN B 1 552 ? 31.667 0.603 -10.038 1.00 44.72 575 ASN B N 1
ATOM 10790 C CA . ASN B 1 552 ? 31.316 1.754 -10.853 1.00 51.66 575 ASN B CA 1
ATOM 10791 C C . ASN B 1 552 ? 31.962 1.573 -12.216 1.00 58.74 575 ASN B C 1
ATOM 10792 O O . ASN B 1 552 ? 33.135 1.192 -12.300 1.00 60.05 575 ASN B O 1
ATOM 10797 N N . PHE B 1 553 ? 31.200 1.820 -13.280 1.00 52.83 576 PHE B N 1
ATOM 10798 C CA . PHE B 1 553 ? 31.760 1.719 -14.620 1.00 52.95 576 PHE B CA 1
ATOM 10799 C C . PHE B 1 553 ? 31.072 2.728 -15.529 1.00 49.92 576 PHE B C 1
ATOM 10800 O O . PHE B 1 553 ? 30.018 3.281 -15.199 1.00 49.39 576 PHE B O 1
ATOM 10808 N N . LYS B 1 554 ? 31.695 2.974 -16.676 1.00 51.38 577 LYS B N 1
ATOM 10809 C CA . LYS B 1 554 ? 31.136 3.873 -17.674 1.00 59.59 577 LYS B CA 1
ATOM 10810 C C . LYS B 1 554 ? 31.085 3.177 -19.027 1.00 50.59 577 LYS B C 1
ATOM 10811 O O . LYS B 1 554 ? 31.980 2.401 -19.374 1.00 50.35 577 LYS B O 1
ATOM 10817 N N . VAL B 1 555 ? 30.022 3.445 -19.778 1.00 57.81 578 VAL B N 1
ATOM 10818 C CA . VAL B 1 555 ? 29.800 2.862 -21.099 1.00 54.43 578 VAL B CA 1
ATOM 10819 C C . VAL B 1 555 ? 29.858 3.990 -22.118 1.00 54.45 578 VAL B C 1
ATOM 10820 O O . VAL B 1 555 ? 29.120 4.975 -22.001 1.00 60.70 578 VAL B O 1
ATOM 10824 N N . GLU B 1 556 ? 30.730 3.856 -23.113 1.00 51.85 579 GLU B N 1
ATOM 10825 C CA . GLU B 1 556 ? 30.960 4.944 -24.056 1.00 59.80 579 GLU B CA 1
ATOM 10826 C C . GLU B 1 556 ? 30.102 4.844 -25.318 1.00 59.83 579 GLU B C 1
ATOM 10827 O O . GLU B 1 556 ? 30.239 5.689 -26.211 1.00 61.88 579 GLU B O 1
ATOM 10833 N N . ALA B 1 557 ? 29.210 3.858 -25.406 1.00 56.99 580 ALA B N 1
ATOM 10834 C CA . ALA B 1 557 ? 28.279 3.741 -26.521 1.00 53.56 580 ALA B CA 1
ATOM 10835 C C . ALA B 1 557 ? 27.182 2.760 -26.135 1.00 48.83 580 ALA B C 1
ATOM 10836 O O . ALA B 1 557 ? 27.467 1.711 -25.554 1.00 55.12 580 ALA B O 1
ATOM 10838 N N . ALA B 1 558 ? 25.934 3.106 -26.467 1.00 48.54 581 ALA B N 1
ATOM 10839 C CA . ALA B 1 558 ? 24.802 2.268 -26.073 1.00 50.95 581 ALA B CA 1
ATOM 10840 C C . ALA B 1 558 ? 24.952 0.842 -26.592 1.00 50.16 581 ALA B C 1
ATOM 10841 O O . ALA B 1 558 ? 24.570 -0.121 -25.914 1.00 47.78 581 ALA B O 1
ATOM 10843 N N . GLU B 1 559 ? 25.527 0.681 -27.784 1.00 48.39 582 GLU B N 1
ATOM 10844 C CA . GLU B 1 559 ? 25.739 -0.653 -28.325 1.00 50.54 582 GLU B CA 1
ATOM 10845 C C . GLU B 1 559 ? 26.736 -1.459 -27.503 1.00 50.08 582 GLU B C 1
ATOM 10846 O O . GLU B 1 559 ? 26.883 -2.661 -27.738 1.00 50.01 582 GLU B O 1
ATOM 10852 N N . LEU B 1 560 ? 27.421 -0.831 -26.549 1.00 51.67 583 LEU B N 1
ATOM 10853 C CA . LEU B 1 560 ? 28.347 -1.514 -25.659 1.00 49.94 583 LEU B CA 1
ATOM 10854 C C . LEU B 1 560 ? 27.755 -1.746 -24.277 1.00 49.21 583 LEU B C 1
ATOM 10855 O O . LEU B 1 560 ? 28.458 -2.236 -23.390 1.00 52.80 583 LEU B O 1
ATOM 10860 N N . TYR B 1 561 ? 26.474 -1.423 -24.080 1.00 48.41 584 TYR B N 1
ATOM 10861 C CA . TYR B 1 561 ? 25.891 -1.490 -22.742 1.00 48.76 584 TYR B CA 1
ATOM 10862 C C . TYR B 1 561 ? 25.850 -2.928 -22.229 1.00 45.99 584 TYR B C 1
ATOM 10863 O O . TYR B 1 561 ? 26.537 -3.270 -21.259 1.00 50.63 584 TYR B O 1
ATOM 10872 N N . LEU B 1 562 ? 25.071 -3.792 -22.889 1.00 46.06 585 LEU B N 1
ATOM 10873 C CA . LEU B 1 562 ? 24.897 -5.168 -22.422 1.00 46.17 585 LEU B CA 1
ATOM 10874 C C . LEU B 1 562 ? 26.235 -5.884 -22.284 1.00 48.76 585 LEU B C 1
ATOM 10875 O O . LEU B 1 562 ? 26.500 -6.542 -21.269 1.00 49.06 585 LEU B O 1
ATOM 10880 N N . HIS B 1 563 ? 27.091 -5.758 -23.299 1.00 41.78 586 HIS B N 1
ATOM 10881 C CA . HIS B 1 563 ? 28.450 -6.275 -23.211 1.00 42.12 586 HIS B CA 1
ATOM 10882 C C . HIS B 1 563 ? 29.095 -5.903 -21.882 1.00 50.97 586 HIS B C 1
ATOM 10883 O O . HIS B 1 563 ? 29.541 -6.775 -21.127 1.00 51.11 586 HIS B O 1
ATOM 10890 N N . THR B 1 564 ? 29.114 -4.604 -21.563 1.00 53.40 587 THR B N 1
ATOM 10891 C CA . THR B 1 564 ? 29.762 -4.158 -20.336 1.00 47.15 587 THR B CA 1
ATOM 10892 C C . THR B 1 564 ? 29.115 -4.784 -19.108 1.00 46.31 587 THR B C 1
ATOM 10893 O O . THR B 1 564 ? 29.814 -5.178 -18.169 1.00 51.02 587 THR B O 1
ATOM 10897 N N . LEU B 1 565 ? 27.782 -4.908 -19.100 1.00 48.02 588 LEU B N 1
ATOM 10898 C CA . LEU B 1 565 ? 27.139 -5.574 -17.971 1.00 45.36 588 LEU B CA 1
ATOM 10899 C C . LEU B 1 565 ? 27.594 -7.020 -17.875 1.00 51.37 588 LEU B C 1
ATOM 10900 O O . LEU B 1 565 ? 27.854 -7.532 -16.779 1.00 56.52 588 LEU B O 1
ATOM 10905 N N . GLU B 1 566 ? 27.713 -7.688 -19.021 1.00 49.76 589 GLU B N 1
ATOM 10906 C CA . GLU B 1 566 ? 28.253 -9.038 -19.041 1.00 49.46 589 GLU B CA 1
ATOM 10907 C C . GLU B 1 566 ? 29.668 -9.070 -18.476 1.00 50.72 589 GLU B C 1
ATOM 10908 O O . GLU B 1 566 ? 30.065 -10.056 -17.847 1.00 56.15 589 GLU B O 1
ATOM 10914 N N . LYS B 1 567 ? 30.436 -7.999 -18.678 1.00 47.79 590 LYS B N 1
ATOM 10915 C CA . LYS B 1 567 ? 31.781 -7.912 -18.127 1.00 53.23 590 LYS B CA 1
ATOM 10916 C C . LYS B 1 567 ? 31.784 -7.583 -16.641 1.00 55.73 590 LYS B C 1
ATOM 10917 O O . LYS B 1 567 ? 32.813 -7.767 -15.981 1.00 52.30 590 LYS B O 1
ATOM 10923 N N . ALA B 1 568 ? 30.664 -7.105 -16.105 1.00 55.15 591 ALA B N 1
ATOM 10924 C CA . ALA B 1 568 ? 30.543 -6.783 -14.694 1.00 54.44 591 ALA B CA 1
ATOM 10925 C C . ALA B 1 568 ? 29.915 -7.911 -13.889 1.00 52.46 591 ALA B C 1
ATOM 10926 O O . ALA B 1 568 ? 29.661 -7.734 -12.694 1.00 58.33 591 ALA B O 1
ATOM 10928 N N . GLY B 1 569 ? 29.660 -9.059 -14.510 1.00 44.55 592 GLY B N 1
ATOM 10929 C CA . GLY B 1 569 ? 29.106 -10.194 -13.802 1.00 48.78 592 GLY B CA 1
ATOM 10930 C C . GLY B 1 569 ? 27.607 -10.172 -13.616 1.00 52.58 592 GLY B C 1
ATOM 10931 O O . GLY B 1 569 ? 27.073 -11.057 -12.939 1.00 56.33 592 GLY B O 1
ATOM 10932 N N . ILE B 1 570 ? 26.910 -9.201 -14.201 1.00 51.06 593 ILE B N 1
ATOM 10933 C CA . ILE B 1 570 ? 25.463 -9.077 -14.078 1.00 49.98 593 ILE B CA 1
ATOM 10934 C C . ILE B 1 570 ? 24.808 -9.735 -15.284 1.00 54.34 593 ILE B C 1
ATOM 10935 O O . ILE B 1 570 ? 25.174 -9.451 -16.432 1.00 59.75 593 ILE B O 1
ATOM 10940 N N . LEU B 1 571 ? 23.852 -10.622 -15.022 1.00 52.13 594 LEU B N 1
ATOM 10941 C CA . LEU B 1 571 ? 22.990 -11.201 -16.049 1.00 49.61 594 LEU B CA 1
ATOM 10942 C C . LEU B 1 571 ? 21.668 -10.443 -15.985 1.00 52.60 594 LEU B C 1
ATOM 10943 O O . LEU B 1 571 ? 20.801 -10.756 -15.166 1.00 47.62 594 LEU B O 1
ATOM 10948 N N . ILE B 1 572 ? 21.511 -9.439 -16.848 1.00 47.86 595 ILE B N 1
ATOM 10949 C CA . ILE B 1 572 ? 20.364 -8.550 -16.708 1.00 49.14 595 ILE B CA 1
ATOM 10950 C C . ILE B 1 572 ? 19.083 -9.170 -17.256 1.00 48.98 595 ILE B C 1
ATOM 10951 O O . ILE B 1 572 ? 17.987 -8.778 -16.834 1.00 50.10 595 ILE B O 1
ATOM 10956 N N . ASP B 1 573 ? 19.182 -10.149 -18.154 1.00 49.82 596 ASP B N 1
ATOM 10957 C CA . ASP B 1 573 ? 17.997 -10.798 -18.706 1.00 53.38 596 ASP B CA 1
ATOM 10958 C C . ASP B 1 573 ? 17.446 -11.785 -17.684 1.00 49.01 596 ASP B C 1
ATOM 10959 O O . ASP B 1 573 ? 18.137 -12.730 -17.290 1.00 52.90 596 ASP B O 1
ATOM 10964 N N . MET B 1 574 ? 16.198 -11.564 -17.264 1.00 49.92 597 MET B N 1
ATOM 10965 C CA . MET B 1 574 ? 15.576 -12.406 -16.244 1.00 53.25 597 MET B CA 1
ATOM 10966 C C . MET B 1 574 ? 15.458 -13.854 -16.701 1.00 59.09 597 MET B C 1
ATOM 10967 O O . MET B 1 574 ? 15.493 -14.775 -15.874 1.00 58.83 597 MET B O 1
ATOM 10972 N N . GLN B 1 575 ? 15.326 -14.081 -18.007 1.00 55.69 598 GLN B N 1
ATOM 10973 C CA . GLN B 1 575 ? 15.216 -15.447 -18.494 1.00 59.75 598 GLN B CA 1
ATOM 10974 C C . GLN B 1 575 ? 16.564 -16.159 -18.475 1.00 56.16 598 GLN B C 1
ATOM 10975 O O . GLN B 1 575 ? 16.634 -17.344 -18.133 1.00 54.19 598 GLN B O 1
ATOM 10981 N N . GLU B 1 576 ? 17.644 -15.461 -18.833 1.00 55.48 599 GLU B N 1
ATOM 10982 C CA . GLU B 1 576 ? 18.972 -16.044 -18.672 1.00 55.09 599 GLU B CA 1
ATOM 10983 C C . GLU B 1 576 ? 19.257 -16.343 -17.205 1.00 59.53 599 GLU B C 1
ATOM 10984 O O . GLU B 1 576 ? 19.901 -17.347 -16.879 1.00 58.24 599 GLU B O 1
ATOM 10990 N N . ARG B 1 577 ? 18.778 -15.479 -16.307 1.00 55.29 600 ARG B N 1
ATOM 10991 C CA . ARG B 1 577 ? 18.915 -15.742 -14.879 1.00 55.02 600 ARG B CA 1
ATOM 10992 C C . ARG B 1 577 ? 18.161 -17.004 -14.481 1.00 54.90 600 ARG B C 1
ATOM 10993 O O . ARG B 1 577 ? 18.681 -17.835 -13.726 1.00 53.36 600 ARG B O 1
ATOM 11001 N N . LYS B 1 578 ? 16.928 -17.157 -14.972 1.00 53.99 601 LYS B N 1
ATOM 11002 C CA . LYS B 1 578 ? 16.178 -18.391 -14.753 1.00 53.65 601 LYS B CA 1
ATOM 11003 C C . LYS B 1 578 ? 16.971 -19.601 -15.222 1.00 55.37 601 LYS B C 1
ATOM 11004 O O . LYS B 1 578 ? 17.083 -20.610 -14.509 1.00 55.30 601 LYS B O 1
ATOM 11010 N N . GLN B 1 579 ? 17.526 -19.517 -16.430 1.00 52.13 602 GLN B N 1
ATOM 11011 C CA . GLN B 1 579 ? 18.207 -20.675 -16.991 1.00 58.99 602 GLN B CA 1
ATOM 11012 C C . GLN B 1 579 ? 19.446 -21.031 -16.181 1.00 57.91 602 GLN B C 1
ATOM 11013 O O . GLN B 1 579 ? 19.663 -22.208 -15.869 1.00 56.46 602 GLN B O 1
ATOM 11019 N N . ARG B 1 580 ? 20.257 -20.035 -15.807 1.00 56.58 603 ARG B N 1
ATOM 11020 C CA . ARG B 1 580 ? 21.440 -20.339 -15.005 1.00 61.30 603 ARG B CA 1
ATOM 11021 C C . ARG B 1 580 ? 21.058 -20.888 -13.637 1.00 55.39 603 ARG B C 1
ATOM 11022 O O . ARG B 1 580 ? 21.639 -21.881 -13.181 1.00 53.71 603 ARG B O 1
ATOM 11030 N N . ILE B 1 581 ? 20.093 -20.253 -12.967 1.00 54.55 604 ILE B N 1
ATOM 11031 C CA . ILE B 1 581 ? 19.635 -20.741 -11.670 1.00 51.38 604 ILE B CA 1
ATOM 11032 C C . ILE B 1 581 ? 19.270 -22.216 -11.761 1.00 52.22 604 ILE B C 1
ATOM 11033 O O . ILE B 1 581 ? 19.795 -23.055 -11.016 1.00 57.82 604 ILE B O 1
ATOM 11038 N N . LEU B 1 582 ? 18.386 -22.558 -12.703 1.00 56.77 605 LEU B N 1
ATOM 11039 C CA . LEU B 1 582 ? 17.878 -23.924 -12.780 1.00 52.19 605 LEU B CA 1
ATOM 11040 C C . LEU B 1 582 ? 18.979 -24.907 -13.161 1.00 53.20 605 LEU B C 1
ATOM 11041 O O . LEU B 1 582 ? 19.104 -25.976 -12.552 1.00 51.91 605 LEU B O 1
ATOM 11046 N N . HIS B 1 583 ? 19.798 -24.557 -14.156 1.00 58.18 606 HIS B N 1
ATOM 11047 C CA . HIS B 1 583 ? 20.829 -25.474 -14.631 1.00 56.90 606 HIS B CA 1
ATOM 11048 C C . HIS B 1 583 ? 21.847 -25.771 -13.538 1.00 59.78 606 HIS B C 1
ATOM 11049 O O . HIS B 1 583 ? 22.179 -26.938 -13.279 1.00 59.41 606 HIS B O 1
ATOM 11056 N N . ASP B 1 584 ? 22.348 -24.726 -12.875 1.00 52.57 607 ASP B N 1
ATOM 11057 C CA . ASP B 1 584 ? 23.365 -24.923 -11.851 1.00 55.52 607 ASP B CA 1
ATOM 11058 C C . ASP B 1 584 ? 22.797 -25.643 -10.632 1.00 56.52 607 ASP B C 1
ATOM 11059 O O . ASP B 1 584 ? 23.458 -26.526 -10.063 1.00 58.75 607 ASP B O 1
ATOM 11064 N N . SER B 1 585 ? 21.568 -25.304 -10.225 1.00 52.56 608 SER B N 1
ATOM 11065 C CA . SER B 1 585 ? 20.963 -26.011 -9.103 1.00 52.71 608 SER B CA 1
ATOM 11066 C C . SER B 1 585 ? 20.743 -27.485 -9.430 1.00 55.89 608 SER B C 1
ATOM 11067 O O . SER B 1 585 ? 20.938 -28.353 -8.569 1.00 57.89 608 SER B O 1
ATOM 11070 N N . SER B 1 586 ? 20.360 -27.796 -10.673 1.00 56.50 609 SER B N 1
ATOM 11071 C CA . SER B 1 586 ? 20.146 -29.195 -11.030 1.00 57.47 609 SER B CA 1
ATOM 11072 C C . SER B 1 586 ? 21.459 -29.962 -11.101 1.00 61.84 609 SER B C 1
ATOM 11073 O O . SER B 1 586 ? 21.511 -31.138 -10.728 1.00 59.60 609 SER B O 1
ATOM 11076 N N . ILE B 1 587 ? 22.530 -29.321 -11.574 1.00 62.84 610 ILE B N 1
ATOM 11077 C CA . ILE B 1 587 ? 23.840 -29.967 -11.531 1.00 59.21 610 ILE B CA 1
ATOM 11078 C C . ILE B 1 587 ? 24.212 -30.295 -10.089 1.00 58.32 610 ILE B C 1
ATOM 11079 O O . ILE B 1 587 ? 24.631 -31.419 -9.770 1.00 63.07 610 ILE B O 1
ATOM 11084 N N . LEU B 1 588 ? 24.037 -29.321 -9.188 1.00 59.76 611 LEU B N 1
ATOM 11085 C CA . LEU B 1 588 ? 24.365 -29.544 -7.781 1.00 54.11 611 LEU B CA 1
ATOM 11086 C C . LEU B 1 588 ? 23.537 -30.679 -7.183 1.00 51.37 611 LEU B C 1
ATOM 11087 O O . LEU B 1 588 ? 24.064 -31.516 -6.442 1.00 50.64 611 LEU B O 1
ATOM 11092 N N . ALA B 1 589 ? 22.239 -30.730 -7.503 1.00 53.35 612 ALA B N 1
ATOM 11093 C CA . ALA B 1 589 ? 21.377 -31.760 -6.926 1.00 56.78 612 ALA B CA 1
ATOM 11094 C C . ALA B 1 589 ? 21.657 -33.137 -7.517 1.00 62.23 612 ALA B C 1
ATOM 11095 O O . ALA B 1 589 ? 21.511 -34.150 -6.821 1.00 58.99 612 ALA B O 1
ATOM 11097 N N . GLU B 1 590 ? 22.035 -33.201 -8.796 1.00 61.53 613 GLU B N 1
ATOM 11098 C CA . GLU B 1 590 ? 22.445 -34.470 -9.381 1.00 58.82 613 GLU B CA 1
ATOM 11099 C C . GLU B 1 590 ? 23.733 -34.972 -8.745 1.00 57.76 613 GLU B C 1
ATOM 11100 O O . GLU B 1 590 ? 23.899 -36.183 -8.555 1.00 62.78 613 GLU B O 1
ATOM 11106 N N . GLY B 1 591 ? 24.639 -34.059 -8.384 1.00 55.73 614 GLY B N 1
ATOM 11107 C CA . GLY B 1 591 ? 25.853 -34.441 -7.676 1.00 49.81 614 GLY B CA 1
ATOM 11108 C C . GLY B 1 591 ? 25.627 -35.220 -6.391 1.00 53.62 614 GLY B C 1
ATOM 11109 O O . GLY B 1 591 ? 26.537 -35.921 -5.940 1.00 54.16 614 GLY B O 1
ATOM 11110 N N . VAL B 1 592 ? 24.452 -35.101 -5.778 1.00 56.13 615 VAL B N 1
ATOM 11111 C CA . VAL B 1 592 ? 24.096 -35.907 -4.614 1.00 48.46 615 VAL B CA 1
ATOM 11112 C C . VAL B 1 592 ? 23.000 -36.917 -4.956 1.00 56.81 615 VAL B C 1
ATOM 11113 O O . VAL B 1 592 ? 22.326 -37.431 -4.062 1.00 52.95 615 VAL B O 1
ATOM 11117 N N . GLY B 1 593 ? 22.813 -37.207 -6.241 1.00 55.36 616 GLY B N 1
ATOM 11118 C CA . GLY B 1 593 ? 21.802 -38.160 -6.666 1.00 52.74 616 GLY B CA 1
ATOM 11119 C C . GLY B 1 593 ? 20.378 -37.713 -6.411 1.00 57.87 616 GLY B C 1
ATOM 11120 O O . GLY B 1 593 ? 19.556 -38.517 -5.951 1.00 59.01 616 GLY B O 1
ATOM 11121 N N . GLY B 1 594 ? 20.060 -36.448 -6.708 1.00 57.16 617 GLY B N 1
ATOM 11122 C CA . GLY B 1 594 ? 18.760 -35.894 -6.396 1.00 49.86 617 GLY B CA 1
ATOM 11123 C C . GLY B 1 594 ? 18.274 -34.943 -7.472 1.00 55.34 617 GLY B C 1
ATOM 11124 O O . GLY B 1 594 ? 18.982 -34.638 -8.433 1.00 59.23 617 GLY B O 1
ATOM 11125 N N . ASP B 1 595 ? 17.039 -34.484 -7.282 1.00 55.86 618 ASP B N 1
ATOM 11126 C CA . ASP B 1 595 ? 16.365 -33.518 -8.135 1.00 60.22 618 ASP B CA 1
ATOM 11127 C C . ASP B 1 595 ? 15.886 -32.357 -7.275 1.00 55.58 618 ASP B C 1
ATOM 11128 O O . ASP B 1 595 ? 15.407 -32.561 -6.153 1.00 54.59 618 ASP B O 1
ATOM 11133 N N . ILE B 1 596 ? 15.996 -31.145 -7.805 1.00 48.07 619 ILE B N 1
ATOM 11134 C CA . ILE B 1 596 ? 15.483 -29.973 -7.107 1.00 49.53 619 ILE B CA 1
ATOM 11135 C C . ILE B 1 596 ? 13.966 -29.921 -7.242 1.00 49.60 619 ILE B C 1
ATOM 11136 O O . ILE B 1 596 ? 13.400 -30.249 -8.294 1.00 60.97 619 ILE B O 1
ATOM 11141 N N . ILE B 1 597 ? 13.305 -29.543 -6.153 1.00 48.23 620 ILE B N 1
ATOM 11142 C CA . ILE B 1 597 ? 11.905 -29.134 -6.170 1.00 51.24 620 ILE B CA 1
ATOM 11143 C C . ILE B 1 597 ? 11.915 -27.612 -6.263 1.00 54.37 620 ILE B C 1
ATOM 11144 O O . ILE B 1 597 ? 12.107 -26.916 -5.263 1.00 55.09 620 ILE B O 1
ATOM 11149 N N . ALA B 1 598 ? 11.718 -27.090 -7.470 1.00 56.38 621 ALA B N 1
ATOM 11150 C CA . ALA B 1 598 ? 11.821 -25.658 -7.741 1.00 49.68 621 ALA B CA 1
ATOM 11151 C C . ALA B 1 598 ? 10.589 -25.218 -8.513 1.00 49.11 621 ALA B C 1
ATOM 11152 O O . ALA B 1 598 ? 10.628 -25.089 -9.743 1.00 49.38 621 ALA B O 1
ATOM 11154 N N . PRO B 1 599 ? 9.477 -24.971 -7.823 1.00 49.54 622 PRO B N 1
ATOM 11155 C CA . PRO B 1 599 ? 8.275 -24.497 -8.514 1.00 45.49 622 PRO B CA 1
ATOM 11156 C C . PRO B 1 599 ? 8.534 -23.150 -9.168 1.00 52.68 622 PRO B C 1
ATOM 11157 O O . PRO B 1 599 ? 9.429 -22.401 -8.776 1.00 58.27 622 PRO B O 1
ATOM 11161 N N . ASP B 1 600 ? 7.736 -22.844 -10.191 1.00 59.94 623 ASP B N 1
ATOM 11162 C CA . ASP B 1 600 ? 7.974 -21.611 -10.936 1.00 62.75 623 ASP B CA 1
ATOM 11163 C C . ASP B 1 600 ? 7.725 -20.374 -10.087 1.00 61.60 623 ASP B C 1
ATOM 11164 O O . ASP B 1 600 ? 8.392 -19.358 -10.281 1.00 56.58 623 ASP B O 1
ATOM 11169 N N . SER B 1 601 ? 6.775 -20.432 -9.155 1.00 65.02 624 SER B N 1
ATOM 11170 C CA . SER B 1 601 ? 6.531 -19.302 -8.261 1.00 62.05 624 SER B CA 1
ATOM 11171 C C . SER B 1 601 ? 7.805 -18.894 -7.522 1.00 61.37 624 SER B C 1
ATOM 11172 O O . SER B 1 601 ? 8.222 -17.723 -7.546 1.00 63.66 624 SER B O 1
ATOM 11175 N N . LEU B 1 602 ? 8.448 -19.860 -6.870 1.00 57.02 625 LEU B N 1
ATOM 11176 C CA . LEU B 1 602 ? 9.650 -19.537 -6.114 1.00 61.60 625 LEU B CA 1
ATOM 11177 C C . LEU B 1 602 ? 10.795 -19.149 -7.038 1.00 56.72 625 LEU B C 1
ATOM 11178 O O . LEU B 1 602 ? 11.594 -18.268 -6.703 1.00 54.12 625 LEU B O 1
ATOM 11183 N N . VAL B 1 603 ? 10.899 -19.798 -8.201 1.00 55.08 626 VAL B N 1
ATOM 11184 C CA . VAL B 1 603 ? 11.949 -19.433 -9.148 1.00 54.57 626 VAL B CA 1
ATOM 11185 C C . VAL B 1 603 ? 11.774 -17.989 -9.587 1.00 53.26 626 VAL B C 1
ATOM 11186 O O . VAL B 1 603 ? 12.746 -17.233 -9.699 1.00 51.66 626 VAL B O 1
ATOM 11190 N N . GLN B 1 604 ? 10.526 -17.583 -9.824 1.00 57.01 627 GLN B N 1
ATOM 11191 C CA . GLN B 1 604 ? 10.232 -16.211 -10.216 1.00 58.94 627 GLN B CA 1
ATOM 11192 C C . GLN B 1 604 ? 10.644 -15.232 -9.128 1.00 50.76 627 GLN B C 1
ATOM 11193 O O . GLN B 1 604 ? 11.251 -14.195 -9.414 1.00 49.27 627 GLN B O 1
ATOM 11199 N N . GLU B 1 605 ? 10.340 -15.552 -7.869 1.00 57.99 628 GLU B N 1
ATOM 11200 C CA . GLU B 1 605 ? 10.791 -14.687 -6.777 1.00 53.76 628 GLU B CA 1
ATOM 11201 C C . GLU B 1 605 ? 12.319 -14.611 -6.713 1.00 48.21 628 GLU B C 1
ATOM 11202 O O . GLU B 1 605 ? 12.890 -13.519 -6.609 1.00 45.54 628 GLU B O 1
ATOM 11208 N N . VAL B 1 606 ? 12.996 -15.765 -6.781 1.00 48.54 629 VAL B N 1
ATOM 11209 C CA . VAL B 1 606 ? 14.457 -15.815 -6.661 1.00 42.51 629 VAL B CA 1
ATOM 11210 C C . VAL B 1 606 ? 15.123 -15.037 -7.789 1.00 44.07 629 VAL B C 1
ATOM 11211 O O . VAL B 1 606 ? 16.152 -14.380 -7.585 1.00 47.95 629 VAL B O 1
ATOM 11215 N N . ILE B 1 607 ? 14.554 -15.105 -8.997 1.00 46.57 630 ILE B N 1
ATOM 11216 C CA . ILE B 1 607 ? 15.133 -14.419 -10.152 1.00 50.57 630 ILE B CA 1
ATOM 11217 C C . ILE B 1 607 ? 15.319 -12.935 -9.874 1.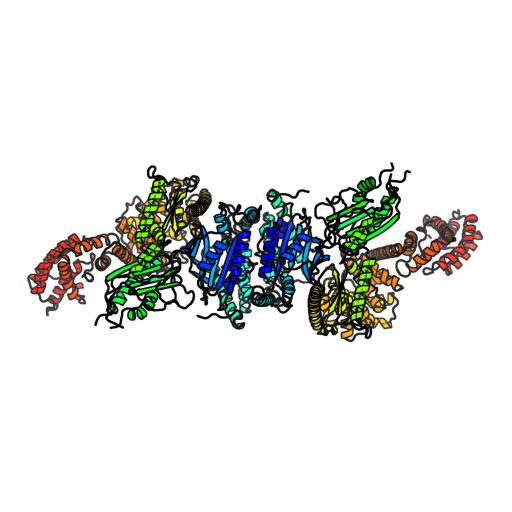00 46.48 630 ILE B C 1
ATOM 11218 O O . ILE B 1 607 ? 16.293 -12.321 -10.334 1.00 45.02 630 ILE B O 1
ATOM 11223 N N . ASN B 1 608 ? 14.410 -12.337 -9.106 1.00 45.13 631 ASN B N 1
ATOM 11224 C CA . ASN B 1 608 ? 14.471 -10.916 -8.802 1.00 45.29 631 ASN B CA 1
ATOM 11225 C C . ASN B 1 608 ? 14.882 -10.646 -7.364 1.00 46.95 631 ASN B C 1
ATOM 11226 O O . ASN B 1 608 ? 14.553 -9.592 -6.807 1.00 46.57 631 ASN B O 1
ATOM 11231 N N . LEU B 1 609 ? 15.592 -11.585 -6.752 1.00 46.03 632 LEU B N 1
ATOM 11232 C CA . LEU B 1 609 ? 16.320 -11.330 -5.525 1.00 44.90 632 LEU B CA 1
ATOM 11233 C C . LEU B 1 609 ? 17.821 -11.337 -5.758 1.00 41.75 632 LEU B C 1
ATOM 11234 O O . LEU B 1 609 ? 18.584 -11.236 -4.796 1.00 42.64 632 LEU B O 1
ATOM 11239 N N . VAL B 1 610 ? 18.262 -11.462 -7.012 1.00 44.62 633 VAL B N 1
ATOM 11240 C CA . VAL B 1 610 ? 19.674 -11.581 -7.347 1.00 45.45 633 VAL B CA 1
ATOM 11241 C C . VAL B 1 610 ? 19.957 -10.805 -8.626 1.00 47.63 633 VAL B C 1
ATOM 11242 O O . VAL B 1 610 ? 19.054 -10.466 -9.393 1.00 46.05 633 VAL B O 1
ATOM 11246 N N . GLU B 1 611 ? 21.241 -10.517 -8.836 1.00 52.17 634 GLU B N 1
ATOM 11247 C CA . GLU B 1 611 ? 21.761 -10.012 -10.099 1.00 45.01 634 GLU B CA 1
ATOM 11248 C C . GLU B 1 611 ? 22.746 -10.960 -10.747 1.00 51.91 634 GLU B C 1
ATOM 11249 O O . GLU B 1 611 ? 22.888 -10.947 -11.973 1.00 53.89 634 GLU B O 1
ATOM 11255 N N . ALA B 1 612 ? 23.451 -11.755 -9.950 1.00 42.49 635 ALA B N 1
ATOM 11256 C CA . ALA B 1 612 ? 24.464 -12.683 -10.440 1.00 46.02 635 ALA B CA 1
ATOM 11257 C C . ALA B 1 612 ? 24.245 -13.999 -9.719 1.00 50.00 635 ALA B C 1
ATOM 11258 O O . ALA B 1 612 ? 24.929 -14.311 -8.737 1.00 48.92 635 ALA B O 1
ATOM 11260 N N . PRO B 1 613 ? 23.285 -14.801 -10.180 1.00 50.68 636 PRO B N 1
ATOM 11261 C CA . PRO B 1 613 ? 22.916 -16.017 -9.446 1.00 46.95 636 PRO B CA 1
ATOM 11262 C C . PRO B 1 613 ? 24.105 -16.946 -9.274 1.00 52.89 636 PRO B C 1
ATOM 11263 O O . PRO B 1 613 ? 24.874 -17.181 -10.209 1.00 51.18 636 PRO B O 1
ATOM 11267 N N . MET B 1 614 ? 24.256 -17.468 -8.057 1.00 55.54 637 MET B N 1
ATOM 11268 C CA . MET B 1 614 ? 25.294 -18.449 -7.750 1.00 53.89 637 MET B CA 1
ATOM 11269 C C . MET B 1 614 ? 24.675 -19.497 -6.837 1.00 53.94 637 MET B C 1
ATOM 11270 O O . MET B 1 614 ? 24.615 -19.323 -5.614 1.00 51.39 637 MET B O 1
ATOM 11275 N N . PRO B 1 615 ? 24.131 -20.571 -7.409 1.00 56.75 638 PRO B N 1
ATOM 11276 C CA . PRO B 1 615 ? 23.534 -21.620 -6.574 1.00 54.09 638 PRO B CA 1
ATOM 11277 C C . PRO B 1 615 ? 24.595 -22.415 -5.824 1.00 57.34 638 PRO B C 1
ATOM 11278 O O . PRO B 1 615 ? 25.672 -22.705 -6.351 1.00 56.27 638 PRO B O 1
ATOM 11282 N N . ILE B 1 616 ? 24.275 -22.757 -4.576 1.00 56.39 639 ILE B N 1
ATOM 11283 C CA . ILE B 1 616 ? 25.181 -23.435 -3.654 1.00 46.89 639 ILE B CA 1
ATOM 11284 C C . ILE B 1 616 ? 24.384 -24.481 -2.889 1.00 52.71 639 ILE B C 1
ATOM 11285 O O . ILE B 1 616 ? 23.317 -24.174 -2.349 1.00 50.38 639 ILE B O 1
ATOM 11290 N N . ILE B 1 617 ? 24.907 -25.706 -2.814 1.00 50.79 640 ILE B N 1
ATOM 11291 C CA . ILE B 1 617 ? 24.226 -26.796 -2.120 1.00 45.52 640 ILE B CA 1
ATOM 11292 C C . ILE B 1 617 ? 24.721 -26.860 -0.677 1.00 51.62 640 ILE B C 1
ATOM 11293 O O . ILE B 1 617 ? 25.925 -26.746 -0.412 1.00 47.77 640 ILE B O 1
ATOM 11298 N N . GLY B 1 618 ? 23.781 -27.027 0.261 1.00 48.24 641 GLY B N 1
ATOM 11299 C CA . GLY B 1 618 ? 24.111 -27.188 1.658 1.00 49.21 641 GLY B CA 1
ATOM 11300 C C . GLY B 1 618 ? 23.317 -28.328 2.271 1.00 51.42 641 GLY B C 1
ATOM 11301 O O . GLY B 1 618 ? 22.387 -28.862 1.660 1.00 55.55 641 GLY B O 1
ATOM 11302 N N . ARG B 1 619 ? 23.690 -28.687 3.499 1.00 45.72 642 ARG B N 1
ATOM 11303 C CA . ARG B 1 619 ? 23.126 -29.857 4.153 1.00 54.32 642 ARG B CA 1
ATOM 11304 C C . ARG B 1 619 ? 22.404 -29.472 5.437 1.00 45.85 642 ARG B C 1
ATOM 11305 O O . ARG B 1 619 ? 22.715 -28.458 6.058 1.00 49.45 642 ARG B O 1
ATOM 11313 N N . TYR B 1 620 ? 21.421 -30.280 5.825 1.00 44.95 643 TYR B N 1
ATOM 11314 C CA . TYR B 1 620 ? 20.795 -30.138 7.131 1.00 53.60 643 TYR B CA 1
ATOM 11315 C C . TYR B 1 620 ? 20.746 -31.493 7.830 1.00 55.77 643 TYR B C 1
ATOM 11316 O O . TYR B 1 620 ? 20.903 -32.548 7.207 1.00 50.96 643 TYR B O 1
ATOM 11325 N N . ASP B 1 621 ? 20.554 -31.447 9.147 1.00 55.61 644 ASP B N 1
ATOM 11326 C CA . ASP B 1 621 ? 20.622 -32.660 9.950 1.00 55.85 644 ASP B CA 1
ATOM 11327 C C . ASP B 1 621 ? 19.513 -33.629 9.561 1.00 56.62 644 ASP B C 1
ATOM 11328 O O . ASP B 1 621 ? 18.351 -33.236 9.410 1.00 51.14 644 ASP B O 1
ATOM 11333 N N . VAL B 1 622 ? 19.880 -34.906 9.407 1.00 60.36 645 VAL B N 1
ATOM 11334 C CA . VAL B 1 622 ? 18.913 -35.921 9.000 1.00 54.37 645 VAL B CA 1
ATOM 11335 C C . VAL B 1 622 ? 17.849 -36.157 10.067 1.00 52.11 645 VAL B C 1
ATOM 11336 O O . VAL B 1 622 ? 16.777 -36.682 9.750 1.00 53.20 645 VAL B O 1
ATOM 11340 N N . SER B 1 623 ? 18.116 -35.783 11.323 1.00 49.97 646 SER B N 1
ATOM 11341 C CA . SER B 1 623 ? 17.082 -35.807 12.356 1.00 52.33 646 SER B CA 1
ATOM 11342 C C . SER B 1 623 ? 15.809 -35.103 11.893 1.00 52.87 646 SER B C 1
ATOM 11343 O O . SER B 1 623 ? 14.693 -35.575 12.150 1.00 52.91 646 SER B O 1
ATOM 11346 N N . PHE B 1 624 ? 15.960 -33.983 11.182 1.00 51.88 647 PHE B N 1
ATOM 11347 C CA . PHE B 1 624 ? 14.810 -33.218 10.719 1.00 52.77 647 PHE B CA 1
ATOM 11348 C C . PHE B 1 624 ? 13.982 -33.957 9.671 1.00 54.32 647 PHE B C 1
ATOM 11349 O O . PHE B 1 624 ? 12.818 -33.597 9.455 1.00 49.35 647 PHE B O 1
ATOM 11357 N N . LEU B 1 625 ? 14.538 -34.983 9.018 1.00 45.39 648 LEU B N 1
ATOM 11358 C CA . LEU B 1 625 ? 13.713 -35.785 8.125 1.00 49.04 648 LEU B CA 1
ATOM 11359 C C . LEU B 1 625 ? 12.566 -36.449 8.874 1.00 53.39 648 LEU B C 1
ATOM 11360 O O . LEU B 1 625 ? 11.590 -36.871 8.242 1.00 53.34 648 LEU B O 1
ATOM 11365 N N . ALA B 1 626 ? 12.649 -36.526 10.207 1.00 52.95 649 ALA B N 1
ATOM 11366 C CA . ALA B 1 626 ? 11.540 -37.034 11.008 1.00 51.35 649 ALA B CA 1
ATOM 11367 C C . ALA B 1 626 ? 10.360 -36.073 11.062 1.00 50.48 649 ALA B C 1
ATOM 11368 O O . ALA B 1 626 ? 9.283 -36.469 11.521 1.00 54.71 649 ALA B O 1
ATOM 11370 N N . LEU B 1 627 ? 10.538 -34.829 10.631 1.00 50.22 650 LEU B N 1
ATOM 11371 C CA . LEU B 1 627 ? 9.431 -33.901 10.492 1.00 50.13 650 LEU B CA 1
ATOM 11372 C C . LEU B 1 627 ? 8.646 -34.217 9.219 1.00 53.46 650 LEU B C 1
ATOM 11373 O O . LEU B 1 627 ? 9.178 -34.831 8.288 1.00 49.24 650 LEU B O 1
ATOM 11378 N N . PRO B 1 628 ? 7.368 -33.837 9.166 1.00 52.51 651 PRO B N 1
ATOM 11379 C CA . PRO B 1 628 ? 6.579 -34.079 7.948 1.00 55.83 651 PRO B CA 1
ATOM 11380 C C . PRO B 1 628 ? 7.229 -33.431 6.733 1.00 54.43 651 PRO B C 1
ATOM 11381 O O . PRO B 1 628 ? 7.692 -32.290 6.790 1.00 58.62 651 PRO B O 1
ATOM 11385 N N . LYS B 1 629 ? 7.268 -34.179 5.626 1.00 51.14 652 LYS B N 1
ATOM 11386 C CA . LYS B 1 629 ? 7.998 -33.713 4.447 1.00 61.34 652 LYS B CA 1
ATOM 11387 C C . LYS B 1 629 ? 7.443 -32.390 3.923 1.00 56.81 652 LYS B C 1
ATOM 11388 O O . LYS B 1 629 ? 8.206 -31.520 3.478 1.00 53.94 652 LYS B O 1
ATOM 11394 N N . ASP B 1 630 ? 6.122 -32.206 3.993 1.00 56.20 653 ASP B N 1
ATOM 11395 C CA . ASP B 1 630 ? 5.528 -30.954 3.538 1.00 54.14 653 ASP B CA 1
ATOM 11396 C C . ASP B 1 630 ? 5.992 -29.784 4.397 1.00 56.17 653 ASP B C 1
ATOM 11397 O O . ASP B 1 630 ? 6.183 -28.675 3.884 1.00 52.44 653 ASP B O 1
ATOM 11402 N N . VAL B 1 631 ? 6.206 -30.023 5.696 1.00 59.72 654 VAL B N 1
ATOM 11403 C CA . VAL B 1 631 ? 6.701 -28.975 6.586 1.00 49.29 654 VAL B CA 1
ATOM 11404 C C . VAL B 1 631 ? 8.089 -28.523 6.155 1.00 48.60 654 VAL B C 1
ATOM 11405 O O . VAL B 1 631 ? 8.355 -27.323 6.028 1.00 50.26 654 VAL B O 1
ATOM 11409 N N . LEU B 1 632 ? 9.000 -29.475 5.936 1.00 48.45 655 LEU B N 1
ATOM 11410 C CA . LEU B 1 632 ? 10.350 -29.109 5.519 1.00 50.37 655 LEU B CA 1
ATOM 11411 C C . LEU B 1 632 ? 10.331 -28.376 4.185 1.00 48.04 655 LEU B C 1
ATOM 11412 O O . LEU B 1 632 ? 11.021 -27.360 4.012 1.00 49.76 655 LEU B O 1
ATOM 11417 N N . ILE B 1 633 ? 9.532 -28.868 3.234 1.00 50.40 656 ILE B N 1
ATOM 11418 C CA . ILE B 1 633 ? 9.489 -28.242 1.916 1.00 48.11 656 ILE B CA 1
ATOM 11419 C C . ILE B 1 633 ? 8.968 -26.814 2.022 1.00 48.14 656 ILE B C 1
ATOM 11420 O O . ILE B 1 633 ? 9.533 -25.886 1.428 1.00 45.17 656 ILE B O 1
ATOM 11425 N N . THR B 1 634 ? 7.905 -26.608 2.803 1.00 44.13 657 THR B N 1
ATOM 11426 C CA . THR B 1 634 ? 7.335 -25.275 2.946 1.00 44.74 657 THR B CA 1
ATOM 11427 C C . THR B 1 634 ? 8.290 -24.334 3.674 1.00 52.14 657 THR B C 1
ATOM 11428 O O . THR B 1 634 ? 8.490 -23.197 3.240 1.00 52.28 657 THR B O 1
ATOM 11432 N N . VAL B 1 635 ? 8.888 -24.779 4.784 1.00 51.33 658 VAL B N 1
ATOM 11433 C CA . VAL B 1 635 ? 9.854 -23.935 5.489 1.00 47.14 658 VAL B CA 1
ATOM 11434 C C . VAL B 1 635 ? 10.936 -23.477 4.518 1.00 44.87 658 VAL B C 1
ATOM 11435 O O . VAL B 1 635 ? 11.085 -22.281 4.246 1.00 53.53 658 VAL B O 1
ATOM 11439 N N . MET B 1 636 ? 11.650 -24.439 3.930 1.00 42.61 659 MET B N 1
ATOM 11440 C CA . MET B 1 636 ? 12.649 -24.193 2.894 1.00 48.82 659 MET B CA 1
ATOM 11441 C C . MET B 1 636 ? 12.196 -23.150 1.870 1.00 51.33 659 MET B C 1
ATOM 11442 O O . MET B 1 636 ? 12.718 -22.029 1.812 1.00 49.95 659 MET B O 1
ATOM 11447 N N . GLN B 1 637 ? 11.156 -23.497 1.108 1.00 50.33 660 GLN B N 1
ATOM 11448 C CA . GLN B 1 637 ? 10.720 -22.690 -0.025 1.00 54.32 660 GLN B CA 1
ATOM 11449 C C . GLN B 1 637 ? 10.189 -21.331 0.420 1.00 53.96 660 GLN B C 1
ATOM 11450 O O . GLN B 1 637 ? 10.738 -20.287 0.055 1.00 55.06 660 GLN B O 1
ATOM 11456 N N . LYS B 1 638 ? 9.107 -21.325 1.195 1.00 51.91 661 LYS B N 1
ATOM 11457 C CA . LYS B 1 638 ? 8.382 -20.098 1.475 1.00 51.63 661 LYS B CA 1
ATOM 11458 C C . LYS B 1 638 ? 9.048 -19.213 2.524 1.00 59.30 661 LYS B C 1
ATOM 11459 O O . LYS B 1 638 ? 8.701 -18.030 2.602 1.00 61.06 661 LYS B O 1
ATOM 11465 N N . HIS B 1 639 ? 10.003 -19.714 3.315 1.00 57.10 662 HIS B N 1
ATOM 11466 C CA . HIS B 1 639 ? 10.631 -18.876 4.323 1.00 52.38 662 HIS B CA 1
ATOM 11467 C C . HIS B 1 639 ? 12.113 -18.636 4.081 1.00 53.32 662 HIS B C 1
ATOM 11468 O O . HIS B 1 639 ? 12.613 -17.572 4.444 1.00 52.11 662 HIS B O 1
ATOM 11475 N N . GLN B 1 640 ? 12.831 -19.581 3.470 1.00 51.66 663 GLN B N 1
ATOM 11476 C CA . GLN B 1 640 ? 14.230 -19.363 3.148 1.00 51.26 663 GLN B CA 1
ATOM 11477 C C . GLN B 1 640 ? 14.482 -19.202 1.658 1.00 51.67 663 GLN B C 1
ATOM 11478 O O . GLN B 1 640 ? 15.586 -18.793 1.277 1.00 49.68 663 GLN B O 1
ATOM 11484 N N . LYS B 1 641 ? 13.482 -19.466 0.816 1.00 49.67 664 LYS B N 1
ATOM 11485 C CA . LYS B 1 641 ? 13.640 -19.482 -0.639 1.00 47.91 664 LYS B CA 1
ATOM 11486 C C . LYS B 1 641 ? 14.787 -20.406 -1.051 1.00 50.48 664 LYS B C 1
ATOM 11487 O O . LYS B 1 641 ? 15.643 -20.057 -1.866 1.00 48.73 664 LYS B O 1
ATOM 11493 N N . TYR B 1 642 ? 14.802 -21.602 -0.458 1.00 51.98 665 TYR B N 1
ATOM 11494 C CA . TYR B 1 642 ? 15.698 -22.676 -0.862 1.00 47.46 665 TYR B CA 1
ATOM 11495 C C . TYR B 1 642 ? 14.963 -23.656 -1.772 1.00 45.50 665 TYR B C 1
ATOM 11496 O O . TYR B 1 642 ? 13.740 -23.808 -1.691 1.00 40.18 665 TYR B O 1
ATOM 11505 N N . PHE B 1 643 ? 15.730 -24.328 -2.639 1.00 50.70 666 PHE B N 1
ATOM 11506 C CA . PHE B 1 643 ? 15.216 -25.445 -3.426 1.00 49.91 666 PHE B CA 1
ATOM 11507 C C . PHE B 1 643 ? 15.388 -26.732 -2.631 1.00 42.61 666 PHE B C 1
ATOM 11508 O O . PHE B 1 643 ? 16.533 -27.162 -2.422 1.00 46.80 666 PHE B O 1
ATOM 11516 N N . PRO B 1 644 ? 14.313 -27.380 -2.180 1.00 43.04 667 PRO B N 1
ATOM 11517 C CA . PRO B 1 644 ? 14.451 -28.728 -1.616 1.00 46.10 667 PRO B CA 1
ATOM 11518 C C . PRO B 1 644 ? 15.003 -29.695 -2.651 1.00 46.65 667 PRO B C 1
ATOM 11519 O O . PRO B 1 644 ? 15.022 -29.414 -3.849 1.00 48.54 667 PRO B O 1
ATOM 11523 N N . VAL B 1 645 ? 15.463 -30.852 -2.176 1.00 48.74 668 VAL B N 1
ATOM 11524 C CA . VAL B 1 645 ? 16.037 -31.879 -3.040 1.00 51.21 668 VAL B CA 1
ATOM 11525 C C . VAL B 1 645 ? 15.468 -33.236 -2.651 1.00 54.34 668 VAL B C 1
ATOM 11526 O O . VAL B 1 645 ? 15.542 -33.631 -1.482 1.00 55.24 668 VAL B O 1
ATOM 11530 N N . THR B 1 646 ? 14.918 -33.953 -3.633 1.00 55.74 669 THR B N 1
ATOM 11531 C CA . THR B 1 646 ? 14.419 -35.312 -3.450 1.00 56.26 669 THR B CA 1
ATOM 11532 C C . THR B 1 646 ? 15.269 -36.298 -4.236 1.00 60.72 669 THR B C 1
ATOM 11533 O O . THR B 1 646 ? 15.799 -35.973 -5.296 1.00 52.90 669 THR B O 1
ATOM 11537 N N . SER B 1 647 ? 15.365 -37.522 -3.721 1.00 67.56 670 SER B N 1
ATOM 11538 C CA . SER B 1 647 ? 16.176 -38.551 -4.367 1.00 66.83 670 SER B CA 1
ATOM 11539 C C . SER B 1 647 ? 15.624 -38.924 -5.739 1.00 63.98 670 SER B C 1
ATOM 11540 O O . SER B 1 647 ? 14.411 -39.070 -5.920 1.00 65.67 670 SER B O 1
ATOM 11543 N N . LYS B 1 648 ? 16.534 -39.099 -6.704 1.00 64.42 671 LYS B N 1
ATOM 11544 C CA . LYS B 1 648 ? 16.167 -39.616 -8.019 1.00 64.74 671 LYS B CA 1
ATOM 11545 C C . LYS B 1 648 ? 15.782 -41.081 -7.977 1.00 70.29 671 LYS B C 1
ATOM 11546 O O . LYS B 1 648 ? 15.286 -41.605 -8.983 1.00 76.90 671 LYS B O 1
ATOM 11552 N N . THR B 1 649 ? 15.998 -41.765 -6.847 1.00 68.76 672 THR B N 1
ATOM 11553 C CA . THR B 1 649 ? 15.766 -43.199 -6.719 1.00 73.77 672 THR B CA 1
ATOM 11554 C C . THR B 1 649 ? 14.660 -43.528 -5.732 1.00 72.21 672 THR B C 1
ATOM 11555 O O . THR B 1 649 ? 13.696 -44.205 -6.095 1.00 73.15 672 THR B O 1
ATOM 11559 N N . MET B 1 650 ? 14.763 -43.038 -4.494 1.00 91.32 673 MET B N 1
ATOM 11560 C CA . MET B 1 650 ? 13.760 -43.354 -3.486 1.00 91.28 673 MET B CA 1
ATOM 11561 C C . MET B 1 650 ? 12.527 -42.457 -3.565 1.00 88.74 673 MET B C 1
ATOM 11562 O O . MET B 1 650 ? 11.458 -42.855 -3.102 1.00 98.84 673 MET B O 1
ATOM 11564 N N . GLY B 1 651 ? 12.641 -41.263 -4.163 1.00 81.68 674 GLY B N 1
ATOM 11565 C CA . GLY B 1 651 ? 11.536 -40.334 -4.156 1.00 80.59 674 GLY B CA 1
ATOM 11566 C C . GLY B 1 651 ? 11.334 -39.615 -2.845 1.00 82.64 674 GLY B C 1
ATOM 11567 O O . GLY B 1 651 ? 10.280 -39.004 -2.630 1.00 85.76 674 GLY B O 1
ATOM 11568 N N . ASN B 1 652 ? 12.311 -39.667 -1.948 1.00 76.43 675 ASN B N 1
ATOM 11569 C CA . ASN B 1 652 ? 12.226 -39.065 -0.631 1.00 73.64 675 ASN B CA 1
ATOM 11570 C C . ASN B 1 652 ? 13.198 -37.898 -0.533 1.00 68.13 675 ASN B C 1
ATOM 11571 O O . ASN B 1 652 ? 14.127 -37.779 -1.343 1.00 67.84 675 ASN B O 1
ATOM 11576 N N . LEU B 1 653 ? 12.982 -37.026 0.453 1.00 59.67 676 LEU B N 1
ATOM 11577 C CA . LEU B 1 653 ? 13.782 -35.807 0.563 1.00 55.59 676 LEU B CA 1
ATOM 11578 C C . LEU B 1 653 ? 15.192 -36.154 1.010 1.00 58.09 676 LEU B C 1
ATOM 11579 O O . LEU B 1 653 ? 15.377 -36.798 2.046 1.00 62.78 676 LEU B O 1
ATOM 11584 N N . LEU B 1 654 ? 16.181 -35.767 0.212 1.00 53.78 677 LEU B N 1
ATOM 11585 C CA . LEU B 1 654 ? 17.559 -35.857 0.665 1.00 58.77 677 LEU B CA 1
ATOM 11586 C C . LEU B 1 654 ? 17.839 -34.709 1.637 1.00 61.22 677 LEU B C 1
ATOM 11587 O O . LEU B 1 654 ? 17.287 -33.614 1.487 1.00 59.87 677 LEU B O 1
ATOM 11592 N N . PRO B 1 655 ? 18.682 -34.929 2.648 1.00 61.21 678 PRO B N 1
ATOM 11593 C CA . PRO B 1 655 ? 18.937 -33.861 3.625 1.00 59.33 678 PRO B CA 1
ATOM 11594 C C . PRO B 1 655 ? 19.772 -32.742 3.025 1.00 57.48 678 PRO B C 1
ATOM 11595 O O . PRO B 1 655 ? 20.882 -32.461 3.494 1.00 55.10 678 PRO B O 1
ATOM 11599 N N . CYS B 1 656 ? 19.228 -32.084 2.000 1.00 53.59 679 CYS B N 1
ATOM 11600 C CA . CYS B 1 656 ? 19.997 -31.184 1.153 1.00 53.74 679 CYS B CA 1
ATOM 11601 C C . CYS B 1 656 ? 19.127 -30.022 0.697 1.00 52.99 679 CYS B C 1
ATOM 11602 O O . CYS B 1 656 ? 17.900 -30.147 0.607 1.00 50.78 679 CYS B O 1
ATOM 11605 N N . PHE B 1 657 ? 19.780 -28.897 0.383 1.00 49.50 680 PHE B N 1
ATOM 11606 C CA . PHE B 1 657 ? 19.109 -27.759 -0.236 1.00 48.20 680 PHE B CA 1
ATOM 11607 C C . PHE B 1 657 ? 20.060 -27.016 -1.164 1.00 53.48 680 PHE B C 1
ATOM 11608 O O . PHE B 1 657 ? 21.280 -27.203 -1.134 1.00 52.27 680 PHE B O 1
ATOM 11616 N N . ILE B 1 658 ? 19.471 -26.146 -1.987 1.00 47.82 681 ILE B N 1
ATOM 11617 C CA . ILE B 1 658 ? 20.205 -25.199 -2.817 1.00 53.72 681 ILE B CA 1
ATOM 11618 C C . ILE B 1 658 ? 19.790 -23.788 -2.411 1.00 52.43 681 ILE B C 1
ATOM 11619 O O . ILE B 1 658 ? 18.595 -23.504 -2.260 1.00 48.91 681 ILE B O 1
ATOM 11624 N N . THR B 1 659 ? 20.782 -22.927 -2.203 1.00 51.39 682 THR B N 1
ATOM 11625 C CA . THR B 1 659 ? 20.602 -21.503 -1.962 1.00 54.25 682 THR B CA 1
ATOM 11626 C C . THR B 1 659 ? 21.162 -20.749 -3.158 1.00 53.33 682 THR B C 1
ATOM 11627 O O . THR B 1 659 ? 22.290 -21.012 -3.579 1.00 53.76 682 THR B O 1
ATOM 11631 N N . VAL B 1 660 ? 20.390 -19.816 -3.707 1.00 50.76 683 VAL B N 1
ATOM 11632 C CA . VAL B 1 660 ? 20.874 -18.992 -4.808 1.00 44.85 683 VAL B CA 1
ATOM 11633 C C . VAL B 1 660 ? 21.479 -17.735 -4.191 1.00 48.14 683 VAL B C 1
ATOM 11634 O O . VAL B 1 660 ? 20.767 -16.788 -3.854 1.00 46.87 683 VAL B O 1
ATOM 11638 N N . ALA B 1 661 ? 22.800 -17.739 -4.022 1.00 51.00 684 ALA B N 1
ATOM 11639 C CA . ALA B 1 661 ? 23.523 -16.579 -3.538 1.00 45.85 684 ALA B CA 1
ATOM 11640 C C . ALA B 1 661 ? 23.669 -15.539 -4.649 1.00 48.79 684 ALA B C 1
ATOM 11641 O O . ALA B 1 661 ? 23.397 -15.801 -5.824 1.00 44.30 684 ALA B O 1
ATOM 11643 N N . ASN B 1 662 ? 24.132 -14.349 -4.265 1.00 48.79 685 ASN B N 1
ATOM 11644 C CA . ASN B 1 662 ? 24.312 -13.230 -5.179 1.00 40.16 685 ASN B CA 1
ATOM 11645 C C . ASN B 1 662 ? 25.760 -12.767 -5.143 1.00 42.71 685 ASN B C 1
ATOM 11646 O O . ASN B 1 662 ? 26.306 -12.520 -4.065 1.00 56.34 685 ASN B O 1
ATOM 11651 N N . GLY B 1 663 ? 26.376 -12.644 -6.319 1.00 47.47 686 GLY B N 1
ATOM 11652 C CA . GLY B 1 663 ? 27.700 -12.059 -6.418 1.00 48.96 686 GLY B CA 1
ATOM 11653 C C . GLY B 1 663 ? 28.823 -13.041 -6.146 1.00 52.37 686 GLY B C 1
ATOM 11654 O O . GLY B 1 663 ? 28.620 -14.224 -5.871 1.00 53.88 686 GLY B O 1
ATOM 11655 N N . ALA B 1 664 ? 30.050 -12.518 -6.216 1.00 51.58 687 ALA B N 1
ATOM 11656 C CA . ALA B 1 664 ? 31.259 -13.340 -6.118 1.00 50.54 687 ALA B CA 1
ATOM 11657 C C . ALA B 1 664 ? 31.590 -13.608 -4.649 1.00 60.20 687 ALA B C 1
ATOM 11658 O O . ALA B 1 664 ? 32.593 -13.148 -4.098 1.00 61.67 687 ALA B O 1
ATOM 11660 N N . ILE B 1 665 ? 30.718 -14.392 -4.017 1.00 56.00 688 ILE B N 1
ATOM 11661 C CA . ILE B 1 665 ? 30.828 -14.685 -2.594 1.00 56.41 688 ILE B CA 1
ATOM 11662 C C . ILE B 1 665 ? 31.681 -15.931 -2.399 1.00 60.82 688 ILE B C 1
ATOM 11663 O O . ILE B 1 665 ? 32.003 -16.629 -3.366 1.00 58.85 688 ILE B O 1
ATOM 11668 N N . LYS B 1 666 ? 32.047 -16.218 -1.149 1.00 57.35 689 LYS B N 1
ATOM 11669 C CA . LYS B 1 666 ? 32.796 -17.422 -0.811 1.00 56.23 689 LYS B CA 1
ATOM 11670 C C . LYS B 1 666 ? 31.812 -18.543 -0.496 1.00 59.31 689 LYS B C 1
ATOM 11671 O O . LYS B 1 666 ? 31.021 -18.433 0.449 1.00 55.57 689 LYS B O 1
ATOM 11677 N N . GLU B 1 667 ? 31.881 -19.624 -1.279 1.00 60.44 690 GLU B N 1
ATOM 11678 C CA . GLU B 1 667 ? 30.923 -20.725 -1.179 1.00 56.43 690 GLU B CA 1
ATOM 11679 C C . GLU B 1 667 ? 30.844 -21.305 0.232 1.00 49.51 690 GLU B C 1
ATOM 11680 O O . GLU B 1 667 ? 29.750 -21.533 0.764 1.00 46.13 690 GLU B O 1
ATOM 11686 N N . GLU B 1 668 ? 32.002 -21.566 0.845 1.00 55.72 691 GLU B N 1
ATOM 11687 C CA . GLU B 1 668 ? 32.046 -22.218 2.154 1.00 54.61 691 GLU B CA 1
ATOM 11688 C C . GLU B 1 668 ? 31.313 -21.396 3.213 1.00 49.56 691 GLU B C 1
ATOM 11689 O O . GLU B 1 668 ? 30.487 -21.923 3.977 1.00 48.25 691 GLU B O 1
ATOM 11695 N N . VAL B 1 669 ? 31.616 -20.097 3.270 1.00 48.83 692 VAL B N 1
ATOM 11696 C CA . VAL B 1 669 ? 31.037 -19.205 4.273 1.00 47.83 692 VAL B CA 1
ATOM 11697 C C . VAL B 1 669 ? 29.519 -19.155 4.137 1.00 50.61 692 VAL B C 1
ATOM 11698 O O . VAL B 1 669 ? 28.777 -19.326 5.117 1.00 46.92 692 VAL B O 1
ATOM 11702 N N . VAL B 1 670 ? 29.040 -18.893 2.916 1.00 51.65 693 VAL B N 1
ATOM 11703 C CA . VAL B 1 670 ? 27.606 -18.781 2.659 1.00 44.58 693 VAL B CA 1
ATOM 11704 C C . VAL B 1 670 ? 26.903 -20.086 2.998 1.00 45.23 693 VAL B C 1
ATOM 11705 O O . VAL B 1 670 ? 25.808 -20.086 3.582 1.00 43.34 693 VAL B O 1
ATOM 11709 N N . ARG B 1 671 ? 27.524 -21.219 2.639 1.00 48.02 694 ARG B N 1
ATOM 11710 C CA . ARG B 1 671 ? 26.936 -22.521 2.941 1.00 47.07 694 ARG B CA 1
ATOM 11711 C C . ARG B 1 671 ? 26.754 -22.714 4.442 1.00 48.16 694 ARG B C 1
ATOM 11712 O O . ARG B 1 671 ? 25.667 -23.081 4.899 1.00 44.04 694 ARG B O 1
ATOM 11720 N N . LYS B 1 672 ? 27.816 -22.495 5.228 1.00 51.59 695 LYS B N 1
ATOM 11721 C CA . LYS B 1 672 ? 27.686 -22.711 6.671 1.00 52.30 695 LYS B CA 1
ATOM 11722 C C . LYS B 1 672 ? 26.673 -21.747 7.286 1.00 52.50 695 LYS B C 1
ATOM 11723 O O . LYS B 1 672 ? 25.894 -22.136 8.172 1.00 48.56 695 LYS B O 1
ATOM 11725 N N . GLY B 1 673 ? 26.654 -20.493 6.819 1.00 51.88 696 GLY B N 1
ATOM 11726 C CA . GLY B 1 673 ? 25.666 -19.536 7.282 1.00 46.10 696 GLY B CA 1
ATOM 11727 C C . GLY B 1 673 ? 24.242 -20.020 7.092 1.00 49.64 696 GLY B C 1
ATOM 11728 O O . GLY B 1 673 ? 23.470 -20.131 8.059 1.00 51.38 696 GLY B O 1
ATOM 11729 N N . ASN B 1 674 ? 23.897 -20.342 5.840 1.00 48.21 697 ASN B N 1
ATOM 11730 C CA . ASN B 1 674 ? 22.553 -20.833 5.541 1.00 47.61 697 ASN B CA 1
ATOM 11731 C C . ASN B 1 674 ? 22.248 -22.138 6.267 1.00 48.71 697 ASN B C 1
ATOM 11732 O O . ASN B 1 674 ? 21.095 -22.384 6.646 1.00 47.57 697 ASN B O 1
ATOM 11737 N N . GLU B 1 675 ? 23.256 -22.988 6.463 1.00 47.33 698 GLU B N 1
ATOM 11738 C CA . GLU B 1 675 ? 23.040 -24.224 7.205 1.00 52.22 698 GLU B CA 1
ATOM 11739 C C . GLU B 1 675 ? 22.595 -23.926 8.629 1.00 52.02 698 GLU B C 1
ATOM 11740 O O . GLU B 1 675 ? 21.651 -24.541 9.142 1.00 56.06 698 GLU B O 1
ATOM 11746 N N . ALA B 1 676 ? 23.264 -22.972 9.283 1.00 47.44 699 ALA B N 1
ATOM 11747 C CA . ALA B 1 676 ? 22.873 -22.611 10.642 1.00 48.77 699 ALA B CA 1
ATOM 11748 C C . ALA B 1 676 ? 21.462 -22.036 10.673 1.00 50.90 699 ALA B C 1
ATOM 11749 O O . ALA B 1 676 ? 20.663 -22.375 11.562 1.00 49.58 699 ALA B O 1
ATOM 11751 N N . VAL B 1 677 ? 21.132 -21.169 9.707 1.00 43.47 700 VAL B N 1
ATOM 11752 C CA . VAL B 1 677 ? 19.776 -20.612 9.652 1.00 48.46 700 VAL B CA 1
ATOM 11753 C C . VAL B 1 677 ? 18.736 -21.721 9.511 1.00 52.49 700 VAL B C 1
ATOM 11754 O O . VAL B 1 677 ? 17.716 -21.727 10.213 1.00 51.19 700 VAL B O 1
ATOM 11758 N N . LEU B 1 678 ? 18.956 -22.655 8.581 1.00 47.42 701 LEU B N 1
ATOM 11759 C CA . LEU B 1 678 ? 17.964 -23.707 8.371 1.00 52.22 701 LEU B CA 1
ATOM 11760 C C . LEU B 1 678 ? 17.838 -24.599 9.597 1.00 50.53 701 LEU B C 1
ATOM 11761 O O . LEU B 1 678 ? 16.727 -25.015 9.948 1.00 45.57 701 LEU B O 1
ATOM 11766 N N . ARG B 1 679 ? 18.960 -24.922 10.251 1.00 51.27 702 ARG B N 1
ATOM 11767 C CA . ARG B 1 679 ? 18.870 -25.695 11.483 1.00 50.32 702 ARG B CA 1
ATOM 11768 C C . ARG B 1 679 ? 17.997 -24.980 12.499 1.00 54.58 702 ARG B C 1
ATOM 11769 O O . ARG B 1 679 ? 17.137 -25.602 13.133 1.00 58.26 702 ARG B O 1
ATOM 11777 N N . ALA B 1 680 ? 18.185 -23.665 12.648 1.00 49.30 703 ALA B N 1
ATOM 11778 C CA . ALA B 1 680 ? 17.363 -22.915 13.594 1.00 50.54 703 ALA B CA 1
ATOM 11779 C C . ALA B 1 680 ? 15.887 -22.955 13.203 1.00 50.32 703 ALA B C 1
ATOM 11780 O O . ALA B 1 680 ? 15.011 -23.112 14.063 1.00 52.91 703 ALA B O 1
ATOM 11782 N N . ARG B 1 681 ? 15.596 -22.806 11.910 1.00 53.69 704 ARG B N 1
ATOM 11783 C CA . ARG B 1 681 ? 14.208 -22.811 11.454 1.00 54.83 704 ARG B CA 1
ATOM 11784 C C . ARG B 1 681 ? 13.544 -24.152 11.742 1.00 54.55 704 ARG B C 1
ATOM 11785 O O . ARG B 1 681 ? 12.415 -24.211 12.249 1.00 51.06 704 ARG B O 1
ATOM 11793 N N . TYR B 1 682 ? 14.244 -25.245 11.427 1.00 56.04 705 TYR B N 1
ATOM 11794 C CA . TYR B 1 682 ? 13.720 -26.574 11.723 1.00 59.32 705 TYR B CA 1
ATOM 11795 C C . TYR B 1 682 ? 13.584 -26.806 13.219 1.00 57.37 705 TYR B C 1
ATOM 11796 O O . TYR B 1 682 ? 12.685 -27.533 13.647 1.00 54.53 705 TYR B O 1
ATOM 11805 N N . GLU B 1 683 ? 14.456 -26.201 14.029 1.00 55.10 706 GLU B N 1
ATOM 11806 C CA . GLU B 1 683 ? 14.316 -26.345 15.474 1.00 55.98 706 GLU B CA 1
ATOM 11807 C C . GLU B 1 683 ? 13.068 -25.629 15.971 1.00 57.51 706 GLU B C 1
ATOM 11808 O O . GLU B 1 683 ? 12.352 -26.148 16.836 1.00 62.39 706 GLU B O 1
ATOM 11814 N N . ASP B 1 684 ? 12.784 -24.445 15.426 1.00 52.57 707 ASP B N 1
ATOM 11815 C CA . ASP B 1 684 ? 11.526 -23.766 15.735 1.00 56.52 707 ASP B CA 1
ATOM 11816 C C . ASP B 1 684 ? 10.331 -24.632 15.341 1.00 60.26 707 ASP B C 1
ATOM 11817 O O . ASP B 1 684 ? 9.361 -24.777 16.105 1.00 59.08 707 ASP B O 1
ATOM 11822 N N . ALA B 1 685 ? 10.386 -25.207 14.135 1.00 59.65 708 ALA B N 1
ATOM 11823 C CA . ALA B 1 685 ? 9.316 -26.081 13.663 1.00 56.96 708 ALA B CA 1
ATOM 11824 C C . ALA B 1 685 ? 9.115 -27.266 14.602 1.00 56.23 708 ALA B C 1
ATOM 11825 O O . ALA B 1 685 ? 7.984 -27.601 14.965 1.00 57.98 708 ALA B O 1
ATOM 11827 N N . LYS B 1 686 ? 10.213 -27.906 15.006 1.00 57.74 709 LYS B N 1
ATOM 11828 C CA . LYS B 1 686 ? 10.154 -29.062 15.897 1.00 57.08 709 LYS B CA 1
ATOM 11829 C C . LYS B 1 686 ? 9.571 -28.677 17.255 1.00 55.08 709 LYS B C 1
ATOM 11830 O O . LYS B 1 686 ? 8.715 -29.386 17.802 1.00 58.61 709 LYS B O 1
ATOM 11836 N N . PHE B 1 687 ? 10.008 -27.536 17.792 1.00 54.53 710 PHE B N 1
ATOM 11837 C CA . PHE B 1 687 ? 9.498 -27.025 19.061 1.00 62.25 710 PHE B CA 1
ATOM 11838 C C . PHE B 1 687 ? 7.978 -26.873 19.020 1.00 63.37 710 PHE B C 1
ATOM 11839 O O . PHE B 1 687 ? 7.253 -27.423 19.864 1.00 64.06 710 PHE B O 1
ATOM 11847 N N . PHE B 1 688 ? 7.471 -26.160 18.013 1.00 64.40 711 PHE B N 1
ATOM 11848 C CA . PHE B 1 688 ? 6.035 -25.893 17.987 1.00 60.13 711 PHE B CA 1
ATOM 11849 C C . PHE B 1 688 ? 5.229 -27.131 17.589 1.00 60.33 711 PHE B C 1
ATOM 11850 O O . PHE B 1 688 ? 4.084 -27.297 18.041 1.00 61.88 711 PHE B O 1
ATOM 11858 N N . TYR B 1 689 ? 5.821 -28.040 16.803 1.00 61.02 712 TYR B N 1
ATOM 11859 C CA . TYR B 1 689 ? 5.174 -29.321 16.527 1.00 64.15 712 TYR B CA 1
ATOM 11860 C C . TYR B 1 689 ? 4.939 -30.091 17.818 1.00 64.90 712 TYR B C 1
ATOM 11861 O O . TYR B 1 689 ? 3.814 -30.533 18.100 1.00 63.61 712 TYR B O 1
ATOM 11870 N N . LYS B 1 690 ? 6.001 -30.267 18.613 1.00 71.85 713 LYS B N 1
ATOM 11871 C CA . LYS B 1 690 ? 5.851 -30.971 19.881 1.00 69.61 713 LYS B CA 1
ATOM 11872 C C . LYS B 1 690 ? 4.815 -30.290 20.754 1.00 66.92 713 LYS B C 1
ATOM 11873 O O . LYS B 1 690 ? 4.048 -30.958 21.455 1.00 69.15 713 LYS B O 1
ATOM 11879 N N . MET B 1 691 ? 4.783 -28.959 20.729 1.00 59.23 714 MET B N 1
ATOM 11880 C CA . MET B 1 691 ? 3.739 -28.256 21.464 1.00 64.41 714 MET B CA 1
ATOM 11881 C C . MET B 1 691 ? 2.348 -28.685 21.000 1.00 65.87 714 MET B C 1
ATOM 11882 O O . MET B 1 691 ? 1.428 -28.816 21.817 1.00 64.98 714 MET B O 1
ATOM 11887 N N . ASP B 1 692 ? 2.180 -28.934 19.694 1.00 72.66 715 ASP B N 1
ATOM 11888 C CA . ASP B 1 692 ? 0.863 -29.306 19.165 1.00 69.28 715 ASP B CA 1
ATOM 11889 C C . ASP B 1 692 ? 0.488 -30.775 19.382 1.00 73.34 715 ASP B C 1
ATOM 11890 O O . ASP B 1 692 ? -0.708 -31.093 19.376 1.00 72.80 715 ASP B O 1
ATOM 11895 N N . THR B 1 693 ? 1.463 -31.676 19.554 1.00 76.73 716 THR B N 1
ATOM 11896 C CA . THR B 1 693 ? 1.143 -33.106 19.634 1.00 76.86 716 THR B CA 1
ATOM 11897 C C . THR B 1 693 ? 0.178 -33.441 20.768 1.00 78.13 716 THR B C 1
ATOM 11898 O O . THR B 1 693 ? -0.535 -34.451 20.699 1.00 76.40 716 THR B O 1
ATOM 11902 N N . GLN B 1 694 ? 0.150 -32.624 21.822 1.00 79.99 717 GLN B N 1
ATOM 11903 C CA . GLN B 1 694 ? -0.627 -32.972 23.009 1.00 83.32 717 GLN B CA 1
ATOM 11904 C C . GLN B 1 694 ? -2.128 -32.945 22.735 1.00 83.23 717 GLN B C 1
ATOM 11905 O O . GLN B 1 694 ? -2.875 -33.781 23.255 1.00 80.30 717 GLN B O 1
ATOM 11911 N N . LYS B 1 695 ? -2.585 -31.999 21.924 1.00 85.30 718 LYS B N 1
ATOM 11912 C CA . LYS B 1 695 ? -3.996 -31.888 21.627 1.00 81.04 718 LYS B CA 1
ATOM 11913 C C . LYS B 1 695 ? -4.325 -32.642 20.351 1.00 81.20 718 LYS B C 1
ATOM 11914 O O . LYS B 1 695 ? -3.467 -33.203 19.659 1.00 84.40 718 LYS B O 1
ATOM 11920 N N . LYS B 1 696 ? -5.601 -32.622 20.032 1.00 83.67 719 LYS B N 1
ATOM 11921 C CA . LYS B 1 696 ? -6.148 -33.273 18.860 1.00 85.44 719 LYS B CA 1
ATOM 11922 C C . LYS B 1 696 ? -6.851 -32.168 18.076 1.00 83.53 719 LYS B C 1
ATOM 11923 O O . LYS B 1 696 ? -7.343 -31.220 18.683 1.00 81.42 719 LYS B O 1
ATOM 11929 N N . LEU B 1 697 ? -6.876 -32.256 16.736 1.00 81.63 720 LEU B N 1
ATOM 11930 C CA . LEU B 1 697 ? -7.326 -31.132 15.895 1.00 79.63 720 LEU B CA 1
ATOM 11931 C C . LEU B 1 697 ? -8.639 -30.513 16.397 1.00 78.39 720 LEU B C 1
ATOM 11932 O O . LEU B 1 697 ? -8.793 -29.277 16.464 1.00 77.81 720 LEU B O 1
ATOM 11937 N N . SER B 1 698 ? -9.586 -31.370 16.782 1.00 80.67 721 SER B N 1
ATOM 11938 C CA . SER B 1 698 ? -10.873 -30.906 17.279 1.00 80.96 721 SER B CA 1
ATOM 11939 C C . SER B 1 698 ? -10.720 -30.031 18.516 1.00 82.28 721 SER B C 1
ATOM 11940 O O . SER B 1 698 ? -11.552 -29.148 18.752 1.00 86.11 721 SER B O 1
ATOM 11943 N N . GLU B 1 699 ? -9.670 -30.252 19.314 1.00 78.24 722 GLU B N 1
ATOM 11944 C CA . GLU B 1 699 ? -9.448 -29.406 20.485 1.00 82.59 722 GLU B CA 1
ATOM 11945 C C . GLU B 1 699 ? -9.014 -28.002 20.083 1.00 84.48 722 GLU B C 1
ATOM 11946 O O . GLU B 1 699 ? -9.341 -27.029 20.774 1.00 80.92 722 GLU B O 1
ATOM 11952 N N . PHE B 1 700 ? -8.276 -27.882 18.974 1.00 85.23 723 PHE B N 1
ATOM 11953 C CA . PHE B 1 700 ? -7.860 -26.571 18.487 1.00 75.84 723 PHE B CA 1
ATOM 11954 C C . PHE B 1 700 ? -9.027 -25.802 17.888 1.00 75.72 723 PHE B C 1
ATOM 11955 O O . PHE B 1 700 ? -9.091 -24.573 18.017 1.00 76.47 723 PHE B O 1
ATOM 11963 N N . ARG B 1 701 ? -9.948 -26.501 17.211 1.00 73.31 724 ARG B N 1
ATOM 11964 C CA . ARG B 1 701 ? -10.946 -25.792 16.405 1.00 77.30 724 ARG B CA 1
ATOM 11965 C C . ARG B 1 701 ? -11.697 -24.708 17.181 1.00 77.19 724 ARG B C 1
ATOM 11966 O O . ARG B 1 701 ? -12.042 -23.667 16.609 1.00 76.98 724 ARG B O 1
ATOM 11974 N N . ASP B 1 702 ? -11.952 -24.912 18.477 1.00 75.28 725 ASP B N 1
ATOM 11975 C CA . ASP B 1 702 ? -12.699 -23.903 19.224 1.00 74.42 725 ASP B CA 1
ATOM 11976 C C . ASP B 1 702 ? -11.906 -22.617 19.423 1.00 75.01 725 ASP B C 1
ATOM 11977 O O . ASP B 1 702 ? -12.503 -21.572 19.708 1.00 71.29 725 ASP B O 1
ATOM 11982 N N . GLN B 1 703 ? -10.584 -22.663 19.276 1.00 69.52 726 GLN B N 1
ATOM 11983 C CA . GLN B 1 703 ? -9.778 -21.458 19.415 1.00 69.91 726 GLN B CA 1
ATOM 11984 C C . GLN B 1 703 ? -9.802 -20.586 18.168 1.00 72.79 726 GLN B C 1
ATOM 11985 O O . GLN B 1 703 ? -9.203 -19.503 18.173 1.00 67.46 726 GLN B O 1
ATOM 11991 N N . LEU B 1 704 ? -10.481 -21.023 17.105 1.00 70.26 727 LEU B N 1
ATOM 11992 C CA . LEU B 1 704 ? -10.722 -20.136 15.975 1.00 66.56 727 LEU B CA 1
ATOM 11993 C C . LEU B 1 704 ? -11.451 -18.867 16.401 1.00 68.33 727 LEU B C 1
ATOM 11994 O O . LEU B 1 704 ? -11.372 -17.852 15.699 1.00 61.16 727 LEU B O 1
ATOM 11999 N N . SER B 1 705 ? -12.145 -18.901 17.543 1.00 68.01 728 SER B N 1
ATOM 12000 C CA . SER B 1 705 ? -12.770 -17.711 18.105 1.00 62.80 728 SER B CA 1
ATOM 12001 C C . SER B 1 705 ? -11.758 -16.662 18.543 1.00 59.40 728 SER B C 1
ATOM 12002 O O . SER B 1 705 ? -12.161 -15.549 18.897 1.00 56.80 728 SER B O 1
ATOM 12005 N N . SER B 1 706 ? -10.467 -16.984 18.538 1.00 63.46 729 SER B N 1
ATOM 12006 C CA . SER B 1 706 ? -9.430 -16.025 18.894 1.00 65.73 729 SER B CA 1
ATOM 12007 C C . SER B 1 706 ? -8.927 -15.221 17.700 1.00 58.17 729 SER B C 1
ATOM 12008 O O . SER B 1 706 ? -8.067 -14.352 17.872 1.00 58.66 729 SER B O 1
ATOM 12011 N N . ILE B 1 707 ? -9.434 -15.482 16.501 1.00 64.39 730 ILE B N 1
ATOM 12012 C CA . ILE B 1 707 ? -8.950 -14.835 15.288 1.00 62.77 730 ILE B CA 1
ATOM 12013 C C . ILE B 1 707 ? -10.115 -14.116 14.631 1.00 56.80 730 ILE B C 1
ATOM 12014 O O . ILE B 1 707 ? -11.117 -14.746 14.272 1.00 59.42 730 ILE B O 1
ATOM 12019 N N . LEU B 1 708 ? -9.979 -12.804 14.466 1.00 60.29 731 LEU B N 1
ATOM 12020 C CA . LEU B 1 708 ? -10.987 -12.009 13.782 1.00 65.05 731 LEU B CA 1
ATOM 12021 C C . LEU B 1 708 ? -10.860 -12.185 12.274 1.00 59.93 731 LEU B C 1
ATOM 12022 O O . LEU B 1 708 ? -9.764 -12.074 11.715 1.00 56.75 731 LEU B O 1
ATOM 12027 N N . PHE B 1 709 ? -11.981 -12.475 11.618 1.00 55.84 732 PHE B N 1
ATOM 12028 C CA . PHE B 1 709 ? -12.025 -12.310 10.171 1.00 59.93 732 PHE B CA 1
ATOM 12029 C C . PHE B 1 709 ? -12.306 -10.852 9.822 1.00 60.93 732 PHE B C 1
ATOM 12030 O O . PHE B 1 709 ? -11.543 -10.219 9.082 1.00 54.60 732 PHE B O 1
ATOM 12038 N N . HIS B 1 710 ? -13.377 -10.300 10.387 1.00 62.76 733 HIS B N 1
ATOM 12039 C CA . HIS B 1 710 ? -13.727 -8.896 10.242 1.00 59.23 733 HIS B CA 1
ATOM 12040 C C . HIS B 1 710 ? -14.682 -8.543 11.371 1.00 60.27 733 HIS B C 1
ATOM 12041 O O . HIS B 1 710 ? -15.401 -9.409 11.881 1.00 58.59 733 HIS B O 1
ATOM 12048 N N . GLU B 1 711 ? -14.677 -7.263 11.758 1.00 64.06 734 GLU B N 1
ATOM 12049 C CA . GLU B 1 711 ? -15.470 -6.826 12.904 1.00 63.00 734 GLU B CA 1
ATOM 12050 C C . GLU B 1 711 ? -16.956 -7.104 12.690 1.00 68.55 734 GLU B C 1
ATOM 12051 O O . GLU B 1 711 ? -17.632 -7.646 13.572 1.00 67.90 734 GLU B O 1
ATOM 12057 N N . ARG B 1 712 ? -17.489 -6.738 11.526 1.00 66.52 735 ARG B N 1
ATOM 12058 C CA . ARG B 1 712 ? -18.902 -6.961 11.252 1.00 69.71 735 ARG B CA 1
ATOM 12059 C C . ARG B 1 712 ? -19.178 -8.321 10.621 1.00 63.99 735 ARG B C 1
ATOM 12060 O O . ARG B 1 712 ? -20.314 -8.575 10.206 1.00 67.02 735 ARG B O 1
ATOM 12068 N N . LEU B 1 713 ? -18.180 -9.202 10.557 1.00 62.29 736 LEU B N 1
ATOM 12069 C CA . LEU B 1 713 ? -18.354 -10.555 10.044 1.00 59.73 736 LEU B CA 1
ATOM 12070 C C . LEU B 1 713 ? -18.095 -11.637 11.083 1.00 65.84 736 LEU B C 1
ATOM 12071 O O . LEU B 1 713 ? -18.698 -12.711 10.998 1.00 62.74 736 LEU B O 1
ATOM 12076 N N . GLY B 1 714 ? -17.227 -11.390 12.056 1.00 64.04 737 GLY B N 1
ATOM 12077 C CA . GLY B 1 714 ? -17.004 -12.317 13.145 1.00 62.74 737 GLY B CA 1
ATOM 12078 C C . GLY B 1 714 ? -15.633 -12.963 13.104 1.00 63.39 737 GLY B C 1
ATOM 12079 O O . GLY B 1 714 ? -14.711 -12.507 12.419 1.00 62.07 737 GLY B O 1
ATOM 12080 N N . THR B 1 715 ? -15.502 -14.050 13.865 1.00 57.58 738 THR B N 1
ATOM 12081 C CA . THR B 1 715 ? -14.237 -14.759 13.977 1.00 58.23 738 THR B CA 1
ATOM 12082 C C . THR B 1 715 ? -14.110 -15.780 12.857 1.00 54.84 738 THR B C 1
ATOM 12083 O O . THR B 1 715 ? -15.044 -16.020 12.093 1.00 59.80 738 THR B O 1
ATOM 12087 N N . MET B 1 716 ? -12.930 -16.397 12.771 1.00 54.76 739 MET B N 1
ATOM 12088 C CA . MET B 1 716 ? -12.766 -17.547 11.886 1.00 58.66 739 MET B CA 1
ATOM 12089 C C . MET B 1 716 ? -13.720 -18.675 12.256 1.00 54.60 739 MET B C 1
ATOM 12090 O O . MET B 1 716 ? -14.111 -19.468 11.393 1.00 59.43 739 MET B O 1
ATOM 12095 N N . LEU B 1 717 ? -14.135 -18.744 13.520 1.00 54.68 740 LEU B N 1
ATOM 12096 C CA . LEU B 1 717 ? -15.102 -19.758 13.924 1.00 60.91 740 LEU B CA 1
ATOM 12097 C C . LEU B 1 717 ? -16.491 -19.441 13.379 1.00 58.35 740 LEU B C 1
ATOM 12098 O O . LEU B 1 717 ? -17.196 -20.335 12.891 1.00 62.52 740 LEU B O 1
ATOM 12103 N N . ASP B 1 718 ? -16.908 -18.172 13.463 1.00 56.85 741 ASP B N 1
ATOM 12104 C CA . ASP B 1 718 ? -18.138 -17.752 12.795 1.00 61.11 741 ASP B CA 1
ATOM 12105 C C . ASP B 1 718 ? -18.091 -18.093 11.307 1.00 61.85 741 ASP B C 1
ATOM 12106 O O . ASP B 1 718 ? -19.069 -18.601 10.731 1.00 59.37 741 ASP B O 1
ATOM 12111 N N . LYS B 1 719 ? -16.941 -17.839 10.679 1.00 54.98 742 LYS B N 1
ATOM 12112 C CA . LYS B 1 719 ? -16.768 -18.127 9.263 1.00 58.15 742 LYS B CA 1
ATOM 12113 C C . LYS B 1 719 ? -16.947 -19.616 8.984 1.00 60.78 742 LYS B C 1
A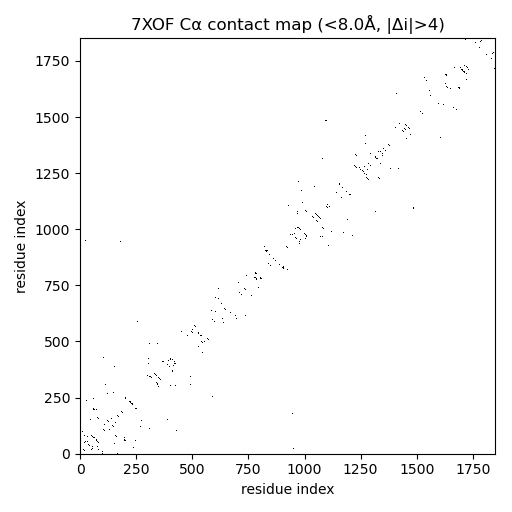TOM 12114 O O . LYS B 1 719 ? -17.624 -20.007 8.023 1.00 59.67 742 LYS B O 1
ATOM 12120 N N . MET B 1 720 ? -16.358 -20.465 9.828 1.00 61.95 743 MET B N 1
ATOM 12121 C CA . MET B 1 720 ? -16.472 -21.905 9.617 1.00 63.32 743 MET B CA 1
ATOM 12122 C C . MET B 1 720 ? -17.885 -22.410 9.810 1.00 60.15 743 MET B C 1
ATOM 12123 O O . MET B 1 720 ? -18.319 -23.326 9.104 1.00 57.10 743 MET B O 1
ATOM 12128 N N . LYS B 1 721 ? -18.595 -21.875 10.796 1.00 58.26 744 LYS B N 1
ATOM 12129 C CA . LYS B 1 721 ? -19.975 -22.298 10.980 1.00 60.86 744 LYS B CA 1
ATOM 12130 C C . LYS B 1 721 ? -20.808 -21.934 9.755 1.00 64.40 744 LYS B C 1
ATOM 12131 O O . LYS B 1 721 ? -21.627 -22.736 9.279 1.00 69.94 744 LYS B O 1
ATOM 12137 N N . ARG B 1 722 ? -20.559 -20.747 9.191 1.00 63.62 745 ARG B N 1
ATOM 12138 C CA . ARG B 1 722 ? -21.176 -20.370 7.919 1.00 58.98 745 ARG B CA 1
ATOM 12139 C C . ARG B 1 722 ? -20.870 -21.406 6.835 1.00 57.16 745 ARG B C 1
ATOM 12140 O O . ARG B 1 722 ? -21.777 -21.883 6.134 1.00 59.02 745 ARG B O 1
ATOM 12148 N N . VAL B 1 723 ? -19.589 -21.765 6.694 1.00 58.84 746 VAL B N 1
ATOM 12149 C CA . VAL B 1 723 ? -19.159 -22.696 5.650 1.00 59.69 746 VAL B CA 1
ATOM 12150 C C . VAL B 1 723 ? -19.856 -24.047 5.805 1.00 64.99 746 VAL B C 1
ATOM 12151 O O . VAL B 1 723 ? -20.333 -24.634 4.822 1.00 63.83 746 VAL B O 1
ATOM 12155 N N . GLU B 1 724 ? -19.872 -24.583 7.031 1.00 63.88 747 GLU B N 1
ATOM 12156 C CA . GLU B 1 724 ? -20.606 -25.813 7.315 1.00 61.37 747 GLU B CA 1
ATOM 12157 C C . GLU B 1 724 ? -22.046 -25.697 6.847 1.00 65.46 747 GLU B C 1
ATOM 12158 O O . GLU B 1 724 ? -22.574 -26.598 6.187 1.00 65.78 747 GLU B O 1
ATOM 12164 N N . ASN B 1 725 ? -22.701 -24.584 7.183 1.00 61.81 748 ASN B N 1
ATOM 12165 C CA . ASN B 1 725 ? -24.116 -24.485 6.861 1.00 66.69 748 ASN B CA 1
ATOM 12166 C C . ASN B 1 725 ? -24.382 -24.299 5.371 1.00 64.57 748 ASN B C 1
ATOM 12167 O O . ASN B 1 725 ? -25.534 -24.450 4.950 1.00 68.11 748 ASN B O 1
ATOM 12172 N N . THR B 1 726 ? -23.370 -23.991 4.554 1.00 61.00 749 THR B N 1
ATOM 12173 C CA . THR B 1 726 ? -23.632 -23.903 3.108 1.00 66.45 749 THR B CA 1
ATOM 12174 C C . THR B 1 726 ? -22.994 -24.999 2.250 1.00 64.15 749 THR B C 1
ATOM 12175 O O . THR B 1 726 ? -23.321 -25.097 1.048 1.00 62.82 749 THR B O 1
ATOM 12179 N N . VAL B 1 727 ? -22.120 -25.829 2.822 1.00 65.08 750 VAL B N 1
ATOM 12180 C CA . VAL B 1 727 ? -21.254 -26.683 2.013 1.00 64.11 750 VAL B CA 1
ATOM 12181 C C . VAL B 1 727 ? -22.043 -27.720 1.203 1.00 66.60 750 VAL B C 1
ATOM 12182 O O . VAL B 1 727 ? -21.662 -28.048 0.070 1.00 59.78 750 VAL B O 1
ATOM 12186 N N . ALA B 1 728 ? -23.159 -28.231 1.738 1.00 69.96 751 ALA B N 1
ATOM 12187 C CA . ALA B 1 728 ? -23.897 -29.285 1.041 1.00 68.25 751 ALA B CA 1
ATOM 12188 C C . ALA B 1 728 ? -24.616 -28.746 -0.187 1.00 68.33 751 ALA B C 1
ATOM 12189 O O . ALA B 1 728 ? -24.662 -29.406 -1.236 1.00 70.69 751 ALA B O 1
ATOM 12191 N N . GLU B 1 729 ? -25.197 -27.555 -0.077 1.00 72.52 752 GLU B N 1
ATOM 12192 C CA . GLU B 1 729 ? -25.871 -26.973 -1.230 1.00 71.21 752 GLU B CA 1
ATOM 12193 C C . GLU B 1 729 ? -24.868 -26.562 -2.297 1.00 64.25 752 GLU B C 1
ATOM 12194 O O . GLU B 1 729 ? -25.132 -26.722 -3.498 1.00 64.42 752 GLU B O 1
ATOM 12200 N N . VAL B 1 730 ? -23.705 -26.044 -1.886 1.00 65.81 753 VAL B N 1
ATOM 12201 C CA . VAL B 1 730 ? -22.656 -25.798 -2.875 1.00 61.24 753 VAL B CA 1
ATOM 12202 C C . VAL B 1 730 ? -22.274 -27.101 -3.571 1.00 60.36 753 VAL B C 1
ATOM 12203 O O . VAL B 1 730 ? -22.048 -27.129 -4.789 1.00 59.08 753 VAL B O 1
ATOM 12207 N N . ALA B 1 731 ? -22.222 -28.203 -2.816 1.00 66.13 754 ALA B N 1
ATOM 12208 C CA . ALA B 1 731 ? -21.923 -29.504 -3.410 1.00 65.18 754 ALA B CA 1
ATOM 12209 C C . ALA B 1 731 ? -22.961 -29.890 -4.459 1.00 65.29 754 ALA B C 1
ATOM 12210 O O . ALA B 1 731 ? -22.613 -30.299 -5.574 1.00 64.49 754 ALA B O 1
ATOM 12212 N N . LEU B 1 732 ? -24.247 -29.767 -4.118 1.00 64.65 755 LEU B N 1
ATOM 12213 C CA . LEU B 1 732 ? -25.292 -30.149 -5.067 1.00 63.32 755 LEU B CA 1
ATOM 12214 C C . LEU B 1 732 ? -25.259 -29.279 -6.317 1.00 61.50 755 LEU B C 1
ATOM 12215 O O . LEU B 1 732 ? -25.436 -29.784 -7.432 1.00 67.73 755 LEU B O 1
ATOM 12220 N N . LEU B 1 733 ? -25.033 -27.971 -6.161 1.00 59.81 756 LEU B N 1
ATOM 12221 C CA . LEU B 1 733 ? -24.906 -27.118 -7.340 1.00 59.17 756 LEU B CA 1
ATOM 12222 C C . LEU B 1 733 ? -23.665 -27.445 -8.159 1.00 60.17 756 LEU B C 1
ATOM 12223 O O . LEU B 1 733 ? -23.635 -27.164 -9.362 1.00 56.20 756 LEU B O 1
ATOM 12228 N N . LEU B 1 734 ? -22.640 -28.023 -7.538 1.00 63.95 757 LEU B N 1
ATOM 12229 C CA . LEU B 1 734 ? -21.499 -28.526 -8.287 1.00 60.19 757 LEU B CA 1
ATOM 12230 C C . LEU B 1 734 ? -21.774 -29.879 -8.924 1.00 60.62 757 LEU B C 1
ATOM 12231 O O . LEU B 1 734 ? -20.935 -30.373 -9.685 1.00 64.11 757 LEU B O 1
ATOM 12236 N N . GLY B 1 735 ? -22.917 -30.492 -8.629 1.00 58.73 758 GLY B N 1
ATOM 12237 C CA . GLY B 1 735 ? -23.262 -31.751 -9.254 1.00 63.33 758 GLY B CA 1
ATOM 12238 C C . GLY B 1 735 ? -22.446 -32.937 -8.788 1.00 65.92 758 GLY B C 1
ATOM 12239 O O . GLY B 1 735 ? -22.250 -33.882 -9.554 1.00 72.90 758 GLY B O 1
ATOM 12240 N N . ILE B 1 736 ? -21.961 -32.919 -7.555 1.00 72.48 759 ILE B N 1
ATOM 12241 C CA . ILE B 1 736 ? -21.318 -34.087 -6.967 1.00 77.28 759 ILE B CA 1
ATOM 12242 C C . ILE B 1 736 ? -22.392 -34.914 -6.272 1.00 80.68 759 ILE B C 1
ATOM 12243 O O . ILE B 1 736 ? -23.366 -34.358 -5.745 1.00 76.00 759 ILE B O 1
ATOM 12248 N N . ASN B 1 737 ? -22.224 -36.242 -6.277 1.00 86.55 760 ASN B N 1
ATOM 12249 C CA . ASN B 1 737 ? -23.292 -37.156 -5.867 1.00 91.86 760 ASN B CA 1
ATOM 12250 C C . ASN B 1 737 ? -23.695 -36.939 -4.414 1.00 82.55 760 ASN B C 1
ATOM 12251 O O . ASN B 1 737 ? -22.895 -36.528 -3.573 1.00 78.52 760 ASN B O 1
ATOM 12256 N N . GLU B 1 738 ? -24.951 -37.239 -4.102 1.00 81.74 761 GLU B N 1
ATOM 12257 C CA . GLU B 1 738 ? -25.479 -36.894 -2.785 1.00 84.42 761 GLU B CA 1
ATOM 12258 C C . GLU B 1 738 ? -24.825 -37.698 -1.659 1.00 82.93 761 GLU B C 1
ATOM 12259 O O . GLU B 1 738 ? -25.258 -37.639 -0.507 1.00 80.68 761 GLU B O 1
ATOM 12265 N N . LYS B 1 739 ? -23.832 -38.503 -1.998 1.00 84.37 762 LYS B N 1
ATOM 12266 C CA . LYS B 1 739 ? -23.291 -39.503 -1.088 1.00 88.73 762 LYS B CA 1
ATOM 12267 C C . LYS B 1 739 ? -21.981 -39.057 -0.469 1.00 80.78 762 LYS B C 1
ATOM 12268 O O . LYS B 1 739 ? -21.621 -39.517 0.620 1.00 79.51 762 LYS B O 1
ATOM 12274 N N . MET B 1 740 ? -21.291 -38.138 -1.132 1.00 81.39 763 MET B N 1
ATOM 12275 C CA . MET B 1 740 ? -20.138 -37.512 -0.532 1.00 75.40 763 MET B CA 1
ATOM 12276 C C . MET B 1 740 ? -20.514 -36.393 0.444 1.00 71.92 763 MET B C 1
ATOM 12277 O O . MET B 1 740 ? -19.650 -36.004 1.232 1.00 71.86 763 MET B O 1
ATOM 12282 N N . ILE B 1 741 ? -21.757 -35.862 0.452 1.00 75.38 764 ILE B N 1
ATOM 12283 C CA . ILE B 1 741 ? -22.110 -34.821 1.430 1.00 69.71 764 ILE B CA 1
ATOM 12284 C C . ILE B 1 741 ? -21.729 -35.142 2.872 1.00 70.43 764 ILE B C 1
ATOM 12285 O O . ILE B 1 741 ? -21.123 -34.280 3.525 1.00 71.53 764 ILE B O 1
ATOM 12290 N N . PRO B 1 742 ? -22.072 -36.304 3.439 1.00 76.72 765 PRO B N 1
ATOM 12291 C CA . PRO B 1 742 ? -21.718 -36.518 4.852 1.00 75.10 765 PRO B CA 1
ATOM 12292 C C . PRO B 1 742 ? -20.263 -36.182 5.151 1.00 68.44 765 PRO B C 1
ATOM 12293 O O . PRO B 1 742 ? -19.952 -35.338 6.005 1.00 65.35 765 PRO B O 1
ATOM 12297 N N . ALA B 1 743 ? -19.364 -36.808 4.392 1.00 64.23 766 ALA B N 1
ATOM 12298 C CA . ALA B 1 743 ? -17.938 -36.559 4.566 1.00 67.89 766 ALA B CA 1
ATOM 12299 C C . ALA B 1 743 ? -17.614 -35.079 4.403 1.00 69.52 766 ALA B C 1
ATOM 12300 O O . ALA B 1 743 ? -16.889 -34.503 5.225 1.00 64.90 766 ALA B O 1
ATOM 12302 N N . ILE B 1 744 ? -18.143 -34.445 3.344 1.00 66.51 767 ILE B N 1
ATOM 12303 C CA . ILE B 1 744 ? -17.959 -33.004 3.164 1.00 63.73 767 ILE B CA 1
ATOM 12304 C C . ILE B 1 744 ? -18.321 -32.270 4.448 1.00 65.30 767 ILE B C 1
ATOM 12305 O O . ILE B 1 744 ? -17.505 -31.526 5.012 1.00 63.81 767 ILE B O 1
ATOM 12310 N N . LYS B 1 745 ? -19.535 -32.514 4.957 1.00 63.68 768 LYS B N 1
ATOM 12311 C CA . LYS B 1 745 ? -19.943 -31.874 6.205 1.00 63.67 768 LYS B CA 1
ATOM 12312 C C . LYS B 1 745 ? -18.958 -32.209 7.311 1.00 63.58 768 LYS B C 1
ATOM 12313 O O . LYS B 1 745 ? -18.527 -31.322 8.061 1.00 66.61 768 LYS B O 1
ATOM 12319 N N . ASP B 1 746 ? -18.545 -33.477 7.383 1.00 67.95 769 ASP B N 1
ATOM 12320 C CA . ASP B 1 746 ? -17.520 -33.871 8.338 1.00 65.69 769 ASP B CA 1
ATOM 12321 C C . ASP B 1 746 ? -16.272 -33.018 8.169 1.00 68.32 769 ASP B C 1
ATOM 12322 O O . ASP B 1 746 ? -15.800 -32.392 9.125 1.00 71.91 769 ASP B O 1
ATOM 12327 N N . ALA B 1 747 ? -15.740 -32.955 6.943 1.00 61.45 770 ALA B N 1
ATOM 12328 C CA . ALA B 1 747 ? -14.562 -32.129 6.713 1.00 61.27 770 ALA B CA 1
ATOM 12329 C C . ALA B 1 747 ? -14.842 -30.680 7.075 1.00 68.14 770 ALA B C 1
ATOM 12330 O O . ALA B 1 747 ? -13.984 -30.006 7.662 1.00 66.19 770 ALA B O 1
ATOM 12332 N N . ALA B 1 748 ? -16.060 -30.209 6.794 1.00 69.71 771 ALA B N 1
ATOM 12333 C CA . ALA B 1 748 ? -16.406 -28.829 7.100 1.00 68.18 771 ALA B CA 1
ATOM 12334 C C . ALA B 1 748 ? -16.314 -28.547 8.592 1.00 66.50 771 ALA B C 1
ATOM 12335 O O . ALA B 1 748 ? -16.083 -27.402 8.992 1.00 65.63 771 ALA B O 1
ATOM 12337 N N . ALA B 1 749 ? -16.479 -29.572 9.428 1.00 68.39 772 ALA B N 1
ATOM 12338 C CA . ALA B 1 749 ? -16.417 -29.362 10.868 1.00 69.03 772 ALA B CA 1
ATOM 12339 C C . ALA B 1 749 ? -14.992 -29.268 11.393 1.00 67.93 772 ALA B C 1
ATOM 12340 O O . ALA B 1 749 ? -14.801 -28.958 12.575 1.00 68.34 772 ALA B O 1
ATOM 12342 N N . LEU B 1 750 ? -13.989 -29.513 10.548 1.00 68.63 773 LEU B N 1
ATOM 12343 C CA . LEU B 1 750 ? -12.599 -29.514 10.986 1.00 64.60 773 LEU B CA 1
ATOM 12344 C C . LEU B 1 750 ? -11.744 -28.594 10.122 1.00 67.78 773 LEU B C 1
ATOM 12345 O O . LEU B 1 750 ? -10.511 -28.667 10.172 1.00 67.96 773 LEU B O 1
ATOM 12350 N N . ALA B 1 751 ? -12.377 -27.722 9.340 1.00 70.19 774 ALA B N 1
ATOM 12351 C CA . ALA B 1 751 ? -11.667 -26.935 8.344 1.00 63.67 774 ALA B CA 1
ATOM 12352 C C . ALA B 1 751 ? -10.957 -25.750 8.988 1.00 68.09 774 ALA B C 1
ATOM 12353 O O . ALA B 1 751 ? -11.513 -25.066 9.851 1.00 66.28 774 ALA B O 1
ATOM 12355 N N . MET B 1 752 ? -9.716 -25.515 8.555 1.00 64.45 775 MET B N 1
ATOM 12356 C CA . MET B 1 752 ? -8.845 -24.441 9.068 1.00 63.66 775 MET B CA 1
ATOM 12357 C C . MET B 1 752 ? -8.789 -24.376 10.592 1.00 62.03 775 MET B C 1
ATOM 12358 O O . MET B 1 752 ? -8.539 -23.313 11.164 1.00 66.98 775 MET B O 1
ATOM 12363 N N . SER B 1 753 ? -8.915 -25.521 11.266 1.00 63.44 776 SER B N 1
ATOM 12364 C CA . SER B 1 753 ? -8.653 -25.531 12.701 1.00 65.49 776 SER B CA 1
ATOM 12365 C C . SER B 1 753 ? -7.165 -25.375 12.989 1.00 59.98 776 SER B C 1
ATOM 12366 O O . SER B 1 753 ? -6.785 -24.810 14.025 1.00 67.55 776 SER B O 1
ATOM 12369 N N . ASP B 1 754 ? -6.313 -25.835 12.069 1.00 52.23 777 ASP B N 1
ATOM 12370 C CA . ASP B 1 754 ? -4.875 -25.656 12.216 1.00 55.92 777 ASP B CA 1
ATOM 12371 C C . ASP B 1 754 ? -4.454 -24.189 12.224 1.00 56.01 777 ASP B C 1
ATOM 12372 O O . ASP B 1 754 ? -3.278 -23.908 12.474 1.00 52.05 777 ASP B O 1
ATOM 12377 N N . LEU B 1 755 ? -5.369 -23.253 11.957 1.00 55.41 778 LEU B N 1
ATOM 12378 C CA . LEU B 1 755 ? -5.046 -21.845 12.146 1.00 56.43 778 LEU B CA 1
ATOM 12379 C C . LEU B 1 755 ? -4.755 -21.520 13.607 1.00 65.38 778 LEU B C 1
ATOM 12380 O O . LEU B 1 755 ? -4.035 -20.555 13.883 1.00 61.24 778 LEU B O 1
ATOM 12385 N N . ALA B 1 756 ? -5.283 -22.304 14.549 1.00 61.76 779 ALA B N 1
ATOM 12386 C CA . ALA B 1 756 ? -5.042 -22.037 15.959 1.00 63.91 779 ALA B CA 1
ATOM 12387 C C . ALA B 1 756 ? -3.820 -22.765 16.506 1.00 66.05 779 ALA B C 1
ATOM 12388 O O . ALA B 1 756 ? -3.498 -22.595 17.686 1.00 62.07 779 ALA B O 1
ATOM 12390 N N . THR B 1 757 ? -3.125 -23.555 15.689 1.00 64.86 780 THR B N 1
ATOM 12391 C CA . THR B 1 757 ? -1.978 -24.296 16.192 1.00 66.02 780 THR B CA 1
ATOM 12392 C C . THR B 1 757 ? -0.766 -23.380 16.342 1.00 63.03 780 THR B C 1
ATOM 12393 O O . THR B 1 757 ? -0.676 -22.314 15.725 1.00 64.80 780 THR B O 1
ATOM 12397 N N . ASN B 1 758 ? 0.178 -23.819 17.181 1.00 61.00 781 ASN B N 1
ATOM 12398 C CA . ASN B 1 758 ? 1.412 -23.064 17.383 1.00 59.38 781 ASN B CA 1
ATOM 12399 C C . ASN B 1 758 ? 2.265 -23.050 16.121 1.00 58.42 781 ASN B C 1
ATOM 12400 O O . ASN B 1 758 ? 2.870 -22.026 15.783 1.00 61.21 781 ASN B O 1
ATOM 12405 N N . ILE B 1 759 ? 2.333 -24.180 15.418 1.00 57.13 782 ILE B N 1
ATOM 12406 C CA . ILE B 1 759 ? 3.203 -24.265 14.251 1.00 57.82 782 ILE B CA 1
ATOM 12407 C C . ILE B 1 759 ? 2.727 -23.313 13.156 1.00 58.07 782 ILE B C 1
ATOM 12408 O O . ILE B 1 759 ? 3.539 -22.657 12.492 1.00 57.26 782 ILE B O 1
ATOM 12413 N N . VAL B 1 760 ? 1.410 -23.183 12.980 1.00 54.03 783 VAL B N 1
ATOM 12414 C CA . VAL B 1 760 ? 0.905 -22.306 11.928 1.00 62.17 783 VAL B CA 1
ATOM 12415 C C . VAL B 1 760 ? 0.941 -20.847 12.374 1.00 58.97 783 VAL B C 1
ATOM 12416 O O . VAL B 1 760 ? 1.139 -19.948 11.547 1.00 61.89 783 VAL B O 1
ATOM 12420 N N . THR B 1 761 ? 0.768 -20.577 13.669 1.00 54.50 784 THR B N 1
ATOM 12421 C CA . THR B 1 761 ? 0.945 -19.207 14.135 1.00 59.52 784 THR B CA 1
ATOM 12422 C C . THR B 1 761 ? 2.400 -18.769 14.054 1.00 57.01 784 THR B C 1
ATOM 12423 O O . THR B 1 761 ? 2.672 -17.568 13.980 1.00 62.85 784 THR B O 1
ATOM 12427 N N . GLU B 1 762 ? 3.336 -19.715 14.053 1.00 58.34 785 GLU B N 1
ATOM 12428 C CA . GLU B 1 762 ? 4.731 -19.401 13.778 1.00 56.67 785 GLU B CA 1
ATOM 12429 C C . GLU B 1 762 ? 5.057 -19.446 12.289 1.00 56.85 785 GLU B C 1
ATOM 12430 O O . GLU B 1 762 ? 5.848 -18.630 11.804 1.00 58.51 785 GLU B O 1
ATOM 12436 N N . PHE B 1 763 ? 4.467 -20.385 11.555 1.00 52.05 786 PHE B N 1
ATOM 12437 C CA . PHE B 1 763 ? 4.677 -20.524 10.114 1.00 60.26 786 PHE B CA 1
ATOM 12438 C C . PHE B 1 763 ? 3.313 -20.462 9.426 1.00 57.16 786 PHE B C 1
ATOM 12439 O O . PHE B 1 763 ? 2.686 -21.492 9.162 1.00 53.69 786 PHE B O 1
ATOM 12447 N N . THR B 1 764 ? 2.862 -19.244 9.121 1.00 58.40 787 THR B N 1
ATOM 12448 C CA . THR B 1 764 ? 1.559 -19.048 8.496 1.00 56.67 787 THR B CA 1
ATOM 12449 C C . THR B 1 764 ? 1.427 -19.767 7.159 1.00 54.55 787 THR B C 1
ATOM 12450 O O . THR B 1 764 ? 0.305 -19.916 6.663 1.00 51.28 787 THR B O 1
ATOM 12454 N N . SER B 1 765 ? 2.534 -20.221 6.575 1.00 52.63 788 SER B N 1
ATOM 12455 C CA . SER B 1 765 ? 2.518 -20.909 5.294 1.00 49.92 788 SER B CA 1
ATOM 12456 C C . SER B 1 765 ? 2.195 -22.386 5.417 1.00 51.08 788 SER B C 1
ATOM 12457 O O . SER B 1 765 ? 2.304 -23.103 4.417 1.00 48.61 788 SER B O 1
ATOM 12460 N N . LEU B 1 766 ? 1.828 -22.872 6.601 1.00 50.64 789 LEU B N 1
ATOM 12461 C CA . LEU B 1 766 ? 1.519 -24.286 6.781 1.00 53.99 789 LEU B CA 1
ATOM 12462 C C . LEU B 1 766 ? 0.038 -24.543 7.008 1.00 52.35 789 LEU B C 1
ATOM 12463 O O . LEU B 1 766 ? -0.346 -25.689 7.271 1.00 50.61 789 LEU B O 1
ATOM 12468 N N . ALA B 1 767 ? -0.800 -23.512 6.917 1.00 53.12 790 ALA B N 1
ATOM 12469 C CA . ALA B 1 767 ? -2.241 -23.718 6.935 1.00 52.75 790 ALA B CA 1
ATOM 12470 C C . ALA B 1 767 ? -2.632 -24.734 5.866 1.00 54.41 790 ALA B C 1
ATOM 12471 O O . ALA B 1 767 ? -2.069 -24.754 4.768 1.00 51.14 790 ALA B O 1
ATOM 12473 N N . GLY B 1 768 ? -3.583 -25.594 6.201 1.00 47.95 791 GLY B N 1
ATOM 12474 C CA . GLY B 1 768 ? -3.935 -26.683 5.300 1.00 49.45 791 GLY B CA 1
ATOM 12475 C C . GLY B 1 768 ? -3.028 -27.882 5.419 1.00 50.13 791 GLY B C 1
ATOM 12476 O O . GLY B 1 768 ? -3.509 -28.999 5.629 1.00 49.29 791 GLY B O 1
ATOM 12477 N N . ILE B 1 769 ? -1.714 -27.680 5.286 1.00 43.26 792 ILE B N 1
ATOM 12478 C CA . ILE B 1 769 ? -0.770 -28.783 5.459 1.00 47.62 792 ILE B CA 1
ATOM 12479 C C . ILE B 1 769 ? -0.936 -29.405 6.841 1.00 54.89 792 ILE B C 1
ATOM 12480 O O . ILE B 1 769 ? -1.078 -30.629 6.982 1.00 57.22 792 ILE B O 1
ATOM 12485 N N . MET B 1 770 ? -0.948 -28.566 7.882 1.00 51.45 793 MET B N 1
ATOM 12486 C CA . MET B 1 770 ? -1.028 -29.085 9.243 1.00 59.69 793 MET B CA 1
ATOM 12487 C C . MET B 1 770 ? -2.413 -29.614 9.576 1.00 57.47 793 MET B C 1
ATOM 12488 O O . MET B 1 770 ? -2.529 -30.546 10.373 1.00 62.98 793 MET B O 1
ATOM 12493 N N . ALA B 1 771 ? -3.473 -29.042 9.004 1.00 55.54 794 ALA B N 1
ATOM 12494 C CA . ALA B 1 771 ? -4.790 -29.632 9.215 1.00 57.20 794 ALA B CA 1
ATOM 12495 C C . ALA B 1 771 ? -4.827 -31.054 8.671 1.00 56.97 794 ALA B C 1
ATOM 12496 O O . ALA B 1 771 ? -5.295 -31.974 9.350 1.00 57.53 794 ALA B O 1
ATOM 12498 N N . ARG B 1 772 ? -4.286 -31.256 7.469 1.00 53.28 795 ARG B N 1
ATOM 12499 C CA . ARG B 1 772 ? -4.185 -32.595 6.900 1.00 57.52 795 ARG B CA 1
ATOM 12500 C C . ARG B 1 772 ? -3.369 -33.520 7.797 1.00 62.05 795 ARG B C 1
ATOM 12501 O O . ARG B 1 772 ? -3.784 -34.651 8.088 1.00 60.17 795 ARG B O 1
ATOM 12509 N N . HIS B 1 773 ? -2.195 -33.056 8.237 1.00 61.89 796 HIS B N 1
ATOM 12510 C CA . HIS B 1 773 ? -1.294 -33.920 8.996 1.00 61.18 796 HIS B CA 1
ATOM 12511 C C . HIS B 1 773 ? -1.883 -34.276 10.353 1.00 62.97 796 HIS B C 1
ATOM 12512 O O . HIS B 1 773 ? -1.919 -35.450 10.741 1.00 63.02 796 HIS B O 1
ATOM 12519 N N . TYR B 1 774 ? -2.325 -33.267 11.099 1.00 57.83 797 TYR B N 1
ATOM 12520 C CA . TYR B 1 774 ? -2.969 -33.508 12.373 1.00 61.10 797 TYR B CA 1
ATOM 12521 C C . TYR B 1 774 ? -4.282 -34.249 12.224 1.00 64.84 797 TYR B C 1
ATOM 12522 O O . TYR B 1 774 ? -4.774 -34.758 13.215 1.00 68.56 797 TYR B O 1
ATOM 12531 N N . ALA B 1 775 ? -4.890 -34.298 11.039 1.00 65.62 798 ALA B N 1
ATOM 12532 C CA . ALA B 1 775 ? -6.089 -35.119 10.899 1.00 70.72 798 ALA B CA 1
ATOM 12533 C C . ALA B 1 775 ? -5.727 -36.584 10.690 1.00 72.20 798 ALA B C 1
ATOM 12534 O O . ALA B 1 775 ? -6.316 -37.477 11.313 1.00 74.51 798 ALA B O 1
ATOM 12536 N N . LEU B 1 776 ? -4.762 -36.845 9.806 1.00 63.84 799 LEU B N 1
ATOM 12537 C CA . LEU B 1 776 ? -4.308 -38.214 9.593 1.00 62.88 799 LEU B CA 1
ATOM 12538 C C . LEU B 1 776 ? -3.731 -38.799 10.871 1.00 68.73 799 LEU B C 1
ATOM 12539 O O . LEU B 1 776 ? -3.963 -39.971 11.192 1.00 64.55 799 LEU B O 1
ATOM 12544 N N . ARG B 1 777 ? -3.000 -37.986 11.633 1.00 70.62 800 ARG B N 1
ATOM 12545 C CA . ARG B 1 777 ? -2.405 -38.423 12.889 1.00 65.72 800 ARG B CA 1
ATOM 12546 C C . ARG B 1 777 ? -3.492 -38.739 13.912 1.00 68.76 800 ARG B C 1
ATOM 12547 O O . ARG B 1 777 ? -3.198 -39.192 15.031 1.00 74.46 800 ARG B O 1
ATOM 12555 N N . ASP B 1 778 ? -4.760 -38.537 13.534 1.00 73.96 801 ASP B N 1
ATOM 12556 C CA . ASP B 1 778 ? -5.846 -38.885 14.443 1.00 72.91 801 ASP B CA 1
ATOM 12557 C C . ASP B 1 778 ? -6.617 -40.073 13.885 1.00 65.12 801 ASP B C 1
ATOM 12558 O O . ASP B 1 778 ? -7.724 -40.377 14.347 1.00 64.21 801 ASP B O 1
ATOM 12563 N N . GLY B 1 779 ? -6.097 -40.697 12.834 1.00 61.22 802 GLY B N 1
ATOM 12564 C CA . GLY B 1 779 ? -6.810 -41.780 12.186 1.00 73.65 802 GLY B CA 1
ATOM 12565 C C . GLY B 1 779 ? -8.000 -41.363 11.357 1.00 70.69 802 GLY B C 1
ATOM 12566 O O . GLY B 1 779 ? -8.716 -42.234 10.858 1.00 73.68 802 GLY B O 1
ATOM 12567 N N . LEU B 1 780 ? -8.238 -40.064 11.196 1.00 68.07 803 LEU B N 1
ATOM 12568 C CA . LEU B 1 780 ? -9.327 -39.616 10.349 1.00 68.61 803 LEU B CA 1
ATOM 12569 C C . LEU B 1 780 ? -9.066 -40.018 8.896 1.00 73.25 803 LEU B C 1
ATOM 12570 O O . LEU B 1 780 ? -7.957 -40.409 8.516 1.00 72.41 803 LEU B O 1
ATOM 12575 N N . SER B 1 781 ? -10.116 -39.921 8.083 1.00 68.24 804 SER B N 1
ATOM 12576 C CA . SER B 1 781 ? -10.073 -40.438 6.722 1.00 63.66 804 SER B CA 1
ATOM 12577 C C . SER B 1 781 ? -9.003 -39.745 5.889 1.00 67.32 804 SER B C 1
ATOM 12578 O O . SER B 1 781 ? -8.763 -38.543 6.025 1.00 68.47 804 SER B O 1
ATOM 12581 N N . GLU B 1 782 ? -8.363 -40.522 5.014 1.00 68.65 805 GLU B N 1
ATOM 12582 C CA . GLU B 1 782 ? -7.406 -39.955 4.071 1.00 67.12 805 GLU B CA 1
ATOM 12583 C C . GLU B 1 782 ? -8.061 -38.862 3.234 1.00 70.60 805 GLU B C 1
ATOM 12584 O O . GLU B 1 782 ? -7.503 -37.770 3.059 1.00 68.43 805 GLU B O 1
ATOM 12590 N N . GLN B 1 783 ? -9.268 -39.133 2.730 1.00 69.48 806 GLN B N 1
ATOM 12591 C CA . GLN B 1 783 ? -9.949 -38.156 1.889 1.00 73.33 806 GLN B CA 1
ATOM 12592 C C . GLN B 1 783 ? -10.370 -36.923 2.690 1.00 66.51 806 GLN B C 1
ATOM 12593 O O . GLN B 1 783 ? -10.343 -35.807 2.160 1.00 62.13 806 GLN B O 1
ATOM 12599 N N . ILE B 1 784 ? -10.698 -37.083 3.976 1.00 60.01 807 ILE B N 1
ATOM 12600 C CA . ILE B 1 784 ? -11.054 -35.918 4.784 1.00 61.39 807 ILE B CA 1
ATOM 12601 C C . ILE B 1 784 ? -9.819 -35.071 5.080 1.00 63.03 807 ILE B C 1
ATOM 12602 O O . ILE B 1 784 ? -9.872 -33.833 5.054 1.00 63.77 807 ILE B O 1
ATOM 12607 N N . ALA B 1 785 ? -8.690 -35.719 5.369 1.00 60.46 808 ALA B N 1
ATOM 12608 C CA . ALA B 1 785 ? -7.450 -34.976 5.560 1.00 63.07 808 ALA B CA 1
ATOM 12609 C C . ALA B 1 785 ? -7.066 -34.220 4.294 1.00 51.68 808 ALA B C 1
ATOM 12610 O O . ALA B 1 785 ? -6.631 -33.057 4.352 1.00 52.68 808 ALA B O 1
ATOM 12612 N N . GLU B 1 786 ? -7.243 -34.852 3.133 1.00 56.00 809 GLU B N 1
ATOM 12613 C CA . GLU B 1 786 ? -6.948 -34.144 1.897 1.00 56.14 809 GLU B CA 1
ATOM 12614 C C . GLU B 1 786 ? -7.909 -32.984 1.686 1.00 55.83 809 GLU B C 1
ATOM 12615 O O . GLU B 1 786 ? -7.504 -31.936 1.183 1.00 52.64 809 GLU B O 1
ATOM 12621 N N . ALA B 1 787 ? -9.181 -33.142 2.063 1.00 47.21 810 ALA B N 1
ATOM 12622 C CA . ALA B 1 787 ? -10.120 -32.031 1.938 1.00 51.42 810 ALA B CA 1
ATOM 12623 C C . ALA B 1 787 ? -9.685 -30.854 2.801 1.00 57.43 810 ALA B C 1
ATOM 12624 O O . ALA B 1 787 ? -9.764 -29.689 2.375 1.00 52.86 810 ALA B O 1
ATOM 12626 N N . LEU B 1 788 ? -9.234 -31.149 4.026 1.00 54.05 811 LEU B N 1
ATOM 12627 C CA . LEU B 1 788 ? -8.758 -30.110 4.932 1.00 51.50 811 LEU B CA 1
ATOM 12628 C C . LEU B 1 788 ? -7.535 -29.394 4.374 1.00 55.68 811 LEU B C 1
ATOM 12629 O O . LEU B 1 788 ? -7.337 -28.204 4.649 1.00 56.83 811 LEU B O 1
ATOM 12634 N N . PHE B 1 789 ? -6.695 -30.094 3.609 1.00 50.14 812 PHE B N 1
ATOM 12635 C CA . PHE B 1 789 ? -5.611 -29.364 2.948 1.00 45.60 812 PHE B CA 1
ATOM 12636 C C . PHE B 1 789 ? -6.109 -28.608 1.711 1.00 53.34 812 PHE B C 1
ATOM 12637 O O . PHE B 1 789 ? -5.667 -27.483 1.446 1.00 53.41 812 PHE B O 1
ATOM 12645 N N . GLU B 1 790 ? -7.051 -29.195 0.963 1.00 54.24 813 GLU B N 1
ATOM 12646 C CA . GLU B 1 790 ? -7.454 -28.648 -0.330 1.00 53.22 813 GLU B CA 1
ATOM 12647 C C . GLU B 1 790 ? -8.236 -27.349 -0.190 1.00 47.32 813 GLU B C 1
ATOM 12648 O O . GLU B 1 790 ? -8.159 -26.490 -1.073 1.00 44.52 813 GLU B O 1
ATOM 12654 N N . ILE B 1 791 ? -8.985 -27.183 0.905 1.00 47.63 814 ILE B N 1
ATOM 12655 C CA . ILE B 1 791 ? -9.747 -25.952 1.109 1.00 44.82 814 ILE B CA 1
ATOM 12656 C C . ILE B 1 791 ? -8.880 -24.691 0.994 1.00 44.87 814 ILE B C 1
ATOM 12657 O O . ILE B 1 791 ? -9.408 -23.598 0.784 1.00 45.45 814 ILE B O 1
ATOM 12662 N N . THR B 1 792 ? -7.557 -24.808 1.089 1.00 50.53 815 THR B N 1
ATOM 12663 C CA . THR B 1 792 ? -6.693 -23.643 0.945 1.00 50.38 815 THR B CA 1
ATOM 12664 C C . THR B 1 792 ? -6.115 -23.491 -0.456 1.00 49.90 815 THR B C 1
ATOM 12665 O O . THR B 1 792 ? -5.348 -22.554 -0.691 1.00 55.76 815 THR B O 1
ATOM 12669 N N . LEU B 1 793 ? -6.470 -24.366 -1.391 1.00 50.25 816 LEU B N 1
ATOM 12670 C CA . LEU B 1 793 ? -5.755 -24.216 -2.648 1.00 53.88 816 LEU B CA 1
ATOM 12671 C C . LEU B 1 793 ? -6.601 -23.466 -3.672 1.00 51.26 816 LEU B C 1
ATOM 12672 O O . LEU B 1 793 ? -7.832 -23.553 -3.655 1.00 48.88 816 LEU B O 1
ATOM 12677 N N . PRO B 1 794 ? -5.967 -22.699 -4.574 1.00 54.07 817 PRO B N 1
ATOM 12678 C CA . PRO B 1 794 ? -4.519 -22.462 -4.570 1.00 56.73 817 PRO B CA 1
ATOM 12679 C C . PRO B 1 794 ? -4.114 -21.368 -3.575 1.00 61.21 817 PRO B C 1
ATOM 12680 O O . PRO B 1 794 ? -4.840 -20.384 -3.417 1.00 54.41 817 PRO B O 1
ATOM 12684 N N . ARG B 1 795 ? -2.970 -21.561 -2.907 1.00 57.77 818 ARG B N 1
ATOM 12685 C CA . ARG B 1 795 ? -2.495 -20.632 -1.886 1.00 54.85 818 ARG B CA 1
ATOM 12686 C C . ARG B 1 795 ? -1.737 -19.448 -2.472 1.00 62.36 818 ARG B C 1
ATOM 12687 O O . ARG B 1 795 ? -1.611 -18.414 -1.805 1.00 60.07 818 ARG B O 1
ATOM 12695 N N . PHE B 1 796 ? -1.234 -19.574 -3.697 1.00 64.09 819 PHE B N 1
ATOM 12696 C CA . PHE B 1 796 ? -0.440 -18.530 -4.325 1.00 59.77 819 PHE B CA 1
ATOM 12697 C C . PHE B 1 796 ? -0.446 -18.760 -5.828 1.00 59.79 819 PHE B C 1
ATOM 12698 O O . PHE B 1 796 ? -0.745 -19.861 -6.301 1.00 58.27 819 PHE B O 1
ATOM 12706 N N . SER B 1 797 ? -0.116 -17.706 -6.578 1.00 62.89 820 SER B N 1
ATOM 12707 C CA . SER B 1 797 ? -0.032 -17.836 -8.029 1.00 61.58 820 SER B CA 1
ATOM 12708 C C . SER B 1 797 ? 1.087 -18.809 -8.376 1.00 62.14 820 SER B C 1
ATOM 12709 O O . SER B 1 797 ? 2.267 -18.520 -8.155 1.00 63.90 820 SER B O 1
ATOM 12712 N N . GLY B 1 798 ? 0.716 -19.964 -8.915 1.00 63.72 821 GLY B N 1
ATOM 12713 C CA . GLY B 1 798 ? 1.627 -21.066 -9.143 1.00 59.78 821 GLY B CA 1
ATOM 12714 C C . GLY B 1 798 ? 1.255 -22.326 -8.394 1.00 65.25 821 GLY B C 1
ATOM 12715 O O . GLY B 1 798 ? 1.619 -23.429 -8.831 1.00 60.01 821 GLY B O 1
ATOM 12716 N N . ASP B 1 799 ? 0.519 -22.201 -7.292 1.00 60.71 822 ASP B N 1
ATOM 12717 C CA . ASP B 1 799 ? 0.140 -23.352 -6.489 1.00 63.75 822 ASP B CA 1
ATOM 12718 C C . ASP B 1 799 ? -0.713 -24.329 -7.299 1.00 55.85 822 ASP B C 1
ATOM 12719 O O . ASP B 1 799 ? -1.244 -24.003 -8.363 1.00 58.85 822 ASP B O 1
ATOM 12724 N N . VAL B 1 800 ? -0.825 -25.552 -6.780 1.00 60.05 823 VAL B N 1
ATOM 12725 C CA . VAL B 1 800 ? -1.711 -26.562 -7.346 1.00 54.90 823 VAL B CA 1
ATOM 12726 C C . VAL B 1 800 ? -3.133 -26.228 -6.915 1.00 58.59 823 VAL B C 1
ATOM 12727 O O . VAL B 1 800 ? -3.354 -25.290 -6.141 1.00 58.62 823 VAL B O 1
ATOM 12731 N N . PHE B 1 801 ? -4.104 -26.977 -7.417 1.00 54.66 824 PHE B N 1
ATOM 12732 C CA . PHE B 1 801 ? -5.509 -26.700 -7.182 1.00 56.02 824 PHE B CA 1
ATOM 12733 C C . PHE B 1 801 ? -6.138 -27.860 -6.432 1.00 60.69 824 PHE B C 1
ATOM 12734 O O . PHE B 1 801 ? -5.593 -28.970 -6.425 1.00 66.93 824 PHE B O 1
ATOM 12742 N N . PRO B 1 802 ? -7.267 -27.639 -5.763 1.00 58.18 825 PRO B N 1
ATOM 12743 C CA . PRO B 1 802 ? -8.015 -28.780 -5.233 1.00 57.40 825 PRO B CA 1
ATOM 12744 C C . PRO B 1 802 ? -8.411 -29.697 -6.380 1.00 64.41 825 PRO B C 1
ATOM 12745 O O . PRO B 1 802 ? -8.748 -29.241 -7.475 1.00 60.47 825 PRO B O 1
ATOM 12749 N N . LYS B 1 803 ? -8.316 -31.001 -6.137 1.00 63.68 826 LYS B N 1
ATOM 12750 C CA . LYS B 1 803 ? -8.626 -32.000 -7.152 1.00 66.73 826 LYS B CA 1
ATOM 12751 C C . LYS B 1 803 ? -9.647 -33.021 -6.695 1.00 62.95 826 LYS B C 1
ATOM 12752 O O . LYS B 1 803 ? -10.275 -33.664 -7.545 1.00 64.78 826 LYS B O 1
ATOM 12758 N N . THR B 1 804 ? -9.841 -33.180 -5.393 1.00 61.52 827 THR B N 1
ATOM 12759 C CA . THR B 1 804 ? -10.817 -34.095 -4.834 1.00 57.59 827 THR B CA 1
ATOM 12760 C C . THR B 1 804 ? -12.145 -33.362 -4.677 1.00 59.45 827 THR B C 1
ATOM 12761 O O . THR B 1 804 ? -12.170 -32.181 -4.320 1.00 67.79 827 THR B O 1
ATOM 12765 N N . ASP B 1 805 ? -13.246 -34.053 -4.974 1.00 52.45 828 ASP B N 1
ATOM 12766 C CA . ASP B 1 805 ? -14.553 -33.392 -4.993 1.00 60.02 828 ASP B CA 1
ATOM 12767 C C . ASP B 1 805 ? -14.912 -32.712 -3.673 1.00 56.53 828 ASP B C 1
ATOM 12768 O O . ASP B 1 805 ? -15.272 -31.525 -3.701 1.00 63.81 828 ASP B O 1
ATOM 12773 N N . PRO B 1 806 ? -14.843 -33.368 -2.506 1.00 62.71 829 PRO B N 1
ATOM 12774 C CA . PRO B 1 806 ? -15.107 -32.627 -1.255 1.00 65.09 829 PRO B CA 1
ATOM 12775 C C . PRO B 1 806 ? -14.114 -31.503 -0.983 1.00 58.97 829 PRO B C 1
ATOM 12776 O O . PRO B 1 806 ? -14.497 -30.472 -0.412 1.00 52.50 829 PRO B O 1
ATOM 12780 N N . GLY B 1 807 ? -12.850 -31.663 -1.385 1.00 56.86 830 GLY B N 1
ATOM 12781 C CA . GLY B 1 807 ? -11.921 -30.547 -1.305 1.00 54.08 830 GLY B CA 1
ATOM 12782 C C . GLY B 1 807 ? -12.340 -29.383 -2.183 1.00 61.13 830 GLY B C 1
ATOM 12783 O O . GLY B 1 807 ? -12.267 -28.219 -1.768 1.00 55.34 830 GLY B O 1
ATOM 12784 N N . ILE B 1 808 ? -12.790 -29.684 -3.409 1.00 60.72 831 ILE B N 1
ATOM 12785 C CA . ILE B 1 808 ? -13.317 -28.653 -4.300 1.00 49.83 831 ILE B CA 1
ATOM 12786 C C . ILE B 1 808 ? -14.489 -27.939 -3.644 1.00 52.15 831 ILE B C 1
ATOM 12787 O O . ILE B 1 808 ? -14.575 -26.703 -3.653 1.00 48.67 831 ILE B O 1
ATOM 12792 N N . VAL B 1 809 ? -15.411 -28.710 -3.066 1.00 49.87 832 VAL B N 1
ATOM 12793 C CA . VAL B 1 809 ? -16.601 -28.116 -2.469 1.00 52.94 832 VAL B CA 1
ATOM 12794 C C . VAL B 1 809 ? -16.208 -27.196 -1.320 1.00 54.83 832 VAL B C 1
ATOM 12795 O O . VAL B 1 809 ? -16.711 -26.071 -1.205 1.00 58.72 832 VAL B O 1
ATOM 12799 N N . LEU B 1 810 ? -15.274 -27.642 -0.475 1.00 50.56 833 LEU B N 1
ATOM 12800 C CA . LEU B 1 810 ? -14.859 -26.830 0.666 1.00 55.53 833 LEU B CA 1
ATOM 12801 C C . LEU B 1 810 ? -14.197 -25.532 0.208 1.00 55.39 833 LEU B C 1
ATOM 12802 O O . LEU B 1 810 ? -14.535 -24.439 0.691 1.00 46.81 833 LEU B O 1
ATOM 12807 N N . ALA B 1 811 ? -13.248 -25.638 -0.726 1.00 49.11 834 ALA B N 1
ATOM 12808 C CA . ALA B 1 811 ? -12.538 -24.459 -1.206 1.00 48.29 834 ALA B CA 1
ATOM 12809 C C . ALA B 1 811 ? -13.501 -23.457 -1.842 1.00 58.22 834 ALA B C 1
ATOM 12810 O O . ALA B 1 811 ? -13.458 -22.252 -1.541 1.00 54.95 834 ALA B O 1
ATOM 12812 N N . VAL B 1 812 ? -14.397 -23.949 -2.707 1.00 51.54 835 VAL B N 1
ATOM 12813 C CA . VAL B 1 812 ? -15.350 -23.085 -3.402 1.00 48.29 835 VAL B CA 1
ATOM 12814 C C . VAL B 1 812 ? -16.273 -22.391 -2.405 1.00 52.43 835 VAL B C 1
ATOM 12815 O O . VAL B 1 812 ? -16.523 -21.181 -2.502 1.00 50.57 835 VAL B O 1
ATOM 12819 N N . THR B 1 813 ? -16.806 -23.148 -1.439 1.00 49.19 836 THR B N 1
ATOM 12820 C CA . THR B 1 813 ? -17.677 -22.548 -0.434 1.00 52.14 836 THR B CA 1
ATOM 12821 C C . THR B 1 813 ? -16.956 -21.453 0.343 1.00 59.42 836 THR B C 1
ATOM 12822 O O . THR B 1 813 ? -17.519 -20.375 0.579 1.00 56.41 836 THR B O 1
ATOM 12826 N N . ASP B 1 814 ? -15.712 -21.711 0.755 1.00 52.80 837 ASP B N 1
ATOM 12827 C CA . ASP B 1 814 ? -14.996 -20.724 1.555 1.00 53.47 837 ASP B CA 1
ATOM 12828 C C . ASP B 1 814 ? -14.741 -19.454 0.749 1.00 53.60 837 ASP B C 1
ATOM 12829 O O . ASP B 1 814 ? -14.860 -18.337 1.276 1.00 49.66 837 ASP B O 1
ATOM 12834 N N . ARG B 1 815 ? -14.427 -19.599 -0.541 1.00 53.53 838 ARG B N 1
ATOM 12835 C CA . ARG B 1 815 ? -14.212 -18.407 -1.359 1.00 53.26 838 ARG B CA 1
ATOM 12836 C C . ARG B 1 815 ? -15.510 -17.633 -1.570 1.00 48.48 838 ARG B C 1
ATOM 12837 O O . ARG B 1 815 ? -15.516 -16.399 -1.485 1.00 48.19 838 ARG B O 1
ATOM 12845 N N . LEU B 1 816 ? -16.622 -18.334 -1.818 1.00 46.72 839 LEU B N 1
ATOM 12846 C CA . LEU B 1 816 ? -17.911 -17.649 -1.920 1.00 49.77 839 LEU B CA 1
ATOM 12847 C C . LEU B 1 816 ? -18.234 -16.888 -0.638 1.00 53.16 839 LEU B C 1
ATOM 12848 O O . LEU B 1 816 ? -18.721 -15.748 -0.682 1.00 49.56 839 LEU B O 1
ATOM 12853 N N . ASP B 1 817 ? -17.979 -17.514 0.516 1.00 54.22 840 ASP B N 1
ATOM 12854 C CA . ASP B 1 817 ? -18.290 -16.887 1.797 1.00 53.49 840 ASP B CA 1
ATOM 12855 C C . ASP B 1 817 ? -17.462 -15.625 2.001 1.00 52.71 840 ASP B C 1
ATOM 12856 O O . ASP B 1 817 ? -17.997 -14.572 2.379 1.00 53.33 840 ASP B O 1
ATOM 12861 N N . SER B 1 818 ? -16.154 -15.707 1.739 1.00 47.08 841 SER B N 1
ATOM 12862 C CA . SER B 1 818 ? -15.314 -14.516 1.830 1.00 47.58 841 SER B CA 1
ATOM 12863 C C . SER B 1 818 ? -15.804 -13.418 0.890 1.00 49.66 841 SER B C 1
ATOM 12864 O O . SER B 1 818 ? -15.935 -12.260 1.298 1.00 51.61 841 SER B O 1
ATOM 12867 N N . LEU B 1 819 ? -16.111 -13.766 -0.365 1.00 53.09 842 LEU B N 1
ATOM 12868 C CA . LEU B 1 819 ? -16.524 -12.757 -1.340 1.00 48.14 842 LEU B CA 1
ATOM 12869 C C . LEU B 1 819 ? -17.792 -12.040 -0.895 1.00 48.43 842 LEU B C 1
ATOM 12870 O O . LEU B 1 819 ? -17.816 -10.809 -0.775 1.00 47.40 842 LEU B O 1
ATOM 12875 N N . VAL B 1 820 ? -18.859 -12.798 -0.642 1.00 52.58 843 VAL B N 1
ATOM 12876 C CA . VAL B 1 820 ? -20.136 -12.173 -0.304 1.00 49.22 843 VAL B CA 1
ATOM 12877 C C . VAL B 1 820 ? -20.017 -11.379 0.994 1.00 55.44 843 VAL B C 1
ATOM 12878 O O . VAL B 1 820 ? -20.468 -10.227 1.078 1.00 50.92 843 VAL B O 1
ATOM 12882 N N . GLY B 1 821 ? -19.390 -11.967 2.021 1.00 51.25 844 GLY B N 1
ATOM 12883 C CA . GLY B 1 821 ? -19.341 -11.300 3.311 1.00 42.79 844 GLY B CA 1
ATOM 12884 C C . GLY B 1 821 ? -18.488 -10.048 3.291 1.00 49.31 844 GLY B C 1
ATOM 12885 O O . GLY B 1 821 ? -18.881 -9.008 3.825 1.00 46.40 844 GLY B O 1
ATOM 12886 N N . LEU B 1 822 ? -17.303 -10.130 2.679 1.00 49.30 845 LEU B N 1
ATOM 12887 C CA . LEU B 1 822 ? -16.412 -8.979 2.647 1.00 45.54 845 LEU B CA 1
ATOM 12888 C C . LEU B 1 822 ? -16.966 -7.875 1.757 1.00 56.21 845 LEU B C 1
ATOM 12889 O O . LEU B 1 822 ? -16.828 -6.687 2.077 1.00 57.61 845 LEU B O 1
ATOM 12894 N N . PHE B 1 823 ? -17.609 -8.241 0.639 1.00 46.06 846 PHE B N 1
ATOM 12895 C CA . PHE B 1 823 ? -18.220 -7.230 -0.213 1.00 51.13 846 PHE B CA 1
ATOM 12896 C C . PHE B 1 823 ? -19.388 -6.551 0.486 1.00 51.09 846 PHE B C 1
ATOM 12897 O O . PHE B 1 823 ? -19.559 -5.332 0.374 1.00 52.76 846 PHE B O 1
ATOM 12905 N N . GLY B 1 824 ? -20.211 -7.321 1.198 1.00 50.12 847 GLY B N 1
ATOM 12906 C CA . GLY B 1 824 ? -21.252 -6.718 2.006 1.00 52.30 847 GLY B CA 1
ATOM 12907 C C . GLY B 1 824 ? -20.725 -5.949 3.198 1.00 57.58 847 GLY B C 1
ATOM 12908 O O . GLY B 1 824 ? -21.465 -5.155 3.785 1.00 56.82 847 GLY B O 1
ATOM 12909 N N . ALA B 1 825 ? -19.469 -6.180 3.579 1.00 54.97 848 ALA B N 1
ATOM 12910 C CA . ALA B 1 825 ? -18.842 -5.439 4.664 1.00 58.12 848 ALA B CA 1
ATOM 12911 C C . ALA B 1 825 ? -18.227 -4.130 4.194 1.00 61.78 848 ALA B C 1
ATOM 12912 O O . ALA B 1 825 ? -17.675 -3.389 5.016 1.00 63.13 848 ALA B O 1
ATOM 12914 N N . GLY B 1 826 ? -18.312 -3.833 2.901 1.00 53.29 849 GLY B N 1
ATOM 12915 C CA . GLY B 1 826 ? -17.724 -2.636 2.352 1.00 53.74 849 GLY B CA 1
ATOM 12916 C C . GLY B 1 826 ? -16.249 -2.727 2.047 1.00 56.66 849 GLY B C 1
ATOM 12917 O O . GLY B 1 826 ? -15.619 -1.692 1.811 1.00 62.72 849 GLY B O 1
ATOM 12918 N N . CYS B 1 827 ? -15.673 -3.927 2.044 1.00 58.56 850 CYS B N 1
ATOM 12919 C CA . CYS B 1 827 ? -14.258 -4.097 1.753 1.00 58.96 850 CYS B CA 1
ATOM 12920 C C . CYS B 1 827 ? -13.985 -4.333 0.276 1.00 62.88 850 CYS B C 1
ATOM 12921 O O . CYS B 1 827 ? -12.947 -4.914 -0.060 1.00 60.38 850 CYS B O 1
ATOM 12924 N N . GLN B 1 828 ? -14.881 -3.892 -0.606 1.00 67.50 851 GLN B N 1
ATOM 12925 C CA . GLN B 1 828 ? -14.687 -4.023 -2.041 1.00 66.47 851 GLN B CA 1
ATOM 12926 C C . GLN B 1 828 ? -13.315 -3.477 -2.430 1.00 64.90 851 GLN B C 1
ATOM 12927 O O . GLN B 1 828 ? -13.006 -2.316 -2.119 1.00 64.45 851 GLN B O 1
ATOM 12933 N N . PRO B 1 829 ? -12.475 -4.267 -3.092 1.00 60.86 852 PRO B N 1
ATOM 12934 C CA . PRO B 1 829 ? -11.094 -3.841 -3.339 1.00 61.70 852 PRO B CA 1
ATOM 12935 C C . PRO B 1 829 ? -11.033 -2.626 -4.247 1.00 69.65 852 PRO B C 1
ATOM 12936 O O . PRO B 1 829 ? -12.012 -2.213 -4.872 1.00 74.55 852 PRO B O 1
ATOM 12940 N N . SER B 1 830 ? -9.842 -2.043 -4.305 1.00 81.27 853 SER B N 1
ATOM 12941 C CA . SER B 1 830 ? -9.563 -0.873 -5.119 1.00 82.82 853 SER B CA 1
ATOM 12942 C C . SER B 1 830 ? -8.385 -1.186 -6.034 1.00 87.06 853 SER B C 1
ATOM 12943 O O . SER B 1 830 ? -7.842 -2.295 -6.025 1.00 89.78 853 SER B O 1
ATOM 12946 N N . SER B 1 831 ? -7.992 -0.189 -6.832 1.00 90.57 854 SER B N 1
ATOM 12947 C CA . SER B 1 831 ? -6.920 -0.382 -7.804 1.00 89.64 854 SER B CA 1
ATOM 12948 C C . SER B 1 831 ? -5.623 -0.833 -7.143 1.00 93.04 854 SER B C 1
ATOM 12949 O O . SER B 1 831 ? -4.839 -1.569 -7.755 1.00 99.01 854 SER B O 1
ATOM 12952 N N . THR B 1 832 ? -5.381 -0.417 -5.902 1.00 90.41 855 THR B N 1
ATOM 12953 C CA . THR B 1 832 ? -4.128 -0.719 -5.223 1.00 89.82 855 THR B CA 1
ATOM 12954 C C . THR B 1 832 ? -4.305 -1.360 -3.853 1.00 87.01 855 THR B C 1
ATOM 12955 O O . THR B 1 832 ? -3.418 -2.110 -3.427 1.00 92.63 855 THR B O 1
ATOM 12959 N N . ASN B 1 833 ? -5.429 -1.143 -3.175 1.00 85.58 856 ASN B N 1
ATOM 12960 C CA . ASN B 1 833 ? -5.660 -1.693 -1.843 1.00 82.69 856 ASN B CA 1
ATOM 12961 C C . ASN B 1 833 ? -6.600 -2.891 -1.937 1.00 82.69 856 ASN B C 1
ATOM 12962 O O . ASN B 1 833 ? -7.803 -2.732 -2.171 1.00 83.55 856 ASN B O 1
ATOM 12967 N N . ASP B 1 834 ? -6.044 -4.087 -1.751 1.00 75.64 857 ASP B N 1
ATOM 12968 C CA . ASP B 1 834 ? -6.817 -5.319 -1.598 1.00 67.13 857 ASP B CA 1
ATOM 12969 C C . ASP B 1 834 ? -6.256 -6.077 -0.403 1.00 65.73 857 ASP B C 1
ATOM 12970 O O . ASP B 1 834 ? -5.631 -7.134 -0.554 1.00 61.07 857 ASP B O 1
ATOM 12975 N N . PRO B 1 835 ? -6.457 -5.549 0.811 1.00 69.73 858 PRO B N 1
ATOM 12976 C CA . PRO B 1 835 ? -5.829 -6.172 1.988 1.00 62.36 858 PRO B CA 1
ATOM 12977 C C . PRO B 1 835 ? -6.299 -7.591 2.230 1.00 63.02 858 PRO B C 1
ATOM 12978 O O . PRO B 1 835 ? -5.502 -8.444 2.639 1.00 65.75 858 PRO B O 1
ATOM 12982 N N . PHE B 1 836 ? -7.577 -7.867 1.978 1.00 64.64 859 PHE B N 1
ATOM 12983 C CA . PHE B 1 836 ? -8.130 -9.203 2.153 1.00 59.85 859 PHE B CA 1
ATOM 12984 C C . PHE B 1 836 ? -7.865 -10.119 0.965 1.00 54.36 859 PHE B C 1
ATOM 12985 O O . PHE B 1 836 ? -8.254 -11.291 1.014 1.00 57.71 859 PHE B O 1
ATOM 12993 N N . GLY B 1 837 ? -7.224 -9.622 -0.091 1.00 55.93 860 GLY B N 1
ATOM 12994 C CA . GLY B 1 837 ? -6.881 -10.461 -1.228 1.00 57.64 860 GLY B CA 1
ATOM 12995 C C . GLY B 1 837 ? -8.061 -10.937 -2.046 1.00 55.08 860 GLY B C 1
ATOM 12996 O O . GLY B 1 837 ? -8.006 -12.027 -2.629 1.00 54.59 860 GLY B O 1
ATOM 12997 N N . LEU B 1 838 ? -9.130 -10.140 -2.113 1.00 55.85 861 LEU B N 1
ATOM 12998 C CA . LEU B 1 838 ? -10.331 -10.563 -2.822 1.00 56.75 861 LEU B CA 1
ATOM 12999 C C . LEU B 1 838 ? -10.054 -10.853 -4.292 1.00 55.14 861 LEU B C 1
ATOM 13000 O O . LEU B 1 838 ? -10.689 -11.738 -4.879 1.00 53.06 861 LEU B O 1
ATOM 13005 N N . ARG B 1 839 ? -9.105 -10.139 -4.897 1.00 52.63 862 ARG B N 1
ATOM 13006 C CA . ARG B 1 839 ? -8.839 -10.334 -6.317 1.00 59.66 862 ARG B CA 1
ATOM 13007 C C . ARG B 1 839 ? -8.291 -11.734 -6.578 1.00 59.70 862 ARG B C 1
ATOM 13008 O O . ARG B 1 839 ? -8.784 -12.454 -7.458 1.00 60.24 862 ARG B O 1
ATOM 13016 N N . ARG B 1 840 ? -7.297 -12.160 -5.791 1.00 59.51 863 ARG B N 1
ATOM 13017 C CA . ARG B 1 840 ? -6.777 -13.508 -5.982 1.00 59.62 863 ARG B CA 1
ATOM 13018 C C . ARG B 1 840 ? -7.746 -14.562 -5.474 1.00 54.06 863 ARG B C 1
ATOM 13019 O O . ARG B 1 840 ? -7.756 -15.678 -5.996 1.00 53.48 863 ARG B O 1
ATOM 13027 N N . ILE B 1 841 ? -8.594 -14.228 -4.497 1.00 55.87 864 ILE B N 1
ATOM 13028 C CA . ILE B 1 841 ? -9.613 -15.176 -4.048 1.00 54.70 864 ILE B CA 1
ATOM 13029 C C . ILE B 1 841 ? -10.576 -15.495 -5.191 1.00 55.06 864 ILE B C 1
ATOM 13030 O O . ILE B 1 841 ? -10.853 -16.665 -5.493 1.00 52.70 864 ILE B O 1
ATOM 13035 N N . SER B 1 842 ? -11.077 -14.456 -5.865 1.00 52.25 865 SER B N 1
ATOM 13036 C CA . SER B 1 842 ? -11.991 -14.662 -6.989 1.00 53.30 865 SER B CA 1
ATOM 13037 C C . SER B 1 842 ? -11.292 -15.334 -8.170 1.00 50.93 865 SER B C 1
ATOM 13038 O O . SER B 1 842 ? -11.863 -16.231 -8.816 1.00 52.09 865 SER B O 1
ATOM 13041 N N . TYR B 1 843 ? -10.062 -14.904 -8.474 1.00 47.59 866 TYR B N 1
ATOM 13042 C CA . TYR B 1 843 ? -9.274 -15.555 -9.518 1.00 50.99 866 TYR B CA 1
ATOM 13043 C C . TYR B 1 843 ? -9.122 -17.047 -9.240 1.00 57.09 866 TYR B C 1
ATOM 13044 O O . TYR B 1 843 ? -9.323 -17.886 -10.128 1.00 59.49 866 TYR B O 1
ATOM 13053 N N . GLY B 1 844 ? -8.776 -17.398 -8.001 1.00 53.67 867 GLY B N 1
ATOM 13054 C CA . GLY B 1 844 ? -8.616 -18.795 -7.661 1.00 50.33 867 GLY B CA 1
ATOM 13055 C C . GLY B 1 844 ? -9.920 -19.558 -7.733 1.00 49.87 867 GLY B C 1
ATOM 13056 O O . GLY B 1 844 ? -9.936 -20.728 -8.109 1.00 52.73 867 GLY B O 1
ATOM 13057 N N . LEU B 1 845 ? -11.031 -18.913 -7.369 1.00 46.91 868 LEU B N 1
ATOM 13058 C CA . LEU B 1 845 ? -12.321 -19.590 -7.468 1.00 52.86 868 LEU B CA 1
ATOM 13059 C C . LEU B 1 845 ? -12.620 -19.983 -8.913 1.00 51.31 868 LEU B C 1
ATOM 13060 O O . LEU B 1 845 ? -12.958 -21.143 -9.202 1.00 53.60 868 LEU B O 1
ATOM 13065 N N . VAL B 1 846 ? -12.472 -19.036 -9.846 1.00 49.32 869 VAL B N 1
ATOM 13066 C CA . VAL B 1 846 ? -12.757 -19.390 -11.237 1.00 54.30 869 VAL B CA 1
ATOM 13067 C C . VAL B 1 846 ? -11.754 -20.425 -11.738 1.00 58.26 869 VAL B C 1
ATOM 13068 O O . VAL B 1 846 ? -12.110 -21.332 -12.502 1.00 59.41 869 VAL B O 1
ATOM 13072 N N . GLN B 1 847 ? -10.497 -20.329 -11.292 1.00 50.71 870 GLN B N 1
ATOM 13073 C CA . GLN B 1 847 ? -9.499 -21.317 -11.698 1.00 52.86 870 GLN B CA 1
ATOM 13074 C C . GLN B 1 847 ? -9.874 -22.714 -11.217 1.00 56.28 870 GLN B C 1
ATOM 13075 O O . GLN B 1 847 ? -9.723 -23.697 -11.954 1.00 59.63 870 GLN B O 1
ATOM 13081 N N . ILE B 1 848 ? -10.350 -22.822 -9.975 1.00 53.39 871 ILE B N 1
ATOM 13082 C CA . ILE B 1 848 ? -10.768 -24.112 -9.439 1.00 53.72 871 ILE B CA 1
ATOM 13083 C C . ILE B 1 848 ? -11.901 -24.682 -10.275 1.00 59.57 871 ILE B C 1
ATOM 13084 O O . ILE B 1 848 ? -11.915 -25.877 -10.600 1.00 57.43 871 ILE B O 1
ATOM 13089 N N . LEU B 1 849 ? -12.863 -23.835 -10.652 1.00 57.94 872 LEU B N 1
ATOM 13090 C CA . LEU B 1 849 ? -13.995 -24.358 -11.415 1.00 60.46 872 LEU B CA 1
ATOM 13091 C C . LEU B 1 849 ? -13.606 -24.753 -12.838 1.00 55.54 872 LEU B C 1
ATOM 13092 O O . LEU B 1 849 ? -14.174 -25.704 -13.388 1.00 61.51 872 LEU B O 1
ATOM 13097 N N . VAL B 1 850 ? -12.649 -24.055 -13.447 1.00 57.51 873 VAL B N 1
ATOM 13098 C CA . VAL B 1 850 ? -12.241 -24.400 -14.809 1.00 58.74 873 VAL B CA 1
ATOM 13099 C C . VAL B 1 850 ? -11.385 -25.662 -14.814 1.00 63.64 873 VAL B C 1
ATOM 13100 O O . VAL B 1 850 ? -11.638 -26.596 -15.586 1.00 66.44 873 VAL B O 1
ATOM 13104 N N . GLU B 1 851 ? -10.357 -25.704 -13.958 1.00 65.64 874 GLU B N 1
ATOM 13105 C CA . GLU B 1 851 ? -9.402 -26.809 -13.980 1.00 63.85 874 GLU B CA 1
ATOM 13106 C C . GLU B 1 851 ? -10.073 -28.142 -13.678 1.00 61.73 874 GLU B C 1
ATOM 13107 O O . GLU B 1 851 ? -9.705 -29.175 -14.249 1.00 65.67 874 GLU B O 1
ATOM 13113 N N . ASN B 1 852 ? -11.055 -28.142 -12.780 1.00 61.11 875 ASN B N 1
ATOM 13114 C CA . ASN B 1 852 ? -11.762 -29.359 -12.413 1.00 60.39 875 ASN B CA 1
ATOM 13115 C C . ASN B 1 852 ? -13.035 -29.565 -13.223 1.00 65.32 875 ASN B C 1
ATOM 13116 O O . ASN B 1 852 ? -13.884 -30.370 -12.820 1.00 55.03 875 ASN B O 1
ATOM 13121 N N . LYS B 1 853 ? -13.171 -28.857 -14.349 1.00 67.25 876 LYS B N 1
ATOM 13122 C CA . LYS B 1 853 ? -14.297 -28.985 -15.280 1.00 66.77 876 LYS B CA 1
ATOM 13123 C C . LYS B 1 853 ? -15.629 -29.096 -14.542 1.00 68.83 876 LYS B C 1
ATOM 13124 O O . LYS B 1 853 ? -16.428 -30.006 -14.774 1.00 68.73 876 LYS B O 1
ATOM 13130 N N . LYS B 1 854 ? -15.866 -28.149 -13.641 1.00 64.19 877 LYS B N 1
ATOM 13131 C CA . LYS B 1 854 ? -17.048 -28.160 -12.789 1.00 65.71 877 LYS B CA 1
ATOM 13132 C C . LYS B 1 854 ? -18.020 -27.089 -13.266 1.00 63.68 877 LYS B C 1
ATOM 13133 O O . LYS B 1 854 ? -17.669 -25.905 -13.321 1.00 73.25 877 LYS B O 1
ATOM 13135 N N . ASN B 1 855 ? -19.229 -27.507 -13.619 1.00 65.96 878 ASN B N 1
ATOM 13136 C CA . ASN B 1 855 ? -20.263 -26.565 -14.013 1.00 64.79 878 ASN B CA 1
ATOM 13137 C C . ASN B 1 855 ? -20.893 -25.956 -12.775 1.00 59.96 878 ASN B C 1
ATOM 13138 O O . ASN B 1 855 ? -21.143 -26.648 -11.783 1.00 60.76 878 ASN B O 1
ATOM 13143 N N . PHE B 1 856 ? -21.154 -24.655 -12.836 1.00 59.44 879 PHE B N 1
ATOM 13144 C CA . PHE B 1 856 ? -21.612 -23.932 -11.667 1.00 57.49 879 PHE B CA 1
ATOM 13145 C C . PHE B 1 856 ? -22.661 -22.906 -12.057 1.00 55.53 879 PHE B C 1
ATOM 13146 O O . PHE B 1 856 ? -22.641 -22.363 -13.165 1.00 62.42 879 PHE B O 1
ATOM 13154 N N . ASP B 1 857 ? -23.585 -22.662 -11.134 1.00 55.39 880 ASP B N 1
ATOM 13155 C CA . ASP B 1 857 ? -24.506 -21.533 -11.199 1.00 54.42 880 ASP B CA 1
ATOM 13156 C C . ASP B 1 857 ? -24.000 -20.505 -10.189 1.00 58.95 880 ASP B C 1
ATOM 13157 O O . ASP B 1 857 ? -24.309 -20.588 -8.996 1.00 55.01 880 ASP B O 1
ATOM 13162 N N . LEU B 1 858 ? -23.221 -19.537 -10.679 1.00 58.23 881 LEU B N 1
ATOM 13163 C CA . LEU B 1 858 ? -22.536 -18.593 -9.799 1.00 53.07 881 LEU B CA 1
ATOM 13164 C C . LEU B 1 858 ? -23.519 -17.774 -8.974 1.00 54.30 881 LEU B C 1
ATOM 13165 O O . LEU B 1 858 ? -23.380 -17.663 -7.750 1.00 55.97 881 LEU B O 1
ATOM 13170 N N . THR B 1 859 ? -24.505 -17.167 -9.635 1.00 52.77 882 THR B N 1
ATOM 13171 C CA . THR B 1 859 ? -25.440 -16.296 -8.931 1.00 53.75 882 THR B CA 1
ATOM 13172 C C . THR B 1 859 ? -26.223 -17.068 -7.878 1.00 53.67 882 THR B C 1
ATOM 13173 O O . THR B 1 859 ? -26.431 -16.574 -6.762 1.00 55.88 882 THR B O 1
ATOM 13177 N N . LYS B 1 860 ? -26.654 -18.288 -8.213 1.00 56.66 883 LYS B N 1
ATOM 13178 C CA . LYS B 1 860 ? -27.407 -19.108 -7.267 1.00 58.89 883 LYS B CA 1
ATOM 13179 C C . LYS B 1 860 ? -26.593 -19.388 -6.009 1.00 54.53 883 LYS B C 1
ATOM 13180 O O . LYS B 1 860 ? -27.078 -19.206 -4.887 1.00 54.64 883 LYS B O 1
ATOM 13186 N N . ALA B 1 861 ? -25.338 -19.811 -6.179 1.00 54.96 884 ALA B N 1
ATOM 13187 C CA . ALA B 1 861 ? -24.491 -20.124 -5.032 1.00 52.70 884 ALA B CA 1
ATOM 13188 C C . ALA B 1 861 ? -24.137 -18.880 -4.230 1.00 59.35 884 ALA B C 1
ATOM 13189 O O . ALA B 1 861 ? -23.995 -18.949 -2.998 1.00 59.63 884 ALA B O 1
ATOM 13191 N N . LEU B 1 862 ? -23.977 -17.738 -4.903 1.00 58.04 885 LEU B N 1
ATOM 13192 C CA . LEU B 1 862 ? -23.677 -16.511 -4.179 1.00 53.87 885 LEU B CA 1
ATOM 13193 C C . LEU B 1 862 ? -24.866 -16.066 -3.345 1.00 53.97 885 LEU B C 1
ATOM 13194 O O . LEU B 1 862 ? -24.695 -15.641 -2.203 1.00 56.92 885 LEU B O 1
ATOM 13199 N N . THR B 1 863 ? -26.081 -16.165 -3.889 1.00 58.65 886 THR B N 1
ATOM 13200 C CA . THR B 1 863 ? -27.268 -15.934 -3.069 1.00 61.50 886 THR B CA 1
ATOM 13201 C C . THR B 1 863 ? -27.310 -16.911 -1.899 1.00 60.14 886 THR B C 1
ATOM 13202 O O . THR B 1 863 ? -27.654 -16.539 -0.764 1.00 61.62 886 THR B O 1
ATOM 13206 N N . LEU B 1 864 ? -26.943 -18.164 -2.168 1.00 58.10 887 LEU B N 1
ATOM 13207 C CA . LEU B 1 864 ? -26.924 -19.208 -1.152 1.00 61.71 887 LEU B CA 1
ATOM 13208 C C . LEU B 1 864 ? -26.081 -18.798 0.052 1.00 66.64 887 LEU B C 1
ATOM 13209 O O . LEU B 1 864 ? -26.559 -18.808 1.192 1.00 66.23 887 LEU B O 1
ATOM 13214 N N . VAL B 1 865 ? -24.819 -18.426 -0.183 1.00 63.81 888 VAL B N 1
ATOM 13215 C CA . VAL B 1 865 ? -23.985 -18.001 0.941 1.00 63.83 888 VAL B CA 1
ATOM 13216 C C . VAL B 1 865 ? -24.362 -16.605 1.422 1.00 60.64 888 VAL B C 1
ATOM 13217 O O . VAL B 1 865 ? -24.050 -16.245 2.563 1.00 61.82 888 VAL B O 1
ATOM 13221 N N . ALA B 1 866 ? -25.038 -15.809 0.590 1.00 62.95 889 ALA B N 1
ATOM 13222 C CA . ALA B 1 866 ? -25.497 -14.499 1.026 1.00 60.55 889 ALA B CA 1
ATOM 13223 C C . ALA B 1 866 ? -26.526 -14.624 2.132 1.00 64.19 889 ALA B C 1
ATOM 13224 O O . ALA B 1 866 ? -26.596 -13.765 3.020 1.00 64.42 889 ALA B O 1
ATOM 13226 N N . GLU B 1 867 ? -27.324 -15.692 2.104 1.00 62.82 890 GLU B N 1
ATOM 13227 C CA . GLU B 1 867 ? -28.300 -15.891 3.170 1.00 68.54 890 GLU B CA 1
ATOM 13228 C C . GLU B 1 867 ? -27.635 -16.184 4.515 1.00 75.26 890 GLU B C 1
ATOM 13229 O O . GLU B 1 867 ? -28.155 -15.783 5.563 1.00 77.14 890 GLU B O 1
ATOM 13235 N N . GLU B 1 868 ? -26.488 -16.862 4.511 1.00 72.10 891 GLU B N 1
ATOM 13236 C CA . GLU B 1 868 ? -25.843 -17.279 5.750 1.00 70.59 891 GLU B CA 1
ATOM 13237 C C . GLU B 1 868 ? -25.093 -16.153 6.454 1.00 68.69 891 GLU B C 1
ATOM 13238 O O . GLU B 1 868 ? -24.621 -16.362 7.577 1.00 67.35 891 GLU B O 1
ATOM 13244 N N . GLN B 1 869 ? -24.977 -14.971 5.834 1.00 68.45 892 GLN B N 1
ATOM 13245 C CA . GLN B 1 869 ? -24.080 -13.934 6.335 1.00 67.37 892 GLN B CA 1
ATOM 13246 C C . GLN B 1 869 ? -24.677 -13.242 7.560 1.00 69.45 892 GLN B C 1
ATOM 13247 O O . GLN B 1 869 ? -25.891 -13.034 7.627 1.00 74.67 892 GLN B O 1
ATOM 13253 N N . PRO B 1 870 ? -23.839 -12.856 8.529 1.00 63.93 893 PRO B N 1
ATOM 13254 C CA . PRO B 1 870 ? -24.355 -12.141 9.707 1.00 63.14 893 PRO B CA 1
ATOM 13255 C C . PRO B 1 870 ? -24.942 -10.780 9.380 1.00 71.51 893 PRO B C 1
ATOM 13256 O O . PRO B 1 870 ? -25.781 -10.286 10.145 1.00 78.26 893 PRO B O 1
ATOM 13260 N N . ILE B 1 871 ? -24.521 -10.158 8.286 1.00 71.08 894 ILE B N 1
ATOM 13261 C CA . ILE B 1 871 ? -25.079 -8.898 7.837 1.00 68.51 894 ILE B CA 1
ATOM 13262 C C . ILE B 1 871 ? -26.114 -9.172 6.753 1.00 76.23 894 ILE B C 1
ATOM 13263 O O . ILE B 1 871 ? -26.207 -10.271 6.210 1.00 72.11 894 ILE B O 1
ATOM 13268 N N . THR B 1 872 ? -26.888 -8.150 6.410 1.00 76.74 895 THR B N 1
ATOM 13269 C CA . THR B 1 872 ? -27.823 -8.264 5.301 1.00 72.60 895 THR B CA 1
ATOM 13270 C C . THR B 1 872 ? -27.076 -8.061 3.989 1.00 70.86 895 THR B C 1
ATOM 13271 O O . THR B 1 872 ? -26.252 -7.147 3.874 1.00 65.81 895 THR B O 1
ATOM 13275 N N . ILE B 1 873 ? -27.345 -8.930 3.017 1.00 70.40 896 ILE B N 1
ATOM 13276 C CA . ILE B 1 873 ? -26.734 -8.862 1.693 1.00 64.89 896 ILE B CA 1
ATOM 13277 C C . ILE B 1 873 ? -27.832 -8.552 0.686 1.00 63.51 896 ILE B C 1
ATOM 13278 O O . ILE B 1 873 ? -28.843 -9.263 0.619 1.00 66.42 896 ILE B O 1
ATOM 13283 N N . ASP B 1 874 ? -27.636 -7.492 -0.091 1.00 67.45 897 ASP B N 1
ATOM 13284 C CA . ASP B 1 874 ? -28.602 -7.085 -1.100 1.00 63.96 897 ASP B CA 1
ATOM 13285 C C . ASP B 1 874 ? -28.427 -7.915 -2.368 1.00 67.36 897 ASP B C 1
ATOM 13286 O O . ASP B 1 874 ? -27.462 -8.671 -2.524 1.00 65.17 897 ASP B O 1
ATOM 13291 N N . SER B 1 875 ? -29.380 -7.770 -3.291 1.00 59.70 898 SER B N 1
ATOM 13292 C CA . SER B 1 875 ? -29.146 -8.266 -4.641 1.00 57.58 898 SER B CA 1
ATOM 13293 C C . SER B 1 875 ? -28.011 -7.495 -5.301 1.00 56.33 898 SER B C 1
ATOM 13294 O O . SER B 1 875 ? -27.283 -8.044 -6.136 1.00 58.05 898 SER B O 1
ATOM 13297 N N . GLY B 1 876 ? -27.824 -6.235 -4.902 1.00 57.65 899 GLY B N 1
ATOM 13298 C CA . GLY B 1 876 ? -26.749 -5.432 -5.459 1.00 58.49 899 GLY B CA 1
ATOM 13299 C C . GLY B 1 876 ? -25.372 -5.910 -5.042 1.00 59.60 899 GLY B C 1
ATOM 13300 O O . GLY B 1 876 ? -24.429 -5.867 -5.835 1.00 59.62 899 GLY B O 1
ATOM 13301 N N . VAL B 1 877 ? -25.230 -6.367 -3.796 1.00 57.21 900 VAL B N 1
ATOM 13302 C CA . VAL B 1 877 ? -23.952 -6.939 -3.378 1.00 55.94 900 VAL B CA 1
ATOM 13303 C C . VAL B 1 877 ? -23.644 -8.193 -4.187 1.00 52.52 900 VAL B C 1
ATOM 13304 O O . VAL B 1 877 ? -22.509 -8.396 -4.643 1.00 50.69 900 VAL B O 1
ATOM 13308 N N . ILE B 1 878 ? -24.654 -9.044 -4.390 1.00 53.61 901 ILE B N 1
ATOM 13309 C CA . ILE B 1 878 ? -24.462 -10.258 -5.179 1.00 49.94 901 ILE B CA 1
ATOM 13310 C C . ILE B 1 878 ? -24.057 -9.906 -6.602 1.00 54.35 901 ILE B C 1
ATOM 13311 O O . ILE B 1 878 ? -23.151 -10.523 -7.172 1.00 53.45 901 ILE B O 1
ATOM 13316 N N . ASP B 1 879 ? -24.708 -8.900 -7.192 1.00 57.44 902 ASP B N 1
ATOM 13317 C CA . ASP B 1 879 ? -24.345 -8.480 -8.544 1.00 56.79 902 ASP B CA 1
ATOM 13318 C C . ASP B 1 879 ? -22.927 -7.917 -8.589 1.00 56.64 902 ASP B C 1
ATOM 13319 O O . ASP B 1 879 ? -22.184 -8.152 -9.551 1.00 55.24 902 ASP B O 1
ATOM 13324 N N . GLU B 1 880 ? -22.541 -7.167 -7.554 1.00 51.62 903 GLU B N 1
ATOM 13325 C CA . GLU B 1 880 ? -21.174 -6.672 -7.438 1.00 52.86 903 GLU B CA 1
ATOM 13326 C C . GLU B 1 880 ? -20.177 -7.819 -7.478 1.00 56.21 903 GLU B C 1
ATOM 13327 O O . GLU B 1 880 ? -19.179 -7.775 -8.211 1.00 51.69 903 GLU B O 1
ATOM 13333 N N . VAL B 1 881 ? -20.433 -8.858 -6.683 1.00 50.88 904 VAL B N 1
ATOM 13334 C CA . VAL B 1 881 ? -19.533 -10.006 -6.659 1.00 49.76 904 VAL B CA 1
ATOM 13335 C C . VAL B 1 881 ? -19.526 -10.708 -8.012 1.00 46.67 904 VAL B C 1
ATOM 13336 O O . VAL B 1 881 ? -18.467 -11.089 -8.516 1.00 43.49 904 VAL B O 1
ATOM 13340 N N . VAL B 1 882 ? -20.702 -10.900 -8.616 1.00 43.13 905 VAL B N 1
ATOM 13341 C CA . VAL B 1 882 ? -20.765 -11.581 -9.910 1.00 49.42 905 VAL B CA 1
ATOM 13342 C C . VAL B 1 882 ? -19.926 -10.840 -10.944 1.00 53.74 905 VAL B C 1
ATOM 13343 O O . VAL B 1 882 ? -19.181 -11.454 -11.720 1.00 49.04 905 VAL B O 1
ATOM 13347 N N . GLN B 1 883 ? -20.001 -9.507 -10.942 1.00 48.67 906 GLN B N 1
ATOM 13348 C CA . GLN B 1 883 ? -19.219 -8.711 -11.886 1.00 52.11 906 GLN B CA 1
ATOM 13349 C C . GLN B 1 883 ? -17.726 -8.794 -11.589 1.00 55.57 906 GLN B C 1
ATOM 13350 O O . GLN B 1 883 ? -16.904 -8.905 -12.511 1.00 54.92 906 GLN B O 1
ATOM 13356 N N . PHE B 1 884 ? -17.363 -8.732 -10.305 1.00 53.03 907 PHE B N 1
ATOM 13357 C CA . PHE B 1 884 ? -15.964 -8.829 -9.901 1.00 49.56 907 PHE B CA 1
ATOM 13358 C C . PHE B 1 884 ? -15.366 -10.162 -10.344 1.00 46.35 907 PHE B C 1
ATOM 13359 O O . PHE B 1 884 ? -14.306 -10.210 -10.990 1.00 50.72 907 PHE B O 1
ATOM 13367 N N . VAL B 1 885 ? -16.069 -11.256 -10.038 1.00 43.12 908 VAL B N 1
ATOM 13368 C CA . VAL B 1 885 ? -15.627 -12.594 -10.428 1.00 50.83 908 VAL B CA 1
ATOM 13369 C C . VAL B 1 885 ? -15.545 -12.717 -11.942 1.00 51.48 908 VAL B C 1
ATOM 13370 O O . VAL B 1 885 ? -14.606 -13.323 -12.475 1.00 50.32 908 VAL B O 1
ATOM 13374 N N . THR B 1 886 ? -16.534 -12.170 -12.659 1.00 52.30 909 THR B N 1
ATOM 13375 C CA . THR B 1 886 ? -16.518 -12.246 -14.118 1.00 55.38 909 THR B CA 1
ATOM 13376 C C . THR B 1 886 ? -15.297 -11.542 -14.690 1.00 51.81 909 THR B C 1
ATOM 13377 O O . THR B 1 886 ? -14.664 -12.042 -15.625 1.00 48.47 909 THR B O 1
ATOM 13381 N N . ARG B 1 887 ? -14.949 -10.376 -14.139 1.00 52.32 910 ARG B N 1
ATOM 13382 C CA . ARG B 1 887 ? -13.766 -9.669 -14.618 1.00 56.74 910 ARG B CA 1
ATOM 13383 C C . ARG B 1 887 ? -12.497 -10.467 -14.343 1.00 57.88 910 ARG B C 1
ATOM 13384 O O . ARG B 1 887 ? -11.568 -10.466 -15.161 1.00 55.62 910 ARG B O 1
ATOM 13392 N N . ARG B 1 888 ? -12.434 -11.162 -13.203 1.00 58.46 911 ARG B N 1
ATOM 13393 C CA . ARG B 1 888 ? -11.267 -12.019 -12.989 1.00 59.46 911 ARG B CA 1
ATOM 13394 C C . ARG B 1 888 ? -11.260 -13.214 -13.938 1.00 58.23 911 ARG B C 1
ATOM 13395 O O . ARG B 1 888 ? -10.188 -13.683 -14.329 1.00 58.53 911 ARG B O 1
ATOM 13403 N N . LEU B 1 889 ? -12.435 -13.708 -14.334 1.00 59.02 912 LEU B N 1
ATOM 13404 C CA . LEU B 1 889 ? -12.480 -14.775 -15.334 1.00 60.20 912 LEU B CA 1
ATOM 13405 C C . LEU B 1 889 ? -11.998 -14.272 -16.691 1.00 59.02 912 LEU B C 1
ATOM 13406 O O . LEU B 1 889 ? -11.282 -14.984 -17.411 1.00 61.66 912 LEU B O 1
ATOM 13411 N N . GLU B 1 890 ? -12.385 -13.047 -17.051 1.00 55.61 913 GLU B N 1
ATOM 13412 C CA . GLU B 1 890 ? -11.847 -12.399 -18.244 1.00 58.58 913 GLU B CA 1
ATOM 13413 C C . GLU B 1 890 ? -10.329 -12.314 -18.174 1.00 61.19 913 GLU B C 1
ATOM 13414 O O . GLU B 1 890 ? -9.630 -12.644 -19.140 1.00 57.35 913 GLU B O 1
ATOM 13420 N N . GLN B 1 891 ? -9.811 -11.843 -17.034 1.00 64.80 914 GLN B N 1
ATOM 13421 C CA . GLN B 1 891 ? -8.369 -11.791 -16.805 1.00 64.59 914 GLN B CA 1
ATOM 13422 C C . GLN B 1 891 ? -7.721 -13.151 -17.007 1.00 65.96 914 GLN B C 1
ATOM 13423 O O . GLN B 1 891 ? -6.695 -13.267 -17.682 1.00 69.55 914 GLN B O 1
ATOM 13429 N N . LEU B 1 892 ? -8.286 -14.184 -16.384 1.00 58.11 915 LEU B N 1
ATOM 13430 C CA . LEU B 1 892 ? -7.787 -15.544 -16.545 1.00 59.84 915 LEU B CA 1
ATOM 13431 C C . LEU B 1 892 ? -7.657 -15.899 -18.019 1.00 68.08 915 LEU B C 1
ATOM 13432 O O . LEU B 1 892 ? -6.566 -16.220 -18.504 1.00 67.64 915 LEU B O 1
ATOM 13437 N N . LEU B 1 893 ? -8.774 -15.822 -18.750 1.00 72.79 916 LEU B N 1
ATOM 13438 C CA . LEU B 1 893 ? -8.790 -16.290 -20.134 1.00 64.27 916 LEU B CA 1
ATOM 13439 C C . LEU B 1 893 ? -7.905 -15.443 -21.041 1.00 66.62 916 LEU B C 1
ATOM 13440 O O . LEU B 1 893 ? -7.353 -15.963 -22.017 1.00 71.12 916 LEU B O 1
ATOM 13445 N N . VAL B 1 894 ? -7.743 -14.150 -20.745 1.00 60.60 917 VAL B N 1
ATOM 13446 C CA . VAL B 1 894 ? -6.801 -13.340 -21.517 1.00 67.00 917 VAL B CA 1
ATOM 13447 C C . VAL B 1 894 ? -5.369 -13.550 -21.047 1.00 74.68 917 VAL B C 1
ATOM 13448 O O . VAL B 1 894 ? -4.427 -13.123 -21.727 1.00 76.02 917 VAL B O 1
ATOM 13452 N N . ASP B 1 895 ? -5.178 -14.209 -19.901 1.00 74.28 918 ASP B N 1
ATOM 13453 C CA . ASP B 1 895 ? -3.857 -14.620 -19.440 1.00 74.20 918 ASP B CA 1
ATOM 13454 C C . ASP B 1 895 ? -3.479 -16.000 -19.948 1.00 76.90 918 ASP B C 1
ATOM 13455 O O . ASP B 1 895 ? -2.290 -16.279 -20.139 1.00 79.14 918 ASP B O 1
ATOM 13460 N N . GLU B 1 896 ? -4.465 -16.871 -20.161 1.00 77.05 919 GLU B N 1
ATOM 13461 C CA . GLU B 1 896 ? -4.225 -18.168 -20.775 1.00 71.74 919 GLU B CA 1
ATOM 13462 C C . GLU B 1 896 ? -4.092 -18.083 -22.289 1.00 74.96 919 GLU B C 1
ATOM 13463 O O . GLU B 1 896 ? -3.812 -19.104 -22.926 1.00 77.62 919 GLU B O 1
ATOM 13469 N N . GLY B 1 897 ? -4.303 -16.912 -22.877 1.00 75.17 920 GLY B N 1
ATOM 13470 C CA . GLY B 1 897 ? -4.055 -16.702 -24.284 1.00 82.76 920 GLY B CA 1
ATOM 13471 C C . GLY B 1 897 ? -5.263 -16.635 -25.192 1.00 84.02 920 GLY B C 1
ATOM 13472 O O . GLY B 1 897 ? -5.161 -17.046 -26.352 1.00 84.86 920 GLY B O 1
ATOM 13473 N N . ILE B 1 898 ? -6.398 -16.130 -24.713 1.00 80.04 921 ILE B N 1
ATOM 13474 C CA . ILE B 1 898 ? -7.584 -15.955 -25.545 1.00 75.25 921 ILE B CA 1
ATOM 13475 C C . ILE B 1 898 ? -7.725 -14.477 -25.868 1.00 79.02 921 ILE B C 1
ATOM 13476 O O . ILE B 1 898 ? -7.474 -13.617 -25.014 1.00 80.82 921 ILE B O 1
ATOM 13481 N N . ASN B 1 899 ? -8.119 -14.179 -27.106 1.00 83.78 922 ASN B N 1
ATOM 13482 C CA . ASN B 1 899 ? -8.297 -12.798 -27.535 1.00 79.81 922 ASN B CA 1
ATOM 13483 C C . ASN B 1 899 ? -9.321 -12.084 -26.656 1.00 75.36 922 ASN B C 1
ATOM 13484 O O . ASN B 1 899 ? -10.275 -12.687 -26.158 1.00 76.65 922 ASN B O 1
ATOM 13489 N N . CYS B 1 900 ? -9.117 -10.779 -26.473 1.00 77.32 923 CYS B N 1
ATOM 13490 C CA . CYS B 1 900 ? -9.939 -9.989 -25.563 1.00 74.45 923 CYS B CA 1
ATOM 13491 C C . CYS B 1 900 ? -11.417 -10.021 -25.940 1.00 76.30 923 CYS B C 1
ATOM 13492 O O . CYS B 1 900 ? -12.236 -10.564 -25.191 1.00 71.93 923 CYS B O 1
ATOM 13495 N N . GLU B 1 901 ? -11.772 -9.445 -27.092 1.00 76.27 924 GLU B N 1
ATOM 13496 C CA . GLU B 1 901 ? -13.181 -9.359 -27.472 1.00 75.66 924 GLU B CA 1
ATOM 13497 C C . GLU B 1 901 ? -13.823 -10.735 -27.585 1.00 69.87 924 GLU B C 1
ATOM 13498 O O . GLU B 1 901 ? -15.005 -10.902 -27.265 1.00 67.83 924 GLU B O 1
ATOM 13504 N N . ILE B 1 902 ? -13.060 -11.731 -28.028 1.00 67.35 925 ILE B N 1
ATOM 13505 C CA . ILE B 1 902 ? -13.577 -13.091 -28.097 1.00 66.55 925 ILE B CA 1
ATOM 13506 C C . ILE B 1 902 ? -13.950 -13.591 -26.710 1.00 69.90 925 ILE B C 1
ATOM 13507 O O . ILE B 1 902 ? -14.834 -14.445 -26.563 1.00 70.92 925 ILE B O 1
ATOM 13512 N N . VAL B 1 903 ? -13.286 -13.074 -25.675 1.00 71.41 926 VAL B N 1
ATOM 13513 C CA . VAL B 1 903 ? -13.632 -13.432 -24.304 1.00 70.80 926 VAL B CA 1
ATOM 13514 C C . VAL B 1 903 ? -14.818 -12.612 -23.820 1.00 63.87 926 VAL B C 1
ATOM 13515 O O . VAL B 1 903 ? -15.741 -13.148 -23.198 1.00 61.55 926 VAL B O 1
ATOM 13519 N N . ARG B 1 904 ? -14.809 -11.305 -24.094 1.00 64.05 927 ARG B N 1
ATOM 13520 C CA . ARG B 1 904 ? -15.884 -10.438 -23.623 1.00 66.17 927 ARG B CA 1
ATOM 13521 C C . ARG B 1 904 ? -17.229 -10.884 -24.180 1.00 63.64 927 ARG B C 1
ATOM 13522 O O . ARG B 1 904 ? -18.214 -10.993 -23.442 1.00 57.73 927 ARG B O 1
ATOM 13530 N N . SER B 1 905 ? -17.286 -11.146 -25.491 1.00 65.29 928 SER B N 1
ATOM 13531 C CA . SER B 1 905 ? -18.543 -11.523 -26.128 1.00 59.31 928 SER B CA 1
ATOM 13532 C C . SER B 1 905 ? -19.102 -12.810 -25.541 1.00 59.27 928 SER B C 1
ATOM 13533 O O . SER B 1 905 ? -20.323 -12.962 -25.424 1.00 60.40 928 SER B O 1
ATOM 13536 N N . VAL B 1 906 ? -18.227 -13.738 -25.154 1.00 63.05 929 VAL B N 1
ATOM 13537 C CA . VAL B 1 906 ? -18.679 -14.972 -24.520 1.00 59.21 929 VAL B CA 1
ATOM 13538 C C . VAL B 1 906 ? -19.146 -14.699 -23.094 1.00 61.37 929 VAL B C 1
ATOM 13539 O O . VAL B 1 906 ? -20.181 -15.218 -22.652 1.00 59.62 929 VAL B O 1
ATOM 13543 N N . LEU B 1 907 ? -18.398 -13.870 -22.356 1.00 59.09 930 LEU B N 1
ATOM 13544 C CA . LEU B 1 907 ? -18.693 -13.665 -20.942 1.00 56.70 930 LEU B CA 1
ATOM 13545 C C . LEU B 1 907 ? -19.962 -12.854 -20.735 1.00 56.67 930 LEU B C 1
ATOM 13546 O O . LEU B 1 907 ? -20.617 -12.997 -19.698 1.00 52.34 930 LEU B O 1
ATOM 13551 N N . ILE B 1 908 ? -20.320 -12.001 -21.698 1.00 53.20 931 ILE B N 1
ATOM 13552 C CA . ILE B 1 908 ? -21.590 -11.280 -21.622 1.00 49.49 931 ILE B CA 1
ATOM 13553 C C . ILE B 1 908 ? -22.768 -12.242 -21.471 1.00 57.20 931 ILE B C 1
ATOM 13554 O O . ILE B 1 908 ? -23.761 -11.921 -20.804 1.00 52.43 931 ILE B O 1
ATOM 13559 N N . GLU B 1 909 ? -22.679 -13.439 -22.066 1.00 52.14 932 GLU B N 1
ATOM 13560 C CA . GLU B 1 909 ? -23.795 -14.377 -22.074 1.00 52.13 932 GLU B CA 1
ATOM 13561 C C . GLU B 1 909 ? -23.615 -15.598 -21.186 1.00 54.86 932 GLU B C 1
ATOM 13562 O O . GLU B 1 909 ? -24.620 -16.205 -20.802 1.00 48.56 932 GLU B O 1
ATOM 13568 N N . ARG B 1 910 ? -22.378 -15.993 -20.857 1.00 54.78 933 ARG B N 1
ATOM 13569 C CA . ARG B 1 910 ? -22.192 -17.252 -20.140 1.00 58.61 933 ARG B CA 1
ATOM 13570 C C . ARG B 1 910 ? -21.298 -17.135 -18.909 1.00 56.34 933 ARG B C 1
ATOM 13571 O O . ARG B 1 910 ? -20.788 -18.152 -18.434 1.00 53.95 933 ARG B O 1
ATOM 13579 N N . ALA B 1 911 ? -21.129 -15.933 -18.351 1.00 60.19 934 ALA B N 1
ATOM 13580 C CA . ALA B 1 911 ? -20.233 -15.774 -17.208 1.00 56.68 934 ALA B CA 1
ATOM 13581 C C . ALA B 1 911 ? -20.726 -16.526 -15.975 1.00 58.44 934 ALA B C 1
ATOM 13582 O O . ALA B 1 911 ? -19.916 -16.896 -15.118 1.00 58.94 934 ALA B O 1
ATOM 13584 N N . ASN B 1 912 ? -22.039 -16.765 -15.866 1.00 56.81 935 ASN B N 1
ATOM 13585 C CA . ASN B 1 912 ? -22.592 -17.392 -14.667 1.00 54.27 935 ASN B CA 1
ATOM 13586 C C . ASN B 1 912 ? -22.081 -18.813 -14.453 1.00 55.41 935 ASN B C 1
ATOM 13587 O O . ASN B 1 912 ? -22.178 -19.333 -13.335 1.00 57.13 935 ASN B O 1
ATOM 13592 N N . CYS B 1 913 ? -21.554 -19.458 -15.488 1.00 47.38 936 CYS B N 1
ATOM 13593 C CA . CYS B 1 913 ? -20.839 -20.723 -15.330 1.00 52.48 936 CYS B CA 1
ATOM 13594 C C . CYS B 1 913 ? -19.419 -20.526 -15.828 1.00 55.25 936 CYS B C 1
ATOM 13595 O O . CYS B 1 913 ? -19.182 -20.503 -17.049 1.00 57.21 936 CYS B O 1
ATOM 13598 N N . PRO B 1 914 ? -18.446 -20.368 -14.932 1.00 57.97 937 PRO B N 1
ATOM 13599 C CA . PRO B 1 914 ? -17.070 -20.117 -15.392 1.00 57.28 937 PRO B CA 1
ATOM 13600 C C . PRO B 1 914 ? -16.507 -21.206 -16.295 1.00 58.73 937 PRO B C 1
ATOM 13601 O O . PRO B 1 914 ? -15.824 -20.886 -17.276 1.00 58.32 937 PRO B O 1
ATOM 13605 N N . TYR B 1 915 ? -16.784 -22.483 -16.017 1.00 63.44 938 TYR B N 1
ATOM 13606 C CA . TYR B 1 915 ? -16.181 -23.534 -16.833 1.00 61.25 938 TYR B CA 1
ATOM 13607 C C . TYR B 1 915 ? -16.793 -23.579 -18.230 1.00 63.63 938 TYR B C 1
ATOM 13608 O O . TYR B 1 915 ? -16.067 -23.692 -19.231 1.00 69.42 938 TYR B O 1
ATOM 13617 N N . LEU B 1 916 ? -18.126 -23.501 -18.323 1.00 64.52 939 LEU B N 1
ATOM 13618 C CA . LEU B 1 916 ? -18.758 -23.461 -19.637 1.00 60.90 939 LEU B CA 1
ATOM 13619 C C . LEU B 1 916 ? -18.298 -22.241 -20.422 1.00 58.66 939 LEU B C 1
ATOM 13620 O O . LEU B 1 916 ? -18.024 -22.337 -21.623 1.00 62.96 939 LEU B O 1
ATOM 13625 N N A ALA B 1 917 ? -18.203 -21.086 -19.758 0.50 60.34 940 ALA B N 1
ATOM 13626 N N B ALA B 1 917 ? -18.203 -21.086 -19.758 0.50 60.34 940 ALA B N 1
ATOM 13627 C CA A ALA B 1 917 ? -17.741 -19.877 -20.433 0.50 62.56 940 ALA B CA 1
ATOM 13628 C CA B ALA B 1 917 ? -17.741 -19.877 -20.433 0.50 62.56 940 ALA B CA 1
ATOM 13629 C C A ALA B 1 917 ? -16.316 -20.037 -20.946 0.50 64.83 940 ALA B C 1
ATOM 13630 C C B ALA B 1 917 ? -16.316 -20.037 -20.946 0.50 64.83 940 ALA B C 1
ATOM 13631 O O A ALA B 1 917 ? -15.993 -19.587 -22.052 0.50 63.96 940 ALA B O 1
ATOM 13632 O O B ALA B 1 917 ? -15.993 -19.587 -22.052 0.50 63.96 940 ALA B O 1
ATOM 13635 N N . SER B 1 918 ? -15.446 -20.672 -20.156 1.00 65.11 941 SER B N 1
ATOM 13636 C CA . SER B 1 918 ? -14.076 -20.915 -20.602 1.00 65.49 941 SER B CA 1
ATOM 13637 C C . SER B 1 918 ? -14.055 -21.777 -21.861 1.00 68.59 941 SER B C 1
ATOM 13638 O O . SER B 1 918 ? -13.423 -21.426 -22.876 1.00 64.66 941 SER B O 1
ATOM 13641 N N . GLN B 1 919 ? -14.740 -22.923 -21.803 1.00 60.62 942 GLN B N 1
ATOM 13642 C CA . GLN B 1 919 ? -14.834 -23.796 -22.966 1.00 63.62 942 GLN B CA 1
ATOM 13643 C C . GLN B 1 919 ? -15.320 -23.024 -24.187 1.00 69.48 942 GLN B C 1
ATOM 13644 O O . GLN B 1 919 ? -14.728 -23.105 -25.271 1.00 66.87 942 GLN B O 1
ATOM 13650 N N . THR B 1 920 ? -16.392 -22.247 -24.012 1.00 65.84 943 THR B N 1
ATOM 13651 C CA . THR B 1 920 ? -16.987 -21.517 -25.125 1.00 67.31 943 THR B CA 1
ATOM 13652 C C . THR B 1 920 ? -16.021 -20.483 -25.687 1.00 68.52 943 THR B C 1
ATOM 13653 O O . THR B 1 920 ? -15.979 -20.258 -26.904 1.00 71.54 943 THR B O 1
ATOM 13657 N N . ALA B 1 921 ? -15.229 -19.849 -24.819 1.00 62.26 944 ALA B N 1
ATOM 13658 C CA . ALA B 1 921 ? -14.230 -18.895 -25.288 1.00 65.70 944 ALA B CA 1
ATOM 13659 C C . ALA B 1 921 ? -13.208 -19.576 -26.187 1.00 67.87 944 ALA B C 1
ATOM 13660 O O . ALA B 1 921 ? -12.852 -19.046 -27.250 1.00 73.99 944 ALA B O 1
ATOM 13662 N N . ILE B 1 922 ? -12.740 -20.760 -25.789 1.00 63.59 945 ILE B N 1
ATOM 13663 C CA . ILE B 1 922 ? -11.777 -21.460 -26.639 1.00 65.80 945 ILE B CA 1
ATOM 13664 C C . ILE B 1 922 ? -12.420 -21.858 -27.969 1.00 71.64 945 ILE B C 1
ATOM 13665 O O . ILE B 1 922 ? -11.829 -21.678 -29.048 1.00 72.65 945 ILE B O 1
ATOM 13667 N N . GLU B 1 923 ? -13.637 -22.412 -27.913 1.00 68.56 946 GLU B N 1
ATOM 13668 C CA . GLU B 1 923 ? -14.312 -22.846 -29.136 1.00 71.47 946 GLU B CA 1
ATOM 13669 C C . GLU B 1 923 ? -14.518 -21.683 -30.105 1.00 71.89 946 GLU B C 1
ATOM 13670 O O . GLU B 1 923 ? -14.343 -21.835 -31.322 1.00 75.11 946 GLU B O 1
ATOM 13676 N N . MET B 1 924 ? -14.864 -20.502 -29.596 1.00 67.97 947 MET B N 1
ATOM 13677 C CA . MET B 1 924 ? -15.029 -19.402 -30.533 1.00 72.25 947 MET B CA 1
ATOM 13678 C C . MET B 1 924 ? -13.719 -18.750 -30.939 1.00 77.66 947 MET B C 1
ATOM 13679 O O . MET B 1 924 ? -13.680 -18.096 -31.984 1.00 77.20 947 MET B O 1
ATOM 13684 N N . GLU B 1 925 ? -12.634 -18.932 -30.186 1.00 82.48 948 GLU B N 1
ATOM 13685 C CA . GLU B 1 925 ? -11.361 -18.530 -30.776 1.00 85.99 948 GLU B CA 1
ATOM 13686 C C . GLU B 1 925 ? -10.988 -19.449 -31.935 1.00 86.14 948 GLU B C 1
ATOM 13687 O O . GLU B 1 925 ? -10.341 -19.008 -32.893 1.00 76.45 948 GLU B O 1
ATOM 13693 N N . ALA B 1 926 ? -11.400 -20.720 -31.876 1.00 82.99 949 ALA B N 1
ATOM 13694 C CA . ALA B 1 926 ? -11.291 -21.572 -33.061 1.00 78.51 949 ALA B CA 1
ATOM 13695 C C . ALA B 1 926 ? -12.141 -21.018 -34.201 1.00 79.96 949 ALA B C 1
ATOM 13696 O O . ALA B 1 926 ? -11.643 -20.779 -35.308 1.00 79.62 949 ALA B O 1
ATOM 13698 N N . PHE B 1 927 ? -13.432 -20.812 -33.937 1.00 79.46 950 PHE B N 1
ATOM 13699 C CA . PHE B 1 927 ? -14.385 -20.179 -34.849 1.00 79.74 950 PHE B CA 1
ATOM 13700 C C . PHE B 1 927 ? -13.797 -18.957 -35.552 1.00 77.32 950 PHE B C 1
ATOM 13701 O O . PHE B 1 927 ? -13.997 -18.762 -36.754 1.00 80.70 950 PHE B O 1
ATOM 13709 N N . SER B 1 928 ? -13.054 -18.143 -34.807 1.00 79.76 951 SER B N 1
ATOM 13710 C CA . SER B 1 928 ? -12.566 -16.852 -35.282 1.00 77.21 951 SER B CA 1
ATOM 13711 C C . SER B 1 928 ? -11.681 -16.937 -36.517 1.00 76.18 951 SER B C 1
ATOM 13712 O O . SER B 1 928 ? -11.321 -15.890 -37.067 1.00 79.83 951 SER B O 1
ATOM 13715 N N . ARG B 1 929 ? -11.303 -18.136 -36.957 1.00 77.82 952 ARG B N 1
ATOM 13716 C CA . ARG B 1 929 ? -10.302 -18.280 -38.006 1.00 82.44 952 ARG B CA 1
ATOM 13717 C C . ARG B 1 929 ? -10.782 -19.143 -39.166 1.00 80.63 952 ARG B C 1
ATOM 13718 O O . ARG B 1 929 ? -9.953 -19.659 -39.920 1.00 83.53 952 ARG B O 1
ATOM 13726 N N . THR B 1 930 ? -12.096 -19.300 -39.342 1.00 81.36 953 THR B N 1
ATOM 13727 C CA . THR B 1 930 ? -12.643 -20.373 -40.169 1.00 85.34 953 THR B CA 1
ATOM 13728 C C . THR B 1 930 ? -13.385 -19.884 -41.410 1.00 86.25 953 THR B C 1
ATOM 13729 O O . THR B 1 930 ? -14.231 -20.617 -41.941 1.00 84.06 953 THR B O 1
ATOM 13733 N N . GLU B 1 931 ? -13.100 -18.661 -41.870 1.00 88.82 954 GLU B N 1
ATOM 13734 C CA . GLU B 1 931 ? -13.656 -18.111 -43.110 1.00 85.85 954 GLU B CA 1
ATOM 13735 C C . GLU B 1 931 ? -15.144 -17.794 -43.002 1.00 79.34 954 GLU B C 1
ATOM 13736 O O . GLU B 1 931 ? -15.587 -16.732 -43.462 1.00 73.93 954 GLU B O 1
ATOM 13742 N N . ASP B 1 932 ? -15.931 -18.703 -42.435 1.00 80.71 955 ASP B N 1
ATOM 13743 C CA . ASP B 1 932 ? -17.367 -18.464 -42.340 1.00 76.63 955 ASP B CA 1
ATOM 13744 C C . ASP B 1 932 ? -17.710 -17.489 -41.228 1.00 74.61 955 ASP B C 1
ATOM 13745 O O . ASP B 1 932 ? -18.678 -16.733 -41.354 1.00 72.44 955 ASP B O 1
ATOM 13750 N N . PHE B 1 933 ? -16.914 -17.483 -40.165 1.00 73.55 956 PHE B N 1
ATOM 13751 C CA . PHE B 1 933 ? -17.053 -16.582 -39.030 1.00 71.69 956 PHE B CA 1
ATOM 13752 C C . PHE B 1 933 ? -17.456 -15.163 -39.444 1.00 67.24 956 PHE B C 1
ATOM 13753 O O . PHE B 1 933 ? -18.489 -14.675 -38.978 1.00 68.52 956 PHE B O 1
ATOM 13761 N N . PRO B 1 934 ? -16.688 -14.465 -40.299 1.00 68.06 957 PRO B N 1
ATOM 13762 C CA . PRO B 1 934 ? -17.081 -13.083 -40.647 1.00 69.24 957 PRO B CA 1
ATOM 13763 C C . PRO B 1 934 ? -18.460 -12.992 -41.268 1.00 70.87 957 PRO B C 1
ATOM 13764 O O . PRO B 1 934 ? -19.207 -12.058 -40.954 1.00 68.07 957 PRO B O 1
ATOM 13768 N N . LYS B 1 935 ? -18.837 -13.957 -42.119 1.00 63.54 958 LYS B N 1
ATOM 13769 C CA . LYS B 1 935 ? -20.146 -13.930 -42.767 1.00 61.53 958 LYS B CA 1
ATOM 13770 C C . LYS B 1 935 ? -21.280 -14.225 -41.799 1.00 61.33 958 LYS B C 1
ATOM 13771 O O . LYS B 1 935 ? -22.326 -13.577 -41.848 1.00 62.35 958 LYS B O 1
ATOM 13777 N N . ILE B 1 936 ? -21.085 -15.188 -40.887 1.00 66.36 959 ILE B N 1
ATOM 13778 C CA . ILE B 1 936 ? -22.045 -15.427 -39.809 1.00 68.17 959 ILE B CA 1
ATOM 13779 C C . ILE B 1 936 ? -22.210 -14.176 -38.953 1.00 60.59 959 ILE B C 1
ATOM 13780 O O . ILE B 1 936 ? -23.331 -13.786 -38.586 1.00 59.98 959 ILE B O 1
ATOM 13785 N N . VAL B 1 937 ? -21.103 -13.494 -38.670 1.00 55.91 960 VAL B N 1
ATOM 13786 C CA . VAL B 1 937 ? -21.159 -12.319 -37.811 1.00 63.14 960 VAL B CA 1
ATOM 13787 C C . VAL B 1 937 ? -21.943 -11.203 -38.479 1.00 62.54 960 VAL B C 1
ATOM 13788 O O . VAL B 1 937 ? -22.803 -10.577 -37.856 1.00 61.70 960 VAL B O 1
ATOM 13792 N N . GLU B 1 938 ? -21.642 -10.922 -39.755 1.00 69.78 961 GLU B N 1
ATOM 13793 C CA . GLU B 1 938 ? -22.386 -9.897 -40.499 1.00 69.03 961 GLU B CA 1
ATOM 13794 C C . GLU B 1 938 ? -23.861 -10.260 -40.611 1.00 62.70 961 GLU B C 1
ATOM 13795 O O . GLU B 1 938 ? -24.750 -9.402 -40.462 1.00 61.88 961 GLU B O 1
ATOM 13801 N N . ALA B 1 939 ? -24.134 -11.545 -40.890 1.00 60.32 962 ALA B N 1
ATOM 13802 C CA . ALA B 1 939 ? -25.487 -12.071 -40.928 1.00 56.36 962 ALA B CA 1
ATOM 13803 C C . ALA B 1 939 ? -26.274 -11.682 -39.691 1.00 59.11 962 ALA B C 1
ATOM 13804 O O . ALA B 1 939 ? -27.434 -11.269 -39.783 1.00 57.18 962 ALA B O 1
ATOM 13806 N N . TYR B 1 940 ? -25.663 -11.830 -38.518 1.00 52.23 963 TYR B N 1
ATOM 13807 C CA . TYR B 1 940 ? -26.364 -11.451 -37.295 1.00 49.98 963 TYR B CA 1
ATOM 13808 C C . TYR B 1 940 ? -26.295 -9.954 -36.998 1.00 56.48 963 TYR B C 1
ATOM 13809 O O . TYR B 1 940 ? -27.174 -9.432 -36.296 1.00 51.47 963 TYR B O 1
ATOM 13818 N N . SER B 1 941 ? -25.284 -9.250 -37.515 1.00 50.54 964 SER B N 1
ATOM 13819 C CA . SER B 1 941 ? -25.111 -7.846 -37.161 1.00 52.06 964 SER B CA 1
ATOM 13820 C C . SER B 1 941 ? -26.167 -6.973 -37.818 1.00 56.75 964 SER B C 1
ATOM 13821 O O . SER B 1 941 ? -26.690 -6.046 -37.189 1.00 58.53 964 SER B O 1
ATOM 13824 N N . ARG B 1 942 ? -26.497 -7.251 -39.080 1.00 57.65 965 ARG B N 1
ATOM 13825 C CA . ARG B 1 942 ? -27.458 -6.390 -39.772 1.00 48.95 965 ARG B CA 1
ATOM 13826 C C . ARG B 1 942 ? -28.840 -6.376 -39.115 1.00 48.84 965 ARG B C 1
ATOM 13827 O O . ARG B 1 942 ? -29.374 -5.275 -38.877 1.00 52.14 965 ARG B O 1
ATOM 13835 N N . PRO B 1 943 ? -29.474 -7.515 -38.798 1.00 47.82 966 PRO B N 1
ATOM 13836 C CA . PRO B 1 943 ? -30.764 -7.438 -38.088 1.00 48.52 966 PRO B CA 1
ATOM 13837 C C . PRO B 1 943 ? -30.661 -6.767 -36.731 1.00 50.46 966 PRO B C 1
ATOM 13838 O O . PRO B 1 943 ? -31.567 -6.020 -36.340 1.00 52.27 966 PRO B O 1
ATOM 13842 N N . THR B 1 944 ? -29.570 -7.018 -36.004 1.00 48.10 967 THR B N 1
ATOM 13843 C CA . THR B 1 944 ? -29.354 -6.367 -34.715 1.00 53.92 967 THR B CA 1
ATOM 13844 C C . THR B 1 944 ? -29.289 -4.850 -34.864 1.00 49.73 967 THR B C 1
ATOM 13845 O O . THR B 1 944 ? -29.977 -4.113 -34.147 1.00 47.75 967 THR B O 1
ATOM 13849 N N . ARG B 1 945 ? -28.463 -4.366 -35.794 1.00 48.08 968 ARG B N 1
ATOM 13850 C CA . ARG B 1 945 ? -28.366 -2.929 -36.023 1.00 52.09 968 ARG B CA 1
ATOM 13851 C C . ARG B 1 945 ? -29.707 -2.340 -36.448 1.00 52.83 968 ARG B C 1
ATOM 13852 O O . ARG B 1 945 ? -30.051 -1.223 -36.049 1.00 52.11 968 ARG B O 1
ATOM 13860 N N . ILE B 1 946 ? -30.489 -3.073 -37.244 1.00 55.66 969 ILE B N 1
ATOM 13861 C CA . ILE B 1 946 ? -31.751 -2.502 -37.712 1.00 54.58 969 ILE B CA 1
ATOM 13862 C C . ILE B 1 946 ? -32.760 -2.401 -36.574 1.00 50.64 969 ILE B C 1
ATOM 13863 O O . ILE B 1 946 ? -33.456 -1.387 -36.437 1.00 53.47 969 ILE B O 1
ATOM 13868 N N . ILE B 1 947 ? -32.855 -3.438 -35.732 1.00 55.10 970 ILE B N 1
ATOM 13869 C CA . ILE B 1 947 ? -33.898 -3.471 -34.704 1.00 55.58 970 ILE B CA 1
ATOM 13870 C C . ILE B 1 947 ? -33.562 -2.640 -33.478 1.00 56.64 970 ILE B C 1
ATOM 13871 O O . ILE B 1 947 ? -34.386 -2.564 -32.556 1.00 54.45 970 ILE B O 1
ATOM 13876 N N . ARG B 1 948 ? -32.387 -2.012 -33.437 1.00 54.52 971 ARG B N 1
ATOM 13877 C CA . ARG B 1 948 ? -32.005 -1.209 -32.281 1.00 57.92 971 ARG B CA 1
ATOM 13878 C C . ARG B 1 948 ? -33.000 -0.075 -32.062 1.00 65.86 971 ARG B C 1
ATOM 13879 O O . ARG B 1 948 ? -33.323 0.675 -32.989 1.00 63.89 971 ARG B O 1
ATOM 13881 N N . GLY B 1 949 ? -33.495 0.042 -30.830 1.00 64.63 972 GLY B N 1
ATOM 13882 C CA . GLY B 1 949 ? -34.448 1.066 -30.479 1.00 57.68 972 GLY B CA 1
ATOM 13883 C C . GLY B 1 949 ? -35.897 0.703 -30.723 1.00 60.12 972 GLY B C 1
ATOM 13884 O O . GLY B 1 949 ? -36.781 1.300 -30.098 1.00 66.70 972 GLY B O 1
ATOM 13885 N N . LYS B 1 950 ? -36.171 -0.259 -31.603 1.00 59.88 973 LYS B N 1
ATOM 13886 C CA . LYS B 1 950 ? -37.545 -0.615 -31.953 1.00 61.13 973 LYS B CA 1
ATOM 13887 C C . LYS B 1 950 ? -38.008 -1.774 -31.073 1.00 57.97 973 LYS B C 1
ATOM 13888 O O . LYS B 1 950 ? -38.084 -2.930 -31.491 1.00 65.31 973 LYS B O 1
ATOM 13894 N N . GLU B 1 951 ? -38.323 -1.434 -29.819 1.00 55.29 974 GLU B N 1
ATOM 13895 C CA . GLU B 1 951 ? -38.807 -2.440 -28.878 1.00 56.47 974 GLU B CA 1
ATOM 13896 C C . GLU B 1 951 ? -40.117 -3.066 -29.334 1.00 57.68 974 GLU B C 1
ATOM 13897 O O . GLU B 1 951 ? -40.494 -4.129 -28.824 1.00 59.00 974 GLU B O 1
ATOM 13903 N N . ILE B 1 952 ? -40.803 -2.445 -30.300 1.00 56.02 975 ILE B N 1
ATOM 13904 C CA . ILE B 1 952 ? -42.001 -3.053 -30.874 1.00 52.79 975 ILE B CA 1
ATOM 13905 C C . ILE B 1 952 ? -41.697 -4.465 -31.369 1.00 55.19 975 ILE B C 1
ATOM 13906 O O . ILE B 1 952 ? -42.503 -5.387 -31.196 1.00 57.50 975 ILE B O 1
ATOM 13911 N N . GLY B 1 953 ? -40.508 -4.665 -31.948 1.00 55.31 976 GLY B N 1
ATOM 13912 C CA . GLY B 1 953 ? -40.140 -5.980 -32.444 1.00 52.67 976 GLY B CA 1
ATOM 13913 C C . GLY B 1 953 ? -39.977 -7.010 -31.347 1.00 55.79 976 GLY B C 1
ATOM 13914 O O . GLY B 1 953 ? -40.149 -8.209 -31.587 1.00 58.55 976 GLY B O 1
ATOM 13915 N N . SER B 1 954 ? -39.638 -6.569 -30.138 1.00 57.63 977 SER B N 1
ATOM 13916 C CA . SER B 1 954 ? -39.598 -7.473 -28.998 1.00 60.26 977 SER B CA 1
ATOM 13917 C C . SER B 1 954 ? -40.969 -7.696 -28.375 1.00 66.35 977 SER B C 1
ATOM 13918 O O . SER B 1 954 ? -41.108 -8.586 -27.528 1.00 68.26 977 SER B O 1
ATOM 13921 N N . ALA B 1 955 ? -41.980 -6.922 -28.773 1.00 59.21 978 ALA B N 1
ATOM 13922 C CA . ALA B 1 955 ? -43.295 -7.020 -28.154 1.00 60.87 978 ALA B CA 1
ATOM 13923 C C . ALA B 1 955 ? -44.288 -7.830 -28.972 1.00 60.43 978 ALA B C 1
ATOM 13924 O O . ALA B 1 955 ? -45.325 -8.235 -28.434 1.00 65.20 978 ALA B O 1
ATOM 13926 N N . LEU B 1 956 ? -43.996 -8.077 -30.243 1.00 55.39 979 LEU B N 1
ATOM 13927 C CA . LEU B 1 956 ? -44.904 -8.764 -31.146 1.00 53.14 979 LEU B CA 1
ATOM 13928 C C . LEU B 1 956 ? -44.442 -10.192 -31.387 1.00 52.00 979 LEU B C 1
ATOM 13929 O O . LEU B 1 956 ? -43.246 -10.493 -31.351 1.00 55.67 979 LEU B O 1
ATOM 13934 N N . GLU B 1 957 ? -45.403 -11.070 -31.635 1.00 54.02 980 GLU B N 1
ATOM 13935 C CA . GLU B 1 957 ? -45.107 -12.374 -32.200 1.00 53.01 980 GLU B CA 1
ATOM 13936 C C . GLU B 1 957 ? -45.202 -12.280 -33.716 1.00 55.27 980 GLU B C 1
ATOM 13937 O O . GLU B 1 957 ? -46.111 -11.637 -34.252 1.00 57.32 980 GLU B O 1
ATOM 13943 N N . VAL B 1 958 ? -44.238 -12.896 -34.404 1.00 55.98 981 VAL B N 1
ATOM 13944 C CA . VAL B 1 958 ? -44.298 -12.968 -35.857 1.00 52.53 981 VAL B CA 1
ATOM 13945 C C . VAL B 1 958 ? -45.606 -13.628 -36.266 1.00 56.10 981 VAL B C 1
ATOM 13946 O O . VAL B 1 958 ? -46.023 -14.635 -35.681 1.00 55.17 981 VAL B O 1
ATOM 13950 N N . ASP B 1 959 ? -46.274 -13.043 -37.254 1.00 52.53 982 ASP B N 1
ATOM 13951 C CA . ASP B 1 959 ? -47.534 -13.564 -37.773 1.00 55.36 982 ASP B CA 1
ATOM 13952 C C . ASP B 1 959 ? -47.291 -13.926 -39.232 1.00 54.44 982 ASP B C 1
ATOM 13953 O O . ASP B 1 959 ? -47.201 -13.044 -40.092 1.00 55.00 982 ASP B O 1
ATOM 13958 N N . ALA B 1 960 ? -47.178 -15.226 -39.507 1.00 52.51 983 ALA B N 1
ATOM 13959 C CA . ALA B 1 960 ? -46.796 -15.657 -40.846 1.00 52.15 983 ALA B CA 1
ATOM 13960 C C . ALA B 1 960 ? -47.848 -15.275 -41.877 1.00 51.53 983 ALA B C 1
ATOM 13961 O O . ALA B 1 960 ? -47.530 -15.130 -43.062 1.00 49.43 983 ALA B O 1
ATOM 13963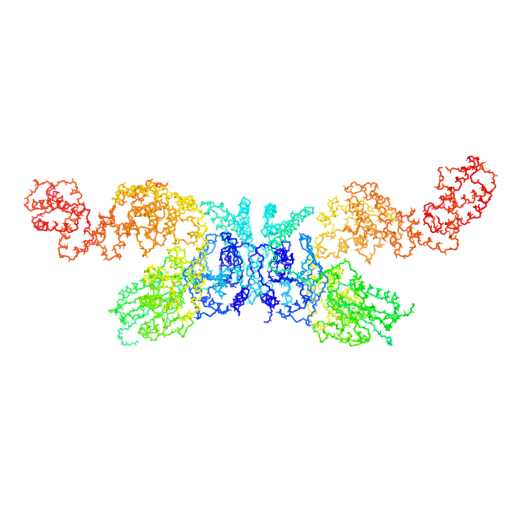 N N . SER B 1 961 ? -49.096 -15.076 -41.444 1.00 56.28 984 SER B N 1
ATOM 13964 C CA . SER B 1 961 ? -50.161 -14.649 -42.344 1.00 54.80 984 SER B CA 1
ATOM 13965 C C . SER B 1 961 ? -50.025 -13.195 -42.776 1.00 51.51 984 SER B C 1
ATOM 13966 O O . SER B 1 961 ? -50.750 -12.766 -43.679 1.00 57.79 984 SER B O 1
ATOM 13969 N N . VAL B 1 962 ? -49.123 -12.430 -42.154 1.00 50.51 985 VAL B N 1
ATOM 13970 C CA . VAL B 1 962 ? -48.874 -11.050 -42.565 1.00 52.43 985 VAL B CA 1
ATOM 13971 C C . VAL B 1 962 ? -47.778 -10.976 -43.625 1.00 52.77 985 VAL B C 1
ATOM 13972 O O . VAL B 1 962 ? -47.527 -9.894 -44.183 1.00 48.85 985 VAL B O 1
ATOM 13976 N N . PHE B 1 963 ? -47.140 -12.101 -43.952 1.00 49.85 986 PHE B N 1
ATOM 13977 C CA . PHE B 1 963 ? -46.099 -12.093 -44.971 1.00 53.72 986 PHE B CA 1
ATOM 13978 C C . PHE B 1 963 ? -46.669 -11.686 -46.324 1.00 52.74 986 PHE B C 1
ATOM 13979 O O . PHE B 1 963 ? -47.824 -11.966 -46.651 1.00 53.88 986 PHE B O 1
ATOM 13987 N N . GLU B 1 964 ? -45.839 -11.007 -47.115 1.00 51.33 987 GLU B N 1
ATOM 13988 C CA . GLU B 1 964 ? -46.219 -10.593 -48.454 1.00 53.33 987 GLU B CA 1
ATOM 13989 C C . GLU B 1 964 ? -45.294 -11.110 -49.541 1.00 53.31 987 GLU B C 1
ATOM 13990 O O . GLU B 1 964 ? -45.731 -11.228 -50.691 1.00 57.10 987 GLU B O 1
ATOM 13996 N N . LYS B 1 965 ? -44.046 -11.432 -49.217 1.00 52.60 988 LYS B N 1
ATOM 13997 C CA . LYS B 1 965 ? -43.092 -11.925 -50.196 1.00 51.76 988 LYS B CA 1
ATOM 13998 C C . LYS B 1 965 ? -42.538 -13.264 -49.734 1.00 53.16 988 LYS B C 1
ATOM 13999 O O . LYS B 1 965 ? -42.373 -13.495 -48.531 1.00 51.41 988 LYS B O 1
ATOM 14005 N N . ASP B 1 966 ? -42.265 -14.148 -50.701 1.00 54.54 989 ASP B N 1
ATOM 14006 C CA . ASP B 1 966 ? -41.801 -15.498 -50.385 1.00 51.70 989 ASP B CA 1
ATOM 14007 C C . ASP B 1 966 ? -40.521 -15.480 -49.563 1.00 55.79 989 ASP B C 1
ATOM 14008 O O . ASP B 1 966 ? -40.266 -16.412 -48.789 1.00 54.74 989 ASP B O 1
ATOM 14013 N N . GLU B 1 967 ? -39.698 -14.441 -49.719 1.00 48.42 990 GLU B N 1
ATOM 14014 C CA . GLU B 1 967 ? -38.472 -14.373 -48.934 1.00 46.92 990 GLU B CA 1
ATOM 14015 C C . GLU B 1 967 ? -38.767 -14.254 -47.447 1.00 45.18 990 GLU B C 1
ATOM 14016 O O . GLU B 1 967 ? -37.994 -14.757 -46.627 1.00 45.84 990 GLU B O 1
ATOM 14022 N N . GLU B 1 968 ? -39.899 -13.643 -47.084 1.00 44.64 991 GLU B N 1
ATOM 14023 C CA . GLU B 1 968 ? -40.294 -13.574 -45.678 1.00 48.35 991 GLU B CA 1
ATOM 14024 C C . GLU B 1 968 ? -40.579 -14.965 -45.113 1.00 50.62 991 GLU B C 1
ATOM 14025 O O . GLU B 1 968 ? -40.087 -15.321 -44.034 1.00 50.37 991 GLU B O 1
ATOM 14031 N N . ARG B 1 969 ? -41.372 -15.775 -45.823 1.00 54.42 992 ARG B N 1
ATOM 14032 C CA . ARG B 1 969 ? -41.647 -17.111 -45.304 1.00 49.83 992 ARG B CA 1
ATOM 14033 C C . ARG B 1 969 ? -40.400 -17.980 -45.332 1.00 49.27 992 ARG B C 1
ATOM 14034 O O . ARG B 1 969 ? -40.201 -18.797 -44.426 1.00 44.23 992 ARG B O 1
ATOM 14042 N N . ALA B 1 970 ? -39.545 -17.809 -46.344 1.00 49.22 993 ALA B N 1
ATOM 14043 C CA . ALA B 1 970 ? -38.288 -18.550 -46.380 1.00 45.27 993 ALA B CA 1
ATOM 14044 C C . ALA B 1 970 ? -37.434 -18.232 -45.157 1.00 44.35 993 ALA B C 1
ATOM 14045 O O . ALA B 1 970 ? -36.944 -19.141 -44.471 1.00 44.38 993 ALA B O 1
ATOM 14047 N N . LEU B 1 971 ? -37.263 -16.940 -44.857 1.00 46.03 994 LEU B N 1
ATOM 14048 C CA . LEU B 1 971 ? -36.492 -16.547 -43.683 1.00 42.85 994 LEU B CA 1
ATOM 14049 C C . LEU B 1 971 ? -37.134 -17.069 -42.404 1.00 42.52 994 LEU B C 1
ATOM 14050 O O . LEU B 1 971 ? -36.433 -17.527 -41.500 1.00 40.70 994 LEU B O 1
ATOM 14055 N N . TRP B 1 972 ? -38.466 -17.036 -42.320 1.00 42.69 995 TRP B N 1
ATOM 14056 C CA . TRP B 1 972 ? -39.147 -17.489 -41.108 1.00 41.68 995 TRP B CA 1
ATOM 14057 C C . TRP B 1 972 ? -38.964 -18.992 -40.893 1.00 45.19 995 TRP B C 1
ATOM 14058 O O . TRP B 1 972 ? -38.655 -19.439 -39.781 1.00 46.71 995 TRP B O 1
ATOM 14069 N N . SER B 1 973 ? -39.144 -19.785 -41.951 1.00 46.51 996 SER B N 1
ATOM 14070 C CA . SER B 1 973 ? -38.957 -21.231 -41.859 1.00 45.54 996 SER B CA 1
ATOM 14071 C C . SER B 1 973 ? -37.522 -21.572 -41.475 1.00 44.48 996 SER B C 1
ATOM 14072 O O . SER B 1 973 ? -37.271 -22.439 -40.620 1.00 50.64 996 SER B O 1
ATOM 14075 N N . ALA B 1 974 ? -36.559 -20.899 -42.115 1.00 45.90 997 ALA B N 1
ATOM 14076 C CA . ALA B 1 974 ? -35.161 -21.123 -41.781 1.00 46.96 997 ALA B CA 1
ATOM 14077 C C . ALA B 1 974 ? -34.881 -20.752 -40.331 1.00 50.71 997 ALA B C 1
ATOM 14078 O O . ALA B 1 974 ? -34.177 -21.482 -39.620 1.00 52.06 997 ALA B O 1
ATOM 14080 N N . TYR B 1 975 ? -35.443 -19.633 -39.865 1.00 49.44 998 TYR B N 1
ATOM 14081 C CA . TYR B 1 975 ? -35.247 -19.246 -38.475 1.00 52.15 998 TYR B CA 1
ATOM 14082 C C . TYR B 1 975 ? -35.822 -20.288 -37.531 1.00 50.84 998 TYR B C 1
ATOM 14083 O O . TYR B 1 975 ? -35.240 -20.563 -36.479 1.00 45.63 998 TYR B O 1
ATOM 14092 N N . LEU B 1 976 ? -36.991 -20.843 -37.859 1.00 46.48 999 LEU B N 1
ATOM 14093 C CA . LEU B 1 976 ? -37.611 -21.797 -36.946 1.00 48.73 999 LEU B CA 1
ATOM 14094 C C . LEU B 1 976 ? -36.773 -23.064 -36.838 1.00 54.80 999 LEU B C 1
ATOM 14095 O O . LEU B 1 976 ? -36.546 -23.585 -35.734 1.00 61.89 999 LEU B O 1
ATOM 14100 N N . GLU B 1 977 ? -36.245 -23.541 -37.965 1.00 51.86 1000 GLU B N 1
ATOM 14101 C CA . GLU B 1 977 ? -35.376 -24.712 -37.888 1.00 55.54 1000 GLU B CA 1
ATOM 14102 C C . GLU B 1 977 ? -34.088 -24.407 -37.119 1.00 53.92 1000 GLU B C 1
ATOM 14103 O O . GLU B 1 977 ? -33.651 -25.210 -36.279 1.00 52.85 1000 GLU B O 1
ATOM 14109 N N . VAL B 1 978 ? -33.475 -23.245 -37.374 1.00 53.20 1001 VAL B N 1
ATOM 14110 C CA . VAL B 1 978 ? -32.246 -22.869 -36.672 1.00 57.84 1001 VAL B CA 1
ATOM 14111 C C . VAL B 1 978 ? -32.501 -22.693 -35.176 1.00 58.86 1001 VAL B C 1
ATOM 14112 O O . VAL B 1 978 ? -31.660 -23.047 -34.339 1.00 54.85 1001 VAL B O 1
ATOM 14116 N N . ALA B 1 979 ? -33.662 -22.146 -34.815 1.00 57.20 1002 ALA B N 1
ATOM 14117 C CA . ALA B 1 979 ? -34.032 -22.037 -33.410 1.00 58.81 1002 ALA B CA 1
ATOM 14118 C C . ALA B 1 979 ? -34.199 -23.409 -32.784 1.00 63.98 1002 ALA B C 1
ATOM 14119 O O . ALA B 1 979 ? -33.963 -23.577 -31.582 1.00 67.33 1002 ALA B O 1
ATOM 14121 N N . ASP B 1 980 ? -34.610 -24.400 -33.579 1.00 62.15 1003 ASP B N 1
ATOM 14122 C CA . ASP B 1 980 ? -34.645 -25.762 -33.059 1.00 59.05 1003 ASP B CA 1
ATOM 14123 C C . ASP B 1 980 ? -33.248 -26.346 -32.874 1.00 61.74 1003 ASP B C 1
ATOM 14124 O O . ASP B 1 980 ? -33.032 -27.136 -31.948 1.00 63.12 1003 ASP B O 1
ATOM 14129 N N . LYS B 1 981 ? -32.299 -25.995 -33.740 1.00 63.79 1004 LYS B N 1
ATOM 14130 C CA . LYS B 1 981 ? -30.942 -26.531 -33.633 1.00 64.08 1004 LYS B CA 1
ATOM 14131 C C . LYS B 1 981 ? -30.037 -25.711 -32.723 1.00 73.19 1004 LYS B C 1
ATOM 14132 O O . LYS B 1 981 ? -28.830 -25.979 -32.659 1.00 74.32 1004 LYS B O 1
ATOM 14138 N N . ILE B 1 982 ? -30.576 -24.700 -32.046 1.00 73.11 1005 ILE B N 1
ATOM 14139 C CA . ILE B 1 982 ? -29.776 -23.774 -31.249 1.00 75.97 1005 ILE B CA 1
ATOM 14140 C C . ILE B 1 982 ? -30.545 -23.492 -29.969 1.00 77.59 1005 ILE B C 1
ATOM 14141 O O . ILE B 1 982 ? -31.592 -22.834 -29.995 1.00 76.47 1005 ILE B O 1
ATOM 14146 N N . HIS B 1 983 ? -30.024 -23.986 -28.849 1.00 77.47 1006 HIS B N 1
ATOM 14147 C CA . HIS B 1 983 ? -30.541 -23.722 -27.514 1.00 79.91 1006 HIS B CA 1
ATOM 14148 C C . HIS B 1 983 ? -29.481 -23.002 -26.703 1.00 77.15 1006 HIS B C 1
ATOM 14149 O O . HIS B 1 983 ? -28.290 -23.133 -26.996 1.00 78.16 1006 HIS B O 1
ATOM 14156 N N . PRO B 1 984 ? -29.874 -22.212 -25.709 1.00 77.89 1007 PRO B N 1
ATOM 14157 C CA . PRO B 1 984 ? -28.898 -21.761 -24.702 1.00 78.07 1007 PRO B CA 1
ATOM 14158 C C . PRO B 1 984 ? -28.272 -22.978 -24.039 1.00 82.62 1007 PRO B C 1
ATOM 14159 O O . PRO B 1 984 ? -28.967 -23.791 -23.414 1.00 76.43 1007 PRO B O 1
ATOM 14163 N N . GLY B 1 985 ? -26.963 -23.129 -24.221 1.00 75.96 1008 GLY B N 1
ATOM 14164 C CA . GLY B 1 985 ? -26.235 -24.330 -23.844 1.00 73.73 1008 GLY B CA 1
ATOM 14165 C C . GLY B 1 985 ? -25.574 -25.055 -25.013 1.00 71.13 1008 GLY B C 1
ATOM 14166 O O . GLY B 1 985 ? -24.764 -25.966 -24.785 1.00 67.19 1008 GLY B O 1
ATOM 14167 N N . VAL B 1 986 ? -25.881 -24.678 -26.250 1.00 69.13 1009 VAL B N 1
ATOM 14168 C CA . VAL B 1 986 ? -25.314 -25.378 -27.409 1.00 61.63 1009 VAL B CA 1
ATOM 14169 C C . VAL B 1 986 ? -23.826 -25.060 -27.546 1.00 56.42 1009 VAL B C 1
ATOM 14170 O O . VAL B 1 986 ? -23.336 -24.022 -27.091 1.00 55.48 1009 VAL B O 1
ATOM 14174 N N . ASP B 1 987 ? -23.085 -25.969 -28.195 1.00 57.78 1010 ASP B N 1
ATOM 14175 C CA . ASP B 1 987 ? -21.680 -25.685 -28.474 1.00 54.47 1010 ASP B CA 1
ATOM 14176 C C . ASP B 1 987 ? -21.568 -24.717 -29.638 1.00 59.51 1010 ASP B C 1
ATOM 14177 O O . ASP B 1 987 ? -22.500 -24.559 -30.435 1.00 59.07 1010 ASP B O 1
ATOM 14182 N N . ILE B 1 988 ? -20.401 -24.075 -29.741 1.00 59.06 1011 ILE B N 1
ATOM 14183 C CA . ILE B 1 988 ? -20.171 -23.102 -30.800 1.00 59.99 1011 ILE B CA 1
ATOM 14184 C C . ILE B 1 988 ? -20.211 -23.761 -32.171 1.00 66.38 1011 ILE B C 1
ATOM 14185 O O . ILE B 1 988 ? -20.696 -23.166 -33.143 1.00 62.05 1011 ILE B O 1
ATOM 14190 N N . LYS B 1 989 ? -19.692 -24.985 -32.281 1.00 69.36 1012 LYS B N 1
ATOM 14191 C CA . LYS B 1 989 ? -19.678 -25.671 -33.570 1.00 64.26 1012 LYS B CA 1
ATOM 14192 C C . LYS B 1 989 ? -21.092 -25.823 -34.115 1.00 63.11 1012 LYS B C 1
ATOM 14193 O O . LYS B 1 989 ? -21.364 -25.496 -35.280 1.00 61.27 1012 LYS B O 1
ATOM 14199 N N . ALA B 1 990 ? -22.014 -26.302 -33.276 1.00 59.33 1013 ALA B N 1
ATOM 14200 C CA . ALA B 1 990 ? -23.402 -26.432 -33.700 1.00 60.77 1013 ALA B CA 1
ATOM 14201 C C . ALA B 1 990 ? -24.023 -25.070 -33.979 1.00 60.12 1013 ALA B C 1
ATOM 14202 O O . ALA B 1 990 ? -24.795 -24.923 -34.931 1.00 69.66 1013 ALA B O 1
ATOM 14204 N N . PHE B 1 991 ? -23.678 -24.056 -33.181 1.00 61.83 1014 PHE B N 1
ATOM 14205 C CA . PHE B 1 991 ? -24.211 -22.718 -33.420 1.00 60.74 1014 PHE B CA 1
ATOM 14206 C C . PHE B 1 991 ? -23.811 -22.200 -34.794 1.00 58.68 1014 PHE B C 1
ATOM 14207 O O . PHE B 1 991 ? -24.655 -21.718 -35.556 1.00 61.98 1014 PHE B O 1
ATOM 14215 N N . ALA B 1 992 ? -22.521 -22.279 -35.122 1.00 55.04 1015 ALA B N 1
ATOM 14216 C CA . ALA B 1 992 ? -22.038 -21.759 -36.396 1.00 60.17 1015 ALA B CA 1
ATOM 14217 C C . ALA B 1 992 ? -22.612 -22.554 -37.560 1.00 65.20 1015 ALA B C 1
ATOM 14218 O O . ALA B 1 992 ? -23.079 -21.982 -38.559 1.00 60.64 1015 ALA B O 1
ATOM 14220 N N . ASP B 1 993 ? -22.594 -23.884 -37.443 1.00 58.99 1016 ASP B N 1
ATOM 14221 C CA . ASP B 1 993 ? -23.113 -24.712 -38.519 1.00 61.11 1016 ASP B CA 1
ATOM 14222 C C . ASP B 1 993 ? -24.595 -24.444 -38.749 1.00 61.20 1016 ASP B C 1
ATOM 14223 O O . ASP B 1 993 ? -25.054 -24.406 -39.897 1.00 61.53 1016 ASP B O 1
ATOM 14228 N N . ALA B 1 994 ? -25.355 -24.214 -37.673 1.00 53.27 1017 ALA B N 1
ATOM 14229 C CA . ALA B 1 994 ? -26.779 -23.941 -37.831 1.00 57.95 1017 ALA B CA 1
ATOM 14230 C C . ALA B 1 994 ? -27.015 -22.541 -38.386 1.00 57.15 1017 ALA B C 1
ATOM 14231 O O . ALA B 1 994 ? -27.918 -22.337 -39.206 1.00 51.52 1017 ALA B O 1
ATOM 14233 N N . SER B 1 995 ? -26.206 -21.566 -37.954 1.00 53.44 1018 SER B N 1
ATOM 14234 C CA . SER B 1 995 ? -26.291 -20.210 -38.482 1.00 55.10 1018 SER B CA 1
ATOM 14235 C C . SER B 1 995 ? -25.991 -20.150 -39.972 1.00 56.49 1018 SER B C 1
ATOM 14236 O O . SER B 1 995 ? -26.458 -19.226 -40.649 1.00 50.23 1018 SER B O 1
ATOM 14239 N N . LEU B 1 996 ? -25.210 -21.102 -40.490 1.00 59.17 1019 LEU B N 1
ATOM 14240 C CA . LEU B 1 996 ? -24.973 -21.151 -41.931 1.00 54.37 1019 LEU B CA 1
ATOM 14241 C C . LEU B 1 996 ? -26.276 -21.225 -42.718 1.00 51.13 1019 LEU B C 1
ATOM 14242 O O . LEU B 1 996 ? -26.358 -20.689 -43.829 1.00 54.56 1019 LEU B O 1
ATOM 14247 N N . GLU B 1 997 ? -27.307 -21.862 -42.161 1.00 51.54 1020 GLU B N 1
ATOM 14248 C CA . GLU B 1 997 ? -28.573 -22.013 -42.869 1.00 48.27 1020 GLU B CA 1
ATOM 14249 C C . GLU B 1 997 ? -29.379 -20.721 -42.962 1.00 49.62 1020 GLU B C 1
ATOM 14250 O O . GLU B 1 997 ? -30.421 -20.719 -43.626 1.00 52.49 1020 GLU B O 1
ATOM 14256 N N . LEU B 1 998 ? -28.941 -19.631 -42.335 1.00 50.82 1021 LEU B N 1
ATOM 14257 C CA . LEU B 1 998 ? -29.622 -18.349 -42.458 1.00 48.60 1021 LEU B CA 1
ATOM 14258 C C . LEU B 1 998 ? -28.999 -17.444 -43.510 1.00 45.42 1021 LEU B C 1
ATOM 14259 O O . LEU B 1 998 ? -29.627 -16.453 -43.893 1.00 45.16 1021 LEU B O 1
ATOM 14264 N N . LEU B 1 999 ? -27.800 -17.772 -43.996 1.00 43.67 1022 LEU B N 1
ATOM 14265 C CA . LEU B 1 999 ? -27.048 -16.845 -44.837 1.00 41.09 1022 LEU B CA 1
ATOM 14266 C C . LEU B 1 999 ? -27.823 -16.495 -46.103 1.00 49.95 1022 LEU B C 1
ATOM 14267 O O . LEU B 1 999 ? -28.154 -15.328 -46.345 1.00 47.98 1022 LEU B O 1
ATOM 14272 N N . GLN B 1 1000 ? -28.124 -17.497 -46.924 1.00 50.39 1023 GLN B N 1
ATOM 14273 C CA . GLN B 1 1000 ? -28.841 -17.229 -48.167 1.00 42.43 1023 GLN B CA 1
ATOM 14274 C C . GLN B 1 1000 ? -30.248 -16.700 -47.922 1.00 51.98 1023 GLN B C 1
ATOM 14275 O O . GLN B 1 1000 ? -30.647 -15.734 -48.604 1.00 51.90 1023 GLN B O 1
ATOM 14281 N N . PRO B 1 1001 ? -31.048 -17.262 -47.000 1.00 45.80 1024 PRO B N 1
ATOM 14282 C CA . PRO B 1 1001 ? -32.360 -16.657 -46.723 1.00 41.58 1024 PRO B CA 1
ATOM 14283 C C . PRO B 1 1001 ? -32.272 -15.192 -46.332 1.00 44.09 1024 PRO B C 1
ATOM 14284 O O . PRO B 1 1001 ? -33.087 -14.382 -46.788 1.00 49.33 1024 PRO B O 1
ATOM 14288 N N . LEU B 1 1002 ? -31.279 -14.822 -45.520 1.00 48.27 1025 LEU B N 1
ATOM 14289 C CA . LEU B 1 1002 ? -31.164 -13.437 -45.075 1.00 46.65 1025 LEU B CA 1
ATOM 14290 C C . LEU B 1 1002 ? -30.750 -12.526 -46.220 1.00 46.73 1025 LEU B C 1
ATOM 14291 O O . LEU B 1 1002 ? -31.233 -11.392 -46.320 1.00 50.30 1025 LEU B O 1
ATOM 14296 N N . GLU B 1 1003 ? -29.854 -13.001 -47.090 1.00 46.86 1026 GLU B N 1
ATOM 14297 C CA . GLU B 1 1003 ? -29.473 -12.208 -48.256 1.00 49.58 1026 GLU B CA 1
ATOM 14298 C C . GLU B 1 1003 ? -30.673 -11.971 -49.164 1.00 52.50 1026 GLU B C 1
ATOM 14299 O O . GLU B 1 1003 ? -30.913 -10.843 -49.606 1.00 55.21 1026 GLU B O 1
ATOM 14301 N N . ASP B 1 1004 ? -31.439 -13.029 -49.456 1.00 47.97 1027 ASP B N 1
ATOM 14302 C CA . ASP B 1 1004 ? -32.651 -12.866 -50.258 1.00 50.74 1027 ASP B CA 1
ATOM 14303 C C . ASP B 1 1004 ? -33.601 -11.860 -49.618 1.00 53.13 1027 ASP B C 1
ATOM 14304 O O . ASP B 1 1004 ? -34.133 -10.965 -50.295 1.00 49.87 1027 ASP B O 1
ATOM 14309 N N . PHE B 1 1005 ? -33.815 -11.990 -48.305 1.00 49.35 1028 PHE B N 1
ATOM 14310 C CA . PHE B 1 1005 ? -34.687 -11.067 -47.589 1.00 48.60 1028 PHE B CA 1
ATOM 14311 C C . PHE B 1 1005 ? -34.222 -9.624 -47.764 1.00 52.23 1028 PHE B C 1
ATOM 14312 O O . PHE B 1 1005 ? -35.018 -8.741 -48.103 1.00 50.05 1028 PHE B O 1
ATOM 14320 N N . PHE B 1 1006 ? -32.929 -9.368 -47.561 1.00 47.18 1029 PHE B N 1
ATOM 14321 C CA . PHE B 1 1006 ? -32.454 -7.991 -47.611 1.00 48.65 1029 PHE B CA 1
ATOM 14322 C C . PHE B 1 1006 ? -32.336 -7.454 -49.030 1.00 51.59 1029 PHE B C 1
ATOM 14323 O O . PHE B 1 1006 ? -32.283 -6.233 -49.209 1.00 50.91 1029 PHE B O 1
ATOM 14331 N N . THR B 1 1007 ? -32.287 -8.320 -50.037 1.00 47.03 1030 THR B N 1
ATOM 14332 C CA . THR B 1 1007 ? -32.285 -7.819 -51.405 1.00 53.98 1030 THR B CA 1
ATOM 14333 C C . THR B 1 1007 ? -33.680 -7.554 -51.947 1.00 52.31 1030 THR B C 1
ATOM 14334 O O . THR B 1 1007 ? -33.833 -6.685 -52.810 1.00 54.50 1030 THR B O 1
ATOM 14338 N N . ASN B 1 1008 ? -34.707 -8.270 -51.480 1.00 52.67 1031 ASN B N 1
ATOM 14339 C CA . ASN B 1 1008 ? -36.032 -8.105 -52.066 1.00 49.43 1031 ASN B CA 1
ATOM 14340 C C . ASN B 1 1008 ? -37.130 -7.675 -51.102 1.00 48.01 1031 ASN B C 1
ATOM 14341 O O . ASN B 1 1008 ? -38.276 -7.532 -51.537 1.00 50.03 1031 ASN B O 1
ATOM 14346 N N . VAL B 1 1009 ? -36.843 -7.463 -49.823 1.00 50.84 1032 VAL B N 1
ATOM 14347 C CA . VAL B 1 1009 ? -37.880 -7.099 -48.858 1.00 53.19 1032 VAL B CA 1
ATOM 14348 C C . VAL B 1 1009 ? -37.528 -5.754 -48.239 1.00 49.73 1032 VAL B C 1
ATOM 14349 O O . VAL B 1 1009 ? -36.438 -5.586 -47.677 1.00 49.36 1032 VAL B O 1
ATOM 14353 N N . PHE B 1 1010 ? -38.450 -4.798 -48.347 1.00 51.46 1033 PHE B N 1
ATOM 14354 C CA . PHE B 1 1010 ? -38.253 -3.467 -47.783 1.00 51.67 1033 PHE B CA 1
ATOM 14355 C C . PHE B 1 1010 ? -38.631 -3.515 -46.308 1.00 52.05 1033 PHE B C 1
ATOM 14356 O O . PHE B 1 1010 ? -39.802 -3.717 -45.965 1.00 51.15 1033 PHE B O 1
ATOM 14364 N N . VAL B 1 1011 ? -37.637 -3.333 -45.434 1.00 52.35 1034 VAL B N 1
ATOM 14365 C CA . VAL B 1 1011 ? -37.839 -3.572 -44.007 1.00 50.49 1034 VAL B CA 1
ATOM 14366 C C . VAL B 1 1011 ? -38.748 -2.507 -43.404 1.00 53.26 1034 VAL B C 1
ATOM 14367 O O . VAL B 1 1011 ? -39.689 -2.817 -42.667 1.00 49.95 1034 VAL B O 1
ATOM 14371 N N . MET B 1 1012 ? -38.484 -1.238 -43.701 1.00 52.06 1035 MET B N 1
ATOM 14372 C CA . MET B 1 1012 ? -39.264 -0.140 -43.127 1.00 56.60 1035 MET B CA 1
ATOM 14373 C C . MET B 1 1012 ? -40.502 0.137 -43.989 1.00 54.11 1035 MET B C 1
ATOM 14374 O O . MET B 1 1012 ? -40.726 1.241 -44.480 1.00 53.80 1035 MET B O 1
ATOM 14379 N N . ALA B 1 1013 ? -41.305 -0.910 -44.183 1.00 55.29 1036 ALA B N 1
ATOM 14380 C CA . ALA B 1 1013 ? -42.530 -0.787 -44.964 1.00 53.49 1036 ALA B CA 1
ATOM 14381 C C . ALA B 1 1013 ? -43.428 0.294 -44.378 1.00 58.61 1036 ALA B C 1
ATOM 14382 O O . ALA B 1 1013 ? -43.394 0.576 -43.177 1.00 59.01 1036 ALA B O 1
ATOM 14384 N N . GLU B 1 1014 ? -44.238 0.911 -45.240 1.00 58.64 1037 GLU B N 1
ATOM 14385 C CA . GLU B 1 1014 ? -45.044 2.035 -44.786 1.00 62.40 1037 GLU B CA 1
ATOM 14386 C C . GLU B 1 1014 ? -46.331 1.593 -44.102 1.00 60.67 1037 GLU B C 1
ATOM 14387 O O . GLU B 1 1014 ? -46.950 2.396 -43.395 1.00 71.99 1037 GLU B O 1
ATOM 14393 N N . ASP B 1 1015 ? -46.732 0.337 -44.263 1.00 58.63 1038 ASP B N 1
ATOM 14394 C CA . ASP B 1 1015 ? -47.820 -0.214 -43.467 1.00 61.02 1038 ASP B CA 1
ATOM 14395 C C . ASP B 1 1015 ? -47.255 -0.678 -42.126 1.00 67.36 1038 ASP B C 1
ATOM 14396 O O . ASP B 1 1015 ? -46.322 -1.490 -42.087 1.00 63.68 1038 ASP B O 1
ATOM 14401 N N . GLU B 1 1016 ? -47.821 -0.158 -41.030 1.00 67.13 1039 GLU B N 1
ATOM 14402 C CA . GLU B 1 1016 ? -47.265 -0.414 -39.704 1.00 63.98 1039 GLU B CA 1
ATOM 14403 C C . GLU B 1 1016 ? -47.272 -1.899 -39.364 1.00 59.24 1039 GLU B C 1
ATOM 14404 O O . GLU B 1 1016 ? -46.329 -2.402 -38.747 1.00 61.27 1039 GLU B O 1
ATOM 14410 N N . LYS B 1 1017 ? -48.330 -2.616 -39.743 1.00 60.15 1040 LYS B N 1
ATOM 14411 C CA . LYS B 1 1017 ? -48.419 -4.031 -39.387 1.00 57.72 1040 LYS B CA 1
ATOM 14412 C C . LYS B 1 1017 ? -47.331 -4.849 -40.076 1.00 57.92 1040 LYS B C 1
ATOM 14413 O O . LYS B 1 1017 ? -46.681 -5.692 -39.444 1.00 55.76 1040 LYS B O 1
ATOM 14419 N N . VAL B 1 1018 ? -47.102 -4.604 -41.367 1.00 58.84 1041 VAL B N 1
ATOM 14420 C CA . VAL B 1 1018 ? -46.101 -5.374 -42.100 1.00 55.63 1041 VAL B CA 1
ATOM 14421 C C . VAL B 1 1018 ? -44.699 -4.986 -41.656 1.00 47.48 1041 VAL B C 1
ATOM 14422 O O . VAL B 1 1018 ? -43.833 -5.847 -41.455 1.00 51.89 1041 VAL B O 1
ATOM 14426 N N . ARG B 1 1019 ? -44.451 -3.688 -41.498 1.00 53.03 1042 ARG B N 1
ATOM 14427 C CA . ARG B 1 1019 ? -43.163 -3.241 -40.981 1.00 56.69 1042 ARG B CA 1
ATOM 14428 C C . ARG B 1 1019 ? -42.878 -3.827 -39.604 1.00 50.90 1042 ARG B C 1
ATOM 14429 O O . ARG B 1 1019 ? -41.746 -4.230 -39.312 1.00 46.98 1042 ARG B O 1
ATOM 14437 N N . ASN B 1 1020 ? -43.891 -3.869 -38.738 1.00 46.68 1043 ASN B N 1
ATOM 14438 C CA . ASN B 1 1020 ? -43.693 -4.386 -37.391 1.00 50.70 1043 ASN B CA 1
ATOM 14439 C C . ASN B 1 1020 ? -43.469 -5.890 -37.405 1.00 49.83 1043 ASN B C 1
ATOM 14440 O O . ASN B 1 1020 ? -42.660 -6.403 -36.626 1.00 49.59 1043 ASN B O 1
ATOM 14445 N N . ASN B 1 1021 ? -44.163 -6.611 -38.290 1.00 49.59 1044 ASN B N 1
ATOM 14446 C CA . ASN B 1 1021 ? -43.906 -8.039 -38.448 1.00 47.60 1044 ASN B CA 1
ATOM 14447 C C . ASN B 1 1021 ? -42.484 -8.291 -38.937 1.00 40.92 1044 ASN B C 1
ATOM 14448 O O . ASN B 1 1021 ? -41.823 -9.240 -38.500 1.00 42.38 1044 ASN B O 1
ATOM 14453 N N . ARG B 1 1022 ? -41.990 -7.438 -39.834 1.00 44.37 1045 ARG B N 1
ATOM 14454 C CA . ARG B 1 1022 ? -40.640 -7.630 -40.355 1.00 48.41 1045 ARG B CA 1
ATOM 14455 C C . ARG B 1 1022 ? -39.594 -7.316 -39.292 1.00 40.91 1045 ARG B C 1
ATOM 14456 O O . ARG B 1 1022 ? -38.574 -8.014 -39.183 1.00 41.57 1045 ARG B O 1
ATOM 14464 N N . LEU B 1 1023 ? -39.844 -6.281 -38.487 1.00 43.28 1046 LEU B N 1
ATOM 14465 C CA . LEU B 1 1023 ? -38.964 -5.984 -37.363 1.00 46.01 1046 LEU B CA 1
ATOM 14466 C C . LEU B 1 1023 ? -38.967 -7.119 -36.350 1.00 41.72 1046 LEU B C 1
ATOM 14467 O O . LEU B 1 1023 ? -37.915 -7.484 -35.822 1.00 44.74 1046 LEU B O 1
ATOM 14472 N N . ALA B 1 1024 ? -40.142 -7.693 -36.072 1.00 38.52 1047 ALA B N 1
ATOM 14473 C CA . ALA B 1 1024 ? -40.233 -8.821 -35.150 1.00 41.06 1047 ALA B CA 1
ATOM 14474 C C . ALA B 1 1024 ? -39.463 -10.023 -35.675 1.00 44.22 1047 ALA B C 1
ATOM 14475 O O . ALA B 1 1024 ? -38.809 -10.744 -34.907 1.00 52.04 1047 ALA B O 1
ATOM 14477 N N . LEU B 1 1025 ? -39.539 -10.262 -36.983 1.00 39.67 1048 LEU B N 1
ATOM 14478 C CA . LEU B 1 1025 ? -38.782 -11.350 -37.588 1.00 43.36 1048 LEU B CA 1
ATOM 14479 C C . LEU B 1 1025 ? -37.280 -11.128 -37.426 1.00 42.68 1048 LEU B C 1
ATOM 14480 O O . LEU B 1 1025 ? -36.549 -12.024 -36.976 1.00 41.59 1048 LEU B O 1
ATOM 14485 N N . LEU B 1 1026 ? -36.802 -9.931 -37.779 1.00 39.86 1049 LEU B N 1
ATOM 14486 C CA . LEU B 1 1026 ? -35.379 -9.639 -37.619 1.00 44.63 1049 LEU B CA 1
ATOM 14487 C C . LEU B 1 1026 ? -34.966 -9.674 -36.154 1.00 47.46 1049 LEU B C 1
ATOM 14488 O O . LEU B 1 1026 ? -33.817 -9.995 -35.833 1.00 43.46 1049 LEU B O 1
ATOM 14493 N N . THR B 1 1027 ? -35.902 -9.385 -35.252 1.00 47.22 1050 THR B N 1
ATOM 14494 C CA . THR B 1 1027 ? -35.620 -9.459 -33.828 1.00 44.80 1050 THR B CA 1
ATOM 14495 C C . THR B 1 1027 ? -35.418 -10.904 -33.390 1.00 44.80 1050 THR B C 1
ATOM 14496 O O . THR B 1 1027 ? -34.469 -11.218 -32.661 1.00 45.67 1050 THR B O 1
ATOM 14500 N N . LYS B 1 1028 ? -36.297 -11.801 -33.830 1.00 45.64 1051 LYS B N 1
ATOM 14501 C CA . LYS B 1 1028 ? -36.115 -13.206 -33.483 1.00 47.57 1051 LYS B CA 1
ATOM 14502 C C . LYS B 1 1028 ? -34.828 -13.755 -34.089 1.00 47.43 1051 LYS B C 1
ATOM 14503 O O . LYS B 1 1028 ? -34.149 -14.584 -33.472 1.00 47.29 1051 LYS B O 1
ATOM 14509 N N . VAL B 1 1029 ? -34.464 -13.294 -35.289 1.00 46.24 1052 VAL B N 1
ATOM 14510 C CA . VAL B 1 1029 ? -33.196 -13.726 -35.877 1.00 45.51 1052 VAL B CA 1
ATOM 14511 C C . VAL B 1 1029 ? -32.027 -13.230 -35.032 1.00 46.45 1052 VAL B C 1
ATOM 14512 O O . VAL B 1 1029 ? -31.106 -13.989 -34.708 1.00 46.33 1052 VAL B O 1
ATOM 14516 N N . ALA B 1 1030 ? -32.059 -11.952 -34.641 1.00 42.56 1053 ALA B N 1
ATOM 14517 C CA . ALA B 1 1030 ? -30.993 -11.393 -33.819 1.00 44.26 1053 ALA B CA 1
ATOM 14518 C C . ALA B 1 1030 ? -30.953 -11.990 -32.415 1.00 43.40 1053 ALA B C 1
ATOM 14519 O O . ALA B 1 1030 ? -29.926 -11.879 -31.742 1.00 41.44 1053 ALA B O 1
ATOM 14521 N N . SER B 1 1031 ? -32.035 -12.621 -31.963 1.00 44.51 1054 SER B N 1
ATOM 14522 C CA . SER B 1 1031 ? -32.117 -13.185 -30.622 1.00 43.18 1054 SER B CA 1
ATOM 14523 C C . SER B 1 1031 ? -31.537 -14.591 -30.510 1.00 51.32 1054 SER B C 1
ATOM 14524 O O . SER B 1 1031 ? -31.315 -15.061 -29.386 1.00 46.01 1054 SER B O 1
ATOM 14527 N N . LEU B 1 1032 ? -31.304 -15.277 -31.628 1.00 46.79 1055 LEU B N 1
ATOM 14528 C CA . LEU B 1 1032 ? -30.715 -16.614 -31.580 1.00 46.27 1055 LEU B CA 1
ATOM 14529 C C . LEU B 1 1032 ? -29.401 -16.683 -30.809 1.00 50.22 1055 LEU B C 1
ATOM 14530 O O . LEU B 1 1032 ? -29.223 -17.646 -30.040 1.00 49.69 1055 LEU B O 1
ATOM 14535 N N . PRO B 1 1033 ? -28.453 -15.747 -30.953 1.00 48.76 1056 PRO B N 1
ATOM 14536 C CA . PRO B 1 1033 ? -27.189 -15.880 -30.211 1.00 50.37 1056 PRO B CA 1
ATOM 14537 C C . PRO B 1 1033 ? -27.327 -15.684 -28.711 1.00 51.19 1056 PRO B C 1
ATOM 14538 O O . PRO B 1 1033 ? -26.342 -15.899 -27.993 1.00 53.03 1056 PRO B O 1
ATOM 14542 N N . LYS B 1 1034 ? -28.500 -15.281 -28.221 1.00 53.00 1057 LYS B N 1
ATOM 14543 C CA . LYS B 1 1034 ? -28.662 -14.982 -26.803 1.00 54.24 1057 LYS B CA 1
ATOM 14544 C C . LYS B 1 1034 ? -28.309 -16.206 -25.964 1.00 55.80 1057 LYS B C 1
ATOM 14545 O O . LYS B 1 1034 ? -28.712 -17.328 -26.278 1.00 57.67 1057 LYS B O 1
ATOM 14551 N N . GLY B 1 1035 ? -27.532 -15.989 -24.906 1.00 53.63 1058 GLY B N 1
ATOM 14552 C CA . GLY B 1 1035 ? -27.086 -17.089 -24.080 1.00 48.72 1058 GLY B CA 1
ATOM 14553 C C . GLY B 1 1035 ? -25.942 -17.890 -24.652 1.00 54.07 1058 GLY B C 1
ATOM 14554 O O . GLY B 1 1035 ? -25.615 -18.948 -24.106 1.00 56.38 1058 GLY B O 1
ATOM 14555 N N . ILE B 1 1036 ? -25.328 -17.431 -25.739 1.00 57.12 1059 ILE B N 1
ATOM 14556 C CA . ILE B 1 1036 ? -24.188 -18.121 -26.330 1.00 56.86 1059 ILE B CA 1
ATOM 14557 C C . ILE B 1 1036 ? -23.032 -17.138 -26.386 1.00 54.72 1059 ILE B C 1
ATOM 14558 O O . ILE B 1 1036 ? -21.976 -17.363 -25.787 1.00 59.21 1059 ILE B O 1
ATOM 14563 N N . ALA B 1 1037 ? -23.230 -16.044 -27.116 1.00 52.82 1060 ALA B N 1
ATOM 14564 C CA . ALA B 1 1037 ? -22.298 -14.930 -27.107 1.00 57.91 1060 ALA B CA 1
ATOM 14565 C C . ALA B 1 1037 ? -22.987 -13.708 -27.686 1.00 57.99 1060 ALA B C 1
ATOM 14566 O O . ALA B 1 1037 ? -24.028 -13.810 -28.338 1.00 57.06 1060 ALA B O 1
ATOM 14568 N N . ASP B 1 1038 ? -22.382 -12.553 -27.447 1.00 57.93 1061 ASP B N 1
ATOM 14569 C CA . ASP B 1 1038 ? -22.873 -11.279 -27.956 1.00 64.33 1061 ASP B CA 1
ATOM 14570 C C . ASP B 1 1038 ? -21.926 -10.840 -29.069 1.00 67.78 1061 ASP B C 1
ATOM 14571 O O . ASP B 1 1038 ? -20.849 -10.301 -28.803 1.00 69.25 1061 ASP B O 1
ATOM 14576 N N . LEU B 1 1039 ? -22.334 -11.056 -30.320 1.00 65.98 1062 LEU B N 1
ATOM 14577 C CA . LEU B 1 1039 ? -21.477 -10.707 -31.448 1.00 66.98 1062 LEU B CA 1
ATOM 14578 C C . LEU B 1 1039 ? -21.346 -9.203 -31.660 1.00 66.97 1062 LEU B C 1
ATOM 14579 O O . LEU B 1 1039 ? -20.612 -8.796 -32.567 1.00 65.37 1062 LEU B O 1
ATOM 14584 N N . SER B 1 1040 ? -22.020 -8.378 -30.852 1.00 71.41 1063 SER B N 1
ATOM 14585 C CA . SER B 1 1040 ? -21.884 -6.926 -30.937 1.00 75.21 1063 SER B CA 1
ATOM 14586 C C . SER B 1 1040 ? -20.476 -6.442 -30.612 1.00 78.58 1063 SER B C 1
ATOM 14587 O O . SER B 1 1040 ? -20.167 -5.275 -30.866 1.00 78.24 1063 SER B O 1
ATOM 14590 N N . VAL B 1 1041 ? -19.625 -7.299 -30.051 1.00 78.41 1064 VAL B N 1
ATOM 14591 C CA . VAL B 1 1041 ? -18.262 -6.924 -29.690 1.00 76.28 1064 VAL B CA 1
ATOM 14592 C C . VAL B 1 1041 ? -17.240 -7.479 -30.679 1.00 78.03 1064 VAL B C 1
ATOM 14593 O O . VAL B 1 1041 ? -16.130 -6.937 -30.786 1.00 81.73 1064 VAL B O 1
ATOM 14597 N N . LEU B 1 1042 ? -17.600 -8.500 -31.432 1.00 77.97 1065 LEU B N 1
ATOM 14598 C CA . LEU B 1 1042 ? -16.671 -9.204 -32.284 1.00 82.31 1065 LEU B CA 1
ATOM 14599 C C . LEU B 1 1042 ? -16.350 -8.341 -33.508 1.00 87.93 1065 LEU B C 1
ATOM 14600 O O . LEU B 1 1042 ? -17.167 -7.513 -33.916 1.00 87.79 1065 LEU B O 1
ATOM 14605 N N . PRO B 1 1043 ? -15.138 -8.468 -34.080 1.00 93.83 1066 PRO B N 1
ATOM 14606 C CA . PRO B 1 1043 ? -14.807 -7.734 -35.314 1.00 94.68 1066 PRO B CA 1
ATOM 14607 C C . PRO B 1 1043 ? -15.754 -8.043 -36.481 1.00 90.26 1066 PRO B C 1
ATOM 14608 O O . PRO B 1 1043 ? -15.925 -9.210 -36.842 1.00 88.25 1066 PRO B O 1
#